Protein 2RQR (pdb70)

Nearest PDB structures (foldseek):
  2rqr-assembly1_A  TM=7.430E-01  e=5.509E-17  Homo sapiens
  3a98-assembly2_C  TM=8.689E-01  e=1.004E-09  Homo sapiens
  3a98-assembly1_A  TM=8.886E-01  e=2.897E-09  Homo sapiens
  2m0y-assembly1_A  TM=8.094E-01  e=1.867E-05  Mus musculus
  1x6b-assembly1_A  TM=7.422E-01  e=4.485E-04  Homo sapiens

Foldseek 3Di:
DDDDPDDDDDCVPDDDADPDDDDFDDDFPQPDDPDDDPDDCDPDPDDDDDDDDPDDPPWWKKFFCDFADDDAPLDWGHDGGFIWTFDAAGVQKTFTAGPVPNVTGHIGGVSRIHGDDDD

Secondary structure (DSSP, 8-state):
----------SS------SS-----PPPSS----SSPP-TTTT---------S-S----EEEEB-S-B---STTB--B-TT-EEEEEEEETTEEEEEESS-TT-EEEEEGGGB------

Organism: Homo sapiens (NCBI:txid9606)

CATH classification: 2.30.30.40

GO terms:
  GO:0005515 protein binding (F, IPI)
  GO:0005085 guanyl-nucleotide exchange factor activity (F, TAS)
  GO:0035580 specific granule lumen (C, TAS)
  GO:0005576 extracellular region (C, TAS)
  GO:0005829 cytosol (C, TAS)
  GO:0051056 regulation of small GTPase mediated signal transduction (P, TAS)
  GO:0005085 guanyl-nucleotide exchange factor activity (F, IDA)
  GO:0042608 T cell receptor binding (F, IDA)
  GO:0030036 actin cytoskeleton organization (P, TAS)
  GO:0070062 extracellular exosome (C, HDA)
  GO:0016020 membrane (C, HDA)

Solvent-accessible surface area: 9849 Å² total; per-residue (Å²): 139,125,115,72,121,114,76,205,176,83,150,134,131,104,116,171,83,79,156,60,60,68,126,78,45,156,101,25,98,138,78,138,129,115,65,128,114,92,63,95,120,79,218,48,91,129,74,122,115,58,96,118,62,109,104,53,125,196,62,110,86,0,25,1,44,22,95,17,154,32,124,41,84,69,58,8,53,4,125,100,52,9,33,0,93,6,98,118,75,63,54,74,10,20,78,0,41,12,45,108,87,113,166,67,97,7,10,0,0,68,60,8,10,73,39,84,107,146,164

Sequence (119 aa):
GSSGSSGRLLDLENIQIPDAPPPIPKEPSNYDFSGPSSGIEGRGSSGSSGSSGSSGDKERHGVAIYNFQGSGAPQLSLQIGDVVRIQETCGDWYRGYLIKHKMLQGIFPKSFIHIKEVTGSSGSSGRLLDLENIQIPDAPPPIPKEPSNYDFSGPSSGIEGRGSSGSSGSSGSSGDKERHGVAIYNFQGSGAPQLSLQIGDVVRIQETCGDWYRGYLIKHKMLQGIFPKSFIHIKEVTGSSGSSGRLLDLENIQIPDAPPPIPKEPSNYDFSGPSSGIEGRGSSGSSGSSGSSGDKERHGVAIYNFQGSGAPQLSLQIGDVVRIQETCGDWYRGYLIKHKMLQGIFPKSFIHIKEVTGSSGSSGRLLDLENIQIPDAPPPIPKEPSNYDFSGPSSGIEGRGSSGSSGSSGSSGDKERHGVAIYNFQGSGAPQLSLQIGDVVRIQETCGDWYRGYLIKHKMLQGIFPKSFIHIKEVTGSSGSSGRLLDLENIQIPDAPPPIPKEPSNYDFSGPSSGIEGRGSSGSSGSSGSSGDKERHGVAIYNFQGSGAPQLSLQIGDVVRIQETCGDWYRGYLIKHKMLQGIFPKSFIHIKEVTGSSGSSGRLLDLENIQIPDAPPPIPKEPSNYDFSGPSSGIEGRGSSGSSGSSGSSGDKERHGVAIYNFQGSGAPQLSLQIGDVVRIQETCGDWYRGYLIKHKMLQGIFPKSFIHIKEVTGSSGSSGRLLDLENIQIPDAPPPIPKEPSNYDFSGPSSGIEGRGSSGSSGSSGSSGDKERHGVAIYNFQGSGAPQLSLQIGDVVRIQETCGDWYRGYLIKHKMLQGIFPKSFIHIKEVTGSSGSSGRLLDLENIQIPDAPPPIPKEPSNYDFSGPSSGIEGRGSSGSSGSSGSSGDKERHGVAIYNFQGSGAPQLSLQIGDVVRIQETCGDWYRGYLIKHKMLQGIFPKSFIHIKEVTGSSGSSGRLLDLENIQIPDAPPPIPKEPSNYDFSGPSSGIEGRGSSGSSGSSGSSGDKERHGVAIYNFQGSGAPQLSLQIGDVVRIQETCGDWYRGYLIKHKMLQGIFPKSFIHIKEVTGSSGSSGRLLDLENIQIPDAPPPIPKEPSNYDFSGPSSGIEGRGSSGSSGSSGSSGDKERHGVAIYNFQGSGAPQLSLQIGDVVRIQETCGDWYRGYLIKHKMLQGIFPKSFIHIKEVTGSSGSSGRLLDLENIQIPDAPPPIPKEPSNYDFSGPSSGIEGRGSSGSSGSSGSSGDKERHGVAIYNFQGSGAPQLSLQIGDVVRIQETCGDWYRGYLIKHKMLQGIFPKSFIHIKEVTGSSGSSGRLLDLENIQIPDAPPPIPKEPSNYDFSGPSSGIEGRGSSGSSGSSGSSGDKERHGVAIYNFQGSGAPQLSLQIGDVVRIQETCGDWYRGYLIKHKMLQGIFPKSFIHIKEVTGSSGSSGRLLDLENIQIPDAPPPIPKEPSNYDFSGPSSGIEGRGSSGSSGSSGSSGDKERHGVAIYNFQGSGAPQLSLQIGDVVRIQETCGDWYRGYLIKHKMLQGIFPKSFIHIKEVTGSSGSSGRLLDLENIQIPDAPPPIPKEPSNYDFSGPSSGIEGRGSSGSSGSSGSSGDKERHGVAIYNFQGSGAPQLSLQIGDVVRIQETCGDWYRGYLIKHKMLQGIFPKSFIHIKEVTGSSGSSGRLLDLENIQIPDAPPPIPKEPSNYDFSGPSSGIEGRGSSGSSGSSGSSGDKERHGVAIYNFQGSGAPQLSLQIGDVVRIQETCGDWYRGYLIKHKMLQGIFPKSFIHIKEVTGSSGSSGRLLDLENIQIPDAPPPIPKEPSNYDFSGPSSGIEGRGSSGSSGSSGSSGDKERHGVAIYNFQGSGAPQLSLQIGDVVRIQETCGDWYRGYLIKHKMLQGIFPKSFIHIKEVTGSSGSSGRLLDLENIQIPDAPPPIPKEPSNYDFSGPSSGIEGRGSSGSSGSSGSSGDKERHGVAIYNFQGSGAPQLSLQIGDVVRIQETCGDWYRGYLIKHKMLQGIFPKSFIHIKEVTGSSGSSGRLLDLENIQIPDAPPPIPKEPSNYDFSGPSSGIEGRGSSGSSGSSGSSGDKERHGVAIYNFQGSGAPQLSLQIGDVVRIQETCGDWYRGYLIKHKMLQGIFPKSFIHIKEVTGSSGSSGRLLDLENIQIPDAPPPIPKEPSNYDFSGPSSGIEGRGSSGSSGSSGSSGDKERHGVAIYNFQGSGAPQLSLQIGDVVRIQETCGDWYRGYLIKHKMLQGIFPKSFIHIKEVTGSSGSSGRLLDLENIQIPDAPPPIPKEPSNYDFSGPSSGIEGRGSSGSSGSSGSSGDKERHGVAIYNFQGSGAPQLSLQIGDVVRIQETCGDWYRGYLIKHKMLQGIFPKSFIHIKEVT

Structure (mmCIF, N/CA/C/O backbone):
data_2RQR
#
_entry.id   2RQR
#
loop_
_atom_site.group_PDB
_atom_site.id
_atom_site.type_symbol
_atom_site.label_atom_id
_atom_site.label_alt_id
_atom_site.label_comp_id
_atom_site.label_asym_id
_atom_site.label_entity_id
_atom_site.label_seq_id
_atom_site.pdbx_PDB_ins_code
_atom_site.Cartn_x
_atom_site.Cartn_y
_atom_site.Cartn_z
_atom_site.occupancy
_atom_site.B_iso_or_equiv
_atom_site.auth_seq_id
_atom_site.auth_comp_id
_atom_site.auth_asym_id
_atom_site.auth_atom_id
_atom_site.pdbx_PDB_model_num
ATOM 1 N N . GLY A 1 1 ? 27.508 2.310 -31.523 1.00 0.00 1 GLY A N 1
ATOM 2 C CA . GLY A 1 1 ? 26.451 2.749 -30.632 1.00 0.00 1 GLY A CA 1
ATOM 3 C C . GLY A 1 1 ? 26.683 4.151 -30.104 1.00 0.00 1 GLY A C 1
ATOM 4 O O . GLY A 1 1 ? 27.784 4.690 -30.217 1.00 0.00 1 GLY A O 1
ATOM 8 N N . SER A 1 2 ? 25.643 4.744 -29.527 1.00 0.00 2 SER A N 1
ATOM 9 C CA . SER A 1 2 ? 25.736 6.095 -28.985 1.00 0.00 2 SER A CA 1
ATOM 10 C C . SER A 1 2 ? 25.100 6.170 -27.601 1.00 0.00 2 SER A C 1
ATOM 11 O O . SER A 1 2 ? 24.007 5.648 -27.379 1.00 0.00 2 SER A O 1
ATOM 19 N N . SER A 1 3 ? 25.792 6.824 -26.673 1.00 0.00 3 SER A N 1
ATOM 20 C CA . SER A 1 3 ? 25.297 6.965 -25.309 1.00 0.00 3 SER A CA 1
ATOM 21 C C . SER A 1 3 ? 25.596 8.358 -24.764 1.00 0.00 3 SER A C 1
ATOM 22 O O . SER A 1 3 ? 26.654 8.927 -25.030 1.00 0.00 3 SER A O 1
ATOM 30 N N . GLY A 1 4 ? 24.654 8.903 -24.000 1.00 0.00 4 GLY A N 1
ATOM 31 C CA . GLY A 1 4 ? 24.834 10.225 -23.429 1.00 0.00 4 GLY A CA 1
ATOM 32 C C . GLY A 1 4 ? 25.508 10.184 -22.072 1.00 0.00 4 GLY A C 1
ATOM 33 O O . GLY A 1 4 ? 26.257 9.255 -21.771 1.00 0.00 4 GLY A O 1
ATOM 37 N N . SER A 1 5 ? 25.243 11.195 -21.251 1.00 0.00 5 SER A N 1
ATOM 38 C CA . SER A 1 5 ? 25.834 11.274 -19.920 1.00 0.00 5 SER A CA 1
ATOM 39 C C . SER A 1 5 ? 24.950 10.577 -18.891 1.00 0.00 5 SER A C 1
ATOM 40 O O . SER A 1 5 ? 23.815 10.202 -19.184 1.00 0.00 5 SER A O 1
ATOM 48 N N . SER A 1 6 ? 25.480 10.406 -17.684 1.00 0.00 6 SER A N 1
ATOM 49 C CA . SER A 1 6 ? 24.742 9.750 -16.611 1.00 0.00 6 SER A CA 1
ATOM 50 C C . SER A 1 6 ? 24.701 10.628 -15.364 1.00 0.00 6 SER A C 1
ATOM 51 O O . SER A 1 6 ? 25.364 11.663 -15.298 1.00 0.00 6 SER A O 1
ATOM 59 N N . GLY A 1 7 ? 23.917 10.207 -14.376 1.00 0.00 7 GLY A N 1
ATOM 60 C CA . GLY A 1 7 ? 23.804 10.965 -13.144 1.00 0.00 7 GLY A CA 1
ATOM 61 C C . GLY A 1 7 ? 23.088 10.195 -12.052 1.00 0.00 7 GLY A C 1
ATOM 62 O O . GLY A 1 7 ? 22.303 10.764 -11.294 1.00 0.00 7 GLY A O 1
ATOM 66 N N . ARG A 1 8 ? 23.358 8.896 -11.973 1.00 0.00 8 ARG A N 1
ATOM 67 C CA . ARG A 1 8 ? 22.732 8.045 -10.968 1.00 0.00 8 ARG A CA 1
ATOM 68 C C . ARG A 1 8 ? 23.775 7.194 -10.250 1.00 0.00 8 ARG A C 1
ATOM 69 O O . ARG A 1 8 ? 23.577 5.997 -10.038 1.00 0.00 8 ARG A O 1
ATOM 90 N N . LEU A 1 9 ? 24.886 7.820 -9.877 1.00 0.00 9 LEU A N 1
ATOM 91 C CA . LEU A 1 9 ? 25.962 7.120 -9.183 1.00 0.00 9 LEU A CA 1
ATOM 92 C C . LEU A 1 9 ? 26.167 7.690 -7.783 1.00 0.00 9 LEU A C 1
ATOM 93 O O . LEU A 1 9 ? 26.802 8.731 -7.612 1.00 0.00 9 LEU A O 1
ATOM 109 N N . LEU A 1 10 ? 25.627 7.000 -6.784 1.00 0.00 10 LEU A N 1
ATOM 110 C CA . LEU A 1 10 ? 25.753 7.436 -5.398 1.00 0.00 10 LEU A CA 1
ATOM 111 C C . LEU A 1 10 ? 26.283 6.308 -4.518 1.00 0.00 10 LEU A C 1
ATOM 112 O O . LEU A 1 10 ? 26.490 5.188 -4.985 1.00 0.00 10 LEU A O 1
ATOM 128 N N . ASP A 1 11 ? 26.500 6.611 -3.243 1.00 0.00 11 ASP A N 1
ATOM 129 C CA . ASP A 1 11 ? 27.004 5.622 -2.297 1.00 0.00 11 ASP A CA 1
ATOM 130 C C . ASP A 1 11 ? 25.919 5.220 -1.303 1.00 0.00 11 ASP A C 1
ATOM 131 O O . ASP A 1 11 ? 26.125 4.341 -0.465 1.00 0.00 11 ASP A O 1
ATOM 140 N N . LEU A 1 12 ? 24.764 5.870 -1.400 1.00 0.00 12 LEU A N 1
ATOM 141 C CA . LEU A 1 12 ? 23.647 5.581 -0.508 1.00 0.00 12 LEU A CA 1
ATOM 142 C C . LEU A 1 12 ? 22.350 5.421 -1.295 1.00 0.00 12 LEU A C 1
ATOM 143 O O . LEU A 1 12 ? 21.502 6.313 -1.301 1.00 0.00 12 LEU A O 1
ATOM 159 N N . GLU A 1 13 ? 22.202 4.277 -1.956 1.00 0.00 13 GLU A N 1
ATOM 160 C CA . GLU A 1 13 ? 21.008 4.000 -2.745 1.00 0.00 13 GLU A CA 1
ATOM 161 C C . GLU A 1 13 ? 19.752 4.100 -1.884 1.00 0.00 13 GLU A C 1
ATOM 162 O O . GLU A 1 13 ? 19.697 3.556 -0.782 1.00 0.00 13 GLU A O 1
ATOM 174 N N . ASN A 1 14 ? 18.745 4.801 -2.395 1.00 0.00 14 ASN A N 1
ATOM 175 C CA . ASN A 1 14 ? 17.490 4.975 -1.673 1.00 0.00 14 ASN A CA 1
ATOM 176 C C . ASN A 1 14 ? 16.398 5.500 -2.600 1.00 0.00 14 ASN A C 1
ATOM 177 O O . ASN A 1 14 ? 16.494 6.612 -3.121 1.00 0.00 14 ASN A O 1
ATOM 188 N N . ILE A 1 15 ? 15.360 4.694 -2.799 1.00 0.00 15 ILE A N 1
ATOM 189 C CA . ILE A 1 15 ? 14.250 5.078 -3.661 1.00 0.00 15 ILE A CA 1
ATOM 190 C C . ILE A 1 15 ? 13.784 6.499 -3.358 1.00 0.00 15 ILE A C 1
ATOM 191 O O . ILE A 1 15 ? 13.825 6.944 -2.211 1.00 0.00 15 ILE A O 1
ATOM 207 N N . GLN A 1 16 ? 13.341 7.204 -4.394 1.00 0.00 16 GLN A N 1
ATOM 208 C CA . GLN A 1 16 ? 12.867 8.574 -4.237 1.00 0.00 16 GLN A CA 1
ATOM 209 C C . GLN A 1 16 ? 11.494 8.603 -3.573 1.00 0.00 16 GLN A C 1
ATOM 210 O O . GLN A 1 16 ? 10.488 8.898 -4.219 1.00 0.00 16 GLN A O 1
ATOM 224 N N . ILE A 1 17 ? 11.461 8.293 -2.282 1.00 0.00 17 ILE A N 1
ATOM 225 C CA . ILE A 1 17 ? 10.211 8.284 -1.531 1.00 0.00 17 ILE A CA 1
ATOM 226 C C . ILE A 1 17 ? 10.051 9.563 -0.716 1.00 0.00 17 ILE A C 1
ATOM 227 O O . ILE A 1 17 ? 10.996 10.063 -0.107 1.00 0.00 17 ILE A O 1
ATOM 243 N N . PRO A 1 18 ? 8.824 10.105 -0.702 1.00 0.00 18 PRO A N 1
ATOM 244 C CA . PRO A 1 18 ? 8.509 11.332 0.037 1.00 0.00 18 PRO A CA 1
ATOM 245 C C . PRO A 1 18 ? 8.541 11.123 1.547 1.00 0.00 18 PRO A C 1
ATOM 246 O O . PRO A 1 18 ? 8.424 9.997 2.030 1.00 0.00 18 PRO A O 1
ATOM 257 N N . ASP A 1 19 ? 8.699 12.215 2.287 1.00 0.00 19 ASP A N 1
ATOM 258 C CA . ASP A 1 19 ? 8.745 12.152 3.743 1.00 0.00 19 ASP A CA 1
ATOM 259 C C . ASP A 1 19 ? 7.557 11.366 4.290 1.00 0.00 19 ASP A C 1
ATOM 260 O O . ASP A 1 19 ? 7.698 10.582 5.228 1.00 0.00 19 ASP A O 1
ATOM 269 N N . ALA A 1 20 ? 6.387 11.584 3.699 1.00 0.00 20 ALA A N 1
ATOM 270 C CA . ALA A 1 20 ? 5.175 10.895 4.127 1.00 0.00 20 ALA A CA 1
ATOM 271 C C . ALA A 1 20 ? 4.306 10.521 2.931 1.00 0.00 20 ALA A C 1
ATOM 272 O O . ALA A 1 20 ? 4.306 11.191 1.899 1.00 0.00 20 ALA A O 1
ATOM 279 N N . PRO A 1 21 ? 3.547 9.424 3.071 1.00 0.00 21 PRO A N 1
ATOM 280 C CA . PRO A 1 21 ? 2.659 8.935 2.012 1.00 0.00 21 PRO A CA 1
ATOM 281 C C . PRO A 1 21 ? 1.462 9.853 1.790 1.00 0.00 21 PRO A C 1
ATOM 282 O O . PRO A 1 21 ? 0.924 10.450 2.723 1.00 0.00 21 PRO A O 1
ATOM 293 N N . PRO A 1 22 ? 1.033 9.972 0.524 1.00 0.00 22 PRO A N 1
ATOM 294 C CA . PRO A 1 22 ? -0.105 10.816 0.150 1.00 0.00 22 PRO A CA 1
ATOM 295 C C . PRO A 1 22 ? -1.432 10.255 0.650 1.00 0.00 22 PRO A C 1
ATOM 296 O O . PRO A 1 22 ? -1.520 9.111 1.099 1.00 0.00 22 PRO A O 1
ATOM 307 N N . PRO A 1 23 ? -2.490 11.076 0.573 1.00 0.00 23 PRO A N 1
ATOM 308 C CA . PRO A 1 23 ? -3.831 10.682 1.013 1.00 0.00 23 PRO A CA 1
ATOM 309 C C . PRO A 1 23 ? -4.456 9.632 0.100 1.00 0.00 23 PRO A C 1
ATOM 310 O O . PRO A 1 23 ? -4.811 9.922 -1.043 1.00 0.00 23 PRO A O 1
ATOM 321 N N . ILE A 1 24 ? -4.587 8.413 0.611 1.00 0.00 24 ILE A N 1
ATOM 322 C CA . ILE A 1 24 ? -5.170 7.321 -0.158 1.00 0.00 24 ILE A CA 1
ATOM 323 C C . ILE A 1 24 ? -6.272 7.827 -1.082 1.00 0.00 24 ILE A C 1
ATOM 324 O O . ILE A 1 24 ? -7.089 8.670 -0.711 1.00 0.00 24 ILE A O 1
ATOM 340 N N . PRO A 1 25 ? -6.299 7.300 -2.316 1.00 0.00 25 PRO A N 1
ATOM 341 C CA . PRO A 1 25 ? -7.298 7.682 -3.318 1.00 0.00 25 PRO A CA 1
ATOM 342 C C . PRO A 1 25 ? -8.694 7.179 -2.967 1.00 0.00 25 PRO A C 1
ATOM 343 O O . PRO A 1 25 ? -8.882 6.487 -1.966 1.00 0.00 25 PRO A O 1
ATOM 354 N N . LYS A 1 26 ? -9.670 7.529 -3.797 1.00 0.00 26 LYS A N 1
ATOM 355 C CA . LYS A 1 26 ? -11.050 7.111 -3.576 1.00 0.00 26 LYS A CA 1
ATOM 356 C C . LYS A 1 26 ? -11.308 5.739 -4.190 1.00 0.00 26 LYS A C 1
ATOM 357 O O . LYS A 1 26 ? -10.800 5.425 -5.266 1.00 0.00 26 LYS A O 1
ATOM 376 N N . GLU A 1 27 ? -12.100 4.926 -3.499 1.00 0.00 27 GLU A N 1
ATOM 377 C CA . GLU A 1 27 ? -12.426 3.587 -3.978 1.00 0.00 27 GLU A CA 1
ATOM 378 C C . GLU A 1 27 ? -12.956 3.635 -5.408 1.00 0.00 27 GLU A C 1
ATOM 379 O O . GLU A 1 27 ? -13.612 4.591 -5.822 1.00 0.00 27 GLU A O 1
ATOM 391 N N . PRO A 1 28 ? -12.663 2.580 -6.182 1.00 0.00 28 PRO A N 1
ATOM 392 C CA . PRO A 1 28 ? -13.100 2.477 -7.578 1.00 0.00 28 PRO A CA 1
ATOM 393 C C . PRO A 1 28 ? -14.607 2.274 -7.700 1.00 0.00 28 PRO A C 1
ATOM 394 O O . PRO A 1 28 ? -15.258 1.808 -6.765 1.00 0.00 28 PRO A O 1
ATOM 405 N N . SER A 1 29 ? -15.155 2.627 -8.859 1.00 0.00 29 SER A N 1
ATOM 406 C CA . SER A 1 29 ? -16.586 2.486 -9.102 1.00 0.00 29 SER A CA 1
ATOM 407 C C . SER A 1 29 ? -17.031 1.040 -8.905 1.00 0.00 29 SER A C 1
ATOM 408 O O . SER A 1 29 ? -16.209 0.150 -8.693 1.00 0.00 29 SER A O 1
ATOM 416 N N . ASN A 1 30 ? -18.339 0.815 -8.977 1.00 0.00 30 ASN A N 1
ATOM 417 C CA . ASN A 1 30 ? -18.895 -0.522 -8.806 1.00 0.00 30 ASN A CA 1
ATOM 418 C C . ASN A 1 30 ? -18.054 -1.559 -9.545 1.00 0.00 30 ASN A C 1
ATOM 419 O O . ASN A 1 30 ? -18.097 -1.647 -10.772 1.00 0.00 30 ASN A O 1
ATOM 430 N N . TYR A 1 31 ? -17.292 -2.342 -8.790 1.00 0.00 31 TYR A N 1
ATOM 431 C CA . TYR A 1 31 ? -16.441 -3.372 -9.373 1.00 0.00 31 TYR A CA 1
ATOM 432 C C . TYR A 1 31 ? -17.181 -4.136 -10.467 1.00 0.00 31 TYR A C 1
ATOM 433 O O . TYR A 1 31 ? -18.404 -4.266 -10.429 1.00 0.00 31 TYR A O 1
ATOM 451 N N . ASP A 1 32 ? -16.429 -4.640 -11.439 1.00 0.00 32 ASP A N 1
ATOM 452 C CA . ASP A 1 32 ? -17.011 -5.393 -12.544 1.00 0.00 32 ASP A CA 1
ATOM 453 C C . ASP A 1 32 ? -16.597 -6.859 -12.480 1.00 0.00 32 ASP A C 1
ATOM 454 O O . ASP A 1 32 ? -16.192 -7.445 -13.484 1.00 0.00 32 ASP A O 1
ATOM 463 N N . PHE A 1 33 ? -16.701 -7.447 -11.293 1.00 0.00 33 PHE A N 1
ATOM 464 C CA . PHE A 1 33 ? -16.335 -8.845 -11.097 1.00 0.00 33 PHE A CA 1
ATOM 465 C C . PHE A 1 33 ? -17.300 -9.768 -11.835 1.00 0.00 33 PHE A C 1
ATOM 466 O O . PHE A 1 33 ? -18.291 -9.317 -12.409 1.00 0.00 33 PHE A O 1
ATOM 483 N N . SER A 1 34 ? -17.002 -11.063 -11.816 1.00 0.00 34 SER A N 1
ATOM 484 C CA . SER A 1 34 ? -17.840 -12.051 -12.487 1.00 0.00 34 SER A CA 1
ATOM 485 C C . SER A 1 34 ? -17.642 -13.435 -11.877 1.00 0.00 34 SER A C 1
ATOM 486 O O . SER A 1 34 ? -16.532 -13.964 -11.856 1.00 0.00 34 SER A O 1
ATOM 494 N N . GLY A 1 35 ? -18.730 -14.017 -11.380 1.00 0.00 35 GLY A N 1
ATOM 495 C CA . GLY A 1 35 ? -18.656 -15.334 -10.776 1.00 0.00 35 GLY A CA 1
ATOM 496 C C . GLY A 1 35 ? -19.911 -15.689 -10.003 1.00 0.00 35 GLY A C 1
ATOM 497 O O . GLY A 1 35 ? -20.971 -15.092 -10.192 1.00 0.00 35 GLY A O 1
ATOM 501 N N . PRO A 1 36 ? -19.800 -16.685 -9.112 1.00 0.00 36 PRO A N 1
ATOM 502 C CA . PRO A 1 36 ? -20.926 -17.142 -8.291 1.00 0.00 36 PRO A CA 1
ATOM 503 C C . PRO A 1 36 ? -21.332 -16.114 -7.240 1.00 0.00 36 PRO A C 1
ATOM 504 O O . PRO A 1 36 ? -20.486 -15.575 -6.527 1.00 0.00 36 PRO A O 1
ATOM 515 N N . SER A 1 37 ? -22.631 -15.849 -7.150 1.00 0.00 37 SER A N 1
ATOM 516 C CA . SER A 1 37 ? -23.149 -14.883 -6.188 1.00 0.00 37 SER A CA 1
ATOM 517 C C . SER A 1 37 ? -22.532 -15.104 -4.810 1.00 0.00 37 SER A C 1
ATOM 518 O O . SER A 1 37 ? -22.631 -16.192 -4.241 1.00 0.00 37 SER A O 1
ATOM 526 N N . SER A 1 38 ? -21.896 -14.065 -4.280 1.00 0.00 38 SER A N 1
ATOM 527 C CA . SER A 1 38 ? -21.259 -14.146 -2.971 1.00 0.00 38 SER A CA 1
ATOM 528 C C . SER A 1 38 ? -22.254 -13.818 -1.861 1.00 0.00 38 SER A C 1
ATOM 529 O O . SER A 1 38 ? -23.056 -12.894 -1.984 1.00 0.00 38 SER A O 1
ATOM 537 N N . GLY A 1 39 ? -22.195 -14.585 -0.777 1.00 0.00 39 GLY A N 1
ATOM 538 C CA . GLY A 1 39 ? -23.095 -14.362 0.339 1.00 0.00 39 GLY A CA 1
ATOM 539 C C . GLY A 1 39 ? -23.021 -15.467 1.374 1.00 0.00 39 GLY A C 1
ATOM 540 O O . GLY A 1 39 ? -23.222 -15.226 2.565 1.00 0.00 39 GLY A O 1
ATOM 544 N N . ILE A 1 40 ? -22.733 -16.683 0.920 1.00 0.00 40 ILE A N 1
ATOM 545 C CA . ILE A 1 40 ? -22.634 -17.828 1.815 1.00 0.00 40 ILE A CA 1
ATOM 546 C C . ILE A 1 40 ? -21.210 -18.000 2.333 1.00 0.00 40 ILE A C 1
ATOM 547 O O . ILE A 1 40 ? -20.803 -19.099 2.707 1.00 0.00 40 ILE A O 1
ATOM 563 N N . GLU A 1 41 ? -20.457 -16.904 2.353 1.00 0.00 41 GLU A N 1
ATOM 564 C CA . GLU A 1 41 ? -19.079 -16.933 2.827 1.00 0.00 41 GLU A CA 1
ATOM 565 C C . GLU A 1 41 ? -19.011 -17.405 4.277 1.00 0.00 41 GLU A C 1
ATOM 566 O O . GLU A 1 41 ? -18.152 -18.206 4.641 1.00 0.00 41 GLU A O 1
ATOM 578 N N . GLY A 1 42 ? -19.925 -16.900 5.100 1.00 0.00 42 GLY A N 1
ATOM 579 C CA . GLY A 1 42 ? -19.952 -17.280 6.501 1.00 0.00 42 GLY A CA 1
ATOM 580 C C . GLY A 1 42 ? -20.250 -18.753 6.696 1.00 0.00 42 GLY A C 1
ATOM 581 O O . GLY A 1 42 ? -19.607 -19.421 7.507 1.00 0.00 42 GLY A O 1
ATOM 585 N N . ARG A 1 43 ? -21.228 -19.261 5.953 1.00 0.00 43 ARG A N 1
ATOM 586 C CA . ARG A 1 43 ? -21.611 -20.664 6.051 1.00 0.00 43 ARG A CA 1
ATOM 587 C C . ARG A 1 43 ? -20.430 -21.574 5.729 1.00 0.00 43 ARG A C 1
ATOM 588 O O . ARG A 1 43 ? -20.149 -22.525 6.458 1.00 0.00 43 ARG A O 1
ATOM 609 N N . GLY A 1 44 ? -19.741 -21.276 4.631 1.00 0.00 44 GLY A N 1
ATOM 610 C CA . GLY A 1 44 ? -18.599 -22.077 4.232 1.00 0.00 44 GLY A CA 1
ATOM 611 C C . GLY A 1 44 ? -18.956 -23.113 3.184 1.00 0.00 44 GLY A C 1
ATOM 612 O O . GLY A 1 44 ? -19.903 -23.881 3.357 1.00 0.00 44 GLY A O 1
ATOM 616 N N . SER A 1 45 ? -18.197 -23.135 2.093 1.00 0.00 45 SER A N 1
ATOM 617 C CA . SER A 1 45 ? -18.442 -24.080 1.010 1.00 0.00 45 SER A CA 1
ATOM 618 C C . SER A 1 45 ? -17.177 -24.302 0.186 1.00 0.00 45 SER A C 1
ATOM 619 O O . SER A 1 45 ? -16.550 -23.349 -0.277 1.00 0.00 45 SER A O 1
ATOM 627 N N . SER A 1 46 ? -16.808 -25.566 0.009 1.00 0.00 46 SER A N 1
ATOM 628 C CA . SER A 1 46 ? -15.616 -25.915 -0.756 1.00 0.00 46 SER A CA 1
ATOM 629 C C . SER A 1 46 ? -15.839 -25.680 -2.247 1.00 0.00 46 SER A C 1
ATOM 630 O O . SER A 1 46 ? -16.974 -25.656 -2.720 1.00 0.00 46 SER A O 1
ATOM 638 N N . GLY A 1 47 ? -14.745 -25.508 -2.983 1.00 0.00 47 GLY A N 1
ATOM 639 C CA . GLY A 1 47 ? -14.841 -25.277 -4.412 1.00 0.00 47 GLY A CA 1
ATOM 640 C C . GLY A 1 47 ? -14.014 -24.091 -4.865 1.00 0.00 47 GLY A C 1
ATOM 641 O O . GLY A 1 47 ? -14.547 -23.005 -5.095 1.00 0.00 47 GLY A O 1
ATOM 645 N N . SER A 1 48 ? -12.707 -24.296 -4.992 1.00 0.00 48 SER A N 1
ATOM 646 C CA . SER A 1 48 ? -11.804 -23.232 -5.415 1.00 0.00 48 SER A CA 1
ATOM 647 C C . SER A 1 48 ? -11.134 -23.583 -6.740 1.00 0.00 48 SER A C 1
ATOM 648 O O . SER A 1 48 ? -9.938 -23.356 -6.924 1.00 0.00 48 SER A O 1
ATOM 656 N N . SER A 1 49 ? -11.915 -24.139 -7.661 1.00 0.00 49 SER A N 1
ATOM 657 C CA . SER A 1 49 ? -11.398 -24.526 -8.969 1.00 0.00 49 SER A CA 1
ATOM 658 C C . SER A 1 49 ? -11.622 -23.416 -9.991 1.00 0.00 49 SER A C 1
ATOM 659 O O . SER A 1 49 ? -12.647 -22.735 -9.971 1.00 0.00 49 SER A O 1
ATOM 667 N N . GLY A 1 50 ? -10.654 -23.239 -10.886 1.00 0.00 50 GLY A N 1
ATOM 668 C CA . GLY A 1 50 ? -10.763 -22.211 -11.904 1.00 0.00 50 GLY A CA 1
ATOM 669 C C . GLY A 1 50 ? -9.925 -22.517 -13.129 1.00 0.00 50 GLY A C 1
ATOM 670 O O . GLY A 1 50 ? -10.204 -23.468 -13.859 1.00 0.00 50 GLY A O 1
ATOM 674 N N . SER A 1 51 ? -8.895 -21.708 -13.356 1.00 0.00 51 SER A N 1
ATOM 675 C CA . SER A 1 51 ? -8.016 -21.894 -14.505 1.00 0.00 51 SER A CA 1
ATOM 676 C C . SER A 1 51 ? -7.489 -23.324 -14.560 1.00 0.00 51 SER A C 1
ATOM 677 O O . SER A 1 51 ? -6.752 -23.760 -13.675 1.00 0.00 51 SER A O 1
ATOM 685 N N . SER A 1 52 ? -7.871 -24.050 -15.606 1.00 0.00 52 SER A N 1
ATOM 686 C CA . SER A 1 52 ? -7.440 -25.433 -15.775 1.00 0.00 52 SER A CA 1
ATOM 687 C C . SER A 1 52 ? -6.111 -25.500 -16.521 1.00 0.00 52 SER A C 1
ATOM 688 O O . SER A 1 52 ? -5.139 -26.073 -16.030 1.00 0.00 52 SER A O 1
ATOM 696 N N . GLY A 1 53 ? -6.077 -24.910 -17.712 1.00 0.00 53 GLY A N 1
ATOM 697 C CA . GLY A 1 53 ? -4.863 -24.913 -18.507 1.00 0.00 53 GLY A CA 1
ATOM 698 C C . GLY A 1 53 ? -3.979 -23.716 -18.222 1.00 0.00 53 GLY A C 1
ATOM 699 O O . GLY A 1 53 ? -3.817 -23.316 -17.069 1.00 0.00 53 GLY A O 1
ATOM 703 N N . SER A 1 54 ? -3.404 -23.142 -19.274 1.00 0.00 54 SER A N 1
ATOM 704 C CA . SER A 1 54 ? -2.526 -21.987 -19.130 1.00 0.00 54 SER A CA 1
ATOM 705 C C . SER A 1 54 ? -3.176 -20.735 -19.714 1.00 0.00 54 SER A C 1
ATOM 706 O O . SER A 1 54 ? -2.920 -20.367 -20.860 1.00 0.00 54 SER A O 1
ATOM 714 N N . SER A 1 55 ? -4.018 -20.087 -18.916 1.00 0.00 55 SER A N 1
ATOM 715 C CA . SER A 1 55 ? -4.709 -18.879 -19.354 1.00 0.00 55 SER A CA 1
ATOM 716 C C . SER A 1 55 ? -3.754 -17.689 -19.386 1.00 0.00 55 SER A C 1
ATOM 717 O O . SER A 1 55 ? -3.701 -16.949 -20.367 1.00 0.00 55 SER A O 1
ATOM 725 N N . GLY A 1 56 ? -3.001 -17.513 -18.304 1.00 0.00 56 GLY A N 1
ATOM 726 C CA . GLY A 1 56 ? -2.058 -16.412 -18.228 1.00 0.00 56 GLY A CA 1
ATOM 727 C C . GLY A 1 56 ? -1.310 -16.380 -16.911 1.00 0.00 56 GLY A C 1
ATOM 728 O O . GLY A 1 56 ? -1.704 -15.673 -15.983 1.00 0.00 56 GLY A O 1
ATOM 732 N N . ASP A 1 57 ? -0.229 -17.148 -16.827 1.00 0.00 57 ASP A N 1
ATOM 733 C CA . ASP A 1 57 ? 0.576 -17.205 -15.612 1.00 0.00 57 ASP A CA 1
ATOM 734 C C . ASP A 1 57 ? 1.609 -16.083 -15.592 1.00 0.00 57 ASP A C 1
ATOM 735 O O . ASP A 1 57 ? 2.792 -16.318 -15.343 1.00 0.00 57 ASP A O 1
ATOM 744 N N . LYS A 1 58 ? 1.156 -14.863 -15.857 1.00 0.00 58 LYS A N 1
ATOM 745 C CA . LYS A 1 58 ? 2.040 -13.704 -15.870 1.00 0.00 58 LYS A CA 1
ATOM 746 C C . LYS A 1 58 ? 1.540 -12.628 -14.910 1.00 0.00 58 LYS A C 1
ATOM 747 O O . LYS A 1 58 ? 0.909 -11.658 -15.326 1.00 0.00 58 LYS A O 1
ATOM 766 N N . GLU A 1 59 ? 1.830 -12.808 -13.625 1.00 0.00 59 GLU A N 1
ATOM 767 C CA . GLU A 1 59 ? 1.410 -11.852 -12.607 1.00 0.00 59 GLU A CA 1
ATOM 768 C C . GLU A 1 59 ? 2.478 -10.784 -12.390 1.00 0.00 59 GLU A C 1
ATOM 769 O O . GLU A 1 59 ? 3.583 -10.878 -12.926 1.00 0.00 59 GLU A O 1
ATOM 781 N N . ARG A 1 60 ? 2.140 -9.769 -11.602 1.00 0.00 60 ARG A N 1
ATOM 782 C CA . ARG A 1 60 ? 3.069 -8.682 -11.315 1.00 0.00 60 ARG A CA 1
ATOM 783 C C . ARG A 1 60 ? 3.574 -8.764 -9.877 1.00 0.00 60 ARG A C 1
ATOM 784 O O . ARG A 1 60 ? 2.809 -9.045 -8.954 1.00 0.00 60 ARG A O 1
ATOM 805 N N . HIS A 1 61 ? 4.868 -8.517 -9.695 1.00 0.00 61 HIS A N 1
ATOM 806 C CA . HIS A 1 61 ? 5.475 -8.563 -8.370 1.00 0.00 61 HIS A CA 1
ATOM 807 C C . HIS A 1 61 ? 5.531 -7.170 -7.750 1.00 0.00 61 HIS A C 1
ATOM 808 O O . HIS A 1 61 ? 6.181 -6.270 -8.279 1.00 0.00 61 HIS A O 1
ATOM 823 N N . GLY A 1 62 ? 4.845 -7.001 -6.623 1.00 0.00 62 GLY A N 1
ATOM 824 C CA . GLY A 1 62 ? 4.829 -5.715 -5.950 1.00 0.00 62 GLY A CA 1
ATOM 825 C C . GLY A 1 62 ? 5.294 -5.809 -4.511 1.00 0.00 62 GLY A C 1
ATOM 826 O O . GLY A 1 62 ? 5.453 -6.904 -3.972 1.00 0.00 62 GLY A O 1
ATOM 830 N N . VAL A 1 63 ? 5.514 -4.657 -3.885 1.00 0.00 63 VAL A N 1
ATOM 831 C CA . VAL A 1 63 ? 5.964 -4.613 -2.499 1.00 0.00 63 VAL A CA 1
ATOM 832 C C . VAL A 1 63 ? 5.360 -3.423 -1.763 1.00 0.00 63 VAL A C 1
ATOM 833 O O . VAL A 1 63 ? 5.405 -2.292 -2.247 1.00 0.00 63 VAL A O 1
ATOM 846 N N . ALA A 1 64 ? 4.795 -3.685 -0.589 1.00 0.00 64 ALA A N 1
ATOM 847 C CA . ALA A 1 64 ? 4.184 -2.636 0.217 1.00 0.00 64 ALA A CA 1
ATOM 848 C C . ALA A 1 64 ? 5.239 -1.686 0.773 1.00 0.00 64 ALA A C 1
ATOM 849 O O . ALA A 1 64 ? 6.200 -2.116 1.411 1.00 0.00 64 ALA A O 1
ATOM 856 N N . ILE A 1 65 ? 5.054 -0.393 0.527 1.00 0.00 65 ILE A N 1
ATOM 857 C CA . ILE A 1 65 ? 5.990 0.617 1.004 1.00 0.00 65 ILE A CA 1
ATOM 858 C C . ILE A 1 65 ? 5.415 1.383 2.190 1.00 0.00 65 ILE A C 1
ATOM 859 O O . ILE A 1 65 ? 6.156 1.914 3.018 1.00 0.00 65 ILE A O 1
ATOM 875 N N . TYR A 1 66 ? 4.090 1.435 2.268 1.00 0.00 66 TYR A N 1
ATOM 876 C CA . TYR A 1 66 ? 3.415 2.136 3.353 1.00 0.00 66 TYR A CA 1
ATOM 877 C C . TYR A 1 66 ? 2.474 1.200 4.105 1.00 0.00 66 TYR A C 1
ATOM 878 O O . TYR A 1 66 ? 1.755 0.407 3.500 1.00 0.00 66 TYR A O 1
ATOM 896 N N . ASN A 1 67 ? 2.486 1.299 5.431 1.00 0.00 67 ASN A N 1
ATOM 897 C CA . ASN A 1 67 ? 1.635 0.462 6.268 1.00 0.00 67 ASN A CA 1
ATOM 898 C C . ASN A 1 67 ? 0.164 0.821 6.079 1.00 0.00 67 ASN A C 1
ATOM 899 O O . ASN A 1 67 ? -0.278 1.899 6.476 1.00 0.00 67 ASN A O 1
ATOM 910 N N . PHE A 1 68 ? -0.589 -0.090 5.472 1.00 0.00 68 PHE A N 1
ATOM 911 C CA . PHE A 1 68 ? -2.010 0.131 5.230 1.00 0.00 68 PHE A CA 1
ATOM 912 C C . PHE A 1 68 ? -2.857 -0.578 6.283 1.00 0.00 68 PHE A C 1
ATOM 913 O O . PHE A 1 68 ? -2.600 -1.732 6.626 1.00 0.00 68 PHE A O 1
ATOM 930 N N . GLN A 1 69 ? -3.867 0.121 6.791 1.00 0.00 69 GLN A N 1
ATOM 931 C CA . GLN A 1 69 ? -4.751 -0.440 7.805 1.00 0.00 69 GLN A CA 1
ATOM 932 C C . GLN A 1 69 ? -6.192 -0.481 7.308 1.00 0.00 69 GLN A C 1
ATOM 933 O O . GLN A 1 69 ? -6.829 0.557 7.136 1.00 0.00 69 GLN A O 1
ATOM 947 N N . GLY A 1 70 ? -6.700 -1.689 7.080 1.00 0.00 70 GLY A N 1
ATOM 948 C CA . GLY A 1 70 ? -8.063 -1.842 6.605 1.00 0.00 70 GLY A CA 1
ATOM 949 C C . GLY A 1 70 ? -9.004 -2.326 7.690 1.00 0.00 70 GLY A C 1
ATOM 950 O O . GLY A 1 70 ? -8.605 -2.482 8.844 1.00 0.00 70 GLY A O 1
ATOM 954 N N . SER A 1 71 ? -10.259 -2.563 7.321 1.00 0.00 71 SER A N 1
ATOM 955 C CA . SER A 1 71 ? -11.262 -3.026 8.273 1.00 0.00 71 SER A CA 1
ATOM 956 C C . SER A 1 71 ? -11.807 -4.392 7.865 1.00 0.00 71 SER A C 1
ATOM 957 O O . SER A 1 71 ? -12.006 -5.269 8.705 1.00 0.00 71 SER A O 1
ATOM 965 N N . GLY A 1 72 ? -12.048 -4.563 6.569 1.00 0.00 72 GLY A N 1
ATOM 966 C CA . GLY A 1 72 ? -12.568 -5.823 6.071 1.00 0.00 72 GLY A CA 1
ATOM 967 C C . GLY A 1 72 ? -12.797 -5.805 4.573 1.00 0.00 72 GLY A C 1
ATOM 968 O O . GLY A 1 72 ? -13.002 -4.745 3.983 1.00 0.00 72 GLY A O 1
ATOM 972 N N . ALA A 1 73 ? -12.760 -6.981 3.956 1.00 0.00 73 ALA A N 1
ATOM 973 C CA . ALA A 1 73 ? -12.965 -7.096 2.517 1.00 0.00 73 ALA A CA 1
ATOM 974 C C . ALA A 1 73 ? -14.076 -6.164 2.045 1.00 0.00 73 ALA A C 1
ATOM 975 O O . ALA A 1 73 ? -14.979 -5.803 2.800 1.00 0.00 73 ALA A O 1
ATOM 982 N N . PRO A 1 74 ? -14.009 -5.763 0.767 1.00 0.00 74 PRO A N 1
ATOM 983 C CA . PRO A 1 74 ? -12.938 -6.185 -0.140 1.00 0.00 74 PRO A CA 1
ATOM 984 C C . PRO A 1 74 ? -11.592 -5.570 0.226 1.00 0.00 74 PRO A C 1
ATOM 985 O O . PRO A 1 74 ? -10.575 -5.860 -0.405 1.00 0.00 74 PRO A O 1
ATOM 996 N N . GLN A 1 75 ? -11.593 -4.720 1.247 1.00 0.00 75 GLN A N 1
ATOM 997 C CA . GLN A 1 75 ? -10.371 -4.064 1.696 1.00 0.00 75 GLN A CA 1
ATOM 998 C C . GLN A 1 75 ? -9.437 -5.059 2.378 1.00 0.00 75 GLN A C 1
ATOM 999 O O . GLN A 1 75 ? -9.864 -5.849 3.220 1.00 0.00 75 GLN A O 1
ATOM 1013 N N . LEU A 1 76 ? -8.162 -5.015 2.007 1.00 0.00 76 LEU A N 1
ATOM 1014 C CA . LEU A 1 76 ? -7.167 -5.914 2.583 1.00 0.00 76 LEU A CA 1
ATOM 1015 C C . LEU A 1 76 ? -6.034 -5.127 3.233 1.00 0.00 76 LEU A C 1
ATOM 1016 O O . LEU A 1 76 ? -5.588 -4.109 2.703 1.00 0.00 76 LEU A O 1
ATOM 1032 N N . SER A 1 77 ? -5.571 -5.606 4.383 1.00 0.00 77 SER A N 1
ATOM 1033 C CA . SER A 1 77 ? -4.491 -4.947 5.107 1.00 0.00 77 SER A CA 1
ATOM 1034 C C . SER A 1 77 ? -3.139 -5.274 4.480 1.00 0.00 77 SER A C 1
ATOM 1035 O O . SER A 1 77 ? -2.982 -6.295 3.809 1.00 0.00 77 SER A O 1
ATOM 1043 N N . LEU A 1 78 ? -2.163 -4.400 4.704 1.00 0.00 78 LEU A N 1
ATOM 1044 C CA . LEU A 1 78 ? -0.823 -4.593 4.163 1.00 0.00 78 LEU A CA 1
ATOM 1045 C C . LEU A 1 78 ? 0.234 -4.042 5.114 1.00 0.00 78 LEU A C 1
ATOM 1046 O O . LEU A 1 78 ? -0.032 -3.119 5.883 1.00 0.00 78 LEU A O 1
ATOM 1062 N N . GLN A 1 79 ? 1.433 -4.612 5.053 1.00 0.00 79 GLN A N 1
ATOM 1063 C CA . GLN A 1 79 ? 2.530 -4.176 5.909 1.00 0.00 79 GLN A CA 1
ATOM 1064 C C . GLN A 1 79 ? 3.788 -3.910 5.088 1.00 0.00 79 GLN A C 1
ATOM 1065 O O . GLN A 1 79 ? 4.162 -4.711 4.231 1.00 0.00 79 GLN A O 1
ATOM 1079 N N . ILE A 1 80 ? 4.435 -2.780 5.356 1.00 0.00 80 ILE A N 1
ATOM 1080 C CA . ILE A 1 80 ? 5.651 -2.410 4.642 1.00 0.00 80 ILE A CA 1
ATOM 1081 C C . ILE A 1 80 ? 6.627 -3.579 4.576 1.00 0.00 80 ILE A C 1
ATOM 1082 O O . ILE A 1 80 ? 6.900 -4.232 5.583 1.00 0.00 80 ILE A O 1
ATOM 1098 N N . GLY A 1 81 ? 7.154 -3.837 3.383 1.00 0.00 81 GLY A N 1
ATOM 1099 C CA . GLY A 1 81 ? 8.096 -4.927 3.207 1.00 0.00 81 GLY A CA 1
ATOM 1100 C C . GLY A 1 81 ? 7.411 -6.238 2.878 1.00 0.00 81 GLY A C 1
ATOM 1101 O O . GLY A 1 81 ? 8.019 -7.305 2.973 1.00 0.00 81 GLY A O 1
ATOM 1105 N N . ASP A 1 82 ? 6.143 -6.160 2.490 1.00 0.00 82 ASP A N 1
ATOM 1106 C CA . ASP A 1 82 ? 5.374 -7.351 2.146 1.00 0.00 82 ASP A CA 1
ATOM 1107 C C . ASP A 1 82 ? 5.101 -7.406 0.646 1.00 0.00 82 ASP A C 1
ATOM 1108 O O . ASP A 1 82 ? 4.812 -6.387 0.019 1.00 0.00 82 ASP A O 1
ATOM 1117 N N . VAL A 1 83 ? 5.195 -8.604 0.077 1.00 0.00 83 VAL A N 1
ATOM 1118 C CA . VAL A 1 83 ? 4.957 -8.793 -1.349 1.00 0.00 83 VAL A CA 1
ATOM 1119 C C . VAL A 1 83 ? 3.607 -9.456 -1.599 1.00 0.00 83 VAL A C 1
ATOM 1120 O O . VAL A 1 83 ? 3.224 -10.392 -0.898 1.00 0.00 83 VAL A O 1
ATOM 1133 N N . VAL A 1 84 ? 2.890 -8.964 -2.604 1.00 0.00 84 VAL A N 1
ATOM 1134 C CA . VAL A 1 84 ? 1.582 -9.510 -2.948 1.00 0.00 84 VAL A CA 1
ATOM 1135 C C . VAL A 1 84 ? 1.531 -9.932 -4.412 1.00 0.00 84 VAL A C 1
ATOM 1136 O O . VAL A 1 84 ? 2.137 -9.296 -5.274 1.00 0.00 84 VAL A O 1
ATOM 1149 N N . ARG A 1 85 ? 0.803 -11.010 -4.686 1.00 0.00 85 ARG A N 1
ATOM 1150 C CA . ARG A 1 85 ? 0.673 -11.519 -6.046 1.00 0.00 85 ARG A CA 1
ATOM 1151 C C . ARG A 1 85 ? -0.417 -10.769 -6.805 1.00 0.00 85 ARG A C 1
ATOM 1152 O O . ARG A 1 85 ? -1.606 -11.041 -6.634 1.00 0.00 85 ARG A O 1
ATOM 1173 N N . ILE A 1 86 ? -0.004 -9.823 -7.643 1.00 0.00 86 ILE A N 1
ATOM 1174 C CA . ILE A 1 86 ? -0.946 -9.035 -8.428 1.00 0.00 86 ILE A CA 1
ATOM 1175 C C . ILE A 1 86 ? -1.541 -9.860 -9.563 1.00 0.00 86 ILE A C 1
ATOM 1176 O O . ILE A 1 86 ? -0.821 -10.338 -10.439 1.00 0.00 86 ILE A O 1
ATOM 1192 N N . GLN A 1 87 ? -2.860 -10.021 -9.541 1.00 0.00 87 GLN A N 1
ATOM 1193 C CA . GLN A 1 87 ? -3.553 -10.788 -10.570 1.00 0.00 87 GLN A CA 1
ATOM 1194 C C . GLN A 1 87 ? -4.276 -9.864 -11.544 1.00 0.00 87 GLN A C 1
ATOM 1195 O O . GLN A 1 87 ? -4.250 -10.081 -12.755 1.00 0.00 87 GLN A O 1
ATOM 1209 N N . GLU A 1 88 ? -4.921 -8.833 -11.006 1.00 0.00 88 GLU A N 1
ATOM 1210 C CA . GLU A 1 88 ? -5.651 -7.877 -11.829 1.00 0.00 88 GLU A CA 1
ATOM 1211 C C . GLU A 1 88 ? -5.369 -6.445 -11.381 1.00 0.00 88 GLU A C 1
ATOM 1212 O O . GLU A 1 88 ? -4.736 -6.219 -10.349 1.00 0.00 88 GLU A O 1
ATOM 1224 N N . THR A 1 89 ? -5.844 -5.482 -12.164 1.00 0.00 89 THR A N 1
ATOM 1225 C CA . THR A 1 89 ? -5.642 -4.073 -11.850 1.00 0.00 89 THR A CA 1
ATOM 1226 C C . THR A 1 89 ? -6.843 -3.237 -12.277 1.00 0.00 89 THR A C 1
ATOM 1227 O O . THR A 1 89 ? -7.125 -3.103 -13.469 1.00 0.00 89 THR A O 1
ATOM 1238 N N . CYS A 1 90 ? -7.546 -2.676 -11.300 1.00 0.00 90 CYS A N 1
ATOM 1239 C CA . CYS A 1 90 ? -8.718 -1.852 -11.576 1.00 0.00 90 CYS A CA 1
ATOM 1240 C C . CYS A 1 90 ? -8.517 -0.432 -11.058 1.00 0.00 90 CYS A C 1
ATOM 1241 O O . CYS A 1 90 ? -8.067 -0.228 -9.932 1.00 0.00 90 CYS A O 1
ATOM 1249 N N . GLY A 1 91 ? -8.853 0.549 -11.891 1.00 0.00 91 GLY A N 1
ATOM 1250 C CA . GLY A 1 91 ? -8.701 1.939 -11.501 1.00 0.00 91 GLY A CA 1
ATOM 1251 C C . GLY A 1 91 ? -7.393 2.199 -10.781 1.00 0.00 91 GLY A C 1
ATOM 1252 O O . GLY A 1 91 ? -6.327 1.806 -11.255 1.00 0.00 91 GLY A O 1
ATOM 1256 N N . ASP A 1 92 ? -7.474 2.863 -9.633 1.00 0.00 92 ASP A N 1
ATOM 1257 C CA . ASP A 1 92 ? -6.287 3.176 -8.846 1.00 0.00 92 ASP A CA 1
ATOM 1258 C C . ASP A 1 92 ? -6.131 2.199 -7.685 1.00 0.00 92 ASP A C 1
ATOM 1259 O O . ASP A 1 92 ? -5.696 2.577 -6.597 1.00 0.00 92 ASP A O 1
ATOM 1268 N N . TRP A 1 93 ? -6.492 0.943 -7.923 1.00 0.00 93 TRP A N 1
ATOM 1269 C CA . TRP A 1 93 ? -6.393 -0.088 -6.896 1.00 0.00 93 TRP A CA 1
ATOM 1270 C C . TRP A 1 93 ? -6.020 -1.433 -7.509 1.00 0.00 93 TRP A C 1
ATOM 1271 O O . TRP A 1 93 ? -6.487 -1.782 -8.593 1.00 0.00 93 TRP A O 1
ATOM 1292 N N . TYR A 1 94 ? -5.176 -2.183 -6.809 1.00 0.00 94 TYR A N 1
ATOM 1293 C CA . TYR A 1 94 ? -4.739 -3.489 -7.287 1.00 0.00 94 TYR A CA 1
ATOM 1294 C C . TYR A 1 94 ? -5.616 -4.600 -6.715 1.00 0.00 94 TYR A C 1
ATOM 1295 O O . TYR A 1 94 ? -6.309 -4.407 -5.717 1.00 0.00 94 TYR A O 1
ATOM 1313 N N . ARG A 1 95 ? -5.579 -5.763 -7.357 1.00 0.00 95 ARG A N 1
ATOM 1314 C CA . ARG A 1 95 ? -6.370 -6.905 -6.915 1.00 0.00 95 ARG A CA 1
ATOM 1315 C C . ARG A 1 95 ? -5.496 -8.147 -6.767 1.00 0.00 95 ARG A C 1
ATOM 1316 O O . ARG A 1 95 ? -4.893 -8.613 -7.733 1.00 0.00 95 ARG A O 1
ATOM 1337 N N . GLY A 1 96 ? -5.432 -8.678 -5.550 1.00 0.00 96 GLY A N 1
ATOM 1338 C CA . GLY A 1 96 ? -4.629 -9.860 -5.297 1.00 0.00 96 GLY A CA 1
ATOM 1339 C C . GLY A 1 96 ? -4.697 -10.310 -3.851 1.00 0.00 96 GLY A C 1
ATOM 1340 O O . GLY A 1 96 ? -5.737 -10.186 -3.204 1.00 0.00 96 GLY A O 1
ATOM 1344 N N . TYR A 1 97 ? -3.588 -10.835 -3.344 1.00 0.00 97 TYR A N 1
ATOM 1345 C CA . TYR A 1 97 ? -3.527 -11.308 -1.966 1.00 0.00 97 TYR A CA 1
ATOM 1346 C C . TYR A 1 97 ? -2.086 -11.349 -1.467 1.00 0.00 97 TYR A C 1
ATOM 1347 O O . TYR A 1 97 ? -1.142 -11.215 -2.247 1.00 0.00 97 TYR A O 1
ATOM 1365 N N . LEU A 1 98 ? -1.924 -11.537 -0.162 1.00 0.00 98 LEU A N 1
ATOM 1366 C CA . LEU A 1 98 ? -0.598 -11.597 0.443 1.00 0.00 98 LEU A CA 1
ATOM 1367 C C . LEU A 1 98 ? 0.056 -12.951 0.188 1.00 0.00 98 LEU A C 1
ATOM 1368 O O . LEU A 1 98 ? -0.397 -13.976 0.698 1.00 0.00 98 LEU A O 1
ATOM 1384 N N . ILE A 1 99 ? 1.125 -12.947 -0.602 1.00 0.00 99 ILE A N 1
ATOM 1385 C CA . ILE A 1 99 ? 1.843 -14.174 -0.921 1.00 0.00 99 ILE A CA 1
ATOM 1386 C C . ILE A 1 99 ? 2.284 -14.899 0.346 1.00 0.00 99 ILE A C 1
ATOM 1387 O O . ILE A 1 99 ? 2.168 -16.121 0.448 1.00 0.00 99 ILE A O 1
ATOM 1403 N N . LYS A 1 100 ? 2.788 -14.138 1.311 1.00 0.00 100 LYS A N 1
ATOM 1404 C CA . LYS A 1 100 ? 3.244 -14.706 2.574 1.00 0.00 100 LYS A CA 1
ATOM 1405 C C . LYS A 1 100 ? 2.068 -15.238 3.387 1.00 0.00 100 LYS A C 1
ATOM 1406 O O . LYS A 1 100 ? 2.189 -16.243 4.088 1.00 0.00 100 LYS A O 1
ATOM 1425 N N . HIS A 1 101 ? 0.930 -14.558 3.288 1.00 0.00 101 HIS A N 1
ATOM 1426 C CA . HIS A 1 101 ? -0.269 -14.964 4.013 1.00 0.00 101 HIS A CA 1
ATOM 1427 C C . HIS A 1 101 ? -1.495 -14.913 3.107 1.00 0.00 101 HIS A C 1
ATOM 1428 O O . HIS A 1 101 ? -2.219 -13.918 3.080 1.00 0.00 101 HIS A O 1
ATOM 1443 N N . LYS A 1 102 ? -1.721 -15.992 2.365 1.00 0.00 102 LYS A N 1
ATOM 1444 C CA . LYS A 1 102 ? -2.860 -16.072 1.458 1.00 0.00 102 LYS A CA 1
ATOM 1445 C C . LYS A 1 102 ? -4.175 -16.037 2.230 1.00 0.00 102 LYS A C 1
ATOM 1446 O O . LYS A 1 102 ? -5.218 -15.682 1.682 1.00 0.00 102 LYS A O 1
ATOM 1465 N N . MET A 1 103 ? -4.117 -16.407 3.505 1.00 0.00 103 MET A N 1
ATOM 1466 C CA . MET A 1 103 ? -5.303 -16.415 4.353 1.00 0.00 103 MET A CA 1
ATOM 1467 C C . MET A 1 103 ? -6.074 -15.105 4.223 1.00 0.00 103 MET A C 1
ATOM 1468 O O . MET A 1 103 ? -7.261 -15.036 4.544 1.00 0.00 103 MET A O 1
ATOM 1482 N N . LEU A 1 104 ? -5.392 -14.067 3.750 1.00 0.00 104 LEU A N 1
ATOM 1483 C CA . LEU A 1 104 ? -6.012 -12.758 3.578 1.00 0.00 104 LEU A CA 1
ATOM 1484 C C . LEU A 1 104 ? -5.951 -12.314 2.120 1.00 0.00 104 LEU A C 1
ATOM 1485 O O . LEU A 1 104 ? -4.878 -12.277 1.518 1.00 0.00 104 LEU A O 1
ATOM 1501 N N . GLN A 1 105 ? -7.108 -11.977 1.560 1.00 0.00 105 GLN A N 1
ATOM 1502 C CA . GLN A 1 105 ? -7.185 -11.534 0.174 1.00 0.00 105 GLN A CA 1
ATOM 1503 C C . GLN A 1 105 ? -8.077 -10.303 0.044 1.00 0.00 105 GLN A C 1
ATOM 1504 O O . GLN A 1 105 ? -8.988 -10.098 0.844 1.00 0.00 105 GLN A O 1
ATOM 1518 N N . GLY A 1 106 ? -7.807 -9.487 -0.971 1.00 0.00 106 GLY A N 1
ATOM 1519 C CA . GLY A 1 106 ? -8.594 -8.287 -1.186 1.00 0.00 106 GLY A CA 1
ATOM 1520 C C . GLY A 1 106 ? -7.938 -7.332 -2.164 1.00 0.00 106 GLY A C 1
ATOM 1521 O O . GLY A 1 106 ? -7.274 -7.760 -3.109 1.00 0.00 106 GLY A O 1
ATOM 1525 N N . ILE A 1 107 ? -8.125 -6.036 -1.939 1.00 0.00 107 ILE A N 1
ATOM 1526 C CA . ILE A 1 107 ? -7.547 -5.019 -2.808 1.00 0.00 107 ILE A CA 1
ATOM 1527 C C . ILE A 1 107 ? -6.757 -3.993 -2.003 1.00 0.00 107 ILE A C 1
ATOM 1528 O O . ILE A 1 107 ? -6.848 -3.946 -0.776 1.00 0.00 107 ILE A O 1
ATOM 1544 N N . PHE A 1 108 ? -5.982 -3.170 -2.702 1.00 0.00 108 PHE A N 1
ATOM 1545 C CA . PHE A 1 108 ? -5.175 -2.143 -2.053 1.00 0.00 108 PHE A CA 1
ATOM 1546 C C . PHE A 1 108 ? -4.793 -1.046 -3.042 1.00 0.00 108 PHE A C 1
ATOM 1547 O O . PHE A 1 108 ? -4.838 -1.229 -4.259 1.00 0.00 108 PHE A O 1
ATOM 1564 N N . PRO A 1 109 ? -4.409 0.123 -2.509 1.00 0.00 109 PRO A N 1
ATOM 1565 C CA . PRO A 1 109 ? -4.012 1.274 -3.326 1.00 0.00 109 PRO A CA 1
ATOM 1566 C C . PRO A 1 109 ? -2.681 1.048 -4.036 1.00 0.00 109 PRO A C 1
ATOM 1567 O O . PRO A 1 109 ? -1.711 0.593 -3.430 1.00 0.00 109 PRO A O 1
ATOM 1578 N N . LYS A 1 110 ? -2.642 1.370 -5.325 1.00 0.00 110 LYS A N 1
ATOM 1579 C CA . LYS A 1 110 ? -1.430 1.205 -6.118 1.00 0.00 110 LYS A CA 1
ATOM 1580 C C . LYS A 1 110 ? -0.318 2.118 -5.610 1.00 0.00 110 LYS A C 1
ATOM 1581 O O . LYS A 1 110 ? 0.865 1.819 -5.771 1.00 0.00 110 LYS A O 1
ATOM 1600 N N . SER A 1 111 ? -0.707 3.230 -4.995 1.00 0.00 111 SER A N 1
ATOM 1601 C CA . SER A 1 111 ? 0.258 4.187 -4.465 1.00 0.00 111 SER A CA 1
ATOM 1602 C C . SER A 1 111 ? 1.040 3.583 -3.304 1.00 0.00 111 SER A C 1
ATOM 1603 O O . SER A 1 111 ? 2.056 4.130 -2.873 1.00 0.00 111 SER A O 1
ATOM 1611 N N . PHE A 1 112 ? 0.560 2.451 -2.800 1.00 0.00 112 PHE A N 1
ATOM 1612 C CA . PHE A 1 112 ? 1.213 1.772 -1.687 1.00 0.00 112 PHE A CA 1
ATOM 1613 C C . PHE A 1 112 ? 1.990 0.552 -2.175 1.00 0.00 112 PHE A C 1
ATOM 1614 O O . PHE A 1 112 ? 2.818 0.000 -1.450 1.00 0.00 112 PHE A O 1
ATOM 1631 N N . ILE A 1 113 ? 1.715 0.137 -3.407 1.00 0.00 113 ILE A N 1
ATOM 1632 C CA . ILE A 1 113 ? 2.388 -1.016 -3.991 1.00 0.00 113 ILE A CA 1
ATOM 1633 C C . ILE A 1 113 ? 3.532 -0.582 -4.902 1.00 0.00 113 ILE A C 1
ATOM 1634 O O . ILE A 1 113 ? 3.336 0.201 -5.832 1.00 0.00 113 ILE A O 1
ATOM 1650 N N . HIS A 1 114 ? 4.727 -1.097 -4.629 1.00 0.00 114 HIS A N 1
ATOM 1651 C CA . HIS A 1 114 ? 5.903 -0.765 -5.425 1.00 0.00 114 HIS A CA 1
ATOM 1652 C C . HIS A 1 114 ? 6.188 -1.855 -6.454 1.00 0.00 114 HIS A C 1
ATOM 1653 O O . HIS A 1 114 ? 6.790 -2.880 -6.135 1.00 0.00 114 HIS A O 1
ATOM 1668 N N . ILE A 1 115 ? 5.751 -1.626 -7.688 1.00 0.00 115 ILE A N 1
ATOM 1669 C CA . ILE A 1 115 ? 5.960 -2.588 -8.763 1.00 0.00 115 ILE A CA 1
ATOM 1670 C C . ILE A 1 115 ? 7.438 -2.704 -9.117 1.00 0.00 115 ILE A C 1
ATOM 1671 O O . ILE A 1 115 ? 8.033 -1.773 -9.661 1.00 0.00 115 ILE A O 1
ATOM 1687 N N . LYS A 1 116 ? 8.027 -3.855 -8.807 1.00 0.00 116 LYS A N 1
ATOM 1688 C CA . LYS A 1 116 ? 9.435 -4.096 -9.095 1.00 0.00 116 LYS A CA 1
ATOM 1689 C C . LYS A 1 116 ? 9.621 -4.595 -10.524 1.00 0.00 116 LYS A C 1
ATOM 1690 O O . LYS A 1 116 ? 8.968 -5.547 -10.948 1.00 0.00 116 LYS A O 1
ATOM 1709 N N . GLU A 1 117 ? 10.517 -3.945 -11.261 1.00 0.00 117 GLU A N 1
ATOM 1710 C CA . GLU A 1 117 ? 10.788 -4.325 -12.642 1.00 0.00 117 GLU A CA 1
ATOM 1711 C C . GLU A 1 117 ? 12.289 -4.447 -12.889 1.00 0.00 117 GLU A C 1
ATOM 1712 O O . GLU A 1 117 ? 12.810 -3.938 -13.881 1.00 0.00 117 GLU A O 1
ATOM 1724 N N . VAL A 1 118 ? 12.979 -5.125 -11.977 1.00 0.00 118 VAL A N 1
ATOM 1725 C CA . VAL A 1 118 ? 14.420 -5.315 -12.095 1.00 0.00 118 VAL A CA 1
ATOM 1726 C C . VAL A 1 118 ? 14.769 -6.120 -13.341 1.00 0.00 118 VAL A C 1
ATOM 1727 O O . VAL A 1 118 ? 15.936 -6.225 -13.721 1.00 0.00 118 VAL A O 1
ATOM 1740 N N . THR A 1 119 ? 13.748 -6.689 -13.976 1.00 0.00 119 THR A N 1
ATOM 1741 C CA . THR A 1 119 ? 13.946 -7.486 -15.180 1.00 0.00 119 THR A CA 1
ATOM 1742 C C . THR A 1 119 ? 13.794 -6.634 -16.435 1.00 0.00 119 THR A C 1
ATOM 1743 O O . THR A 1 119 ? 12.680 -6.375 -16.891 1.00 0.00 119 THR A O 1
ATOM 1754 N N . GLY A 1 1 ? 2.305 -7.639 -35.237 1.00 0.00 1 GLY A N 2
ATOM 1755 C CA . GLY A 1 1 ? 1.721 -7.329 -33.945 1.00 0.00 1 GLY A CA 2
ATOM 1756 C C . GLY A 1 1 ? 2.696 -6.626 -33.022 1.00 0.00 1 GLY A C 2
ATOM 1757 O O . GLY A 1 1 ? 3.480 -7.272 -32.327 1.00 0.00 1 GLY A O 2
ATOM 1761 N N . SER A 1 2 ? 2.650 -5.297 -33.015 1.00 0.00 2 SER A N 2
ATOM 1762 C CA . SER A 1 2 ? 3.540 -4.506 -32.175 1.00 0.00 2 SER A CA 2
ATOM 1763 C C . SER A 1 2 ? 3.766 -5.188 -30.829 1.00 0.00 2 SER A C 2
ATOM 1764 O O . SER A 1 2 ? 2.896 -5.171 -29.958 1.00 0.00 2 SER A O 2
ATOM 1772 N N . SER A 1 3 ? 4.941 -5.789 -30.667 1.00 0.00 3 SER A N 2
ATOM 1773 C CA . SER A 1 3 ? 5.281 -6.481 -29.429 1.00 0.00 3 SER A CA 2
ATOM 1774 C C . SER A 1 3 ? 6.736 -6.227 -29.047 1.00 0.00 3 SER A C 2
ATOM 1775 O O . SER A 1 3 ? 7.560 -5.880 -29.893 1.00 0.00 3 SER A O 2
ATOM 1783 N N . GLY A 1 4 ? 7.045 -6.404 -27.766 1.00 0.00 4 GLY A N 2
ATOM 1784 C CA . GLY A 1 4 ? 8.400 -6.190 -27.293 1.00 0.00 4 GLY A CA 2
ATOM 1785 C C . GLY A 1 4 ? 8.468 -6.006 -25.790 1.00 0.00 4 GLY A C 2
ATOM 1786 O O . GLY A 1 4 ? 7.444 -6.037 -25.108 1.00 0.00 4 GLY A O 2
ATOM 1790 N N . SER A 1 5 ? 9.677 -5.816 -25.273 1.00 0.00 5 SER A N 2
ATOM 1791 C CA . SER A 1 5 ? 9.875 -5.632 -23.840 1.00 0.00 5 SER A CA 2
ATOM 1792 C C . SER A 1 5 ? 10.068 -4.157 -23.503 1.00 0.00 5 SER A C 2
ATOM 1793 O O . SER A 1 5 ? 11.195 -3.682 -23.364 1.00 0.00 5 SER A O 2
ATOM 1801 N N . SER A 1 6 ? 8.959 -3.436 -23.374 1.00 0.00 6 SER A N 2
ATOM 1802 C CA . SER A 1 6 ? 9.004 -2.013 -23.057 1.00 0.00 6 SER A CA 2
ATOM 1803 C C . SER A 1 6 ? 9.599 -1.784 -21.671 1.00 0.00 6 SER A C 2
ATOM 1804 O O . SER A 1 6 ? 9.308 -2.519 -20.729 1.00 0.00 6 SER A O 2
ATOM 1812 N N . GLY A 1 7 ? 10.436 -0.756 -21.556 1.00 0.00 7 GLY A N 2
ATOM 1813 C CA . GLY A 1 7 ? 11.059 -0.447 -20.282 1.00 0.00 7 GLY A CA 2
ATOM 1814 C C . GLY A 1 7 ? 12.183 0.561 -20.417 1.00 0.00 7 GLY A C 2
ATOM 1815 O O . GLY A 1 7 ? 12.209 1.350 -21.361 1.00 0.00 7 GLY A O 2
ATOM 1819 N N . ARG A 1 8 ? 13.115 0.536 -19.469 1.00 0.00 8 ARG A N 2
ATOM 1820 C CA . ARG A 1 8 ? 14.245 1.456 -19.485 1.00 0.00 8 ARG A CA 2
ATOM 1821 C C . ARG A 1 8 ? 15.239 1.117 -18.378 1.00 0.00 8 ARG A C 2
ATOM 1822 O O . ARG A 1 8 ? 14.850 0.690 -17.290 1.00 0.00 8 ARG A O 2
ATOM 1843 N N . LEU A 1 9 ? 16.522 1.309 -18.662 1.00 0.00 9 LEU A N 2
ATOM 1844 C CA . LEU A 1 9 ? 17.572 1.022 -17.690 1.00 0.00 9 LEU A CA 2
ATOM 1845 C C . LEU A 1 9 ? 18.587 2.159 -17.634 1.00 0.00 9 LEU A C 2
ATOM 1846 O O . LEU A 1 9 ? 19.304 2.414 -18.603 1.00 0.00 9 LEU A O 2
ATOM 1862 N N . LEU A 1 10 ? 18.644 2.839 -16.494 1.00 0.00 10 LEU A N 2
ATOM 1863 C CA . LEU A 1 10 ? 19.573 3.948 -16.311 1.00 0.00 10 LEU A CA 2
ATOM 1864 C C . LEU A 1 10 ? 20.441 3.732 -15.075 1.00 0.00 10 LEU A C 2
ATOM 1865 O O . LEU A 1 10 ? 19.939 3.394 -14.003 1.00 0.00 10 LEU A O 2
ATOM 1881 N N . ASP A 1 11 ? 21.745 3.932 -15.232 1.00 0.00 11 ASP A N 2
ATOM 1882 C CA . ASP A 1 11 ? 22.683 3.763 -14.128 1.00 0.00 11 ASP A CA 2
ATOM 1883 C C . ASP A 1 11 ? 22.400 4.767 -13.016 1.00 0.00 11 ASP A C 2
ATOM 1884 O O . ASP A 1 11 ? 22.987 4.694 -11.935 1.00 0.00 11 ASP A O 2
ATOM 1893 N N . LEU A 1 12 ? 21.499 5.705 -13.287 1.00 0.00 12 LEU A N 2
ATOM 1894 C CA . LEU A 1 12 ? 21.139 6.726 -12.309 1.00 0.00 12 LEU A CA 2
ATOM 1895 C C . LEU A 1 12 ? 20.012 6.238 -11.404 1.00 0.00 12 LEU A C 2
ATOM 1896 O O . LEU A 1 12 ? 19.121 7.005 -11.038 1.00 0.00 12 LEU A O 2
ATOM 1912 N N . GLU A 1 13 ? 20.060 4.959 -11.044 1.00 0.00 13 GLU A N 2
ATOM 1913 C CA . GLU A 1 13 ? 19.044 4.371 -10.179 1.00 0.00 13 GLU A CA 2
ATOM 1914 C C . GLU A 1 13 ? 19.174 4.895 -8.752 1.00 0.00 13 GLU A C 2
ATOM 1915 O O . GLU A 1 13 ? 20.150 4.609 -8.061 1.00 0.00 13 GLU A O 2
ATOM 1927 N N . ASN A 1 14 ? 18.181 5.666 -8.318 1.00 0.00 14 ASN A N 2
ATOM 1928 C CA . ASN A 1 14 ? 18.184 6.232 -6.974 1.00 0.00 14 ASN A CA 2
ATOM 1929 C C . ASN A 1 14 ? 16.800 6.755 -6.602 1.00 0.00 14 ASN A C 2
ATOM 1930 O O . ASN A 1 14 ? 16.374 7.806 -7.081 1.00 0.00 14 ASN A O 2
ATOM 1941 N N . ILE A 1 15 ? 16.105 6.016 -5.744 1.00 0.00 15 ILE A N 2
ATOM 1942 C CA . ILE A 1 15 ? 14.771 6.406 -5.306 1.00 0.00 15 ILE A CA 2
ATOM 1943 C C . ILE A 1 15 ? 14.828 7.178 -3.992 1.00 0.00 15 ILE A C 2
ATOM 1944 O O . ILE A 1 15 ? 15.562 6.807 -3.075 1.00 0.00 15 ILE A O 2
ATOM 1960 N N . GLN A 1 16 ? 14.048 8.250 -3.907 1.00 0.00 16 GLN A N 2
ATOM 1961 C CA . GLN A 1 16 ? 14.009 9.073 -2.704 1.00 0.00 16 GLN A CA 2
ATOM 1962 C C . GLN A 1 16 ? 12.615 9.066 -2.084 1.00 0.00 16 GLN A C 2
ATOM 1963 O O . GLN A 1 16 ? 11.765 9.885 -2.436 1.00 0.00 16 GLN A O 2
ATOM 1977 N N . ILE A 1 17 ? 12.387 8.137 -1.162 1.00 0.00 17 ILE A N 2
ATOM 1978 C CA . ILE A 1 17 ? 11.097 8.025 -0.494 1.00 0.00 17 ILE A CA 2
ATOM 1979 C C . ILE A 1 17 ? 10.879 9.179 0.479 1.00 0.00 17 ILE A C 2
ATOM 1980 O O . ILE A 1 17 ? 11.784 9.591 1.204 1.00 0.00 17 ILE A O 2
ATOM 1996 N N . PRO A 1 18 ? 9.649 9.713 0.496 1.00 0.00 18 PRO A N 2
ATOM 1997 C CA . PRO A 1 18 ? 9.282 10.826 1.377 1.00 0.00 18 PRO A CA 2
ATOM 1998 C C . PRO A 1 18 ? 9.229 10.412 2.844 1.00 0.00 18 PRO A C 2
ATOM 1999 O O . PRO A 1 18 ? 9.387 9.236 3.172 1.00 0.00 18 PRO A O 2
ATOM 2010 N N . ASP A 1 19 ? 9.007 11.384 3.721 1.00 0.00 19 ASP A N 2
ATOM 2011 C CA . ASP A 1 19 ? 8.932 11.120 5.153 1.00 0.00 19 ASP A CA 2
ATOM 2012 C C . ASP A 1 19 ? 7.581 10.518 5.525 1.00 0.00 19 ASP A C 2
ATOM 2013 O O . ASP A 1 19 ? 7.505 9.582 6.320 1.00 0.00 19 ASP A O 2
ATOM 2022 N N . ALA A 1 20 ? 6.516 11.062 4.944 1.00 0.00 20 ALA A N 2
ATOM 2023 C CA . ALA A 1 20 ? 5.168 10.578 5.213 1.00 0.00 20 ALA A CA 2
ATOM 2024 C C . ALA A 1 20 ? 4.469 10.154 3.925 1.00 0.00 20 ALA A C 2
ATOM 2025 O O . ALA A 1 20 ? 4.700 10.712 2.853 1.00 0.00 20 ALA A O 2
ATOM 2032 N N . PRO A 1 21 ? 3.595 9.142 4.031 1.00 0.00 21 PRO A N 2
ATOM 2033 C CA . PRO A 1 21 ? 2.845 8.621 2.884 1.00 0.00 21 PRO A CA 2
ATOM 2034 C C . PRO A 1 21 ? 1.795 9.606 2.382 1.00 0.00 21 PRO A C 2
ATOM 2035 O O . PRO A 1 21 ? 1.151 10.313 3.158 1.00 0.00 21 PRO A O 2
ATOM 2046 N N . PRO A 1 22 ? 1.616 9.656 1.054 1.00 0.00 22 PRO A N 2
ATOM 2047 C CA . PRO A 1 22 ? 0.644 10.550 0.419 1.00 0.00 22 PRO A CA 2
ATOM 2048 C C . PRO A 1 22 ? -0.796 10.131 0.696 1.00 0.00 22 PRO A C 2
ATOM 2049 O O . PRO A 1 22 ? -1.065 9.040 1.198 1.00 0.00 22 PRO A O 2
ATOM 2060 N N . PRO A 1 23 ? -1.746 11.017 0.361 1.00 0.00 23 PRO A N 2
ATOM 2061 C CA . PRO A 1 23 ? -3.175 10.761 0.563 1.00 0.00 23 PRO A CA 2
ATOM 2062 C C . PRO A 1 23 ? -3.709 9.685 -0.376 1.00 0.00 23 PRO A C 2
ATOM 2063 O O . PRO A 1 23 ? -3.496 9.743 -1.587 1.00 0.00 23 PRO A O 2
ATOM 2074 N N . ILE A 1 24 ? -4.405 8.704 0.190 1.00 0.00 24 ILE A N 2
ATOM 2075 C CA . ILE A 1 24 ? -4.971 7.616 -0.598 1.00 0.00 24 ILE A CA 2
ATOM 2076 C C . ILE A 1 24 ? -6.185 8.087 -1.392 1.00 0.00 24 ILE A C 2
ATOM 2077 O O . ILE A 1 24 ? -7.048 8.805 -0.886 1.00 0.00 24 ILE A O 2
ATOM 2093 N N . PRO A 1 25 ? -6.257 7.671 -2.665 1.00 0.00 25 PRO A N 2
ATOM 2094 C CA . PRO A 1 25 ? -7.363 8.036 -3.556 1.00 0.00 25 PRO A CA 2
ATOM 2095 C C . PRO A 1 25 ? -8.672 7.362 -3.159 1.00 0.00 25 PRO A C 2
ATOM 2096 O O . PRO A 1 25 ? -8.756 6.707 -2.120 1.00 0.00 25 PRO A O 2
ATOM 2107 N N . LYS A 1 26 ? -9.693 7.527 -3.994 1.00 0.00 26 LYS A N 2
ATOM 2108 C CA . LYS A 1 26 ? -10.999 6.934 -3.732 1.00 0.00 26 LYS A CA 2
ATOM 2109 C C . LYS A 1 26 ? -10.995 5.444 -4.059 1.00 0.00 26 LYS A C 2
ATOM 2110 O O . LYS A 1 26 ? -10.418 5.021 -5.060 1.00 0.00 26 LYS A O 2
ATOM 2129 N N . GLU A 1 27 ? -11.644 4.654 -3.210 1.00 0.00 27 GLU A N 2
ATOM 2130 C CA . GLU A 1 27 ? -11.715 3.212 -3.410 1.00 0.00 27 GLU A CA 2
ATOM 2131 C C . GLU A 1 27 ? -12.754 2.860 -4.471 1.00 0.00 27 GLU A C 2
ATOM 2132 O O . GLU A 1 27 ? -13.833 3.450 -4.539 1.00 0.00 27 GLU A O 2
ATOM 2144 N N . PRO A 1 28 ? -12.422 1.877 -5.321 1.00 0.00 28 PRO A N 2
ATOM 2145 C CA . PRO A 1 28 ? -13.312 1.424 -6.394 1.00 0.00 28 PRO A CA 2
ATOM 2146 C C . PRO A 1 28 ? -14.534 0.685 -5.861 1.00 0.00 28 PRO A C 2
ATOM 2147 O O . PRO A 1 28 ? -14.515 0.155 -4.750 1.00 0.00 28 PRO A O 2
ATOM 2158 N N . SER A 1 29 ? -15.596 0.652 -6.660 1.00 0.00 29 SER A N 2
ATOM 2159 C CA . SER A 1 29 ? -16.829 -0.021 -6.267 1.00 0.00 29 SER A CA 2
ATOM 2160 C C . SER A 1 29 ? -16.783 -1.499 -6.639 1.00 0.00 29 SER A C 2
ATOM 2161 O O . SER A 1 29 ? -16.158 -1.883 -7.627 1.00 0.00 29 SER A O 2
ATOM 2169 N N . ASN A 1 30 ? -17.452 -2.325 -5.841 1.00 0.00 30 ASN A N 2
ATOM 2170 C CA . ASN A 1 30 ? -17.489 -3.762 -6.086 1.00 0.00 30 ASN A CA 2
ATOM 2171 C C . ASN A 1 30 ? -17.498 -4.059 -7.582 1.00 0.00 30 ASN A C 2
ATOM 2172 O O . ASN A 1 30 ? -18.490 -3.812 -8.269 1.00 0.00 30 ASN A O 2
ATOM 2183 N N . TYR A 1 31 ? -16.388 -4.592 -8.080 1.00 0.00 31 TYR A N 2
ATOM 2184 C CA . TYR A 1 31 ? -16.267 -4.922 -9.496 1.00 0.00 31 TYR A CA 2
ATOM 2185 C C . TYR A 1 31 ? -16.928 -6.262 -9.801 1.00 0.00 31 TYR A C 2
ATOM 2186 O O . TYR A 1 31 ? -17.313 -6.999 -8.893 1.00 0.00 31 TYR A O 2
ATOM 2204 N N . ASP A 1 32 ? -17.056 -6.572 -11.087 1.00 0.00 32 ASP A N 2
ATOM 2205 C CA . ASP A 1 32 ? -17.669 -7.824 -11.515 1.00 0.00 32 ASP A CA 2
ATOM 2206 C C . ASP A 1 32 ? -16.984 -9.017 -10.856 1.00 0.00 32 ASP A C 2
ATOM 2207 O O . ASP A 1 32 ? -15.940 -9.479 -11.316 1.00 0.00 32 ASP A O 2
ATOM 2216 N N . PHE A 1 33 ? -17.578 -9.511 -9.774 1.00 0.00 33 PHE A N 2
ATOM 2217 C CA . PHE A 1 33 ? -17.024 -10.649 -9.050 1.00 0.00 33 PHE A CA 2
ATOM 2218 C C . PHE A 1 33 ? -17.969 -11.846 -9.114 1.00 0.00 33 PHE A C 2
ATOM 2219 O O . PHE A 1 33 ? -19.145 -11.705 -9.447 1.00 0.00 33 PHE A O 2
ATOM 2236 N N . SER A 1 34 ? -17.444 -13.024 -8.793 1.00 0.00 34 SER A N 2
ATOM 2237 C CA . SER A 1 34 ? -18.237 -14.247 -8.817 1.00 0.00 34 SER A CA 2
ATOM 2238 C C . SER A 1 34 ? -17.743 -15.237 -7.767 1.00 0.00 34 SER A C 2
ATOM 2239 O O . SER A 1 34 ? -16.566 -15.595 -7.741 1.00 0.00 34 SER A O 2
ATOM 2247 N N . GLY A 1 35 ? -18.652 -15.676 -6.902 1.00 0.00 35 GLY A N 2
ATOM 2248 C CA . GLY A 1 35 ? -18.291 -16.620 -5.861 1.00 0.00 35 GLY A CA 2
ATOM 2249 C C . GLY A 1 35 ? -18.112 -15.954 -4.511 1.00 0.00 35 GLY A C 2
ATOM 2250 O O . GLY A 1 35 ? -18.139 -14.729 -4.390 1.00 0.00 35 GLY A O 2
ATOM 2254 N N . PRO A 1 36 ? -17.927 -16.772 -3.463 1.00 0.00 36 PRO A N 2
ATOM 2255 C CA . PRO A 1 36 ? -17.742 -16.277 -2.096 1.00 0.00 36 PRO A CA 2
ATOM 2256 C C . PRO A 1 36 ? -16.400 -15.575 -1.911 1.00 0.00 36 PRO A C 2
ATOM 2257 O O . PRO A 1 36 ? -15.345 -16.206 -1.971 1.00 0.00 36 PRO A O 2
ATOM 2268 N N . SER A 1 37 ? -16.449 -14.266 -1.684 1.00 0.00 37 SER A N 2
ATOM 2269 C CA . SER A 1 37 ? -15.237 -13.479 -1.493 1.00 0.00 37 SER A CA 2
ATOM 2270 C C . SER A 1 37 ? -14.967 -13.247 -0.009 1.00 0.00 37 SER A C 2
ATOM 2271 O O . SER A 1 37 ? -15.302 -12.196 0.538 1.00 0.00 37 SER A O 2
ATOM 2279 N N . SER A 1 38 ? -14.360 -14.238 0.637 1.00 0.00 38 SER A N 2
ATOM 2280 C CA . SER A 1 38 ? -14.049 -14.145 2.059 1.00 0.00 38 SER A CA 2
ATOM 2281 C C . SER A 1 38 ? -15.268 -13.689 2.854 1.00 0.00 38 SER A C 2
ATOM 2282 O O . SER A 1 38 ? -15.164 -12.841 3.740 1.00 0.00 38 SER A O 2
ATOM 2290 N N . GLY A 1 39 ? -16.425 -14.257 2.529 1.00 0.00 39 GLY A N 2
ATOM 2291 C CA . GLY A 1 39 ? -17.649 -13.897 3.221 1.00 0.00 39 GLY A CA 2
ATOM 2292 C C . GLY A 1 39 ? -18.600 -13.107 2.344 1.00 0.00 39 GLY A C 2
ATOM 2293 O O . GLY A 1 39 ? -18.247 -12.713 1.232 1.00 0.00 39 GLY A O 2
ATOM 2297 N N . ILE A 1 40 ? -19.810 -12.876 2.843 1.00 0.00 40 ILE A N 2
ATOM 2298 C CA . ILE A 1 40 ? -20.814 -12.129 2.097 1.00 0.00 40 ILE A CA 2
ATOM 2299 C C . ILE A 1 40 ? -21.577 -11.172 3.007 1.00 0.00 40 ILE A C 2
ATOM 2300 O O . ILE A 1 40 ? -21.583 -11.334 4.227 1.00 0.00 40 ILE A O 2
ATOM 2316 N N . GLU A 1 41 ? -22.220 -10.177 2.404 1.00 0.00 41 GLU A N 2
ATOM 2317 C CA . GLU A 1 41 ? -22.987 -9.195 3.162 1.00 0.00 41 GLU A CA 2
ATOM 2318 C C . GLU A 1 41 ? -24.459 -9.227 2.760 1.00 0.00 41 GLU A C 2
ATOM 2319 O O . GLU A 1 41 ? -24.884 -8.507 1.858 1.00 0.00 41 GLU A O 2
ATOM 2331 N N . GLY A 1 42 ? -25.233 -10.071 3.437 1.00 0.00 42 GLY A N 2
ATOM 2332 C CA . GLY A 1 42 ? -26.648 -10.182 3.137 1.00 0.00 42 GLY A CA 2
ATOM 2333 C C . GLY A 1 42 ? -27.211 -11.544 3.495 1.00 0.00 42 GLY A C 2
ATOM 2334 O O . GLY A 1 42 ? -26.690 -12.226 4.377 1.00 0.00 42 GLY A O 2
ATOM 2338 N N . ARG A 1 43 ? -28.278 -11.940 2.809 1.00 0.00 43 ARG A N 2
ATOM 2339 C CA . ARG A 1 43 ? -28.914 -13.227 3.061 1.00 0.00 43 ARG A CA 2
ATOM 2340 C C . ARG A 1 43 ? -29.191 -13.962 1.753 1.00 0.00 43 ARG A C 2
ATOM 2341 O O . ARG A 1 43 ? -30.165 -13.670 1.059 1.00 0.00 43 ARG A O 2
ATOM 2362 N N . GLY A 1 44 ? -28.328 -14.918 1.422 1.00 0.00 44 GLY A N 2
ATOM 2363 C CA . GLY A 1 44 ? -28.496 -15.679 0.198 1.00 0.00 44 GLY A CA 2
ATOM 2364 C C . GLY A 1 44 ? -27.226 -16.392 -0.221 1.00 0.00 44 GLY A C 2
ATOM 2365 O O . GLY A 1 44 ? -26.567 -15.989 -1.180 1.00 0.00 44 GLY A O 2
ATOM 2369 N N . SER A 1 45 ? -26.880 -17.454 0.500 1.00 0.00 45 SER A N 2
ATOM 2370 C CA . SER A 1 45 ? -25.677 -18.221 0.201 1.00 0.00 45 SER A CA 2
ATOM 2371 C C . SER A 1 45 ? -26.013 -19.692 -0.024 1.00 0.00 45 SER A C 2
ATOM 2372 O O . SER A 1 45 ? -26.702 -20.314 0.785 1.00 0.00 45 SER A O 2
ATOM 2380 N N . SER A 1 46 ? -25.521 -20.243 -1.129 1.00 0.00 46 SER A N 2
ATOM 2381 C CA . SER A 1 46 ? -25.771 -21.640 -1.464 1.00 0.00 46 SER A CA 2
ATOM 2382 C C . SER A 1 46 ? -24.852 -22.102 -2.590 1.00 0.00 46 SER A C 2
ATOM 2383 O O . SER A 1 46 ? -24.157 -21.297 -3.210 1.00 0.00 46 SER A O 2
ATOM 2391 N N . GLY A 1 47 ? -24.853 -23.406 -2.850 1.00 0.00 47 GLY A N 2
ATOM 2392 C CA . GLY A 1 47 ? -24.016 -23.954 -3.901 1.00 0.00 47 GLY A CA 2
ATOM 2393 C C . GLY A 1 47 ? -22.604 -23.403 -3.864 1.00 0.00 47 GLY A C 2
ATOM 2394 O O . GLY A 1 47 ? -21.838 -23.700 -2.947 1.00 0.00 47 GLY A O 2
ATOM 2398 N N . SER A 1 48 ? -22.258 -22.600 -4.865 1.00 0.00 48 SER A N 2
ATOM 2399 C CA . SER A 1 48 ? -20.927 -22.011 -4.947 1.00 0.00 48 SER A CA 2
ATOM 2400 C C . SER A 1 48 ? -19.867 -22.992 -4.454 1.00 0.00 48 SER A C 2
ATOM 2401 O O . SER A 1 48 ? -18.950 -22.617 -3.724 1.00 0.00 48 SER A O 2
ATOM 2409 N N . SER A 1 49 ? -20.001 -24.250 -4.859 1.00 0.00 49 SER A N 2
ATOM 2410 C CA . SER A 1 49 ? -19.058 -25.288 -4.457 1.00 0.00 49 SER A CA 2
ATOM 2411 C C . SER A 1 49 ? -17.980 -25.483 -5.518 1.00 0.00 49 SER A C 2
ATOM 2412 O O . SER A 1 49 ? -18.118 -26.317 -6.412 1.00 0.00 49 SER A O 2
ATOM 2420 N N . GLY A 1 50 ? -16.906 -24.707 -5.412 1.00 0.00 50 GLY A N 2
ATOM 2421 C CA . GLY A 1 50 ? -15.820 -24.809 -6.369 1.00 0.00 50 GLY A CA 2
ATOM 2422 C C . GLY A 1 50 ? -14.827 -23.671 -6.242 1.00 0.00 50 GLY A C 2
ATOM 2423 O O . GLY A 1 50 ? -14.885 -22.700 -6.997 1.00 0.00 50 GLY A O 2
ATOM 2427 N N . SER A 1 51 ? -13.913 -23.788 -5.284 1.00 0.00 51 SER A N 2
ATOM 2428 C CA . SER A 1 51 ? -12.906 -22.758 -5.057 1.00 0.00 51 SER A CA 2
ATOM 2429 C C . SER A 1 51 ? -11.759 -22.891 -6.054 1.00 0.00 51 SER A C 2
ATOM 2430 O O . SER A 1 51 ? -11.365 -21.919 -6.698 1.00 0.00 51 SER A O 2
ATOM 2438 N N . SER A 1 52 ? -11.226 -24.103 -6.174 1.00 0.00 52 SER A N 2
ATOM 2439 C CA . SER A 1 52 ? -10.120 -24.365 -7.088 1.00 0.00 52 SER A CA 2
ATOM 2440 C C . SER A 1 52 ? -10.429 -23.825 -8.482 1.00 0.00 52 SER A C 2
ATOM 2441 O O . SER A 1 52 ? -11.499 -24.076 -9.034 1.00 0.00 52 SER A O 2
ATOM 2449 N N . GLY A 1 53 ? -9.481 -23.082 -9.045 1.00 0.00 53 GLY A N 2
ATOM 2450 C CA . GLY A 1 53 ? -9.669 -22.518 -10.369 1.00 0.00 53 GLY A CA 2
ATOM 2451 C C . GLY A 1 53 ? -8.924 -21.211 -10.554 1.00 0.00 53 GLY A C 2
ATOM 2452 O O . GLY A 1 53 ? -9.532 -20.142 -10.594 1.00 0.00 53 GLY A O 2
ATOM 2456 N N . SER A 1 54 ? -7.602 -21.297 -10.665 1.00 0.00 54 SER A N 2
ATOM 2457 C CA . SER A 1 54 ? -6.771 -20.111 -10.842 1.00 0.00 54 SER A CA 2
ATOM 2458 C C . SER A 1 54 ? -5.976 -20.193 -12.141 1.00 0.00 54 SER A C 2
ATOM 2459 O O . SER A 1 54 ? -5.650 -21.282 -12.615 1.00 0.00 54 SER A O 2
ATOM 2467 N N . SER A 1 55 ? -5.669 -19.034 -12.714 1.00 0.00 55 SER A N 2
ATOM 2468 C CA . SER A 1 55 ? -4.916 -18.973 -13.961 1.00 0.00 55 SER A CA 2
ATOM 2469 C C . SER A 1 55 ? -3.808 -17.927 -13.876 1.00 0.00 55 SER A C 2
ATOM 2470 O O . SER A 1 55 ? -3.792 -17.095 -12.969 1.00 0.00 55 SER A O 2
ATOM 2478 N N . GLY A 1 56 ? -2.882 -17.976 -14.829 1.00 0.00 56 GLY A N 2
ATOM 2479 C CA . GLY A 1 56 ? -1.783 -17.028 -14.845 1.00 0.00 56 GLY A CA 2
ATOM 2480 C C . GLY A 1 56 ? -1.936 -15.981 -15.930 1.00 0.00 56 GLY A C 2
ATOM 2481 O O . GLY A 1 56 ? -1.775 -16.276 -17.114 1.00 0.00 56 GLY A O 2
ATOM 2485 N N . ASP A 1 57 ? -2.250 -14.755 -15.526 1.00 0.00 57 ASP A N 2
ATOM 2486 C CA . ASP A 1 57 ? -2.426 -13.659 -16.472 1.00 0.00 57 ASP A CA 2
ATOM 2487 C C . ASP A 1 57 ? -1.248 -12.692 -16.409 1.00 0.00 57 ASP A C 2
ATOM 2488 O O . ASP A 1 57 ? -1.428 -11.474 -16.437 1.00 0.00 57 ASP A O 2
ATOM 2497 N N . LYS A 1 58 ? -0.041 -13.242 -16.322 1.00 0.00 58 LYS A N 2
ATOM 2498 C CA . LYS A 1 58 ? 1.167 -12.429 -16.255 1.00 0.00 58 LYS A CA 2
ATOM 2499 C C . LYS A 1 58 ? 1.201 -11.610 -14.968 1.00 0.00 58 LYS A C 2
ATOM 2500 O O . LYS A 1 58 ? 1.462 -10.407 -14.995 1.00 0.00 58 LYS A O 2
ATOM 2519 N N . GLU A 1 59 ? 0.937 -12.269 -13.845 1.00 0.00 59 GLU A N 2
ATOM 2520 C CA . GLU A 1 59 ? 0.938 -11.600 -12.549 1.00 0.00 59 GLU A CA 2
ATOM 2521 C C . GLU A 1 59 ? 2.193 -10.749 -12.377 1.00 0.00 59 GLU A C 2
ATOM 2522 O O . GLU A 1 59 ? 3.250 -11.066 -12.922 1.00 0.00 59 GLU A O 2
ATOM 2534 N N . ARG A 1 60 ? 2.067 -9.667 -11.616 1.00 0.00 60 ARG A N 2
ATOM 2535 C CA . ARG A 1 60 ? 3.189 -8.769 -11.373 1.00 0.00 60 ARG A CA 2
ATOM 2536 C C . ARG A 1 60 ? 3.638 -8.841 -9.917 1.00 0.00 60 ARG A C 2
ATOM 2537 O O . ARG A 1 60 ? 2.844 -9.142 -9.025 1.00 0.00 60 ARG A O 2
ATOM 2558 N N . HIS A 1 61 ? 4.916 -8.562 -9.683 1.00 0.00 61 HIS A N 2
ATOM 2559 C CA . HIS A 1 61 ? 5.471 -8.595 -8.334 1.00 0.00 61 HIS A CA 2
ATOM 2560 C C . HIS A 1 61 ? 5.556 -7.189 -7.747 1.00 0.00 61 HIS A C 2
ATOM 2561 O O . HIS A 1 61 ? 6.245 -6.322 -8.282 1.00 0.00 61 HIS A O 2
ATOM 2576 N N . GLY A 1 62 ? 4.848 -6.972 -6.642 1.00 0.00 62 GLY A N 2
ATOM 2577 C CA . GLY A 1 62 ? 4.856 -5.670 -6.001 1.00 0.00 62 GLY A CA 2
ATOM 2578 C C . GLY A 1 62 ? 5.280 -5.742 -4.547 1.00 0.00 62 GLY A C 2
ATOM 2579 O O . GLY A 1 62 ? 5.373 -6.827 -3.973 1.00 0.00 62 GLY A O 2
ATOM 2583 N N . VAL A 1 63 ? 5.540 -4.583 -3.950 1.00 0.00 63 VAL A N 2
ATOM 2584 C CA . VAL A 1 63 ? 5.958 -4.519 -2.555 1.00 0.00 63 VAL A CA 2
ATOM 2585 C C . VAL A 1 63 ? 5.365 -3.298 -1.860 1.00 0.00 63 VAL A C 2
ATOM 2586 O O . VAL A 1 63 ? 5.430 -2.184 -2.377 1.00 0.00 63 VAL A O 2
ATOM 2599 N N . ALA A 1 64 ? 4.788 -3.516 -0.683 1.00 0.00 64 ALA A N 2
ATOM 2600 C CA . ALA A 1 64 ? 4.185 -2.434 0.085 1.00 0.00 64 ALA A CA 2
ATOM 2601 C C . ALA A 1 64 ? 5.254 -1.522 0.679 1.00 0.00 64 ALA A C 2
ATOM 2602 O O . ALA A 1 64 ? 6.210 -1.990 1.296 1.00 0.00 64 ALA A O 2
ATOM 2609 N N . ILE A 1 65 ? 5.085 -0.218 0.486 1.00 0.00 65 ILE A N 2
ATOM 2610 C CA . ILE A 1 65 ? 6.035 0.760 1.003 1.00 0.00 65 ILE A CA 2
ATOM 2611 C C . ILE A 1 65 ? 5.447 1.528 2.182 1.00 0.00 65 ILE A C 2
ATOM 2612 O O . ILE A 1 65 ? 6.173 2.164 2.946 1.00 0.00 65 ILE A O 2
ATOM 2628 N N . TYR A 1 66 ? 4.128 1.463 2.324 1.00 0.00 66 TYR A N 2
ATOM 2629 C CA . TYR A 1 66 ? 3.441 2.153 3.410 1.00 0.00 66 TYR A CA 2
ATOM 2630 C C . TYR A 1 66 ? 2.385 1.254 4.045 1.00 0.00 66 TYR A C 2
ATOM 2631 O O . TYR A 1 66 ? 1.686 0.515 3.354 1.00 0.00 66 TYR A O 2
ATOM 2649 N N . ASN A 1 67 ? 2.276 1.324 5.368 1.00 0.00 67 ASN A N 2
ATOM 2650 C CA . ASN A 1 67 ? 1.306 0.516 6.099 1.00 0.00 67 ASN A CA 2
ATOM 2651 C C . ASN A 1 67 ? -0.120 0.938 5.757 1.00 0.00 67 ASN A C 2
ATOM 2652 O O . ASN A 1 67 ? -0.601 1.972 6.221 1.00 0.00 67 ASN A O 2
ATOM 2663 N N . PHE A 1 68 ? -0.791 0.130 4.943 1.00 0.00 68 PHE A N 2
ATOM 2664 C CA . PHE A 1 68 ? -2.162 0.419 4.538 1.00 0.00 68 PHE A CA 2
ATOM 2665 C C . PHE A 1 68 ? -3.159 -0.212 5.505 1.00 0.00 68 PHE A C 2
ATOM 2666 O O . PHE A 1 68 ? -3.034 -1.382 5.865 1.00 0.00 68 PHE A O 2
ATOM 2683 N N . GLN A 1 69 ? -4.148 0.573 5.922 1.00 0.00 69 GLN A N 2
ATOM 2684 C CA . GLN A 1 69 ? -5.166 0.091 6.848 1.00 0.00 69 GLN A CA 2
ATOM 2685 C C . GLN A 1 69 ? -6.566 0.368 6.310 1.00 0.00 69 GLN A C 2
ATOM 2686 O O . GLN A 1 69 ? -7.020 1.511 6.291 1.00 0.00 69 GLN A O 2
ATOM 2700 N N . GLY A 1 70 ? -7.246 -0.688 5.873 1.00 0.00 70 GLY A N 2
ATOM 2701 C CA . GLY A 1 70 ? -8.587 -0.538 5.340 1.00 0.00 70 GLY A CA 2
ATOM 2702 C C . GLY A 1 70 ? -9.657 -0.883 6.357 1.00 0.00 70 GLY A C 2
ATOM 2703 O O . GLY A 1 70 ? -9.439 -0.763 7.563 1.00 0.00 70 GLY A O 2
ATOM 2707 N N . SER A 1 71 ? -10.817 -1.312 5.871 1.00 0.00 71 SER A N 2
ATOM 2708 C CA . SER A 1 71 ? -11.927 -1.671 6.746 1.00 0.00 71 SER A CA 2
ATOM 2709 C C . SER A 1 71 ? -12.353 -3.118 6.518 1.00 0.00 71 SER A C 2
ATOM 2710 O O . SER A 1 71 ? -12.614 -3.857 7.466 1.00 0.00 71 SER A O 2
ATOM 2718 N N . GLY A 1 72 ? -12.422 -3.515 5.251 1.00 0.00 72 GLY A N 2
ATOM 2719 C CA . GLY A 1 72 ? -12.817 -4.872 4.919 1.00 0.00 72 GLY A CA 2
ATOM 2720 C C . GLY A 1 72 ? -12.994 -5.076 3.428 1.00 0.00 72 GLY A C 2
ATOM 2721 O O . GLY A 1 72 ? -13.129 -4.112 2.674 1.00 0.00 72 GLY A O 2
ATOM 2725 N N . ALA A 1 73 ? -12.992 -6.334 3.000 1.00 0.00 73 ALA A N 2
ATOM 2726 C CA . ALA A 1 73 ? -13.154 -6.662 1.589 1.00 0.00 73 ALA A CA 2
ATOM 2727 C C . ALA A 1 73 ? -14.175 -5.743 0.926 1.00 0.00 73 ALA A C 2
ATOM 2728 O O . ALA A 1 73 ? -15.102 -5.244 1.563 1.00 0.00 73 ALA A O 2
ATOM 2735 N N . PRO A 1 74 ? -14.002 -5.514 -0.385 1.00 0.00 74 PRO A N 2
ATOM 2736 C CA . PRO A 1 74 ? -12.902 -6.103 -1.153 1.00 0.00 74 PRO A CA 2
ATOM 2737 C C . PRO A 1 74 ? -11.548 -5.514 -0.772 1.00 0.00 74 PRO A C 2
ATOM 2738 O O . PRO A 1 74 ? -10.510 -5.946 -1.272 1.00 0.00 74 PRO A O 2
ATOM 2749 N N . GLN A 1 75 ? -11.567 -4.525 0.116 1.00 0.00 75 GLN A N 2
ATOM 2750 C CA . GLN A 1 75 ? -10.340 -3.877 0.563 1.00 0.00 75 GLN A CA 2
ATOM 2751 C C . GLN A 1 75 ? -9.512 -4.819 1.432 1.00 0.00 75 GLN A C 2
ATOM 2752 O O . GLN A 1 75 ? -10.055 -5.564 2.249 1.00 0.00 75 GLN A O 2
ATOM 2766 N N . LEU A 1 76 ? -8.197 -4.780 1.251 1.00 0.00 76 LEU A N 2
ATOM 2767 C CA . LEU A 1 76 ? -7.294 -5.631 2.018 1.00 0.00 76 LEU A CA 2
ATOM 2768 C C . LEU A 1 76 ? -6.165 -4.810 2.635 1.00 0.00 76 LEU A C 2
ATOM 2769 O O . LEU A 1 76 ? -5.647 -3.883 2.013 1.00 0.00 76 LEU A O 2
ATOM 2785 N N . SER A 1 77 ? -5.789 -5.159 3.861 1.00 0.00 77 SER A N 2
ATOM 2786 C CA . SER A 1 77 ? -4.722 -4.454 4.563 1.00 0.00 77 SER A CA 2
ATOM 2787 C C . SER A 1 77 ? -3.353 -4.890 4.050 1.00 0.00 77 SER A C 2
ATOM 2788 O O . SER A 1 77 ? -3.220 -5.937 3.414 1.00 0.00 77 SER A O 2
ATOM 2796 N N . LEU A 1 78 ? -2.338 -4.080 4.330 1.00 0.00 78 LEU A N 2
ATOM 2797 C CA . LEU A 1 78 ? -0.978 -4.380 3.897 1.00 0.00 78 LEU A CA 2
ATOM 2798 C C . LEU A 1 78 ? 0.041 -3.862 4.907 1.00 0.00 78 LEU A C 2
ATOM 2799 O O . LEU A 1 78 ? -0.240 -2.934 5.665 1.00 0.00 78 LEU A O 2
ATOM 2815 N N . GLN A 1 79 ? 1.225 -4.465 4.908 1.00 0.00 79 GLN A N 2
ATOM 2816 C CA . GLN A 1 79 ? 2.287 -4.063 5.823 1.00 0.00 79 GLN A CA 2
ATOM 2817 C C . GLN A 1 79 ? 3.586 -3.802 5.069 1.00 0.00 79 GLN A C 2
ATOM 2818 O O . GLN A 1 79 ? 3.965 -4.568 4.182 1.00 0.00 79 GLN A O 2
ATOM 2832 N N . ILE A 1 80 ? 4.264 -2.716 5.426 1.00 0.00 80 ILE A N 2
ATOM 2833 C CA . ILE A 1 80 ? 5.521 -2.355 4.783 1.00 0.00 80 ILE A CA 2
ATOM 2834 C C . ILE A 1 80 ? 6.468 -3.549 4.716 1.00 0.00 80 ILE A C 2
ATOM 2835 O O . ILE A 1 80 ? 6.778 -4.166 5.734 1.00 0.00 80 ILE A O 2
ATOM 2851 N N . GLY A 1 81 ? 6.924 -3.869 3.509 1.00 0.00 81 GLY A N 2
ATOM 2852 C CA . GLY A 1 81 ? 7.832 -4.987 3.332 1.00 0.00 81 GLY A CA 2
ATOM 2853 C C . GLY A 1 81 ? 7.106 -6.276 3.001 1.00 0.00 81 GLY A C 2
ATOM 2854 O O . GLY A 1 81 ? 7.656 -7.366 3.166 1.00 0.00 81 GLY A O 2
ATOM 2858 N N . ASP A 1 82 ? 5.869 -6.154 2.534 1.00 0.00 82 ASP A N 2
ATOM 2859 C CA . ASP A 1 82 ? 5.066 -7.319 2.180 1.00 0.00 82 ASP A CA 2
ATOM 2860 C C . ASP A 1 82 ? 4.842 -7.386 0.673 1.00 0.00 82 ASP A C 2
ATOM 2861 O O . ASP A 1 82 ? 4.492 -6.389 0.041 1.00 0.00 82 ASP A O 2
ATOM 2870 N N . VAL A 1 83 ? 5.049 -8.569 0.101 1.00 0.00 83 VAL A N 2
ATOM 2871 C CA . VAL A 1 83 ? 4.870 -8.767 -1.332 1.00 0.00 83 VAL A CA 2
ATOM 2872 C C . VAL A 1 83 ? 3.537 -9.443 -1.631 1.00 0.00 83 VAL A C 2
ATOM 2873 O O . VAL A 1 83 ? 3.214 -10.485 -1.059 1.00 0.00 83 VAL A O 2
ATOM 2886 N N . VAL A 1 84 ? 2.765 -8.844 -2.532 1.00 0.00 84 VAL A N 2
ATOM 2887 C CA . VAL A 1 84 ? 1.466 -9.389 -2.909 1.00 0.00 84 VAL A CA 2
ATOM 2888 C C . VAL A 1 84 ? 1.419 -9.717 -4.398 1.00 0.00 84 VAL A C 2
ATOM 2889 O O . VAL A 1 84 ? 1.969 -8.987 -5.222 1.00 0.00 84 VAL A O 2
ATOM 2902 N N . ARG A 1 85 ? 0.758 -10.820 -4.734 1.00 0.00 85 ARG A N 2
ATOM 2903 C CA . ARG A 1 85 ? 0.639 -11.245 -6.124 1.00 0.00 85 ARG A CA 2
ATOM 2904 C C . ARG A 1 85 ? -0.510 -10.519 -6.818 1.00 0.00 85 ARG A C 2
ATOM 2905 O O . ARG A 1 85 ? -1.680 -10.758 -6.517 1.00 0.00 85 ARG A O 2
ATOM 2926 N N . ILE A 1 86 ? -0.168 -9.633 -7.747 1.00 0.00 86 ILE A N 2
ATOM 2927 C CA . ILE A 1 86 ? -1.171 -8.874 -8.484 1.00 0.00 86 ILE A CA 2
ATOM 2928 C C . ILE A 1 86 ? -1.767 -9.704 -9.616 1.00 0.00 86 ILE A C 2
ATOM 2929 O O . ILE A 1 86 ? -1.040 -10.270 -10.432 1.00 0.00 86 ILE A O 2
ATOM 2945 N N . GLN A 1 87 ? -3.093 -9.770 -9.660 1.00 0.00 87 GLN A N 2
ATOM 2946 C CA . GLN A 1 87 ? -3.787 -10.530 -10.693 1.00 0.00 87 GLN A CA 2
ATOM 2947 C C . GLN A 1 87 ? -4.568 -9.603 -11.618 1.00 0.00 87 GLN A C 2
ATOM 2948 O O . GLN A 1 87 ? -4.610 -9.812 -12.830 1.00 0.00 87 GLN A O 2
ATOM 2962 N N . GLU A 1 88 ? -5.187 -8.579 -11.038 1.00 0.00 88 GLU A N 2
ATOM 2963 C CA . GLU A 1 88 ? -5.968 -7.622 -11.811 1.00 0.00 88 GLU A CA 2
ATOM 2964 C C . GLU A 1 88 ? -5.686 -6.193 -11.354 1.00 0.00 88 GLU A C 2
ATOM 2965 O O . GLU A 1 88 ? -5.386 -5.951 -10.184 1.00 0.00 88 GLU A O 2
ATOM 2977 N N . THR A 1 89 ? -5.782 -5.250 -12.286 1.00 0.00 89 THR A N 2
ATOM 2978 C CA . THR A 1 89 ? -5.536 -3.846 -11.981 1.00 0.00 89 THR A CA 2
ATOM 2979 C C . THR A 1 89 ? -6.771 -2.998 -12.260 1.00 0.00 89 THR A C 2
ATOM 2980 O O . THR A 1 89 ? -7.199 -2.867 -13.407 1.00 0.00 89 THR A O 2
ATOM 2991 N N . CYS A 1 90 ? -7.339 -2.423 -11.206 1.00 0.00 90 CYS A N 2
ATOM 2992 C CA . CYS A 1 90 ? -8.526 -1.587 -11.338 1.00 0.00 90 CYS A CA 2
ATOM 2993 C C . CYS A 1 90 ? -8.227 -0.149 -10.927 1.00 0.00 90 CYS A C 2
ATOM 2994 O O . CYS A 1 90 ? -7.891 0.121 -9.775 1.00 0.00 90 CYS A O 2
ATOM 3002 N N . GLY A 1 91 ? -8.349 0.771 -11.879 1.00 0.00 91 GLY A N 2
ATOM 3003 C CA . GLY A 1 91 ? -8.086 2.170 -11.597 1.00 0.00 91 GLY A CA 2
ATOM 3004 C C . GLY A 1 91 ? -6.853 2.367 -10.738 1.00 0.00 91 GLY A C 2
ATOM 3005 O O . GLY A 1 91 ? -5.802 1.784 -11.007 1.00 0.00 91 GLY A O 2
ATOM 3009 N N . ASP A 1 92 ? -6.979 3.190 -9.704 1.00 0.00 92 ASP A N 2
ATOM 3010 C CA . ASP A 1 92 ? -5.865 3.463 -8.803 1.00 0.00 92 ASP A CA 2
ATOM 3011 C C . ASP A 1 92 ? -5.832 2.454 -7.659 1.00 0.00 92 ASP A C 2
ATOM 3012 O O . ASP A 1 92 ? -5.625 2.819 -6.502 1.00 0.00 92 ASP A O 2
ATOM 3021 N N . TRP A 1 93 ? -6.038 1.184 -7.991 1.00 0.00 93 TRP A N 2
ATOM 3022 C CA . TRP A 1 93 ? -6.033 0.123 -6.991 1.00 0.00 93 TRP A CA 2
ATOM 3023 C C . TRP A 1 93 ? -5.708 -1.224 -7.629 1.00 0.00 93 TRP A C 2
ATOM 3024 O O . TRP A 1 93 ? -6.220 -1.554 -8.698 1.00 0.00 93 TRP A O 2
ATOM 3045 N N . TYR A 1 94 ? -4.856 -1.997 -6.966 1.00 0.00 94 TYR A N 2
ATOM 3046 C CA . TYR A 1 94 ? -4.461 -3.307 -7.470 1.00 0.00 94 TYR A CA 2
ATOM 3047 C C . TYR A 1 94 ? -5.341 -4.405 -6.879 1.00 0.00 94 TYR A C 2
ATOM 3048 O O . TYR A 1 94 ? -5.943 -4.231 -5.819 1.00 0.00 94 TYR A O 2
ATOM 3066 N N . ARG A 1 95 ? -5.408 -5.537 -7.572 1.00 0.00 95 ARG A N 2
ATOM 3067 C CA . ARG A 1 95 ? -6.213 -6.665 -7.117 1.00 0.00 95 ARG A CA 2
ATOM 3068 C C . ARG A 1 95 ? -5.356 -7.917 -6.961 1.00 0.00 95 ARG A C 2
ATOM 3069 O O . ARG A 1 95 ? -4.795 -8.423 -7.932 1.00 0.00 95 ARG A O 2
ATOM 3090 N N . GLY A 1 96 ? -5.259 -8.412 -5.731 1.00 0.00 96 GLY A N 2
ATOM 3091 C CA . GLY A 1 96 ? -4.468 -9.600 -5.469 1.00 0.00 96 GLY A CA 2
ATOM 3092 C C . GLY A 1 96 ? -4.644 -10.114 -4.054 1.00 0.00 96 GLY A C 2
ATOM 3093 O O . GLY A 1 96 ? -5.728 -10.012 -3.479 1.00 0.00 96 GLY A O 2
ATOM 3097 N N . TYR A 1 97 ? -3.576 -10.669 -3.491 1.00 0.00 97 TYR A N 2
ATOM 3098 C CA . TYR A 1 97 ? -3.619 -11.205 -2.136 1.00 0.00 97 TYR A CA 2
ATOM 3099 C C . TYR A 1 97 ? -2.219 -11.272 -1.533 1.00 0.00 97 TYR A C 2
ATOM 3100 O O . TYR A 1 97 ? -1.218 -11.192 -2.246 1.00 0.00 97 TYR A O 2
ATOM 3118 N N . LEU A 1 98 ? -2.157 -11.420 -0.214 1.00 0.00 98 LEU A N 2
ATOM 3119 C CA . LEU A 1 98 ? -0.881 -11.499 0.488 1.00 0.00 98 LEU A CA 2
ATOM 3120 C C . LEU A 1 98 ? -0.199 -12.839 0.229 1.00 0.00 98 LEU A C 2
ATOM 3121 O O . LEU A 1 98 ? -0.688 -13.887 0.651 1.00 0.00 98 LEU A O 2
ATOM 3137 N N . ILE A 1 99 ? 0.933 -12.797 -0.465 1.00 0.00 99 ILE A N 2
ATOM 3138 C CA . ILE A 1 99 ? 1.684 -14.007 -0.776 1.00 0.00 99 ILE A CA 2
ATOM 3139 C C . ILE A 1 99 ? 2.123 -14.724 0.496 1.00 0.00 99 ILE A C 2
ATOM 3140 O O . ILE A 1 99 ? 2.008 -15.945 0.606 1.00 0.00 99 ILE A O 2
ATOM 3156 N N . LYS A 1 100 ? 2.627 -13.957 1.457 1.00 0.00 100 LYS A N 2
ATOM 3157 C CA . LYS A 1 100 ? 3.081 -14.517 2.724 1.00 0.00 100 LYS A CA 2
ATOM 3158 C C . LYS A 1 100 ? 1.919 -15.137 3.493 1.00 0.00 100 LYS A C 2
ATOM 3159 O O . LYS A 1 100 ? 2.121 -15.825 4.495 1.00 0.00 100 LYS A O 2
ATOM 3178 N N . HIS A 1 101 ? 0.703 -14.891 3.018 1.00 0.00 101 HIS A N 2
ATOM 3179 C CA . HIS A 1 101 ? -0.492 -15.428 3.660 1.00 0.00 101 HIS A CA 2
ATOM 3180 C C . HIS A 1 101 ? -1.690 -15.366 2.717 1.00 0.00 101 HIS A C 2
ATOM 3181 O O . HIS A 1 101 ? -2.227 -14.292 2.448 1.00 0.00 101 HIS A O 2
ATOM 3196 N N . LYS A 1 102 ? -2.103 -16.526 2.217 1.00 0.00 102 LYS A N 2
ATOM 3197 C CA . LYS A 1 102 ? -3.238 -16.605 1.305 1.00 0.00 102 LYS A CA 2
ATOM 3198 C C . LYS A 1 102 ? -4.553 -16.660 2.075 1.00 0.00 102 LYS A C 2
ATOM 3199 O O . LYS A 1 102 ? -5.537 -17.227 1.602 1.00 0.00 102 LYS A O 2
ATOM 3218 N N . MET A 1 103 ? -4.562 -16.065 3.264 1.00 0.00 103 MET A N 2
ATOM 3219 C CA . MET A 1 103 ? -5.758 -16.044 4.098 1.00 0.00 103 MET A CA 2
ATOM 3220 C C . MET A 1 103 ? -6.432 -14.676 4.048 1.00 0.00 103 MET A C 2
ATOM 3221 O O . MET A 1 103 ? -7.488 -14.470 4.648 1.00 0.00 103 MET A O 2
ATOM 3235 N N . LEU A 1 104 ? -5.816 -13.744 3.329 1.00 0.00 104 LEU A N 2
ATOM 3236 C CA . LEU A 1 104 ? -6.356 -12.395 3.201 1.00 0.00 104 LEU A CA 2
ATOM 3237 C C . LEU A 1 104 ? -6.298 -11.920 1.752 1.00 0.00 104 LEU A C 2
ATOM 3238 O O . LEU A 1 104 ? -5.218 -11.783 1.179 1.00 0.00 104 LEU A O 2
ATOM 3254 N N . GLN A 1 105 ? -7.465 -11.669 1.169 1.00 0.00 105 GLN A N 2
ATOM 3255 C CA . GLN A 1 105 ? -7.545 -11.208 -0.211 1.00 0.00 105 GLN A CA 2
ATOM 3256 C C . GLN A 1 105 ? -8.360 -9.922 -0.309 1.00 0.00 105 GLN A C 2
ATOM 3257 O O . GLN A 1 105 ? -9.263 -9.685 0.492 1.00 0.00 105 GLN A O 2
ATOM 3271 N N . GLY A 1 106 ? -8.034 -9.095 -1.298 1.00 0.00 106 GLY A N 2
ATOM 3272 C CA . GLY A 1 106 ? -8.745 -7.843 -1.482 1.00 0.00 106 GLY A CA 2
ATOM 3273 C C . GLY A 1 106 ? -8.048 -6.919 -2.461 1.00 0.00 106 GLY A C 2
ATOM 3274 O O . GLY A 1 106 ? -7.415 -7.377 -3.413 1.00 0.00 106 GLY A O 2
ATOM 3278 N N . ILE A 1 107 ? -8.166 -5.616 -2.229 1.00 0.00 107 ILE A N 2
ATOM 3279 C CA . ILE A 1 107 ? -7.542 -4.626 -3.099 1.00 0.00 107 ILE A CA 2
ATOM 3280 C C . ILE A 1 107 ? -6.781 -3.584 -2.288 1.00 0.00 107 ILE A C 2
ATOM 3281 O O . ILE A 1 107 ? -6.919 -3.509 -1.067 1.00 0.00 107 ILE A O 2
ATOM 3297 N N . PHE A 1 108 ? -5.977 -2.779 -2.975 1.00 0.00 108 PHE A N 2
ATOM 3298 C CA . PHE A 1 108 ? -5.193 -1.739 -2.319 1.00 0.00 108 PHE A CA 2
ATOM 3299 C C . PHE A 1 108 ? -4.754 -0.676 -3.320 1.00 0.00 108 PHE A C 2
ATOM 3300 O O . PHE A 1 108 ? -4.750 -0.892 -4.533 1.00 0.00 108 PHE A O 2
ATOM 3317 N N . PRO A 1 109 ? -4.374 0.503 -2.804 1.00 0.00 109 PRO A N 2
ATOM 3318 C CA . PRO A 1 109 ? -3.926 1.624 -3.634 1.00 0.00 109 PRO A CA 2
ATOM 3319 C C . PRO A 1 109 ? -2.571 1.361 -4.282 1.00 0.00 109 PRO A C 2
ATOM 3320 O O . PRO A 1 109 ? -1.643 0.878 -3.631 1.00 0.00 109 PRO A O 2
ATOM 3331 N N . LYS A 1 110 ? -2.462 1.681 -5.567 1.00 0.00 110 LYS A N 2
ATOM 3332 C CA . LYS A 1 110 ? -1.220 1.481 -6.303 1.00 0.00 110 LYS A CA 2
ATOM 3333 C C . LYS A 1 110 ? -0.104 2.352 -5.734 1.00 0.00 110 LYS A C 2
ATOM 3334 O O . LYS A 1 110 ? 1.067 1.974 -5.764 1.00 0.00 110 LYS A O 2
ATOM 3353 N N . SER A 1 111 ? -0.476 3.518 -5.216 1.00 0.00 111 SER A N 2
ATOM 3354 C CA . SER A 1 111 ? 0.494 4.443 -4.642 1.00 0.00 111 SER A CA 2
ATOM 3355 C C . SER A 1 111 ? 1.225 3.804 -3.466 1.00 0.00 111 SER A C 2
ATOM 3356 O O . SER A 1 111 ? 2.236 4.323 -2.991 1.00 0.00 111 SER A O 2
ATOM 3364 N N . PHE A 1 112 ? 0.707 2.672 -2.999 1.00 0.00 112 PHE A N 2
ATOM 3365 C CA . PHE A 1 112 ? 1.309 1.961 -1.878 1.00 0.00 112 PHE A CA 2
ATOM 3366 C C . PHE A 1 112 ? 2.066 0.727 -2.359 1.00 0.00 112 PHE A C 2
ATOM 3367 O O . PHE A 1 112 ? 2.928 0.201 -1.655 1.00 0.00 112 PHE A O 2
ATOM 3384 N N . ILE A 1 113 ? 1.737 0.271 -3.563 1.00 0.00 113 ILE A N 2
ATOM 3385 C CA . ILE A 1 113 ? 2.385 -0.901 -4.139 1.00 0.00 113 ILE A CA 2
ATOM 3386 C C . ILE A 1 113 ? 3.535 -0.497 -5.056 1.00 0.00 113 ILE A C 2
ATOM 3387 O O . ILE A 1 113 ? 3.341 0.231 -6.030 1.00 0.00 113 ILE A O 2
ATOM 3403 N N . HIS A 1 114 ? 4.734 -0.976 -4.739 1.00 0.00 114 HIS A N 2
ATOM 3404 C CA . HIS A 1 114 ? 5.916 -0.668 -5.535 1.00 0.00 114 HIS A CA 2
ATOM 3405 C C . HIS A 1 114 ? 6.190 -1.772 -6.551 1.00 0.00 114 HIS A C 2
ATOM 3406 O O . HIS A 1 114 ? 6.819 -2.781 -6.231 1.00 0.00 114 HIS A O 2
ATOM 3421 N N . ILE A 1 115 ? 5.714 -1.575 -7.776 1.00 0.00 115 ILE A N 2
ATOM 3422 C CA . ILE A 1 115 ? 5.908 -2.554 -8.838 1.00 0.00 115 ILE A CA 2
ATOM 3423 C C . ILE A 1 115 ? 7.385 -2.695 -9.192 1.00 0.00 115 ILE A C 2
ATOM 3424 O O . ILE A 1 115 ? 8.009 -1.755 -9.684 1.00 0.00 115 ILE A O 2
ATOM 3440 N N . LYS A 1 116 ? 7.938 -3.877 -8.941 1.00 0.00 116 LYS A N 2
ATOM 3441 C CA . LYS A 1 116 ? 9.340 -4.144 -9.236 1.00 0.00 116 LYS A CA 2
ATOM 3442 C C . LYS A 1 116 ? 9.491 -4.830 -10.590 1.00 0.00 116 LYS A C 2
ATOM 3443 O O . LYS A 1 116 ? 8.589 -5.535 -11.041 1.00 0.00 116 LYS A O 2
ATOM 3462 N N . GLU A 1 117 ? 10.636 -4.620 -11.231 1.00 0.00 117 GLU A N 2
ATOM 3463 C CA . GLU A 1 117 ? 10.903 -5.220 -12.533 1.00 0.00 117 GLU A CA 2
ATOM 3464 C C . GLU A 1 117 ? 12.241 -5.953 -12.530 1.00 0.00 117 GLU A C 2
ATOM 3465 O O . GLU A 1 117 ? 13.262 -5.406 -12.948 1.00 0.00 117 GLU A O 2
ATOM 3477 N N . VAL A 1 118 ? 12.229 -7.194 -12.056 1.00 0.00 118 VAL A N 2
ATOM 3478 C CA . VAL A 1 118 ? 13.440 -8.003 -11.998 1.00 0.00 118 VAL A CA 2
ATOM 3479 C C . VAL A 1 118 ? 13.803 -8.547 -13.375 1.00 0.00 118 VAL A C 2
ATOM 3480 O O . VAL A 1 118 ? 14.896 -8.298 -13.886 1.00 0.00 118 VAL A O 2
ATOM 3493 N N . THR A 1 119 ? 12.879 -9.292 -13.974 1.00 0.00 119 THR A N 2
ATOM 3494 C CA . THR A 1 119 ? 13.102 -9.872 -15.292 1.00 0.00 119 THR A CA 2
ATOM 3495 C C . THR A 1 119 ? 12.319 -9.121 -16.363 1.00 0.00 119 THR A C 2
ATOM 3496 O O . THR A 1 119 ? 11.338 -8.438 -16.066 1.00 0.00 119 THR A O 2
ATOM 3507 N N . GLY A 1 1 ? -0.662 23.143 28.566 1.00 0.00 1 GLY A N 3
ATOM 3508 C CA . GLY A 1 1 ? 0.703 22.679 28.400 1.00 0.00 1 GLY A CA 3
ATOM 3509 C C . GLY A 1 1 ? 0.785 21.392 27.604 1.00 0.00 1 GLY A C 3
ATOM 3510 O O . GLY A 1 1 ? 0.324 20.344 28.057 1.00 0.00 1 GLY A O 3
ATOM 3514 N N . SER A 1 2 ? 1.372 21.470 26.414 1.00 0.00 2 SER A N 3
ATOM 3515 C CA . SER A 1 2 ? 1.508 20.302 25.551 1.00 0.00 2 SER A CA 3
ATOM 3516 C C . SER A 1 2 ? 2.956 20.121 25.106 1.00 0.00 2 SER A C 3
ATOM 3517 O O . SER A 1 2 ? 3.698 21.093 24.960 1.00 0.00 2 SER A O 3
ATOM 3525 N N . SER A 1 3 ? 3.352 18.870 24.893 1.00 0.00 3 SER A N 3
ATOM 3526 C CA . SER A 1 3 ? 4.712 18.560 24.469 1.00 0.00 3 SER A CA 3
ATOM 3527 C C . SER A 1 3 ? 4.779 17.177 23.828 1.00 0.00 3 SER A C 3
ATOM 3528 O O . SER A 1 3 ? 3.850 16.380 23.948 1.00 0.00 3 SER A O 3
ATOM 3536 N N . GLY A 1 4 ? 5.887 16.900 23.147 1.00 0.00 4 GLY A N 3
ATOM 3537 C CA . GLY A 1 4 ? 6.056 15.613 22.498 1.00 0.00 4 GLY A CA 3
ATOM 3538 C C . GLY A 1 4 ? 7.321 15.546 21.665 1.00 0.00 4 GLY A C 3
ATOM 3539 O O . GLY A 1 4 ? 7.332 15.964 20.507 1.00 0.00 4 GLY A O 3
ATOM 3543 N N . SER A 1 5 ? 8.389 15.021 22.255 1.00 0.00 5 SER A N 3
ATOM 3544 C CA . SER A 1 5 ? 9.667 14.906 21.562 1.00 0.00 5 SER A CA 3
ATOM 3545 C C . SER A 1 5 ? 9.549 13.977 20.357 1.00 0.00 5 SER A C 3
ATOM 3546 O O . SER A 1 5 ? 8.596 13.207 20.244 1.00 0.00 5 SER A O 3
ATOM 3554 N N . SER A 1 6 ? 10.526 14.056 19.459 1.00 0.00 6 SER A N 3
ATOM 3555 C CA . SER A 1 6 ? 10.532 13.225 18.261 1.00 0.00 6 SER A CA 3
ATOM 3556 C C . SER A 1 6 ? 11.956 12.996 17.765 1.00 0.00 6 SER A C 3
ATOM 3557 O O . SER A 1 6 ? 12.888 13.686 18.177 1.00 0.00 6 SER A O 3
ATOM 3565 N N . GLY A 1 7 ? 12.117 12.019 16.877 1.00 0.00 7 GLY A N 3
ATOM 3566 C CA . GLY A 1 7 ? 13.431 11.715 16.340 1.00 0.00 7 GLY A CA 3
ATOM 3567 C C . GLY A 1 7 ? 13.389 11.382 14.861 1.00 0.00 7 GLY A C 3
ATOM 3568 O O . GLY A 1 7 ? 12.767 10.400 14.456 1.00 0.00 7 GLY A O 3
ATOM 3572 N N . ARG A 1 8 ? 14.051 12.203 14.053 1.00 0.00 8 ARG A N 3
ATOM 3573 C CA . ARG A 1 8 ? 14.085 11.993 12.611 1.00 0.00 8 ARG A CA 3
ATOM 3574 C C . ARG A 1 8 ? 15.419 11.391 12.180 1.00 0.00 8 ARG A C 3
ATOM 3575 O O . ARG A 1 8 ? 16.263 11.063 13.015 1.00 0.00 8 ARG A O 3
ATOM 3596 N N . LEU A 1 9 ? 15.603 11.248 10.872 1.00 0.00 9 LEU A N 3
ATOM 3597 C CA . LEU A 1 9 ? 16.835 10.685 10.330 1.00 0.00 9 LEU A CA 3
ATOM 3598 C C . LEU A 1 9 ? 16.945 10.957 8.833 1.00 0.00 9 LEU A C 3
ATOM 3599 O O . LEU A 1 9 ? 15.985 10.769 8.084 1.00 0.00 9 LEU A O 3
ATOM 3615 N N . LEU A 1 10 ? 18.122 11.399 8.403 1.00 0.00 10 LEU A N 3
ATOM 3616 C CA . LEU A 1 10 ? 18.359 11.695 6.994 1.00 0.00 10 LEU A CA 3
ATOM 3617 C C . LEU A 1 10 ? 19.075 10.537 6.307 1.00 0.00 10 LEU A C 3
ATOM 3618 O O . LEU A 1 10 ? 19.436 9.549 6.948 1.00 0.00 10 LEU A O 3
ATOM 3634 N N . ASP A 1 11 ? 19.278 10.665 5.001 1.00 0.00 11 ASP A N 3
ATOM 3635 C CA . ASP A 1 11 ? 19.954 9.630 4.227 1.00 0.00 11 ASP A CA 3
ATOM 3636 C C . ASP A 1 11 ? 20.347 10.152 2.848 1.00 0.00 11 ASP A C 3
ATOM 3637 O O . ASP A 1 11 ? 19.492 10.373 1.989 1.00 0.00 11 ASP A O 3
ATOM 3646 N N . LEU A 1 12 ? 21.645 10.347 2.643 1.00 0.00 12 LEU A N 3
ATOM 3647 C CA . LEU A 1 12 ? 22.151 10.844 1.369 1.00 0.00 12 LEU A CA 3
ATOM 3648 C C . LEU A 1 12 ? 21.335 10.291 0.205 1.00 0.00 12 LEU A C 3
ATOM 3649 O O . LEU A 1 12 ? 20.909 11.037 -0.676 1.00 0.00 12 LEU A O 3
ATOM 3665 N N . GLU A 1 13 ? 21.119 8.980 0.210 1.00 0.00 13 GLU A N 3
ATOM 3666 C CA . GLU A 1 13 ? 20.352 8.328 -0.845 1.00 0.00 13 GLU A CA 3
ATOM 3667 C C . GLU A 1 13 ? 19.206 9.219 -1.314 1.00 0.00 13 GLU A C 3
ATOM 3668 O O . GLU A 1 13 ? 18.632 9.973 -0.530 1.00 0.00 13 GLU A O 3
ATOM 3680 N N . ASN A 1 14 ? 18.879 9.125 -2.599 1.00 0.00 14 ASN A N 3
ATOM 3681 C CA . ASN A 1 14 ? 17.803 9.924 -3.174 1.00 0.00 14 ASN A CA 3
ATOM 3682 C C . ASN A 1 14 ? 16.877 9.058 -4.023 1.00 0.00 14 ASN A C 3
ATOM 3683 O O . ASN A 1 14 ? 17.188 8.742 -5.172 1.00 0.00 14 ASN A O 3
ATOM 3694 N N . ILE A 1 15 ? 15.740 8.678 -3.450 1.00 0.00 15 ILE A N 3
ATOM 3695 C CA . ILE A 1 15 ? 14.769 7.850 -4.154 1.00 0.00 15 ILE A CA 3
ATOM 3696 C C . ILE A 1 15 ? 13.545 8.664 -4.561 1.00 0.00 15 ILE A C 3
ATOM 3697 O O . ILE A 1 15 ? 13.413 9.830 -4.191 1.00 0.00 15 ILE A O 3
ATOM 3713 N N . GLN A 1 16 ? 12.653 8.040 -5.322 1.00 0.00 16 GLN A N 3
ATOM 3714 C CA . GLN A 1 16 ? 11.439 8.706 -5.778 1.00 0.00 16 GLN A CA 3
ATOM 3715 C C . GLN A 1 16 ? 10.298 8.498 -4.787 1.00 0.00 16 GLN A C 3
ATOM 3716 O O . GLN A 1 16 ? 9.143 8.338 -5.180 1.00 0.00 16 GLN A O 3
ATOM 3730 N N . ILE A 1 17 ? 10.632 8.500 -3.501 1.00 0.00 17 ILE A N 3
ATOM 3731 C CA . ILE A 1 17 ? 9.635 8.311 -2.454 1.00 0.00 17 ILE A CA 3
ATOM 3732 C C . ILE A 1 17 ? 9.426 9.594 -1.657 1.00 0.00 17 ILE A C 3
ATOM 3733 O O . ILE A 1 17 ? 10.374 10.285 -1.283 1.00 0.00 17 ILE A O 3
ATOM 3749 N N . PRO A 1 18 ? 8.153 9.922 -1.387 1.00 0.00 18 PRO A N 3
ATOM 3750 C CA . PRO A 1 18 ? 7.789 11.123 -0.629 1.00 0.00 18 PRO A CA 3
ATOM 3751 C C . PRO A 1 18 ? 8.177 11.020 0.842 1.00 0.00 18 PRO A C 3
ATOM 3752 O O . PRO A 1 18 ? 8.196 9.930 1.414 1.00 0.00 18 PRO A O 3
ATOM 3763 N N . ASP A 1 19 ? 8.485 12.161 1.449 1.00 0.00 19 ASP A N 3
ATOM 3764 C CA . ASP A 1 19 ? 8.872 12.199 2.854 1.00 0.00 19 ASP A CA 3
ATOM 3765 C C . ASP A 1 19 ? 7.839 11.486 3.721 1.00 0.00 19 ASP A C 3
ATOM 3766 O O . ASP A 1 19 ? 8.189 10.769 4.658 1.00 0.00 19 ASP A O 3
ATOM 3775 N N . ALA A 1 20 ? 6.565 11.689 3.402 1.00 0.00 20 ALA A N 3
ATOM 3776 C CA . ALA A 1 20 ? 5.481 11.064 4.151 1.00 0.00 20 ALA A CA 3
ATOM 3777 C C . ALA A 1 20 ? 4.464 10.423 3.213 1.00 0.00 20 ALA A C 3
ATOM 3778 O O . ALA A 1 20 ? 4.378 10.755 2.031 1.00 0.00 20 ALA A O 3
ATOM 3785 N N . PRO A 1 21 ? 3.674 9.481 3.750 1.00 0.00 21 PRO A N 3
ATOM 3786 C CA . PRO A 1 21 ? 2.648 8.774 2.978 1.00 0.00 21 PRO A CA 3
ATOM 3787 C C . PRO A 1 21 ? 1.480 9.678 2.601 1.00 0.00 21 PRO A C 3
ATOM 3788 O O . PRO A 1 21 ? 0.861 10.320 3.451 1.00 0.00 21 PRO A O 3
ATOM 3799 N N . PRO A 1 22 ? 1.168 9.732 1.298 1.00 0.00 22 PRO A N 3
ATOM 3800 C CA . PRO A 1 22 ? 0.071 10.554 0.779 1.00 0.00 22 PRO A CA 3
ATOM 3801 C C . PRO A 1 22 ? -1.298 10.016 1.185 1.00 0.00 22 PRO A C 3
ATOM 3802 O O . PRO A 1 22 ? -1.441 8.868 1.605 1.00 0.00 22 PRO A O 3
ATOM 3813 N N . PRO A 1 23 ? -2.329 10.864 1.056 1.00 0.00 23 PRO A N 3
ATOM 3814 C CA . PRO A 1 23 ? -3.705 10.495 1.402 1.00 0.00 23 PRO A CA 3
ATOM 3815 C C . PRO A 1 23 ? -4.294 9.477 0.433 1.00 0.00 23 PRO A C 3
ATOM 3816 O O . PRO A 1 23 ? -4.483 9.768 -0.749 1.00 0.00 23 PRO A O 3
ATOM 3827 N N . ILE A 1 24 ? -4.581 8.283 0.939 1.00 0.00 24 ILE A N 3
ATOM 3828 C CA . ILE A 1 24 ? -5.151 7.222 0.117 1.00 0.00 24 ILE A CA 3
ATOM 3829 C C . ILE A 1 24 ? -6.201 7.773 -0.842 1.00 0.00 24 ILE A C 3
ATOM 3830 O O . ILE A 1 24 ? -7.020 8.620 -0.484 1.00 0.00 24 ILE A O 3
ATOM 3846 N N . PRO A 1 25 ? -6.180 7.280 -2.089 1.00 0.00 25 PRO A N 3
ATOM 3847 C CA . PRO A 1 25 ? -7.126 7.707 -3.124 1.00 0.00 25 PRO A CA 3
ATOM 3848 C C . PRO A 1 25 ? -8.545 7.219 -2.850 1.00 0.00 25 PRO A C 3
ATOM 3849 O O . PRO A 1 25 ? -8.820 6.635 -1.802 1.00 0.00 25 PRO A O 3
ATOM 3860 N N . LYS A 1 26 ? -9.442 7.462 -3.799 1.00 0.00 26 LYS A N 3
ATOM 3861 C CA . LYS A 1 26 ? -10.833 7.047 -3.662 1.00 0.00 26 LYS A CA 3
ATOM 3862 C C . LYS A 1 26 ? -10.999 5.573 -4.019 1.00 0.00 26 LYS A C 3
ATOM 3863 O O . LYS A 1 26 ? -10.489 5.112 -5.040 1.00 0.00 26 LYS A O 3
ATOM 3882 N N . GLU A 1 27 ? -11.716 4.841 -3.173 1.00 0.00 27 GLU A N 3
ATOM 3883 C CA . GLU A 1 27 ? -11.948 3.419 -3.401 1.00 0.00 27 GLU A CA 3
ATOM 3884 C C . GLU A 1 27 ? -12.580 3.185 -4.771 1.00 0.00 27 GLU A C 3
ATOM 3885 O O . GLU A 1 27 ? -13.401 3.970 -5.246 1.00 0.00 27 GLU A O 3
ATOM 3897 N N . PRO A 1 28 ? -12.190 2.078 -5.420 1.00 0.00 28 PRO A N 3
ATOM 3898 C CA . PRO A 1 28 ? -12.705 1.714 -6.743 1.00 0.00 28 PRO A CA 3
ATOM 3899 C C . PRO A 1 28 ? -14.169 1.289 -6.699 1.00 0.00 28 PRO A C 3
ATOM 3900 O O . PRO A 1 28 ? -14.627 0.711 -5.714 1.00 0.00 28 PRO A O 3
ATOM 3911 N N . SER A 1 29 ? -14.897 1.579 -7.772 1.00 0.00 29 SER A N 3
ATOM 3912 C CA . SER A 1 29 ? -16.311 1.230 -7.853 1.00 0.00 29 SER A CA 3
ATOM 3913 C C . SER A 1 29 ? -16.618 0.513 -9.164 1.00 0.00 29 SER A C 3
ATOM 3914 O O . SER A 1 29 ? -15.789 0.473 -10.072 1.00 0.00 29 SER A O 3
ATOM 3922 N N . ASN A 1 30 ? -17.817 -0.054 -9.255 1.00 0.00 30 ASN A N 3
ATOM 3923 C CA . ASN A 1 30 ? -18.236 -0.771 -10.454 1.00 0.00 30 ASN A CA 3
ATOM 3924 C C . ASN A 1 30 ? -17.209 -1.831 -10.840 1.00 0.00 30 ASN A C 3
ATOM 3925 O O . ASN A 1 30 ? -16.845 -1.961 -12.009 1.00 0.00 30 ASN A O 3
ATOM 3936 N N . TYR A 1 31 ? -16.745 -2.586 -9.850 1.00 0.00 31 TYR A N 3
ATOM 3937 C CA . TYR A 1 31 ? -15.759 -3.633 -10.086 1.00 0.00 31 TYR A CA 3
ATOM 3938 C C . TYR A 1 31 ? -16.125 -4.461 -11.314 1.00 0.00 31 TYR A C 3
ATOM 3939 O O . TYR A 1 31 ? -17.301 -4.610 -11.648 1.00 0.00 31 TYR A O 3
ATOM 3957 N N . ASP A 1 32 ? -15.110 -4.997 -11.982 1.00 0.00 32 ASP A N 3
ATOM 3958 C CA . ASP A 1 32 ? -15.324 -5.812 -13.173 1.00 0.00 32 ASP A CA 3
ATOM 3959 C C . ASP A 1 32 ? -15.501 -7.281 -12.802 1.00 0.00 32 ASP A C 3
ATOM 3960 O O . ASP A 1 32 ? -16.292 -7.996 -13.418 1.00 0.00 32 ASP A O 3
ATOM 3969 N N . PHE A 1 33 ? -14.761 -7.724 -11.792 1.00 0.00 33 PHE A N 3
ATOM 3970 C CA . PHE A 1 33 ? -14.835 -9.109 -11.339 1.00 0.00 33 PHE A CA 3
ATOM 3971 C C . PHE A 1 33 ? -15.980 -9.297 -10.349 1.00 0.00 33 PHE A C 3
ATOM 3972 O O . PHE A 1 33 ? -15.875 -10.076 -9.402 1.00 0.00 33 PHE A O 3
ATOM 3989 N N . SER A 1 34 ? -17.075 -8.578 -10.576 1.00 0.00 34 SER A N 3
ATOM 3990 C CA . SER A 1 34 ? -18.239 -8.662 -9.703 1.00 0.00 34 SER A CA 3
ATOM 3991 C C . SER A 1 34 ? -19.498 -8.979 -10.504 1.00 0.00 34 SER A C 3
ATOM 3992 O O . SER A 1 34 ? -20.073 -8.104 -11.151 1.00 0.00 34 SER A O 3
ATOM 4000 N N . GLY A 1 35 ? -19.922 -10.238 -10.455 1.00 0.00 35 GLY A N 3
ATOM 4001 C CA . GLY A 1 35 ? -21.109 -10.651 -11.180 1.00 0.00 35 GLY A CA 3
ATOM 4002 C C . GLY A 1 35 ? -22.389 -10.241 -10.478 1.00 0.00 35 GLY A C 3
ATOM 4003 O O . GLY A 1 35 ? -22.368 -9.559 -9.454 1.00 0.00 35 GLY A O 3
ATOM 4007 N N . PRO A 1 36 ? -23.534 -10.659 -11.036 1.00 0.00 36 PRO A N 3
ATOM 4008 C CA . PRO A 1 36 ? -24.851 -10.342 -10.474 1.00 0.00 36 PRO A CA 3
ATOM 4009 C C . PRO A 1 36 ? -25.110 -11.070 -9.159 1.00 0.00 36 PRO A C 3
ATOM 4010 O O . PRO A 1 36 ? -26.171 -10.918 -8.554 1.00 0.00 36 PRO A O 3
ATOM 4021 N N . SER A 1 37 ? -24.134 -11.859 -8.722 1.00 0.00 37 SER A N 3
ATOM 4022 C CA . SER A 1 37 ? -24.259 -12.613 -7.481 1.00 0.00 37 SER A CA 3
ATOM 4023 C C . SER A 1 37 ? -25.390 -13.632 -7.575 1.00 0.00 37 SER A C 3
ATOM 4024 O O . SER A 1 37 ? -26.151 -13.821 -6.626 1.00 0.00 37 SER A O 3
ATOM 4032 N N . SER A 1 38 ? -25.495 -14.286 -8.727 1.00 0.00 38 SER A N 3
ATOM 4033 C CA . SER A 1 38 ? -26.535 -15.283 -8.949 1.00 0.00 38 SER A CA 3
ATOM 4034 C C . SER A 1 38 ? -26.176 -16.192 -10.121 1.00 0.00 38 SER A C 3
ATOM 4035 O O . SER A 1 38 ? -25.348 -15.843 -10.961 1.00 0.00 38 SER A O 3
ATOM 4043 N N . GLY A 1 39 ? -26.806 -17.362 -10.169 1.00 0.00 39 GLY A N 3
ATOM 4044 C CA . GLY A 1 39 ? -26.541 -18.304 -11.241 1.00 0.00 39 GLY A CA 3
ATOM 4045 C C . GLY A 1 39 ? -27.300 -19.605 -11.071 1.00 0.00 39 GLY A C 3
ATOM 4046 O O . GLY A 1 39 ? -28.139 -19.729 -10.178 1.00 0.00 39 GLY A O 3
ATOM 4050 N N . ILE A 1 40 ? -27.006 -20.576 -11.929 1.00 0.00 40 ILE A N 3
ATOM 4051 C CA . ILE A 1 40 ? -27.668 -21.873 -11.870 1.00 0.00 40 ILE A CA 3
ATOM 4052 C C . ILE A 1 40 ? -27.358 -22.588 -10.559 1.00 0.00 40 ILE A C 3
ATOM 4053 O O . ILE A 1 40 ? -27.947 -23.624 -10.252 1.00 0.00 40 ILE A O 3
ATOM 4069 N N . GLU A 1 41 ? -26.431 -22.027 -9.790 1.00 0.00 41 GLU A N 3
ATOM 4070 C CA . GLU A 1 41 ? -26.044 -22.611 -8.511 1.00 0.00 41 GLU A CA 3
ATOM 4071 C C . GLU A 1 41 ? -26.655 -21.833 -7.350 1.00 0.00 41 GLU A C 3
ATOM 4072 O O . GLU A 1 41 ? -26.158 -20.774 -6.969 1.00 0.00 41 GLU A O 3
ATOM 4084 N N . GLY A 1 42 ? -27.737 -22.366 -6.791 1.00 0.00 42 GLY A N 3
ATOM 4085 C CA . GLY A 1 42 ? -28.399 -21.708 -5.680 1.00 0.00 42 GLY A CA 3
ATOM 4086 C C . GLY A 1 42 ? -29.182 -22.677 -4.816 1.00 0.00 42 GLY A C 3
ATOM 4087 O O . GLY A 1 42 ? -28.614 -23.608 -4.246 1.00 0.00 42 GLY A O 3
ATOM 4091 N N . ARG A 1 43 ? -30.489 -22.456 -4.717 1.00 0.00 43 ARG A N 3
ATOM 4092 C CA . ARG A 1 43 ? -31.350 -23.315 -3.913 1.00 0.00 43 ARG A CA 3
ATOM 4093 C C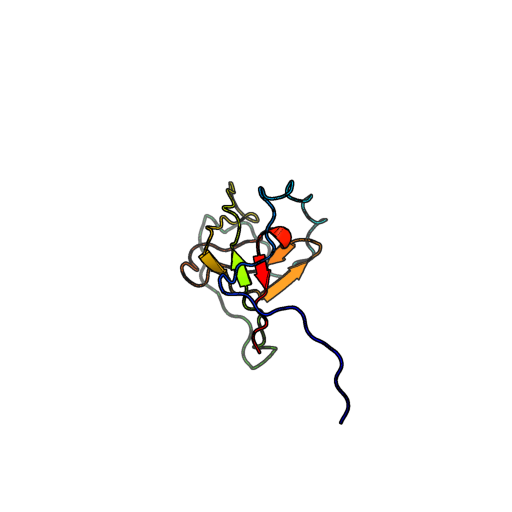 . ARG A 1 43 ? -31.819 -24.523 -4.720 1.00 0.00 43 ARG A C 3
ATOM 4094 O O . ARG A 1 43 ? -32.886 -24.497 -5.332 1.00 0.00 43 ARG A O 3
ATOM 4115 N N . GLY A 1 44 ? -31.012 -25.580 -4.717 1.00 0.00 44 GLY A N 3
ATOM 4116 C CA . GLY A 1 44 ? -31.361 -26.781 -5.453 1.00 0.00 44 GLY A CA 3
ATO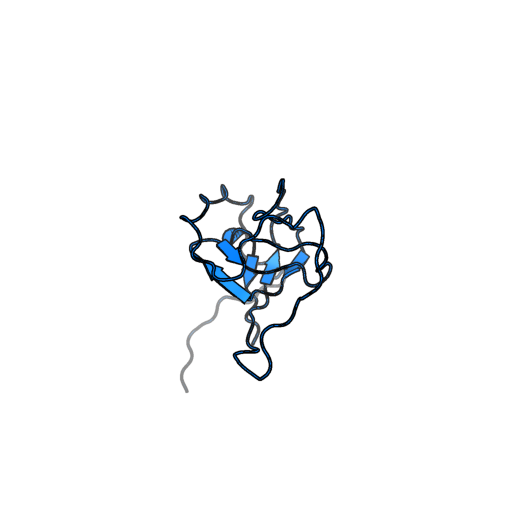M 4117 C C . GLY A 1 44 ? -30.223 -27.781 -5.504 1.00 0.00 44 GLY A C 3
ATOM 4118 O O . GLY A 1 44 ? -29.088 -27.424 -5.817 1.00 0.00 44 GLY A O 3
ATOM 4122 N N . SER A 1 45 ? -30.527 -29.037 -5.193 1.00 0.00 45 SER A N 3
ATOM 4123 C CA . SER A 1 45 ? -29.519 -30.091 -5.200 1.00 0.00 45 SER A CA 3
ATOM 4124 C C . SER A 1 45 ? -28.546 -29.906 -6.361 1.00 0.00 45 SER A C 3
ATOM 4125 O O . SER A 1 45 ? -27.335 -30.056 -6.201 1.00 0.00 45 SER A O 3
ATOM 4133 N N . SER A 1 46 ? -29.087 -29.578 -7.530 1.00 0.00 46 SER A N 3
ATOM 4134 C CA . SER A 1 46 ? -28.268 -29.375 -8.720 1.00 0.00 46 SER A CA 3
ATOM 4135 C C . SER A 1 46 ? -27.293 -28.220 -8.519 1.00 0.00 46 SER A C 3
ATOM 4136 O O . SER A 1 46 ? -27.666 -27.157 -8.024 1.00 0.00 46 SER A O 3
ATOM 4144 N N . GLY A 1 47 ? -26.040 -28.436 -8.906 1.00 0.00 47 GLY A N 3
ATOM 4145 C CA . GLY A 1 47 ? -25.029 -27.405 -8.760 1.00 0.00 47 GLY A CA 3
ATOM 4146 C C . GLY A 1 47 ? -24.278 -27.142 -10.051 1.00 0.00 47 GLY A C 3
ATOM 4147 O O . GLY A 1 47 ? -24.652 -27.649 -11.108 1.00 0.00 47 GLY A O 3
ATOM 4151 N N . SER A 1 48 ? -23.217 -26.346 -9.965 1.00 0.00 48 SER A N 3
ATOM 4152 C CA . SER A 1 48 ? -22.415 -26.012 -11.136 1.00 0.00 48 SER A CA 3
ATOM 4153 C C . SER A 1 48 ? -20.956 -26.404 -10.924 1.00 0.00 48 SER A C 3
ATOM 4154 O O . SER A 1 48 ? -20.484 -26.496 -9.791 1.00 0.00 48 SER A O 3
ATOM 4162 N N . SER A 1 49 ? -20.246 -26.634 -12.024 1.00 0.00 49 SER A N 3
ATOM 4163 C CA . SER A 1 49 ? -18.841 -27.020 -11.961 1.00 0.00 49 SER A CA 3
ATOM 4164 C C . SER A 1 49 ? -18.230 -27.076 -13.358 1.00 0.00 49 SER A C 3
ATOM 4165 O O . SER A 1 49 ? -18.938 -27.231 -14.352 1.00 0.00 49 SER A O 3
ATOM 4173 N N . GLY A 1 50 ? -16.908 -26.950 -13.424 1.00 0.00 50 GLY A N 3
ATOM 4174 C CA . GLY A 1 50 ? -16.222 -26.989 -14.702 1.00 0.00 50 GLY A CA 3
ATOM 4175 C C . GLY A 1 50 ? -14.860 -27.647 -14.609 1.00 0.00 50 GLY A C 3
ATOM 4176 O O . GLY A 1 50 ? -14.564 -28.344 -13.639 1.00 0.00 50 GLY A O 3
ATOM 4180 N N . SER A 1 51 ? -14.027 -27.426 -15.622 1.00 0.00 51 SER A N 3
ATOM 4181 C CA . SER A 1 51 ? -12.690 -28.007 -15.653 1.00 0.00 51 SER A CA 3
ATOM 4182 C C . SER A 1 51 ? -11.642 -26.983 -15.228 1.00 0.00 51 SER A C 3
ATOM 4183 O O . SER A 1 51 ? -10.816 -27.250 -14.355 1.00 0.00 51 SER A O 3
ATOM 4191 N N . SER A 1 52 ? -11.684 -25.810 -15.852 1.00 0.00 52 SER A N 3
ATOM 4192 C CA . SER A 1 52 ? -10.736 -24.746 -15.542 1.00 0.00 52 SER A CA 3
ATOM 4193 C C . SER A 1 52 ? -11.466 -23.476 -15.114 1.00 0.00 52 SER A C 3
ATOM 4194 O O . SER A 1 52 ? -12.479 -23.101 -15.702 1.00 0.00 52 SER A O 3
ATOM 4202 N N . GLY A 1 53 ? -10.942 -22.819 -14.084 1.00 0.00 53 GLY A N 3
ATOM 4203 C CA . GLY A 1 53 ? -11.555 -21.598 -13.593 1.00 0.00 53 GLY A CA 3
ATOM 4204 C C . GLY A 1 53 ? -10.745 -20.364 -13.935 1.00 0.00 53 GLY A C 3
ATOM 4205 O O . GLY A 1 53 ? -10.941 -19.757 -14.988 1.00 0.00 53 GLY A O 3
ATOM 4209 N N . SER A 1 54 ? -9.833 -19.991 -13.044 1.00 0.00 54 SER A N 3
ATOM 4210 C CA . SER A 1 54 ? -8.993 -18.817 -13.254 1.00 0.00 54 SER A CA 3
ATOM 4211 C C . SER A 1 54 ? -7.580 -19.225 -13.660 1.00 0.00 54 SER A C 3
ATOM 4212 O O . SER A 1 54 ? -6.887 -19.922 -12.920 1.00 0.00 54 SER A O 3
ATOM 4220 N N . SER A 1 55 ? -7.161 -18.786 -14.843 1.00 0.00 55 SER A N 3
ATOM 4221 C CA . SER A 1 55 ? -5.833 -19.108 -15.351 1.00 0.00 55 SER A CA 3
ATOM 4222 C C . SER A 1 55 ? -4.933 -17.877 -15.337 1.00 0.00 55 SER A C 3
ATOM 4223 O O . SER A 1 55 ? -4.929 -17.086 -16.279 1.00 0.00 55 SER A O 3
ATOM 4231 N N . GLY A 1 56 ? -4.169 -17.721 -14.259 1.00 0.00 56 GLY A N 3
ATOM 4232 C CA . GLY A 1 56 ? -3.275 -16.584 -14.141 1.00 0.00 56 GLY A CA 3
ATOM 4233 C C . GLY A 1 56 ? -1.820 -16.998 -14.054 1.00 0.00 56 GLY A C 3
ATOM 4234 O O . GLY A 1 56 ? -1.462 -17.869 -13.261 1.00 0.00 56 GLY A O 3
ATOM 4238 N N . ASP A 1 57 ? -0.979 -16.374 -14.871 1.00 0.00 57 ASP A N 3
ATOM 4239 C CA . ASP A 1 57 ? 0.446 -16.683 -14.883 1.00 0.00 57 ASP A CA 3
ATOM 4240 C C . ASP A 1 57 ? 1.273 -15.424 -15.128 1.00 0.00 57 ASP A C 3
ATOM 4241 O O . ASP A 1 57 ? 0.735 -14.372 -15.473 1.00 0.00 57 ASP A O 3
ATOM 4250 N N . LYS A 1 58 ? 2.584 -15.540 -14.948 1.00 0.00 58 LYS A N 3
ATOM 4251 C CA . LYS A 1 58 ? 3.487 -14.412 -15.149 1.00 0.00 58 LYS A CA 3
ATOM 4252 C C . LYS A 1 58 ? 2.881 -13.125 -14.597 1.00 0.00 58 LYS A C 3
ATOM 4253 O O . LYS A 1 58 ? 2.989 -12.065 -15.213 1.00 0.00 58 LYS A O 3
ATOM 4272 N N . GLU A 1 59 ? 2.247 -13.226 -13.433 1.00 0.00 59 GLU A N 3
ATOM 4273 C CA . GLU A 1 59 ? 1.625 -12.069 -12.800 1.00 0.00 59 GLU A CA 3
ATOM 4274 C C . GLU A 1 59 ? 2.672 -11.021 -12.436 1.00 0.00 59 GLU A C 3
ATOM 4275 O O . GLU A 1 59 ? 3.869 -11.227 -12.638 1.00 0.00 59 GLU A O 3
ATOM 4287 N N . ARG A 1 60 ? 2.213 -9.896 -11.898 1.00 0.00 60 ARG A N 3
ATOM 4288 C CA . ARG A 1 60 ? 3.108 -8.814 -11.507 1.00 0.00 60 ARG A CA 3
ATOM 4289 C C . ARG A 1 60 ? 3.587 -8.997 -10.070 1.00 0.00 60 ARG A C 3
ATOM 4290 O O . ARG A 1 60 ? 2.913 -9.629 -9.256 1.00 0.00 60 ARG A O 3
ATOM 4311 N N . HIS A 1 61 ? 4.754 -8.440 -9.765 1.00 0.00 61 HIS A N 3
ATOM 4312 C CA . HIS A 1 61 ? 5.323 -8.542 -8.426 1.00 0.00 61 HIS A CA 3
ATOM 4313 C C . HIS A 1 61 ? 5.347 -7.179 -7.740 1.00 0.00 61 HIS A C 3
ATOM 4314 O O . HIS A 1 61 ? 5.997 -6.247 -8.212 1.00 0.00 61 HIS A O 3
ATOM 4329 N N . GLY A 1 62 ? 4.633 -7.070 -6.624 1.00 0.00 62 GLY A N 3
ATOM 4330 C CA . GLY A 1 62 ? 4.586 -5.818 -5.893 1.00 0.00 62 GLY A CA 3
ATOM 4331 C C . GLY A 1 62 ? 5.037 -5.969 -4.454 1.00 0.00 62 GLY A C 3
ATOM 4332 O O . GLY A 1 62 ? 5.071 -7.077 -3.919 1.00 0.00 62 GLY A O 3
ATOM 4336 N N . VAL A 1 63 ? 5.385 -4.851 -3.824 1.00 0.00 63 VAL A N 3
ATOM 4337 C CA . VAL A 1 63 ? 5.837 -4.864 -2.438 1.00 0.00 63 VAL A CA 3
ATOM 4338 C C . VAL A 1 63 ? 5.322 -3.645 -1.680 1.00 0.00 63 VAL A C 3
ATOM 4339 O O . VAL A 1 63 ? 5.503 -2.509 -2.117 1.00 0.00 63 VAL A O 3
ATOM 4352 N N . ALA A 1 64 ? 4.681 -3.890 -0.542 1.00 0.00 64 ALA A N 3
ATOM 4353 C CA . ALA A 1 64 ? 4.142 -2.812 0.278 1.00 0.00 64 ALA A CA 3
ATOM 4354 C C . ALA A 1 64 ? 5.258 -1.932 0.831 1.00 0.00 64 ALA A C 3
ATOM 4355 O O . ALA A 1 64 ? 6.172 -2.419 1.498 1.00 0.00 64 ALA A O 3
ATOM 4362 N N . ILE A 1 65 ? 5.179 -0.636 0.549 1.00 0.00 65 ILE A N 3
ATOM 4363 C CA . ILE A 1 65 ? 6.183 0.310 1.019 1.00 0.00 65 ILE A CA 3
ATOM 4364 C C . ILE A 1 65 ? 5.650 1.146 2.179 1.00 0.00 65 ILE A C 3
ATOM 4365 O O . ILE A 1 65 ? 6.420 1.728 2.943 1.00 0.00 65 ILE A O 3
ATOM 4381 N N . TYR A 1 66 ? 4.329 1.198 2.305 1.00 0.00 66 TYR A N 3
ATOM 4382 C CA . TYR A 1 66 ? 3.692 1.962 3.371 1.00 0.00 66 TYR A CA 3
ATOM 4383 C C . TYR A 1 66 ? 2.724 1.090 4.164 1.00 0.00 66 TYR A C 3
ATOM 4384 O O . TYR A 1 66 ? 2.005 0.268 3.597 1.00 0.00 66 TYR A O 3
ATOM 4402 N N . ASN A 1 67 ? 2.711 1.276 5.479 1.00 0.00 67 ASN A N 3
ATOM 4403 C CA . ASN A 1 67 ? 1.832 0.506 6.352 1.00 0.00 67 ASN A CA 3
ATOM 4404 C C . ASN A 1 67 ? 0.373 0.899 6.137 1.00 0.00 67 ASN A C 3
ATOM 4405 O O . ASN A 1 67 ? -0.050 1.991 6.517 1.00 0.00 67 ASN A O 3
ATOM 4416 N N . PHE A 1 68 ? -0.392 0.001 5.525 1.00 0.00 68 PHE A N 3
ATOM 4417 C CA . PHE A 1 68 ? -1.803 0.253 5.259 1.00 0.00 68 PHE A CA 3
ATOM 4418 C C . PHE A 1 68 ? -2.687 -0.500 6.250 1.00 0.00 68 PHE A C 3
ATOM 4419 O O . PHE A 1 68 ? -2.449 -1.671 6.542 1.00 0.00 68 PHE A O 3
ATOM 4436 N N . GLN A 1 69 ? -3.705 0.183 6.763 1.00 0.00 69 GLN A N 3
ATOM 4437 C CA . GLN A 1 69 ? -4.623 -0.420 7.722 1.00 0.00 69 GLN A CA 3
ATOM 4438 C C . GLN A 1 69 ? -6.070 -0.097 7.367 1.00 0.00 69 GLN A C 3
ATOM 4439 O O . GLN A 1 69 ? -6.476 1.064 7.366 1.00 0.00 69 GLN A O 3
ATOM 4453 N N . GLY A 1 70 ? -6.846 -1.134 7.065 1.00 0.00 70 GLY A N 3
ATOM 4454 C CA . GLY A 1 70 ? -8.240 -0.940 6.711 1.00 0.00 70 GLY A CA 3
ATOM 4455 C C . GLY A 1 70 ? -9.186 -1.447 7.782 1.00 0.00 70 GLY A C 3
ATOM 4456 O O . GLY A 1 70 ? -8.834 -1.489 8.961 1.00 0.00 70 GLY A O 3
ATOM 4460 N N . SER A 1 71 ? -10.390 -1.831 7.372 1.00 0.00 71 SER A N 3
ATOM 4461 C CA . SER A 1 71 ? -11.392 -2.332 8.306 1.00 0.00 71 SER A CA 3
ATOM 4462 C C . SER A 1 71 ? -11.808 -3.755 7.945 1.00 0.00 71 SER A C 3
ATOM 4463 O O . SER A 1 71 ? -11.872 -4.632 8.805 1.00 0.00 71 SER A O 3
ATOM 4471 N N . GLY A 1 72 ? -12.089 -3.975 6.664 1.00 0.00 72 GLY A N 3
ATOM 4472 C CA . GLY A 1 72 ? -12.495 -5.292 6.210 1.00 0.00 72 GLY A CA 3
ATOM 4473 C C . GLY A 1 72 ? -12.815 -5.322 4.728 1.00 0.00 72 GLY A C 3
ATOM 4474 O O . GLY A 1 72 ? -13.111 -4.288 4.130 1.00 0.00 72 GLY A O 3
ATOM 4478 N N . ALA A 1 73 ? -12.753 -6.509 4.135 1.00 0.00 73 ALA A N 3
ATOM 4479 C CA . ALA A 1 73 ? -13.039 -6.669 2.715 1.00 0.00 73 ALA A CA 3
ATOM 4480 C C . ALA A 1 73 ? -14.148 -5.724 2.268 1.00 0.00 73 ALA A C 3
ATOM 4481 O O . ALA A 1 73 ? -15.009 -5.323 3.052 1.00 0.00 73 ALA A O 3
ATOM 4488 N N . PRO A 1 74 ? -14.130 -5.357 0.978 1.00 0.00 74 PRO A N 3
ATOM 4489 C CA . PRO A 1 74 ? -13.111 -5.827 0.035 1.00 0.00 74 PRO A CA 3
ATOM 4490 C C . PRO A 1 74 ? -11.736 -5.234 0.324 1.00 0.00 74 PRO A C 3
ATOM 4491 O O . PRO A 1 74 ? -10.755 -5.567 -0.340 1.00 0.00 74 PRO A O 3
ATOM 4502 N N . GLN A 1 75 ? -11.674 -4.355 1.319 1.00 0.00 75 GLN A N 3
ATOM 4503 C CA . GLN A 1 75 ? -10.418 -3.716 1.695 1.00 0.00 75 GLN A CA 3
ATOM 4504 C C . GLN A 1 75 ? -9.480 -4.713 2.368 1.00 0.00 75 GLN A C 3
ATOM 4505 O O . GLN A 1 75 ? -9.864 -5.400 3.315 1.00 0.00 75 GLN A O 3
ATOM 4519 N N . LEU A 1 76 ? -8.250 -4.786 1.873 1.00 0.00 76 LEU A N 3
ATOM 4520 C CA . LEU A 1 76 ? -7.256 -5.700 2.426 1.00 0.00 76 LEU A CA 3
ATOM 4521 C C . LEU A 1 76 ? -6.105 -4.930 3.066 1.00 0.00 76 LEU A C 3
ATOM 4522 O O . LEU A 1 76 ? -5.639 -3.928 2.525 1.00 0.00 76 LEU A O 3
ATOM 4538 N N . SER A 1 77 ? -5.651 -5.407 4.221 1.00 0.00 77 SER A N 3
ATOM 4539 C CA . SER A 1 77 ? -4.556 -4.763 4.936 1.00 0.00 77 SER A CA 3
ATOM 4540 C C . SER A 1 77 ? -3.215 -5.093 4.289 1.00 0.00 77 SER A C 3
ATOM 4541 O O . SER A 1 77 ? -3.094 -6.070 3.548 1.00 0.00 77 SER A O 3
ATOM 4549 N N . LEU A 1 78 ? -2.209 -4.273 4.573 1.00 0.00 78 LEU A N 3
ATOM 4550 C CA . LEU A 1 78 ? -0.875 -4.477 4.019 1.00 0.00 78 LEU A CA 3
ATOM 4551 C C . LEU A 1 78 ? 0.195 -3.944 4.966 1.00 0.00 78 LEU A C 3
ATOM 4552 O O . LEU A 1 78 ? -0.030 -2.973 5.688 1.00 0.00 78 LEU A O 3
ATOM 4568 N N . GLN A 1 79 ? 1.359 -4.584 4.955 1.00 0.00 79 GLN A N 3
ATOM 4569 C CA . GLN A 1 79 ? 2.465 -4.173 5.813 1.00 0.00 79 GLN A CA 3
ATOM 4570 C C . GLN A 1 79 ? 3.753 -4.031 5.009 1.00 0.00 79 GLN A C 3
ATOM 4571 O O . GLN A 1 79 ? 4.047 -4.852 4.139 1.00 0.00 79 GLN A O 3
ATOM 4585 N N . ILE A 1 80 ? 4.518 -2.986 5.305 1.00 0.00 80 ILE A N 3
ATOM 4586 C CA . ILE A 1 80 ? 5.775 -2.738 4.611 1.00 0.00 80 ILE A CA 3
ATOM 4587 C C . ILE A 1 80 ? 6.627 -4.001 4.547 1.00 0.00 80 ILE A C 3
ATOM 4588 O O . ILE A 1 80 ? 6.745 -4.733 5.530 1.00 0.00 80 ILE A O 3
ATOM 4604 N N . GLY A 1 81 ? 7.220 -4.251 3.384 1.00 0.00 81 GLY A N 3
ATOM 4605 C CA . GLY A 1 81 ? 8.055 -5.426 3.214 1.00 0.00 81 GLY A CA 3
ATOM 4606 C C . GLY A 1 81 ? 7.249 -6.668 2.892 1.00 0.00 81 GLY A C 3
ATOM 4607 O O . GLY A 1 81 ? 7.749 -7.788 3.004 1.00 0.00 81 GLY A O 3
ATOM 4611 N N . ASP A 1 82 ? 5.998 -6.472 2.492 1.00 0.00 82 ASP A N 3
ATOM 4612 C CA . ASP A 1 82 ? 5.120 -7.586 2.152 1.00 0.00 82 ASP A CA 3
ATOM 4613 C C . ASP A 1 82 ? 4.861 -7.636 0.650 1.00 0.00 82 ASP A C 3
ATOM 4614 O O . ASP A 1 82 ? 4.578 -6.615 0.024 1.00 0.00 82 ASP A O 3
ATOM 4623 N N . VAL A 1 83 ? 4.962 -8.832 0.077 1.00 0.00 83 VAL A N 3
ATOM 4624 C CA . VAL A 1 83 ? 4.739 -9.015 -1.352 1.00 0.00 83 VAL A CA 3
ATOM 4625 C C . VAL A 1 83 ? 3.385 -9.664 -1.619 1.00 0.00 83 VAL A C 3
ATOM 4626 O O . VAL A 1 83 ? 2.975 -10.584 -0.911 1.00 0.00 83 VAL A O 3
ATOM 4639 N N . VAL A 1 84 ? 2.694 -9.179 -2.645 1.00 0.00 84 VAL A N 3
ATOM 4640 C CA . VAL A 1 84 ? 1.386 -9.712 -3.007 1.00 0.00 84 VAL A CA 3
ATOM 4641 C C . VAL A 1 84 ? 1.320 -10.045 -4.493 1.00 0.00 84 VAL A C 3
ATOM 4642 O O . VAL A 1 84 ? 1.916 -9.356 -5.321 1.00 0.00 84 VAL A O 3
ATOM 4655 N N . ARG A 1 85 ? 0.591 -11.106 -4.824 1.00 0.00 85 ARG A N 3
ATOM 4656 C CA . ARG A 1 85 ? 0.448 -11.532 -6.211 1.00 0.00 85 ARG A CA 3
ATOM 4657 C C . ARG A 1 85 ? -0.662 -10.750 -6.908 1.00 0.00 85 ARG A C 3
ATOM 4658 O O . ARG A 1 85 ? -1.844 -11.055 -6.746 1.00 0.00 85 ARG A O 3
ATOM 4679 N N . ILE A 1 86 ? -0.274 -9.742 -7.681 1.00 0.00 86 ILE A N 3
ATOM 4680 C CA . ILE A 1 86 ? -1.236 -8.918 -8.402 1.00 0.00 86 ILE A CA 3
ATOM 4681 C C . ILE A 1 86 ? -1.902 -9.706 -9.525 1.00 0.00 86 ILE A C 3
ATOM 4682 O O . ILE A 1 86 ? -1.240 -10.144 -10.466 1.00 0.00 86 ILE A O 3
ATOM 4698 N N . GLN A 1 87 ? -3.215 -9.880 -9.420 1.00 0.00 87 GLN A N 3
ATOM 4699 C CA . GLN A 1 87 ? -3.971 -10.614 -10.428 1.00 0.00 87 GLN A CA 3
ATOM 4700 C C . GLN A 1 87 ? -4.840 -9.669 -11.252 1.00 0.00 87 GLN A C 3
ATOM 4701 O O . GLN A 1 87 ? -4.985 -9.841 -12.462 1.00 0.00 87 GLN A O 3
ATOM 4715 N N . GLU A 1 88 ? -5.416 -8.673 -10.588 1.00 0.00 88 GLU A N 3
ATOM 4716 C CA . GLU A 1 88 ? -6.272 -7.702 -11.259 1.00 0.00 88 GLU A CA 3
ATOM 4717 C C . GLU A 1 88 ? -5.821 -6.276 -10.955 1.00 0.00 88 GLU A C 3
ATOM 4718 O O . GLU A 1 88 ? -5.047 -6.042 -10.026 1.00 0.00 88 GLU A O 3
ATOM 4730 N N . THR A 1 89 ? -6.310 -5.325 -11.745 1.00 0.00 89 THR A N 3
ATOM 4731 C CA . THR A 1 89 ? -5.957 -3.923 -11.563 1.00 0.00 89 THR A CA 3
ATOM 4732 C C . THR A 1 89 ? -7.131 -3.012 -11.903 1.00 0.00 89 THR A C 3
ATOM 4733 O O . THR A 1 89 ? -7.571 -2.954 -13.052 1.00 0.00 89 THR A O 3
ATOM 4744 N N . CYS A 1 90 ? -7.633 -2.302 -10.899 1.00 0.00 90 CYS A N 3
ATOM 4745 C CA . CYS A 1 90 ? -8.756 -1.392 -11.093 1.00 0.00 90 CYS A CA 3
ATOM 4746 C C . CYS A 1 90 ? -8.386 0.026 -10.672 1.00 0.00 90 CYS A C 3
ATOM 4747 O O . CYS A 1 90 ? -7.860 0.244 -9.582 1.00 0.00 90 CYS A O 3
ATOM 4755 N N . GLY A 1 91 ? -8.664 0.989 -11.546 1.00 0.00 91 GLY A N 3
ATOM 4756 C CA . GLY A 1 91 ? -8.353 2.375 -11.248 1.00 0.00 91 GLY A CA 3
ATOM 4757 C C . GLY A 1 91 ? -7.063 2.523 -10.465 1.00 0.00 91 GLY A C 3
ATOM 4758 O O . GLY A 1 91 ? -6.036 1.952 -10.833 1.00 0.00 91 GLY A O 3
ATOM 4762 N N . ASP A 1 92 ? -7.114 3.293 -9.384 1.00 0.00 92 ASP A N 3
ATOM 4763 C CA . ASP A 1 92 ? -5.940 3.516 -8.547 1.00 0.00 92 ASP A CA 3
ATOM 4764 C C . ASP A 1 92 ? -5.893 2.512 -7.400 1.00 0.00 92 ASP A C 3
ATOM 4765 O O . ASP A 1 92 ? -5.572 2.867 -6.265 1.00 0.00 92 ASP A O 3
ATOM 4774 N N . TRP A 1 93 ? -6.216 1.260 -7.702 1.00 0.00 93 TRP A N 3
ATOM 4775 C CA . TRP A 1 93 ? -6.211 0.205 -6.695 1.00 0.00 93 TRP A CA 3
ATOM 4776 C C . TRP A 1 93 ? -5.941 -1.154 -7.331 1.00 0.00 93 TRP A C 3
ATOM 4777 O O . TRP A 1 93 ? -6.393 -1.430 -8.443 1.00 0.00 93 TRP A O 3
ATOM 4798 N N . TYR A 1 94 ? -5.204 -1.999 -6.620 1.00 0.00 94 TYR A N 3
ATOM 4799 C CA . TYR A 1 94 ? -4.872 -3.329 -7.117 1.00 0.00 94 TYR A CA 3
ATOM 4800 C C . TYR A 1 94 ? -5.874 -4.364 -6.614 1.00 0.00 94 TYR A C 3
ATOM 4801 O O . TYR A 1 94 ? -6.729 -4.063 -5.781 1.00 0.00 94 TYR A O 3
ATOM 4819 N N . ARG A 1 95 ? -5.760 -5.586 -7.125 1.00 0.00 95 ARG A N 3
ATOM 4820 C CA . ARG A 1 95 ? -6.655 -6.666 -6.729 1.00 0.00 95 ARG A CA 3
ATOM 4821 C C . ARG A 1 95 ? -5.917 -8.001 -6.700 1.00 0.00 95 ARG A C 3
ATOM 4822 O O . ARG A 1 95 ? -5.560 -8.547 -7.743 1.00 0.00 95 ARG A O 3
ATOM 4843 N N . GLY A 1 96 ? -5.691 -8.521 -5.497 1.00 0.00 96 GLY A N 3
ATOM 4844 C CA . GLY A 1 96 ? -4.996 -9.787 -5.355 1.00 0.00 96 GLY A CA 3
ATOM 4845 C C . GLY A 1 96 ? -5.039 -10.315 -3.935 1.00 0.00 96 GLY A C 3
ATOM 4846 O O . GLY A 1 96 ? -6.065 -10.219 -3.260 1.00 0.00 96 GLY A O 3
ATOM 4850 N N . TYR A 1 97 ? -3.924 -10.877 -3.480 1.00 0.00 97 TYR A N 3
ATOM 4851 C CA . TYR A 1 97 ? -3.840 -11.427 -2.133 1.00 0.00 97 TYR A CA 3
ATOM 4852 C C . TYR A 1 97 ? -2.391 -11.502 -1.664 1.00 0.00 97 TYR A C 3
ATOM 4853 O O . TYR A 1 97 ? -1.461 -11.328 -2.453 1.00 0.00 97 TYR A O 3
ATOM 4871 N N . LEU A 1 98 ? -2.205 -11.762 -0.375 1.00 0.00 98 LEU A N 3
ATOM 4872 C CA . LEU A 1 98 ? -0.869 -11.861 0.202 1.00 0.00 98 LEU A CA 3
ATOM 4873 C C . LEU A 1 98 ? -0.242 -13.217 -0.107 1.00 0.00 98 LEU A C 3
ATOM 4874 O O . LEU A 1 98 ? -0.743 -14.256 0.323 1.00 0.00 98 LEU A O 3
ATOM 4890 N N . ILE A 1 99 ? 0.858 -13.198 -0.853 1.00 0.00 99 ILE A N 3
ATOM 4891 C CA . ILE A 1 99 ? 1.555 -14.426 -1.216 1.00 0.00 99 ILE A CA 3
ATOM 4892 C C . ILE A 1 99 ? 1.962 -15.214 0.024 1.00 0.00 99 ILE A C 3
ATOM 4893 O O . ILE A 1 99 ? 1.652 -16.399 0.150 1.00 0.00 99 ILE A O 3
ATOM 4909 N N . LYS A 1 100 ? 2.657 -14.548 0.939 1.00 0.00 100 LYS A N 3
ATOM 4910 C CA . LYS A 1 100 ? 3.105 -15.184 2.173 1.00 0.00 100 LYS A CA 3
ATOM 4911 C C . LYS A 1 100 ? 1.926 -15.772 2.941 1.00 0.00 100 LYS A C 3
ATOM 4912 O O . LYS A 1 100 ? 2.085 -16.719 3.712 1.00 0.00 100 LYS A O 3
ATOM 4931 N N . HIS A 1 101 ? 0.743 -15.206 2.725 1.00 0.00 101 HIS A N 3
ATOM 4932 C CA . HIS A 1 101 ? -0.464 -15.677 3.396 1.00 0.00 101 HIS A CA 3
ATOM 4933 C C . HIS A 1 101 ? -1.671 -15.591 2.466 1.00 0.00 101 HIS A C 3
ATOM 4934 O O . HIS A 1 101 ? -2.196 -14.507 2.212 1.00 0.00 101 HIS A O 3
ATOM 4949 N N . LYS A 1 102 ? -2.106 -16.740 1.961 1.00 0.00 102 LYS A N 3
ATOM 4950 C CA . LYS A 1 102 ? -3.251 -16.796 1.060 1.00 0.00 102 LYS A CA 3
ATOM 4951 C C . LYS A 1 102 ? -4.559 -16.820 1.844 1.00 0.00 102 LYS A C 3
ATOM 4952 O O . LYS A 1 102 ? -5.599 -17.221 1.322 1.00 0.00 102 LYS A O 3
ATOM 4971 N N . MET A 1 103 ? -4.500 -16.387 3.099 1.00 0.00 103 MET A N 3
ATOM 4972 C CA . MET A 1 103 ? -5.681 -16.356 3.953 1.00 0.00 103 MET A CA 3
ATOM 4973 C C . MET A 1 103 ? -6.344 -14.983 3.915 1.00 0.00 103 MET A C 3
ATOM 4974 O O . MET A 1 103 ? -7.466 -14.810 4.393 1.00 0.00 103 MET A O 3
ATOM 4988 N N . LEU A 1 104 ? -5.644 -14.008 3.345 1.00 0.00 104 LEU A N 3
ATOM 4989 C CA . LEU A 1 104 ? -6.165 -12.649 3.245 1.00 0.00 104 LEU A CA 3
ATOM 4990 C C . LEU A 1 104 ? -6.216 -12.191 1.791 1.00 0.00 104 LEU A C 3
ATOM 4991 O O . LEU A 1 104 ? -5.190 -12.129 1.114 1.00 0.00 104 LEU A O 3
ATOM 5007 N N . GLN A 1 105 ? -7.416 -11.871 1.319 1.00 0.00 105 GLN A N 3
ATOM 5008 C CA . GLN A 1 105 ? -7.600 -11.417 -0.054 1.00 0.00 105 GLN A CA 3
ATOM 5009 C C . GLN A 1 105 ? -8.469 -10.164 -0.102 1.00 0.00 105 GLN A C 3
ATOM 5010 O O . GLN A 1 105 ? -9.360 -9.982 0.726 1.00 0.00 105 GLN A O 3
ATOM 5024 N N . GLY A 1 106 ? -8.201 -9.301 -1.077 1.00 0.00 106 GLY A N 3
ATOM 5025 C CA . GLY A 1 106 ? -8.966 -8.076 -1.214 1.00 0.00 106 GLY A CA 3
ATOM 5026 C C . GLY A 1 106 ? -8.319 -7.092 -2.169 1.00 0.00 106 GLY A C 3
ATOM 5027 O O . GLY A 1 106 ? -7.730 -7.489 -3.175 1.00 0.00 106 GLY A O 3
ATOM 5031 N N . ILE A 1 107 ? -8.431 -5.806 -1.856 1.00 0.00 107 ILE A N 3
ATOM 5032 C CA . ILE A 1 107 ? -7.852 -4.763 -2.695 1.00 0.00 107 ILE A CA 3
ATOM 5033 C C . ILE A 1 107 ? -7.037 -3.778 -1.864 1.00 0.00 107 ILE A C 3
ATOM 5034 O O . ILE A 1 107 ? -7.224 -3.669 -0.652 1.00 0.00 107 ILE A O 3
ATOM 5050 N N . PHE A 1 108 ? -6.134 -3.061 -2.524 1.00 0.00 108 PHE A N 3
ATOM 5051 C CA . PHE A 1 108 ? -5.290 -2.084 -1.846 1.00 0.00 108 PHE A CA 3
ATOM 5052 C C . PHE A 1 108 ? -4.843 -0.989 -2.811 1.00 0.00 108 PHE A C 3
ATOM 5053 O O . PHE A 1 108 ? -4.868 -1.154 -4.031 1.00 0.00 108 PHE A O 3
ATOM 5070 N N . PRO A 1 109 ? -4.426 0.157 -2.253 1.00 0.00 109 PRO A N 3
ATOM 5071 C CA . PRO A 1 109 ? -3.965 1.301 -3.044 1.00 0.00 109 PRO A CA 3
ATOM 5072 C C . PRO A 1 109 ? -2.629 1.033 -3.729 1.00 0.00 109 PRO A C 3
ATOM 5073 O O . PRO A 1 109 ? -1.676 0.579 -3.096 1.00 0.00 109 PRO A O 3
ATOM 5084 N N . LYS A 1 110 ? -2.567 1.318 -5.025 1.00 0.00 110 LYS A N 3
ATOM 5085 C CA . LYS A 1 110 ? -1.347 1.109 -5.796 1.00 0.00 110 LYS A CA 3
ATOM 5086 C C . LYS A 1 110 ? -0.198 1.938 -5.232 1.00 0.00 110 LYS A C 3
ATOM 5087 O O . LYS A 1 110 ? 0.947 1.486 -5.194 1.00 0.00 110 LYS A O 3
ATOM 5106 N N . SER A 1 111 ? -0.510 3.153 -4.793 1.00 0.00 111 SER A N 3
ATOM 5107 C CA . SER A 1 111 ? 0.497 4.046 -4.232 1.00 0.00 111 SER A CA 3
ATOM 5108 C C . SER A 1 111 ? 1.228 3.379 -3.071 1.00 0.00 111 SER A C 3
ATOM 5109 O O . SER A 1 111 ? 2.294 3.832 -2.652 1.00 0.00 111 SER A O 3
ATOM 5117 N N . PHE A 1 112 ? 0.648 2.301 -2.556 1.00 0.00 112 PHE A N 3
ATOM 5118 C CA . PHE A 1 112 ? 1.243 1.570 -1.443 1.00 0.00 112 PHE A CA 3
ATOM 5119 C C . PHE A 1 112 ? 2.048 0.375 -1.944 1.00 0.00 112 PHE A C 3
ATOM 5120 O O . PHE A 1 112 ? 2.977 -0.085 -1.279 1.00 0.00 112 PHE A O 3
ATOM 5137 N N . ILE A 1 113 ? 1.685 -0.123 -3.121 1.00 0.00 113 ILE A N 3
ATOM 5138 C CA . ILE A 1 113 ? 2.373 -1.264 -3.713 1.00 0.00 113 ILE A CA 3
ATOM 5139 C C . ILE A 1 113 ? 3.504 -0.809 -4.629 1.00 0.00 113 ILE A C 3
ATOM 5140 O O . ILE A 1 113 ? 3.305 0.026 -5.511 1.00 0.00 113 ILE A O 3
ATOM 5156 N N . HIS A 1 114 ? 4.692 -1.365 -4.414 1.00 0.00 114 HIS A N 3
ATOM 5157 C CA . HIS A 1 114 ? 5.856 -1.019 -5.223 1.00 0.00 114 HIS A CA 3
ATOM 5158 C C . HIS A 1 114 ? 6.098 -2.068 -6.304 1.00 0.00 114 HIS A C 3
ATOM 5159 O O . HIS A 1 114 ? 6.654 -3.133 -6.035 1.00 0.00 114 HIS A O 3
ATOM 5174 N N . ILE A 1 115 ? 5.677 -1.760 -7.526 1.00 0.00 115 ILE A N 3
ATOM 5175 C CA . ILE A 1 115 ? 5.849 -2.676 -8.646 1.00 0.00 115 ILE A CA 3
ATOM 5176 C C . ILE A 1 115 ? 7.323 -2.844 -8.998 1.00 0.00 115 ILE A C 3
ATOM 5177 O O . ILE A 1 115 ? 7.941 -1.949 -9.577 1.00 0.00 115 ILE A O 3
ATOM 5193 N N . LYS A 1 116 ? 7.882 -3.996 -8.646 1.00 0.00 116 LYS A N 3
ATOM 5194 C CA . LYS A 1 116 ? 9.284 -4.285 -8.927 1.00 0.00 116 LYS A CA 3
ATOM 5195 C C . LYS A 1 116 ? 9.502 -4.524 -10.418 1.00 0.00 116 LYS A C 3
ATOM 5196 O O . LYS A 1 116 ? 8.911 -5.432 -11.002 1.00 0.00 116 LYS A O 3
ATOM 5215 N N . GLU A 1 117 ? 10.355 -3.705 -11.025 1.00 0.00 117 GLU A N 3
ATOM 5216 C CA . GLU A 1 117 ? 10.650 -3.830 -12.448 1.00 0.00 117 GLU A CA 3
ATOM 5217 C C . GLU A 1 117 ? 12.106 -4.233 -12.668 1.00 0.00 117 GLU A C 3
ATOM 5218 O O . GLU A 1 117 ? 12.960 -3.390 -12.943 1.00 0.00 117 GLU A O 3
ATOM 5230 N N . VAL A 1 118 ? 12.381 -5.527 -12.544 1.00 0.00 118 VAL A N 3
ATOM 5231 C CA . VAL A 1 118 ? 13.732 -6.043 -12.729 1.00 0.00 118 VAL A CA 3
ATOM 5232 C C . VAL A 1 118 ? 13.779 -7.068 -13.857 1.00 0.00 118 VAL A C 3
ATOM 5233 O O . VAL A 1 118 ? 14.514 -6.904 -14.831 1.00 0.00 118 VAL A O 3
ATOM 5246 N N . THR A 1 119 ? 12.988 -8.128 -13.719 1.00 0.00 119 THR A N 3
ATOM 5247 C CA . THR A 1 119 ? 12.939 -9.181 -14.725 1.00 0.00 119 THR A CA 3
ATOM 5248 C C . THR A 1 119 ? 12.841 -8.596 -16.129 1.00 0.00 119 THR A C 3
ATOM 5249 O O . THR A 1 119 ? 13.626 -8.940 -17.013 1.00 0.00 119 THR A O 3
ATOM 5260 N N . GLY A 1 1 ? 11.706 -9.329 20.487 1.00 0.00 1 GLY A N 4
ATOM 5261 C CA . GLY A 1 1 ? 11.213 -10.271 19.500 1.00 0.00 1 GLY A CA 4
ATOM 5262 C C . GLY A 1 1 ? 9.973 -11.006 19.968 1.00 0.00 1 GLY A C 4
ATOM 5263 O O . GLY A 1 1 ? 10.053 -12.150 20.416 1.00 0.00 1 GLY A O 4
ATOM 5267 N N . SER A 1 2 ? 8.823 -10.348 19.867 1.00 0.00 2 SER A N 4
ATOM 5268 C CA . SER A 1 2 ? 7.561 -10.944 20.290 1.00 0.00 2 SER A CA 4
ATOM 5269 C C . SER A 1 2 ? 6.879 -11.655 19.125 1.00 0.00 2 SER A C 4
ATOM 5270 O O . SER A 1 2 ? 6.487 -12.816 19.235 1.00 0.00 2 SER A O 4
ATOM 5278 N N . SER A 1 3 ? 6.740 -10.948 18.008 1.00 0.00 3 SER A N 4
ATOM 5279 C CA . SER A 1 3 ? 6.102 -11.508 16.822 1.00 0.00 3 SER A CA 4
ATOM 5280 C C . SER A 1 3 ? 6.615 -10.828 15.557 1.00 0.00 3 SER A C 4
ATOM 5281 O O . SER A 1 3 ? 6.886 -9.628 15.549 1.00 0.00 3 SER A O 4
ATOM 5289 N N . GLY A 1 4 ? 6.747 -11.606 14.486 1.00 0.00 4 GLY A N 4
ATOM 5290 C CA . GLY A 1 4 ? 7.227 -11.063 13.229 1.00 0.00 4 GLY A CA 4
ATOM 5291 C C . GLY A 1 4 ? 8.736 -11.135 13.105 1.00 0.00 4 GLY A C 4
ATOM 5292 O O . GLY A 1 4 ? 9.420 -11.583 14.025 1.00 0.00 4 GLY A O 4
ATOM 5296 N N . SER A 1 5 ? 9.256 -10.693 11.965 1.00 0.00 5 SER A N 4
ATOM 5297 C CA . SER A 1 5 ? 10.694 -10.714 11.721 1.00 0.00 5 SER A CA 4
ATOM 5298 C C . SER A 1 5 ? 11.305 -9.337 11.958 1.00 0.00 5 SER A C 4
ATOM 5299 O O . SER A 1 5 ? 10.724 -8.316 11.591 1.00 0.00 5 SER A O 4
ATOM 5307 N N . SER A 1 6 ? 12.483 -9.317 12.574 1.00 0.00 6 SER A N 4
ATOM 5308 C CA . SER A 1 6 ? 13.173 -8.065 12.863 1.00 0.00 6 SER A CA 4
ATOM 5309 C C . SER A 1 6 ? 14.151 -7.713 11.746 1.00 0.00 6 SER A C 4
ATOM 5310 O O . SER A 1 6 ? 14.646 -8.589 11.040 1.00 0.00 6 SER A O 4
ATOM 5318 N N . GLY A 1 7 ? 14.424 -6.420 11.594 1.00 0.00 7 GLY A N 4
ATOM 5319 C CA . GLY A 1 7 ? 15.341 -5.973 10.561 1.00 0.00 7 GLY A CA 4
ATOM 5320 C C . GLY A 1 7 ? 16.680 -5.539 11.123 1.00 0.00 7 GLY A C 4
ATOM 5321 O O . GLY A 1 7 ? 16.738 -4.782 12.093 1.00 0.00 7 GLY A O 4
ATOM 5325 N N . ARG A 1 8 ? 17.759 -6.020 10.515 1.00 0.00 8 ARG A N 4
ATOM 5326 C CA . ARG A 1 8 ? 19.104 -5.679 10.963 1.00 0.00 8 ARG A CA 4
ATOM 5327 C C . ARG A 1 8 ? 19.565 -4.362 10.346 1.00 0.00 8 ARG A C 4
ATOM 5328 O O . ARG A 1 8 ? 19.017 -3.909 9.341 1.00 0.00 8 ARG A O 4
ATOM 5349 N N . LEU A 1 9 ? 20.576 -3.752 10.955 1.00 0.00 9 LEU A N 4
ATOM 5350 C CA . LEU A 1 9 ? 21.111 -2.486 10.466 1.00 0.00 9 LEU A CA 4
ATOM 5351 C C . LEU A 1 9 ? 21.204 -2.485 8.944 1.00 0.00 9 LEU A C 4
ATOM 5352 O O . LEU A 1 9 ? 20.906 -1.483 8.293 1.00 0.00 9 LEU A O 4
ATOM 5368 N N . LEU A 1 10 ? 21.617 -3.616 8.381 1.00 0.00 10 LEU A N 4
ATOM 5369 C CA . LEU A 1 10 ? 21.747 -3.747 6.934 1.00 0.00 10 LEU A 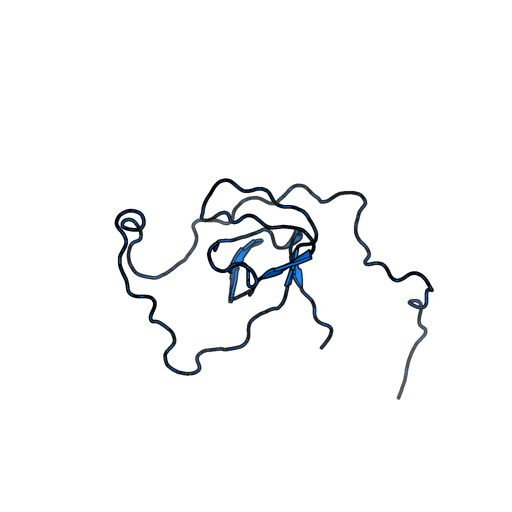CA 4
ATOM 5370 C C . LEU A 1 10 ? 20.471 -3.297 6.230 1.00 0.00 10 LEU A C 4
ATOM 5371 O O . LEU A 1 10 ? 19.414 -3.185 6.850 1.00 0.00 10 LEU A O 4
ATOM 5387 N N . ASP A 1 11 ? 20.578 -3.042 4.930 1.00 0.00 11 ASP A N 4
ATOM 5388 C CA . ASP A 1 11 ? 19.432 -2.607 4.140 1.00 0.00 11 ASP A CA 4
ATOM 5389 C C . ASP A 1 11 ? 19.799 -2.502 2.663 1.00 0.00 11 ASP A C 4
ATOM 5390 O O . ASP A 1 11 ? 20.594 -1.646 2.269 1.00 0.00 11 ASP A O 4
ATOM 5399 N N . LEU A 1 12 ? 19.217 -3.376 1.850 1.00 0.00 12 LEU A N 4
ATOM 5400 C CA . LEU A 1 12 ? 19.484 -3.383 0.416 1.00 0.00 12 LEU A CA 4
ATOM 5401 C C . LEU A 1 12 ? 18.595 -2.376 -0.308 1.00 0.00 12 LEU A C 4
ATOM 5402 O O . LEU A 1 12 ? 19.056 -1.643 -1.181 1.00 0.00 12 LEU A O 4
ATOM 5418 N N . GLU A 1 13 ? 17.319 -2.347 0.064 1.00 0.00 13 GLU A N 4
ATOM 5419 C CA . GLU A 1 13 ? 16.366 -1.429 -0.549 1.00 0.00 13 GLU A CA 4
ATOM 5420 C C . GLU A 1 13 ? 16.631 0.007 -0.106 1.00 0.00 13 GLU A C 4
ATOM 5421 O O . GLU A 1 13 ? 16.327 0.385 1.024 1.00 0.00 13 GLU A O 4
ATOM 5433 N N . ASN A 1 14 ? 17.202 0.801 -1.006 1.00 0.00 14 ASN A N 4
ATOM 5434 C CA . ASN A 1 14 ? 17.510 2.196 -0.708 1.00 0.00 14 ASN A CA 4
ATOM 5435 C C . ASN A 1 14 ? 16.495 3.128 -1.362 1.00 0.00 14 ASN A C 4
ATOM 5436 O O . ASN A 1 14 ? 16.852 4.190 -1.873 1.00 0.00 14 ASN A O 4
ATOM 5447 N N . ILE A 1 15 ? 15.229 2.725 -1.341 1.00 0.00 15 ILE A N 4
ATOM 5448 C CA . ILE A 1 15 ? 14.163 3.525 -1.929 1.00 0.00 15 ILE A CA 4
ATOM 5449 C C . ILE A 1 15 ? 14.192 4.955 -1.400 1.00 0.00 15 ILE A C 4
ATOM 5450 O O . ILE A 1 15 ? 14.472 5.185 -0.224 1.00 0.00 15 ILE A O 4
ATOM 5466 N N . GLN A 1 16 ? 13.900 5.911 -2.276 1.00 0.00 16 GLN A N 4
ATOM 5467 C CA . GLN A 1 16 ? 13.892 7.318 -1.896 1.00 0.00 16 GLN A CA 4
ATOM 5468 C C . GLN A 1 16 ? 12.517 7.737 -1.387 1.00 0.00 16 GLN A C 4
ATOM 5469 O O . GLN A 1 16 ? 12.002 8.792 -1.758 1.00 0.00 16 GLN A O 4
ATOM 5483 N N . ILE A 1 17 ? 11.928 6.903 -0.536 1.00 0.00 17 ILE A N 4
ATOM 5484 C CA . ILE A 1 17 ? 10.613 7.188 0.024 1.00 0.00 17 ILE A CA 4
ATOM 5485 C C . ILE A 1 17 ? 10.558 8.594 0.611 1.00 0.00 17 ILE A C 4
ATOM 5486 O O . ILE A 1 17 ? 11.489 9.055 1.271 1.00 0.00 17 ILE A O 4
ATOM 5502 N N . PRO A 1 18 ? 9.439 9.293 0.369 1.00 0.00 18 PRO A N 4
ATOM 5503 C CA . PRO A 1 18 ? 9.234 10.657 0.866 1.00 0.00 18 PRO A CA 4
ATOM 5504 C C . PRO A 1 18 ? 9.050 10.700 2.379 1.00 0.00 18 PRO A C 4
ATOM 5505 O O . PRO A 1 18 ? 9.212 9.689 3.063 1.00 0.00 18 PRO A O 4
ATOM 5516 N N . ASP A 1 19 ? 8.709 11.876 2.896 1.00 0.00 19 ASP A N 4
ATOM 5517 C CA . ASP A 1 19 ? 8.501 12.050 4.329 1.00 0.00 19 ASP A CA 4
ATOM 5518 C C . ASP A 1 19 ? 7.188 11.410 4.769 1.00 0.00 19 ASP A C 4
ATOM 5519 O O . ASP A 1 19 ? 7.122 10.759 5.810 1.00 0.00 19 ASP A O 4
ATOM 5528 N N . ALA A 1 20 ? 6.145 11.603 3.968 1.00 0.00 20 ALA A N 4
ATOM 5529 C CA . ALA A 1 20 ? 4.833 11.045 4.275 1.00 0.00 20 ALA A CA 4
ATOM 5530 C C . ALA A 1 20 ? 4.183 10.455 3.028 1.00 0.00 20 ALA A C 4
ATOM 5531 O O . ALA A 1 20 ? 4.429 10.893 1.904 1.00 0.00 20 ALA A O 4
ATOM 5538 N N . PRO A 1 21 ? 3.332 9.438 3.228 1.00 0.00 21 PRO A N 4
ATOM 5539 C CA . PRO A 1 21 ? 2.629 8.766 2.131 1.00 0.00 21 PRO A CA 4
ATOM 5540 C C . PRO A 1 21 ? 1.568 9.656 1.492 1.00 0.00 21 PRO A C 4
ATOM 5541 O O . PRO A 1 21 ? 1.000 10.542 2.130 1.00 0.00 21 PRO A O 4
ATOM 5552 N N . PRO A 1 22 ? 1.293 9.416 0.201 1.00 0.00 22 PRO A N 4
ATOM 5553 C CA . PRO A 1 22 ? 0.297 10.185 -0.552 1.00 0.00 22 PRO A CA 4
ATOM 5554 C C . PRO A 1 22 ? -1.128 9.895 -0.092 1.00 0.00 22 PRO A C 4
ATOM 5555 O O . PRO A 1 22 ? -1.403 8.886 0.557 1.00 0.00 22 PRO A O 4
ATOM 5566 N N . PRO A 1 23 ? -2.056 10.800 -0.435 1.00 0.00 23 PRO A N 4
ATOM 5567 C CA . PRO A 1 23 ? -3.469 10.663 -0.069 1.00 0.00 23 PRO A CA 4
ATOM 5568 C C . PRO A 1 23 ? -4.156 9.528 -0.821 1.00 0.00 23 PRO A C 4
ATOM 5569 O O . PRO A 1 23 ? -4.204 9.528 -2.052 1.00 0.00 23 PRO A O 4
ATOM 5580 N N . ILE A 1 24 ? -4.685 8.565 -0.075 1.00 0.00 24 ILE A N 4
ATOM 5581 C CA . ILE A 1 24 ? -5.370 7.425 -0.674 1.00 0.00 24 ILE A CA 4
ATOM 5582 C C . ILE A 1 24 ? -6.510 7.882 -1.577 1.00 0.00 24 ILE A C 4
ATOM 5583 O O . ILE A 1 24 ? -7.328 8.725 -1.208 1.00 0.00 24 ILE A O 4
ATOM 5599 N N . PRO A 1 25 ? -6.568 7.313 -2.790 1.00 0.00 25 PRO A N 4
ATOM 5600 C CA . PRO A 1 25 ? -7.605 7.644 -3.772 1.00 0.00 25 PRO A CA 4
ATOM 5601 C C . PRO A 1 25 ? -8.980 7.131 -3.357 1.00 0.00 25 PRO A C 4
ATOM 5602 O O . PRO A 1 25 ? -9.125 6.478 -2.324 1.00 0.00 25 PRO A O 4
ATOM 5613 N N . LYS A 1 26 ? -9.988 7.431 -4.170 1.00 0.00 26 LYS A N 4
ATOM 5614 C CA . LYS A 1 26 ? -11.352 6.999 -3.890 1.00 0.00 26 LYS A CA 4
ATOM 5615 C C . LYS A 1 26 ? -11.540 5.527 -4.244 1.00 0.00 26 LYS A C 4
ATOM 5616 O O . LYS A 1 26 ? -11.303 5.118 -5.380 1.00 0.00 26 LYS A O 4
ATOM 5635 N N . GLU A 1 27 ? -11.970 4.738 -3.265 1.00 0.00 27 GLU A N 4
ATOM 5636 C CA . GLU A 1 27 ? -12.191 3.312 -3.476 1.00 0.00 27 GLU A CA 4
ATOM 5637 C C . GLU A 1 27 ? -13.036 3.070 -4.723 1.00 0.00 27 GLU A C 4
ATOM 5638 O O . GLU A 1 27 ? -13.944 3.837 -5.047 1.00 0.00 27 GLU A O 4
ATOM 5650 N N . PRO A 1 28 ? -12.731 1.980 -5.442 1.00 0.00 28 PRO A N 4
ATOM 5651 C CA . PRO A 1 28 ? -13.450 1.612 -6.666 1.00 0.00 28 PRO A CA 4
ATOM 5652 C C . PRO A 1 28 ? -14.874 1.147 -6.383 1.00 0.00 28 PRO A C 4
ATOM 5653 O O . PRO A 1 28 ? -15.093 0.019 -5.942 1.00 0.00 28 PRO A O 4
ATOM 5664 N N . SER A 1 29 ? -15.840 2.024 -6.641 1.00 0.00 29 SER A N 4
ATOM 5665 C CA . SER A 1 29 ? -17.244 1.704 -6.410 1.00 0.00 29 SER A CA 4
ATOM 5666 C C . SER A 1 29 ? -17.823 0.924 -7.587 1.00 0.00 29 SER A C 4
ATOM 5667 O O . SER A 1 29 ? -18.896 1.249 -8.093 1.00 0.00 29 SER A O 4
ATOM 5675 N N . ASN A 1 30 ? -17.104 -0.108 -8.016 1.00 0.00 30 ASN A N 4
ATOM 5676 C CA . ASN A 1 30 ? -17.545 -0.936 -9.133 1.00 0.00 30 ASN A CA 4
ATOM 5677 C C . ASN A 1 30 ? -16.603 -2.118 -9.339 1.00 0.00 30 ASN A C 4
ATOM 5678 O O . ASN A 1 30 ? -15.468 -1.951 -9.788 1.00 0.00 30 ASN A O 4
ATOM 5689 N N . TYR A 1 31 ? -17.081 -3.313 -9.009 1.00 0.00 31 TYR A N 4
ATOM 5690 C CA . TYR A 1 31 ? -16.281 -4.523 -9.156 1.00 0.00 31 TYR A CA 4
ATOM 5691 C C . TYR A 1 31 ? -16.575 -5.211 -10.486 1.00 0.00 31 TYR A C 4
ATOM 5692 O O . TYR A 1 31 ? -17.726 -5.294 -10.914 1.00 0.00 31 TYR A O 4
ATOM 5710 N N . ASP A 1 32 ? -15.525 -5.704 -11.134 1.00 0.00 32 ASP A N 4
ATOM 5711 C CA . ASP A 1 32 ? -15.668 -6.387 -12.414 1.00 0.00 32 ASP A CA 4
ATOM 5712 C C . ASP A 1 32 ? -15.567 -7.899 -12.237 1.00 0.00 32 ASP A C 4
ATOM 5713 O O . ASP A 1 32 ? -16.096 -8.666 -13.043 1.00 0.00 32 ASP A O 4
ATOM 5722 N N . PHE A 1 33 ? -14.883 -8.322 -11.179 1.00 0.00 33 PHE A N 4
ATOM 5723 C CA . PHE A 1 33 ? -14.711 -9.742 -10.897 1.00 0.00 33 PHE A CA 4
ATOM 5724 C C . PHE A 1 33 ? -15.785 -10.240 -9.934 1.00 0.00 33 PHE A C 4
ATOM 5725 O O . PHE A 1 33 ? -16.216 -11.391 -10.009 1.00 0.00 33 PHE A O 4
ATOM 5742 N N . SER A 1 34 ? -16.212 -9.365 -9.030 1.00 0.00 34 SER A N 4
ATOM 5743 C CA . SER A 1 34 ? -17.232 -9.715 -8.048 1.00 0.00 34 SER A CA 4
ATOM 5744 C C . SER A 1 34 ? -17.090 -11.171 -7.614 1.00 0.00 34 SER A C 4
ATOM 5745 O O . SER A 1 34 ? -18.046 -11.943 -7.670 1.00 0.00 34 SER A O 4
ATOM 5753 N N . GLY A 1 35 ? -15.888 -11.538 -7.180 1.00 0.00 35 GLY A N 4
ATOM 5754 C CA . GLY A 1 35 ? -15.641 -12.900 -6.743 1.00 0.00 35 GLY A CA 4
ATOM 5755 C C . GLY A 1 35 ? -15.576 -13.878 -7.899 1.00 0.00 35 GLY A C 4
ATOM 5756 O O . GLY A 1 35 ? -16.229 -13.700 -8.928 1.00 0.00 35 GLY A O 4
ATOM 5760 N N . PRO A 1 36 ? -14.770 -14.938 -7.738 1.00 0.00 36 PRO A N 4
ATOM 5761 C CA . PRO A 1 36 ? -14.601 -15.968 -8.767 1.00 0.00 36 PRO A CA 4
ATOM 5762 C C . PRO A 1 36 ? -15.852 -16.822 -8.943 1.00 0.00 36 PRO A C 4
ATOM 5763 O O . PRO A 1 36 ? -16.856 -16.617 -8.260 1.00 0.00 36 PRO A O 4
ATOM 5774 N N . SER A 1 37 ? -15.785 -17.780 -9.861 1.00 0.00 37 SER A N 4
ATOM 5775 C CA . SER A 1 37 ? -16.914 -18.664 -10.128 1.00 0.00 37 SER A CA 4
ATOM 5776 C C . SER A 1 37 ? -17.034 -19.734 -9.048 1.00 0.00 37 SER A C 4
ATOM 5777 O O . SER A 1 37 ? -16.351 -20.757 -9.093 1.00 0.00 37 SER A O 4
ATOM 5785 N N . SER A 1 38 ? -17.907 -19.489 -8.076 1.00 0.00 38 SER A N 4
ATOM 5786 C CA . SER A 1 38 ? -18.115 -20.429 -6.981 1.00 0.00 38 SER A CA 4
ATOM 5787 C C . SER A 1 38 ? -18.736 -21.727 -7.489 1.00 0.00 38 SER A C 4
ATOM 5788 O O . SER A 1 38 ? -19.226 -21.794 -8.616 1.00 0.00 38 SER A O 4
ATOM 5796 N N . GLY A 1 39 ? -18.713 -22.757 -6.648 1.00 0.00 39 GLY A N 4
ATOM 5797 C CA . GLY A 1 39 ? -19.276 -24.039 -7.029 1.00 0.00 39 GLY A CA 4
ATOM 5798 C C . GLY A 1 39 ? -20.612 -24.305 -6.364 1.00 0.00 39 GLY A C 4
ATOM 5799 O O . GLY A 1 39 ? -21.613 -24.542 -7.041 1.00 0.00 39 GLY A O 4
ATOM 5803 N N . ILE A 1 40 ? -20.628 -24.269 -5.036 1.00 0.00 40 ILE A N 4
ATOM 5804 C CA . ILE A 1 40 ? -21.851 -24.509 -4.281 1.00 0.00 40 ILE A CA 4
ATOM 5805 C C . ILE A 1 40 ? -21.898 -23.650 -3.022 1.00 0.00 40 ILE A C 4
ATOM 5806 O O . ILE A 1 40 ? -20.860 -23.265 -2.483 1.00 0.00 40 ILE A O 4
ATOM 5822 N N . GLU A 1 41 ? -23.108 -23.356 -2.557 1.00 0.00 41 GLU A N 4
ATOM 5823 C CA . GLU A 1 41 ? -23.288 -22.543 -1.360 1.00 0.00 41 GLU A CA 4
ATOM 5824 C C . GLU A 1 41 ? -23.620 -23.417 -0.154 1.00 0.00 41 GLU A C 4
ATOM 5825 O O . GLU A 1 41 ? -24.162 -24.512 -0.297 1.00 0.00 41 GLU A O 4
ATOM 5837 N N . GLY A 1 42 ? -23.290 -22.924 1.036 1.00 0.00 42 GLY A N 4
ATOM 5838 C CA . GLY A 1 42 ? -23.560 -23.672 2.250 1.00 0.00 42 GLY A CA 4
ATOM 5839 C C . GLY A 1 42 ? -23.020 -22.983 3.488 1.00 0.00 42 GLY A C 4
ATOM 5840 O O . GLY A 1 42 ? -22.222 -22.050 3.389 1.00 0.00 42 GLY A O 4
ATOM 5844 N N . ARG A 1 43 ? -23.457 -23.441 4.656 1.00 0.00 43 ARG A N 4
ATOM 5845 C CA . ARG A 1 43 ? -23.015 -22.860 5.918 1.00 0.00 43 ARG A CA 4
ATOM 5846 C C . ARG A 1 43 ? -21.492 -22.797 5.984 1.00 0.00 43 ARG A C 4
ATOM 5847 O O . ARG A 1 43 ? -20.817 -23.825 5.984 1.00 0.00 43 ARG A O 4
ATOM 5868 N N . GLY A 1 44 ? -20.958 -21.580 6.039 1.00 0.00 44 GLY A N 4
ATOM 5869 C CA . GLY A 1 44 ? -19.518 -21.405 6.103 1.00 0.00 44 GLY A CA 4
ATOM 5870 C C . GLY A 1 44 ? -18.831 -21.774 4.803 1.00 0.00 44 GLY A C 4
ATOM 5871 O O . GLY A 1 44 ? -18.230 -22.842 4.692 1.00 0.00 44 GLY A O 4
ATOM 5875 N N . SER A 1 45 ? -18.921 -20.888 3.816 1.00 0.00 45 SER A N 4
ATOM 5876 C CA . SER A 1 45 ? -18.307 -21.129 2.515 1.00 0.00 45 SER A CA 4
ATOM 5877 C C . SER A 1 45 ? -17.038 -20.299 2.351 1.00 0.00 45 SER A C 4
ATOM 5878 O O . SER A 1 45 ? -17.092 -19.132 1.961 1.00 0.00 45 SER A O 4
ATOM 5886 N N . SER A 1 46 ? -15.896 -20.909 2.653 1.00 0.00 46 SER A N 4
ATOM 5887 C CA . SER A 1 46 ? -14.612 -20.226 2.543 1.00 0.00 46 SER A CA 4
ATOM 5888 C C . SER A 1 46 ? -13.508 -21.205 2.157 1.00 0.00 46 SER A C 4
ATOM 5889 O O . SER A 1 46 ? -13.271 -22.196 2.846 1.00 0.00 46 SER A O 4
ATOM 5897 N N . GLY A 1 47 ? -12.834 -20.919 1.047 1.00 0.00 47 GLY A N 4
ATOM 5898 C CA . GLY A 1 47 ? -11.762 -21.783 0.586 1.00 0.00 47 GLY A CA 4
ATOM 5899 C C . GLY A 1 47 ? -11.663 -21.827 -0.926 1.00 0.00 47 GLY A C 4
ATOM 5900 O O . GLY A 1 47 ? -12.678 -21.846 -1.621 1.00 0.00 47 GLY A O 4
ATOM 5904 N N . SER A 1 48 ? -10.435 -21.842 -1.436 1.00 0.00 48 SER A N 4
ATOM 5905 C CA . SER A 1 48 ? -10.207 -21.878 -2.876 1.00 0.00 48 SER A CA 4
ATOM 5906 C C . SER A 1 48 ? -10.485 -23.270 -3.435 1.00 0.00 48 SER A C 4
ATOM 5907 O O . SER A 1 48 ? -9.644 -24.165 -3.350 1.00 0.00 48 SER A O 4
ATOM 5915 N N . SER A 1 49 ? -11.672 -23.445 -4.006 1.00 0.00 49 SER A N 4
ATOM 5916 C CA . SER A 1 49 ? -12.065 -24.728 -4.576 1.00 0.00 49 SER A CA 4
ATOM 5917 C C . SER A 1 49 ? -11.810 -24.755 -6.080 1.00 0.00 49 SER A C 4
ATOM 5918 O O . SER A 1 49 ? -12.429 -24.011 -6.840 1.00 0.00 49 SER A O 4
ATOM 5926 N N . GLY A 1 50 ? -10.893 -25.620 -6.504 1.00 0.00 50 GLY A N 4
ATOM 5927 C CA . GLY A 1 50 ? -10.571 -25.729 -7.915 1.00 0.00 50 GLY A CA 4
ATOM 5928 C C . GLY A 1 50 ? -10.392 -24.376 -8.575 1.00 0.00 50 GLY A C 4
ATOM 5929 O O . GLY A 1 50 ? -11.317 -23.855 -9.197 1.00 0.00 50 GLY A O 4
ATOM 5933 N N . SER A 1 51 ? -9.200 -23.806 -8.438 1.00 0.00 51 SER A N 4
ATOM 5934 C CA . SER A 1 51 ? -8.904 -22.503 -9.021 1.00 0.00 51 SER A CA 4
ATOM 5935 C C . SER A 1 51 ? -8.590 -22.632 -10.509 1.00 0.00 51 SER A C 4
ATOM 5936 O O . SER A 1 51 ? -8.139 -23.680 -10.970 1.00 0.00 51 SER A O 4
ATOM 5944 N N . SER A 1 52 ? -8.832 -21.558 -11.254 1.00 0.00 52 SER A N 4
ATOM 5945 C CA . SER A 1 52 ? -8.579 -21.551 -12.690 1.00 0.00 52 SER A CA 4
ATOM 5946 C C . SER A 1 52 ? -7.085 -21.668 -12.979 1.00 0.00 52 SER A C 4
ATOM 5947 O O . SER A 1 52 ? -6.262 -21.655 -12.065 1.00 0.00 52 SER A O 4
ATOM 5955 N N . GLY A 1 53 ? -6.743 -21.783 -14.258 1.00 0.00 53 GLY A N 4
ATOM 5956 C CA . GLY A 1 53 ? -5.350 -21.901 -14.646 1.00 0.00 53 GLY A CA 4
ATOM 5957 C C . GLY A 1 53 ? -5.083 -21.335 -16.027 1.00 0.00 53 GLY A C 4
ATOM 5958 O O . GLY A 1 53 ? -4.131 -20.580 -16.222 1.00 0.00 53 GLY A O 4
ATOM 5962 N N . SER A 1 54 ? -5.924 -21.702 -16.988 1.00 0.00 54 SER A N 4
ATOM 5963 C CA . SER A 1 54 ? -5.771 -21.230 -18.360 1.00 0.00 54 SER A CA 4
ATOM 5964 C C . SER A 1 54 ? -5.330 -19.770 -18.386 1.00 0.00 54 SER A C 4
ATOM 5965 O O . SER A 1 54 ? -4.381 -19.409 -19.081 1.00 0.00 54 SER A O 4
ATOM 5973 N N . SER A 1 55 ? -6.028 -18.934 -17.622 1.00 0.00 55 SER A N 4
ATOM 5974 C CA . SER A 1 55 ? -5.712 -17.512 -17.560 1.00 0.00 55 SER A CA 4
ATOM 5975 C C . SER A 1 55 ? -5.292 -17.110 -16.149 1.00 0.00 55 SER A C 4
ATOM 5976 O O . SER A 1 55 ? -5.608 -17.795 -15.177 1.00 0.00 55 SER A O 4
ATOM 5984 N N . GLY A 1 56 ? -4.578 -15.993 -16.046 1.00 0.00 56 GLY A N 4
ATOM 5985 C CA . GLY A 1 56 ? -4.126 -15.519 -14.752 1.00 0.00 56 GLY A CA 4
ATOM 5986 C C . GLY A 1 56 ? -2.820 -16.158 -14.323 1.00 0.00 56 GLY A C 4
ATOM 5987 O O . GLY A 1 56 ? -2.708 -16.670 -13.209 1.00 0.00 56 GLY A O 4
ATOM 5991 N N . ASP A 1 57 ? -1.831 -16.130 -15.209 1.00 0.00 57 ASP A N 4
ATOM 5992 C CA . ASP A 1 57 ? -0.526 -16.711 -14.917 1.00 0.00 57 ASP A CA 4
ATOM 5993 C C . ASP A 1 57 ? 0.531 -15.623 -14.756 1.00 0.00 57 ASP A C 4
ATOM 5994 O O . ASP A 1 57 ? 1.311 -15.635 -13.803 1.00 0.00 57 ASP A O 4
ATOM 6003 N N . LYS A 1 58 ? 0.552 -14.682 -15.694 1.00 0.00 58 LYS A N 4
ATOM 6004 C CA . LYS A 1 58 ? 1.512 -13.585 -15.658 1.00 0.00 58 LYS A CA 4
ATOM 6005 C C . LYS A 1 58 ? 1.089 -12.526 -14.645 1.00 0.00 58 LYS A C 4
ATOM 6006 O O . LYS A 1 58 ? 0.511 -11.502 -15.010 1.00 0.00 58 LYS A O 4
ATOM 6025 N N . GLU A 1 59 ? 1.382 -12.778 -13.373 1.00 0.00 59 GLU A N 4
ATOM 6026 C CA . GLU A 1 59 ? 1.032 -11.845 -12.309 1.00 0.00 59 GLU A CA 4
ATOM 6027 C C . GLU A 1 59 ? 2.131 -10.803 -12.116 1.00 0.00 59 GLU A C 4
ATOM 6028 O O . GLU A 1 59 ? 3.310 -11.084 -12.329 1.00 0.00 59 GLU A O 4
ATOM 6040 N N . ARG A 1 60 ? 1.734 -9.601 -11.711 1.00 0.00 60 ARG A N 4
ATOM 6041 C CA . ARG A 1 60 ? 2.684 -8.517 -11.491 1.00 0.00 60 ARG A CA 4
ATOM 6042 C C . ARG A 1 60 ? 3.235 -8.558 -10.069 1.00 0.00 60 ARG A C 4
ATOM 6043 O O . ARG A 1 60 ? 2.499 -8.809 -9.113 1.00 0.00 60 ARG A O 4
ATOM 6064 N N . HIS A 1 61 ? 4.534 -8.312 -9.936 1.00 0.00 61 HIS A N 4
ATOM 6065 C CA . HIS A 1 61 ? 5.185 -8.320 -8.630 1.00 0.00 61 HIS A CA 4
ATOM 6066 C C . HIS A 1 61 ? 5.246 -6.913 -8.045 1.00 0.00 61 HIS A C 4
ATOM 6067 O O . HIS A 1 61 ? 5.784 -5.995 -8.663 1.00 0.00 61 HIS A O 4
ATOM 6082 N N . GLY A 1 62 ? 4.690 -6.751 -6.848 1.00 0.00 62 GLY A N 4
ATOM 6083 C CA . GLY A 1 62 ? 4.692 -5.452 -6.199 1.00 0.00 62 GLY A CA 4
ATOM 6084 C C . GLY A 1 62 ? 5.141 -5.527 -4.753 1.00 0.00 62 GLY A C 4
ATOM 6085 O O . GLY A 1 62 ? 5.213 -6.610 -4.173 1.00 0.00 62 GLY A O 4
ATOM 6089 N N . VAL A 1 63 ? 5.448 -4.372 -4.170 1.00 0.00 63 VAL A N 4
ATOM 6090 C CA . VAL A 1 63 ? 5.894 -4.311 -2.784 1.00 0.00 63 VAL A CA 4
ATOM 6091 C C . VAL A 1 63 ? 5.285 -3.113 -2.063 1.00 0.00 63 VAL A C 4
ATOM 6092 O O . VAL A 1 63 ? 5.376 -1.980 -2.534 1.00 0.00 63 VAL A O 4
ATOM 6105 N N . ALA A 1 64 ? 4.665 -3.373 -0.917 1.00 0.00 64 ALA A N 4
ATOM 6106 C CA . ALA A 1 64 ? 4.042 -2.316 -0.129 1.00 0.00 64 ALA A CA 4
ATOM 6107 C C . ALA A 1 64 ? 5.090 -1.359 0.430 1.00 0.00 64 ALA A C 4
ATOM 6108 O O . ALA A 1 64 ? 5.979 -1.765 1.178 1.00 0.00 64 ALA A O 4
ATOM 6115 N N . ILE A 1 65 ? 4.978 -0.087 0.062 1.00 0.00 65 ILE A N 4
ATOM 6116 C CA . ILE A 1 65 ? 5.916 0.927 0.527 1.00 0.00 65 ILE A CA 4
ATOM 6117 C C . ILE A 1 65 ? 5.357 1.683 1.728 1.00 0.00 65 ILE A C 4
ATOM 6118 O O . ILE A 1 65 ? 6.105 2.118 2.604 1.00 0.00 65 ILE A O 4
ATOM 6134 N N . TYR A 1 66 ? 4.038 1.834 1.763 1.00 0.00 66 TYR A N 4
ATOM 6135 C CA . TYR A 1 66 ? 3.378 2.538 2.856 1.00 0.00 66 TYR A CA 4
ATOM 6136 C C . TYR A 1 66 ? 2.490 1.590 3.657 1.00 0.00 66 TYR A C 4
ATOM 6137 O O . TYR A 1 66 ? 1.807 0.737 3.093 1.00 0.00 66 TYR A O 4
ATOM 6155 N N . ASN A 1 67 ? 2.506 1.748 4.977 1.00 0.00 67 ASN A N 4
ATOM 6156 C CA . ASN A 1 67 ? 1.703 0.907 5.857 1.00 0.00 67 ASN A CA 4
ATOM 6157 C C . ASN A 1 67 ? 0.216 1.204 5.685 1.00 0.00 67 ASN A C 4
ATOM 6158 O O . ASN A 1 67 ? -0.265 2.266 6.078 1.00 0.00 67 ASN A O 4
ATOM 6169 N N . PHE A 1 68 ? -0.506 0.257 5.095 1.00 0.00 68 PHE A N 4
ATOM 6170 C CA . PHE A 1 68 ? -1.938 0.416 4.870 1.00 0.00 68 PHE A CA 4
ATOM 6171 C C . PHE A 1 68 ? -2.741 -0.285 5.961 1.00 0.00 68 PHE A C 4
ATOM 6172 O O . PHE A 1 68 ? -2.316 -1.307 6.499 1.00 0.00 68 PHE A O 4
ATOM 6189 N N . GLN A 1 69 ? -3.904 0.272 6.283 1.00 0.00 69 GLN A N 4
ATOM 6190 C CA . GLN A 1 69 ? -4.767 -0.299 7.311 1.00 0.00 69 GLN A CA 4
ATOM 6191 C C . GLN A 1 69 ? -6.224 -0.295 6.863 1.00 0.00 69 GLN A C 4
ATOM 6192 O O . GLN A 1 69 ? -6.760 0.740 6.470 1.00 0.00 69 GLN A O 4
ATOM 6206 N N . GLY A 1 70 ? -6.861 -1.461 6.923 1.00 0.00 70 GLY A N 4
ATOM 6207 C CA . GLY A 1 70 ? -8.251 -1.569 6.520 1.00 0.00 70 GLY A CA 4
ATOM 6208 C C . GLY A 1 70 ? -9.122 -2.180 7.600 1.00 0.00 70 GLY A C 4
ATOM 6209 O O . GLY A 1 70 ? -8.643 -2.493 8.690 1.00 0.00 70 GLY A O 4
ATOM 6213 N N . SER A 1 71 ? -10.405 -2.349 7.298 1.00 0.00 71 SER A N 4
ATOM 6214 C CA . SER A 1 71 ? -11.346 -2.921 8.253 1.00 0.00 71 SER A CA 4
ATOM 6215 C C . SER A 1 71 ? -11.770 -4.323 7.825 1.00 0.00 71 SER A C 4
ATOM 6216 O O . SER A 1 71 ? -11.944 -5.212 8.657 1.00 0.00 71 SER A O 4
ATOM 6224 N N . GLY A 1 72 ? -11.936 -4.511 6.519 1.00 0.00 72 GLY A N 4
ATOM 6225 C CA . GLY A 1 72 ? -12.339 -5.806 6.002 1.00 0.00 72 GLY A CA 4
ATOM 6226 C C . GLY A 1 72 ? -12.629 -5.771 4.515 1.00 0.00 72 GLY A C 4
ATOM 6227 O O . GLY A 1 72 ? -12.866 -4.705 3.947 1.00 0.00 72 GLY A O 4
ATOM 6231 N N . ALA A 1 73 ? -12.610 -6.939 3.882 1.00 0.00 73 ALA A N 4
ATOM 6232 C CA . ALA A 1 73 ? -12.874 -7.038 2.452 1.00 0.00 73 ALA A CA 4
ATOM 6233 C C . ALA A 1 73 ? -14.007 -6.106 2.037 1.00 0.00 73 ALA A C 4
ATOM 6234 O O . ALA A 1 73 ? -14.898 -5.785 2.823 1.00 0.00 73 ALA A O 4
ATOM 6241 N N . PRO A 1 74 ? -13.975 -5.660 0.772 1.00 0.00 74 PRO A N 4
ATOM 6242 C CA . PRO A 1 74 ? -12.919 -6.035 -0.173 1.00 0.00 74 PRO A CA 4
ATOM 6243 C C . PRO A 1 74 ? -11.573 -5.414 0.185 1.00 0.00 74 PRO A C 4
ATOM 6244 O O . PRO A 1 74 ? -10.564 -5.681 -0.467 1.00 0.00 74 PRO A O 4
ATOM 6255 N N . GLN A 1 75 ? -11.567 -4.584 1.223 1.00 0.00 75 GLN A N 4
ATOM 6256 C CA . GLN A 1 75 ? -10.344 -3.925 1.666 1.00 0.00 75 GLN A CA 4
ATOM 6257 C C . GLN A 1 75 ? -9.399 -4.920 2.331 1.00 0.00 75 GLN A C 4
ATOM 6258 O O . GLN A 1 75 ? -9.814 -5.722 3.168 1.00 0.00 75 GLN A O 4
ATOM 6272 N N . LEU A 1 76 ? -8.127 -4.863 1.952 1.00 0.00 76 LEU A N 4
ATOM 6273 C CA . LEU A 1 76 ? -7.121 -5.760 2.511 1.00 0.00 76 LEU A CA 4
ATOM 6274 C C . LEU A 1 76 ? -5.989 -4.972 3.160 1.00 0.00 76 LEU A C 4
ATOM 6275 O O . LEU A 1 76 ? -5.535 -3.962 2.623 1.00 0.00 76 LEU A O 4
ATOM 6291 N N . SER A 1 77 ? -5.536 -5.441 4.319 1.00 0.00 77 SER A N 4
ATOM 6292 C CA . SER A 1 77 ? -4.457 -4.779 5.042 1.00 0.00 77 SER A CA 4
ATOM 6293 C C . SER A 1 77 ? -3.104 -5.101 4.414 1.00 0.00 77 SER A C 4
ATOM 6294 O O . SER A 1 77 ? -2.937 -6.135 3.767 1.00 0.00 77 SER A O 4
ATOM 6302 N N . LEU A 1 78 ? -2.141 -4.208 4.611 1.00 0.00 78 LEU A N 4
ATOM 6303 C CA . LEU A 1 78 ? -0.801 -4.395 4.065 1.00 0.00 78 LEU A CA 4
ATOM 6304 C C . LEU A 1 78 ? 0.249 -3.751 4.965 1.00 0.00 78 LEU A C 4
ATOM 6305 O O . LEU A 1 78 ? -0.040 -2.797 5.687 1.00 0.00 78 LEU A O 4
ATOM 6321 N N . GLN A 1 79 ? 1.468 -4.279 4.915 1.00 0.00 79 GLN A N 4
ATOM 6322 C CA . GLN A 1 79 ? 2.561 -3.755 5.725 1.00 0.00 79 GLN A CA 4
ATOM 6323 C C . GLN A 1 79 ? 3.797 -3.497 4.870 1.00 0.00 79 GLN A C 4
ATOM 6324 O O . GLN A 1 79 ? 4.153 -4.309 4.015 1.00 0.00 79 GLN A O 4
ATOM 6338 N N . ILE A 1 80 ? 4.448 -2.363 5.106 1.00 0.00 80 ILE A N 4
ATOM 6339 C CA . ILE A 1 80 ? 5.645 -1.999 4.357 1.00 0.00 80 ILE A CA 4
ATOM 6340 C C . ILE A 1 80 ? 6.632 -3.160 4.301 1.00 0.00 80 ILE A C 4
ATOM 6341 O O . ILE A 1 80 ? 6.890 -3.818 5.308 1.00 0.00 80 ILE A O 4
ATOM 6357 N N . GLY A 1 81 ? 7.182 -3.405 3.116 1.00 0.00 81 GLY A N 4
ATOM 6358 C CA . GLY A 1 81 ? 8.136 -4.486 2.951 1.00 0.00 81 GLY A CA 4
ATOM 6359 C C . GLY A 1 81 ? 7.465 -5.811 2.650 1.00 0.00 81 GLY A C 4
ATOM 6360 O O . GLY A 1 81 ? 8.084 -6.869 2.764 1.00 0.00 81 GLY A O 4
ATOM 6364 N N . ASP A 1 82 ? 6.194 -5.755 2.266 1.00 0.00 82 ASP A N 4
ATOM 6365 C CA . ASP A 1 82 ? 5.438 -6.961 1.949 1.00 0.00 82 ASP A CA 4
ATOM 6366 C C . ASP A 1 82 ? 5.147 -7.043 0.454 1.00 0.00 82 ASP A C 4
ATOM 6367 O O . ASP A 1 82 ? 4.935 -6.024 -0.205 1.00 0.00 82 ASP A O 4
ATOM 6376 N N . VAL A 1 83 ? 5.141 -8.261 -0.077 1.00 0.00 83 VAL A N 4
ATOM 6377 C CA . VAL A 1 83 ? 4.877 -8.476 -1.495 1.00 0.00 83 VAL A CA 4
ATOM 6378 C C . VAL A 1 83 ? 3.524 -9.146 -1.707 1.00 0.00 83 VAL A C 4
ATOM 6379 O O . VAL A 1 83 ? 3.106 -9.990 -0.914 1.00 0.00 83 VAL A O 4
ATOM 6392 N N . VAL A 1 84 ? 2.842 -8.763 -2.782 1.00 0.00 84 VAL A N 4
ATOM 6393 C CA . VAL A 1 84 ? 1.536 -9.327 -3.100 1.00 0.00 84 VAL A CA 4
ATOM 6394 C C . VAL A 1 84 ? 1.457 -9.740 -4.565 1.00 0.00 84 VAL A C 4
ATOM 6395 O O . VAL A 1 84 ? 2.031 -9.086 -5.436 1.00 0.00 84 VAL A O 4
ATOM 6408 N N . ARG A 1 85 ? 0.742 -10.828 -4.830 1.00 0.00 85 ARG A N 4
ATOM 6409 C CA . ARG A 1 85 ? 0.588 -11.328 -6.191 1.00 0.00 85 ARG A CA 4
ATOM 6410 C C . ARG A 1 85 ? -0.541 -10.600 -6.914 1.00 0.00 85 ARG A C 4
ATOM 6411 O O . ARG A 1 85 ? -1.715 -10.930 -6.742 1.00 0.00 85 ARG A O 4
ATOM 6432 N N . ILE A 1 86 ? -0.178 -9.609 -7.721 1.00 0.00 86 ILE A N 4
ATOM 6433 C CA . ILE A 1 86 ? -1.161 -8.836 -8.470 1.00 0.00 86 ILE A CA 4
ATOM 6434 C C . ILE A 1 86 ? -1.776 -9.666 -9.591 1.00 0.00 86 ILE A C 4
ATOM 6435 O O . ILE A 1 86 ? -1.080 -10.096 -10.511 1.00 0.00 86 ILE A O 4
ATOM 6451 N N . GLN A 1 87 ? -3.084 -9.886 -9.508 1.00 0.00 87 GLN A N 4
ATOM 6452 C CA . GLN A 1 87 ? -3.793 -10.664 -10.517 1.00 0.00 87 GLN A CA 4
ATOM 6453 C C . GLN A 1 87 ? -4.580 -9.753 -11.454 1.00 0.00 87 GLN A C 4
ATOM 6454 O O . GLN A 1 87 ? -4.590 -9.955 -12.667 1.00 0.00 87 GLN A O 4
ATOM 6468 N N . GLU A 1 88 ? -5.238 -8.750 -10.881 1.00 0.00 88 GLU A N 4
ATOM 6469 C CA . GLU A 1 88 ? -6.029 -7.809 -11.665 1.00 0.00 88 GLU A CA 4
ATOM 6470 C C . GLU A 1 88 ? -5.769 -6.374 -11.217 1.00 0.00 88 GLU A C 4
ATOM 6471 O O . GLU A 1 88 ? -5.305 -6.133 -10.102 1.00 0.00 88 GLU A O 4
ATOM 6483 N N . THR A 1 89 ? -6.071 -5.422 -12.095 1.00 0.00 89 THR A N 4
ATOM 6484 C CA . THR A 1 89 ? -5.868 -4.011 -11.792 1.00 0.00 89 THR A CA 4
ATOM 6485 C C . THR A 1 89 ? -7.052 -3.173 -12.261 1.00 0.00 89 THR A C 4
ATOM 6486 O O . THR A 1 89 ? -7.465 -3.257 -13.418 1.00 0.00 89 THR A O 4
ATOM 6497 N N . CYS A 1 90 ? -7.594 -2.365 -11.356 1.00 0.00 90 CYS A N 4
ATOM 6498 C CA . CYS A 1 90 ? -8.732 -1.510 -11.678 1.00 0.00 90 CYS A CA 4
ATOM 6499 C C . CYS A 1 90 ? -8.452 -0.063 -11.288 1.00 0.00 90 CYS A C 4
ATOM 6500 O O . CYS A 1 90 ? -7.855 0.206 -10.247 1.00 0.00 90 CYS A O 4
ATOM 6508 N N . GLY A 1 91 ? -8.887 0.867 -12.133 1.00 0.00 91 GLY A N 4
ATOM 6509 C CA . GLY A 1 91 ? -8.673 2.276 -11.860 1.00 0.00 91 GLY A CA 4
ATOM 6510 C C . GLY A 1 91 ? -7.349 2.538 -11.169 1.00 0.00 91 GLY A C 4
ATOM 6511 O O . GLY A 1 91 ? -6.286 2.385 -11.771 1.00 0.00 91 GLY A O 4
ATOM 6515 N N . ASP A 1 92 ? -7.413 2.935 -9.903 1.00 0.00 92 ASP A N 4
ATOM 6516 C CA . ASP A 1 92 ? -6.210 3.219 -9.129 1.00 0.00 92 ASP A CA 4
ATOM 6517 C C . ASP A 1 92 ? -6.107 2.290 -7.924 1.00 0.00 92 ASP A C 4
ATOM 6518 O O . ASP A 1 92 ? -5.801 2.727 -6.815 1.00 0.00 92 ASP A O 4
ATOM 6527 N N . TRP A 1 93 ? -6.364 1.007 -8.150 1.00 0.00 93 TRP A N 4
ATOM 6528 C CA . TRP A 1 93 ? -6.301 0.015 -7.083 1.00 0.00 93 TRP A CA 4
ATOM 6529 C C . TRP A 1 93 ? -5.927 -1.356 -7.635 1.00 0.00 93 TRP A C 4
ATOM 6530 O O . TRP A 1 93 ? -6.353 -1.733 -8.727 1.00 0.00 93 TRP A O 4
ATOM 6551 N N . TYR A 1 94 ? -5.131 -2.099 -6.874 1.00 0.00 94 TYR A N 4
ATOM 6552 C CA . TYR A 1 94 ? -4.699 -3.428 -7.289 1.00 0.00 94 TYR A CA 4
ATOM 6553 C C . TYR A 1 94 ? -5.617 -4.503 -6.717 1.00 0.00 94 TYR A C 4
ATOM 6554 O O . TYR A 1 94 ? -6.254 -4.305 -5.681 1.00 0.00 94 TYR A O 4
ATOM 6572 N N . ARG A 1 95 ? -5.681 -5.642 -7.398 1.00 0.00 95 ARG A N 4
ATOM 6573 C CA . ARG A 1 95 ? -6.521 -6.750 -6.959 1.00 0.00 95 ARG A CA 4
ATOM 6574 C C . ARG A 1 95 ? -5.706 -8.033 -6.830 1.00 0.00 95 ARG A C 4
ATOM 6575 O O . ARG A 1 95 ? -5.282 -8.614 -7.828 1.00 0.00 95 ARG A O 4
ATOM 6596 N N . GLY A 1 96 ? -5.490 -8.469 -5.593 1.00 0.00 96 GLY A N 4
ATOM 6597 C CA . GLY A 1 96 ? -4.726 -9.680 -5.356 1.00 0.00 96 GLY A CA 4
ATOM 6598 C C . GLY A 1 96 ? -4.791 -10.133 -3.910 1.00 0.00 96 GLY A C 4
ATOM 6599 O O . GLY A 1 96 ? -5.819 -9.980 -3.250 1.00 0.00 96 GLY A O 4
ATOM 6603 N N . TYR A 1 97 ? -3.691 -10.692 -3.418 1.00 0.00 97 TYR A N 4
ATOM 6604 C CA . TYR A 1 97 ? -3.628 -11.172 -2.043 1.00 0.00 97 TYR A CA 4
ATOM 6605 C C . TYR A 1 97 ? -2.183 -11.258 -1.561 1.00 0.00 97 TYR A C 4
ATOM 6606 O O . TYR A 1 97 ? -1.249 -11.284 -2.364 1.00 0.00 97 TYR A O 4
ATOM 6624 N N . LEU A 1 98 ? -2.007 -11.302 -0.245 1.00 0.00 98 LEU A N 4
ATOM 6625 C CA . LEU A 1 98 ? -0.676 -11.386 0.346 1.00 0.00 98 LEU A CA 4
ATOM 6626 C C . LEU A 1 98 ? -0.056 -12.758 0.102 1.00 0.00 98 LEU A C 4
ATOM 6627 O O . LEU A 1 98 ? -0.550 -13.770 0.599 1.00 0.00 98 LEU A O 4
ATOM 6643 N N . ILE A 1 99 ? 1.028 -12.784 -0.666 1.00 0.00 99 ILE A N 4
ATOM 6644 C CA . ILE A 1 99 ? 1.716 -14.031 -0.973 1.00 0.00 99 ILE A CA 4
ATOM 6645 C C . ILE A 1 99 ? 2.151 -14.747 0.301 1.00 0.00 99 ILE A C 4
ATOM 6646 O O . ILE A 1 99 ? 1.814 -15.911 0.519 1.00 0.00 99 ILE A O 4
ATOM 6662 N N . LYS A 1 100 ? 2.901 -14.043 1.142 1.00 0.00 100 LYS A N 4
ATOM 6663 C CA . LYS A 1 100 ? 3.381 -14.609 2.398 1.00 0.00 100 LYS A CA 4
ATOM 6664 C C . LYS A 1 100 ? 2.218 -15.121 3.243 1.00 0.00 100 LYS A C 4
ATOM 6665 O O . LYS A 1 100 ? 2.368 -16.071 4.012 1.00 0.00 100 LYS A O 4
ATOM 6684 N N . HIS A 1 101 ? 1.060 -14.485 3.095 1.00 0.00 101 HIS A N 4
ATOM 6685 C CA . HIS A 1 101 ? -0.128 -14.878 3.844 1.00 0.00 101 HIS A CA 4
ATOM 6686 C C . HIS A 1 101 ? -1.352 -14.928 2.934 1.00 0.00 101 HIS A C 4
ATOM 6687 O O . HIS A 1 101 ? -2.058 -13.933 2.770 1.00 0.00 101 HIS A O 4
ATOM 6702 N N . LYS A 1 102 ? -1.597 -16.093 2.343 1.00 0.00 102 LYS A N 4
ATOM 6703 C CA . LYS A 1 102 ? -2.734 -16.274 1.449 1.00 0.00 102 LYS A CA 4
ATOM 6704 C C . LYS A 1 102 ? -4.046 -16.245 2.227 1.00 0.00 102 LYS A C 4
ATOM 6705 O O . LYS A 1 102 ? -5.125 -16.369 1.647 1.00 0.00 102 LYS A O 4
ATOM 6724 N N . MET A 1 103 ? -3.947 -16.080 3.542 1.00 0.00 103 MET A N 4
ATOM 6725 C CA . MET A 1 103 ? -5.127 -16.032 4.397 1.00 0.00 103 MET A CA 4
ATOM 6726 C C . MET A 1 103 ? -5.765 -14.647 4.366 1.00 0.00 103 MET A C 4
ATOM 6727 O O . MET A 1 103 ? -6.728 -14.380 5.086 1.00 0.00 103 MET A O 4
ATOM 6741 N N . LEU A 1 104 ? -5.222 -13.769 3.529 1.00 0.00 104 LEU A N 4
ATOM 6742 C CA . LEU A 1 104 ? -5.739 -12.411 3.405 1.00 0.00 104 LEU A CA 4
ATOM 6743 C C . LEU A 1 104 ? -5.824 -11.993 1.940 1.00 0.00 104 LEU A C 4
ATOM 6744 O O . LEU A 1 104 ? -4.807 -11.893 1.254 1.00 0.00 104 LEU A O 4
ATOM 6760 N N . GLN A 1 105 ? -7.042 -11.748 1.469 1.00 0.00 105 GLN A N 4
ATOM 6761 C CA . GLN A 1 105 ? -7.259 -11.339 0.087 1.00 0.00 105 GLN A CA 4
ATOM 6762 C C . GLN A 1 105 ? -8.154 -10.106 0.017 1.00 0.00 105 GLN A C 4
ATOM 6763 O O . GLN A 1 105 ? -9.009 -9.898 0.877 1.00 0.00 105 GLN A O 4
ATOM 6777 N N . GLY A 1 106 ? -7.949 -9.289 -1.012 1.00 0.00 106 GLY A N 4
ATOM 6778 C CA . GLY A 1 106 ? -8.745 -8.086 -1.174 1.00 0.00 106 GLY A CA 4
ATOM 6779 C C . GLY A 1 106 ? -8.148 -7.128 -2.185 1.00 0.00 106 GLY A C 4
ATOM 6780 O O . GLY A 1 106 ? -7.606 -7.552 -3.207 1.00 0.00 106 GLY A O 4
ATOM 6784 N N . ILE A 1 107 ? -8.249 -5.834 -1.903 1.00 0.00 107 ILE A N 4
ATOM 6785 C CA . ILE A 1 107 ? -7.715 -4.813 -2.797 1.00 0.00 107 ILE A CA 4
ATOM 6786 C C . ILE A 1 107 ? -6.936 -3.756 -2.021 1.00 0.00 107 ILE A C 4
ATOM 6787 O O . ILE A 1 107 ? -7.046 -3.661 -0.798 1.00 0.00 107 ILE A O 4
ATOM 6803 N N . PHE A 1 108 ? -6.150 -2.962 -2.740 1.00 0.00 108 PHE A N 4
ATOM 6804 C CA . PHE A 1 108 ? -5.353 -1.910 -2.120 1.00 0.00 108 PHE A CA 4
ATOM 6805 C C . PHE A 1 108 ? -4.964 -0.847 -3.143 1.00 0.00 108 PHE A C 4
ATOM 6806 O O . PHE A 1 108 ? -4.995 -1.074 -4.353 1.00 0.00 108 PHE A O 4
ATOM 6823 N N . PRO A 1 109 ? -4.589 0.341 -2.648 1.00 0.00 109 PRO A N 4
ATOM 6824 C CA . PRO A 1 109 ? -4.187 1.463 -3.502 1.00 0.00 109 PRO A CA 4
ATOM 6825 C C . PRO A 1 109 ? -2.848 1.217 -4.189 1.00 0.00 109 PRO A C 4
ATOM 6826 O O . PRO A 1 109 ? -1.841 0.949 -3.533 1.00 0.00 109 PRO A O 4
ATOM 6837 N N . LYS A 1 110 ? -2.843 1.311 -5.514 1.00 0.00 110 LYS A N 4
ATOM 6838 C CA . LYS A 1 110 ? -1.627 1.101 -6.292 1.00 0.00 110 LYS A CA 4
ATOM 6839 C C . LYS A 1 110 ? -0.509 2.022 -5.814 1.00 0.00 110 LYS A C 4
ATOM 6840 O O . LYS A 1 110 ? 0.662 1.642 -5.809 1.00 0.00 110 LYS A O 4
ATOM 6859 N N . SER A 1 111 ? -0.879 3.234 -5.411 1.00 0.00 111 SER A N 4
ATOM 6860 C CA . SER A 1 111 ? 0.094 4.210 -4.933 1.00 0.00 111 SER A CA 4
ATOM 6861 C C . SER A 1 111 ? 0.855 3.671 -3.725 1.00 0.00 111 SER A C 4
ATOM 6862 O O . SER A 1 111 ? 1.862 4.243 -3.307 1.00 0.00 111 SER A O 4
ATOM 6870 N N . PHE A 1 112 ? 0.366 2.568 -3.169 1.00 0.00 112 PHE A N 4
ATOM 6871 C CA . PHE A 1 112 ? 0.998 1.952 -2.009 1.00 0.00 112 PHE A CA 4
ATOM 6872 C C . PHE A 1 112 ? 1.837 0.746 -2.423 1.00 0.00 112 PHE A C 4
ATOM 6873 O O . PHE A 1 112 ? 2.707 0.296 -1.677 1.00 0.00 112 PHE A O 4
ATOM 6890 N N . ILE A 1 113 ? 1.568 0.227 -3.616 1.00 0.00 113 ILE A N 4
ATOM 6891 C CA . ILE A 1 113 ? 2.297 -0.926 -4.129 1.00 0.00 113 ILE A CA 4
ATOM 6892 C C . ILE A 1 113 ? 3.373 -0.498 -5.122 1.00 0.00 113 ILE A C 4
ATOM 6893 O O . ILE A 1 113 ? 3.110 0.275 -6.044 1.00 0.00 113 ILE A O 4
ATOM 6909 N N . HIS A 1 114 ? 4.585 -1.008 -4.928 1.00 0.00 114 HIS A N 4
ATOM 6910 C CA . HIS A 1 114 ? 5.702 -0.680 -5.808 1.00 0.00 114 HIS A CA 4
ATOM 6911 C C . HIS A 1 114 ? 5.946 -1.800 -6.815 1.00 0.00 114 HIS A C 4
ATOM 6912 O O . HIS A 1 114 ? 6.451 -2.866 -6.461 1.00 0.00 114 HIS A O 4
ATOM 6927 N N . ILE A 1 115 ? 5.584 -1.551 -8.069 1.00 0.00 115 ILE A N 4
ATOM 6928 C CA . ILE A 1 115 ? 5.764 -2.539 -9.126 1.00 0.00 115 ILE A CA 4
ATOM 6929 C C . ILE A 1 115 ? 7.244 -2.805 -9.383 1.00 0.00 115 ILE A C 4
ATOM 6930 O O . ILE A 1 115 ? 7.984 -1.911 -9.794 1.00 0.00 115 ILE A O 4
ATOM 6946 N N . LYS A 1 116 ? 7.668 -4.040 -9.139 1.00 0.00 116 LYS A N 4
ATOM 6947 C CA . LYS A 1 116 ? 9.059 -4.427 -9.347 1.00 0.00 116 LYS A CA 4
ATOM 6948 C C . LYS A 1 116 ? 9.325 -4.729 -10.818 1.00 0.00 116 LYS A C 4
ATOM 6949 O O . LYS A 1 116 ? 8.920 -5.772 -11.330 1.00 0.00 116 LYS A O 4
ATOM 6968 N N . GLU A 1 117 ? 10.011 -3.810 -11.491 1.00 0.00 117 GLU A N 4
ATOM 6969 C CA . GLU A 1 117 ? 10.332 -3.980 -12.903 1.00 0.00 117 GLU A CA 4
ATOM 6970 C C . GLU A 1 117 ? 11.769 -4.464 -13.080 1.00 0.00 117 GLU A C 4
ATOM 6971 O O . GLU A 1 117 ? 12.525 -3.918 -13.883 1.00 0.00 117 GLU A O 4
ATOM 6983 N N . VAL A 1 118 ? 12.137 -5.494 -12.324 1.00 0.00 118 VAL A N 4
ATOM 6984 C CA . VAL A 1 118 ? 13.482 -6.053 -12.397 1.00 0.00 118 VAL A CA 4
ATOM 6985 C C . VAL A 1 118 ? 13.607 -7.036 -13.556 1.00 0.00 118 VAL A C 4
ATOM 6986 O O . VAL A 1 118 ? 14.533 -6.948 -14.363 1.00 0.00 118 VAL A O 4
ATOM 6999 N N . THR A 1 119 ? 12.667 -7.973 -13.633 1.00 0.00 119 THR A N 4
ATOM 7000 C CA . THR A 1 119 ? 12.671 -8.974 -14.693 1.00 0.00 119 THR A CA 4
ATOM 7001 C C . THR A 1 119 ? 11.279 -9.152 -15.286 1.00 0.00 119 THR A C 4
ATOM 7002 O O . THR A 1 119 ? 10.275 -8.839 -14.646 1.00 0.00 119 THR A O 4
ATOM 7013 N N . GLY A 1 1 ? 20.874 26.031 8.257 1.00 0.00 1 GLY A N 5
ATOM 7014 C CA . GLY A 1 1 ? 20.194 24.795 7.919 1.00 0.00 1 GLY A CA 5
ATOM 7015 C C . GLY A 1 1 ? 18.755 25.021 7.497 1.00 0.00 1 GLY A C 5
ATOM 7016 O O . GLY A 1 1 ? 17.922 25.431 8.305 1.00 0.00 1 GLY A O 5
ATOM 7020 N N . SER A 1 2 ? 18.463 24.754 6.228 1.00 0.00 2 SER A N 5
ATOM 7021 C CA . SER A 1 2 ? 17.117 24.937 5.699 1.00 0.00 2 SER A CA 5
ATOM 7022 C C . SER A 1 2 ? 16.592 23.639 5.092 1.00 0.00 2 SER A C 5
ATOM 7023 O O . SER A 1 2 ? 15.587 23.091 5.545 1.00 0.00 2 SER A O 5
ATOM 7031 N N . SER A 1 3 ? 17.279 23.154 4.063 1.00 0.00 3 SER A N 5
ATOM 7032 C CA . SER A 1 3 ? 16.881 21.923 3.390 1.00 0.00 3 SER A CA 5
ATOM 7033 C C . SER A 1 3 ? 18.103 21.161 2.885 1.00 0.00 3 SER A C 5
ATOM 7034 O O . SER A 1 3 ? 18.902 21.688 2.113 1.00 0.00 3 SER A O 5
ATOM 7042 N N . GLY A 1 4 ? 18.239 19.914 3.328 1.00 0.00 4 GLY A N 5
ATOM 7043 C CA . GLY A 1 4 ? 19.365 19.098 2.911 1.00 0.00 4 GLY A CA 5
ATOM 7044 C C . GLY A 1 4 ? 19.150 18.466 1.550 1.00 0.00 4 GLY A C 5
ATOM 7045 O O . GLY A 1 4 ? 20.024 18.528 0.685 1.00 0.00 4 GLY A O 5
ATOM 7049 N N . SER A 1 5 ? 17.986 17.855 1.360 1.00 0.00 5 SER A N 5
ATOM 7050 C CA . SER A 1 5 ? 17.661 17.204 0.097 1.00 0.00 5 SER A CA 5
ATOM 7051 C C . SER A 1 5 ? 18.256 17.973 -1.079 1.00 0.00 5 SER A C 5
ATOM 7052 O O . SER A 1 5 ? 18.827 17.382 -1.997 1.00 0.00 5 SER A O 5
ATOM 7060 N N . SER A 1 6 ? 18.119 19.294 -1.044 1.00 0.00 6 SER A N 5
ATOM 7061 C CA . SER A 1 6 ? 18.639 20.145 -2.108 1.00 0.00 6 SER A CA 5
ATOM 7062 C C . SER A 1 6 ? 19.978 19.621 -2.617 1.00 0.00 6 SER A C 5
ATOM 7063 O O . SER A 1 6 ? 20.945 19.521 -1.864 1.00 0.00 6 SER A O 5
ATOM 7071 N N . GLY A 1 7 ? 20.025 19.288 -3.904 1.00 0.00 7 GLY A N 5
ATOM 7072 C CA . GLY A 1 7 ? 21.250 18.778 -4.493 1.00 0.00 7 GLY A CA 5
ATOM 7073 C C . GLY A 1 7 ? 21.354 17.268 -4.398 1.00 0.00 7 GLY A C 5
ATOM 7074 O O . GLY A 1 7 ? 21.529 16.719 -3.310 1.00 0.00 7 GLY A O 5
ATOM 7078 N N . ARG A 1 8 ? 21.244 16.596 -5.539 1.00 0.00 8 ARG A N 5
ATOM 7079 C CA . ARG A 1 8 ? 21.324 15.141 -5.580 1.00 0.00 8 ARG A CA 5
ATOM 7080 C C . ARG A 1 8 ? 22.778 14.677 -5.593 1.00 0.00 8 ARG A C 5
ATOM 7081 O O . ARG A 1 8 ? 23.139 13.754 -6.325 1.00 0.00 8 ARG A O 5
ATOM 7102 N N . LEU A 1 9 ? 23.607 15.322 -4.780 1.00 0.00 9 LEU A N 5
ATOM 7103 C CA . LEU A 1 9 ? 25.022 14.976 -4.698 1.00 0.00 9 LEU A CA 5
ATOM 7104 C C . LEU A 1 9 ? 25.204 13.531 -4.245 1.00 0.00 9 LEU A C 5
ATOM 7105 O O . LEU A 1 9 ? 25.776 12.711 -4.964 1.00 0.00 9 LEU A O 5
ATOM 7121 N N . LEU A 1 10 ? 24.712 13.225 -3.050 1.00 0.00 10 LEU A N 5
ATOM 7122 C CA . LEU A 1 10 ? 24.818 11.878 -2.500 1.00 0.00 10 LEU A CA 5
ATOM 7123 C C . LEU A 1 10 ? 23.447 11.345 -2.096 1.00 0.00 10 LEU A C 5
ATOM 7124 O O . LEU A 1 10 ? 22.740 11.963 -1.300 1.00 0.00 10 LEU A O 5
ATOM 7140 N N . ASP A 1 11 ? 23.078 10.195 -2.649 1.00 0.00 11 ASP A N 5
ATOM 7141 C CA . ASP A 1 11 ? 21.793 9.577 -2.343 1.00 0.00 11 ASP A CA 5
ATOM 7142 C C . ASP A 1 11 ? 21.672 8.213 -3.017 1.00 0.00 11 ASP A C 5
ATOM 7143 O O . ASP A 1 11 ? 21.602 8.119 -4.243 1.00 0.00 11 ASP A O 5
ATOM 7152 N N . LEU A 1 12 ? 21.649 7.160 -2.208 1.00 0.00 12 LEU A N 5
ATOM 7153 C CA . LEU A 1 12 ? 21.538 5.800 -2.725 1.00 0.00 12 LEU A CA 5
ATOM 7154 C C . LEU A 1 12 ? 20.076 5.405 -2.907 1.00 0.00 12 LEU A C 5
ATOM 7155 O O . LEU A 1 12 ? 19.678 4.290 -2.571 1.00 0.00 12 LEU A O 5
ATOM 7171 N N . GLU A 1 13 ? 19.281 6.326 -3.443 1.00 0.00 13 GLU A N 5
ATOM 7172 C CA . GLU A 1 13 ? 17.864 6.072 -3.671 1.00 0.00 13 GLU A CA 5
ATOM 7173 C C . GLU A 1 13 ? 17.465 6.450 -5.095 1.00 0.00 13 GLU A C 5
ATOM 7174 O O . GLU A 1 13 ? 17.215 7.617 -5.392 1.00 0.00 13 GLU A O 5
ATOM 7186 N N . ASN A 1 14 ? 17.409 5.452 -5.972 1.00 0.00 14 ASN A N 5
ATOM 7187 C CA . ASN A 1 14 ? 17.042 5.679 -7.365 1.00 0.00 14 ASN A CA 5
ATOM 7188 C C . ASN A 1 14 ? 15.588 6.124 -7.479 1.00 0.00 14 ASN A C 5
ATOM 7189 O O . ASN A 1 14 ? 15.238 6.918 -8.353 1.00 0.00 14 ASN A O 5
ATOM 7200 N N . ILE A 1 15 ? 14.745 5.608 -6.591 1.00 0.00 15 ILE A N 5
ATOM 7201 C CA . ILE A 1 15 ? 13.329 5.954 -6.591 1.00 0.00 15 ILE A CA 5
ATOM 7202 C C . ILE A 1 15 ? 13.054 7.142 -5.675 1.00 0.00 15 ILE A C 5
ATOM 7203 O O . ILE A 1 15 ? 13.578 7.216 -4.565 1.00 0.00 15 ILE A O 5
ATOM 7219 N N . GLN A 1 16 ? 12.226 8.067 -6.149 1.00 0.00 16 GLN A N 5
ATOM 7220 C CA . GLN A 1 16 ? 11.880 9.252 -5.373 1.00 0.00 16 GLN A CA 5
ATOM 7221 C C . GLN A 1 16 ? 10.598 9.026 -4.578 1.00 0.00 16 GLN A C 5
ATOM 7222 O O . GLN A 1 16 ? 9.496 9.113 -5.120 1.00 0.00 16 GLN A O 5
ATOM 7236 N N . ILE A 1 17 ? 10.750 8.735 -3.290 1.00 0.00 17 ILE A N 5
ATOM 7237 C CA . ILE A 1 17 ? 9.604 8.497 -2.421 1.00 0.00 17 ILE A CA 5
ATOM 7238 C C . ILE A 1 17 ? 9.393 9.660 -1.458 1.00 0.00 17 ILE A C 5
ATOM 7239 O O . ILE A 1 17 ? 10.340 10.215 -0.899 1.00 0.00 17 ILE A O 5
ATOM 7255 N N . PRO A 1 18 ? 8.123 10.040 -1.258 1.00 0.00 18 PRO A N 5
ATOM 7256 C CA . PRO A 1 18 ? 7.757 11.140 -0.361 1.00 0.00 18 PRO A CA 5
ATOM 7257 C C . PRO A 1 18 ? 7.987 10.793 1.106 1.00 0.00 18 PRO A C 5
ATOM 7258 O O . PRO A 1 18 ? 7.674 9.687 1.549 1.00 0.00 18 PRO A O 5
ATOM 7269 N N . ASP A 1 19 ? 8.537 11.742 1.855 1.00 0.00 19 ASP A N 5
ATOM 7270 C CA . ASP A 1 19 ? 8.807 11.537 3.273 1.00 0.00 19 ASP A CA 5
ATOM 7271 C C . ASP A 1 19 ? 7.603 10.913 3.972 1.00 0.00 19 ASP A C 5
ATOM 7272 O O . ASP A 1 19 ? 7.750 10.016 4.801 1.00 0.00 19 ASP A O 5
ATOM 7281 N N . ALA A 1 20 ? 6.412 11.396 3.631 1.00 0.00 20 ALA A N 5
ATOM 7282 C CA . ALA A 1 20 ? 5.183 10.885 4.224 1.00 0.00 20 ALA A CA 5
ATOM 7283 C C . ALA A 1 20 ? 4.284 10.252 3.167 1.00 0.00 20 ALA A C 5
ATOM 7284 O O . ALA A 1 20 ? 4.374 10.558 1.978 1.00 0.00 20 ALA A O 5
ATOM 7291 N N . PRO A 1 21 ? 3.397 9.348 3.607 1.00 0.00 21 PRO A N 5
ATOM 7292 C CA . PRO A 1 21 ? 2.465 8.653 2.714 1.00 0.00 21 PRO A CA 5
ATOM 7293 C C . PRO A 1 21 ? 1.391 9.583 2.161 1.00 0.00 21 PRO A C 5
ATOM 7294 O O . PRO A 1 21 ? 0.828 10.414 2.873 1.00 0.00 21 PRO A O 5
ATOM 7305 N N . PRO A 1 22 ? 1.097 9.441 0.860 1.00 0.00 22 PRO A N 5
ATOM 7306 C CA . PRO A 1 22 ? 0.087 10.259 0.182 1.00 0.00 22 PRO A CA 5
ATOM 7307 C C . PRO A 1 22 ? -1.330 9.927 0.639 1.00 0.00 22 PRO A C 5
ATOM 7308 O O . PRO A 1 22 ? -1.596 8.858 1.190 1.00 0.00 22 PRO A O 5
ATOM 7319 N N . PRO A 1 23 ? -2.262 10.862 0.407 1.00 0.00 23 PRO A N 5
ATOM 7320 C CA . PRO A 1 23 ? -3.668 10.691 0.786 1.00 0.00 23 PRO A CA 5
ATOM 7321 C C . PRO A 1 23 ? -4.373 9.638 -0.063 1.00 0.00 23 PRO A C 5
ATOM 7322 O O . PRO A 1 23 ? -4.692 9.877 -1.227 1.00 0.00 23 PRO A O 5
ATOM 7333 N N . ILE A 1 24 ? -4.613 8.472 0.529 1.00 0.00 24 ILE A N 5
ATOM 7334 C CA . ILE A 1 24 ? -5.281 7.384 -0.173 1.00 0.00 24 ILE A CA 5
ATOM 7335 C C . ILE A 1 24 ? -6.416 7.908 -1.046 1.00 0.00 24 ILE A C 5
ATOM 7336 O O . ILE A 1 24 ? -7.178 8.791 -0.653 1.00 0.00 24 ILE A O 5
ATOM 7352 N N . PRO A 1 25 ? -6.535 7.349 -2.260 1.00 0.00 25 PRO A N 5
ATOM 7353 C CA . PRO A 1 25 ? -7.576 7.743 -3.214 1.00 0.00 25 PRO A CA 5
ATOM 7354 C C . PRO A 1 25 ? -8.966 7.304 -2.769 1.00 0.00 25 PRO A C 5
ATOM 7355 O O . PRO A 1 25 ? -9.125 6.678 -1.720 1.00 0.00 25 PRO A O 5
ATOM 7366 N N . LYS A 1 26 ? -9.972 7.635 -3.572 1.00 0.00 26 LYS A N 5
ATOM 7367 C CA . LYS A 1 26 ? -11.350 7.273 -3.262 1.00 0.00 26 LYS A CA 5
ATOM 7368 C C . LYS A 1 26 ? -11.648 5.842 -3.697 1.00 0.00 26 LYS A C 5
ATOM 7369 O O . LYS A 1 26 ? -11.674 5.540 -4.889 1.00 0.00 26 LYS A O 5
ATOM 7388 N N . GLU A 1 27 ? -11.873 4.967 -2.722 1.00 0.00 27 GLU A N 5
ATOM 7389 C CA . GLU A 1 27 ? -12.170 3.568 -3.006 1.00 0.00 27 GLU A CA 5
ATOM 7390 C C . GLU A 1 27 ? -13.033 3.438 -4.258 1.00 0.00 27 GLU A C 5
ATOM 7391 O O . GLU A 1 27 ? -13.958 4.217 -4.488 1.00 0.00 27 GLU A O 5
ATOM 7403 N N . PRO A 1 28 ? -12.724 2.430 -5.087 1.00 0.00 28 PRO A N 5
ATOM 7404 C CA . PRO A 1 28 ? -13.459 2.174 -6.330 1.00 0.00 28 PRO A CA 5
ATOM 7405 C C . PRO A 1 28 ? -14.871 1.659 -6.073 1.00 0.00 28 PRO A C 5
ATOM 7406 O O . PRO A 1 28 ? -15.149 1.080 -5.023 1.00 0.00 28 PRO A O 5
ATOM 7417 N N . SER A 1 29 ? -15.760 1.875 -7.038 1.00 0.00 29 SER A N 5
ATOM 7418 C CA . SER A 1 29 ? -17.144 1.435 -6.914 1.00 0.00 29 SER A CA 5
ATOM 7419 C C . SER A 1 29 ? -17.598 0.705 -8.175 1.00 0.00 29 SER A C 5
ATOM 7420 O O . SER A 1 29 ? -16.868 0.638 -9.162 1.00 0.00 29 SER A O 5
ATOM 7428 N N . ASN A 1 30 ? -18.809 0.160 -8.132 1.00 0.00 30 ASN A N 5
ATOM 7429 C CA . ASN A 1 30 ? -19.361 -0.566 -9.270 1.00 0.00 30 ASN A CA 5
ATOM 7430 C C . ASN A 1 30 ? -18.322 -1.509 -9.869 1.00 0.00 30 ASN A C 5
ATOM 7431 O O . ASN A 1 30 ? -18.220 -1.642 -11.089 1.00 0.00 30 ASN A O 5
ATOM 7442 N N . TYR A 1 31 ? -17.553 -2.161 -9.004 1.00 0.00 31 TYR A N 5
ATOM 7443 C CA . TYR A 1 31 ? -16.521 -3.090 -9.447 1.00 0.00 31 TYR A CA 5
ATOM 7444 C C . TYR A 1 31 ? -16.976 -3.861 -10.683 1.00 0.00 31 TYR A C 5
ATOM 7445 O O . TYR A 1 31 ? -18.123 -4.299 -10.768 1.00 0.00 31 TYR A O 5
ATOM 7463 N N . ASP A 1 32 ? -16.067 -4.023 -11.639 1.00 0.00 32 ASP A N 5
ATOM 7464 C CA . ASP A 1 32 ? -16.372 -4.742 -12.870 1.00 0.00 32 ASP A CA 5
ATOM 7465 C C . ASP A 1 32 ? -16.688 -6.206 -12.580 1.00 0.00 32 ASP A C 5
ATOM 7466 O O . ASP A 1 32 ? -17.750 -6.708 -12.949 1.00 0.00 32 ASP A O 5
ATOM 7475 N N . PHE A 1 33 ? -15.758 -6.887 -11.918 1.00 0.00 33 PHE A N 5
ATOM 7476 C CA . PHE A 1 33 ? -15.936 -8.294 -11.581 1.00 0.00 33 PHE A CA 5
ATOM 7477 C C . PHE A 1 33 ? -17.035 -8.468 -10.537 1.00 0.00 33 PHE A C 5
ATOM 7478 O O . PHE A 1 33 ? -17.395 -7.523 -9.835 1.00 0.00 33 PHE A O 5
ATOM 7495 N N . SER A 1 34 ? -17.565 -9.684 -10.441 1.00 0.00 34 SER A N 5
ATOM 7496 C CA . SER A 1 34 ? -18.626 -9.982 -9.487 1.00 0.00 34 SER A CA 5
ATOM 7497 C C . SER A 1 34 ? -18.136 -10.950 -8.414 1.00 0.00 34 SER A C 5
ATOM 7498 O O . SER A 1 34 ? -18.372 -12.154 -8.493 1.00 0.00 34 SER A O 5
ATOM 7506 N N . GLY A 1 35 ? -17.450 -10.412 -7.409 1.00 0.00 35 GLY A N 5
ATOM 7507 C CA . GLY A 1 35 ? -16.936 -11.240 -6.334 1.00 0.00 35 GLY A CA 5
ATOM 7508 C C . GLY A 1 35 ? -18.040 -11.921 -5.549 1.00 0.00 35 GLY A C 5
ATOM 7509 O O . GLY A 1 35 ? -19.226 -11.750 -5.829 1.00 0.00 35 GLY A O 5
ATOM 7513 N N . PRO A 1 36 ? -17.650 -12.714 -4.540 1.00 0.00 36 PRO A N 5
ATOM 7514 C CA . PRO A 1 36 ? -18.600 -13.440 -3.692 1.00 0.00 36 PRO A CA 5
ATOM 7515 C C . PRO A 1 36 ? -19.394 -12.508 -2.782 1.00 0.00 36 PRO A C 5
ATOM 7516 O O . PRO A 1 36 ? -20.620 -12.597 -2.705 1.00 0.00 36 PRO A O 5
ATOM 7527 N N . SER A 1 37 ? -18.688 -11.616 -2.096 1.00 0.00 37 SER A N 5
ATOM 7528 C CA . SER A 1 37 ? -19.328 -10.670 -1.189 1.00 0.00 37 SER A CA 5
ATOM 7529 C C . SER A 1 37 ? -18.940 -9.236 -1.538 1.00 0.00 37 SER A C 5
ATOM 7530 O O . SER A 1 37 ? -17.877 -8.755 -1.144 1.00 0.00 37 SER A O 5
ATOM 7538 N N . SER A 1 38 ? -19.810 -8.558 -2.279 1.00 0.00 38 SER A N 5
ATOM 7539 C CA . SER A 1 38 ? -19.559 -7.180 -2.686 1.00 0.00 38 SER A CA 5
ATOM 7540 C C . SER A 1 38 ? -19.240 -6.307 -1.476 1.00 0.00 38 SER A C 5
ATOM 7541 O O . SER A 1 38 ? -18.324 -5.487 -1.512 1.00 0.00 38 SER A O 5
ATOM 7549 N N . GLY A 1 39 ? -20.005 -6.490 -0.404 1.00 0.00 39 GLY A N 5
ATOM 7550 C CA . GLY A 1 39 ? -19.790 -5.712 0.802 1.00 0.00 39 GLY A CA 5
ATOM 7551 C C . GLY A 1 39 ? -20.657 -6.178 1.955 1.00 0.00 39 GLY A C 5
ATOM 7552 O O . GLY A 1 39 ? -20.877 -7.377 2.130 1.00 0.00 39 GLY A O 5
ATOM 7556 N N . ILE A 1 40 ? -21.150 -5.229 2.744 1.00 0.00 40 ILE A N 5
ATOM 7557 C CA . ILE A 1 40 ? -21.997 -5.550 3.886 1.00 0.00 40 ILE A CA 5
ATOM 7558 C C . ILE A 1 40 ? -22.882 -6.756 3.592 1.00 0.00 40 ILE A C 5
ATOM 7559 O O . ILE A 1 40 ? -23.546 -6.813 2.558 1.00 0.00 40 ILE A O 5
ATOM 7575 N N . GLU A 1 41 ? -22.887 -7.717 4.511 1.00 0.00 41 GLU A N 5
ATOM 7576 C CA . GLU A 1 41 ? -23.692 -8.922 4.350 1.00 0.00 41 GLU A CA 5
ATOM 7577 C C . GLU A 1 41 ? -24.268 -9.374 5.689 1.00 0.00 41 GLU A C 5
ATOM 7578 O O . GLU A 1 41 ? -23.553 -9.464 6.687 1.00 0.00 41 GLU A O 5
ATOM 7590 N N . GLY A 1 42 ? -25.567 -9.658 5.703 1.00 0.00 42 GLY A N 5
ATOM 7591 C CA . GLY A 1 42 ? -26.218 -10.096 6.924 1.00 0.00 42 GLY A CA 5
ATOM 7592 C C . GLY A 1 42 ? -27.572 -10.725 6.665 1.00 0.00 42 GLY A C 5
ATOM 7593 O O . GLY A 1 42 ? -27.741 -11.935 6.816 1.00 0.00 42 GLY A O 5
ATOM 7597 N N . ARG A 1 43 ? -28.541 -9.902 6.275 1.00 0.00 43 ARG A N 5
ATOM 7598 C CA . ARG A 1 43 ? -29.888 -10.385 5.998 1.00 0.00 43 ARG A CA 5
ATOM 7599 C C . ARG A 1 43 ? -30.153 -10.425 4.496 1.00 0.00 43 ARG A C 5
ATOM 7600 O O . ARG A 1 43 ? -30.694 -9.480 3.925 1.00 0.00 43 ARG A O 5
ATOM 7621 N N . GLY A 1 44 ? -29.766 -11.528 3.861 1.00 0.00 44 GLY A N 5
ATOM 7622 C CA . GLY A 1 44 ? -29.969 -11.670 2.431 1.00 0.00 44 GLY A CA 5
ATOM 7623 C C . GLY A 1 44 ? -30.934 -12.789 2.091 1.00 0.00 44 GLY A C 5
ATOM 7624 O O . GLY A 1 44 ? -31.458 -13.457 2.982 1.00 0.00 44 GLY A O 5
ATOM 7628 N N . SER A 1 45 ? -31.170 -12.992 0.799 1.00 0.00 45 SER A N 5
ATOM 7629 C CA . SER A 1 45 ? -32.083 -14.034 0.344 1.00 0.00 45 SER A CA 5
ATOM 7630 C C . SER A 1 45 ? -31.433 -15.410 0.450 1.00 0.00 45 SER A C 5
ATOM 7631 O O . SER A 1 45 ? -31.942 -16.298 1.135 1.00 0.00 45 SER A O 5
ATOM 7639 N N . SER A 1 46 ? -30.306 -15.579 -0.234 1.00 0.00 46 SER A N 5
ATOM 7640 C CA . SER A 1 46 ? -29.587 -16.848 -0.221 1.00 0.00 46 SER A CA 5
ATOM 7641 C C . SER A 1 46 ? -28.142 -16.649 0.227 1.00 0.00 46 SER A C 5
ATOM 7642 O O . SER A 1 46 ? -27.717 -17.189 1.247 1.00 0.00 46 SER A O 5
ATOM 7650 N N . GLY A 1 47 ? -27.392 -15.870 -0.546 1.00 0.00 47 GLY A N 5
ATOM 7651 C CA . GLY A 1 47 ? -26.003 -15.613 -0.214 1.00 0.00 47 GLY A CA 5
ATOM 7652 C C . GLY A 1 47 ? -25.122 -16.829 -0.422 1.00 0.00 47 GLY A C 5
ATOM 7653 O O . GLY A 1 47 ? -25.115 -17.746 0.398 1.00 0.00 47 GLY A O 5
ATOM 7657 N N . SER A 1 48 ? -24.379 -16.837 -1.524 1.00 0.00 48 SER A N 5
ATOM 7658 C CA . SER A 1 48 ? -23.495 -17.952 -1.841 1.00 0.00 48 SER A CA 5
ATOM 7659 C C . SER A 1 48 ? -22.101 -17.453 -2.211 1.00 0.00 48 SER A C 5
ATOM 7660 O O . SER A 1 48 ? -21.945 -16.354 -2.744 1.00 0.00 48 SER A O 5
ATOM 7668 N N . SER A 1 49 ? -21.092 -18.269 -1.925 1.00 0.00 49 SER A N 5
ATOM 7669 C CA . SER A 1 49 ? -19.710 -17.910 -2.224 1.00 0.00 49 SER A CA 5
ATOM 7670 C C . SER A 1 49 ? -19.048 -18.974 -3.093 1.00 0.00 49 SER A C 5
ATOM 7671 O O . SER A 1 49 ? -19.507 -20.114 -3.156 1.00 0.00 49 SER A O 5
ATOM 7679 N N . GLY A 1 50 ? -17.964 -18.593 -3.762 1.00 0.00 50 GLY A N 5
ATOM 7680 C CA . GLY A 1 50 ? -17.255 -19.525 -4.619 1.00 0.00 50 GLY A CA 5
ATOM 7681 C C . GLY A 1 50 ? -15.752 -19.341 -4.557 1.00 0.00 50 GLY A C 5
ATOM 7682 O O . GLY A 1 50 ? -15.177 -18.599 -5.353 1.00 0.00 50 GLY A O 5
ATOM 7686 N N . SER A 1 51 ? -15.113 -20.017 -3.608 1.00 0.00 51 SER A N 5
ATOM 7687 C CA . SER A 1 51 ? -13.667 -19.920 -3.441 1.00 0.00 51 SER A CA 5
ATOM 7688 C C . SER A 1 51 ? -12.949 -20.930 -4.331 1.00 0.00 51 SER A C 5
ATOM 7689 O O . SER A 1 51 ? -11.992 -21.577 -3.907 1.00 0.00 51 SER A O 5
ATOM 7697 N N . SER A 1 52 ? -13.419 -21.060 -5.568 1.00 0.00 52 SER A N 5
ATOM 7698 C CA . SER A 1 52 ? -12.826 -21.994 -6.517 1.00 0.00 52 SER A CA 5
ATOM 7699 C C . SER A 1 52 ? -12.655 -21.341 -7.886 1.00 0.00 52 SER A C 5
ATOM 7700 O O . SER A 1 52 ? -13.478 -20.529 -8.306 1.00 0.00 52 SER A O 5
ATOM 7708 N N . GLY A 1 53 ? -11.578 -21.703 -8.577 1.00 0.00 53 GLY A N 5
ATOM 7709 C CA . GLY A 1 53 ? -11.317 -21.144 -9.890 1.00 0.00 53 GLY A CA 5
ATOM 7710 C C . GLY A 1 53 ? -10.206 -20.113 -9.871 1.00 0.00 53 GLY A C 5
ATOM 7711 O O . GLY A 1 53 ? -10.465 -18.913 -9.772 1.00 0.00 53 GLY A O 5
ATOM 7715 N N . SER A 1 54 ? -8.965 -20.580 -9.965 1.00 0.00 54 SER A N 5
ATOM 7716 C CA . SER A 1 54 ? -7.811 -19.689 -9.953 1.00 0.00 54 SER A CA 5
ATOM 7717 C C . SER A 1 54 ? -7.049 -19.769 -11.272 1.00 0.00 54 SER A C 5
ATOM 7718 O O . SER A 1 54 ? -7.056 -20.800 -11.945 1.00 0.00 54 SER A O 5
ATOM 7726 N N . SER A 1 55 ? -6.391 -18.673 -11.636 1.00 0.00 55 SER A N 5
ATOM 7727 C CA . SER A 1 55 ? -5.626 -18.616 -12.876 1.00 0.00 55 SER A CA 5
ATOM 7728 C C . SER A 1 55 ? -4.733 -17.380 -12.907 1.00 0.00 55 SER A C 5
ATOM 7729 O O . SER A 1 55 ? -4.860 -16.486 -12.071 1.00 0.00 55 SER A O 5
ATOM 7737 N N . GLY A 1 56 ? -3.827 -17.336 -13.880 1.00 0.00 56 GLY A N 5
ATOM 7738 C CA . GLY A 1 56 ? -2.924 -16.207 -14.003 1.00 0.00 56 GLY A CA 5
ATOM 7739 C C . GLY A 1 56 ? -1.881 -16.413 -15.083 1.00 0.00 56 GLY A C 5
ATOM 7740 O O . GLY A 1 56 ? -1.806 -17.483 -15.687 1.00 0.00 56 GLY A O 5
ATOM 7744 N N . ASP A 1 57 ? -1.074 -15.386 -15.328 1.00 0.00 57 ASP A N 5
ATOM 7745 C CA . ASP A 1 57 ? -0.030 -15.460 -16.344 1.00 0.00 57 ASP A CA 5
ATOM 7746 C C . ASP A 1 57 ? 0.857 -14.220 -16.301 1.00 0.00 57 ASP A C 5
ATOM 7747 O O . ASP A 1 57 ? 0.395 -13.103 -16.534 1.00 0.00 57 ASP A O 5
ATOM 7756 N N . LYS A 1 58 ? 2.136 -14.424 -16.000 1.00 0.00 58 LYS A N 5
ATOM 7757 C CA . LYS A 1 58 ? 3.090 -13.324 -15.926 1.00 0.00 58 LYS A CA 5
ATOM 7758 C C . LYS A 1 58 ? 2.679 -12.318 -14.856 1.00 0.00 58 LYS A C 5
ATOM 7759 O O . LYS A 1 58 ? 2.786 -11.108 -15.055 1.00 0.00 58 LYS A O 5
ATOM 7778 N N . GLU A 1 59 ? 2.210 -12.827 -13.721 1.00 0.00 59 GLU A N 5
ATOM 7779 C CA . GLU A 1 59 ? 1.784 -11.971 -12.619 1.00 0.00 59 GLU A CA 5
ATOM 7780 C C . GLU A 1 59 ? 2.876 -10.971 -12.253 1.00 0.00 59 GLU A C 5
ATOM 7781 O O . GLU A 1 59 ? 4.057 -11.204 -12.513 1.00 0.00 59 GLU A O 5
ATOM 7793 N N . ARG A 1 60 ? 2.473 -9.858 -11.649 1.00 0.00 60 ARG A N 5
ATOM 7794 C CA . ARG A 1 60 ? 3.417 -8.822 -11.248 1.00 0.00 60 ARG A CA 5
ATOM 7795 C C . ARG A 1 60 ? 3.861 -9.020 -9.802 1.00 0.00 60 ARG A C 5
ATOM 7796 O O . ARG A 1 60 ? 3.191 -9.701 -9.024 1.00 0.00 60 ARG A O 5
ATOM 7817 N N . HIS A 1 61 ? 4.993 -8.421 -9.448 1.00 0.00 61 HIS A N 5
ATOM 7818 C CA . HIS A 1 61 ? 5.526 -8.531 -8.095 1.00 0.00 61 HIS A CA 5
ATOM 7819 C C . HIS A 1 61 ? 5.664 -7.155 -7.451 1.00 0.00 61 HIS A C 5
ATOM 7820 O O . HIS A 1 61 ? 6.413 -6.306 -7.932 1.00 0.00 61 HIS A O 5
ATOM 7835 N N . GLY A 1 62 ? 4.935 -6.941 -6.360 1.00 0.00 62 GLY A N 5
ATOM 7836 C CA . GLY A 1 62 ? 4.989 -5.666 -5.669 1.00 0.00 62 GLY A CA 5
ATOM 7837 C C . GLY A 1 62 ? 5.403 -5.810 -4.218 1.00 0.00 62 GLY A C 5
ATOM 7838 O O . GLY A 1 62 ? 5.487 -6.922 -3.696 1.00 0.00 62 GLY A O 5
ATOM 7842 N N . VAL A 1 63 ? 5.665 -4.683 -3.564 1.00 0.00 63 VAL A N 5
ATOM 7843 C CA . VAL A 1 63 ? 6.073 -4.688 -2.165 1.00 0.00 63 VAL A CA 5
ATOM 7844 C C . VAL A 1 63 ? 5.487 -3.496 -1.417 1.00 0.00 63 VAL A C 5
ATOM 7845 O O . VAL A 1 63 ? 5.564 -2.359 -1.882 1.00 0.00 63 VAL A O 5
ATOM 7858 N N . ALA A 1 64 ? 4.901 -3.764 -0.255 1.00 0.00 64 ALA A N 5
ATOM 7859 C CA . ALA A 1 64 ? 4.303 -2.713 0.560 1.00 0.00 64 ALA A CA 5
ATOM 7860 C C . ALA A 1 64 ? 5.365 -1.752 1.082 1.00 0.00 64 ALA A C 5
ATOM 7861 O O . ALA A 1 64 ? 6.326 -2.167 1.731 1.00 0.00 64 ALA A O 5
ATOM 7868 N N . ILE A 1 65 ? 5.187 -0.467 0.794 1.00 0.00 65 ILE A N 5
ATOM 7869 C CA . ILE A 1 65 ? 6.130 0.552 1.235 1.00 0.00 65 ILE A CA 5
ATOM 7870 C C . ILE A 1 65 ? 5.552 1.379 2.378 1.00 0.00 65 ILE A C 5
ATOM 7871 O O . ILE A 1 65 ? 6.282 2.067 3.092 1.00 0.00 65 ILE A O 5
ATOM 7887 N N . TYR A 1 66 ? 4.237 1.304 2.548 1.00 0.00 66 TYR A N 5
ATOM 7888 C CA . TYR A 1 66 ? 3.559 2.046 3.605 1.00 0.00 66 TYR A CA 5
ATOM 7889 C C . TYR A 1 66 ? 2.536 1.167 4.318 1.00 0.00 66 TYR A C 5
ATOM 7890 O O . TYR A 1 66 ? 1.763 0.454 3.680 1.00 0.00 66 TYR A O 5
ATOM 7908 N N . ASN A 1 67 ? 2.539 1.225 5.646 1.00 0.00 67 ASN A N 5
ATOM 7909 C CA . ASN A 1 67 ? 1.612 0.434 6.447 1.00 0.00 67 ASN A CA 5
ATOM 7910 C C . ASN A 1 67 ? 0.166 0.794 6.119 1.00 0.00 67 ASN A C 5
ATOM 7911 O O . ASN A 1 67 ? -0.327 1.852 6.512 1.00 0.00 67 ASN A O 5
ATOM 7922 N N . PHE A 1 68 ? -0.510 -0.093 5.396 1.00 0.00 68 PHE A N 5
ATOM 7923 C CA . PHE A 1 68 ? -1.899 0.131 5.014 1.00 0.00 68 PHE A CA 5
ATOM 7924 C C . PHE A 1 68 ? -2.850 -0.510 6.021 1.00 0.00 68 PHE A C 5
ATOM 7925 O O . PHE A 1 68 ? -2.596 -1.607 6.518 1.00 0.00 68 PHE A O 5
ATOM 7942 N N . GLN A 1 69 ? -3.945 0.183 6.316 1.00 0.00 69 GLN A N 5
ATOM 7943 C CA . GLN A 1 69 ? -4.933 -0.317 7.265 1.00 0.00 69 GLN A CA 5
ATOM 7944 C C . GLN A 1 69 ? -6.349 -0.018 6.784 1.00 0.00 69 GLN A C 5
ATOM 7945 O O . GLN A 1 69 ? -6.805 1.123 6.838 1.00 0.00 69 GLN A O 5
ATOM 7959 N N . GLY A 1 70 ? -7.040 -1.052 6.313 1.00 0.00 70 GLY A N 5
ATOM 7960 C CA . GLY A 1 70 ? -8.397 -0.878 5.830 1.00 0.00 70 GLY A CA 5
ATOM 7961 C C . GLY A 1 70 ? -9.435 -1.236 6.874 1.00 0.00 70 GLY A C 5
ATOM 7962 O O . GLY A 1 70 ? -9.205 -1.066 8.072 1.00 0.00 70 GLY A O 5
ATOM 7966 N N . SER A 1 71 ? -10.582 -1.732 6.421 1.00 0.00 71 SER A N 5
ATOM 7967 C CA . SER A 1 71 ? -11.662 -2.109 7.325 1.00 0.00 71 SER A CA 5
ATOM 7968 C C . SER A 1 71 ? -12.102 -3.549 7.075 1.00 0.00 71 SER A C 5
ATOM 7969 O O . SER A 1 71 ? -12.266 -4.331 8.010 1.00 0.00 71 SER A O 5
ATOM 7977 N N . GLY A 1 72 ? -12.291 -3.891 5.804 1.00 0.00 72 GLY A N 5
ATOM 7978 C CA . GLY A 1 72 ? -12.709 -5.235 5.452 1.00 0.00 72 GLY A CA 5
ATOM 7979 C C . GLY A 1 72 ? -12.899 -5.411 3.959 1.00 0.00 72 GLY A C 5
ATOM 7980 O O . GLY A 1 72 ? -13.107 -4.439 3.234 1.00 0.00 72 GLY A O 5
ATOM 7984 N N . ALA A 1 73 ? -12.825 -6.655 3.497 1.00 0.00 73 ALA A N 5
ATOM 7985 C CA . ALA A 1 73 ? -12.991 -6.955 2.080 1.00 0.00 73 ALA A CA 5
ATOM 7986 C C . ALA A 1 73 ? -14.064 -6.071 1.454 1.00 0.00 73 ALA A C 5
ATOM 7987 O O . ALA A 1 73 ? -14.982 -5.598 2.124 1.00 0.00 73 ALA A O 5
ATOM 7994 N N . PRO A 1 74 ? -13.947 -5.841 0.137 1.00 0.00 74 PRO A N 5
ATOM 7995 C CA . PRO A 1 74 ? -12.858 -6.398 -0.670 1.00 0.00 74 PRO A CA 5
ATOM 7996 C C . PRO A 1 74 ? -11.510 -5.766 -0.341 1.00 0.00 74 PRO A C 5
ATOM 7997 O O . PRO A 1 74 ? -10.481 -6.158 -0.889 1.00 0.00 74 PRO A O 5
ATOM 8008 N N . GLN A 1 75 ? -11.525 -4.787 0.558 1.00 0.00 75 GLN A N 5
ATOM 8009 C CA . GLN A 1 75 ? -10.302 -4.101 0.959 1.00 0.00 75 GLN A CA 5
ATOM 8010 C C . GLN A 1 75 ? -9.425 -5.008 1.816 1.00 0.00 75 GLN A C 5
ATOM 8011 O O . GLN A 1 75 ? -9.890 -5.592 2.796 1.00 0.00 75 GLN A O 5
ATOM 8025 N N . LEU A 1 76 ? -8.156 -5.122 1.441 1.00 0.00 76 LEU A N 5
ATOM 8026 C CA . LEU A 1 76 ? -7.214 -5.959 2.176 1.00 0.00 76 LEU A CA 5
ATOM 8027 C C . LEU A 1 76 ? -6.089 -5.118 2.771 1.00 0.00 76 LEU A C 5
ATOM 8028 O O . LEU A 1 76 ? -5.579 -4.201 2.128 1.00 0.00 76 LEU A O 5
ATOM 8044 N N . SER A 1 77 ? -5.705 -5.440 4.002 1.00 0.00 77 SER A N 5
ATOM 8045 C CA . SER A 1 77 ? -4.641 -4.713 4.685 1.00 0.00 77 SER A CA 5
ATOM 8046 C C . SER A 1 77 ? -3.270 -5.155 4.180 1.00 0.00 77 SER A C 5
ATOM 8047 O O . SER A 1 77 ? -3.136 -6.207 3.553 1.00 0.00 77 SER A O 5
ATOM 8055 N N . LEU A 1 78 ? -2.255 -4.344 4.457 1.00 0.00 78 LEU A N 5
ATOM 8056 C CA . LEU A 1 78 ? -0.894 -4.649 4.031 1.00 0.00 78 LEU A CA 5
ATOM 8057 C C . LEU A 1 78 ? 0.121 -4.149 5.054 1.00 0.00 78 LEU A C 5
ATOM 8058 O O . LEU A 1 78 ? -0.163 -3.235 5.828 1.00 0.00 78 LEU A O 5
ATOM 8074 N N . GLN A 1 79 ? 1.305 -4.753 5.049 1.00 0.00 79 GLN A N 5
ATOM 8075 C CA . GLN A 1 79 ? 2.363 -4.367 5.975 1.00 0.00 79 GLN A CA 5
ATOM 8076 C C . GLN A 1 79 ? 3.666 -4.093 5.231 1.00 0.00 79 GLN A C 5
ATOM 8077 O O . GLN A 1 79 ? 4.046 -4.842 4.330 1.00 0.00 79 GLN A O 5
ATOM 8091 N N . ILE A 1 80 ? 4.345 -3.017 5.612 1.00 0.00 80 ILE A N 5
ATOM 8092 C CA . ILE A 1 80 ? 5.605 -2.646 4.981 1.00 0.00 80 ILE A CA 5
ATOM 8093 C C . ILE A 1 80 ? 6.573 -3.823 4.952 1.00 0.00 80 ILE A C 5
ATOM 8094 O O . ILE A 1 80 ? 6.775 -4.499 5.960 1.00 0.00 80 ILE A O 5
ATOM 8110 N N . GLY A 1 81 ? 7.172 -4.062 3.790 1.00 0.00 81 GLY A N 5
ATOM 8111 C CA . GLY A 1 81 ? 8.114 -5.157 3.651 1.00 0.00 81 GLY A CA 5
ATOM 8112 C C . GLY A 1 81 ? 7.435 -6.465 3.296 1.00 0.00 81 GLY A C 5
ATOM 8113 O O . GLY A 1 81 ? 8.052 -7.528 3.353 1.00 0.00 81 GLY A O 5
ATOM 8117 N N . ASP A 1 82 ? 6.160 -6.387 2.930 1.00 0.00 82 ASP A N 5
ATOM 8118 C CA . ASP A 1 82 ? 5.396 -7.574 2.564 1.00 0.00 82 ASP A CA 5
ATOM 8119 C C . ASP A 1 82 ? 5.103 -7.592 1.067 1.00 0.00 82 ASP A C 5
ATOM 8120 O O . ASP A 1 82 ? 4.684 -6.586 0.494 1.00 0.00 82 ASP A O 5
ATOM 8129 N N . VAL A 1 83 ? 5.328 -8.741 0.439 1.00 0.00 83 VAL A N 5
ATOM 8130 C CA . VAL A 1 83 ? 5.088 -8.891 -0.991 1.00 0.00 83 VAL A CA 5
ATOM 8131 C C . VAL A 1 83 ? 3.742 -9.556 -1.256 1.00 0.00 83 VAL A C 5
ATOM 8132 O O . VAL A 1 83 ? 3.299 -10.412 -0.491 1.00 0.00 83 VAL A O 5
ATOM 8145 N N . VAL A 1 84 ? 3.095 -9.156 -2.346 1.00 0.00 84 VAL A N 5
ATOM 8146 C CA . VAL A 1 84 ? 1.800 -9.714 -2.715 1.00 0.00 84 VAL A CA 5
ATOM 8147 C C . VAL A 1 84 ? 1.752 -10.060 -4.198 1.00 0.00 84 VAL A C 5
ATOM 8148 O O . VAL A 1 84 ? 2.315 -9.349 -5.031 1.00 0.00 84 VAL A O 5
ATOM 8161 N N . ARG A 1 85 ? 1.076 -11.158 -4.523 1.00 0.00 85 ARG A N 5
ATOM 8162 C CA . ARG A 1 85 ? 0.955 -11.599 -5.907 1.00 0.00 85 ARG A CA 5
ATOM 8163 C C . ARG A 1 85 ? -0.175 -10.859 -6.617 1.00 0.00 85 ARG A C 5
ATOM 8164 O O . ARG A 1 85 ? -1.351 -11.164 -6.419 1.00 0.00 85 ARG A O 5
ATOM 8185 N N . ILE A 1 86 ? 0.191 -9.885 -7.444 1.00 0.00 86 ILE A N 5
ATOM 8186 C CA . ILE A 1 86 ? -0.791 -9.103 -8.184 1.00 0.00 86 ILE A CA 5
ATOM 8187 C C . ILE A 1 86 ? -1.445 -9.936 -9.280 1.00 0.00 86 ILE A C 5
ATOM 8188 O O . ILE A 1 86 ? -0.763 -10.611 -10.050 1.00 0.00 86 ILE A O 5
ATOM 8204 N N . GLN A 1 87 ? -2.771 -9.882 -9.346 1.00 0.00 87 GLN A N 5
ATOM 8205 C CA . GLN A 1 87 ? -3.518 -10.631 -10.349 1.00 0.00 87 GLN A CA 5
ATOM 8206 C C . GLN A 1 87 ? -4.271 -9.689 -11.283 1.00 0.00 87 GLN A C 5
ATOM 8207 O O . GLN A 1 87 ? -4.432 -9.975 -12.469 1.00 0.00 87 GLN A O 5
ATOM 8221 N N . GLU A 1 88 ? -4.729 -8.566 -10.740 1.00 0.00 88 GLU A N 5
ATOM 8222 C CA . GLU A 1 88 ? -5.467 -7.584 -11.526 1.00 0.00 88 GLU A CA 5
ATOM 8223 C C . GLU A 1 88 ? -5.226 -6.173 -10.996 1.00 0.00 88 GLU A C 5
ATOM 8224 O O . GLU A 1 88 ? -4.757 -5.990 -9.872 1.00 0.00 88 GLU A O 5
ATOM 8236 N N . THR A 1 89 ? -5.551 -5.177 -11.815 1.00 0.00 89 THR A N 5
ATOM 8237 C CA . THR A 1 89 ? -5.369 -3.782 -11.431 1.00 0.00 89 THR A CA 5
ATOM 8238 C C . THR A 1 89 ? -6.533 -2.923 -11.914 1.00 0.00 89 THR A C 5
ATOM 8239 O O . THR A 1 89 ? -6.826 -2.874 -13.109 1.00 0.00 89 THR A O 5
ATOM 8250 N N . CYS A 1 90 ? -7.192 -2.249 -10.978 1.00 0.00 90 CYS A N 5
ATOM 8251 C CA . CYS A 1 90 ? -8.324 -1.391 -11.309 1.00 0.00 90 CYS A CA 5
ATOM 8252 C C . CYS A 1 90 ? -8.011 0.068 -10.994 1.00 0.00 90 CYS A C 5
ATOM 8253 O O . CYS A 1 90 ? -7.544 0.392 -9.903 1.00 0.00 90 CYS A O 5
ATOM 8261 N N . GLY A 1 91 ? -8.270 0.946 -11.959 1.00 0.00 91 GLY A N 5
ATOM 8262 C CA . GLY A 1 91 ? -8.008 2.360 -11.766 1.00 0.00 91 GLY A CA 5
ATOM 8263 C C . GLY A 1 91 ? -6.777 2.611 -10.918 1.00 0.00 91 GLY A C 5
ATOM 8264 O O . GLY A 1 91 ? -5.652 2.561 -11.415 1.00 0.00 91 GLY A O 5
ATOM 8268 N N . ASP A 1 92 ? -6.990 2.883 -9.635 1.00 0.00 92 ASP A N 5
ATOM 8269 C CA . ASP A 1 92 ? -5.889 3.144 -8.716 1.00 0.00 92 ASP A CA 5
ATOM 8270 C C . ASP A 1 92 ? -5.927 2.179 -7.535 1.00 0.00 92 ASP A C 5
ATOM 8271 O O . ASP A 1 92 ? -5.880 2.596 -6.378 1.00 0.00 92 ASP A O 5
ATOM 8280 N N . TRP A 1 93 ? -6.012 0.888 -7.835 1.00 0.00 93 TRP A N 5
ATOM 8281 C CA . TRP A 1 93 ? -6.058 -0.137 -6.798 1.00 0.00 93 TRP A CA 5
ATOM 8282 C C . TRP A 1 93 ? -5.587 -1.482 -7.340 1.00 0.00 93 TRP A C 5
ATOM 8283 O O . TRP A 1 93 ? -6.010 -1.911 -8.414 1.00 0.00 93 TRP A O 5
ATOM 8304 N N . TYR A 1 94 ? -4.709 -2.142 -6.593 1.00 0.00 94 TYR A N 5
ATOM 8305 C CA . TYR A 1 94 ? -4.180 -3.437 -7.000 1.00 0.00 94 TYR A CA 5
ATOM 8306 C C . TYR A 1 94 ? -4.988 -4.575 -6.384 1.00 0.00 94 TYR A C 5
ATOM 8307 O O . TYR A 1 94 ? -5.418 -4.493 -5.233 1.00 0.00 94 TYR A O 5
ATOM 8325 N N . ARG A 1 95 ? -5.191 -5.636 -7.159 1.00 0.00 95 ARG A N 5
ATOM 8326 C CA . ARG A 1 95 ? -5.948 -6.790 -6.691 1.00 0.00 95 ARG A CA 5
ATOM 8327 C C . ARG A 1 95 ? -5.044 -8.012 -6.551 1.00 0.00 95 ARG A C 5
ATOM 8328 O O . ARG A 1 95 ? -4.195 -8.270 -7.403 1.00 0.00 95 ARG A O 5
ATOM 8349 N N . GLY A 1 96 ? -5.233 -8.761 -5.468 1.00 0.00 96 GLY A N 5
ATOM 8350 C CA . GLY A 1 96 ? -4.428 -9.946 -5.236 1.00 0.00 96 GLY A CA 5
ATOM 8351 C C . GLY A 1 96 ? -4.557 -10.465 -3.818 1.00 0.00 96 GLY A C 5
ATOM 8352 O O . GLY A 1 96 ? -5.613 -10.340 -3.197 1.00 0.00 96 GLY A O 5
ATOM 8356 N N . TYR A 1 97 ? -3.481 -11.051 -3.304 1.00 0.00 97 TYR A N 5
ATOM 8357 C CA . TYR A 1 97 ? -3.480 -11.596 -1.951 1.00 0.00 97 TYR A CA 5
ATOM 8358 C C . TYR A 1 97 ? -2.060 -11.683 -1.401 1.00 0.00 97 TYR A C 5
ATOM 8359 O O . TYR A 1 97 ? -1.085 -11.627 -2.152 1.00 0.00 97 TYR A O 5
ATOM 8377 N N . LEU A 1 98 ? -1.951 -11.821 -0.084 1.00 0.00 98 LEU A N 5
ATOM 8378 C CA . LEU A 1 98 ? -0.650 -11.917 0.570 1.00 0.00 98 LEU A CA 5
ATOM 8379 C C . LEU A 1 98 ? -0.014 -13.280 0.319 1.00 0.00 98 LEU A C 5
ATOM 8380 O O . LEU A 1 98 ? -0.512 -14.304 0.787 1.00 0.00 98 LEU A O 5
ATOM 8396 N N . ILE A 1 99 ? 1.090 -13.285 -0.421 1.00 0.00 99 ILE A N 5
ATOM 8397 C CA . ILE A 1 99 ? 1.796 -14.521 -0.731 1.00 0.00 99 ILE A CA 5
ATOM 8398 C C . ILE A 1 99 ? 2.126 -15.299 0.538 1.00 0.00 99 ILE A C 5
ATOM 8399 O O . ILE A 1 99 ? 1.769 -16.470 0.673 1.00 0.00 99 ILE A O 5
ATOM 8415 N N . LYS A 1 100 ? 2.809 -14.640 1.468 1.00 0.00 100 LYS A N 5
ATOM 8416 C CA . LYS A 1 100 ? 3.185 -15.268 2.730 1.00 0.00 100 LYS A CA 5
ATOM 8417 C C . LYS A 1 100 ? 1.971 -15.889 3.412 1.00 0.00 100 LYS A C 5
ATOM 8418 O O . LYS A 1 100 ? 2.093 -16.869 4.148 1.00 0.00 100 LYS A O 5
ATOM 8437 N N . HIS A 1 101 ? 0.799 -15.313 3.163 1.00 0.00 101 HIS A N 5
ATOM 8438 C CA . HIS A 1 101 ? -0.439 -15.812 3.753 1.00 0.00 101 HIS A CA 5
ATOM 8439 C C . HIS A 1 101 ? -1.608 -15.640 2.788 1.00 0.00 101 HIS A C 5
ATOM 8440 O O . HIS A 1 101 ? -2.108 -14.531 2.593 1.00 0.00 101 HIS A O 5
ATOM 8455 N N . LYS A 1 102 ? -2.040 -16.743 2.186 1.00 0.00 102 LYS A N 5
ATOM 8456 C CA . LYS A 1 102 ? -3.151 -16.715 1.242 1.00 0.00 102 LYS A CA 5
ATOM 8457 C C . LYS A 1 102 ? -4.488 -16.790 1.972 1.00 0.00 102 LYS A C 5
ATOM 8458 O O . LYS A 1 102 ? -5.481 -17.264 1.421 1.00 0.00 102 LYS A O 5
ATOM 8477 N N . MET A 1 103 ? -4.505 -16.318 3.215 1.00 0.00 103 MET A N 5
ATOM 8478 C CA . MET A 1 103 ? -5.722 -16.330 4.019 1.00 0.00 103 MET A CA 5
ATOM 8479 C C . MET A 1 103 ? -6.388 -14.958 4.017 1.00 0.00 103 MET A C 5
ATOM 8480 O O . MET A 1 103 ? -7.498 -14.795 4.526 1.00 0.00 103 MET A O 5
ATOM 8494 N N . LEU A 1 104 ? -5.705 -13.974 3.441 1.00 0.00 104 LEU A N 5
ATOM 8495 C CA . LEU A 1 104 ? -6.232 -12.616 3.373 1.00 0.00 104 LEU A CA 5
ATOM 8496 C C . LEU A 1 104 ? -6.217 -12.098 1.938 1.00 0.00 104 LEU A C 5
ATOM 8497 O O . LEU A 1 104 ? -5.162 -11.762 1.401 1.00 0.00 104 LEU A O 5
ATOM 8513 N N . GLN A 1 105 ? -7.395 -12.035 1.325 1.00 0.00 105 GLN A N 5
ATOM 8514 C CA . GLN A 1 105 ? -7.517 -11.556 -0.046 1.00 0.00 105 GLN A CA 5
ATOM 8515 C C . GLN A 1 105 ? -8.337 -10.271 -0.104 1.00 0.00 105 GLN A C 5
ATOM 8516 O O . GLN A 1 105 ? -9.213 -10.044 0.730 1.00 0.00 105 GLN A O 5
ATOM 8530 N N . GLY A 1 106 ? -8.046 -9.433 -1.094 1.00 0.00 106 GLY A N 5
ATOM 8531 C CA . GLY A 1 106 ? -8.765 -8.181 -1.241 1.00 0.00 106 GLY A CA 5
ATOM 8532 C C . GLY A 1 106 ? -8.075 -7.224 -2.193 1.00 0.00 106 GLY A C 5
ATOM 8533 O O . GLY A 1 106 ? -7.456 -7.649 -3.169 1.00 0.00 106 GLY A O 5
ATOM 8537 N N . ILE A 1 107 ? -8.182 -5.930 -1.910 1.00 0.00 107 ILE A N 5
ATOM 8538 C CA . ILE A 1 107 ? -7.563 -4.912 -2.749 1.00 0.00 107 ILE A CA 5
ATOM 8539 C C . ILE A 1 107 ? -6.765 -3.919 -1.911 1.00 0.00 107 ILE A C 5
ATOM 8540 O O . ILE A 1 107 ? -6.887 -3.885 -0.686 1.00 0.00 107 ILE A O 5
ATOM 8556 N N . PHE A 1 108 ? -5.949 -3.110 -2.579 1.00 0.00 108 PHE A N 5
ATOM 8557 C CA . PHE A 1 108 ? -5.131 -2.115 -1.895 1.00 0.00 108 PHE A CA 5
ATOM 8558 C C . PHE A 1 108 ? -4.712 -1.004 -2.854 1.00 0.00 108 PHE A C 5
ATOM 8559 O O . PHE A 1 108 ? -4.733 -1.163 -4.075 1.00 0.00 108 PHE A O 5
ATOM 8576 N N . PRO A 1 109 ? -4.323 0.148 -2.289 1.00 0.00 109 PRO A N 5
ATOM 8577 C CA . PRO A 1 109 ? -3.892 1.309 -3.074 1.00 0.00 109 PRO A CA 5
ATOM 8578 C C . PRO A 1 109 ? -2.549 1.078 -3.760 1.00 0.00 109 PRO A C 5
ATOM 8579 O O . PRO A 1 109 ? -1.575 0.677 -3.123 1.00 0.00 109 PRO A O 5
ATOM 8590 N N . LYS A 1 110 ? -2.504 1.333 -5.063 1.00 0.00 110 LYS A N 5
ATOM 8591 C CA . LYS A 1 110 ? -1.281 1.155 -5.837 1.00 0.00 110 LYS A CA 5
ATOM 8592 C C . LYS A 1 110 ? -0.159 2.031 -5.289 1.00 0.00 110 LYS A C 5
ATOM 8593 O O . LYS A 1 110 ? 1.016 1.668 -5.360 1.00 0.00 110 LYS A O 5
ATOM 8612 N N . SER A 1 111 ? -0.528 3.184 -4.741 1.00 0.00 111 SER A N 5
ATOM 8613 C CA . SER A 1 111 ? 0.449 4.113 -4.183 1.00 0.00 111 SER A CA 5
ATOM 8614 C C . SER A 1 111 ? 1.165 3.493 -2.987 1.00 0.00 111 SER A C 5
ATOM 8615 O O . SER A 1 111 ? 2.136 4.050 -2.473 1.00 0.00 111 SER A O 5
ATOM 8623 N N . PHE A 1 112 ? 0.680 2.336 -2.548 1.00 0.00 112 PHE A N 5
ATOM 8624 C CA . PHE A 1 112 ? 1.272 1.640 -1.412 1.00 0.00 112 PHE A CA 5
ATOM 8625 C C . PHE A 1 112 ? 2.079 0.430 -1.876 1.00 0.00 112 PHE A C 5
ATOM 8626 O O . PHE A 1 112 ? 2.917 -0.090 -1.139 1.00 0.00 112 PHE A O 5
ATOM 8643 N N . ILE A 1 113 ? 1.818 -0.012 -3.102 1.00 0.00 113 ILE A N 5
ATOM 8644 C CA . ILE A 1 113 ? 2.519 -1.159 -3.664 1.00 0.00 113 ILE A CA 5
ATOM 8645 C C . ILE A 1 113 ? 3.687 -0.716 -4.539 1.00 0.00 113 ILE A C 5
ATOM 8646 O O . ILE A 1 113 ? 3.559 0.212 -5.339 1.00 0.00 113 ILE A O 5
ATOM 8662 N N . HIS A 1 114 ? 4.824 -1.385 -4.384 1.00 0.00 114 HIS A N 5
ATOM 8663 C CA . HIS A 1 114 ? 6.015 -1.062 -5.162 1.00 0.00 114 HIS A CA 5
ATOM 8664 C C . HIS A 1 114 ? 6.264 -2.115 -6.237 1.00 0.00 114 HIS A C 5
ATOM 8665 O O . HIS A 1 114 ? 6.846 -3.165 -5.967 1.00 0.00 114 HIS A O 5
ATOM 8680 N N . ILE A 1 115 ? 5.818 -1.826 -7.455 1.00 0.00 115 ILE A N 5
ATOM 8681 C CA . ILE A 1 115 ? 5.993 -2.748 -8.571 1.00 0.00 115 ILE A CA 5
ATOM 8682 C C . ILE A 1 115 ? 7.460 -2.851 -8.974 1.00 0.00 115 ILE A C 5
ATOM 8683 O O . ILE A 1 115 ? 8.005 -1.950 -9.612 1.00 0.00 115 ILE A O 5
ATOM 8699 N N . LYS A 1 116 ? 8.095 -3.957 -8.599 1.00 0.00 116 LYS A N 5
ATOM 8700 C CA . LYS A 1 116 ? 9.498 -4.181 -8.923 1.00 0.00 116 LYS A CA 5
ATOM 8701 C C . LYS A 1 116 ? 9.647 -4.763 -10.325 1.00 0.00 116 LYS A C 5
ATOM 8702 O O . LYS A 1 116 ? 9.569 -5.977 -10.514 1.00 0.00 116 LYS A O 5
ATOM 8721 N N . GLU A 1 117 ? 9.862 -3.890 -11.304 1.00 0.00 117 GLU A N 5
ATOM 8722 C CA . GLU A 1 117 ? 10.021 -4.319 -12.689 1.00 0.00 117 GLU A CA 5
ATOM 8723 C C . GLU A 1 117 ? 11.470 -4.705 -12.975 1.00 0.00 117 GLU A C 5
ATOM 8724 O O . GLU A 1 117 ? 12.191 -3.984 -13.663 1.00 0.00 117 GLU A O 5
ATOM 8736 N N . VAL A 1 118 ? 11.888 -5.848 -12.441 1.00 0.00 118 VAL A N 5
ATOM 8737 C CA . VAL A 1 118 ? 13.249 -6.331 -12.639 1.00 0.00 118 VAL A CA 5
ATOM 8738 C C . VAL A 1 118 ? 13.436 -6.887 -14.046 1.00 0.00 118 VAL A C 5
ATOM 8739 O O . VAL A 1 118 ? 14.545 -6.891 -14.582 1.00 0.00 118 VAL A O 5
ATOM 8752 N N . THR A 1 119 ? 12.344 -7.355 -14.642 1.00 0.00 119 THR A N 5
ATOM 8753 C CA . THR A 1 119 ? 12.387 -7.914 -15.987 1.00 0.00 119 THR A CA 5
ATOM 8754 C C . THR A 1 119 ? 11.669 -7.008 -16.982 1.00 0.00 119 THR A C 5
ATOM 8755 O O . THR A 1 119 ? 12.301 -6.375 -17.828 1.00 0.00 119 THR A O 5
ATOM 8766 N N . GLY A 1 1 ? 5.972 14.071 -14.152 1.00 0.00 1 GLY A N 6
ATOM 8767 C CA . GLY A 1 1 ? 7.380 13.772 -13.970 1.00 0.00 1 GLY A CA 6
ATOM 8768 C C . GLY A 1 1 ? 7.967 13.008 -15.140 1.00 0.00 1 GLY A C 6
ATOM 8769 O O . GLY A 1 1 ? 7.490 11.928 -15.488 1.00 0.00 1 GLY A O 6
ATOM 8773 N N . SER A 1 2 ? 9.006 13.570 -15.750 1.00 0.00 2 SER A N 6
ATOM 8774 C CA . SER A 1 2 ? 9.655 12.937 -16.892 1.00 0.00 2 SER A CA 6
ATOM 8775 C C . SER A 1 2 ? 11.155 12.791 -16.652 1.00 0.00 2 SER A C 6
ATOM 8776 O O . SER A 1 2 ? 11.766 13.603 -15.957 1.00 0.00 2 SER A O 6
ATOM 8784 N N . SER A 1 3 ? 11.742 11.748 -17.231 1.00 0.00 3 SER A N 6
ATOM 8785 C CA . SER A 1 3 ? 13.169 11.491 -17.077 1.00 0.00 3 SER A CA 6
ATOM 8786 C C . SER A 1 3 ? 13.598 11.665 -15.623 1.00 0.00 3 SER A C 6
ATOM 8787 O O . SER A 1 3 ? 14.720 12.083 -15.341 1.00 0.00 3 SER A O 6
ATOM 8795 N N . GLY A 1 4 ? 12.696 11.339 -14.703 1.00 0.00 4 GLY A N 6
ATOM 8796 C CA . GLY A 1 4 ? 12.998 11.465 -13.289 1.00 0.00 4 GLY A CA 6
ATOM 8797 C C . GLY A 1 4 ? 13.011 10.127 -12.577 1.00 0.00 4 GLY A C 6
ATOM 8798 O O . GLY A 1 4 ? 13.189 10.065 -11.361 1.00 0.00 4 GLY A O 6
ATOM 8802 N N . SER A 1 5 ? 12.820 9.053 -13.337 1.00 0.00 5 SER A N 6
ATOM 8803 C CA . SER A 1 5 ? 12.805 7.709 -12.770 1.00 0.00 5 SER A CA 6
ATOM 8804 C C . SER A 1 5 ? 13.998 6.898 -13.264 1.00 0.00 5 SER A C 6
ATOM 8805 O O . SER A 1 5 ? 13.972 5.667 -13.258 1.00 0.00 5 SER A O 6
ATOM 8813 N N . SER A 1 6 ? 15.045 7.597 -13.691 1.00 0.00 6 SER A N 6
ATOM 8814 C CA . SER A 1 6 ? 16.248 6.942 -14.192 1.00 0.00 6 SER A CA 6
ATOM 8815 C C . SER A 1 6 ? 17.212 6.631 -13.051 1.00 0.00 6 SER A C 6
ATOM 8816 O O . SER A 1 6 ? 17.606 5.482 -12.853 1.00 0.00 6 SER A O 6
ATOM 8824 N N . GLY A 1 7 ? 17.588 7.664 -12.303 1.00 0.00 7 GLY A N 6
ATOM 8825 C CA . GLY A 1 7 ? 18.503 7.481 -11.192 1.00 0.00 7 GLY A CA 6
ATOM 8826 C C . GLY A 1 7 ? 19.761 6.736 -11.593 1.00 0.00 7 GLY A C 6
ATOM 8827 O O . GLY A 1 7 ? 20.729 7.342 -12.053 1.00 0.00 7 GLY A O 6
ATOM 8831 N N . ARG A 1 8 ? 19.749 5.419 -11.416 1.00 0.00 8 ARG A N 6
ATOM 8832 C CA . ARG A 1 8 ? 20.898 4.591 -11.760 1.00 0.00 8 ARG A CA 6
ATOM 8833 C C . ARG A 1 8 ? 22.203 5.346 -11.522 1.00 0.00 8 ARG A C 6
ATOM 8834 O O . ARG A 1 8 ? 23.068 5.404 -12.397 1.00 0.00 8 ARG A O 6
ATOM 8855 N N . LEU A 1 9 ? 22.337 5.924 -10.334 1.00 0.00 9 LEU A N 6
ATOM 8856 C CA . LEU A 1 9 ? 23.536 6.677 -9.980 1.00 0.00 9 LEU A CA 6
ATOM 8857 C C . LEU A 1 9 ? 24.457 5.847 -9.091 1.00 0.00 9 LEU A C 6
ATOM 8858 O O . LEU A 1 9 ? 25.642 5.686 -9.386 1.00 0.00 9 LEU A O 6
ATOM 8874 N N . LEU A 1 10 ? 23.905 5.322 -8.003 1.00 0.00 10 LEU A N 6
ATOM 8875 C CA . LEU A 1 10 ? 24.676 4.506 -7.072 1.00 0.00 10 LEU A CA 6
ATOM 8876 C C . LEU A 1 10 ? 23.759 3.798 -6.079 1.00 0.00 10 LEU A C 6
ATOM 8877 O O . LEU A 1 10 ? 22.632 4.233 -5.842 1.00 0.00 10 LEU A O 6
ATOM 8893 N N . ASP A 1 11 ? 24.251 2.708 -5.502 1.00 0.00 11 ASP A N 6
ATOM 8894 C CA . ASP A 1 11 ? 23.477 1.941 -4.532 1.00 0.00 11 ASP A CA 6
ATOM 8895 C C . ASP A 1 11 ? 23.310 2.721 -3.232 1.00 0.00 11 ASP A C 6
ATOM 8896 O O . ASP A 1 11 ? 22.702 2.234 -2.277 1.00 0.00 11 ASP A O 6
ATOM 8905 N N . LEU A 1 12 ? 23.853 3.933 -3.200 1.00 0.00 12 LEU A N 6
ATOM 8906 C CA . LEU A 1 12 ? 23.766 4.780 -2.016 1.00 0.00 12 LEU A CA 6
ATOM 8907 C C . LEU A 1 12 ? 22.477 5.597 -2.026 1.00 0.00 12 LEU A C 6
ATOM 8908 O O . LEU A 1 12 ? 21.749 5.636 -1.034 1.00 0.00 12 LEU A O 6
ATOM 8924 N N . GLU A 1 13 ? 22.202 6.246 -3.152 1.00 0.00 13 GLU A N 6
ATOM 8925 C CA . GLU A 1 13 ? 21.001 7.061 -3.290 1.00 0.00 13 GLU A CA 6
ATOM 8926 C C . GLU A 1 13 ? 20.090 6.507 -4.382 1.00 0.00 13 GLU A C 6
ATOM 8927 O O . GLU A 1 13 ? 20.130 6.958 -5.526 1.00 0.00 13 GLU A O 6
ATOM 8939 N N . ASN A 1 14 ? 19.271 5.526 -4.020 1.00 0.00 14 ASN A N 6
ATOM 8940 C CA . ASN A 1 14 ? 18.351 4.909 -4.969 1.00 0.00 14 ASN A CA 6
ATOM 8941 C C . ASN A 1 14 ? 16.901 5.166 -4.567 1.00 0.00 14 ASN A C 6
ATOM 8942 O O . ASN A 1 14 ? 16.085 5.588 -5.386 1.00 0.00 14 ASN A O 6
ATOM 8953 N N . ILE A 1 15 ? 16.590 4.909 -3.301 1.00 0.00 15 ILE A N 6
ATOM 8954 C CA . ILE A 1 15 ? 15.240 5.114 -2.790 1.00 0.00 15 ILE A CA 6
ATOM 8955 C C . ILE A 1 15 ? 14.776 6.548 -3.023 1.00 0.00 15 ILE A C 6
ATOM 8956 O O . ILE A 1 15 ? 15.546 7.494 -2.856 1.00 0.00 15 ILE A O 6
ATOM 8972 N N . GLN A 1 16 ? 13.513 6.701 -3.408 1.00 0.00 16 GLN A N 6
ATOM 8973 C CA . GLN A 1 16 ? 12.947 8.020 -3.663 1.00 0.00 16 GLN A CA 6
ATOM 8974 C C . GLN A 1 16 ? 11.609 8.185 -2.950 1.00 0.00 16 GLN A C 6
ATOM 8975 O O . GLN A 1 16 ? 10.604 8.536 -3.568 1.00 0.00 16 GLN A O 6
ATOM 8989 N N . ILE A 1 17 ? 11.604 7.930 -1.646 1.00 0.00 17 ILE A N 6
ATOM 8990 C CA . ILE A 1 17 ? 10.390 8.051 -0.848 1.00 0.00 17 ILE A CA 6
ATOM 8991 C C . ILE A 1 17 ? 10.397 9.337 -0.029 1.00 0.00 17 ILE A C 6
ATOM 8992 O O . ILE A 1 17 ? 11.410 9.726 0.553 1.00 0.00 17 ILE A O 6
ATOM 9008 N N . PRO A 1 18 ? 9.240 10.013 0.022 1.00 0.00 18 PRO A N 6
ATOM 9009 C CA . PRO A 1 18 ? 9.085 11.264 0.770 1.00 0.00 18 PRO A CA 6
ATOM 9010 C C . PRO A 1 18 ? 9.138 11.048 2.278 1.00 0.00 18 PRO A C 6
ATOM 9011 O O . PRO A 1 18 ? 9.560 9.991 2.749 1.00 0.00 18 PRO A O 6
ATOM 9022 N N . ASP A 1 19 ? 8.706 12.054 3.031 1.00 0.00 19 ASP A N 6
ATOM 9023 C CA . ASP A 1 19 ? 8.702 11.973 4.487 1.00 0.00 19 ASP A CA 6
ATOM 9024 C C . ASP A 1 19 ? 7.376 11.418 4.997 1.00 0.00 19 ASP A C 6
ATOM 9025 O O . ASP A 1 19 ? 7.310 10.834 6.078 1.00 0.00 19 ASP A O 6
ATOM 9034 N N . ALA A 1 20 ? 6.320 11.605 4.211 1.00 0.00 20 ALA A N 6
ATOM 9035 C CA . ALA A 1 20 ? 4.996 11.123 4.582 1.00 0.00 20 ALA A CA 6
ATOM 9036 C C . ALA A 1 20 ? 4.336 10.384 3.423 1.00 0.00 20 ALA A C 6
ATOM 9037 O O . ALA A 1 20 ? 4.629 10.628 2.253 1.00 0.00 20 ALA A O 6
ATOM 9044 N N . PRO A 1 21 ? 3.423 9.458 3.754 1.00 0.00 21 PRO A N 6
ATOM 9045 C CA . PRO A 1 21 ? 2.703 8.665 2.754 1.00 0.00 21 PRO A CA 6
ATOM 9046 C C . PRO A 1 21 ? 1.708 9.502 1.956 1.00 0.00 21 PRO A C 6
ATOM 9047 O O . PRO A 1 21 ? 1.094 10.437 2.471 1.00 0.00 21 PRO A O 6
ATOM 9058 N N . PRO A 1 22 ? 1.544 9.160 0.670 1.00 0.00 22 PRO A N 6
ATOM 9059 C CA . PRO A 1 22 ? 0.623 9.868 -0.226 1.00 0.00 22 PRO A CA 6
ATOM 9060 C C . PRO A 1 22 ? -0.838 9.617 0.129 1.00 0.00 22 PRO A C 6
ATOM 9061 O O . PRO A 1 22 ? -1.192 8.597 0.721 1.00 0.00 22 PRO A O 6
ATOM 9072 N N . PRO A 1 23 ? -1.709 10.568 -0.239 1.00 0.00 23 PRO A N 6
ATOM 9073 C CA . PRO A 1 23 ? -3.147 10.472 0.030 1.00 0.00 23 PRO A CA 6
ATOM 9074 C C . PRO A 1 23 ? -3.822 9.392 -0.808 1.00 0.00 23 PRO A C 6
ATOM 9075 O O . PRO A 1 23 ? -3.917 9.510 -2.030 1.00 0.00 23 PRO A O 6
ATOM 9086 N N . ILE A 1 24 ? -4.290 8.341 -0.143 1.00 0.00 24 ILE A N 6
ATOM 9087 C CA . ILE A 1 24 ? -4.958 7.241 -0.828 1.00 0.00 24 ILE A CA 6
ATOM 9088 C C . ILE A 1 24 ? -6.132 7.744 -1.661 1.00 0.00 24 ILE A C 6
ATOM 9089 O O . ILE A 1 24 ? -6.903 8.605 -1.237 1.00 0.00 24 ILE A O 6
ATOM 9105 N N . PRO A 1 25 ? -6.274 7.194 -2.876 1.00 0.00 25 PRO A N 6
ATOM 9106 C CA . PRO A 1 25 ? -7.353 7.570 -3.794 1.00 0.00 25 PRO A CA 6
ATOM 9107 C C . PRO A 1 25 ? -8.718 7.092 -3.311 1.00 0.00 25 PRO A C 6
ATOM 9108 O O . PRO A 1 25 ? -8.835 6.496 -2.240 1.00 0.00 25 PRO A O 6
ATOM 9119 N N . LYS A 1 26 ? -9.748 7.356 -4.108 1.00 0.00 26 LYS A N 6
ATOM 9120 C CA . LYS A 1 26 ? -11.106 6.951 -3.763 1.00 0.00 26 LYS A CA 6
ATOM 9121 C C . LYS A 1 26 ? -11.335 5.480 -4.092 1.00 0.00 26 LYS A C 6
ATOM 9122 O O . LYS A 1 26 ? -10.835 4.975 -5.096 1.00 0.00 26 LYS A O 6
ATOM 9141 N N . GLU A 1 27 ? -12.095 4.799 -3.240 1.00 0.00 27 GLU A N 6
ATOM 9142 C CA . GLU A 1 27 ? -12.391 3.385 -3.443 1.00 0.00 27 GLU A CA 6
ATOM 9143 C C . GLU A 1 27 ? -13.267 3.184 -4.675 1.00 0.00 27 GLU A C 6
ATOM 9144 O O . GLU A 1 27 ? -14.179 3.963 -4.954 1.00 0.00 27 GLU A O 6
ATOM 9156 N N . PRO A 1 28 ? -12.986 2.113 -5.432 1.00 0.00 28 PRO A N 6
ATOM 9157 C CA . PRO A 1 28 ? -13.737 1.783 -6.648 1.00 0.00 28 PRO A CA 6
ATOM 9158 C C . PRO A 1 28 ? -15.156 1.317 -6.343 1.00 0.00 28 PRO A C 6
ATOM 9159 O O . PRO A 1 28 ? -15.437 0.822 -5.252 1.00 0.00 28 PRO A O 6
ATOM 9170 N N . SER A 1 29 ? -16.048 1.478 -7.316 1.00 0.00 29 SER A N 6
ATOM 9171 C CA . SER A 1 29 ? -17.440 1.077 -7.150 1.00 0.00 29 SER A CA 6
ATOM 9172 C C . SER A 1 29 ? -17.562 -0.442 -7.076 1.00 0.00 29 SER A C 6
ATOM 9173 O O . SER A 1 29 ? -16.579 -1.163 -7.240 1.00 0.00 29 SER A O 6
ATOM 9181 N N . ASN A 1 30 ? -18.777 -0.921 -6.828 1.00 0.00 30 ASN A N 6
ATOM 9182 C CA . ASN A 1 30 ? -19.030 -2.354 -6.732 1.00 0.00 30 ASN A CA 6
ATOM 9183 C C . ASN A 1 30 ? -18.926 -3.018 -8.102 1.00 0.00 30 ASN A C 6
ATOM 9184 O O . ASN A 1 30 ? -19.925 -3.176 -8.804 1.00 0.00 30 ASN A O 6
ATOM 9195 N N . TYR A 1 31 ? -17.711 -3.405 -8.475 1.00 0.00 31 TYR A N 6
ATOM 9196 C CA . TYR A 1 31 ? -17.476 -4.050 -9.761 1.00 0.00 31 TYR A CA 6
ATOM 9197 C C . TYR A 1 31 ? -18.438 -5.217 -9.969 1.00 0.00 31 TYR A C 6
ATOM 9198 O O . TYR A 1 31 ? -19.166 -5.606 -9.056 1.00 0.00 31 TYR A O 6
ATOM 9216 N N . ASP A 1 32 ? -18.433 -5.770 -11.177 1.00 0.00 32 ASP A N 6
ATOM 9217 C CA . ASP A 1 32 ? -19.303 -6.893 -11.506 1.00 0.00 32 ASP A CA 6
ATOM 9218 C C . ASP A 1 32 ? -19.013 -8.088 -10.603 1.00 0.00 32 ASP A C 6
ATOM 9219 O O . ASP A 1 32 ? -19.886 -8.921 -10.359 1.00 0.00 32 ASP A O 6
ATOM 9228 N N . PHE A 1 33 ? -17.781 -8.166 -10.111 1.00 0.00 33 PHE A N 6
ATOM 9229 C CA . PHE A 1 33 ? -17.375 -9.260 -9.237 1.00 0.00 33 PHE A CA 6
ATOM 9230 C C . PHE A 1 33 ? -17.459 -8.845 -7.771 1.00 0.00 33 PHE A C 6
ATOM 9231 O O . PHE A 1 33 ? -16.617 -9.226 -6.958 1.00 0.00 33 PHE A O 6
ATOM 9248 N N . SER A 1 34 ? -18.481 -8.062 -7.442 1.00 0.00 34 SER A N 6
ATOM 9249 C CA . SER A 1 34 ? -18.674 -7.590 -6.075 1.00 0.00 34 SER A CA 6
ATOM 9250 C C . SER A 1 34 ? -19.546 -8.560 -5.284 1.00 0.00 34 SER A C 6
ATOM 9251 O O . SER A 1 34 ? -20.757 -8.377 -5.177 1.00 0.00 34 SER A O 6
ATOM 9259 N N . GLY A 1 35 ? -18.918 -9.594 -4.731 1.00 0.00 35 GLY A N 6
ATOM 9260 C CA . GLY A 1 35 ? -19.651 -10.579 -3.957 1.00 0.00 35 GLY A CA 6
ATOM 9261 C C . GLY A 1 35 ? -19.464 -11.988 -4.485 1.00 0.00 35 GLY A C 6
ATOM 9262 O O . GLY A 1 35 ? -19.115 -12.197 -5.647 1.00 0.00 35 GLY A O 6
ATOM 9266 N N . PRO A 1 36 ? -19.698 -12.984 -3.618 1.00 0.00 36 PRO A N 6
ATOM 9267 C CA . PRO A 1 36 ? -19.559 -14.398 -3.981 1.00 0.00 36 PRO A CA 6
ATOM 9268 C C . PRO A 1 36 ? -20.642 -14.856 -4.952 1.00 0.00 36 PRO A C 6
ATOM 9269 O O . PRO A 1 36 ? -20.604 -15.980 -5.453 1.00 0.00 36 PRO A O 6
ATOM 9280 N N . SER A 1 37 ? -21.606 -13.980 -5.214 1.00 0.00 37 SER A N 6
ATOM 9281 C CA . SER A 1 37 ? -22.701 -14.296 -6.123 1.00 0.00 37 SER A CA 6
ATOM 9282 C C . SER A 1 37 ? -23.038 -13.099 -7.005 1.00 0.00 37 SER A C 6
ATOM 9283 O O . SER A 1 37 ? -23.508 -12.069 -6.521 1.00 0.00 37 SER A O 6
ATOM 9291 N N . SER A 1 38 ? -22.794 -13.242 -8.304 1.00 0.00 38 SER A N 6
ATOM 9292 C CA . SER A 1 38 ? -23.068 -12.171 -9.256 1.00 0.00 38 SER A CA 6
ATOM 9293 C C . SER A 1 38 ? -24.552 -12.120 -9.605 1.00 0.00 38 SER A C 6
ATOM 9294 O O . SER A 1 38 ? -25.166 -13.143 -9.905 1.00 0.00 38 SER A O 6
ATOM 9302 N N . GLY A 1 39 ? -25.123 -10.920 -9.563 1.00 0.00 39 GLY A N 6
ATOM 9303 C CA . GLY A 1 39 ? -26.531 -10.757 -9.876 1.00 0.00 39 GLY A CA 6
ATOM 9304 C C . GLY A 1 39 ? -27.395 -10.668 -8.634 1.00 0.00 39 GLY A C 6
ATOM 9305 O O . GLY A 1 39 ? -28.133 -9.699 -8.452 1.00 0.00 39 GLY A O 6
ATOM 9309 N N . ILE A 1 40 ? -27.305 -11.680 -7.778 1.00 0.00 40 ILE A N 6
ATOM 9310 C CA . ILE A 1 40 ? -28.085 -11.711 -6.548 1.00 0.00 40 ILE A CA 6
ATOM 9311 C C . ILE A 1 40 ? -27.206 -12.045 -5.348 1.00 0.00 40 ILE A C 6
ATOM 9312 O O . ILE A 1 40 ? -26.012 -12.306 -5.494 1.00 0.00 40 ILE A O 6
ATOM 9328 N N . GLU A 1 41 ? -27.805 -12.037 -4.161 1.00 0.00 41 GLU A N 6
ATOM 9329 C CA . GLU A 1 41 ? -27.076 -12.341 -2.935 1.00 0.00 41 GLU A CA 6
ATOM 9330 C C . GLU A 1 41 ? -27.042 -13.845 -2.681 1.00 0.00 41 GLU A C 6
ATOM 9331 O O . GLU A 1 41 ? -27.999 -14.558 -2.980 1.00 0.00 41 GLU A O 6
ATOM 9343 N N . GLY A 1 42 ? -25.931 -14.321 -2.126 1.00 0.00 42 GLY A N 6
ATOM 9344 C CA . GLY A 1 42 ? -25.792 -15.737 -1.841 1.00 0.00 42 GLY A CA 6
ATOM 9345 C C . GLY A 1 42 ? -26.540 -16.153 -0.590 1.00 0.00 42 GLY A C 6
ATOM 9346 O O . GLY A 1 42 ? -27.535 -16.874 -0.664 1.00 0.00 42 GLY A O 6
ATOM 9350 N N . ARG A 1 43 ? -26.060 -15.699 0.563 1.00 0.00 43 ARG A N 6
ATOM 9351 C CA . ARG A 1 43 ? -26.688 -16.031 1.836 1.00 0.00 43 ARG A CA 6
ATOM 9352 C C . ARG A 1 43 ? -27.273 -17.440 1.803 1.00 0.00 43 ARG A C 6
ATOM 9353 O O . ARG A 1 43 ? -28.371 -17.679 2.305 1.00 0.00 43 ARG A O 6
ATOM 9374 N N . GLY A 1 44 ? -26.532 -18.369 1.207 1.00 0.00 44 GLY A N 6
ATOM 9375 C CA . GLY A 1 44 ? -26.994 -19.742 1.119 1.00 0.00 44 GLY A CA 6
ATOM 9376 C C . GLY A 1 44 ? -25.916 -20.686 0.625 1.00 0.00 44 GLY A C 6
ATOM 9377 O O . GLY A 1 44 ? -24.885 -20.856 1.276 1.00 0.00 44 GLY A O 6
ATOM 9381 N N . SER A 1 45 ? -26.153 -21.303 -0.528 1.00 0.00 45 SER A N 6
ATOM 9382 C CA . SER A 1 45 ? -25.196 -22.239 -1.105 1.00 0.00 45 SER A CA 6
ATOM 9383 C C . SER A 1 45 ? -23.956 -21.507 -1.608 1.00 0.00 45 SER A C 6
ATOM 9384 O O . SER A 1 45 ? -24.051 -20.419 -2.175 1.00 0.00 45 SER A O 6
ATOM 9392 N N . SER A 1 46 ? -22.792 -22.113 -1.395 1.00 0.00 46 SER A N 6
ATOM 9393 C CA . SER A 1 46 ? -21.531 -21.518 -1.823 1.00 0.00 46 SER A CA 6
ATOM 9394 C C . SER A 1 46 ? -21.422 -21.510 -3.344 1.00 0.00 46 SER A C 6
ATOM 9395 O O . SER A 1 46 ? -21.174 -20.471 -3.955 1.00 0.00 46 SER A O 6
ATOM 9403 N N . GLY A 1 47 ? -21.611 -22.678 -3.951 1.00 0.00 47 GLY A N 6
ATOM 9404 C CA . GLY A 1 47 ? -21.530 -22.785 -5.396 1.00 0.00 47 GLY A CA 6
ATOM 9405 C C . GLY A 1 47 ? -20.146 -22.464 -5.925 1.00 0.00 47 GLY A C 6
ATOM 9406 O O . GLY A 1 47 ? -20.005 -21.809 -6.958 1.00 0.00 47 GLY A O 6
ATOM 9410 N N . SER A 1 48 ? -19.121 -22.924 -5.215 1.00 0.00 48 SER A N 6
ATOM 9411 C CA . SER A 1 48 ? -17.741 -22.677 -5.615 1.00 0.00 48 SER A CA 6
ATOM 9412 C C . SER A 1 48 ? -17.486 -23.190 -7.029 1.00 0.00 48 SER A C 6
ATOM 9413 O O . SER A 1 48 ? -16.969 -22.466 -7.880 1.00 0.00 48 SER A O 6
ATOM 9421 N N . SER A 1 49 ? -17.854 -24.444 -7.273 1.00 0.00 49 SER A N 6
ATOM 9422 C CA . SER A 1 49 ? -17.662 -25.056 -8.582 1.00 0.00 49 SER A CA 6
ATOM 9423 C C . SER A 1 49 ? -16.309 -24.668 -9.171 1.00 0.00 49 SER A C 6
ATOM 9424 O O . SER A 1 49 ? -16.198 -24.375 -10.361 1.00 0.00 49 SER A O 6
ATOM 9432 N N . GLY A 1 50 ? -15.281 -24.667 -8.327 1.00 0.00 50 GLY A N 6
ATOM 9433 C CA . GLY A 1 50 ? -13.949 -24.313 -8.780 1.00 0.00 50 GLY A CA 6
ATOM 9434 C C . GLY A 1 50 ? -13.932 -23.026 -9.581 1.00 0.00 50 GLY A C 6
ATOM 9435 O O . GLY A 1 50 ? -14.966 -22.379 -9.751 1.00 0.00 50 GLY A O 6
ATOM 9439 N N . SER A 1 51 ? -12.756 -22.652 -10.074 1.00 0.00 51 SER A N 6
ATOM 9440 C CA . SER A 1 51 ? -12.607 -21.431 -10.856 1.00 0.00 51 SER A CA 6
ATOM 9441 C C . SER A 1 51 ? -11.680 -21.658 -12.046 1.00 0.00 51 SER A C 6
ATOM 9442 O O . SER A 1 51 ? -10.722 -22.426 -11.963 1.00 0.00 51 SER A O 6
ATOM 9450 N N . SER A 1 52 ? -11.972 -20.982 -13.153 1.00 0.00 52 SER A N 6
ATOM 9451 C CA . SER A 1 52 ? -11.167 -21.112 -14.362 1.00 0.00 52 SER A CA 6
ATOM 9452 C C . SER A 1 52 ? -11.094 -19.785 -15.111 1.00 0.00 52 SER A C 6
ATOM 9453 O O . SER A 1 52 ? -11.946 -18.914 -14.939 1.00 0.00 52 SER A O 6
ATOM 9461 N N . GLY A 1 53 ? -10.068 -19.638 -15.944 1.00 0.00 53 GLY A N 6
ATOM 9462 C CA . GLY A 1 53 ? -9.901 -18.415 -16.707 1.00 0.00 53 GLY A CA 6
ATOM 9463 C C . GLY A 1 53 ? -8.585 -17.723 -16.412 1.00 0.00 53 GLY A C 6
ATOM 9464 O O . GLY A 1 53 ? -8.536 -16.773 -15.630 1.00 0.00 53 GLY A O 6
ATOM 9468 N N . SER A 1 54 ? -7.513 -18.200 -17.037 1.00 0.00 54 SER A N 6
ATOM 9469 C CA . SER A 1 54 ? -6.189 -17.624 -16.834 1.00 0.00 54 SER A CA 6
ATOM 9470 C C . SER A 1 54 ? -5.938 -16.480 -17.811 1.00 0.00 54 SER A C 6
ATOM 9471 O O . SER A 1 54 ? -5.745 -15.334 -17.405 1.00 0.00 54 SER A O 6
ATOM 9479 N N . SER A 1 55 ? -5.942 -16.800 -19.101 1.00 0.00 55 SER A N 6
ATOM 9480 C CA . SER A 1 55 ? -5.711 -15.801 -20.137 1.00 0.00 55 SER A CA 6
ATOM 9481 C C . SER A 1 55 ? -4.475 -14.964 -19.819 1.00 0.00 55 SER A C 6
ATOM 9482 O O . SER A 1 55 ? -4.476 -13.746 -19.991 1.00 0.00 55 SER A O 6
ATOM 9490 N N . GLY A 1 56 ? -3.422 -15.629 -19.354 1.00 0.00 56 GLY A N 6
ATOM 9491 C CA . GLY A 1 56 ? -2.194 -14.932 -19.019 1.00 0.00 56 GLY A CA 6
ATOM 9492 C C . GLY A 1 56 ? -1.866 -15.014 -17.541 1.00 0.00 56 GLY A C 6
ATOM 9493 O O . GLY A 1 56 ? -2.239 -14.133 -16.766 1.00 0.00 56 GLY A O 6
ATOM 9497 N N . ASP A 1 57 ? -1.167 -16.073 -17.150 1.00 0.00 57 ASP A N 6
ATOM 9498 C CA . ASP A 1 57 ? -0.789 -16.268 -15.755 1.00 0.00 57 ASP A CA 6
ATOM 9499 C C . ASP A 1 57 ? 0.489 -15.503 -15.427 1.00 0.00 57 ASP A C 6
ATOM 9500 O O . ASP A 1 57 ? 1.351 -15.995 -14.698 1.00 0.00 57 ASP A O 6
ATOM 9509 N N . LYS A 1 58 ? 0.607 -14.296 -15.971 1.00 0.00 58 LYS A N 6
ATOM 9510 C CA . LYS A 1 58 ? 1.779 -13.462 -15.737 1.00 0.00 58 LYS A CA 6
ATOM 9511 C C . LYS A 1 58 ? 1.501 -12.422 -14.657 1.00 0.00 58 LYS A C 6
ATOM 9512 O O . LYS A 1 58 ? 1.244 -11.256 -14.956 1.00 0.00 58 LYS A O 6
ATOM 9531 N N . GLU A 1 59 ? 1.554 -12.852 -13.400 1.00 0.00 59 GLU A N 6
ATOM 9532 C CA . GLU A 1 59 ? 1.307 -11.957 -12.276 1.00 0.00 59 GLU A CA 6
ATOM 9533 C C . GLU A 1 59 ? 2.503 -11.039 -12.039 1.00 0.00 59 GLU A C 6
ATOM 9534 O O . GLU A 1 59 ? 3.650 -11.425 -12.264 1.00 0.00 59 GLU A O 6
ATOM 9546 N N . ARG A 1 60 ? 2.226 -9.821 -11.583 1.00 0.00 60 ARG A N 6
ATOM 9547 C CA . ARG A 1 60 ? 3.277 -8.847 -11.318 1.00 0.00 60 ARG A CA 6
ATOM 9548 C C . ARG A 1 60 ? 3.747 -8.936 -9.868 1.00 0.00 60 ARG A C 6
ATOM 9549 O O . ARG A 1 60 ? 3.000 -9.364 -8.988 1.00 0.00 60 ARG A O 6
ATOM 9570 N N . HIS A 1 61 ? 4.989 -8.528 -9.628 1.00 0.00 61 HIS A N 6
ATOM 9571 C CA . HIS A 1 61 ? 5.558 -8.562 -8.286 1.00 0.00 61 HIS A CA 6
ATOM 9572 C C . HIS A 1 61 ? 5.600 -7.163 -7.679 1.00 0.00 61 HIS A C 6
ATOM 9573 O O . HIS A 1 61 ? 6.210 -6.251 -8.236 1.00 0.00 61 HIS A O 6
ATOM 9588 N N . GLY A 1 62 ? 4.946 -7.000 -6.532 1.00 0.00 62 GLY A N 6
ATOM 9589 C CA . GLY A 1 62 ? 4.920 -5.709 -5.870 1.00 0.00 62 GLY A CA 6
ATOM 9590 C C . GLY A 1 62 ? 5.356 -5.793 -4.420 1.00 0.00 62 GLY A C 6
ATOM 9591 O O . GLY A 1 62 ? 5.431 -6.881 -3.849 1.00 0.00 62 GLY A O 6
ATOM 9595 N N . VAL A 1 63 ? 5.647 -4.641 -3.824 1.00 0.00 63 VAL A N 6
ATOM 9596 C CA . VAL A 1 63 ? 6.079 -4.589 -2.432 1.00 0.00 63 VAL A CA 6
ATOM 9597 C C . VAL A 1 63 ? 5.477 -3.385 -1.715 1.00 0.00 63 VAL A C 6
ATOM 9598 O O . VAL A 1 63 ? 5.594 -2.251 -2.179 1.00 0.00 63 VAL A O 6
ATOM 9611 N N . ALA A 1 64 ? 4.834 -3.640 -0.580 1.00 0.00 64 ALA A N 6
ATOM 9612 C CA . ALA A 1 64 ? 4.216 -2.577 0.203 1.00 0.00 64 ALA A CA 6
ATOM 9613 C C . ALA A 1 64 ? 5.271 -1.653 0.803 1.00 0.00 64 ALA A C 6
ATOM 9614 O O . ALA A 1 64 ? 6.210 -2.110 1.456 1.00 0.00 64 ALA A O 6
ATOM 9621 N N . ILE A 1 65 ? 5.111 -0.354 0.577 1.00 0.00 65 ILE A N 6
ATOM 9622 C CA . ILE A 1 65 ? 6.049 0.633 1.097 1.00 0.00 65 ILE A CA 6
ATOM 9623 C C . ILE A 1 65 ? 5.406 1.482 2.188 1.00 0.00 65 ILE A C 6
ATOM 9624 O O . ILE A 1 65 ? 6.096 2.168 2.942 1.00 0.00 65 ILE A O 6
ATOM 9640 N N . TYR A 1 66 ? 4.081 1.430 2.266 1.00 0.00 66 TYR A N 6
ATOM 9641 C CA . TYR A 1 66 ? 3.344 2.195 3.265 1.00 0.00 66 TYR A CA 6
ATOM 9642 C C . TYR A 1 66 ? 2.376 1.300 4.031 1.00 0.00 66 TYR A C 6
ATOM 9643 O O . TYR A 1 66 ? 1.668 0.484 3.442 1.00 0.00 66 TYR A O 6
ATOM 9661 N N . ASN A 1 67 ? 2.350 1.460 5.351 1.00 0.00 67 ASN A N 6
ATOM 9662 C CA . ASN A 1 67 ? 1.469 0.667 6.200 1.00 0.00 67 ASN A CA 6
ATOM 9663 C C . ASN A 1 67 ? 0.007 1.018 5.945 1.00 0.00 67 ASN A C 6
ATOM 9664 O O . ASN A 1 67 ? -0.500 2.019 6.450 1.00 0.00 67 ASN A O 6
ATOM 9675 N N . PHE A 1 68 ? -0.667 0.186 5.157 1.00 0.00 68 PHE A N 6
ATOM 9676 C CA . PHE A 1 68 ? -2.071 0.408 4.834 1.00 0.00 68 PHE A CA 6
ATOM 9677 C C . PHE A 1 68 ? -2.979 -0.306 5.831 1.00 0.00 68 PHE A C 6
ATOM 9678 O O . PHE A 1 68 ? -2.658 -1.394 6.308 1.00 0.00 68 PHE A O 6
ATOM 9695 N N . GLN A 1 69 ? -4.112 0.315 6.141 1.00 0.00 69 GLN A N 6
ATOM 9696 C CA . GLN A 1 69 ? -5.065 -0.261 7.083 1.00 0.00 69 GLN A CA 6
ATOM 9697 C C . GLN A 1 69 ? -6.491 -0.144 6.554 1.00 0.00 69 GLN A C 6
ATOM 9698 O O . GLN A 1 69 ? -7.006 0.957 6.367 1.00 0.00 69 GLN A O 6
ATOM 9712 N N . GLY A 1 70 ? -7.124 -1.289 6.315 1.00 0.00 70 GLY A N 6
ATOM 9713 C CA . GLY A 1 70 ? -8.484 -1.292 5.809 1.00 0.00 70 GLY A CA 6
ATOM 9714 C C . GLY A 1 70 ? -9.491 -1.722 6.858 1.00 0.00 70 GLY A C 6
ATOM 9715 O O . GLY A 1 70 ? -9.177 -1.772 8.047 1.00 0.00 70 GLY A O 6
ATOM 9719 N N . SER A 1 71 ? -10.706 -2.033 6.417 1.00 0.00 71 SER A N 6
ATOM 9720 C CA . SER A 1 71 ? -11.764 -2.455 7.327 1.00 0.00 71 SER A CA 6
ATOM 9721 C C . SER A 1 71 ? -12.246 -3.862 6.984 1.00 0.00 71 SER A C 6
ATOM 9722 O O . SER A 1 71 ? -12.497 -4.677 7.870 1.00 0.00 71 SER A O 6
ATOM 9730 N N . GLY A 1 72 ? -12.372 -4.139 5.690 1.00 0.00 72 GLY A N 6
ATOM 9731 C CA . GLY A 1 72 ? -12.822 -5.447 5.251 1.00 0.00 72 GLY A CA 6
ATOM 9732 C C . GLY A 1 72 ? -13.011 -5.522 3.749 1.00 0.00 72 GLY A C 6
ATOM 9733 O O . GLY A 1 72 ? -13.259 -4.509 3.097 1.00 0.00 72 GLY A O 6
ATOM 9737 N N . ALA A 1 73 ? -12.891 -6.726 3.199 1.00 0.00 73 ALA A N 6
ATOM 9738 C CA . ALA A 1 73 ? -13.050 -6.929 1.764 1.00 0.00 73 ALA A CA 6
ATOM 9739 C C . ALA A 1 73 ? -14.125 -6.009 1.195 1.00 0.00 73 ALA A C 6
ATOM 9740 O O . ALA A 1 73 ? -15.071 -5.622 1.881 1.00 0.00 73 ALA A O 6
ATOM 9747 N N . PRO A 1 74 ? -13.976 -5.647 -0.088 1.00 0.00 74 PRO A N 6
ATOM 9748 C CA . PRO A 1 74 ? -12.853 -6.100 -0.913 1.00 0.00 74 PRO A CA 6
ATOM 9749 C C . PRO A 1 74 ? -11.529 -5.478 -0.483 1.00 0.00 74 PRO A C 6
ATOM 9750 O O . PRO A 1 74 ? -10.473 -5.813 -1.019 1.00 0.00 74 PRO A O 6
ATOM 9761 N N . GLN A 1 75 ? -11.595 -4.571 0.486 1.00 0.00 75 GLN A N 6
ATOM 9762 C CA . GLN A 1 75 ? -10.400 -3.901 0.987 1.00 0.00 75 GLN A CA 6
ATOM 9763 C C . GLN A 1 75 ? -9.510 -4.876 1.751 1.00 0.00 75 GLN A C 6
ATOM 9764 O O . GLN A 1 75 ? -9.998 -5.712 2.513 1.00 0.00 75 GLN A O 6
ATOM 9778 N N . LEU A 1 76 ? -8.203 -4.763 1.543 1.00 0.00 76 LEU A N 6
ATOM 9779 C CA . LEU A 1 76 ? -7.244 -5.635 2.213 1.00 0.00 76 LEU A CA 6
ATOM 9780 C C . LEU A 1 76 ? -6.140 -4.820 2.879 1.00 0.00 76 LEU A C 6
ATOM 9781 O O . LEU A 1 76 ? -5.753 -3.761 2.386 1.00 0.00 76 LEU A O 6
ATOM 9797 N N . SER A 1 77 ? -5.636 -5.323 4.001 1.00 0.00 77 SER A N 6
ATOM 9798 C CA . SER A 1 77 ? -4.577 -4.641 4.736 1.00 0.00 77 SER A CA 6
ATOM 9799 C C . SER A 1 77 ? -3.205 -5.011 4.181 1.00 0.00 77 SER A C 6
ATOM 9800 O O . SER A 1 77 ? -3.041 -6.049 3.539 1.00 0.00 77 SER A O 6
ATOM 9808 N N . LEU A 1 78 ? -2.221 -4.154 4.433 1.00 0.00 78 LEU A N 6
ATOM 9809 C CA . LEU A 1 78 ? -0.862 -4.389 3.959 1.00 0.00 78 LEU A CA 6
ATOM 9810 C C . LEU A 1 78 ? 0.162 -3.820 4.937 1.00 0.00 78 LEU A C 6
ATOM 9811 O O . LEU A 1 78 ? -0.117 -2.858 5.651 1.00 0.00 78 LEU A O 6
ATOM 9827 N N . GLN A 1 79 ? 1.347 -4.421 4.961 1.00 0.00 79 GLN A N 6
ATOM 9828 C CA . GLN A 1 79 ? 2.412 -3.972 5.849 1.00 0.00 79 GLN A CA 6
ATOM 9829 C C . GLN A 1 79 ? 3.708 -3.750 5.077 1.00 0.00 79 GLN A C 6
ATOM 9830 O O . GLN A 1 79 ? 4.095 -4.571 4.245 1.00 0.00 79 GLN A O 6
ATOM 9844 N N . ILE A 1 80 ? 4.374 -2.634 5.357 1.00 0.00 80 ILE A N 6
ATOM 9845 C CA . ILE A 1 80 ? 5.627 -2.305 4.689 1.00 0.00 80 ILE A CA 6
ATOM 9846 C C . ILE A 1 80 ? 6.575 -3.499 4.679 1.00 0.00 80 ILE A C 6
ATOM 9847 O O . ILE A 1 80 ? 6.842 -4.103 5.717 1.00 0.00 80 ILE A O 6
ATOM 9863 N N . GLY A 1 81 ? 7.084 -3.834 3.497 1.00 0.00 81 GLY A N 6
ATOM 9864 C CA . GLY A 1 81 ? 7.999 -4.954 3.373 1.00 0.00 81 GLY A CA 6
ATOM 9865 C C . GLY A 1 81 ? 7.288 -6.248 3.032 1.00 0.00 81 GLY A C 6
ATOM 9866 O O . GLY A 1 81 ? 7.839 -7.334 3.216 1.00 0.00 81 GLY A O 6
ATOM 9870 N N . ASP A 1 82 ? 6.061 -6.135 2.537 1.00 0.00 82 ASP A N 6
ATOM 9871 C CA . ASP A 1 82 ? 5.273 -7.306 2.170 1.00 0.00 82 ASP A CA 6
ATOM 9872 C C . ASP A 1 82 ? 5.076 -7.377 0.659 1.00 0.00 82 ASP A C 6
ATOM 9873 O O . ASP A 1 82 ? 4.929 -6.353 -0.008 1.00 0.00 82 ASP A O 6
ATOM 9882 N N . VAL A 1 83 ? 5.076 -8.594 0.124 1.00 0.00 83 VAL A N 6
ATOM 9883 C CA . VAL A 1 83 ? 4.898 -8.800 -1.308 1.00 0.00 83 VAL A CA 6
ATOM 9884 C C . VAL A 1 83 ? 3.557 -9.462 -1.606 1.00 0.00 83 VAL A C 6
ATOM 9885 O O . VAL A 1 83 ? 3.170 -10.427 -0.948 1.00 0.00 83 VAL A O 6
ATOM 9898 N N . VAL A 1 84 ? 2.852 -8.937 -2.603 1.00 0.00 84 VAL A N 6
ATOM 9899 C CA . VAL A 1 84 ? 1.555 -9.478 -2.990 1.00 0.00 84 VAL A CA 6
ATOM 9900 C C . VAL A 1 84 ? 1.537 -9.861 -4.465 1.00 0.00 84 VAL A C 6
ATOM 9901 O O . VAL A 1 84 ? 2.131 -9.179 -5.301 1.00 0.00 84 VAL A O 6
ATOM 9914 N N . ARG A 1 85 ? 0.851 -10.955 -4.779 1.00 0.00 85 ARG A N 6
ATOM 9915 C CA . ARG A 1 85 ? 0.756 -11.429 -6.154 1.00 0.00 85 ARG A CA 6
ATOM 9916 C C . ARG A 1 85 ? -0.313 -10.657 -6.923 1.00 0.00 85 ARG A C 6
ATOM 9917 O O . ARG A 1 85 ? -1.510 -10.868 -6.721 1.00 0.00 85 ARG A O 6
ATOM 9938 N N . ILE A 1 86 ? 0.127 -9.764 -7.802 1.00 0.00 86 ILE A N 6
ATOM 9939 C CA . ILE A 1 86 ? -0.791 -8.962 -8.600 1.00 0.00 86 ILE A CA 6
ATOM 9940 C C . ILE A 1 86 ? -1.392 -9.782 -9.737 1.00 0.00 86 ILE A C 6
ATOM 9941 O O . ILE A 1 86 ? -0.670 -10.403 -10.516 1.00 0.00 86 ILE A O 6
ATOM 9957 N N . GLN A 1 87 ? -2.719 -9.779 -9.824 1.00 0.00 87 GLN A N 6
ATOM 9958 C CA . GLN A 1 87 ? -3.417 -10.522 -10.866 1.00 0.00 87 GLN A CA 6
ATOM 9959 C C . GLN A 1 87 ? -4.144 -9.576 -11.816 1.00 0.00 87 GLN A C 6
ATOM 9960 O O . GLN A 1 87 ? -4.162 -9.791 -13.027 1.00 0.00 87 GLN A O 6
ATOM 9974 N N . GLU A 1 88 ? -4.743 -8.529 -11.257 1.00 0.00 88 GLU A N 6
ATOM 9975 C CA . GLU A 1 88 ? -5.472 -7.551 -12.055 1.00 0.00 88 GLU A CA 6
ATOM 9976 C C . GLU A 1 88 ? -5.236 -6.137 -11.532 1.00 0.00 88 GLU A C 6
ATOM 9977 O O . GLU A 1 88 ? -4.914 -5.941 -10.360 1.00 0.00 88 GLU A O 6
ATOM 9989 N N . THR A 1 89 ? -5.398 -5.152 -12.411 1.00 0.00 89 THR A N 6
ATOM 9990 C CA . THR A 1 89 ? -5.201 -3.757 -12.040 1.00 0.00 89 THR A CA 6
ATOM 9991 C C . THR A 1 89 ? -6.408 -2.910 -12.426 1.00 0.00 89 THR A C 6
ATOM 9992 O O . THR A 1 89 ? -6.614 -2.604 -13.601 1.00 0.00 89 THR A O 6
ATOM 10003 N N . CYS A 1 90 ? -7.203 -2.533 -11.430 1.00 0.00 90 CYS A N 6
ATOM 10004 C CA . CYS A 1 90 ? -8.391 -1.720 -11.666 1.00 0.00 90 CYS A CA 6
ATOM 10005 C C . CYS A 1 90 ? -8.181 -0.293 -11.171 1.00 0.00 90 CYS A C 6
ATOM 10006 O O . CYS A 1 90 ? -7.756 -0.075 -10.037 1.00 0.00 90 CYS A O 6
ATOM 10014 N N . GLY A 1 91 ? -8.479 0.677 -12.030 1.00 0.00 91 GLY A N 6
ATOM 10015 C CA . GLY A 1 91 ? -8.314 2.071 -11.662 1.00 0.00 91 GLY A CA 6
ATOM 10016 C C . GLY A 1 91 ? -7.112 2.296 -10.768 1.00 0.00 91 GLY A C 6
ATOM 10017 O O . GLY A 1 91 ? -6.072 1.661 -10.943 1.00 0.00 91 GLY A O 6
ATOM 10021 N N . ASP A 1 92 ? -7.252 3.203 -9.808 1.00 0.00 92 ASP A N 6
ATOM 10022 C CA . ASP A 1 92 ? -6.168 3.512 -8.882 1.00 0.00 92 ASP A CA 6
ATOM 10023 C C . ASP A 1 92 ? -6.101 2.480 -7.761 1.00 0.00 92 ASP A C 6
ATOM 10024 O O . ASP A 1 92 ? -5.907 2.827 -6.596 1.00 0.00 92 ASP A O 6
ATOM 10033 N N . TRP A 1 93 ? -6.264 1.212 -8.120 1.00 0.00 93 TRP A N 6
ATOM 10034 C CA . TRP A 1 93 ? -6.223 0.130 -7.143 1.00 0.00 93 TRP A CA 6
ATOM 10035 C C . TRP A 1 93 ? -5.744 -1.167 -7.787 1.00 0.00 93 TRP A C 6
ATOM 10036 O O . TRP A 1 93 ? -6.070 -1.456 -8.938 1.00 0.00 93 TRP A O 6
ATOM 10057 N N . TYR A 1 94 ? -4.970 -1.943 -7.037 1.00 0.00 94 TYR A N 6
ATOM 10058 C CA . TYR A 1 94 ? -4.444 -3.208 -7.537 1.00 0.00 94 TYR A CA 6
ATOM 10059 C C . TYR A 1 94 ? -5.321 -4.375 -7.094 1.00 0.00 94 TYR A C 6
ATOM 10060 O O . TYR A 1 94 ? -6.143 -4.240 -6.188 1.00 0.00 94 TYR A O 6
ATOM 10078 N N . ARG A 1 95 ? -5.139 -5.522 -7.740 1.00 0.00 95 ARG A N 6
ATOM 10079 C CA . ARG A 1 95 ? -5.913 -6.714 -7.415 1.00 0.00 95 ARG A CA 6
ATOM 10080 C C . ARG A 1 95 ? -4.995 -7.903 -7.149 1.00 0.00 95 ARG A C 6
ATOM 10081 O O . ARG A 1 95 ? -4.242 -8.327 -8.024 1.00 0.00 95 ARG A O 6
ATOM 10102 N N . GLY A 1 96 ? -5.062 -8.436 -5.932 1.00 0.00 96 GLY A N 6
ATOM 10103 C CA . GLY A 1 96 ? -4.232 -9.570 -5.572 1.00 0.00 96 GLY A CA 6
ATOM 10104 C C . GLY A 1 96 ? -4.410 -9.984 -4.125 1.00 0.00 96 GLY A C 6
ATOM 10105 O O . GLY A 1 96 ? -5.437 -9.692 -3.511 1.00 0.00 96 GLY A O 6
ATOM 10109 N N . TYR A 1 97 ? -3.410 -10.666 -3.578 1.00 0.00 97 TYR A N 6
ATOM 10110 C CA . TYR A 1 97 ? -3.463 -11.124 -2.195 1.00 0.00 97 TYR A CA 6
ATOM 10111 C C . TYR A 1 97 ? -2.060 -11.246 -1.608 1.00 0.00 97 TYR A C 6
ATOM 10112 O O . TYR A 1 97 ? -1.070 -11.291 -2.339 1.00 0.00 97 TYR A O 6
ATOM 10130 N N . LEU A 1 98 ? -1.984 -11.300 -0.283 1.00 0.00 98 LEU A N 6
ATOM 10131 C CA . LEU A 1 98 ? -0.703 -11.418 0.406 1.00 0.00 98 LEU A CA 6
ATOM 10132 C C . LEU A 1 98 ? -0.091 -12.798 0.184 1.00 0.00 98 LEU A C 6
ATOM 10133 O O . LEU A 1 98 ? -0.617 -13.804 0.659 1.00 0.00 98 LEU A O 6
ATOM 10149 N N . ILE A 1 99 ? 1.023 -12.835 -0.539 1.00 0.00 99 ILE A N 6
ATOM 10150 C CA . ILE A 1 99 ? 1.709 -14.091 -0.820 1.00 0.00 99 ILE A CA 6
ATOM 10151 C C . ILE A 1 99 ? 2.061 -14.825 0.468 1.00 0.00 99 ILE A C 6
ATOM 10152 O O . ILE A 1 99 ? 1.699 -15.988 0.653 1.00 0.00 99 ILE A O 6
ATOM 10168 N N . LYS A 1 100 ? 2.769 -14.139 1.359 1.00 0.00 100 LYS A N 6
ATOM 10169 C CA . LYS A 1 100 ? 3.169 -14.724 2.634 1.00 0.00 100 LYS A CA 6
ATOM 10170 C C . LYS A 1 100 ? 1.954 -15.225 3.408 1.00 0.00 100 LYS A C 6
ATOM 10171 O O . LYS A 1 100 ? 2.037 -16.208 4.145 1.00 0.00 100 LYS A O 6
ATOM 10190 N N . HIS A 1 101 ? 0.825 -14.544 3.235 1.00 0.00 101 HIS A N 6
ATOM 10191 C CA . HIS A 1 101 ? -0.408 -14.922 3.916 1.00 0.00 101 HIS A CA 6
ATOM 10192 C C . HIS A 1 101 ? -1.591 -14.895 2.952 1.00 0.00 101 HIS A C 6
ATOM 10193 O O . HIS A 1 101 ? -2.336 -13.916 2.894 1.00 0.00 101 HIS A O 6
ATOM 10208 N N . LYS A 1 102 ? -1.757 -15.975 2.197 1.00 0.00 102 LYS A N 6
ATOM 10209 C CA . LYS A 1 102 ? -2.849 -16.077 1.236 1.00 0.00 102 LYS A CA 6
ATOM 10210 C C . LYS A 1 102 ? -4.196 -16.144 1.949 1.00 0.00 102 LYS A C 6
ATOM 10211 O O . LYS A 1 102 ? -5.247 -16.161 1.308 1.00 0.00 102 LYS A O 6
ATOM 10230 N N . MET A 1 103 ? -4.157 -16.181 3.276 1.00 0.00 103 MET A N 6
ATOM 10231 C CA . MET A 1 103 ? -5.376 -16.244 4.075 1.00 0.00 103 MET A CA 6
ATOM 10232 C C . MET A 1 103 ? -6.187 -14.960 3.930 1.00 0.00 103 MET A C 6
ATOM 10233 O O . MET A 1 103 ? -7.372 -14.922 4.265 1.00 0.00 103 MET A O 6
ATOM 10247 N N . LEU A 1 104 ? -5.543 -13.912 3.429 1.00 0.00 104 LEU A N 6
ATOM 10248 C CA . LEU A 1 104 ? -6.206 -12.626 3.239 1.00 0.00 104 LEU A CA 6
ATOM 10249 C C . LEU A 1 104 ? -6.075 -12.154 1.795 1.00 0.00 104 LEU A C 6
ATOM 10250 O O . LEU A 1 104 ? -4.976 -12.118 1.241 1.00 0.00 104 LEU A O 6
ATOM 10266 N N . GLN A 1 105 ? -7.202 -11.790 1.192 1.00 0.00 105 GLN A N 6
ATOM 10267 C CA . GLN A 1 105 ? -7.212 -11.319 -0.188 1.00 0.00 105 GLN A CA 6
ATOM 10268 C C . GLN A 1 105 ? -8.089 -10.079 -0.332 1.00 0.00 105 GLN A C 6
ATOM 10269 O O . GLN A 1 105 ? -9.028 -9.877 0.436 1.00 0.00 105 GLN A O 6
ATOM 10283 N N . GLY A 1 106 ? -7.775 -9.251 -1.324 1.00 0.00 106 GLY A N 6
ATOM 10284 C CA . GLY A 1 106 ? -8.544 -8.041 -1.551 1.00 0.00 106 GLY A CA 6
ATOM 10285 C C . GLY A 1 106 ? -7.857 -7.089 -2.511 1.00 0.00 106 GLY A C 6
ATOM 10286 O O . GLY A 1 106 ? -7.217 -7.520 -3.470 1.00 0.00 106 GLY A O 6
ATOM 10290 N N . ILE A 1 107 ? -7.991 -5.793 -2.252 1.00 0.00 107 ILE A N 6
ATOM 10291 C CA . ILE A 1 107 ? -7.378 -4.778 -3.101 1.00 0.00 107 ILE A CA 6
ATOM 10292 C C . ILE A 1 107 ? -6.612 -3.755 -2.269 1.00 0.00 107 ILE A C 6
ATOM 10293 O O . ILE A 1 107 ? -6.739 -3.714 -1.045 1.00 0.00 107 ILE A O 6
ATOM 10309 N N . PHE A 1 108 ? -5.818 -2.928 -2.942 1.00 0.00 108 PHE A N 6
ATOM 10310 C CA . PHE A 1 108 ? -5.032 -1.904 -2.265 1.00 0.00 108 PHE A CA 6
ATOM 10311 C C . PHE A 1 108 ? -4.600 -0.815 -3.243 1.00 0.00 108 PHE A C 6
ATOM 10312 O O . PHE A 1 108 ? -4.605 -1.001 -4.460 1.00 0.00 108 PHE A O 6
ATOM 10329 N N . PRO A 1 109 ? -4.218 0.350 -2.700 1.00 0.00 109 PRO A N 6
ATOM 10330 C CA . PRO A 1 109 ? -3.776 1.492 -3.506 1.00 0.00 109 PRO A CA 6
ATOM 10331 C C . PRO A 1 109 ? -2.425 1.246 -4.168 1.00 0.00 109 PRO A C 6
ATOM 10332 O O . PRO A 1 109 ? -1.481 0.785 -3.526 1.00 0.00 109 PRO A O 6
ATOM 10343 N N . LYS A 1 110 ? -2.338 1.556 -5.457 1.00 0.00 110 LYS A N 6
ATOM 10344 C CA . LYS A 1 110 ? -1.102 1.370 -6.208 1.00 0.00 110 LYS A CA 6
ATOM 10345 C C . LYS A 1 110 ? 0.012 2.249 -5.649 1.00 0.00 110 LYS A C 6
ATOM 10346 O O . LYS A 1 110 ? 1.193 1.935 -5.789 1.00 0.00 110 LYS A O 6
ATOM 10365 N N . SER A 1 111 ? -0.373 3.352 -5.014 1.00 0.00 111 SER A N 6
ATOM 10366 C CA . SER A 1 111 ? 0.593 4.278 -4.435 1.00 0.00 111 SER A CA 6
ATOM 10367 C C . SER A 1 111 ? 1.305 3.646 -3.243 1.00 0.00 111 SER A C 6
ATOM 10368 O O . SER A 1 111 ? 2.294 4.180 -2.742 1.00 0.00 111 SER A O 6
ATOM 10376 N N . PHE A 1 112 ? 0.794 2.504 -2.795 1.00 0.00 112 PHE A N 6
ATOM 10377 C CA . PHE A 1 112 ? 1.380 1.798 -1.661 1.00 0.00 112 PHE A CA 6
ATOM 10378 C C . PHE A 1 112 ? 2.169 0.579 -2.128 1.00 0.00 112 PHE A C 6
ATOM 10379 O O . PHE A 1 112 ? 2.996 0.042 -1.391 1.00 0.00 112 PHE A O 6
ATOM 10396 N N . ILE A 1 113 ? 1.907 0.147 -3.357 1.00 0.00 113 ILE A N 6
ATOM 10397 C CA . ILE A 1 113 ? 2.593 -1.008 -3.923 1.00 0.00 113 ILE A CA 6
ATOM 10398 C C . ILE A 1 113 ? 3.724 -0.576 -4.850 1.00 0.00 113 ILE A C 6
ATOM 10399 O O . ILE A 1 113 ? 3.505 0.159 -5.814 1.00 0.00 113 ILE A O 6
ATOM 10415 N N . HIS A 1 114 ? 4.934 -1.039 -4.554 1.00 0.00 114 HIS A N 6
ATOM 10416 C CA . HIS A 1 114 ? 6.100 -0.702 -5.363 1.00 0.00 114 HIS A CA 6
ATOM 10417 C C . HIS A 1 114 ? 6.416 -1.820 -6.352 1.00 0.00 114 HIS A C 6
ATOM 10418 O O . HIS A 1 114 ? 7.007 -2.836 -5.987 1.00 0.00 114 HIS A O 6
ATOM 10433 N N . ILE A 1 115 ? 6.018 -1.624 -7.604 1.00 0.00 115 ILE A N 6
ATOM 10434 C CA . ILE A 1 115 ? 6.259 -2.615 -8.646 1.00 0.00 115 ILE A CA 6
ATOM 10435 C C . ILE A 1 115 ? 7.749 -2.760 -8.933 1.00 0.00 115 ILE A C 6
ATOM 10436 O O . ILE A 1 115 ? 8.380 -1.851 -9.473 1.00 0.00 115 ILE A O 6
ATOM 10452 N N . LYS A 1 116 ? 8.307 -3.910 -8.570 1.00 0.00 116 LYS A N 6
ATOM 10453 C CA . LYS A 1 116 ? 9.724 -4.177 -8.790 1.00 0.00 116 LYS A CA 6
ATOM 10454 C C . LYS A 1 116 ? 9.962 -4.724 -10.194 1.00 0.00 116 LYS A C 6
ATOM 10455 O O . LYS A 1 116 ? 9.763 -5.912 -10.448 1.00 0.00 116 LYS A O 6
ATOM 10474 N N . GLU A 1 117 ? 10.390 -3.851 -11.100 1.00 0.00 117 GLU A N 6
ATOM 10475 C CA . GLU A 1 117 ? 10.656 -4.249 -12.478 1.00 0.00 117 GLU A CA 6
ATOM 10476 C C . GLU A 1 117 ? 12.141 -4.531 -12.686 1.00 0.00 117 GLU A C 6
ATOM 10477 O O . GLU A 1 117 ? 12.750 -4.039 -13.636 1.00 0.00 117 GLU A O 6
ATOM 10489 N N . VAL A 1 118 ? 12.718 -5.325 -11.790 1.00 0.00 118 VAL A N 6
ATOM 10490 C CA . VAL A 1 118 ? 14.132 -5.673 -11.874 1.00 0.00 118 VAL A CA 6
ATOM 10491 C C . VAL A 1 118 ? 14.339 -6.933 -12.707 1.00 0.00 118 VAL A C 6
ATOM 10492 O O . VAL A 1 118 ? 15.471 -7.349 -12.954 1.00 0.00 118 VAL A O 6
ATOM 10505 N N . THR A 1 119 ? 13.236 -7.538 -13.139 1.00 0.00 119 THR A N 6
ATOM 10506 C CA . THR A 1 119 ? 13.296 -8.751 -13.944 1.00 0.00 119 THR A CA 6
ATOM 10507 C C . THR A 1 119 ? 13.568 -8.427 -15.408 1.00 0.00 119 THR A C 6
ATOM 10508 O O . THR A 1 119 ? 13.941 -9.302 -16.190 1.00 0.00 119 THR A O 6
ATOM 10519 N N . GLY A 1 1 ? 15.080 -5.603 -31.751 1.00 0.00 1 GLY A N 7
ATOM 10520 C CA . GLY A 1 1 ? 14.174 -6.348 -30.896 1.00 0.00 1 GLY A CA 7
ATOM 10521 C C . GLY A 1 1 ? 14.497 -6.182 -29.425 1.00 0.00 1 GLY A C 7
ATOM 10522 O O . GLY A 1 1 ? 15.652 -6.309 -29.017 1.00 0.00 1 GLY A O 7
ATOM 10526 N N . SER A 1 2 ? 13.475 -5.894 -28.625 1.00 0.00 2 SER A N 7
ATOM 10527 C CA . SER A 1 2 ? 13.657 -5.705 -27.190 1.00 0.00 2 SER A CA 7
ATOM 10528 C C . SER A 1 2 ? 13.389 -7.001 -26.433 1.00 0.00 2 SER A C 7
ATOM 10529 O O . SER A 1 2 ? 12.754 -6.997 -25.378 1.00 0.00 2 SER A O 7
ATOM 10537 N N . SER A 1 3 ? 13.878 -8.110 -26.978 1.00 0.00 3 SER A N 7
ATOM 10538 C CA . SER A 1 3 ? 13.689 -9.416 -26.357 1.00 0.00 3 SER A CA 7
ATOM 10539 C C . SER A 1 3 ? 15.014 -9.971 -25.845 1.00 0.00 3 SER A C 7
ATOM 10540 O O . SER A 1 3 ? 15.932 -10.234 -26.621 1.00 0.00 3 SER A O 7
ATOM 10548 N N . GLY A 1 4 ? 15.107 -10.147 -24.530 1.00 0.00 4 GLY A N 7
ATOM 10549 C CA . GLY A 1 4 ? 16.323 -10.669 -23.935 1.00 0.00 4 GLY A CA 7
ATOM 10550 C C . GLY A 1 4 ? 16.477 -10.266 -22.482 1.00 0.00 4 GLY A C 7
ATOM 10551 O O . GLY A 1 4 ? 16.757 -11.104 -21.625 1.00 0.00 4 GLY A O 7
ATOM 10555 N N . SER A 1 5 ? 16.296 -8.979 -22.204 1.00 0.00 5 SER A N 7
ATOM 10556 C CA . SER A 1 5 ? 16.422 -8.466 -20.845 1.00 0.00 5 SER A CA 7
ATOM 10557 C C . SER A 1 5 ? 15.893 -9.476 -19.831 1.00 0.00 5 SER A C 7
ATOM 10558 O O . SER A 1 5 ? 14.816 -10.045 -20.009 1.00 0.00 5 SER A O 7
ATOM 10566 N N . SER A 1 6 ? 16.659 -9.693 -18.767 1.00 0.00 6 SER A N 7
ATOM 10567 C CA . SER A 1 6 ? 16.270 -10.637 -17.725 1.00 0.00 6 SER A CA 7
ATOM 10568 C C . SER A 1 6 ? 16.873 -10.242 -16.381 1.00 0.00 6 SER A C 7
ATOM 10569 O O . SER A 1 6 ? 17.699 -9.333 -16.301 1.00 0.00 6 SER A O 7
ATOM 10577 N N . GLY A 1 7 ? 16.454 -10.932 -15.325 1.00 0.00 7 GLY A N 7
ATOM 10578 C CA . GLY A 1 7 ? 16.962 -10.639 -13.997 1.00 0.00 7 GLY A CA 7
ATOM 10579 C C . GLY A 1 7 ? 18.449 -10.905 -13.874 1.00 0.00 7 GLY A C 7
ATOM 10580 O O . GLY A 1 7 ? 19.220 -10.591 -14.782 1.00 0.00 7 GLY A O 7
ATOM 10584 N N . ARG A 1 8 ? 18.854 -11.483 -12.748 1.00 0.00 8 ARG A N 7
ATOM 10585 C CA . ARG A 1 8 ? 20.259 -11.788 -12.508 1.00 0.00 8 ARG A CA 7
ATOM 10586 C C . ARG A 1 8 ? 21.156 -10.679 -13.050 1.00 0.00 8 ARG A C 7
ATOM 10587 O O . ARG A 1 8 ? 22.172 -10.946 -13.693 1.00 0.00 8 ARG A O 7
ATOM 10608 N N . LEU A 1 9 ? 20.774 -9.434 -12.788 1.00 0.00 9 LEU A N 7
ATOM 10609 C CA . LEU A 1 9 ? 21.543 -8.284 -13.250 1.00 0.00 9 LEU A CA 7
ATOM 10610 C C . LEU A 1 9 ? 21.344 -7.089 -12.323 1.00 0.00 9 LEU A C 7
ATOM 10611 O O . LEU A 1 9 ? 20.220 -6.632 -12.113 1.00 0.00 9 LEU A O 7
ATOM 10627 N N . LEU A 1 10 ? 22.443 -6.586 -11.772 1.00 0.00 10 LEU A N 7
ATOM 10628 C CA . LEU A 1 10 ? 22.391 -5.441 -10.868 1.00 0.00 10 LEU A CA 7
ATOM 10629 C C . LEU A 1 10 ? 21.551 -4.316 -11.463 1.00 0.00 10 LEU A C 7
ATOM 10630 O O . LEU A 1 10 ? 21.680 -3.988 -12.643 1.00 0.00 10 LEU A O 7
ATOM 10646 N N . ASP A 1 11 ? 20.692 -3.727 -10.639 1.00 0.00 11 ASP A N 7
ATOM 10647 C CA . ASP A 1 11 ? 19.832 -2.635 -11.082 1.00 0.00 11 ASP A CA 7
ATOM 10648 C C . ASP A 1 11 ? 19.033 -2.065 -9.915 1.00 0.00 11 ASP A C 7
ATOM 10649 O O . ASP A 1 11 ? 18.159 -2.734 -9.361 1.00 0.00 11 ASP A O 7
ATOM 10658 N N . LEU A 1 12 ? 19.338 -0.826 -9.545 1.00 0.00 12 LEU A N 7
ATOM 10659 C CA . LEU A 1 12 ? 18.648 -0.165 -8.442 1.00 0.00 12 LEU A CA 7
ATOM 10660 C C . LEU A 1 12 ? 18.065 1.172 -8.888 1.00 0.00 12 LEU A C 7
ATOM 10661 O O . LEU A 1 12 ? 18.564 2.233 -8.513 1.00 0.00 12 LEU A O 7
ATOM 10677 N N . GLU A 1 13 ? 17.005 1.113 -9.688 1.00 0.00 13 GLU A N 7
ATOM 10678 C CA . GLU A 1 13 ? 16.354 2.320 -10.183 1.00 0.00 13 GLU A CA 7
ATOM 10679 C C . GLU A 1 13 ? 16.093 3.303 -9.045 1.00 0.00 13 GLU A C 7
ATOM 10680 O O . GLU A 1 13 ? 16.122 2.933 -7.872 1.00 0.00 13 GLU A O 7
ATOM 10692 N N . ASN A 1 14 ? 15.837 4.558 -9.402 1.00 0.00 14 ASN A N 7
ATOM 10693 C CA . ASN A 1 14 ? 15.572 5.595 -8.411 1.00 0.00 14 ASN A CA 7
ATOM 10694 C C . ASN A 1 14 ? 14.102 6.004 -8.432 1.00 0.00 14 ASN A C 7
ATOM 10695 O O . ASN A 1 14 ? 13.721 6.949 -9.123 1.00 0.00 14 ASN A O 7
ATOM 10706 N N . ILE A 1 15 ? 13.283 5.286 -7.672 1.00 0.00 15 ILE A N 7
ATOM 10707 C CA . ILE A 1 15 ? 11.856 5.575 -7.602 1.00 0.00 15 ILE A CA 7
ATOM 10708 C C . ILE A 1 15 ? 11.586 6.808 -6.746 1.00 0.00 15 ILE A C 7
ATOM 10709 O O . ILE A 1 15 ? 12.173 6.974 -5.677 1.00 0.00 15 ILE A O 7
ATOM 10725 N N . GLN A 1 16 ? 10.694 7.669 -7.224 1.00 0.00 16 GLN A N 7
ATOM 10726 C CA . GLN A 1 16 ? 10.346 8.887 -6.502 1.00 0.00 16 GLN A CA 7
ATOM 10727 C C . GLN A 1 16 ? 9.311 8.601 -5.419 1.00 0.00 16 GLN A C 7
ATOM 10728 O O . GLN A 1 16 ? 8.110 8.562 -5.689 1.00 0.00 16 GLN A O 7
ATOM 10742 N N . ILE A 1 17 ? 9.784 8.401 -4.194 1.00 0.00 17 ILE A N 7
ATOM 10743 C CA . ILE A 1 17 ? 8.899 8.119 -3.070 1.00 0.00 17 ILE A CA 7
ATOM 10744 C C . ILE A 1 17 ? 8.857 9.292 -2.096 1.00 0.00 17 ILE A C 7
ATOM 10745 O O . ILE A 1 17 ? 9.881 9.884 -1.754 1.00 0.00 17 ILE A O 7
ATOM 10761 N N . PRO A 1 18 ? 7.645 9.635 -1.636 1.00 0.00 18 PRO A N 7
ATOM 10762 C CA . PRO A 1 18 ? 7.439 10.738 -0.693 1.00 0.00 18 PRO A CA 7
ATOM 10763 C C . PRO A 1 18 ? 7.985 10.422 0.696 1.00 0.00 18 PRO A C 7
ATOM 10764 O O . PRO A 1 18 ? 7.934 9.278 1.147 1.00 0.00 18 PRO A O 7
ATOM 10775 N N . ASP A 1 19 ? 8.505 11.443 1.368 1.00 0.00 19 ASP A N 7
ATOM 10776 C CA . ASP A 1 19 ? 9.058 11.274 2.707 1.00 0.00 19 ASP A CA 7
ATOM 10777 C C . ASP A 1 19 ? 8.014 10.698 3.658 1.00 0.00 19 ASP A C 7
ATOM 10778 O O . ASP A 1 19 ? 8.335 9.904 4.541 1.00 0.00 19 ASP A O 7
ATOM 10787 N N . ALA A 1 20 ? 6.763 11.105 3.472 1.00 0.00 20 ALA A N 7
ATOM 10788 C CA . ALA A 1 20 ? 5.671 10.629 4.312 1.00 0.00 20 ALA A CA 7
ATOM 10789 C C . ALA A 1 20 ? 4.614 9.907 3.483 1.00 0.00 20 ALA A C 7
ATOM 10790 O O . ALA A 1 20 ? 4.414 10.195 2.303 1.00 0.00 20 ALA A O 7
ATOM 10797 N N . PRO A 1 21 ? 3.922 8.947 4.112 1.00 0.00 21 PRO A N 7
ATOM 10798 C CA . PRO A 1 21 ? 2.874 8.163 3.451 1.00 0.00 21 PRO A CA 7
ATOM 10799 C C . PRO A 1 21 ? 1.633 8.995 3.148 1.00 0.00 21 PRO A C 7
ATOM 10800 O O . PRO A 1 21 ? 0.914 9.432 4.047 1.00 0.00 21 PRO A O 7
ATOM 10811 N N . PRO A 1 22 ? 1.373 9.221 1.851 1.00 0.00 22 PRO A N 7
ATOM 10812 C CA . PRO A 1 22 ? 0.217 10.002 1.400 1.00 0.00 22 PRO A CA 7
ATOM 10813 C C . PRO A 1 22 ? -1.102 9.275 1.639 1.00 0.00 22 PRO A C 7
ATOM 10814 O O . PRO A 1 22 ? -1.137 8.075 1.913 1.00 0.00 22 PRO A O 7
ATOM 10825 N N . PRO A 1 23 ? -2.215 10.017 1.533 1.00 0.00 23 PRO A N 7
ATOM 10826 C CA . PRO A 1 23 ? -3.557 9.463 1.733 1.00 0.00 23 PRO A CA 7
ATOM 10827 C C . PRO A 1 23 ? -3.966 8.514 0.612 1.00 0.00 23 PRO A C 7
ATOM 10828 O O . PRO A 1 23 ? -3.194 8.265 -0.315 1.00 0.00 23 PRO A O 7
ATOM 10839 N N . ILE A 1 24 ? -5.182 7.987 0.702 1.00 0.00 24 ILE A N 7
ATOM 10840 C CA . ILE A 1 24 ? -5.693 7.067 -0.306 1.00 0.00 24 ILE A CA 7
ATOM 10841 C C . ILE A 1 24 ? -6.792 7.718 -1.139 1.00 0.00 24 ILE A C 7
ATOM 10842 O O . ILE A 1 24 ? -7.664 8.417 -0.623 1.00 0.00 24 ILE A O 7
ATOM 10858 N N . PRO A 1 25 ? -6.751 7.484 -2.459 1.00 0.00 25 PRO A N 7
ATOM 10859 C CA . PRO A 1 25 ? -7.738 8.036 -3.392 1.00 0.00 25 PRO A CA 7
ATOM 10860 C C . PRO A 1 25 ? -9.114 7.403 -3.223 1.00 0.00 25 PRO A C 7
ATOM 10861 O O . PRO A 1 25 ? -9.301 6.511 -2.395 1.00 0.00 25 PRO A O 7
ATOM 10872 N N . LYS A 1 26 ? -10.076 7.869 -4.012 1.00 0.00 26 LYS A N 7
ATOM 10873 C CA . LYS A 1 26 ? -11.436 7.348 -3.951 1.00 0.00 26 LYS A CA 7
ATOM 10874 C C . LYS A 1 26 ? -11.486 5.901 -4.432 1.00 0.00 26 LYS A C 7
ATOM 10875 O O . LYS A 1 26 ? -11.231 5.618 -5.602 1.00 0.00 26 LYS A O 7
ATOM 10894 N N . GLU A 1 27 ? -11.818 4.990 -3.522 1.00 0.00 27 GLU A N 7
ATOM 10895 C CA . GLU A 1 27 ? -11.902 3.573 -3.855 1.00 0.00 27 GLU A CA 7
ATOM 10896 C C . GLU A 1 27 ? -13.018 3.317 -4.864 1.00 0.00 27 GLU A C 7
ATOM 10897 O O . GLU A 1 27 ? -14.083 3.932 -4.820 1.00 0.00 27 GLU A O 7
ATOM 10909 N N . PRO A 1 28 ? -12.768 2.387 -5.798 1.00 0.00 28 PRO A N 7
ATOM 10910 C CA . PRO A 1 28 ? -13.738 2.027 -6.836 1.00 0.00 28 PRO A CA 7
ATOM 10911 C C . PRO A 1 28 ? -14.941 1.278 -6.271 1.00 0.00 28 PRO A C 7
ATOM 10912 O O . PRO A 1 28 ? -14.789 0.261 -5.596 1.00 0.00 28 PRO A O 7
ATOM 10923 N N . SER A 1 29 ? -16.135 1.788 -6.553 1.00 0.00 29 SER A N 7
ATOM 10924 C CA . SER A 1 29 ? -17.364 1.169 -6.070 1.00 0.00 29 SER A CA 7
ATOM 10925 C C . SER A 1 29 ? -18.203 0.646 -7.233 1.00 0.00 29 SER A C 7
ATOM 10926 O O . SER A 1 29 ? -19.405 0.894 -7.306 1.00 0.00 29 SER A O 7
ATOM 10934 N N . ASN A 1 30 ? -17.557 -0.079 -8.141 1.00 0.00 30 ASN A N 7
ATOM 10935 C CA . ASN A 1 30 ? -18.242 -0.636 -9.301 1.00 0.00 30 ASN A CA 7
ATOM 10936 C C . ASN A 1 30 ? -17.938 -2.124 -9.449 1.00 0.00 30 ASN A C 7
ATOM 10937 O O . ASN A 1 30 ? -18.500 -2.800 -10.312 1.00 0.00 30 ASN A O 7
ATOM 10948 N N . TYR A 1 31 ? -17.047 -2.627 -8.603 1.00 0.00 31 TYR A N 7
ATOM 10949 C CA . TYR A 1 31 ? -16.667 -4.034 -8.640 1.00 0.00 31 TYR A CA 7
ATOM 10950 C C . TYR A 1 31 ? -17.500 -4.850 -7.656 1.00 0.00 31 TYR A C 7
ATOM 10951 O O . TYR A 1 31 ? -17.907 -4.351 -6.607 1.00 0.00 31 TYR A O 7
ATOM 10969 N N . ASP A 1 32 ? -17.748 -6.108 -8.002 1.00 0.00 32 ASP A N 7
ATOM 10970 C CA . ASP A 1 32 ? -18.531 -6.995 -7.150 1.00 0.00 32 ASP A CA 7
ATOM 10971 C C . ASP A 1 32 ? -17.663 -8.120 -6.594 1.00 0.00 32 ASP A C 7
ATOM 10972 O O . ASP A 1 32 ? -17.647 -8.368 -5.389 1.00 0.00 32 ASP A O 7
ATOM 10981 N N . PHE A 1 33 ? -16.943 -8.799 -7.482 1.00 0.00 33 PHE A N 7
ATOM 10982 C CA . PHE A 1 33 ? -16.074 -9.899 -7.081 1.00 0.00 33 PHE A CA 7
ATOM 10983 C C . PHE A 1 33 ? -15.373 -9.585 -5.762 1.00 0.00 33 PHE A C 7
ATOM 10984 O O . PHE A 1 33 ? -15.184 -8.421 -5.409 1.00 0.00 33 PHE A O 7
ATOM 11001 N N . SER A 1 34 ? -14.990 -10.632 -5.039 1.00 0.00 34 SER A N 7
ATOM 11002 C CA . SER A 1 34 ? -14.314 -10.470 -3.757 1.00 0.00 34 SER A CA 7
ATOM 11003 C C . SER A 1 34 ? -15.242 -9.827 -2.731 1.00 0.00 34 SER A C 7
ATOM 11004 O O . SER A 1 34 ? -14.907 -8.811 -2.125 1.00 0.00 34 SER A O 7
ATOM 11012 N N . GLY A 1 35 ? -16.412 -10.430 -2.541 1.00 0.00 35 GLY A N 7
ATOM 11013 C CA . GLY A 1 35 ? -17.372 -9.903 -1.588 1.00 0.00 35 GLY A CA 7
ATOM 11014 C C . GLY A 1 35 ? -17.040 -10.287 -0.160 1.00 0.00 35 GLY A C 7
ATOM 11015 O O . GLY A 1 35 ? -16.268 -11.212 0.094 1.00 0.00 35 GLY A O 7
ATOM 11019 N N . PRO A 1 36 ? -17.630 -9.564 0.803 1.00 0.00 36 PRO A N 7
ATOM 11020 C CA . PRO A 1 36 ? -17.408 -9.814 2.230 1.00 0.00 36 PRO A CA 7
ATOM 11021 C C . PRO A 1 36 ? -18.034 -11.125 2.694 1.00 0.00 36 PRO A C 7
ATOM 11022 O O . PRO A 1 36 ? -19.218 -11.173 3.029 1.00 0.00 36 PRO A O 7
ATOM 11033 N N . SER A 1 37 ? -17.233 -12.185 2.711 1.00 0.00 37 SER A N 7
ATOM 11034 C CA . SER A 1 37 ? -17.711 -13.498 3.131 1.00 0.00 37 SER A CA 7
ATOM 11035 C C . SER A 1 37 ? -17.015 -13.945 4.412 1.00 0.00 37 SER A C 7
ATOM 11036 O O . SER A 1 37 ? -15.895 -13.524 4.703 1.00 0.00 37 SER A O 7
ATOM 11044 N N . SER A 1 38 ? -17.687 -14.801 5.175 1.00 0.00 38 SER A N 7
ATOM 11045 C CA . SER A 1 38 ? -17.136 -15.304 6.428 1.00 0.00 38 SER A CA 7
ATOM 11046 C C . SER A 1 38 ? -15.793 -15.990 6.195 1.00 0.00 38 SER A C 7
ATOM 11047 O O . SER A 1 38 ? -15.492 -16.429 5.086 1.00 0.00 38 SER A O 7
ATOM 11055 N N . GLY A 1 39 ? -14.989 -16.078 7.250 1.00 0.00 39 GLY A N 7
ATOM 11056 C CA . GLY A 1 39 ? -13.688 -16.712 7.141 1.00 0.00 39 GLY A CA 7
ATOM 11057 C C . GLY A 1 39 ? -13.774 -18.225 7.181 1.00 0.00 39 GLY A C 7
ATOM 11058 O O . GLY A 1 39 ? -14.845 -18.786 7.415 1.00 0.00 39 GLY A O 7
ATOM 11062 N N . ILE A 1 40 ? -12.645 -18.886 6.950 1.00 0.00 40 ILE A N 7
ATOM 11063 C CA . ILE A 1 40 ? -12.599 -20.343 6.960 1.00 0.00 40 ILE A CA 7
ATOM 11064 C C . ILE A 1 40 ? -11.849 -20.860 8.184 1.00 0.00 40 ILE A C 7
ATOM 11065 O O . ILE A 1 40 ? -11.407 -22.008 8.213 1.00 0.00 40 ILE A O 7
ATOM 11081 N N . GLU A 1 41 ? -11.712 -20.005 9.192 1.00 0.00 41 GLU A N 7
ATOM 11082 C CA . GLU A 1 41 ? -11.017 -20.377 10.419 1.00 0.00 41 GLU A CA 7
ATOM 11083 C C . GLU A 1 41 ? -11.931 -21.178 11.341 1.00 0.00 41 GLU A C 7
ATOM 11084 O O . GLU A 1 41 ? -11.955 -20.959 12.552 1.00 0.00 41 GLU A O 7
ATOM 11096 N N . GLY A 1 42 ? -12.684 -22.106 10.759 1.00 0.00 42 GLY A N 7
ATOM 11097 C CA . GLY A 1 42 ? -13.591 -22.925 11.542 1.00 0.00 42 GLY A CA 7
ATOM 11098 C C . GLY A 1 42 ? -14.830 -22.167 11.974 1.00 0.00 42 GLY A C 7
ATOM 11099 O O . GLY A 1 42 ? -15.231 -21.199 11.327 1.00 0.00 42 GLY A O 7
ATOM 11103 N N . ARG A 1 43 ? -15.439 -22.608 13.070 1.00 0.00 43 ARG A N 7
ATOM 11104 C CA . ARG A 1 43 ? -16.642 -21.965 13.586 1.00 0.00 43 ARG A CA 7
ATOM 11105 C C . ARG A 1 43 ? -17.722 -21.889 12.510 1.00 0.00 43 ARG A C 7
ATOM 11106 O O . ARG A 1 43 ? -18.413 -20.879 12.380 1.00 0.00 43 ARG A O 7
ATOM 11127 N N . GLY A 1 44 ? -17.860 -22.964 11.740 1.00 0.00 44 GLY A N 7
ATOM 11128 C CA . GLY A 1 44 ? -18.856 -22.997 10.685 1.00 0.00 44 GLY A CA 7
ATOM 11129 C C . GLY A 1 44 ? -18.686 -24.190 9.765 1.00 0.00 44 GLY A C 7
ATOM 11130 O O . GLY A 1 44 ? -19.385 -25.194 9.904 1.00 0.00 44 GLY A O 7
ATOM 11134 N N . SER A 1 45 ? -17.757 -24.080 8.821 1.00 0.00 45 SER A N 7
ATOM 11135 C CA . SER A 1 45 ? -17.502 -25.156 7.870 1.00 0.00 45 SER A CA 7
ATOM 11136 C C . SER A 1 45 ? -16.307 -24.824 6.982 1.00 0.00 45 SER A C 7
ATOM 11137 O O . SER A 1 45 ? -16.177 -23.703 6.491 1.00 0.00 45 SER A O 7
ATOM 11145 N N . SER A 1 46 ? -15.436 -25.808 6.781 1.00 0.00 46 SER A N 7
ATOM 11146 C CA . SER A 1 46 ? -14.249 -25.621 5.955 1.00 0.00 46 SER A CA 7
ATOM 11147 C C . SER A 1 46 ? -14.500 -26.095 4.527 1.00 0.00 46 SER A C 7
ATOM 11148 O O . SER A 1 46 ? -15.299 -27.001 4.293 1.00 0.00 46 SER A O 7
ATOM 11156 N N . GLY A 1 47 ? -13.811 -25.474 3.574 1.00 0.00 47 GLY A N 7
ATOM 11157 C CA . GLY A 1 47 ? -13.973 -25.844 2.180 1.00 0.00 47 GLY A CA 7
ATOM 11158 C C . GLY A 1 47 ? -13.099 -27.019 1.787 1.00 0.00 47 GLY A C 7
ATOM 11159 O O . GLY A 1 47 ? -13.183 -28.091 2.385 1.00 0.00 47 GLY A O 7
ATOM 11163 N N . SER A 1 48 ? -12.258 -26.817 0.778 1.00 0.00 48 SER A N 7
ATOM 11164 C CA . SER A 1 48 ? -11.369 -27.870 0.302 1.00 0.00 48 SER A CA 7
ATOM 11165 C C . SER A 1 48 ? -10.400 -27.331 -0.745 1.00 0.00 48 SER A C 7
ATOM 11166 O O . SER A 1 48 ? -10.813 -26.842 -1.797 1.00 0.00 48 SER A O 7
ATOM 11174 N N . SER A 1 49 ? -9.107 -27.423 -0.450 1.00 0.00 49 SER A N 7
ATOM 11175 C CA . SER A 1 49 ? -8.078 -26.942 -1.364 1.00 0.00 49 SER A CA 7
ATOM 11176 C C . SER A 1 49 ? -8.090 -27.738 -2.665 1.00 0.00 49 SER A C 7
ATOM 11177 O O . SER A 1 49 ? -8.338 -28.943 -2.666 1.00 0.00 49 SER A O 7
ATOM 11185 N N . GLY A 1 50 ? -7.821 -27.053 -3.773 1.00 0.00 50 GLY A N 7
ATOM 11186 C CA . GLY A 1 50 ? -7.807 -27.711 -5.066 1.00 0.00 50 GLY A CA 7
ATOM 11187 C C . GLY A 1 50 ? -6.401 -27.998 -5.555 1.00 0.00 50 GLY A C 7
ATOM 11188 O O . GLY A 1 50 ? -5.431 -27.447 -5.034 1.00 0.00 50 GLY A O 7
ATOM 11192 N N . SER A 1 51 ? -6.290 -28.863 -6.558 1.00 0.00 51 SER A N 7
ATOM 11193 C CA . SER A 1 51 ? -4.991 -29.226 -7.114 1.00 0.00 51 SER A CA 7
ATOM 11194 C C . SER A 1 51 ? -4.808 -28.624 -8.504 1.00 0.00 51 SER A C 7
ATOM 11195 O O . SER A 1 51 ? -5.031 -29.289 -9.515 1.00 0.00 51 SER A O 7
ATOM 11203 N N . SER A 1 52 ? -4.399 -27.360 -8.545 1.00 0.00 52 SER A N 7
ATOM 11204 C CA . SER A 1 52 ? -4.189 -26.665 -9.809 1.00 0.00 52 SER A CA 7
ATOM 11205 C C . SER A 1 52 ? -3.290 -27.481 -10.734 1.00 0.00 52 SER A C 7
ATOM 11206 O O . SER A 1 52 ? -2.535 -28.341 -10.284 1.00 0.00 52 SER A O 7
ATOM 11214 N N . GLY A 1 53 ? -3.378 -27.202 -12.031 1.00 0.00 53 GLY A N 7
ATOM 11215 C CA . GLY A 1 53 ? -2.568 -27.918 -13.000 1.00 0.00 53 GLY A CA 7
ATOM 11216 C C . GLY A 1 53 ? -1.494 -27.044 -13.616 1.00 0.00 53 GLY A C 7
ATOM 11217 O O . GLY A 1 53 ? -1.130 -26.009 -13.057 1.00 0.00 53 GLY A O 7
ATOM 11221 N N . SER A 1 54 ? -0.985 -27.460 -14.771 1.00 0.00 54 SER A N 7
ATOM 11222 C CA . SER A 1 54 ? 0.058 -26.711 -15.462 1.00 0.00 54 SER A CA 7
ATOM 11223 C C . SER A 1 54 ? -0.466 -25.357 -15.931 1.00 0.00 54 SER A C 7
ATOM 11224 O O . SER A 1 54 ? -1.088 -25.253 -16.989 1.00 0.00 54 SER A O 7
ATOM 11232 N N . SER A 1 55 ? -0.211 -24.322 -15.137 1.00 0.00 55 SER A N 7
ATOM 11233 C CA . SER A 1 55 ? -0.660 -22.975 -15.468 1.00 0.00 55 SER A CA 7
ATOM 11234 C C . SER A 1 55 ? 0.211 -21.928 -14.781 1.00 0.00 55 SER A C 7
ATOM 11235 O O . SER A 1 55 ? 0.593 -22.085 -13.622 1.00 0.00 55 SER A O 7
ATOM 11243 N N . GLY A 1 56 ? 0.521 -20.857 -15.506 1.00 0.00 56 GLY A N 7
ATOM 11244 C CA . GLY A 1 56 ? 1.345 -19.799 -14.951 1.00 0.00 56 GLY A CA 7
ATOM 11245 C C . GLY A 1 56 ? 1.103 -18.463 -15.624 1.00 0.00 56 GLY A C 7
ATOM 11246 O O . GLY A 1 56 ? 0.506 -18.400 -16.699 1.00 0.00 56 GLY A O 7
ATOM 11250 N N . ASP A 1 57 ? 1.565 -17.391 -14.991 1.00 0.00 57 ASP A N 7
ATOM 11251 C CA . ASP A 1 57 ? 1.395 -16.048 -15.534 1.00 0.00 57 ASP A CA 7
ATOM 11252 C C . ASP A 1 57 ? 2.580 -15.160 -15.169 1.00 0.00 57 ASP A C 7
ATOM 11253 O O . ASP A 1 57 ? 3.403 -15.519 -14.327 1.00 0.00 57 ASP A O 7
ATOM 11262 N N . LYS A 1 58 ? 2.662 -13.998 -15.809 1.00 0.00 58 LYS A N 7
ATOM 11263 C CA . LYS A 1 58 ? 3.745 -13.057 -15.552 1.00 0.00 58 LYS A CA 7
ATOM 11264 C C . LYS A 1 58 ? 3.326 -12.011 -14.524 1.00 0.00 58 LYS A C 7
ATOM 11265 O O . LYS A 1 58 ? 3.630 -10.828 -14.670 1.00 0.00 58 LYS A O 7
ATOM 11284 N N . GLU A 1 59 ? 2.628 -12.457 -13.484 1.00 0.00 59 GLU A N 7
ATOM 11285 C CA . GLU A 1 59 ? 2.168 -11.559 -12.432 1.00 0.00 59 GLU A CA 7
ATOM 11286 C C . GLU A 1 59 ? 3.271 -10.584 -12.029 1.00 0.00 59 GLU A C 7
ATOM 11287 O O . GLU A 1 59 ? 4.457 -10.887 -12.153 1.00 0.00 59 GLU A O 7
ATOM 11299 N N . ARG A 1 60 ? 2.869 -9.413 -11.546 1.00 0.00 60 ARG A N 7
ATOM 11300 C CA . ARG A 1 60 ? 3.822 -8.392 -11.126 1.00 0.00 60 ARG A CA 7
ATOM 11301 C C . ARG A 1 60 ? 4.185 -8.560 -9.654 1.00 0.00 60 ARG A C 7
ATOM 11302 O O . ARG A 1 60 ? 3.321 -8.817 -8.816 1.00 0.00 60 ARG A O 7
ATOM 11323 N N . HIS A 1 61 ? 5.470 -8.413 -9.346 1.00 0.00 61 HIS A N 7
ATOM 11324 C CA . HIS A 1 61 ? 5.948 -8.549 -7.975 1.00 0.00 61 HIS A CA 7
ATOM 11325 C C . HIS A 1 61 ? 6.029 -7.187 -7.291 1.00 0.00 61 HIS A C 7
ATOM 11326 O O . HIS A 1 61 ? 6.773 -6.308 -7.722 1.00 0.00 61 HIS A O 7
ATOM 11341 N N . GLY A 1 62 ? 5.256 -7.021 -6.221 1.00 0.00 62 GLY A N 7
ATOM 11342 C CA . GLY A 1 62 ? 5.255 -5.764 -5.495 1.00 0.00 62 GLY A CA 7
ATOM 11343 C C . GLY A 1 62 ? 5.558 -5.945 -4.021 1.00 0.00 62 GLY A C 7
ATOM 11344 O O . GLY A 1 62 ? 5.544 -7.065 -3.510 1.00 0.00 62 GLY A O 7
ATOM 11348 N N . VAL A 1 63 ? 5.835 -4.841 -3.336 1.00 0.00 63 VAL A N 7
ATOM 11349 C CA . VAL A 1 63 ? 6.144 -4.882 -1.911 1.00 0.00 63 VAL A CA 7
ATOM 11350 C C . VAL A 1 63 ? 5.555 -3.678 -1.186 1.00 0.00 63 VAL A C 7
ATOM 11351 O O . VAL A 1 63 ? 5.681 -2.542 -1.643 1.00 0.00 63 VAL A O 7
ATOM 11364 N N . ALA A 1 64 ? 4.913 -3.933 -0.051 1.00 0.00 64 ALA A N 7
ATOM 11365 C CA . ALA A 1 64 ? 4.306 -2.870 0.740 1.00 0.00 64 ALA A CA 7
ATOM 11366 C C . ALA A 1 64 ? 5.371 -1.959 1.343 1.00 0.00 64 ALA A C 7
ATOM 11367 O O . ALA A 1 64 ? 6.329 -2.430 1.956 1.00 0.00 64 ALA A O 7
ATOM 11374 N N . ILE A 1 65 ? 5.196 -0.654 1.163 1.00 0.00 65 ILE A N 7
ATOM 11375 C CA . ILE A 1 65 ? 6.142 0.322 1.690 1.00 0.00 65 ILE A CA 7
ATOM 11376 C C . ILE A 1 65 ? 5.534 1.108 2.847 1.00 0.00 65 ILE A C 7
ATOM 11377 O O . ILE A 1 65 ? 6.245 1.771 3.603 1.00 0.00 65 ILE A O 7
ATOM 11393 N N . TYR A 1 66 ? 4.215 1.029 2.979 1.00 0.00 66 TYR A N 7
ATOM 11394 C CA . TYR A 1 66 ? 3.510 1.733 4.044 1.00 0.00 66 TYR A CA 7
ATOM 11395 C C . TYR A 1 66 ? 2.421 0.854 4.652 1.00 0.00 66 TYR A C 7
ATOM 11396 O O . TYR A 1 66 ? 1.745 0.107 3.946 1.00 0.00 66 TYR A O 7
ATOM 11414 N N . ASN A 1 67 ? 2.259 0.950 5.967 1.00 0.00 67 ASN A N 7
ATOM 11415 C CA . ASN A 1 67 ? 1.253 0.163 6.672 1.00 0.00 67 ASN A CA 7
ATOM 11416 C C . ASN A 1 67 ? -0.155 0.603 6.279 1.00 0.00 67 ASN A C 7
ATOM 11417 O O . ASN A 1 67 ? -0.627 1.659 6.700 1.00 0.00 67 ASN A O 7
ATOM 11428 N N . PHE A 1 68 ? -0.820 -0.216 5.471 1.00 0.00 68 PHE A N 7
ATOM 11429 C CA . PHE A 1 68 ? -2.173 0.088 5.020 1.00 0.00 68 PHE A CA 7
ATOM 11430 C C . PHE A 1 68 ? -3.206 -0.648 5.868 1.00 0.00 68 PHE A C 7
ATOM 11431 O O . PHE A 1 68 ? -3.199 -1.876 5.945 1.00 0.00 68 PHE A O 7
ATOM 11448 N N . GLN A 1 69 ? -4.092 0.113 6.503 1.00 0.00 69 GLN A N 7
ATOM 11449 C CA . GLN A 1 69 ? -5.131 -0.467 7.347 1.00 0.00 69 GLN A CA 7
ATOM 11450 C C . GLN A 1 69 ? -6.515 -0.016 6.893 1.00 0.00 69 GLN A C 7
ATOM 11451 O O . GLN A 1 69 ? -6.884 1.146 7.054 1.00 0.00 69 GLN A O 7
ATOM 11465 N N . GLY A 1 70 ? -7.278 -0.945 6.324 1.00 0.00 70 GLY A N 7
ATOM 11466 C CA . GLY A 1 70 ? -8.613 -0.623 5.855 1.00 0.00 70 GLY A CA 7
ATOM 11467 C C . GLY A 1 70 ? -9.690 -1.068 6.823 1.00 0.00 70 GLY A C 7
ATOM 11468 O O . GLY A 1 70 ? -9.449 -1.172 8.026 1.00 0.00 70 GLY A O 7
ATOM 11472 N N . SER A 1 71 ? -10.883 -1.330 6.299 1.00 0.00 71 SER A N 7
ATOM 11473 C CA . SER A 1 71 ? -12.004 -1.761 7.127 1.00 0.00 71 SER A CA 7
ATOM 11474 C C . SER A 1 71 ? -12.477 -3.153 6.719 1.00 0.00 71 SER A C 7
ATOM 11475 O O . SER A 1 71 ? -12.801 -3.984 7.566 1.00 0.00 71 SER A O 7
ATOM 11483 N N . GLY A 1 72 ? -12.515 -3.399 5.412 1.00 0.00 72 GLY A N 7
ATOM 11484 C CA . GLY A 1 72 ? -12.950 -4.690 4.913 1.00 0.00 72 GLY A CA 7
ATOM 11485 C C . GLY A 1 72 ? -13.084 -4.713 3.403 1.00 0.00 72 GLY A C 7
ATOM 11486 O O . GLY A 1 72 ? -13.210 -3.666 2.769 1.00 0.00 72 GLY A O 7
ATOM 11490 N N . ALA A 1 73 ? -13.055 -5.910 2.826 1.00 0.00 73 ALA A N 7
ATOM 11491 C CA . ALA A 1 73 ? -13.175 -6.065 1.382 1.00 0.00 73 ALA A CA 7
ATOM 11492 C C . ALA A 1 73 ? -14.128 -5.029 0.796 1.00 0.00 73 ALA A C 7
ATOM 11493 O O . ALA A 1 73 ? -15.059 -4.564 1.454 1.00 0.00 73 ALA A O 7
ATOM 11500 N N . PRO A 1 74 ? -13.893 -4.656 -0.471 1.00 0.00 74 PRO A N 7
ATOM 11501 C CA . PRO A 1 74 ? -12.787 -5.202 -1.264 1.00 0.00 74 PRO A CA 7
ATOM 11502 C C . PRO A 1 74 ? -11.427 -4.725 -0.768 1.00 0.00 74 PRO A C 7
ATOM 11503 O O . PRO A 1 74 ? -10.388 -5.143 -1.280 1.00 0.00 74 PRO A O 7
ATOM 11514 N N . GLN A 1 75 ? -11.440 -3.850 0.232 1.00 0.00 75 GLN A N 7
ATOM 11515 C CA . GLN A 1 75 ? -10.206 -3.316 0.797 1.00 0.00 75 GLN A CA 7
ATOM 11516 C C . GLN A 1 75 ? -9.446 -4.396 1.559 1.00 0.00 75 GLN A C 7
ATOM 11517 O O . GLN A 1 75 ? -9.978 -5.007 2.487 1.00 0.00 75 GLN A O 7
ATOM 11531 N N . LEU A 1 76 ? -8.199 -4.626 1.163 1.00 0.00 76 LEU A N 7
ATOM 11532 C CA . LEU A 1 76 ? -7.364 -5.633 1.809 1.00 0.00 76 LEU A CA 7
ATOM 11533 C C . LEU A 1 76 ? -6.248 -4.978 2.617 1.00 0.00 76 LEU A C 7
ATOM 11534 O O . LEU A 1 76 ? -5.653 -3.991 2.186 1.00 0.00 76 LEU A O 7
ATOM 11550 N N . SER A 1 77 ? -5.969 -5.535 3.792 1.00 0.00 77 SER A N 7
ATOM 11551 C CA . SER A 1 77 ? -4.926 -5.004 4.661 1.00 0.00 77 SER A CA 7
ATOM 11552 C C . SER A 1 77 ? -3.542 -5.380 4.140 1.00 0.00 77 SER A C 7
ATOM 11553 O O . SER A 1 77 ? -3.381 -6.376 3.433 1.00 0.00 77 SER A O 7
ATOM 11561 N N . LEU A 1 78 ? -2.545 -4.576 4.495 1.00 0.00 78 LEU A N 7
ATOM 11562 C CA . LEU A 1 78 ? -1.174 -4.822 4.064 1.00 0.00 78 LEU A CA 7
ATOM 11563 C C . LEU A 1 78 ? -0.180 -4.388 5.137 1.00 0.00 78 LEU A C 7
ATOM 11564 O O . LEU A 1 78 ? -0.477 -3.518 5.955 1.00 0.00 78 LEU A O 7
ATOM 11580 N N . GLN A 1 79 ? 1.000 -4.999 5.125 1.00 0.00 79 GLN A N 7
ATOM 11581 C CA . GLN A 1 79 ? 2.038 -4.674 6.096 1.00 0.00 79 GLN A CA 7
ATOM 11582 C C . GLN A 1 79 ? 3.369 -4.406 5.402 1.00 0.00 79 GLN A C 7
ATOM 11583 O O . GLN A 1 79 ? 3.778 -5.153 4.512 1.00 0.00 79 GLN A O 7
ATOM 11597 N N . ILE A 1 80 ? 4.040 -3.335 5.813 1.00 0.00 80 ILE A N 7
ATOM 11598 C CA . ILE A 1 80 ? 5.325 -2.970 5.231 1.00 0.00 80 ILE A CA 7
ATOM 11599 C C . ILE A 1 80 ? 6.253 -4.177 5.142 1.00 0.00 80 ILE A C 7
ATOM 11600 O O . ILE A 1 80 ? 6.463 -4.885 6.126 1.00 0.00 80 ILE A O 7
ATOM 11616 N N . GLY A 1 81 ? 6.807 -4.405 3.955 1.00 0.00 81 GLY A N 7
ATOM 11617 C CA . GLY A 1 81 ? 7.707 -5.527 3.760 1.00 0.00 81 GLY A CA 7
ATOM 11618 C C . GLY A 1 81 ? 6.977 -6.790 3.348 1.00 0.00 81 GLY A C 7
ATOM 11619 O O . GLY A 1 81 ? 7.520 -7.890 3.453 1.00 0.00 81 GLY A O 7
ATOM 11623 N N . ASP A 1 82 ? 5.744 -6.634 2.881 1.00 0.00 82 ASP A N 7
ATOM 11624 C CA . ASP A 1 82 ? 4.938 -7.772 2.453 1.00 0.00 82 ASP A CA 7
ATOM 11625 C C . ASP A 1 82 ? 4.746 -7.763 0.940 1.00 0.00 82 ASP A C 7
ATOM 11626 O O . ASP A 1 82 ? 4.395 -6.739 0.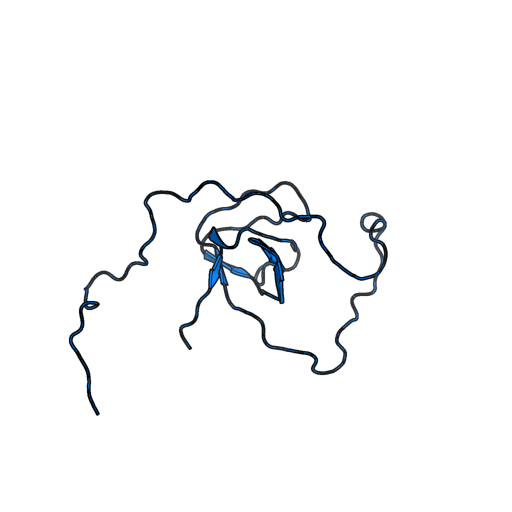354 1.00 0.00 82 ASP A O 7
ATOM 11635 N N . VAL A 1 83 ? 4.979 -8.912 0.312 1.00 0.00 83 VAL A N 7
ATOM 11636 C CA . VAL A 1 83 ? 4.832 -9.037 -1.133 1.00 0.00 83 VAL A CA 7
ATOM 11637 C C . VAL A 1 83 ? 3.468 -9.612 -1.498 1.00 0.00 83 VAL A C 7
ATOM 11638 O O . VAL A 1 83 ? 2.952 -10.497 -0.815 1.00 0.00 83 VAL A O 7
ATOM 11651 N N . VAL A 1 84 ? 2.888 -9.105 -2.582 1.00 0.00 84 VAL A N 7
ATOM 11652 C CA . VAL A 1 84 ? 1.585 -9.570 -3.040 1.00 0.00 84 VAL A CA 7
ATOM 11653 C C . VAL A 1 84 ? 1.598 -9.856 -4.537 1.00 0.00 84 VAL A C 7
ATOM 11654 O O . VAL A 1 84 ? 2.109 -9.061 -5.327 1.00 0.00 84 VAL A O 7
ATOM 11667 N N . ARG A 1 85 ? 1.034 -10.997 -4.921 1.00 0.00 85 ARG A N 7
ATOM 11668 C CA . ARG A 1 85 ? 0.982 -11.389 -6.324 1.00 0.00 85 ARG A CA 7
ATOM 11669 C C . ARG A 1 85 ? -0.093 -10.603 -7.069 1.00 0.00 85 ARG A C 7
ATOM 11670 O O . ARG A 1 85 ? -1.279 -10.925 -6.989 1.00 0.00 85 ARG A O 7
ATOM 11691 N N . ILE A 1 86 ? 0.330 -9.571 -7.791 1.00 0.00 86 ILE A N 7
ATOM 11692 C CA . ILE A 1 86 ? -0.597 -8.740 -8.550 1.00 0.00 86 ILE A CA 7
ATOM 11693 C C . ILE A 1 86 ? -1.155 -9.495 -9.752 1.00 0.00 86 ILE A C 7
ATOM 11694 O O . ILE A 1 86 ? -0.406 -9.925 -10.628 1.00 0.00 86 ILE A O 7
ATOM 11710 N N . GLN A 1 87 ? -2.474 -9.650 -9.785 1.00 0.00 87 GLN A N 7
ATOM 11711 C CA . GLN A 1 87 ? -3.133 -10.352 -10.881 1.00 0.00 87 GLN A CA 7
ATOM 11712 C C . GLN A 1 87 ? -3.822 -9.369 -11.821 1.00 0.00 87 GLN A C 7
ATOM 11713 O O . GLN A 1 87 ? -3.761 -9.516 -13.041 1.00 0.00 87 GLN A O 7
ATOM 11727 N N . GLU A 1 88 ? -4.478 -8.367 -11.244 1.00 0.00 88 GLU A N 7
ATOM 11728 C CA . GLU A 1 88 ? -5.180 -7.360 -12.032 1.00 0.00 88 GLU A CA 7
ATOM 11729 C C . GLU A 1 88 ? -4.949 -5.964 -11.462 1.00 0.00 88 GLU A C 7
ATOM 11730 O O . GLU A 1 88 ? -4.632 -5.807 -10.282 1.00 0.00 88 GLU A O 7
ATOM 11742 N N . THR A 1 89 ? -5.110 -4.951 -12.308 1.00 0.00 89 THR A N 7
ATOM 11743 C CA . THR A 1 89 ? -4.918 -3.568 -11.890 1.00 0.00 89 THR A CA 7
ATOM 11744 C C . THR A 1 89 ? -6.077 -2.689 -12.347 1.00 0.00 89 THR A C 7
ATOM 11745 O O . THR A 1 89 ? -6.234 -2.424 -13.539 1.00 0.00 89 THR A O 7
ATOM 11756 N N . CYS A 1 90 ? -6.885 -2.241 -11.393 1.00 0.00 90 CYS A N 7
ATOM 11757 C CA . CYS A 1 90 ? -8.031 -1.391 -11.698 1.00 0.00 90 CYS A CA 7
ATOM 11758 C C . CYS A 1 90 ? -7.715 0.072 -11.406 1.00 0.00 90 CYS A C 7
ATOM 11759 O O . CYS A 1 90 ? -7.381 0.433 -10.279 1.00 0.00 90 CYS A O 7
ATOM 11767 N N . GLY A 1 91 ? -7.823 0.912 -12.432 1.00 0.00 91 GLY A N 7
ATOM 11768 C CA . GLY A 1 91 ? -7.545 2.326 -12.265 1.00 0.00 91 GLY A CA 7
ATOM 11769 C C . GLY A 1 91 ? -6.326 2.579 -11.399 1.00 0.00 91 GLY A C 7
ATOM 11770 O O . GLY A 1 91 ? -5.228 2.119 -11.711 1.00 0.00 91 GLY A O 7
ATOM 11774 N N . ASP A 1 92 ? -6.519 3.313 -10.309 1.00 0.00 92 ASP A N 7
ATOM 11775 C CA . ASP A 1 92 ? -5.427 3.627 -9.395 1.00 0.00 92 ASP A CA 7
ATOM 11776 C C . ASP A 1 92 ? -5.397 2.648 -8.227 1.00 0.00 92 ASP A C 7
ATOM 11777 O O . ASP A 1 92 ? -5.120 3.030 -7.090 1.00 0.00 92 ASP A O 7
ATOM 11786 N N . TRP A 1 93 ? -5.686 1.383 -8.514 1.00 0.00 93 TRP A N 7
ATOM 11787 C CA . TRP A 1 93 ? -5.693 0.349 -7.486 1.00 0.00 93 TRP A CA 7
ATOM 11788 C C . TRP A 1 93 ? -5.246 -0.991 -8.059 1.00 0.00 93 TRP A C 7
ATOM 11789 O O . TRP A 1 93 ? -5.451 -1.272 -9.240 1.00 0.00 93 TRP A O 7
ATOM 11810 N N . TYR A 1 94 ? -4.633 -1.815 -7.216 1.00 0.00 94 TYR A N 7
ATOM 11811 C CA . TYR A 1 94 ? -4.154 -3.126 -7.641 1.00 0.00 94 TYR A CA 7
ATOM 11812 C C . TYR A 1 94 ? -5.121 -4.224 -7.211 1.00 0.00 94 TYR A C 7
ATOM 11813 O O . TYR A 1 94 ? -6.040 -3.986 -6.427 1.00 0.00 94 TYR A O 7
ATOM 11831 N N . ARG A 1 95 ? -4.907 -5.429 -7.729 1.00 0.00 95 ARG A N 7
ATOM 11832 C CA . ARG A 1 95 ? -5.758 -6.566 -7.401 1.00 0.00 95 ARG A CA 7
ATOM 11833 C C . ARG A 1 95 ? -4.928 -7.832 -7.215 1.00 0.00 95 ARG A C 7
ATOM 11834 O O . ARG A 1 95 ? -4.301 -8.319 -8.155 1.00 0.00 95 ARG A O 7
ATOM 11855 N N . GLY A 1 96 ? -4.927 -8.360 -5.994 1.00 0.00 96 GLY A N 7
ATOM 11856 C CA . GLY A 1 96 ? -4.169 -9.564 -5.707 1.00 0.00 96 GLY A CA 7
ATOM 11857 C C . GLY A 1 96 ? -4.440 -10.101 -4.316 1.00 0.00 96 GLY A C 7
ATOM 11858 O O . GLY A 1 96 ? -5.518 -9.890 -3.760 1.00 0.00 96 GLY A O 7
ATOM 11862 N N . TYR A 1 97 ? -3.460 -10.798 -3.752 1.00 0.00 97 TYR A N 7
ATOM 11863 C CA . TYR A 1 97 ? -3.599 -11.371 -2.418 1.00 0.00 97 TYR A CA 7
ATOM 11864 C C . TYR A 1 97 ? -2.238 -11.529 -1.749 1.00 0.00 97 TYR A C 7
ATOM 11865 O O . TYR A 1 97 ? -1.201 -11.527 -2.414 1.00 0.00 97 TYR A O 7
ATOM 11883 N N . LEU A 1 98 ? -2.248 -11.668 -0.428 1.00 0.00 98 LEU A N 7
ATOM 11884 C CA . LEU A 1 98 ? -1.015 -11.829 0.335 1.00 0.00 98 LEU A CA 7
ATOM 11885 C C . LEU A 1 98 ? -0.388 -13.195 0.075 1.00 0.00 98 LEU A C 7
ATOM 11886 O O . LEU A 1 98 ? -0.994 -14.230 0.354 1.00 0.00 98 LEU A O 7
ATOM 11902 N N . ILE A 1 99 ? 0.828 -13.190 -0.459 1.00 0.00 99 ILE A N 7
ATOM 11903 C CA . ILE A 1 99 ? 1.538 -14.429 -0.753 1.00 0.00 99 ILE A CA 7
ATOM 11904 C C . ILE A 1 99 ? 1.841 -15.205 0.524 1.00 0.00 99 ILE A C 7
ATOM 11905 O O . ILE A 1 99 ? 1.580 -16.406 0.611 1.00 0.00 99 ILE A O 7
ATOM 11921 N N . LYS A 1 100 ? 2.392 -14.512 1.514 1.00 0.00 100 LYS A N 7
ATOM 11922 C CA . LYS A 1 100 ? 2.729 -15.134 2.789 1.00 0.00 100 LYS A CA 7
ATOM 11923 C C . LYS A 1 100 ? 1.492 -15.747 3.439 1.00 0.00 100 LYS A C 7
ATOM 11924 O O . LYS A 1 100 ? 1.599 -16.538 4.376 1.00 0.00 100 LYS A O 7
ATOM 11943 N N . HIS A 1 101 ? 0.319 -15.378 2.934 1.00 0.00 101 HIS A N 7
ATOM 11944 C CA . HIS A 1 101 ? -0.938 -15.894 3.464 1.00 0.00 101 HIS A CA 7
ATOM 11945 C C . HIS A 1 101 ? -2.069 -15.705 2.458 1.00 0.00 101 HIS A C 7
ATOM 11946 O O . HIS A 1 101 ? -2.554 -14.592 2.254 1.00 0.00 101 HIS A O 7
ATOM 11961 N N . LYS A 1 102 ? -2.486 -16.800 1.831 1.00 0.00 102 LYS A N 7
ATOM 11962 C CA . LYS A 1 102 ? -3.561 -16.757 0.847 1.00 0.00 102 LYS A CA 7
ATOM 11963 C C . LYS A 1 102 ? -4.917 -16.601 1.528 1.00 0.00 102 LYS A C 7
ATOM 11964 O O . LYS A 1 102 ? -5.954 -16.576 0.868 1.00 0.00 102 LYS A O 7
ATOM 11983 N N . MET A 1 103 ? -4.900 -16.495 2.853 1.00 0.00 103 MET A N 7
ATOM 11984 C CA . MET A 1 103 ? -6.128 -16.338 3.623 1.00 0.00 103 MET A CA 7
ATOM 11985 C C . MET A 1 103 ? -6.652 -14.909 3.526 1.00 0.00 103 MET A C 7
ATOM 11986 O O . MET A 1 103 ? -7.663 -14.565 4.139 1.00 0.00 103 MET A O 7
ATOM 12000 N N . LEU A 1 104 ? -5.958 -14.081 2.753 1.00 0.00 104 LEU A N 7
ATOM 12001 C CA . LEU A 1 104 ? -6.354 -12.688 2.576 1.00 0.00 104 LEU A CA 7
ATOM 12002 C C . LEU A 1 104 ? -6.272 -12.281 1.108 1.00 0.00 104 LEU A C 7
ATOM 12003 O O . LEU A 1 104 ? -5.260 -12.513 0.446 1.00 0.00 104 LEU A O 7
ATOM 12019 N N . GLN A 1 105 ? -7.342 -11.671 0.607 1.00 0.00 105 GLN A N 7
ATOM 12020 C CA . GLN A 1 105 ? -7.389 -11.231 -0.782 1.00 0.00 105 GLN A CA 7
ATOM 12021 C C . GLN A 1 105 ? -8.235 -9.970 -0.924 1.00 0.00 105 GLN A C 7
ATOM 12022 O O . GLN A 1 105 ? -9.188 -9.762 -0.175 1.00 0.00 105 GLN A O 7
ATOM 12036 N N . GLY A 1 106 ? -7.878 -9.130 -1.892 1.00 0.00 106 GLY A N 7
ATOM 12037 C CA . GLY A 1 106 ? -8.614 -7.899 -2.114 1.00 0.00 106 GLY A CA 7
ATOM 12038 C C . GLY A 1 106 ? -7.869 -6.932 -3.011 1.00 0.00 106 GLY A C 7
ATOM 12039 O O . GLY A 1 106 ? -7.163 -7.346 -3.931 1.00 0.00 106 GLY A O 7
ATOM 12043 N N . ILE A 1 107 ? -8.026 -5.639 -2.745 1.00 0.00 107 ILE A N 7
ATOM 12044 C CA . ILE A 1 107 ? -7.362 -4.611 -3.536 1.00 0.00 107 ILE A CA 7
ATOM 12045 C C . ILE A 1 107 ? -6.665 -3.593 -2.640 1.00 0.00 107 ILE A C 7
ATOM 12046 O O . ILE A 1 107 ? -7.007 -3.445 -1.466 1.00 0.00 107 ILE A O 7
ATOM 12062 N N . PHE A 1 108 ? -5.686 -2.891 -3.201 1.00 0.00 108 PHE A N 7
ATOM 12063 C CA . PHE A 1 108 ? -4.940 -1.885 -2.453 1.00 0.00 108 PHE A CA 7
ATOM 12064 C C . PHE A 1 108 ? -4.420 -0.792 -3.381 1.00 0.00 108 PHE A C 7
ATOM 12065 O O . PHE A 1 108 ? -4.314 -0.971 -4.595 1.00 0.00 108 PHE A O 7
ATOM 12082 N N . PRO A 1 109 ? -4.088 0.370 -2.799 1.00 0.00 109 PRO A N 7
ATOM 12083 C CA . PRO A 1 109 ? -3.574 1.516 -3.554 1.00 0.00 109 PRO A CA 7
ATOM 12084 C C . PRO A 1 109 ? -2.168 1.272 -4.093 1.00 0.00 109 PRO A C 7
ATOM 12085 O O . PRO A 1 109 ? -1.288 0.804 -3.370 1.00 0.00 109 PRO A O 7
ATOM 12096 N N . LYS A 1 110 ? -1.964 1.591 -5.366 1.00 0.00 110 LYS A N 7
ATOM 12097 C CA . LYS A 1 110 ? -0.664 1.408 -6.002 1.00 0.00 110 LYS A CA 7
ATOM 12098 C C . LYS A 1 110 ? 0.394 2.285 -5.340 1.00 0.00 110 LYS A C 7
ATOM 12099 O O . LYS A 1 110 ? 1.589 2.003 -5.424 1.00 0.00 110 LYS A O 7
ATOM 12118 N N . SER A 1 111 ? -0.054 3.350 -4.682 1.00 0.00 111 SER A N 7
ATOM 12119 C CA . SER A 1 111 ? 0.855 4.269 -4.008 1.00 0.00 111 SER A CA 7
ATOM 12120 C C . SER A 1 111 ? 1.464 3.620 -2.768 1.00 0.00 111 SER A C 7
ATOM 12121 O O . SER A 1 111 ? 2.391 4.159 -2.164 1.00 0.00 111 SER A O 7
ATOM 12129 N N . PHE A 1 112 ? 0.935 2.460 -2.396 1.00 0.00 112 PHE A N 7
ATOM 12130 C CA . PHE A 1 112 ? 1.424 1.736 -1.228 1.00 0.00 112 PHE A CA 7
ATOM 12131 C C . PHE A 1 112 ? 2.240 0.517 -1.646 1.00 0.00 112 PHE A C 7
ATOM 12132 O O . PHE A 1 112 ? 2.943 -0.082 -0.832 1.00 0.00 112 PHE A O 7
ATOM 12149 N N . ILE A 1 113 ? 2.141 0.155 -2.921 1.00 0.00 113 ILE A N 7
ATOM 12150 C CA . ILE A 1 113 ? 2.869 -0.992 -3.448 1.00 0.00 113 ILE A CA 7
ATOM 12151 C C . ILE A 1 113 ? 4.126 -0.552 -4.191 1.00 0.00 113 ILE A C 7
ATOM 12152 O O . ILE A 1 113 ? 4.092 0.387 -4.987 1.00 0.00 113 ILE A O 7
ATOM 12168 N N . HIS A 1 114 ? 5.234 -1.236 -3.926 1.00 0.00 114 HIS A N 7
ATOM 12169 C CA . HIS A 1 114 ? 6.503 -0.917 -4.571 1.00 0.00 114 HIS A CA 7
ATOM 12170 C C . HIS A 1 114 ? 6.852 -1.960 -5.628 1.00 0.00 114 HIS A C 7
ATOM 12171 O O . HIS A 1 114 ? 7.408 -3.013 -5.315 1.00 0.00 114 HIS A O 7
ATOM 12186 N N . ILE A 1 115 ? 6.521 -1.661 -6.880 1.00 0.00 115 ILE A N 7
ATOM 12187 C CA . ILE A 1 115 ? 6.801 -2.573 -7.982 1.00 0.00 115 ILE A CA 7
ATOM 12188 C C . ILE A 1 115 ? 8.302 -2.733 -8.197 1.00 0.00 115 ILE A C 7
ATOM 12189 O O . ILE A 1 115 ? 8.987 -1.791 -8.598 1.00 0.00 115 ILE A O 7
ATOM 12205 N N . LYS A 1 116 ? 8.808 -3.931 -7.928 1.00 0.00 116 LYS A N 7
ATOM 12206 C CA . LYS A 1 116 ? 10.228 -4.217 -8.094 1.00 0.00 116 LYS A CA 7
ATOM 12207 C C . LYS A 1 116 ? 10.562 -4.485 -9.558 1.00 0.00 116 LYS A C 7
ATOM 12208 O O . LYS A 1 116 ? 10.656 -5.636 -9.982 1.00 0.00 116 LYS A O 7
ATOM 12227 N N . GLU A 1 117 ? 10.740 -3.413 -10.325 1.00 0.00 117 GLU A N 7
ATOM 12228 C CA . GLU A 1 117 ? 11.064 -3.534 -11.742 1.00 0.00 117 GLU A CA 7
ATOM 12229 C C . GLU A 1 117 ? 12.574 -3.606 -11.951 1.00 0.00 117 GLU A C 7
ATOM 12230 O O . GLU A 1 117 ? 13.224 -2.594 -12.213 1.00 0.00 117 GLU A O 7
ATOM 12242 N N . VAL A 1 118 ? 13.126 -4.809 -11.832 1.00 0.00 118 VAL A N 7
ATOM 12243 C CA . VAL A 1 118 ? 14.559 -5.014 -12.008 1.00 0.00 118 VAL A CA 7
ATOM 12244 C C . VAL A 1 118 ? 14.936 -5.014 -13.485 1.00 0.00 118 VAL A C 7
ATOM 12245 O O . VAL A 1 118 ? 16.097 -4.806 -13.841 1.00 0.00 118 VAL A O 7
ATOM 12258 N N . THR A 1 119 ? 13.948 -5.248 -14.343 1.00 0.00 119 THR A N 7
ATOM 12259 C CA . THR A 1 119 ? 14.176 -5.276 -15.782 1.00 0.00 119 THR A CA 7
ATOM 12260 C C . THR A 1 119 ? 14.025 -3.886 -16.390 1.00 0.00 119 THR A C 7
ATOM 12261 O O . THR A 1 119 ? 13.714 -3.745 -17.573 1.00 0.00 119 THR A O 7
ATOM 12272 N N . GLY A 1 1 ? 1.873 -0.999 33.816 1.00 0.00 1 GLY A N 8
ATOM 12273 C CA . GLY A 1 1 ? 1.502 -0.999 32.412 1.00 0.00 1 GLY A CA 8
ATOM 12274 C C . GLY A 1 1 ? 1.497 0.394 31.814 1.00 0.00 1 GLY A C 8
ATOM 12275 O O . GLY A 1 1 ? 0.666 1.228 32.173 1.00 0.00 1 GLY A O 8
ATOM 12279 N N . SER A 1 2 ? 2.429 0.647 30.901 1.00 0.00 2 SER A N 8
ATOM 12280 C CA . SER A 1 2 ? 2.533 1.951 30.256 1.00 0.00 2 SER A CA 8
ATOM 12281 C C . SER A 1 2 ? 2.569 1.804 28.738 1.00 0.00 2 SER A C 8
ATOM 12282 O O . SER A 1 2 ? 2.584 0.692 28.211 1.00 0.00 2 SER A O 8
ATOM 12290 N N . SER A 1 3 ? 2.583 2.936 28.040 1.00 0.00 3 SER A N 8
ATOM 12291 C CA . SER A 1 3 ? 2.614 2.935 26.582 1.00 0.00 3 SER A CA 8
ATOM 12292 C C . SER A 1 3 ? 3.877 3.617 26.065 1.00 0.00 3 SER A C 8
ATOM 12293 O O . SER A 1 3 ? 4.599 3.064 25.236 1.00 0.00 3 SER A O 8
ATOM 12301 N N . GLY A 1 4 ? 4.137 4.822 26.562 1.00 0.00 4 GLY A N 8
ATOM 12302 C CA . GLY A 1 4 ? 5.313 5.561 26.140 1.00 0.00 4 GLY A CA 8
ATOM 12303 C C . GLY A 1 4 ? 4.970 6.728 25.236 1.00 0.00 4 GLY A C 8
ATOM 12304 O O . GLY A 1 4 ? 5.471 7.836 25.425 1.00 0.00 4 GLY A O 8
ATOM 12308 N N . SER A 1 5 ? 4.114 6.480 24.249 1.00 0.00 5 SER A N 8
ATOM 12309 C CA . SER A 1 5 ? 3.709 7.518 23.309 1.00 0.00 5 SER A CA 8
ATOM 12310 C C . SER A 1 5 ? 4.925 8.135 22.624 1.00 0.00 5 SER A C 8
ATOM 12311 O O . SER A 1 5 ? 5.065 9.357 22.566 1.00 0.00 5 SER A O 8
ATOM 12319 N N . SER A 1 6 ? 5.802 7.281 22.107 1.00 0.00 6 SER A N 8
ATOM 12320 C CA . SER A 1 6 ? 7.008 7.740 21.429 1.00 0.00 6 SER A CA 8
ATOM 12321 C C . SER A 1 6 ? 6.671 8.343 20.069 1.00 0.00 6 SER A C 8
ATOM 12322 O O . SER A 1 6 ? 5.515 8.344 19.647 1.00 0.00 6 SER A O 8
ATOM 12330 N N . GLY A 1 7 ? 7.691 8.855 19.386 1.00 0.00 7 GLY A N 8
ATOM 12331 C CA . GLY A 1 7 ? 7.483 9.454 18.081 1.00 0.00 7 GLY A CA 8
ATOM 12332 C C . GLY A 1 7 ? 8.760 9.532 17.268 1.00 0.00 7 GLY A C 8
ATOM 12333 O O . GLY A 1 7 ? 9.484 10.526 17.330 1.00 0.00 7 GLY A O 8
ATOM 12337 N N . ARG A 1 8 ? 9.039 8.480 16.506 1.00 0.00 8 ARG A N 8
ATOM 12338 C CA . ARG A 1 8 ? 10.240 8.432 15.680 1.00 0.00 8 ARG A CA 8
ATOM 12339 C C . ARG A 1 8 ? 10.168 7.280 14.681 1.00 0.00 8 ARG A C 8
ATOM 12340 O O . ARG A 1 8 ? 9.490 6.280 14.919 1.00 0.00 8 ARG A O 8
ATOM 12361 N N . LEU A 1 9 ? 10.869 7.429 13.563 1.00 0.00 9 LEU A N 8
ATOM 12362 C CA . LEU A 1 9 ? 10.884 6.402 12.527 1.00 0.00 9 LEU A CA 8
ATOM 12363 C C . LEU A 1 9 ? 12.230 6.373 11.809 1.00 0.00 9 LEU A C 8
ATOM 12364 O O . LEU A 1 9 ? 12.606 7.333 11.135 1.00 0.00 9 LEU A O 8
ATOM 12380 N N . LEU A 1 10 ? 12.949 5.266 11.955 1.00 0.00 10 LEU A N 8
ATOM 12381 C CA . LEU A 1 10 ? 14.252 5.110 11.318 1.00 0.00 10 LEU A CA 8
ATOM 12382 C C . LEU A 1 10 ? 14.237 3.954 10.323 1.00 0.00 10 LEU A C 8
ATOM 12383 O O . LEU A 1 10 ? 13.723 2.875 10.618 1.00 0.00 10 LEU A O 8
ATOM 12399 N N . ASP A 1 11 ? 14.806 4.187 9.145 1.00 0.00 11 ASP A N 8
ATOM 12400 C CA . ASP A 1 11 ? 14.861 3.164 8.108 1.00 0.00 11 ASP A CA 8
ATOM 12401 C C . ASP A 1 11 ? 15.834 3.563 7.002 1.00 0.00 11 ASP A C 8
ATOM 12402 O O . ASP A 1 11 ? 15.563 4.478 6.223 1.00 0.00 11 ASP A O 8
ATOM 12411 N N . LEU A 1 12 ? 16.967 2.873 6.941 1.00 0.00 12 LEU A N 8
ATOM 12412 C CA . LEU A 1 12 ? 17.982 3.156 5.932 1.00 0.00 12 LEU A CA 8
ATOM 12413 C C . LEU A 1 12 ? 17.576 2.587 4.577 1.00 0.00 12 LEU A C 8
ATOM 12414 O O . LEU A 1 12 ? 18.331 1.841 3.955 1.00 0.00 12 LEU A O 8
ATOM 12430 N N . GLU A 1 13 ? 16.378 2.946 4.125 1.00 0.00 13 GLU A N 8
ATOM 12431 C CA . GLU A 1 13 ? 15.873 2.471 2.842 1.00 0.00 13 GLU A CA 8
ATOM 12432 C C . GLU A 1 13 ? 16.537 3.214 1.687 1.00 0.00 13 GLU A C 8
ATOM 12433 O O . GLU A 1 13 ? 17.049 4.319 1.858 1.00 0.00 13 GLU A O 8
ATOM 12445 N N . ASN A 1 14 ? 16.525 2.597 0.509 1.00 0.00 14 ASN A N 8
ATOM 12446 C CA . ASN A 1 14 ? 17.128 3.199 -0.675 1.00 0.00 14 ASN A CA 8
ATOM 12447 C C . ASN A 1 14 ? 16.094 3.370 -1.784 1.00 0.00 14 ASN A C 8
ATOM 12448 O O . ASN A 1 14 ? 16.411 3.847 -2.874 1.00 0.00 14 ASN A O 8
ATOM 12459 N N . ILE A 1 15 ? 14.857 2.979 -1.497 1.00 0.00 15 ILE A N 8
ATOM 12460 C CA . ILE A 1 15 ? 13.776 3.091 -2.469 1.00 0.00 15 ILE A CA 8
ATOM 12461 C C . ILE A 1 15 ? 13.330 4.540 -2.630 1.00 0.00 15 ILE A C 8
ATOM 12462 O O . ILE A 1 15 ? 13.346 5.315 -1.674 1.00 0.00 15 ILE A O 8
ATOM 12478 N N . GLN A 1 16 ? 12.932 4.899 -3.846 1.00 0.00 16 GLN A N 8
ATOM 12479 C CA . GLN A 1 16 ? 12.480 6.256 -4.133 1.00 0.00 16 GLN A CA 8
ATOM 12480 C C . GLN A 1 16 ? 11.167 6.555 -3.417 1.00 0.00 16 GLN A C 8
ATOM 12481 O O . GLN A 1 16 ? 10.087 6.348 -3.970 1.00 0.00 16 GLN A O 8
ATOM 12495 N N . ILE A 1 17 ? 11.268 7.042 -2.185 1.00 0.00 17 ILE A N 8
ATOM 12496 C CA . ILE A 1 17 ? 10.088 7.370 -1.395 1.00 0.00 17 ILE A CA 8
ATOM 12497 C C . ILE A 1 17 ? 9.920 8.879 -1.257 1.00 0.00 17 ILE A C 8
ATOM 12498 O O . ILE A 1 17 ? 10.882 9.619 -1.050 1.00 0.00 17 ILE A O 8
ATOM 12514 N N . PRO A 1 18 ? 8.670 9.349 -1.374 1.00 0.00 18 PRO A N 8
ATOM 12515 C CA . PRO A 1 18 ? 8.345 10.774 -1.264 1.00 0.00 18 PRO A CA 8
ATOM 12516 C C . PRO A 1 18 ? 8.514 11.299 0.158 1.00 0.00 18 PRO A C 8
ATOM 12517 O O . PRO A 1 18 ? 8.897 10.557 1.062 1.00 0.00 18 PRO A O 8
ATOM 12528 N N . ASP A 1 19 ? 8.225 12.581 0.348 1.00 0.00 19 ASP A N 8
ATOM 12529 C CA . ASP A 1 19 ? 8.344 13.205 1.661 1.00 0.00 19 ASP A CA 8
ATOM 12530 C C . ASP A 1 19 ? 7.333 12.611 2.638 1.00 0.00 19 ASP A C 8
ATOM 12531 O O . ASP A 1 19 ? 7.655 12.350 3.796 1.00 0.00 19 ASP A O 8
ATOM 12540 N N . ALA A 1 20 ? 6.110 12.403 2.162 1.00 0.00 20 ALA A N 8
ATOM 12541 C CA . ALA A 1 20 ? 5.053 11.839 2.992 1.00 0.00 20 ALA A CA 8
ATOM 12542 C C . ALA A 1 20 ? 3.968 11.195 2.137 1.00 0.00 20 ALA A C 8
ATOM 12543 O O . ALA A 1 20 ? 3.702 11.612 1.010 1.00 0.00 20 ALA A O 8
ATOM 12550 N N . PRO A 1 21 ? 3.324 10.152 2.683 1.00 0.00 21 PRO A N 8
ATOM 12551 C CA . PRO A 1 21 ? 2.257 9.428 1.987 1.00 0.00 21 PRO A CA 8
ATOM 12552 C C . PRO A 1 21 ? 0.988 10.261 1.844 1.00 0.00 21 PRO A C 8
ATOM 12553 O O . PRO A 1 21 ? 0.438 10.771 2.820 1.00 0.00 21 PRO A O 8
ATOM 12564 N N . PRO A 1 22 ? 0.510 10.404 0.598 1.00 0.00 22 PRO A N 8
ATOM 12565 C CA . PRO A 1 22 ? -0.700 11.175 0.299 1.00 0.00 22 PRO A CA 8
ATOM 12566 C C . PRO A 1 22 ? -1.964 10.492 0.810 1.00 0.00 22 PRO A C 8
ATOM 12567 O O . PRO A 1 22 ? -1.946 9.335 1.231 1.00 0.00 22 PRO A O 8
ATOM 12578 N N . PRO A 1 23 ? -3.088 11.222 0.774 1.00 0.00 23 PRO A N 8
ATOM 12579 C CA . PRO A 1 23 ? -4.382 10.706 1.230 1.00 0.00 23 PRO A CA 8
ATOM 12580 C C . PRO A 1 23 ? -4.936 9.629 0.303 1.00 0.00 23 PRO A C 8
ATOM 12581 O O . PRO A 1 23 ? -5.210 9.887 -0.869 1.00 0.00 23 PRO A O 8
ATOM 12592 N N . ILE A 1 24 ? -5.098 8.423 0.836 1.00 0.00 24 ILE A N 8
ATOM 12593 C CA . ILE A 1 24 ? -5.621 7.308 0.056 1.00 0.00 24 ILE A CA 8
ATOM 12594 C C . ILE A 1 24 ? -6.654 7.784 -0.960 1.00 0.00 24 ILE A C 8
ATOM 12595 O O . ILE A 1 24 ? -7.534 8.589 -0.657 1.00 0.00 24 ILE A O 8
ATOM 12611 N N . PRO A 1 25 ? -6.547 7.274 -2.196 1.00 0.00 25 PRO A N 8
ATOM 12612 C CA . PRO A 1 25 ? -7.465 7.631 -3.282 1.00 0.00 25 PRO A CA 8
ATOM 12613 C C . PRO A 1 25 ? -8.865 7.068 -3.065 1.00 0.00 25 PRO A C 8
ATOM 12614 O O . PRO A 1 25 ? -9.053 5.854 -2.987 1.00 0.00 25 PRO A O 8
ATOM 12625 N N . LYS A 1 26 ? -9.847 7.959 -2.969 1.00 0.00 26 LYS A N 8
ATOM 12626 C CA . LYS A 1 26 ? -11.232 7.552 -2.763 1.00 0.00 26 LYS A CA 8
ATOM 12627 C C . LYS A 1 26 ? -11.530 6.247 -3.495 1.00 0.00 26 LYS A C 8
ATOM 12628 O O . LYS A 1 26 ? -11.583 6.213 -4.723 1.00 0.00 26 LYS A O 8
ATOM 12647 N N . GLU A 1 27 ? -11.726 5.177 -2.730 1.00 0.00 27 GLU A N 8
ATOM 12648 C CA . GLU A 1 27 ? -12.020 3.871 -3.308 1.00 0.00 27 GLU A CA 8
ATOM 12649 C C . GLU A 1 27 ? -12.864 4.012 -4.571 1.00 0.00 27 GLU A C 8
ATOM 12650 O O . GLU A 1 27 ? -13.706 4.902 -4.690 1.00 0.00 27 GLU A O 8
ATOM 12662 N N . PRO A 1 28 ? -12.634 3.112 -5.539 1.00 0.00 28 PRO A N 8
ATOM 12663 C CA . PRO A 1 28 ? -13.362 3.114 -6.811 1.00 0.00 28 PRO A CA 8
ATOM 12664 C C . PRO A 1 28 ? -14.822 2.707 -6.644 1.00 0.00 28 PRO A C 8
ATOM 12665 O O . PRO A 1 28 ? -15.185 2.049 -5.670 1.00 0.00 28 PRO A O 8
ATOM 12676 N N . SER A 1 29 ? -15.655 3.102 -7.602 1.00 0.00 29 SER A N 8
ATOM 12677 C CA . SER A 1 29 ? -17.077 2.781 -7.558 1.00 0.00 29 SER A CA 8
ATOM 12678 C C . SER A 1 29 ? -17.293 1.271 -7.574 1.00 0.00 29 SER A C 8
ATOM 12679 O O . SER A 1 29 ? -16.339 0.496 -7.525 1.00 0.00 29 SER A O 8
ATOM 12687 N N . ASN A 1 30 ? -18.556 0.861 -7.643 1.00 0.00 30 ASN A N 8
ATOM 12688 C CA . ASN A 1 30 ? -18.899 -0.557 -7.664 1.00 0.00 30 ASN A CA 8
ATOM 12689 C C . ASN A 1 30 ? -17.872 -1.353 -8.464 1.00 0.00 30 ASN A C 8
ATOM 12690 O O . ASN A 1 30 ? -17.565 -1.017 -9.608 1.00 0.00 30 ASN A O 8
ATOM 12701 N N . TYR A 1 31 ? -17.346 -2.409 -7.855 1.00 0.00 31 TYR A N 8
ATOM 12702 C CA . TYR A 1 31 ? -16.352 -3.253 -8.509 1.00 0.00 31 TYR A CA 8
ATOM 12703 C C . TYR A 1 31 ? -16.983 -4.061 -9.638 1.00 0.00 31 TYR A C 8
ATOM 12704 O O . TYR A 1 31 ? -18.073 -4.613 -9.488 1.00 0.00 31 TYR A O 8
ATOM 12722 N N . ASP A 1 32 ? -16.289 -4.128 -10.768 1.00 0.00 32 ASP A N 8
ATOM 12723 C CA . ASP A 1 32 ? -16.778 -4.870 -11.924 1.00 0.00 32 ASP A CA 8
ATOM 12724 C C . ASP A 1 32 ? -17.505 -6.138 -11.487 1.00 0.00 32 ASP A C 8
ATOM 12725 O O . ASP A 1 32 ? -18.594 -6.441 -11.976 1.00 0.00 32 ASP A O 8
ATOM 12734 N N . PHE A 1 33 ? -16.896 -6.876 -10.565 1.00 0.00 33 PHE A N 8
ATOM 12735 C CA . PHE A 1 33 ? -17.484 -8.112 -10.064 1.00 0.00 33 PHE A CA 8
ATOM 12736 C C . PHE A 1 33 ? -18.367 -7.841 -8.849 1.00 0.00 33 PHE A C 8
ATOM 12737 O O . PHE A 1 33 ? -17.926 -7.238 -7.871 1.00 0.00 33 PHE A O 8
ATOM 12754 N N . SER A 1 34 ? -19.615 -8.291 -8.920 1.00 0.00 34 SER A N 8
ATOM 12755 C CA . SER A 1 34 ? -20.562 -8.094 -7.829 1.00 0.00 34 SER A CA 8
ATOM 12756 C C . SER A 1 34 ? -21.721 -9.081 -7.930 1.00 0.00 34 SER A C 8
ATOM 12757 O O . SER A 1 34 ? -22.537 -9.006 -8.847 1.00 0.00 34 SER A O 8
ATOM 12765 N N . GLY A 1 35 ? -21.785 -10.008 -6.979 1.00 0.00 35 GLY A N 8
ATOM 12766 C CA . GLY A 1 35 ? -22.847 -10.998 -6.978 1.00 0.00 35 GLY A CA 8
ATOM 12767 C C . GLY A 1 35 ? -23.944 -10.671 -5.984 1.00 0.00 35 GLY A C 8
ATOM 12768 O O . GLY A 1 35 ? -23.695 -10.117 -4.913 1.00 0.00 35 GLY A O 8
ATOM 12772 N N . PRO A 1 36 ? -25.191 -11.015 -6.338 1.00 0.00 36 PRO A N 8
ATOM 12773 C CA . PRO A 1 36 ? -26.355 -10.764 -5.484 1.00 0.00 36 PRO A CA 8
ATOM 12774 C C . PRO A 1 36 ? -26.360 -11.643 -4.238 1.00 0.00 36 PRO A C 8
ATOM 12775 O O . PRO A 1 36 ? -26.822 -11.228 -3.175 1.00 0.00 36 PRO A O 8
ATOM 12786 N N . SER A 1 37 ? -25.844 -12.860 -4.376 1.00 0.00 37 SER A N 8
ATOM 12787 C CA . SER A 1 37 ? -25.793 -13.800 -3.262 1.00 0.00 37 SER A CA 8
ATOM 12788 C C . SER A 1 37 ? -24.481 -13.663 -2.496 1.00 0.00 37 SER A C 8
ATOM 12789 O O . SER A 1 37 ? -24.464 -13.671 -1.265 1.00 0.00 37 SER A O 8
ATOM 12797 N N . SER A 1 38 ? -23.382 -13.537 -3.234 1.00 0.00 38 SER A N 8
ATOM 12798 C CA . SER A 1 38 ? -22.064 -13.402 -2.625 1.00 0.00 38 SER A CA 8
ATOM 12799 C C . SER A 1 38 ? -21.895 -12.023 -1.994 1.00 0.00 38 SER A C 8
ATOM 12800 O O . SER A 1 38 ? -21.585 -11.049 -2.678 1.00 0.00 38 SER A O 8
ATOM 12808 N N . GLY A 1 39 ? -22.103 -11.950 -0.683 1.00 0.00 39 GLY A N 8
ATOM 12809 C CA . GLY A 1 39 ? -21.970 -10.687 0.020 1.00 0.00 39 GLY A CA 8
ATOM 12810 C C . GLY A 1 39 ? -23.165 -10.386 0.903 1.00 0.00 39 GLY A C 8
ATOM 12811 O O . GLY A 1 39 ? -23.982 -9.524 0.578 1.00 0.00 39 GLY A O 8
ATOM 12815 N N . ILE A 1 40 ? -23.267 -11.098 2.019 1.00 0.00 40 ILE A N 8
ATOM 12816 C CA . ILE A 1 40 ? -24.372 -10.903 2.951 1.00 0.00 40 ILE A CA 8
ATOM 12817 C C . ILE A 1 40 ? -23.861 -10.523 4.337 1.00 0.00 40 ILE A C 8
ATOM 12818 O O . ILE A 1 40 ? -22.655 -10.448 4.565 1.00 0.00 40 ILE A O 8
ATOM 12834 N N . GLU A 1 41 ? -24.789 -10.286 5.258 1.00 0.00 41 GLU A N 8
ATOM 12835 C CA . GLU A 1 41 ? -24.433 -9.915 6.623 1.00 0.00 41 GLU A CA 8
ATOM 12836 C C . GLU A 1 41 ? -23.986 -11.137 7.420 1.00 0.00 41 GLU A C 8
ATOM 12837 O O . GLU A 1 41 ? -24.247 -12.275 7.031 1.00 0.00 41 GLU A O 8
ATOM 12849 N N . GLY A 1 42 ? -23.309 -10.892 8.538 1.00 0.00 42 GLY A N 8
ATOM 12850 C CA . GLY A 1 42 ? -22.835 -11.981 9.372 1.00 0.00 42 GLY A CA 8
ATOM 12851 C C . GLY A 1 42 ? -21.561 -12.607 8.841 1.00 0.00 42 GLY A C 8
ATOM 12852 O O . GLY A 1 42 ? -21.138 -12.315 7.722 1.00 0.00 42 GLY A O 8
ATOM 12856 N N . ARG A 1 43 ? -20.946 -13.467 9.645 1.00 0.00 43 ARG A N 8
ATOM 12857 C CA . ARG A 1 43 ? -19.710 -14.133 9.251 1.00 0.00 43 ARG A CA 8
ATOM 12858 C C . ARG A 1 43 ? -19.996 -15.524 8.692 1.00 0.00 43 ARG A C 8
ATOM 12859 O O . ARG A 1 43 ? -19.988 -16.512 9.425 1.00 0.00 43 ARG A O 8
ATOM 12880 N N . GLY A 1 44 ? -20.250 -15.592 7.389 1.00 0.00 44 GLY A N 8
ATOM 12881 C CA . GLY A 1 44 ? -20.536 -16.866 6.755 1.00 0.00 44 GLY A CA 8
ATOM 12882 C C . GLY A 1 44 ? -19.300 -17.733 6.613 1.00 0.00 44 GLY A C 8
ATOM 12883 O O . GLY A 1 44 ? -18.181 -17.225 6.549 1.00 0.00 44 GLY A O 8
ATOM 12887 N N . SER A 1 45 ? -19.503 -19.046 6.564 1.00 0.00 45 SER A N 8
ATOM 12888 C CA . SER A 1 45 ? -18.396 -19.986 6.434 1.00 0.00 45 SER A CA 8
ATOM 12889 C C . SER A 1 45 ? -18.820 -21.219 5.642 1.00 0.00 45 SER A C 8
ATOM 12890 O O . SER A 1 45 ? -19.985 -21.360 5.269 1.00 0.00 45 SER A O 8
ATOM 12898 N N . SER A 1 46 ? -17.866 -22.109 5.388 1.00 0.00 46 SER A N 8
ATOM 12899 C CA . SER A 1 46 ? -18.138 -23.328 4.637 1.00 0.00 46 SER A CA 8
ATOM 12900 C C . SER A 1 46 ? -18.648 -23.001 3.237 1.00 0.00 46 SER A C 8
ATOM 12901 O O . SER A 1 46 ? -19.599 -23.613 2.751 1.00 0.00 46 SER A O 8
ATOM 12909 N N . GLY A 1 47 ? -18.008 -22.030 2.592 1.00 0.00 47 GLY A N 8
ATOM 12910 C CA . GLY A 1 47 ? -18.410 -21.638 1.254 1.00 0.00 47 GLY A CA 8
ATOM 12911 C C . GLY A 1 47 ? -17.231 -21.244 0.387 1.00 0.00 47 GLY A C 8
ATOM 12912 O O . GLY A 1 47 ? -16.145 -20.964 0.893 1.00 0.00 47 GLY A O 8
ATOM 12916 N N . SER A 1 48 ? -17.444 -21.223 -0.925 1.00 0.00 48 SER A N 8
ATOM 12917 C CA . SER A 1 48 ? -16.389 -20.866 -1.866 1.00 0.00 48 SER A CA 8
ATOM 12918 C C . SER A 1 48 ? -16.323 -19.354 -2.060 1.00 0.00 48 SER A C 8
ATOM 12919 O O . SER A 1 48 ? -17.347 -18.694 -2.232 1.00 0.00 48 SER A O 8
ATOM 12927 N N . SER A 1 49 ? -15.109 -18.812 -2.030 1.00 0.00 49 SER A N 8
ATOM 12928 C CA . SER A 1 49 ? -14.908 -17.378 -2.198 1.00 0.00 49 SER A CA 8
ATOM 12929 C C . SER A 1 49 ? -14.129 -17.085 -3.477 1.00 0.00 49 SER A C 8
ATOM 12930 O O . SER A 1 49 ? -12.952 -17.425 -3.591 1.00 0.00 49 SER A O 8
ATOM 12938 N N . GLY A 1 50 ? -14.795 -16.452 -4.437 1.00 0.00 50 GLY A N 8
ATOM 12939 C CA . GLY A 1 50 ? -14.151 -16.123 -5.695 1.00 0.00 50 GLY A CA 8
ATOM 12940 C C . GLY A 1 50 ? -14.092 -17.305 -6.642 1.00 0.00 50 GLY A C 8
ATOM 12941 O O . GLY A 1 50 ? -13.595 -18.373 -6.284 1.00 0.00 50 GLY A O 8
ATOM 12945 N N . SER A 1 51 ? -14.603 -17.116 -7.855 1.00 0.00 51 SER A N 8
ATOM 12946 C CA . SER A 1 51 ? -14.612 -18.177 -8.855 1.00 0.00 51 SER A CA 8
ATOM 12947 C C . SER A 1 51 ? -13.723 -17.814 -10.040 1.00 0.00 51 SER A C 8
ATOM 12948 O O . SER A 1 51 ? -14.112 -17.027 -10.903 1.00 0.00 51 SER A O 8
ATOM 12956 N N . SER A 1 52 ? -12.527 -18.393 -10.075 1.00 0.00 52 SER A N 8
ATOM 12957 C CA . SER A 1 52 ? -11.580 -18.128 -11.151 1.00 0.00 52 SER A CA 8
ATOM 12958 C C . SER A 1 52 ? -11.087 -19.431 -11.773 1.00 0.00 52 SER A C 8
ATOM 12959 O O . SER A 1 52 ? -10.880 -20.425 -11.078 1.00 0.00 52 SER A O 8
ATOM 12967 N N . GLY A 1 53 ? -10.901 -19.418 -13.090 1.00 0.00 53 GLY A N 8
ATOM 12968 C CA . GLY A 1 53 ? -10.433 -20.603 -13.785 1.00 0.00 53 GLY A CA 8
ATOM 12969 C C . GLY A 1 53 ? -9.040 -20.428 -14.356 1.00 0.00 53 GLY A C 8
ATOM 12970 O O . GLY A 1 53 ? -8.881 -20.080 -15.526 1.00 0.00 53 GLY A O 8
ATOM 12974 N N . SER A 1 54 ? -8.028 -20.670 -13.529 1.00 0.00 54 SER A N 8
ATOM 12975 C CA . SER A 1 54 ? -6.641 -20.532 -13.957 1.00 0.00 54 SER A CA 8
ATOM 12976 C C . SER A 1 54 ? -6.407 -19.173 -14.610 1.00 0.00 54 SER A C 8
ATOM 12977 O O . SER A 1 54 ? -5.741 -19.074 -15.641 1.00 0.00 54 SER A O 8
ATOM 12985 N N . SER A 1 55 ? -6.959 -18.128 -14.002 1.00 0.00 55 SER A N 8
ATOM 12986 C CA . SER A 1 55 ? -6.814 -16.775 -14.525 1.00 0.00 55 SER A CA 8
ATOM 12987 C C . SER A 1 55 ? -5.579 -16.096 -13.941 1.00 0.00 55 SER A C 8
ATOM 12988 O O . SER A 1 55 ? -5.655 -15.419 -12.917 1.00 0.00 55 SER A O 8
ATOM 12996 N N . GLY A 1 56 ? -4.440 -16.283 -14.602 1.00 0.00 56 GLY A N 8
ATOM 12997 C CA . GLY A 1 56 ? -3.204 -15.683 -14.134 1.00 0.00 56 GLY A CA 8
ATOM 12998 C C . GLY A 1 56 ? -1.977 -16.342 -14.733 1.00 0.00 56 GLY A C 8
ATOM 12999 O O . GLY A 1 56 ? -1.439 -17.296 -14.169 1.00 0.00 56 GLY A O 8
ATOM 13003 N N . ASP A 1 57 ? -1.535 -15.835 -15.878 1.00 0.00 57 ASP A N 8
ATOM 13004 C CA . ASP A 1 57 ? -0.363 -16.381 -16.554 1.00 0.00 57 ASP A CA 8
ATOM 13005 C C . ASP A 1 57 ? 0.911 -15.692 -16.076 1.00 0.00 57 ASP A C 8
ATOM 13006 O O . ASP A 1 57 ? 1.856 -16.346 -15.636 1.00 0.00 57 ASP A O 8
ATOM 13015 N N . LYS A 1 58 ? 0.929 -14.366 -16.166 1.00 0.00 58 LYS A N 8
ATOM 13016 C CA . LYS A 1 58 ? 2.086 -13.586 -15.743 1.00 0.00 58 LYS A CA 8
ATOM 13017 C C . LYS A 1 58 ? 1.697 -12.573 -14.672 1.00 0.00 58 LYS A C 8
ATOM 13018 O O . LYS A 1 58 ? 1.125 -11.526 -14.974 1.00 0.00 58 LYS A O 8
ATOM 13037 N N . GLU A 1 59 ? 2.013 -12.891 -13.420 1.00 0.00 59 GLU A N 8
ATOM 13038 C CA . GLU A 1 59 ? 1.696 -12.007 -12.305 1.00 0.00 59 GLU A CA 8
ATOM 13039 C C . GLU A 1 59 ? 2.795 -10.967 -12.106 1.00 0.00 59 GLU A C 8
ATOM 13040 O O . GLU A 1 59 ? 3.932 -11.159 -12.537 1.00 0.00 59 GLU A O 8
ATOM 13052 N N . ARG A 1 60 ? 2.446 -9.864 -11.450 1.00 0.00 60 ARG A N 8
ATOM 13053 C CA . ARG A 1 60 ? 3.402 -8.793 -11.196 1.00 0.00 60 ARG A CA 8
ATOM 13054 C C . ARG A 1 60 ? 3.871 -8.817 -9.744 1.00 0.00 60 ARG A C 8
ATOM 13055 O O . ARG A 1 60 ? 3.092 -9.101 -8.833 1.00 0.00 60 ARG A O 8
ATOM 13076 N N . HIS A 1 61 ? 5.150 -8.518 -9.536 1.00 0.00 61 HIS A N 8
ATOM 13077 C CA . HIS A 1 61 ? 5.723 -8.505 -8.195 1.00 0.00 61 HIS A CA 8
ATOM 13078 C C . HIS A 1 61 ? 5.665 -7.104 -7.592 1.00 0.00 61 HIS A C 8
ATOM 13079 O O . HIS A 1 61 ? 6.244 -6.162 -8.131 1.00 0.00 61 HIS A O 8
ATOM 13094 N N . GLY A 1 62 ? 4.962 -6.976 -6.471 1.00 0.00 62 GLY A N 8
ATOM 13095 C CA . GLY A 1 62 ? 4.841 -5.687 -5.815 1.00 0.00 62 GLY A CA 8
ATOM 13096 C C . GLY A 1 62 ? 5.302 -5.726 -4.372 1.00 0.00 62 GLY A C 8
ATOM 13097 O O . GLY A 1 62 ? 5.463 -6.800 -3.792 1.00 0.00 62 GLY A O 8
ATOM 13101 N N . VAL A 1 63 ? 5.516 -4.550 -3.789 1.00 0.00 63 VAL A N 8
ATOM 13102 C CA . VAL A 1 63 ? 5.962 -4.454 -2.404 1.00 0.00 63 VAL A CA 8
ATOM 13103 C C . VAL A 1 63 ? 5.355 -3.237 -1.715 1.00 0.00 63 VAL A C 8
ATOM 13104 O O . VAL A 1 63 ? 5.407 -2.124 -2.237 1.00 0.00 63 VAL A O 8
ATOM 13117 N N . ALA A 1 64 ? 4.779 -3.457 -0.537 1.00 0.00 64 ALA A N 8
ATOM 13118 C CA . ALA A 1 64 ? 4.164 -2.378 0.225 1.00 0.00 64 ALA A CA 8
ATOM 13119 C C . ALA A 1 64 ? 5.216 -1.407 0.749 1.00 0.00 64 ALA A C 8
ATOM 13120 O O . ALA A 1 64 ? 6.263 -1.821 1.247 1.00 0.00 64 ALA A O 8
ATOM 13127 N N . ILE A 1 65 ? 4.931 -0.114 0.633 1.00 0.00 65 ILE A N 8
ATOM 13128 C CA . ILE A 1 65 ? 5.854 0.915 1.096 1.00 0.00 65 ILE A CA 8
ATOM 13129 C C . ILE A 1 65 ? 5.265 1.695 2.267 1.00 0.00 65 ILE A C 8
ATOM 13130 O O . ILE A 1 65 ? 5.982 2.394 2.983 1.00 0.00 65 ILE A O 8
ATOM 13146 N N . TYR A 1 66 ? 3.956 1.569 2.456 1.00 0.00 66 TYR A N 8
ATOM 13147 C CA . TYR A 1 66 ? 3.271 2.262 3.540 1.00 0.00 66 TYR A CA 8
ATOM 13148 C C . TYR A 1 66 ? 2.295 1.329 4.252 1.00 0.00 66 TYR A C 8
ATOM 13149 O O . TYR A 1 66 ? 1.562 0.575 3.614 1.00 0.00 66 TYR A O 8
ATOM 13167 N N . ASN A 1 67 ? 2.292 1.388 5.580 1.00 0.00 67 ASN A N 8
ATOM 13168 C CA . ASN A 1 67 ? 1.408 0.550 6.380 1.00 0.00 67 ASN A CA 8
ATOM 13169 C C . ASN A 1 67 ? -0.054 0.907 6.130 1.00 0.00 67 ASN A C 8
ATOM 13170 O O . ASN A 1 67 ? -0.541 1.939 6.593 1.00 0.00 67 ASN A O 8
ATOM 13181 N N . PHE A 1 68 ? -0.751 0.047 5.394 1.00 0.00 68 PHE A N 8
ATOM 13182 C CA . PHE A 1 68 ? -2.157 0.272 5.081 1.00 0.00 68 PHE A CA 8
ATOM 13183 C C . PHE A 1 68 ? -3.058 -0.473 6.062 1.00 0.00 68 PHE A C 8
ATOM 13184 O O . PHE A 1 68 ? -2.757 -1.596 6.467 1.00 0.00 68 PHE A O 8
ATOM 13201 N N . GLN A 1 69 ? -4.164 0.160 6.439 1.00 0.00 69 GLN A N 8
ATOM 13202 C CA . GLN A 1 69 ? -5.108 -0.442 7.373 1.00 0.00 69 GLN A CA 8
ATOM 13203 C C . GLN A 1 69 ? -6.546 -0.194 6.929 1.00 0.00 69 GLN A C 8
ATOM 13204 O O . GLN A 1 69 ? -7.016 0.943 6.921 1.00 0.00 69 GLN A O 8
ATOM 13218 N N . GLY A 1 70 ? -7.240 -1.266 6.560 1.00 0.00 70 GLY A N 8
ATOM 13219 C CA . GLY A 1 70 ? -8.617 -1.143 6.119 1.00 0.00 70 GLY A CA 8
ATOM 13220 C C . GLY A 1 70 ? -9.603 -1.666 7.145 1.00 0.00 70 GLY A C 8
ATOM 13221 O O . GLY A 1 70 ? -9.335 -1.634 8.346 1.00 0.00 70 GLY A O 8
ATOM 13225 N N . SER A 1 71 ? -10.747 -2.148 6.671 1.00 0.00 71 SER A N 8
ATOM 13226 C CA . SER A 1 71 ? -11.779 -2.675 7.557 1.00 0.00 71 SER A CA 8
ATOM 13227 C C . SER A 1 71 ? -12.081 -4.135 7.230 1.00 0.00 71 SER A C 8
ATOM 13228 O O . SER A 1 71 ? -12.217 -4.968 8.126 1.00 0.00 71 SER A O 8
ATOM 13236 N N . GLY A 1 72 ? -12.185 -4.437 5.940 1.00 0.00 72 GLY A N 8
ATOM 13237 C CA . GLY A 1 72 ? -12.471 -5.796 5.517 1.00 0.00 72 GLY A CA 8
ATOM 13238 C C . GLY A 1 72 ? -12.736 -5.896 4.027 1.00 0.00 72 GLY A C 8
ATOM 13239 O O . GLY A 1 72 ? -13.010 -4.892 3.370 1.00 0.00 72 GLY A O 8
ATOM 13243 N N . ALA A 1 73 ? -12.652 -7.110 3.493 1.00 0.00 73 ALA A N 8
ATOM 13244 C CA . ALA A 1 73 ? -12.886 -7.337 2.073 1.00 0.00 73 ALA A CA 8
ATOM 13245 C C . ALA A 1 73 ? -14.011 -6.449 1.552 1.00 0.00 73 ALA A C 8
ATOM 13246 O O . ALA A 1 73 ? -14.929 -6.076 2.283 1.00 0.00 73 ALA A O 8
ATOM 13253 N N . PRO A 1 74 ? -13.941 -6.100 0.259 1.00 0.00 74 PRO A N 8
ATOM 13254 C CA . PRO A 1 74 ? -12.853 -6.537 -0.621 1.00 0.00 74 PRO A CA 8
ATOM 13255 C C . PRO A 1 74 ? -11.523 -5.878 -0.270 1.00 0.00 74 PRO A C 8
ATOM 13256 O O . PRO A 1 74 ? -10.493 -6.181 -0.871 1.00 0.00 74 PRO A O 8
ATOM 13267 N N . GLN A 1 75 ? -11.554 -4.977 0.707 1.00 0.00 75 GLN A N 8
ATOM 13268 C CA . GLN A 1 75 ? -10.351 -4.276 1.137 1.00 0.00 75 GLN A CA 8
ATOM 13269 C C . GLN A 1 75 ? -9.413 -5.214 1.889 1.00 0.00 75 GLN A C 8
ATOM 13270 O O . GLN A 1 75 ? -9.833 -5.931 2.798 1.00 0.00 75 GLN A O 8
ATOM 13284 N N . LEU A 1 76 ? -8.142 -5.206 1.503 1.00 0.00 76 LEU A N 8
ATOM 13285 C CA . LEU A 1 76 ? -7.143 -6.058 2.140 1.00 0.00 76 LEU A CA 8
ATOM 13286 C C . LEU A 1 76 ? -6.066 -5.219 2.821 1.00 0.00 76 LEU A C 8
ATOM 13287 O O . LEU A 1 76 ? -5.605 -4.218 2.272 1.00 0.00 76 LEU A O 8
ATOM 13303 N N . SER A 1 77 ? -5.669 -5.634 4.020 1.00 0.00 77 SER A N 8
ATOM 13304 C CA . SER A 1 77 ? -4.648 -4.920 4.777 1.00 0.00 77 SER A CA 8
ATOM 13305 C C . SER A 1 77 ? -3.255 -5.233 4.238 1.00 0.00 77 SER A C 8
ATOM 13306 O O . SER A 1 77 ? -3.013 -6.314 3.701 1.00 0.00 77 SER A O 8
ATOM 13314 N N . LEU A 1 78 ? -2.343 -4.279 4.387 1.00 0.00 78 LEU A N 8
ATOM 13315 C CA . LEU A 1 78 ? -0.972 -4.451 3.916 1.00 0.00 78 LEU A CA 8
ATOM 13316 C C . LEU A 1 78 ? 0.023 -3.864 4.912 1.00 0.00 78 LEU A C 8
ATOM 13317 O O . LEU A 1 78 ? -0.316 -2.975 5.692 1.00 0.00 78 LEU A O 8
ATOM 13333 N N . GLN A 1 79 ? 1.253 -4.368 4.878 1.00 0.00 79 GLN A N 8
ATOM 13334 C CA . GLN A 1 79 ? 2.297 -3.892 5.778 1.00 0.00 79 GLN A CA 8
ATOM 13335 C C . GLN A 1 79 ? 3.565 -3.546 5.004 1.00 0.00 79 GLN A C 8
ATOM 13336 O O . GLN A 1 79 ? 3.879 -4.176 3.994 1.00 0.00 79 GLN A O 8
ATOM 13350 N N . ILE A 1 80 ? 4.289 -2.540 5.484 1.00 0.00 80 ILE A N 8
ATOM 13351 C CA . ILE A 1 80 ? 5.523 -2.111 4.837 1.00 0.00 80 ILE A CA 8
ATOM 13352 C C . ILE A 1 80 ? 6.496 -3.275 4.682 1.00 0.00 80 ILE A C 8
ATOM 13353 O O . ILE A 1 80 ? 6.784 -3.989 5.642 1.00 0.00 80 ILE A O 8
ATOM 13369 N N . GLY A 1 81 ? 7.001 -3.458 3.466 1.00 0.00 81 GLY A N 8
ATOM 13370 C CA . GLY A 1 81 ? 7.939 -4.536 3.208 1.00 0.00 81 GLY A CA 8
ATOM 13371 C C . GLY A 1 81 ? 7.244 -5.857 2.941 1.00 0.00 81 GLY A C 8
ATOM 13372 O O . GLY A 1 81 ? 7.810 -6.923 3.184 1.00 0.00 81 GLY A O 8
ATOM 13376 N N . ASP A 1 82 ? 6.015 -5.787 2.442 1.00 0.00 82 ASP A N 8
ATOM 13377 C CA . ASP A 1 82 ? 5.242 -6.987 2.143 1.00 0.00 82 ASP A CA 8
ATOM 13378 C C . ASP A 1 82 ? 5.048 -7.147 0.638 1.00 0.00 82 ASP A C 8
ATOM 13379 O O . ASP A 1 82 ? 4.683 -6.198 -0.056 1.00 0.00 82 ASP A O 8
ATOM 13388 N N . VAL A 1 83 ? 5.295 -8.354 0.139 1.00 0.00 83 VAL A N 8
ATOM 13389 C CA . VAL A 1 83 ? 5.147 -8.639 -1.283 1.00 0.00 83 VAL A CA 8
ATOM 13390 C C . VAL A 1 83 ? 3.856 -9.400 -1.560 1.00 0.00 83 VAL A C 8
ATOM 13391 O O . VAL A 1 83 ? 3.520 -10.352 -0.854 1.00 0.00 83 VAL A O 8
ATOM 13404 N N . VAL A 1 84 ? 3.135 -8.976 -2.592 1.00 0.00 84 VAL A N 8
ATOM 13405 C CA . VAL A 1 84 ? 1.880 -9.619 -2.964 1.00 0.00 84 VAL A CA 8
ATOM 13406 C C . VAL A 1 84 ? 1.839 -9.921 -4.458 1.00 0.00 84 VAL A C 8
ATOM 13407 O O . VAL A 1 84 ? 2.328 -9.139 -5.273 1.00 0.00 84 VAL A O 8
ATOM 13420 N N . ARG A 1 85 ? 1.251 -11.060 -4.810 1.00 0.00 85 ARG A N 8
ATOM 13421 C CA . ARG A 1 85 ? 1.147 -11.466 -6.206 1.00 0.00 85 ARG A CA 8
ATOM 13422 C C . ARG A 1 85 ? -0.025 -10.767 -6.889 1.00 0.00 85 ARG A C 8
ATOM 13423 O O . ARG A 1 85 ? -1.179 -11.160 -6.720 1.00 0.00 85 ARG A O 8
ATOM 13444 N N . ILE A 1 86 ? 0.280 -9.728 -7.660 1.00 0.00 86 ILE A N 8
ATOM 13445 C CA . ILE A 1 86 ? -0.747 -8.975 -8.369 1.00 0.00 86 ILE A CA 8
ATOM 13446 C C . ILE A 1 86 ? -1.368 -9.809 -9.485 1.00 0.00 86 ILE A C 8
ATOM 13447 O O . ILE A 1 86 ? -0.693 -10.178 -10.445 1.00 0.00 86 ILE A O 8
ATOM 13463 N N . GLN A 1 87 ? -2.658 -10.099 -9.351 1.00 0.00 87 GLN A N 8
ATOM 13464 C CA . GLN A 1 87 ? -3.370 -10.888 -10.350 1.00 0.00 87 GLN A CA 8
ATOM 13465 C C . GLN A 1 87 ? -4.186 -9.989 -11.273 1.00 0.00 87 GLN A C 8
ATOM 13466 O O . GLN A 1 87 ? -4.201 -10.182 -12.488 1.00 0.00 87 GLN A O 8
ATOM 13480 N N . GLU A 1 88 ? -4.864 -9.007 -10.687 1.00 0.00 88 GLU A N 8
ATOM 13481 C CA . GLU A 1 88 ? -5.683 -8.079 -11.458 1.00 0.00 88 GLU A CA 8
ATOM 13482 C C . GLU A 1 88 ? -5.408 -6.636 -11.045 1.00 0.00 88 GLU A C 8
ATOM 13483 O O . GLU A 1 88 ? -4.829 -6.381 -9.988 1.00 0.00 88 GLU A O 8
ATOM 13495 N N . THR A 1 89 ? -5.826 -5.696 -11.885 1.00 0.00 89 THR A N 8
ATOM 13496 C CA . THR A 1 89 ? -5.624 -4.279 -11.609 1.00 0.00 89 THR A CA 8
ATOM 13497 C C . THR A 1 89 ? -6.798 -3.447 -12.112 1.00 0.00 89 THR A C 8
ATOM 13498 O O . THR A 1 89 ? -7.160 -3.514 -13.287 1.00 0.00 89 THR A O 8
ATOM 13509 N N . CYS A 1 90 ? -7.389 -2.665 -11.216 1.00 0.00 90 CYS A N 8
ATOM 13510 C CA . CYS A 1 90 ? -8.524 -1.819 -11.570 1.00 0.00 90 CYS A CA 8
ATOM 13511 C C . CYS A 1 90 ? -8.237 -0.358 -11.240 1.00 0.00 90 CYS A C 8
ATOM 13512 O O . CYS A 1 90 ? -7.914 -0.019 -10.102 1.00 0.00 90 CYS A O 8
ATOM 13520 N N . GLY A 1 91 ? -8.356 0.505 -12.245 1.00 0.00 91 GLY A N 8
ATOM 13521 C CA . GLY A 1 91 ? -8.104 1.919 -12.042 1.00 0.00 91 GLY A CA 8
ATOM 13522 C C . GLY A 1 91 ? -6.877 2.173 -11.189 1.00 0.00 91 GLY A C 8
ATOM 13523 O O . GLY A 1 91 ? -5.765 1.803 -11.564 1.00 0.00 91 GLY A O 8
ATOM 13527 N N . ASP A 1 92 ? -7.079 2.808 -10.040 1.00 0.00 92 ASP A N 8
ATOM 13528 C CA . ASP A 1 92 ? -5.979 3.112 -9.131 1.00 0.00 92 ASP A CA 8
ATOM 13529 C C . ASP A 1 92 ? -5.977 2.157 -7.942 1.00 0.00 92 ASP A C 8
ATOM 13530 O O . ASP A 1 92 ? -5.779 2.573 -6.800 1.00 0.00 92 ASP A O 8
ATOM 13539 N N . TRP A 1 93 ? -6.200 0.877 -8.217 1.00 0.00 93 TRP A N 8
ATOM 13540 C CA . TRP A 1 93 ? -6.225 -0.137 -7.169 1.00 0.00 93 TRP A CA 8
ATOM 13541 C C . TRP A 1 93 ? -5.812 -1.498 -7.719 1.00 0.00 93 TRP A C 8
ATOM 13542 O O . TRP A 1 93 ? -6.212 -1.881 -8.818 1.00 0.00 93 TRP A O 8
ATOM 13563 N N . TYR A 1 94 ? -5.010 -2.223 -6.948 1.00 0.00 94 TYR A N 8
ATOM 13564 C CA . TYR A 1 94 ? -4.541 -3.541 -7.359 1.00 0.00 94 TYR A CA 8
ATOM 13565 C C . TYR A 1 94 ? -5.447 -4.638 -6.809 1.00 0.00 94 TYR A C 8
ATOM 13566 O O . TYR A 1 94 ? -6.294 -4.387 -5.951 1.00 0.00 94 TYR A O 8
ATOM 13584 N N . ARG A 1 95 ? -5.262 -5.856 -7.308 1.00 0.00 95 ARG A N 8
ATOM 13585 C CA . ARG A 1 95 ? -6.062 -6.992 -6.868 1.00 0.00 95 ARG A CA 8
ATOM 13586 C C . ARG A 1 95 ? -5.213 -8.258 -6.790 1.00 0.00 95 ARG A C 8
ATOM 13587 O O . ARG A 1 95 ? -4.704 -8.739 -7.801 1.00 0.00 95 ARG A O 8
ATOM 13608 N N . GLY A 1 96 ? -5.065 -8.791 -5.581 1.00 0.00 96 GLY A N 8
ATOM 13609 C CA . GLY A 1 96 ? -4.276 -9.995 -5.394 1.00 0.00 96 GLY A CA 8
ATOM 13610 C C . GLY A 1 96 ? -4.362 -10.529 -3.978 1.00 0.00 96 GLY A C 8
ATOM 13611 O O . GLY A 1 96 ? -5.414 -10.458 -3.343 1.00 0.00 96 GLY A O 8
ATOM 13615 N N . TYR A 1 97 ? -3.253 -11.067 -3.482 1.00 0.00 97 TYR A N 8
ATOM 13616 C CA . TYR A 1 97 ? -3.208 -11.619 -2.133 1.00 0.00 97 TYR A CA 8
ATOM 13617 C C . TYR A 1 97 ? -1.776 -11.666 -1.611 1.00 0.00 97 TYR A C 8
ATOM 13618 O O . TYR A 1 97 ? -0.818 -11.546 -2.377 1.00 0.00 97 TYR A O 8
ATOM 13636 N N . LEU A 1 98 ? -1.636 -11.842 -0.302 1.00 0.00 98 LEU A N 8
ATOM 13637 C CA . LEU A 1 98 ? -0.320 -11.906 0.326 1.00 0.00 98 LEU A CA 8
ATOM 13638 C C . LEU A 1 98 ? 0.354 -13.244 0.041 1.00 0.00 98 LEU A C 8
ATOM 13639 O O . LEU A 1 98 ? -0.098 -14.290 0.508 1.00 0.00 98 LEU A O 8
ATOM 13655 N N . ILE A 1 99 ? 1.439 -13.203 -0.726 1.00 0.00 99 ILE A N 8
ATOM 13656 C CA . ILE A 1 99 ? 2.177 -14.412 -1.069 1.00 0.00 99 ILE A CA 8
ATOM 13657 C C . ILE A 1 99 ? 2.526 -15.216 0.178 1.00 0.00 99 ILE A C 8
ATOM 13658 O O . ILE A 1 99 ? 2.198 -16.399 0.280 1.00 0.00 99 ILE A O 8
ATOM 13674 N N . LYS A 1 100 ? 3.191 -14.567 1.127 1.00 0.00 100 LYS A N 8
ATOM 13675 C CA . LYS A 1 100 ? 3.583 -15.219 2.371 1.00 0.00 100 LYS A CA 8
ATOM 13676 C C . LYS A 1 100 ? 2.371 -15.823 3.074 1.00 0.00 100 LYS A C 8
ATOM 13677 O O . LYS A 1 100 ? 2.479 -16.844 3.753 1.00 0.00 100 LYS A O 8
ATOM 13696 N N . HIS A 1 101 ? 1.216 -15.186 2.905 1.00 0.00 101 HIS A N 8
ATOM 13697 C CA . HIS A 1 101 ? -0.017 -15.662 3.522 1.00 0.00 101 HIS A CA 8
ATOM 13698 C C . HIS A 1 101 ? -1.170 -15.632 2.523 1.00 0.00 101 HIS A C 8
ATOM 13699 O O . HIS A 1 101 ? -1.736 -14.575 2.243 1.00 0.00 101 HIS A O 8
ATOM 13714 N N . LYS A 1 102 ? -1.514 -16.799 1.989 1.00 0.00 102 LYS A N 8
ATOM 13715 C CA . LYS A 1 102 ? -2.599 -16.908 1.021 1.00 0.00 102 LYS A CA 8
ATOM 13716 C C . LYS A 1 102 ? -3.947 -17.019 1.727 1.00 0.00 102 LYS A C 8
ATOM 13717 O O . LYS A 1 102 ? -4.881 -17.629 1.208 1.00 0.00 102 LYS A O 8
ATOM 13736 N N . MET A 1 103 ? -4.041 -16.423 2.911 1.00 0.00 103 MET A N 8
ATOM 13737 C CA . MET A 1 103 ? -5.276 -16.453 3.686 1.00 0.00 103 MET A CA 8
ATOM 13738 C C . MET A 1 103 ? -5.963 -15.092 3.666 1.00 0.00 103 MET A C 8
ATOM 13739 O O . MET A 1 103 ? -7.079 -14.941 4.166 1.00 0.00 103 MET A O 8
ATOM 13753 N N . LEU A 1 104 ? -5.291 -14.103 3.087 1.00 0.00 104 LEU A N 8
ATOM 13754 C CA . LEU A 1 104 ? -5.837 -12.753 3.003 1.00 0.00 104 LEU A CA 8
ATOM 13755 C C . LEU A 1 104 ? -5.818 -12.247 1.564 1.00 0.00 104 LEU A C 8
ATOM 13756 O O . LEU A 1 104 ? -4.756 -11.968 1.009 1.00 0.00 104 LEU A O 8
ATOM 13772 N N . GLN A 1 105 ? -7.000 -12.129 0.968 1.00 0.00 105 GLN A N 8
ATOM 13773 C CA . GLN A 1 105 ? -7.118 -11.655 -0.406 1.00 0.00 105 GLN A CA 8
ATOM 13774 C C . GLN A 1 105 ? -8.039 -10.441 -0.486 1.00 0.00 105 GLN A C 8
ATOM 13775 O O . GLN A 1 105 ? -9.009 -10.336 0.263 1.00 0.00 105 GLN A O 8
ATOM 13789 N N . GLY A 1 106 ? -7.726 -9.526 -1.398 1.00 0.00 106 GLY A N 8
ATOM 13790 C CA . GLY A 1 106 ? -8.535 -8.332 -1.559 1.00 0.00 106 GLY A CA 8
ATOM 13791 C C . GLY A 1 106 ? -7.911 -7.334 -2.514 1.00 0.00 106 GLY A C 8
ATOM 13792 O O . GLY A 1 106 ? -7.286 -7.718 -3.502 1.00 0.00 106 GLY A O 8
ATOM 13796 N N . ILE A 1 107 ? -8.083 -6.049 -2.219 1.00 0.00 107 ILE A N 8
ATOM 13797 C CA . ILE A 1 107 ? -7.533 -4.993 -3.060 1.00 0.00 107 ILE A CA 8
ATOM 13798 C C . ILE A 1 107 ? -6.787 -3.958 -2.225 1.00 0.00 107 ILE A C 8
ATOM 13799 O O . ILE A 1 107 ? -6.972 -3.874 -1.010 1.00 0.00 107 ILE A O 8
ATOM 13815 N N . PHE A 1 108 ? -5.944 -3.170 -2.884 1.00 0.00 108 PHE A N 8
ATOM 13816 C CA . PHE A 1 108 ? -5.170 -2.139 -2.203 1.00 0.00 108 PHE A CA 8
ATOM 13817 C C . PHE A 1 108 ? -4.765 -1.033 -3.173 1.00 0.00 108 PHE A C 8
ATOM 13818 O O . PHE A 1 108 ? -4.735 -1.220 -4.389 1.00 0.00 108 PHE A O 8
ATOM 13835 N N . PRO A 1 109 ? -4.447 0.149 -2.623 1.00 0.00 109 PRO A N 8
ATOM 13836 C CA . PRO A 1 109 ? -4.038 1.309 -3.420 1.00 0.00 109 PRO A CA 8
ATOM 13837 C C . PRO A 1 109 ? -2.663 1.121 -4.053 1.00 0.00 109 PRO A C 8
ATOM 13838 O O . PRO A 1 109 ? -1.712 0.712 -3.387 1.00 0.00 109 PRO A O 8
ATOM 13849 N N . LYS A 1 110 ? -2.564 1.425 -5.343 1.00 0.00 110 LYS A N 8
ATOM 13850 C CA . LYS A 1 110 ? -1.305 1.292 -6.066 1.00 0.00 110 LYS A CA 8
ATOM 13851 C C . LYS A 1 110 ? -0.249 2.236 -5.499 1.00 0.00 110 LYS A C 8
ATOM 13852 O O . LYS A 1 110 ? 0.950 1.992 -5.630 1.00 0.00 110 LYS A O 8
ATOM 13871 N N . SER A 1 111 ? -0.704 3.313 -4.867 1.00 0.00 111 SER A N 8
ATOM 13872 C CA . SER A 1 111 ? 0.202 4.295 -4.281 1.00 0.00 111 SER A CA 8
ATOM 13873 C C . SER A 1 111 ? 0.943 3.705 -3.086 1.00 0.00 111 SER A C 8
ATOM 13874 O O . SER A 1 111 ? 1.894 4.298 -2.576 1.00 0.00 111 SER A O 8
ATOM 13882 N N . PHE A 1 112 ? 0.502 2.532 -2.644 1.00 0.00 112 PHE A N 8
ATOM 13883 C CA . PHE A 1 112 ? 1.122 1.860 -1.507 1.00 0.00 112 PHE A CA 8
ATOM 13884 C C . PHE A 1 112 ? 1.949 0.664 -1.968 1.00 0.00 112 PHE A C 8
ATOM 13885 O O . PHE A 1 112 ? 2.779 0.145 -1.221 1.00 0.00 112 PHE A O 8
ATOM 13902 N N . ILE A 1 113 ? 1.716 0.231 -3.203 1.00 0.00 113 ILE A N 8
ATOM 13903 C CA . ILE A 1 113 ? 2.439 -0.903 -3.763 1.00 0.00 113 ILE A CA 8
ATOM 13904 C C . ILE A 1 113 ? 3.563 -0.439 -4.683 1.00 0.00 113 ILE A C 8
ATOM 13905 O O . ILE A 1 113 ? 3.384 0.477 -5.487 1.00 0.00 113 ILE A O 8
ATOM 13921 N N . HIS A 1 114 ? 4.723 -1.077 -4.561 1.00 0.00 114 HIS A N 8
ATOM 13922 C CA . HIS A 1 114 ? 5.876 -0.731 -5.383 1.00 0.00 114 HIS A CA 8
ATOM 13923 C C . HIS A 1 114 ? 6.233 -1.874 -6.328 1.00 0.00 114 HIS A C 8
ATOM 13924 O O . HIS A 1 114 ? 6.744 -2.909 -5.900 1.00 0.00 114 HIS A O 8
ATOM 13939 N N . ILE A 1 115 ? 5.959 -1.679 -7.614 1.00 0.00 115 ILE A N 8
ATOM 13940 C CA . ILE A 1 115 ? 6.251 -2.694 -8.618 1.00 0.00 115 ILE A CA 8
ATOM 13941 C C . ILE A 1 115 ? 7.754 -2.890 -8.781 1.00 0.00 115 ILE A C 8
ATOM 13942 O O . ILE A 1 115 ? 8.459 -2.002 -9.262 1.00 0.00 115 ILE A O 8
ATOM 13958 N N . LYS A 1 116 ? 8.240 -4.060 -8.379 1.00 0.00 116 LYS A N 8
ATOM 13959 C CA . LYS A 1 116 ? 9.659 -4.375 -8.482 1.00 0.00 116 LYS A CA 8
ATOM 13960 C C . LYS A 1 116 ? 10.106 -4.403 -9.940 1.00 0.00 116 LYS A C 8
ATOM 13961 O O . LYS A 1 116 ? 9.343 -4.790 -10.825 1.00 0.00 116 LYS A O 8
ATOM 13980 N N . GLU A 1 117 ? 11.347 -3.992 -10.183 1.00 0.00 117 GLU A N 8
ATOM 13981 C CA . GLU A 1 117 ? 11.893 -3.972 -11.535 1.00 0.00 117 GLU A CA 8
ATOM 13982 C C . GLU A 1 117 ? 13.419 -3.977 -11.504 1.00 0.00 117 GLU A C 8
ATOM 13983 O O . GLU A 1 117 ? 14.049 -2.969 -11.184 1.00 0.00 117 GLU A O 8
ATOM 13995 N N . VAL A 1 118 ? 14.007 -5.121 -11.840 1.00 0.00 118 VAL A N 8
ATOM 13996 C CA . VAL A 1 118 ? 15.459 -5.260 -11.852 1.00 0.00 118 VAL A CA 8
ATOM 13997 C C . VAL A 1 118 ? 16.024 -4.998 -13.244 1.00 0.00 118 VAL A C 8
ATOM 13998 O O . VAL A 1 118 ? 17.213 -4.719 -13.401 1.00 0.00 118 VAL A O 8
ATOM 14011 N N . THR A 1 119 ? 15.163 -5.089 -14.253 1.00 0.00 119 THR A N 8
ATOM 14012 C CA . THR A 1 119 ? 15.576 -4.862 -15.632 1.00 0.00 119 THR A CA 8
ATOM 14013 C C . THR A 1 119 ? 16.065 -3.432 -15.832 1.00 0.00 119 THR A C 8
ATOM 14014 O O . THR A 1 119 ? 16.979 -3.182 -16.619 1.00 0.00 119 THR A O 8
ATOM 14025 N N . GLY A 1 1 ? 18.204 32.343 4.765 1.00 0.00 1 GLY A N 9
ATOM 14026 C CA . GLY A 1 1 ? 18.341 32.116 6.192 1.00 0.00 1 GLY A CA 9
ATOM 14027 C C . GLY A 1 1 ? 19.150 30.873 6.506 1.00 0.00 1 GLY A C 9
ATOM 14028 O O . GLY A 1 1 ? 20.132 30.575 5.826 1.00 0.00 1 GLY A O 9
ATOM 14032 N N . SER A 1 2 ? 18.737 30.147 7.540 1.00 0.00 2 SER A N 9
ATOM 14033 C CA . SER A 1 2 ? 19.434 28.932 7.946 1.00 0.00 2 SER A CA 9
ATOM 14034 C C . SER A 1 2 ? 18.446 27.793 8.185 1.00 0.00 2 SER A C 9
ATOM 14035 O O . SER A 1 2 ? 18.564 27.049 9.159 1.00 0.00 2 SER A O 9
ATOM 14043 N N . SER A 1 3 ? 17.473 27.665 7.290 1.00 0.00 3 SER A N 9
ATOM 14044 C CA . SER A 1 3 ? 16.461 26.621 7.404 1.00 0.00 3 SER A CA 9
ATOM 14045 C C . SER A 1 3 ? 16.280 25.892 6.076 1.00 0.00 3 SER A C 9
ATOM 14046 O O . SER A 1 3 ? 15.744 26.448 5.118 1.00 0.00 3 SER A O 9
ATOM 14054 N N . GLY A 1 4 ? 16.733 24.643 6.027 1.00 0.00 4 GLY A N 9
ATOM 14055 C CA . GLY A 1 4 ? 16.613 23.858 4.813 1.00 0.00 4 GLY A CA 9
ATOM 14056 C C . GLY A 1 4 ? 17.850 23.028 4.533 1.00 0.00 4 GLY A C 9
ATOM 14057 O O . GLY A 1 4 ? 18.944 23.569 4.369 1.00 0.00 4 GLY A O 9
ATOM 14061 N N . SER A 1 5 ? 17.679 21.711 4.481 1.00 0.00 5 SER A N 9
ATOM 14062 C CA . SER A 1 5 ? 18.792 20.805 4.226 1.00 0.00 5 SER A CA 9
ATOM 14063 C C . SER A 1 5 ? 19.390 21.055 2.844 1.00 0.00 5 SER A C 9
ATOM 14064 O O . SER A 1 5 ? 18.803 20.688 1.826 1.00 0.00 5 SER A O 9
ATOM 14072 N N . SER A 1 6 ? 20.562 21.681 2.818 1.00 0.00 6 SER A N 9
ATOM 14073 C CA . SER A 1 6 ? 21.239 21.984 1.563 1.00 0.00 6 SER A CA 9
ATOM 14074 C C . SER A 1 6 ? 22.726 22.237 1.794 1.00 0.00 6 SER A C 9
ATOM 14075 O O . SER A 1 6 ? 23.116 22.850 2.787 1.00 0.00 6 SER A O 9
ATOM 14083 N N . GLY A 1 7 ? 23.552 21.758 0.869 1.00 0.00 7 GLY A N 9
ATOM 14084 C CA . GLY A 1 7 ? 24.986 21.941 0.989 1.00 0.00 7 GLY A CA 9
ATOM 14085 C C . GLY A 1 7 ? 25.718 20.637 1.238 1.00 0.00 7 GLY A C 9
ATOM 14086 O O . GLY A 1 7 ? 26.623 20.574 2.071 1.00 0.00 7 GLY A O 9
ATOM 14090 N N . ARG A 1 8 ? 25.325 19.593 0.516 1.00 0.00 8 ARG A N 9
ATOM 14091 C CA . ARG A 1 8 ? 25.948 18.283 0.665 1.00 0.00 8 ARG A CA 9
ATOM 14092 C C . ARG A 1 8 ? 26.274 17.678 -0.698 1.00 0.00 8 ARG A C 9
ATOM 14093 O O . ARG A 1 8 ? 25.406 17.573 -1.566 1.00 0.00 8 ARG A O 9
ATOM 14114 N N . LEU A 1 9 ? 27.529 17.282 -0.879 1.00 0.00 9 LEU A N 9
ATOM 14115 C CA . LEU A 1 9 ? 27.970 16.688 -2.136 1.00 0.00 9 LEU A CA 9
ATOM 14116 C C . LEU A 1 9 ? 27.114 15.477 -2.496 1.00 0.00 9 LEU A C 9
ATOM 14117 O O . LEU A 1 9 ? 26.465 15.452 -3.542 1.00 0.00 9 LEU A O 9
ATOM 14133 N N . LEU A 1 10 ? 27.116 14.477 -1.621 1.00 0.00 10 LEU A N 9
ATOM 14134 C CA . LEU A 1 10 ? 26.338 13.263 -1.845 1.00 0.00 10 LEU A CA 9
ATOM 14135 C C . LEU A 1 10 ? 24.868 13.595 -2.078 1.00 0.00 10 LEU A C 9
ATOM 14136 O O . LEU A 1 10 ? 24.381 14.641 -1.647 1.00 0.00 10 LEU A O 9
ATOM 14152 N N . ASP A 1 11 ? 24.165 12.697 -2.759 1.00 0.00 11 ASP A N 9
ATOM 14153 C CA . ASP A 1 11 ? 22.748 12.892 -3.046 1.00 0.00 11 ASP A CA 9
ATOM 14154 C C . ASP A 1 11 ? 22.159 11.665 -3.735 1.00 0.00 11 ASP A C 9
ATOM 14155 O O . ASP A 1 11 ? 22.506 11.354 -4.875 1.00 0.00 11 ASP A O 9
ATOM 14164 N N . LEU A 1 12 ? 21.268 10.971 -3.036 1.00 0.00 12 LEU A N 9
ATOM 14165 C CA . LEU A 1 12 ? 20.630 9.777 -3.580 1.00 0.00 12 LEU A CA 9
ATOM 14166 C C . LEU A 1 12 ? 19.111 9.908 -3.547 1.00 0.00 12 LEU A C 9
ATOM 14167 O O . LEU A 1 12 ? 18.444 9.291 -2.717 1.00 0.00 12 LEU A O 9
ATOM 14183 N N . GLU A 1 13 ? 18.571 10.713 -4.457 1.00 0.00 13 GLU A N 9
ATOM 14184 C CA . GLU A 1 13 ? 17.130 10.922 -4.532 1.00 0.00 13 GLU A CA 9
ATOM 14185 C C . GLU A 1 13 ? 16.560 10.328 -5.817 1.00 0.00 13 GLU A C 9
ATOM 14186 O O . GLU A 1 13 ? 15.709 10.931 -6.468 1.00 0.00 13 GLU A O 9
ATOM 14198 N N . ASN A 1 14 ? 17.038 9.140 -6.175 1.00 0.00 14 ASN A N 9
ATOM 14199 C CA . ASN A 1 14 ? 16.577 8.464 -7.382 1.00 0.00 14 ASN A CA 9
ATOM 14200 C C . ASN A 1 14 ? 15.119 8.038 -7.245 1.00 0.00 14 ASN A C 9
ATOM 14201 O O . ASN A 1 14 ? 14.261 8.463 -8.019 1.00 0.00 14 ASN A O 9
ATOM 14212 N N . ILE A 1 15 ? 14.845 7.196 -6.253 1.00 0.00 15 ILE A N 9
ATOM 14213 C CA . ILE A 1 15 ? 13.491 6.714 -6.013 1.00 0.00 15 ILE A CA 9
ATOM 14214 C C . ILE A 1 15 ? 12.470 7.834 -6.182 1.00 0.00 15 ILE A C 9
ATOM 14215 O O . ILE A 1 15 ? 12.707 8.969 -5.769 1.00 0.00 15 ILE A O 9
ATOM 14231 N N . GLN A 1 16 ? 11.335 7.506 -6.790 1.00 0.00 16 GLN A N 9
ATOM 14232 C CA . GLN A 1 16 ? 10.278 8.486 -7.012 1.00 0.00 16 GLN A CA 9
ATOM 14233 C C . GLN A 1 16 ? 9.198 8.374 -5.941 1.00 0.00 16 GLN A C 9
ATOM 14234 O O . GLN A 1 16 ? 8.005 8.433 -6.240 1.00 0.00 16 GLN A O 9
ATOM 14248 N N . ILE A 1 17 ? 9.625 8.212 -4.693 1.00 0.00 17 ILE A N 9
ATOM 14249 C CA . ILE A 1 17 ? 8.694 8.092 -3.577 1.00 0.00 17 ILE A CA 9
ATOM 14250 C C . ILE A 1 17 ? 8.823 9.276 -2.625 1.00 0.00 17 ILE A C 9
ATOM 14251 O O . ILE A 1 17 ? 9.921 9.733 -2.308 1.00 0.00 17 ILE A O 9
ATOM 14267 N N . PRO A 1 18 ? 7.674 9.785 -2.155 1.00 0.00 18 PRO A N 9
ATOM 14268 C CA . PRO A 1 18 ? 7.631 10.921 -1.230 1.00 0.00 18 PRO A CA 9
ATOM 14269 C C . PRO A 1 18 ? 8.152 10.560 0.157 1.00 0.00 18 PRO A C 9
ATOM 14270 O O . PRO A 1 18 ? 8.327 9.384 0.477 1.00 0.00 18 PRO A O 9
ATOM 14281 N N . ASP A 1 19 ? 8.398 11.577 0.975 1.00 0.00 19 ASP A N 9
ATOM 14282 C CA . ASP A 1 19 ? 8.897 11.365 2.329 1.00 0.00 19 ASP A CA 9
ATOM 14283 C C . ASP A 1 19 ? 7.774 10.919 3.259 1.00 0.00 19 ASP A C 9
ATOM 14284 O O . ASP A 1 19 ? 7.982 10.093 4.148 1.00 0.00 19 ASP A O 9
ATOM 14293 N N . ALA A 1 20 ? 6.583 11.470 3.048 1.00 0.00 20 ALA A N 9
ATOM 14294 C CA . ALA A 1 20 ? 5.427 11.128 3.867 1.00 0.00 20 ALA A CA 9
ATOM 14295 C C . ALA A 1 20 ? 4.319 10.509 3.021 1.00 0.00 20 ALA A C 9
ATOM 14296 O O . ALA A 1 20 ? 4.141 10.842 1.849 1.00 0.00 20 ALA A O 9
ATOM 14303 N N . PRO A 1 21 ? 3.556 9.587 3.626 1.00 0.00 21 PRO A N 9
ATOM 14304 C CA . PRO A 1 21 ? 2.452 8.903 2.946 1.00 0.00 21 PRO A CA 9
ATOM 14305 C C . PRO A 1 21 ? 1.277 9.833 2.667 1.00 0.00 21 PRO A C 9
ATOM 14306 O O . PRO A 1 21 ? 0.677 10.405 3.577 1.00 0.00 21 PRO A O 9
ATOM 14317 N N . PRO A 1 22 ? 0.938 9.990 1.378 1.00 0.00 22 PRO A N 9
ATOM 14318 C CA . PRO A 1 22 ? -0.169 10.850 0.950 1.00 0.00 22 PRO A CA 9
ATOM 14319 C C . PRO A 1 22 ? -1.529 10.282 1.341 1.00 0.00 22 PRO A C 9
ATOM 14320 O O . PRO A 1 22 ? -1.652 9.128 1.752 1.00 0.00 22 PRO A O 9
ATOM 14331 N N . PRO A 1 23 ? -2.577 11.109 1.210 1.00 0.00 23 PRO A N 9
ATOM 14332 C CA . PRO A 1 23 ? -3.947 10.710 1.543 1.00 0.00 23 PRO A CA 9
ATOM 14333 C C . PRO A 1 23 ? -4.508 9.687 0.562 1.00 0.00 23 PRO A C 9
ATOM 14334 O O . PRO A 1 23 ? -4.702 9.985 -0.617 1.00 0.00 23 PRO A O 9
ATOM 14345 N N . ILE A 1 24 ? -4.766 8.480 1.055 1.00 0.00 24 ILE A N 9
ATOM 14346 C CA . ILE A 1 24 ? -5.306 7.414 0.221 1.00 0.00 24 ILE A CA 9
ATOM 14347 C C . ILE A 1 24 ? -6.414 7.935 -0.688 1.00 0.00 24 ILE A C 9
ATOM 14348 O O . ILE A 1 24 ? -7.262 8.729 -0.282 1.00 0.00 24 ILE A O 9
ATOM 14364 N N . PRO A 1 25 ? -6.410 7.476 -1.949 1.00 0.00 25 PRO A N 9
ATOM 14365 C CA . PRO A 1 25 ? -7.410 7.881 -2.942 1.00 0.00 25 PRO A CA 9
ATOM 14366 C C . PRO A 1 25 ? -8.792 7.314 -2.636 1.00 0.00 25 PRO A C 9
ATOM 14367 O O . PRO A 1 25 ? -8.976 6.591 -1.656 1.00 0.00 25 PRO A O 9
ATOM 14378 N N . LYS A 1 26 ? -9.762 7.645 -3.482 1.00 0.00 26 LYS A N 9
ATOM 14379 C CA . LYS A 1 26 ? -11.128 7.168 -3.304 1.00 0.00 26 LYS A CA 9
ATOM 14380 C C . LYS A 1 26 ? -11.326 5.818 -3.986 1.00 0.00 26 LYS A C 9
ATOM 14381 O O . LYS A 1 26 ? -11.370 5.734 -5.213 1.00 0.00 26 LYS A O 9
ATOM 14400 N N . GLU A 1 27 ? -11.446 4.766 -3.182 1.00 0.00 27 GLU A N 9
ATOM 14401 C CA . GLU A 1 27 ? -11.640 3.421 -3.710 1.00 0.00 27 GLU A CA 9
ATOM 14402 C C . GLU A 1 27 ? -12.639 3.428 -4.864 1.00 0.00 27 GLU A C 9
ATOM 14403 O O . GLU A 1 27 ? -13.535 4.268 -4.938 1.00 0.00 27 GLU A O 9
ATOM 14415 N N . PRO A 1 28 ? -12.480 2.469 -5.789 1.00 0.00 28 PRO A N 9
ATOM 14416 C CA . PRO A 1 28 ? -13.358 2.342 -6.956 1.00 0.00 28 PRO A CA 9
ATOM 14417 C C . PRO A 1 28 ? -14.762 1.884 -6.579 1.00 0.00 28 PRO A C 9
ATOM 14418 O O . PRO A 1 28 ? -14.969 0.729 -6.206 1.00 0.00 28 PRO A O 9
ATOM 14429 N N . SER A 1 29 ? -15.725 2.795 -6.680 1.00 0.00 29 SER A N 9
ATOM 14430 C CA . SER A 1 29 ? -17.110 2.485 -6.346 1.00 0.00 29 SER A CA 9
ATOM 14431 C C . SER A 1 29 ? -17.784 1.720 -7.482 1.00 0.00 29 SER A C 9
ATOM 14432 O O . SER A 1 29 ? -18.890 2.058 -7.901 1.00 0.00 29 SER A O 9
ATOM 14440 N N . ASN A 1 30 ? -17.108 0.688 -7.975 1.00 0.00 30 ASN A N 9
ATOM 14441 C CA . ASN A 1 30 ? -17.640 -0.125 -9.062 1.00 0.00 30 ASN A CA 9
ATOM 14442 C C . ASN A 1 30 ? -16.742 -1.329 -9.331 1.00 0.00 30 ASN A C 9
ATOM 14443 O O . ASN A 1 30 ? -15.663 -1.195 -9.908 1.00 0.00 30 ASN A O 9
ATOM 14454 N N . TYR A 1 31 ? -17.196 -2.504 -8.909 1.00 0.00 31 TYR A N 9
ATOM 14455 C CA . TYR A 1 31 ? -16.434 -3.732 -9.103 1.00 0.00 31 TYR A CA 9
ATOM 14456 C C . TYR A 1 31 ? -16.868 -4.448 -10.378 1.00 0.00 31 TYR A C 9
ATOM 14457 O O . TYR A 1 31 ? -18.024 -4.851 -10.514 1.00 0.00 31 TYR A O 9
ATOM 14475 N N . ASP A 1 32 ? -15.934 -4.603 -11.309 1.00 0.00 32 ASP A N 9
ATOM 14476 C CA . ASP A 1 32 ? -16.218 -5.272 -12.573 1.00 0.00 32 ASP A CA 9
ATOM 14477 C C . ASP A 1 32 ? -15.146 -6.309 -12.893 1.00 0.00 32 ASP A C 9
ATOM 14478 O O . ASP A 1 32 ? -14.734 -6.457 -14.043 1.00 0.00 32 ASP A O 9
ATOM 14487 N N . PHE A 1 33 ? -14.696 -7.023 -11.866 1.00 0.00 33 PHE A N 9
ATOM 14488 C CA . PHE A 1 33 ? -13.670 -8.045 -12.037 1.00 0.00 33 PHE A CA 9
ATOM 14489 C C . PHE A 1 33 ? -14.093 -9.356 -11.380 1.00 0.00 33 PHE A C 9
ATOM 14490 O O . PHE A 1 33 ? -13.259 -10.111 -10.881 1.00 0.00 33 PHE A O 9
ATOM 14507 N N . SER A 1 34 ? -15.396 -9.619 -11.384 1.00 0.00 34 SER A N 9
ATOM 14508 C CA . SER A 1 34 ? -15.932 -10.836 -10.786 1.00 0.00 34 SER A CA 9
ATOM 14509 C C . SER A 1 34 ? -17.286 -11.190 -11.394 1.00 0.00 34 SER A C 9
ATOM 14510 O O . SER A 1 34 ? -18.086 -10.311 -11.709 1.00 0.00 34 SER A O 9
ATOM 14518 N N . GLY A 1 35 ? -17.534 -12.486 -11.556 1.00 0.00 35 GLY A N 9
ATOM 14519 C CA . GLY A 1 35 ? -18.791 -12.935 -12.126 1.00 0.00 35 GLY A CA 9
ATOM 14520 C C . GLY A 1 35 ? -19.993 -12.415 -11.362 1.00 0.00 35 GLY A C 9
ATOM 14521 O O . GLY A 1 35 ? -19.957 -12.252 -10.142 1.00 0.00 35 GLY A O 9
ATOM 14525 N N . PRO A 1 36 ? -21.087 -12.142 -12.087 1.00 0.00 36 PRO A N 9
ATOM 14526 C CA . PRO A 1 36 ? -22.325 -11.632 -11.491 1.00 0.00 36 PRO A CA 9
ATOM 14527 C C . PRO A 1 36 ? -23.032 -12.679 -10.637 1.00 0.00 36 PRO A C 9
ATOM 14528 O O . PRO A 1 36 ? -23.053 -13.861 -10.979 1.00 0.00 36 PRO A O 9
ATOM 14539 N N . SER A 1 37 ? -23.611 -12.237 -9.526 1.00 0.00 37 SER A N 9
ATOM 14540 C CA . SER A 1 37 ? -24.317 -13.137 -8.621 1.00 0.00 37 SER A CA 9
ATOM 14541 C C . SER A 1 37 ? -25.796 -12.775 -8.538 1.00 0.00 37 SER A C 9
ATOM 14542 O O . SER A 1 37 ? -26.172 -11.614 -8.702 1.00 0.00 37 SER A O 9
ATOM 14550 N N . SER A 1 38 ? -26.631 -13.777 -8.284 1.00 0.00 38 SER A N 9
ATOM 14551 C CA . SER A 1 38 ? -28.071 -13.566 -8.183 1.00 0.00 38 SER A CA 9
ATOM 14552 C C . SER A 1 38 ? -28.727 -14.678 -7.370 1.00 0.00 38 SER A C 9
ATOM 14553 O O . SER A 1 38 ? -28.124 -15.721 -7.124 1.00 0.00 38 SER A O 9
ATOM 14561 N N . GLY A 1 39 ? -29.969 -14.445 -6.955 1.00 0.00 39 GLY A N 9
ATOM 14562 C CA . GLY A 1 39 ? -30.688 -15.435 -6.174 1.00 0.00 39 GLY A CA 9
ATOM 14563 C C . GLY A 1 39 ? -30.389 -15.332 -4.692 1.00 0.00 39 GLY A C 9
ATOM 14564 O O . GLY A 1 39 ? -30.642 -16.269 -3.934 1.00 0.00 39 GLY A O 9
ATOM 14568 N N . ILE A 1 40 ? -29.847 -14.192 -4.276 1.00 0.00 40 ILE A N 9
ATOM 14569 C CA . ILE A 1 40 ? -29.513 -13.971 -2.875 1.00 0.00 40 ILE A CA 9
ATOM 14570 C C . ILE A 1 40 ? -30.131 -12.675 -2.360 1.00 0.00 40 ILE A C 9
ATOM 14571 O O . ILE A 1 40 ? -30.738 -11.921 -3.120 1.00 0.00 40 ILE A O 9
ATOM 14587 N N . GLU A 1 41 ? -29.971 -12.424 -1.064 1.00 0.00 41 GLU A N 9
ATOM 14588 C CA . GLU A 1 41 ? -30.513 -11.218 -0.448 1.00 0.00 41 GLU A CA 9
ATOM 14589 C C . GLU A 1 41 ? -29.521 -10.622 0.546 1.00 0.00 41 GLU A C 9
ATOM 14590 O O . GLU A 1 41 ? -29.082 -11.293 1.479 1.00 0.00 41 GLU A O 9
ATOM 14602 N N . GLY A 1 42 ? -29.171 -9.357 0.338 1.00 0.00 42 GLY A N 9
ATOM 14603 C CA . GLY A 1 42 ? -28.233 -8.691 1.223 1.00 0.00 42 GLY A CA 9
ATOM 14604 C C . GLY A 1 42 ? -26.905 -9.416 1.311 1.00 0.00 42 GLY A C 9
ATOM 14605 O O . GLY A 1 42 ? -26.731 -10.481 0.718 1.00 0.00 42 GLY A O 9
ATOM 14609 N N . ARG A 1 43 ? -25.965 -8.837 2.051 1.00 0.00 43 ARG A N 9
ATOM 14610 C CA . ARG A 1 43 ? -24.644 -9.434 2.212 1.00 0.00 43 ARG A CA 9
ATOM 14611 C C . ARG A 1 43 ? -24.733 -10.756 2.968 1.00 0.00 43 ARG A C 9
ATOM 14612 O O . ARG A 1 43 ? -25.615 -10.946 3.805 1.00 0.00 43 ARG A O 9
ATOM 14633 N N . GLY A 1 44 ? -23.813 -11.668 2.667 1.00 0.00 44 GLY A N 9
ATOM 14634 C CA . GLY A 1 44 ? -23.806 -12.960 3.327 1.00 0.00 44 GLY A CA 9
ATOM 14635 C C . GLY A 1 44 ? -23.080 -14.019 2.521 1.00 0.00 44 GLY A C 9
ATOM 14636 O O . GLY A 1 44 ? -23.705 -14.919 1.960 1.00 0.00 44 GLY A O 9
ATOM 14640 N N . SER A 1 45 ? -21.757 -13.911 2.461 1.00 0.00 45 SER A N 9
ATOM 14641 C CA . SER A 1 45 ? -20.945 -14.863 1.712 1.00 0.00 45 SER A CA 9
ATOM 14642 C C . SER A 1 45 ? -19.522 -14.913 2.261 1.00 0.00 45 SER A C 9
ATOM 14643 O O . SER A 1 45 ? -19.143 -14.106 3.109 1.00 0.00 45 SER A O 9
ATOM 14651 N N . SER A 1 46 ? -18.739 -15.869 1.770 1.00 0.00 46 SER A N 9
ATOM 14652 C CA . SER A 1 46 ? -17.359 -16.028 2.213 1.00 0.00 46 SER A CA 9
ATOM 14653 C C . SER A 1 46 ? -16.544 -16.804 1.182 1.00 0.00 46 SER A C 9
ATOM 14654 O O . SER A 1 46 ? -17.006 -17.803 0.633 1.00 0.00 46 SER A O 9
ATOM 14662 N N . GLY A 1 47 ? -15.326 -16.335 0.925 1.00 0.00 47 GLY A N 9
ATOM 14663 C CA . GLY A 1 47 ? -14.465 -16.995 -0.039 1.00 0.00 47 GLY A CA 9
ATOM 14664 C C . GLY A 1 47 ? -15.030 -16.953 -1.445 1.00 0.00 47 GLY A C 9
ATOM 14665 O O . GLY A 1 47 ? -15.398 -15.889 -1.941 1.00 0.00 47 GLY A O 9
ATOM 14669 N N . SER A 1 48 ? -15.097 -18.114 -2.089 1.00 0.00 48 SER A N 9
ATOM 14670 C CA . SER A 1 48 ? -15.615 -18.205 -3.449 1.00 0.00 48 SER A CA 9
ATOM 14671 C C . SER A 1 48 ? -14.828 -17.300 -4.392 1.00 0.00 48 SER A C 9
ATOM 14672 O O . SER A 1 48 ? -15.402 -16.630 -5.251 1.00 0.00 48 SER A O 9
ATOM 14680 N N . SER A 1 49 ? -13.509 -17.286 -4.225 1.00 0.00 49 SER A N 9
ATOM 14681 C CA . SER A 1 49 ? -12.642 -16.461 -5.058 1.00 0.00 49 SER A CA 9
ATOM 14682 C C . SER A 1 49 ? -11.173 -16.733 -4.749 1.00 0.00 49 SER A C 9
ATOM 14683 O O . SER A 1 49 ? -10.826 -17.154 -3.646 1.00 0.00 49 SER A O 9
ATOM 14691 N N . GLY A 1 50 ? -10.313 -16.490 -5.733 1.00 0.00 50 GLY A N 9
ATOM 14692 C CA . GLY A 1 50 ? -8.891 -16.715 -5.549 1.00 0.00 50 GLY A CA 9
ATOM 14693 C C . GLY A 1 50 ? -8.216 -17.222 -6.808 1.00 0.00 50 GLY A C 9
ATOM 14694 O O . GLY A 1 50 ? -8.637 -16.900 -7.919 1.00 0.00 50 GLY A O 9
ATOM 14698 N N . SER A 1 51 ? -7.163 -18.015 -6.634 1.00 0.00 51 SER A N 9
ATOM 14699 C CA . SER A 1 51 ? -6.425 -18.562 -7.766 1.00 0.00 51 SER A CA 9
ATOM 14700 C C . SER A 1 51 ? -7.078 -19.845 -8.272 1.00 0.00 51 SER A C 9
ATOM 14701 O O . SER A 1 51 ? -6.407 -20.856 -8.480 1.00 0.00 51 SER A O 9
ATOM 14709 N N . SER A 1 52 ? -8.392 -19.795 -8.467 1.00 0.00 52 SER A N 9
ATOM 14710 C CA . SER A 1 52 ? -9.138 -20.953 -8.945 1.00 0.00 52 SER A CA 9
ATOM 14711 C C . SER A 1 52 ? -8.353 -21.701 -10.019 1.00 0.00 52 SER A C 9
ATOM 14712 O O . SER A 1 52 ? -8.281 -22.929 -10.010 1.00 0.00 52 SER A O 9
ATOM 14720 N N . GLY A 1 53 ? -7.764 -20.949 -10.944 1.00 0.00 53 GLY A N 9
ATOM 14721 C CA . GLY A 1 53 ? -6.991 -21.556 -12.012 1.00 0.00 53 GLY A CA 9
ATOM 14722 C C . GLY A 1 53 ? -6.933 -20.685 -13.252 1.00 0.00 53 GLY A C 9
ATOM 14723 O O . GLY A 1 53 ? -7.918 -20.043 -13.614 1.00 0.00 53 GLY A O 9
ATOM 14727 N N . SER A 1 54 ? -5.774 -20.663 -13.903 1.00 0.00 54 SER A N 9
ATOM 14728 C CA . SER A 1 54 ? -5.589 -19.861 -15.106 1.00 0.00 54 SER A CA 9
ATOM 14729 C C . SER A 1 54 ? -4.322 -20.277 -15.847 1.00 0.00 54 SER A C 9
ATOM 14730 O O . SER A 1 54 ? -3.340 -20.694 -15.234 1.00 0.00 54 SER A O 9
ATOM 14738 N N . SER A 1 55 ? -4.353 -20.159 -17.171 1.00 0.00 55 SER A N 9
ATOM 14739 C CA . SER A 1 55 ? -3.209 -20.526 -17.997 1.00 0.00 55 SER A CA 9
ATOM 14740 C C . SER A 1 55 ? -2.362 -19.301 -18.328 1.00 0.00 55 SER A C 9
ATOM 14741 O O . SER A 1 55 ? -2.839 -18.352 -18.948 1.00 0.00 55 SER A O 9
ATOM 14749 N N . GLY A 1 56 ? -1.100 -19.331 -17.908 1.00 0.00 56 GLY A N 9
ATOM 14750 C CA . GLY A 1 56 ? -0.206 -18.218 -18.168 1.00 0.00 56 GLY A CA 9
ATOM 14751 C C . GLY A 1 56 ? 0.125 -17.434 -16.912 1.00 0.00 56 GLY A C 9
ATOM 14752 O O . GLY A 1 56 ? -0.470 -16.389 -16.651 1.00 0.00 56 GLY A O 9
ATOM 14756 N N . ASP A 1 57 ? 1.074 -17.942 -16.134 1.00 0.00 57 ASP A N 9
ATOM 14757 C CA . ASP A 1 57 ? 1.482 -17.283 -14.899 1.00 0.00 57 ASP A CA 9
ATOM 14758 C C . ASP A 1 57 ? 2.311 -16.037 -15.195 1.00 0.00 57 ASP A C 9
ATOM 14759 O O . ASP A 1 57 ? 3.540 -16.067 -15.137 1.00 0.00 57 ASP A O 9
ATOM 14768 N N . LYS A 1 58 ? 1.629 -14.942 -15.515 1.00 0.00 58 LYS A N 9
ATOM 14769 C CA . LYS A 1 58 ? 2.301 -13.684 -15.822 1.00 0.00 58 LYS A CA 9
ATOM 14770 C C . LYS A 1 58 ? 1.940 -12.612 -14.799 1.00 0.00 58 LYS A C 9
ATOM 14771 O O . LYS A 1 58 ? 1.705 -11.458 -15.154 1.00 0.00 58 LYS A O 9
ATOM 14790 N N . GLU A 1 59 ? 1.901 -13.002 -13.528 1.00 0.00 59 GLU A N 9
ATOM 14791 C CA . GLU A 1 59 ? 1.570 -12.072 -12.455 1.00 0.00 59 GLU A CA 9
ATOM 14792 C C . GLU A 1 59 ? 2.721 -11.103 -12.200 1.00 0.00 59 GLU A C 9
ATOM 14793 O O . GLU A 1 59 ? 3.843 -11.322 -12.655 1.00 0.00 59 GLU A O 9
ATOM 14805 N N . ARG A 1 60 ? 2.432 -10.030 -11.471 1.00 0.00 60 ARG A N 9
ATOM 14806 C CA . ARG A 1 60 ? 3.442 -9.026 -11.157 1.00 0.00 60 ARG A CA 9
ATOM 14807 C C . ARG A 1 60 ? 3.875 -9.129 -9.697 1.00 0.00 60 ARG A C 9
ATOM 14808 O O . ARG A 1 60 ? 3.089 -9.513 -8.831 1.00 0.00 60 ARG A O 9
ATOM 14829 N N . HIS A 1 61 ? 5.131 -8.783 -9.432 1.00 0.00 61 HIS A N 9
ATOM 14830 C CA . HIS A 1 61 ? 5.670 -8.836 -8.078 1.00 0.00 61 HIS A CA 9
ATOM 14831 C C . HIS A 1 61 ? 5.757 -7.439 -7.472 1.00 0.00 61 HIS A C 9
ATOM 14832 O O . HIS A 1 61 ? 6.472 -6.575 -7.979 1.00 0.00 61 HIS A O 9
ATOM 14847 N N . GLY A 1 62 ? 5.023 -7.223 -6.385 1.00 0.00 62 GLY A N 9
ATOM 14848 C CA . GLY A 1 62 ? 5.031 -5.928 -5.730 1.00 0.00 62 GLY A CA 9
ATOM 14849 C C . GLY A 1 62 ? 5.425 -6.020 -4.269 1.00 0.00 62 GLY A C 9
ATOM 14850 O O . GLY A 1 62 ? 5.476 -7.110 -3.700 1.00 0.00 62 GLY A O 9
ATOM 14854 N N . VAL A 1 63 ? 5.706 -4.872 -3.660 1.00 0.00 63 VAL A N 9
ATOM 14855 C CA . VAL A 1 63 ? 6.099 -4.828 -2.256 1.00 0.00 63 VAL A CA 9
ATOM 14856 C C . VAL A 1 63 ? 5.521 -3.600 -1.563 1.00 0.00 63 VAL A C 9
ATOM 14857 O O . VAL A 1 63 ? 5.694 -2.473 -2.027 1.00 0.00 63 VAL A O 9
ATOM 14870 N N . ALA A 1 64 ? 4.833 -3.825 -0.448 1.00 0.00 64 ALA A N 9
ATOM 14871 C CA . ALA A 1 64 ? 4.232 -2.736 0.312 1.00 0.00 64 ALA A CA 9
ATOM 14872 C C . ALA A 1 64 ? 5.301 -1.824 0.904 1.00 0.00 64 ALA A C 9
ATOM 14873 O O . ALA A 1 64 ? 6.233 -2.289 1.560 1.00 0.00 64 ALA A O 9
ATOM 14880 N N . ILE A 1 65 ? 5.159 -0.524 0.668 1.00 0.00 65 ILE A N 9
ATOM 14881 C CA . ILE A 1 65 ? 6.113 0.453 1.178 1.00 0.00 65 ILE A CA 9
ATOM 14882 C C . ILE A 1 65 ? 5.527 1.231 2.352 1.00 0.00 65 ILE A C 9
ATOM 14883 O O . ILE A 1 65 ? 6.257 1.694 3.229 1.00 0.00 65 ILE A O 9
ATOM 14899 N N . TYR A 1 66 ? 4.206 1.370 2.363 1.00 0.00 66 TYR A N 9
ATOM 14900 C CA . TYR A 1 66 ? 3.522 2.092 3.429 1.00 0.00 66 TYR A CA 9
ATOM 14901 C C . TYR A 1 66 ? 2.511 1.194 4.133 1.00 0.00 66 TYR A C 9
ATOM 14902 O O . TYR A 1 66 ? 1.793 0.427 3.493 1.00 0.00 66 TYR A O 9
ATOM 14920 N N . ASN A 1 67 ? 2.460 1.296 5.458 1.00 0.00 67 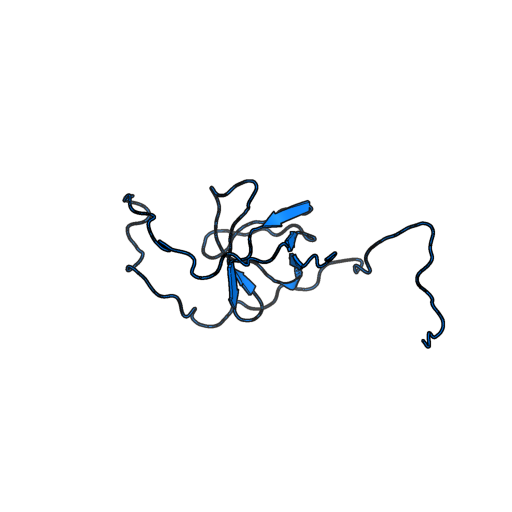ASN A N 9
ATOM 14921 C CA . ASN A 1 67 ? 1.536 0.493 6.251 1.00 0.00 67 ASN A CA 9
ATOM 14922 C C . ASN A 1 67 ? 0.089 0.838 5.915 1.00 0.00 67 ASN A C 9
ATOM 14923 O O . ASN A 1 67 ? -0.362 1.961 6.142 1.00 0.00 67 ASN A O 9
ATOM 14934 N N . PHE A 1 68 ? -0.635 -0.135 5.373 1.00 0.00 68 PHE A N 9
ATOM 14935 C CA . PHE A 1 68 ? -2.032 0.065 5.005 1.00 0.00 68 PHE A CA 9
ATOM 14936 C C . PHE A 1 68 ? -2.961 -0.617 6.006 1.00 0.00 68 PHE A C 9
ATOM 14937 O O . PHE A 1 68 ? -2.669 -1.707 6.495 1.00 0.00 68 PHE A O 9
ATOM 14954 N N . GLN A 1 69 ? -4.080 0.035 6.304 1.00 0.00 69 GLN A N 9
ATOM 14955 C CA . GLN A 1 69 ? -5.051 -0.507 7.247 1.00 0.00 69 GLN A CA 9
ATOM 14956 C C . GLN A 1 69 ? -6.453 -0.502 6.648 1.00 0.00 69 GLN A C 9
ATOM 14957 O O . GLN A 1 69 ? -6.977 0.547 6.275 1.00 0.00 69 GLN A O 9
ATOM 14971 N N . GLY A 1 70 ? -7.057 -1.683 6.557 1.00 0.00 70 GLY A N 9
ATOM 14972 C CA . GLY A 1 70 ? -8.393 -1.793 6.001 1.00 0.00 70 GLY A CA 9
ATOM 14973 C C . GLY A 1 70 ? -9.409 -2.263 7.022 1.00 0.00 70 GLY A C 9
ATOM 14974 O O . GLY A 1 70 ? -9.091 -2.408 8.203 1.00 0.00 70 GLY A O 9
ATOM 14978 N N . SER A 1 71 ? -10.636 -2.501 6.569 1.00 0.00 71 SER A N 9
ATOM 14979 C CA . SER A 1 71 ? -11.704 -2.953 7.453 1.00 0.00 71 SER A CA 9
ATOM 14980 C C . SER A 1 71 ? -12.192 -4.341 7.050 1.00 0.00 71 SER A C 9
ATOM 14981 O O . SER A 1 71 ? -12.472 -5.184 7.901 1.00 0.00 71 SER A O 9
ATOM 14989 N N . GLY A 1 72 ? -12.292 -4.570 5.744 1.00 0.00 72 GLY A N 9
ATOM 14990 C CA . GLY A 1 72 ? -12.747 -5.856 5.249 1.00 0.00 72 GLY A CA 9
ATOM 14991 C C . GLY A 1 72 ? -12.972 -5.855 3.750 1.00 0.00 72 GLY A C 9
ATOM 14992 O O . GLY A 1 72 ? -13.187 -4.803 3.149 1.00 0.00 72 GLY A O 9
ATOM 14996 N N . ALA A 1 73 ? -12.920 -7.037 3.145 1.00 0.00 73 ALA A N 9
ATOM 14997 C CA . ALA A 1 73 ? -13.119 -7.168 1.707 1.00 0.00 73 ALA A CA 9
ATOM 14998 C C . ALA A 1 73 ? -14.178 -6.190 1.208 1.00 0.00 73 ALA A C 9
ATOM 14999 O O . ALA A 1 73 ? -15.088 -5.798 1.939 1.00 0.00 73 ALA A O 9
ATOM 15006 N N . PRO A 1 74 ? -14.059 -5.786 -0.065 1.00 0.00 74 PRO A N 9
ATOM 15007 C CA . PRO A 1 74 ? -12.980 -6.246 -0.944 1.00 0.00 74 PRO A CA 9
ATOM 15008 C C . PRO A 1 74 ? -11.622 -5.685 -0.536 1.00 0.00 74 PRO A C 9
ATOM 15009 O O . PRO A 1 74 ? -10.594 -6.048 -1.108 1.00 0.00 74 PRO A O 9
ATOM 15020 N N . GLN A 1 75 ? -11.625 -4.801 0.456 1.00 0.00 75 GLN A N 9
ATOM 15021 C CA . GLN A 1 75 ? -10.392 -4.191 0.939 1.00 0.00 75 GLN A CA 9
ATOM 15022 C C . GLN A 1 75 ? -9.542 -5.206 1.695 1.00 0.00 75 GLN A C 9
ATOM 15023 O O . GLN A 1 75 ? -10.069 -6.108 2.349 1.00 0.00 75 GLN A O 9
ATOM 15037 N N . LEU A 1 76 ? -8.226 -5.055 1.602 1.00 0.00 76 LEU A N 9
ATOM 15038 C CA . LEU A 1 76 ? -7.302 -5.960 2.277 1.00 0.00 76 LEU A CA 9
ATOM 15039 C C . LEU A 1 76 ? -6.193 -5.182 2.978 1.00 0.00 76 LEU A C 9
ATOM 15040 O O . LEU A 1 76 ? -5.737 -4.150 2.485 1.00 0.00 76 LEU A O 9
ATOM 15056 N N . SER A 1 77 ? -5.763 -5.684 4.131 1.00 0.00 77 SER A N 9
ATOM 15057 C CA . SER A 1 77 ? -4.708 -5.035 4.901 1.00 0.00 77 SER A CA 9
ATOM 15058 C C . SER A 1 77 ? -3.332 -5.396 4.349 1.00 0.00 77 SER A C 9
ATOM 15059 O O . SER A 1 77 ? -3.178 -6.384 3.631 1.00 0.00 77 SER A O 9
ATOM 15067 N N . LEU A 1 78 ? -2.335 -4.587 4.690 1.00 0.00 78 LEU A N 9
ATOM 15068 C CA . LEU A 1 78 ? -0.970 -4.820 4.230 1.00 0.00 78 LEU A CA 9
ATOM 15069 C C . LEU A 1 78 ? 0.043 -4.276 5.232 1.00 0.00 78 LEU A C 9
ATOM 15070 O O . LEU A 1 78 ? -0.256 -3.356 5.993 1.00 0.00 78 LEU A O 9
ATOM 15086 N N . GLN A 1 79 ? 1.242 -4.850 5.225 1.00 0.00 79 GLN A N 9
ATOM 15087 C CA . GLN A 1 79 ? 2.299 -4.422 6.133 1.00 0.00 79 GLN A CA 9
ATOM 15088 C C . GLN A 1 79 ? 3.577 -4.097 5.367 1.00 0.00 79 GLN A C 9
ATOM 15089 O O . GLN A 1 79 ? 4.009 -4.866 4.507 1.00 0.00 79 GLN A O 9
ATOM 15103 N N . ILE A 1 80 ? 4.176 -2.954 5.682 1.00 0.00 80 ILE A N 9
ATOM 15104 C CA . ILE A 1 80 ? 5.404 -2.528 5.023 1.00 0.00 80 ILE A CA 9
ATOM 15105 C C . ILE A 1 80 ? 6.394 -3.682 4.908 1.00 0.00 80 ILE A C 9
ATOM 15106 O O . ILE A 1 80 ? 6.748 -4.313 5.904 1.00 0.00 80 ILE A O 9
ATOM 15122 N N . GLY A 1 81 ? 6.840 -3.953 3.685 1.00 0.00 81 GLY A N 9
ATOM 15123 C CA . GLY A 1 81 ? 7.787 -5.030 3.462 1.00 0.00 81 GLY A CA 9
ATOM 15124 C C . GLY A 1 81 ? 7.105 -6.345 3.140 1.00 0.00 81 GLY A C 9
ATOM 15125 O O . GLY A 1 81 ? 7.667 -7.416 3.367 1.00 0.00 81 GLY A O 9
ATOM 15129 N N . ASP A 1 82 ? 5.888 -6.264 2.611 1.00 0.00 82 ASP A N 9
ATOM 15130 C CA . ASP A 1 82 ? 5.128 -7.457 2.258 1.00 0.00 82 ASP A CA 9
ATOM 15131 C C . ASP A 1 82 ? 5.017 -7.602 0.744 1.00 0.00 82 ASP A C 9
ATOM 15132 O O . ASP A 1 82 ? 4.837 -6.618 0.027 1.00 0.00 82 ASP A O 9
ATOM 15141 N N . VAL A 1 83 ? 5.125 -8.837 0.263 1.00 0.00 83 VAL A N 9
ATOM 15142 C CA . VAL A 1 83 ? 5.037 -9.111 -1.166 1.00 0.00 83 VAL A CA 9
ATOM 15143 C C . VAL A 1 83 ? 3.698 -9.748 -1.522 1.00 0.00 83 VAL A C 9
ATOM 15144 O O . VAL A 1 83 ? 3.404 -10.871 -1.112 1.00 0.00 83 VAL A O 9
ATOM 15157 N N . VAL A 1 84 ? 2.889 -9.023 -2.288 1.00 0.00 84 VAL A N 9
ATOM 15158 C CA . VAL A 1 84 ? 1.581 -9.517 -2.701 1.00 0.00 84 VAL A CA 9
ATOM 15159 C C . VAL A 1 84 ? 1.530 -9.744 -4.207 1.00 0.00 84 VAL A C 9
ATOM 15160 O O . VAL A 1 84 ? 1.914 -8.874 -4.989 1.00 0.00 84 VAL A O 9
ATOM 15173 N N . ARG A 1 85 ? 1.052 -10.917 -4.608 1.00 0.00 85 ARG A N 9
ATOM 15174 C CA . ARG A 1 85 ? 0.951 -11.259 -6.022 1.00 0.00 85 ARG A CA 9
ATOM 15175 C C . ARG A 1 85 ? -0.173 -10.474 -6.692 1.00 0.00 85 ARG A C 9
ATOM 15176 O O . ARG A 1 85 ? -1.352 -10.709 -6.424 1.00 0.00 85 ARG A O 9
ATOM 15197 N N . ILE A 1 86 ? 0.200 -9.541 -7.562 1.00 0.00 86 ILE A N 9
ATOM 15198 C CA . ILE A 1 86 ? -0.777 -8.723 -8.269 1.00 0.00 86 ILE A CA 9
ATOM 15199 C C . ILE A 1 86 ? -1.446 -9.512 -9.389 1.00 0.00 86 ILE A C 9
ATOM 15200 O O . ILE A 1 86 ? -0.776 -10.040 -10.275 1.00 0.00 86 ILE A O 9
ATOM 15216 N N . GLN A 1 87 ? -2.773 -9.584 -9.343 1.00 0.00 87 GLN A N 9
ATOM 15217 C CA . GLN A 1 87 ? -3.533 -10.308 -10.356 1.00 0.00 87 GLN A CA 9
ATOM 15218 C C . GLN A 1 87 ? -4.322 -9.344 -11.236 1.00 0.00 87 GLN A C 9
ATOM 15219 O O . GLN A 1 87 ? -4.396 -9.519 -12.452 1.00 0.00 87 GLN A O 9
ATOM 15233 N N . GLU A 1 88 ? -4.909 -8.327 -10.614 1.00 0.00 88 GLU A N 9
ATOM 15234 C CA . GLU A 1 88 ? -5.693 -7.336 -11.342 1.00 0.00 88 GLU A CA 9
ATOM 15235 C C . GLU A 1 88 ? -5.402 -5.928 -10.830 1.00 0.00 88 GLU A C 9
ATOM 15236 O O . GLU A 1 88 ? -4.896 -5.750 -9.721 1.00 0.00 88 GLU A O 9
ATOM 15248 N N . THR A 1 89 ? -5.726 -4.929 -11.645 1.00 0.00 89 THR A N 9
ATOM 15249 C CA . THR A 1 89 ? -5.498 -3.538 -11.277 1.00 0.00 89 THR A CA 9
ATOM 15250 C C . THR A 1 89 ? -6.673 -2.660 -11.693 1.00 0.00 89 THR A C 9
ATOM 15251 O O . THR A 1 89 ? -6.982 -2.541 -12.879 1.00 0.00 89 THR A O 9
ATOM 15262 N N . CYS A 1 90 ? -7.324 -2.046 -10.711 1.00 0.00 90 CYS A N 9
ATOM 15263 C CA . CYS A 1 90 ? -8.466 -1.178 -10.976 1.00 0.00 90 CYS A CA 9
ATOM 15264 C C . CYS A 1 90 ? -8.126 0.276 -10.668 1.00 0.00 90 CYS A C 9
ATOM 15265 O O . CYS A 1 90 ? -7.715 0.606 -9.557 1.00 0.00 90 CYS A O 9
ATOM 15273 N N . GLY A 1 91 ? -8.300 1.142 -11.662 1.00 0.00 91 GLY A N 9
ATOM 15274 C CA . GLY A 1 91 ? -8.005 2.551 -11.478 1.00 0.00 91 GLY A CA 9
ATOM 15275 C C . GLY A 1 91 ? -6.738 2.779 -10.678 1.00 0.00 91 GLY A C 9
ATOM 15276 O O . GLY A 1 91 ? -5.637 2.511 -11.157 1.00 0.00 91 GLY A O 9
ATOM 15280 N N . ASP A 1 92 ? -6.894 3.277 -9.456 1.00 0.00 92 ASP A N 9
ATOM 15281 C CA . ASP A 1 92 ? -5.752 3.541 -8.587 1.00 0.00 92 ASP A CA 9
ATOM 15282 C C . ASP A 1 92 ? -5.712 2.552 -7.427 1.00 0.00 92 ASP A C 9
ATOM 15283 O O . ASP A 1 92 ? -5.439 2.928 -6.287 1.00 0.00 92 ASP A O 9
ATOM 15292 N N . TRP A 1 93 ? -5.986 1.287 -7.725 1.00 0.00 93 TRP A N 9
ATOM 15293 C CA . TRP A 1 93 ? -5.983 0.244 -6.705 1.00 0.00 93 TRP A CA 9
ATOM 15294 C C . TRP A 1 93 ? -5.556 -1.095 -7.298 1.00 0.00 93 TRP A C 9
ATOM 15295 O O . TRP A 1 93 ? -6.003 -1.476 -8.380 1.00 0.00 93 TRP A O 9
ATOM 15316 N N . TYR A 1 94 ? -4.689 -1.803 -6.584 1.00 0.00 94 TYR A N 9
ATOM 15317 C CA . TYR A 1 94 ? -4.200 -3.099 -7.041 1.00 0.00 94 TYR A CA 9
ATOM 15318 C C . TYR A 1 94 ? -5.038 -4.233 -6.459 1.00 0.00 94 TYR A C 9
ATOM 15319 O O . TYR A 1 94 ? -5.654 -4.087 -5.404 1.00 0.00 94 TYR A O 9
ATOM 15337 N N . ARG A 1 95 ? -5.054 -5.365 -7.156 1.00 0.00 95 ARG A N 9
ATOM 15338 C CA . ARG A 1 95 ? -5.816 -6.525 -6.710 1.00 0.00 95 ARG A CA 9
ATOM 15339 C C . ARG A 1 95 ? -4.904 -7.735 -6.523 1.00 0.00 95 ARG A C 9
ATOM 15340 O O . ARG A 1 95 ? -4.073 -8.036 -7.378 1.00 0.00 95 ARG A O 9
ATOM 15361 N N . GLY A 1 96 ? -5.067 -8.424 -5.397 1.00 0.00 96 GLY A N 9
ATOM 15362 C CA . GLY A 1 96 ? -4.252 -9.592 -5.118 1.00 0.00 96 GLY A CA 9
ATOM 15363 C C . GLY A 1 96 ? -4.492 -10.147 -3.728 1.00 0.00 96 GLY A C 9
ATOM 15364 O O . GLY A 1 96 ? -5.576 -9.989 -3.167 1.00 0.00 96 GLY A O 9
ATOM 15368 N N . TYR A 1 97 ? -3.478 -10.801 -3.171 1.00 0.00 97 TYR A N 9
ATOM 15369 C CA . TYR A 1 97 ? -3.585 -11.385 -1.840 1.00 0.00 97 TYR A CA 9
ATOM 15370 C C . TYR A 1 97 ? -2.205 -11.589 -1.222 1.00 0.00 97 TYR A C 9
ATOM 15371 O O . TYR A 1 97 ? -1.197 -11.643 -1.928 1.00 0.00 97 TYR A O 9
ATOM 15389 N N . LEU A 1 98 ? -2.168 -11.703 0.101 1.00 0.00 98 LEU A N 9
ATOM 15390 C CA . LEU A 1 98 ? -0.912 -11.902 0.817 1.00 0.00 98 LEU A CA 9
ATOM 15391 C C . LEU A 1 98 ? -0.310 -13.265 0.491 1.00 0.00 98 LEU A C 9
ATOM 15392 O O . LEU A 1 98 ? -0.888 -14.303 0.814 1.00 0.00 98 LEU A O 9
ATOM 15408 N N . ILE A 1 99 ? 0.855 -13.254 -0.147 1.00 0.00 99 ILE A N 9
ATOM 15409 C CA . ILE A 1 99 ? 1.537 -14.489 -0.513 1.00 0.00 99 ILE A CA 9
ATOM 15410 C C . ILE A 1 99 ? 1.924 -15.291 0.725 1.00 0.00 99 ILE A C 9
ATOM 15411 O O . ILE A 1 99 ? 1.563 -16.460 0.859 1.00 0.00 99 ILE A O 9
ATOM 15427 N N . LYS A 1 100 ? 2.660 -14.654 1.630 1.00 0.00 100 LYS A N 9
ATOM 15428 C CA . LYS A 1 100 ? 3.094 -15.305 2.860 1.00 0.00 100 LYS A CA 9
ATOM 15429 C C . LYS A 1 100 ? 1.923 -15.995 3.553 1.00 0.00 100 LYS A C 9
ATOM 15430 O O . LYS A 1 100 ? 2.117 -16.864 4.403 1.00 0.00 100 LYS A O 9
ATOM 15449 N N . HIS A 1 101 ? 0.708 -15.603 3.183 1.00 0.00 101 HIS A N 9
ATOM 15450 C CA . HIS A 1 101 ? -0.494 -16.186 3.768 1.00 0.00 101 HIS A CA 9
ATOM 15451 C C . HIS A 1 101 ? -1.715 -15.901 2.898 1.00 0.00 101 HIS A C 9
ATOM 15452 O O . HIS A 1 101 ? -2.214 -14.776 2.860 1.00 0.00 101 HIS A O 9
ATOM 15467 N N . LYS A 1 102 ? -2.191 -16.926 2.201 1.00 0.00 102 LYS A N 9
ATOM 15468 C CA . LYS A 1 102 ? -3.353 -16.787 1.331 1.00 0.00 102 LYS A CA 9
ATOM 15469 C C . LYS A 1 102 ? -4.647 -16.907 2.130 1.00 0.00 102 LYS A C 9
ATOM 15470 O O . LYS A 1 102 ? -5.660 -17.385 1.619 1.00 0.00 102 LYS A O 9
ATOM 15489 N N . MET A 1 103 ? -4.606 -16.470 3.384 1.00 0.00 103 MET A N 9
ATOM 15490 C CA . MET A 1 103 ? -5.777 -16.526 4.251 1.00 0.00 103 MET A CA 9
ATOM 15491 C C . MET A 1 103 ? -6.583 -15.234 4.161 1.00 0.00 103 MET A C 9
ATOM 15492 O O . MET A 1 103 ? -7.705 -15.155 4.662 1.00 0.00 103 MET A O 9
ATOM 15506 N N . LEU A 1 104 ? -6.005 -14.225 3.519 1.00 0.00 104 LEU A N 9
ATOM 15507 C CA . LEU A 1 104 ? -6.670 -12.936 3.363 1.00 0.00 104 LEU A CA 9
ATOM 15508 C C . LEU A 1 104 ? -6.466 -12.385 1.955 1.00 0.00 104 LEU A C 9
ATOM 15509 O O . LEU A 1 104 ? -5.350 -12.378 1.438 1.00 0.00 104 LEU A O 9
ATOM 15525 N N . GLN A 1 105 ? -7.552 -11.923 1.343 1.00 0.00 105 GLN A N 9
ATOM 15526 C CA . GLN A 1 105 ? -7.491 -11.369 -0.004 1.00 0.00 105 GLN A CA 9
ATOM 15527 C C . GLN A 1 105 ? -8.316 -10.090 -0.104 1.00 0.00 105 GLN A C 9
ATOM 15528 O O . GLN A 1 105 ? -9.187 -9.835 0.726 1.00 0.00 105 GLN A O 9
ATOM 15542 N N . GLY A 1 106 ? -8.034 -9.288 -1.126 1.00 0.00 106 GLY A N 9
ATOM 15543 C CA . GLY A 1 106 ? -8.758 -8.045 -1.316 1.00 0.00 106 GLY A CA 9
ATOM 15544 C C . GLY A 1 106 ? -8.030 -7.083 -2.233 1.00 0.00 106 GLY A C 9
ATOM 15545 O O . GLY A 1 106 ? -7.329 -7.504 -3.154 1.00 0.00 106 GLY A O 9
ATOM 15549 N N . ILE A 1 107 ? -8.195 -5.789 -1.982 1.00 0.00 107 ILE A N 9
ATOM 15550 C CA . ILE A 1 107 ? -7.548 -4.765 -2.793 1.00 0.00 107 ILE A CA 9
ATOM 15551 C C . ILE A 1 107 ? -6.744 -3.803 -1.926 1.00 0.00 107 ILE A C 9
ATOM 15552 O O . ILE A 1 107 ? -6.859 -3.811 -0.700 1.00 0.00 107 ILE A O 9
ATOM 15568 N N . PHE A 1 108 ? -5.930 -2.973 -2.570 1.00 0.00 108 PHE A N 9
ATOM 15569 C CA . PHE A 1 108 ? -5.107 -2.003 -1.857 1.00 0.00 108 PHE A CA 9
ATOM 15570 C C . PHE A 1 108 ? -4.652 -0.885 -2.791 1.00 0.00 108 PHE A C 9
ATOM 15571 O O . PHE A 1 108 ? -4.674 -1.017 -4.015 1.00 0.00 108 PHE A O 9
ATOM 15588 N N . PRO A 1 109 ? -4.229 0.243 -2.201 1.00 0.00 109 PRO A N 9
ATOM 15589 C CA . PRO A 1 109 ? -3.760 1.406 -2.960 1.00 0.00 109 PRO A CA 9
ATOM 15590 C C . PRO A 1 109 ? -2.424 1.148 -3.648 1.00 0.00 109 PRO A C 9
ATOM 15591 O O . PRO A 1 109 ? -1.500 0.598 -3.048 1.00 0.00 109 PRO A O 9
ATOM 15602 N N . LYS A 1 110 ? -2.327 1.550 -4.911 1.00 0.00 110 LYS A N 9
ATOM 15603 C CA . LYS A 1 110 ? -1.103 1.365 -5.681 1.00 0.00 110 LYS A CA 9
ATOM 15604 C C . LYS A 1 110 ? 0.048 2.160 -5.073 1.00 0.00 110 LYS A C 9
ATOM 15605 O O . LYS A 1 110 ? 1.193 1.709 -5.069 1.00 0.00 110 LYS A O 9
ATOM 15624 N N . SER A 1 111 ? -0.264 3.345 -4.558 1.00 0.00 111 SER A N 9
ATOM 15625 C CA . SER A 1 111 ? 0.745 4.204 -3.949 1.00 0.00 111 SER A CA 9
ATOM 15626 C C . SER A 1 111 ? 1.423 3.499 -2.778 1.00 0.00 111 SER A C 9
ATOM 15627 O O . SER A 1 111 ? 2.434 3.970 -2.256 1.00 0.00 111 SER A O 9
ATOM 15635 N N . PHE A 1 112 ? 0.860 2.366 -2.372 1.00 0.00 112 PHE A N 9
ATOM 15636 C CA . PHE A 1 112 ? 1.409 1.595 -1.262 1.00 0.00 112 PHE A CA 9
ATOM 15637 C C . PHE A 1 112 ? 2.197 0.392 -1.773 1.00 0.00 112 PHE A C 9
ATOM 15638 O O . PHE A 1 112 ? 3.057 -0.143 -1.072 1.00 0.00 112 PHE A O 9
ATOM 15655 N N . ILE A 1 113 ? 1.897 -0.028 -2.997 1.00 0.00 113 ILE A N 9
ATOM 15656 C CA . ILE A 1 113 ? 2.577 -1.166 -3.602 1.00 0.00 113 ILE A CA 9
ATOM 15657 C C . ILE A 1 113 ? 3.744 -0.711 -4.471 1.00 0.00 113 ILE A C 9
ATOM 15658 O O . ILE A 1 113 ? 3.603 0.194 -5.294 1.00 0.00 113 ILE A O 9
ATOM 15674 N N . HIS A 1 114 ? 4.897 -1.346 -4.284 1.00 0.00 114 HIS A N 9
ATOM 15675 C CA . HIS A 1 114 ? 6.089 -1.008 -5.054 1.00 0.00 114 HIS A CA 9
ATOM 15676 C C . HIS A 1 114 ? 6.357 -2.056 -6.129 1.00 0.00 114 HIS A C 9
ATOM 15677 O O . HIS A 1 114 ? 6.876 -3.136 -5.842 1.00 0.00 114 HIS A O 9
ATOM 15692 N N . ILE A 1 115 ? 6.000 -1.732 -7.367 1.00 0.00 115 ILE A N 9
ATOM 15693 C CA . ILE A 1 115 ? 6.202 -2.645 -8.485 1.00 0.00 115 ILE A CA 9
ATOM 15694 C C . ILE A 1 115 ? 7.686 -2.812 -8.796 1.00 0.00 115 ILE A C 9
ATOM 15695 O O . ILE A 1 115 ? 8.321 -1.913 -9.348 1.00 0.00 115 ILE A O 9
ATOM 15711 N N . LYS A 1 116 ? 8.233 -3.970 -8.442 1.00 0.00 116 LYS A N 9
ATOM 15712 C CA . LYS A 1 116 ? 9.641 -4.259 -8.686 1.00 0.00 116 LYS A CA 9
ATOM 15713 C C . LYS A 1 116 ? 9.829 -4.947 -10.034 1.00 0.00 116 LYS A C 9
ATOM 15714 O O . LYS A 1 116 ? 9.751 -6.171 -10.132 1.00 0.00 116 LYS A O 9
ATOM 15733 N N . GLU A 1 117 ? 10.080 -4.152 -11.069 1.00 0.00 117 GLU A N 9
ATOM 15734 C CA . GLU A 1 117 ? 10.281 -4.687 -12.411 1.00 0.00 117 GLU A CA 9
ATOM 15735 C C . GLU A 1 117 ? 11.749 -5.030 -12.646 1.00 0.00 117 GLU A C 9
ATOM 15736 O O . GLU A 1 117 ? 12.514 -4.215 -13.163 1.00 0.00 117 GLU A O 9
ATOM 15748 N N . VAL A 1 118 ? 12.136 -6.242 -12.262 1.00 0.00 118 VAL A N 9
ATOM 15749 C CA . VAL A 1 118 ? 13.512 -6.694 -12.431 1.00 0.00 118 VAL A CA 9
ATOM 15750 C C . VAL A 1 118 ? 13.703 -7.382 -13.779 1.00 0.00 118 VAL A C 9
ATOM 15751 O O . VAL A 1 118 ? 14.810 -7.796 -14.126 1.00 0.00 118 VAL A O 9
ATOM 15764 N N . THR A 1 119 ? 12.617 -7.500 -14.536 1.00 0.00 119 THR A N 9
ATOM 15765 C CA . THR A 1 119 ? 12.664 -8.138 -15.846 1.00 0.00 119 THR A CA 9
ATOM 15766 C C . THR A 1 119 ? 12.810 -7.103 -16.956 1.00 0.00 119 THR A C 9
ATOM 15767 O O . THR A 1 119 ? 13.822 -7.068 -17.657 1.00 0.00 119 THR A O 9
ATOM 15778 N N . GLY A 1 1 ? 17.933 -31.348 -8.475 1.00 0.00 1 GLY A N 10
ATOM 15779 C CA . GLY A 1 1 ? 18.783 -32.341 -7.843 1.00 0.00 1 GLY A CA 10
ATOM 15780 C C . GLY A 1 1 ? 19.978 -31.721 -7.145 1.00 0.00 1 GLY A C 10
ATOM 15781 O O . GLY A 1 1 ? 19.870 -31.254 -6.012 1.00 0.00 1 GLY A O 10
ATOM 15785 N N . SER A 1 2 ? 21.121 -31.718 -7.823 1.00 0.00 2 SER A N 10
ATOM 15786 C CA . SER A 1 2 ? 22.343 -31.157 -7.259 1.00 0.00 2 SER A CA 10
ATOM 15787 C C . SER A 1 2 ? 22.558 -29.726 -7.745 1.00 0.00 2 SER A C 10
ATOM 15788 O O . SER A 1 2 ? 22.671 -29.477 -8.945 1.00 0.00 2 SER A O 10
ATOM 15796 N N . SER A 1 3 ? 22.613 -28.790 -6.803 1.00 0.00 3 SER A N 10
ATOM 15797 C CA . SER A 1 3 ? 22.811 -27.384 -7.133 1.00 0.00 3 SER A CA 10
ATOM 15798 C C . SER A 1 3 ? 23.781 -26.727 -6.156 1.00 0.00 3 SER A C 10
ATOM 15799 O O . SER A 1 3 ? 24.215 -27.346 -5.185 1.00 0.00 3 SER A O 10
ATOM 15807 N N . GLY A 1 4 ? 24.118 -25.469 -6.422 1.00 0.00 4 GLY A N 10
ATOM 15808 C CA . GLY A 1 4 ? 25.034 -24.748 -5.558 1.00 0.00 4 GLY A CA 10
ATOM 15809 C C . GLY A 1 4 ? 24.322 -23.773 -4.641 1.00 0.00 4 GLY A C 10
ATOM 15810 O O . GLY A 1 4 ? 23.873 -24.145 -3.557 1.00 0.00 4 GLY A O 10
ATOM 15814 N N . SER A 1 5 ? 24.220 -22.521 -5.076 1.00 0.00 5 SER A N 10
ATOM 15815 C CA . SER A 1 5 ? 23.562 -21.489 -4.284 1.00 0.00 5 SER A CA 10
ATOM 15816 C C . SER A 1 5 ? 22.462 -20.805 -5.089 1.00 0.00 5 SER A C 10
ATOM 15817 O O . SER A 1 5 ? 21.310 -20.745 -4.661 1.00 0.00 5 SER A O 10
ATOM 15825 N N . SER A 1 6 ? 22.827 -20.290 -6.259 1.00 0.00 6 SER A N 10
ATOM 15826 C CA . SER A 1 6 ? 21.872 -19.606 -7.124 1.00 0.00 6 SER A CA 10
ATOM 15827 C C . SER A 1 6 ? 21.123 -18.521 -6.357 1.00 0.00 6 SER A C 10
ATOM 15828 O O . SER A 1 6 ? 19.917 -18.346 -6.525 1.00 0.00 6 SER A O 10
ATOM 15836 N N . GLY A 1 7 ? 21.849 -17.795 -5.511 1.00 0.00 7 GLY A N 10
ATOM 15837 C CA . GLY A 1 7 ? 21.237 -16.736 -4.730 1.00 0.00 7 GLY A CA 10
ATOM 15838 C C . GLY A 1 7 ? 21.641 -15.356 -5.207 1.00 0.00 7 GLY A C 10
ATOM 15839 O O . GLY A 1 7 ? 22.829 -15.058 -5.335 1.00 0.00 7 GLY A O 10
ATOM 15843 N N . ARG A 1 8 ? 20.651 -14.510 -5.474 1.00 0.00 8 ARG A N 10
ATOM 15844 C CA . ARG A 1 8 ? 20.909 -13.154 -5.943 1.00 0.00 8 ARG A CA 10
ATOM 15845 C C . ARG A 1 8 ? 20.768 -12.149 -4.805 1.00 0.00 8 ARG A C 10
ATOM 15846 O O . ARG A 1 8 ? 19.694 -12.003 -4.220 1.00 0.00 8 ARG A O 10
ATOM 15867 N N . LEU A 1 9 ? 21.860 -11.458 -4.494 1.00 0.00 9 LEU A N 10
ATOM 15868 C CA . LEU A 1 9 ? 21.858 -10.466 -3.425 1.00 0.00 9 LEU A CA 10
ATOM 15869 C C . LEU A 1 9 ? 21.542 -9.077 -3.971 1.00 0.00 9 LEU A C 10
ATOM 15870 O O . LEU A 1 9 ? 22.437 -8.345 -4.395 1.00 0.00 9 LEU A O 10
ATOM 15886 N N . LEU A 1 10 ? 20.262 -8.719 -3.956 1.00 0.00 10 LEU A N 10
ATOM 15887 C CA . LEU A 1 10 ? 19.827 -7.416 -4.447 1.00 0.00 10 LEU A CA 10
ATOM 15888 C C . LEU A 1 10 ? 19.486 -6.483 -3.290 1.00 0.00 10 LEU A C 10
ATOM 15889 O O . LEU A 1 10 ? 19.379 -6.916 -2.142 1.00 0.00 10 LEU A O 10
ATOM 15905 N N . ASP A 1 11 ? 19.316 -5.203 -3.599 1.00 0.00 11 ASP A N 10
ATOM 15906 C CA . ASP A 1 11 ? 18.984 -4.209 -2.585 1.00 0.00 11 ASP A CA 10
ATOM 15907 C C . ASP A 1 11 ? 18.732 -2.846 -3.222 1.00 0.00 11 ASP A C 10
ATOM 15908 O O . ASP A 1 11 ? 19.648 -2.220 -3.758 1.00 0.00 11 ASP A O 10
ATOM 15917 N N . LEU A 1 12 ? 17.485 -2.392 -3.161 1.00 0.00 12 LEU A N 10
ATOM 15918 C CA . LEU A 1 12 ? 17.111 -1.103 -3.733 1.00 0.00 12 LEU A CA 10
ATOM 15919 C C . LEU A 1 12 ? 17.138 -0.008 -2.671 1.00 0.00 12 LEU A C 10
ATOM 15920 O O . LEU A 1 12 ? 16.278 0.872 -2.652 1.00 0.00 12 LEU A O 10
ATOM 15936 N N . GLU A 1 13 ? 18.133 -0.068 -1.792 1.00 0.00 13 GLU A N 10
ATOM 15937 C CA . GLU A 1 13 ? 18.273 0.920 -0.728 1.00 0.00 13 GLU A CA 10
ATOM 15938 C C . GLU A 1 13 ? 18.077 2.333 -1.270 1.00 0.00 13 GLU A C 10
ATOM 15939 O O . GLU A 1 13 ? 18.160 2.565 -2.475 1.00 0.00 13 GLU A O 10
ATOM 15951 N N . ASN A 1 14 ? 17.815 3.275 -0.369 1.00 0.00 14 ASN A N 10
ATOM 15952 C CA . ASN A 1 14 ? 17.606 4.666 -0.755 1.00 0.00 14 ASN A CA 10
ATOM 15953 C C . ASN A 1 14 ? 16.433 4.791 -1.723 1.00 0.00 14 ASN A C 10
ATOM 15954 O O . ASN A 1 14 ? 16.474 5.583 -2.665 1.00 0.00 14 ASN A O 10
ATOM 15965 N N . ILE A 1 15 ? 15.389 4.004 -1.484 1.00 0.00 15 ILE A N 10
ATOM 15966 C CA . ILE A 1 15 ? 14.205 4.028 -2.333 1.00 0.00 15 ILE A CA 10
ATOM 15967 C C . ILE A 1 15 ? 13.753 5.459 -2.605 1.00 0.00 15 ILE A C 10
ATOM 15968 O O . ILE A 1 15 ? 13.888 6.335 -1.752 1.00 0.00 15 ILE A O 10
ATOM 15984 N N . GLN A 1 16 ? 13.214 5.686 -3.799 1.00 0.00 16 GLN A N 10
ATOM 15985 C CA . GLN A 1 16 ? 12.741 7.011 -4.183 1.00 0.00 16 GLN A CA 10
ATOM 15986 C C . GLN A 1 16 ? 11.403 7.324 -3.520 1.00 0.00 16 GLN A C 10
ATOM 15987 O O . GLN A 1 16 ? 10.416 7.609 -4.198 1.00 0.00 16 GLN A O 10
ATOM 16001 N N . ILE A 1 17 ? 11.379 7.269 -2.193 1.00 0.00 17 ILE A N 10
ATOM 16002 C CA . ILE A 1 17 ? 10.163 7.548 -1.439 1.00 0.00 17 ILE A CA 10
ATOM 16003 C C . ILE A 1 17 ? 9.962 9.048 -1.256 1.00 0.00 17 ILE A C 10
ATOM 16004 O O . ILE A 1 17 ? 10.900 9.797 -0.982 1.00 0.00 17 ILE A O 10
ATOM 16020 N N . PRO A 1 18 ? 8.708 9.500 -1.408 1.00 0.00 18 PRO A N 10
ATOM 16021 C CA . PRO A 1 18 ? 8.353 10.915 -1.261 1.00 0.00 18 PRO A CA 10
ATOM 16022 C C . PRO A 1 18 ? 8.454 11.391 0.184 1.00 0.00 18 PRO A C 10
ATOM 16023 O O . PRO A 1 18 ? 8.603 10.586 1.104 1.00 0.00 18 PRO A O 10
ATOM 16034 N N . ASP A 1 19 ? 8.371 12.703 0.377 1.00 0.00 19 ASP A N 10
ATOM 16035 C CA . ASP A 1 19 ? 8.451 13.286 1.712 1.00 0.00 19 ASP A CA 10
ATOM 16036 C C . ASP A 1 19 ? 7.352 12.732 2.613 1.00 0.00 19 ASP A C 10
ATOM 16037 O O . ASP A 1 19 ? 7.598 12.389 3.769 1.00 0.00 19 ASP A O 10
ATOM 16046 N N . ALA A 1 20 ? 6.139 12.651 2.077 1.00 0.00 20 ALA A N 10
ATOM 16047 C CA . ALA A 1 20 ? 5.003 12.139 2.832 1.00 0.00 20 ALA A CA 10
ATOM 16048 C C . ALA A 1 20 ? 4.040 11.377 1.927 1.00 0.00 20 ALA A C 10
ATOM 16049 O O . ALA A 1 20 ? 3.979 11.600 0.718 1.00 0.00 20 ALA A O 10
ATOM 16056 N N . PRO A 1 21 ? 3.270 10.455 2.524 1.00 0.00 21 PRO A N 10
ATOM 16057 C CA . PRO A 1 21 ? 2.297 9.641 1.790 1.00 0.00 21 PRO A CA 10
ATOM 16058 C C . PRO A 1 21 ? 1.107 10.461 1.302 1.00 0.00 21 PRO A C 10
ATOM 16059 O O . PRO A 1 21 ? 0.491 11.214 2.055 1.00 0.00 21 PRO A O 10
ATOM 16070 N N . PRO A 1 22 ? 0.775 10.311 0.011 1.00 0.00 22 PRO A N 10
ATOM 16071 C CA . PRO A 1 22 ? -0.344 11.029 -0.607 1.00 0.00 22 PRO A CA 10
ATOM 16072 C C . PRO A 1 22 ? -1.697 10.540 -0.101 1.00 0.00 22 PRO A C 10
ATOM 16073 O O . PRO A 1 22 ? -1.798 9.526 0.591 1.00 0.00 22 PRO A O 10
ATOM 16084 N N . PRO A 1 23 ? -2.762 11.274 -0.453 1.00 0.00 23 PRO A N 10
ATOM 16085 C CA . PRO A 1 23 ? -4.129 10.933 -0.045 1.00 0.00 23 PRO A CA 10
ATOM 16086 C C . PRO A 1 23 ? -4.643 9.676 -0.738 1.00 0.00 23 PRO A C 10
ATOM 16087 O O . PRO A 1 23 ? -4.724 9.622 -1.966 1.00 0.00 23 PRO A O 10
ATOM 16098 N N . ILE A 1 24 ? -4.991 8.669 0.055 1.00 0.00 24 ILE A N 10
ATOM 16099 C CA . ILE A 1 24 ? -5.500 7.414 -0.483 1.00 0.00 24 ILE A CA 10
ATOM 16100 C C . ILE A 1 24 ? -6.394 7.657 -1.695 1.00 0.00 24 ILE A C 10
ATOM 16101 O O . ILE A 1 24 ? -7.276 8.516 -1.684 1.00 0.00 24 ILE A O 10
ATOM 16117 N N . PRO A 1 25 ? -6.163 6.882 -2.765 1.00 0.00 25 PRO A N 10
ATOM 16118 C CA . PRO A 1 25 ? -6.939 6.993 -4.004 1.00 0.00 25 PRO A CA 10
ATOM 16119 C C . PRO A 1 25 ? -8.373 6.503 -3.836 1.00 0.00 25 PRO A C 10
ATOM 16120 O O . PRO A 1 25 ? -8.609 5.339 -3.514 1.00 0.00 25 PRO A O 10
ATOM 16131 N N . LYS A 1 26 ? -9.329 7.400 -4.056 1.00 0.00 26 LYS A N 10
ATOM 16132 C CA . LYS A 1 26 ? -10.741 7.059 -3.930 1.00 0.00 26 LYS A CA 10
ATOM 16133 C C . LYS A 1 26 ? -10.989 5.608 -4.331 1.00 0.00 26 LYS A C 10
ATOM 16134 O O . LYS A 1 26 ? -10.473 5.139 -5.345 1.00 0.00 26 LYS A O 10
ATOM 16153 N N . GLU A 1 27 ? -11.783 4.905 -3.530 1.00 0.00 27 GLU A N 10
ATOM 16154 C CA . GLU A 1 27 ? -12.099 3.508 -3.804 1.00 0.00 27 GLU A CA 10
ATOM 16155 C C . GLU A 1 27 ? -13.405 3.387 -4.582 1.00 0.00 27 GLU A C 10
ATOM 16156 O O . GLU A 1 27 ? -14.369 4.115 -4.343 1.00 0.00 27 GLU A O 10
ATOM 16168 N N . PRO A 1 28 ? -13.439 2.447 -5.538 1.00 0.00 28 PRO A N 10
ATOM 16169 C CA . PRO A 1 28 ? -14.621 2.209 -6.372 1.00 0.00 28 PRO A CA 10
ATOM 16170 C C . PRO A 1 28 ? -15.771 1.589 -5.585 1.00 0.00 28 PRO A C 10
ATOM 16171 O O . PRO A 1 28 ? -15.607 0.554 -4.939 1.00 0.00 28 PRO A O 10
ATOM 16182 N N . SER A 1 29 ? -16.935 2.229 -5.644 1.00 0.00 29 SER A N 10
ATOM 16183 C CA . SER A 1 29 ? -18.111 1.742 -4.933 1.00 0.00 29 SER A CA 10
ATOM 16184 C C . SER A 1 29 ? -18.888 0.745 -5.787 1.00 0.00 29 SER A C 10
ATOM 16185 O O . SER A 1 29 ? -18.645 0.617 -6.986 1.00 0.00 29 SER A O 10
ATOM 16193 N N . ASN A 1 30 ? -19.825 0.042 -5.160 1.00 0.00 30 ASN A N 10
ATOM 16194 C CA . ASN A 1 30 ? -20.638 -0.945 -5.862 1.00 0.00 30 ASN A CA 10
ATOM 16195 C C . ASN A 1 30 ? -19.774 -1.817 -6.768 1.00 0.00 30 ASN A C 10
ATOM 16196 O O . ASN A 1 30 ? -20.111 -2.048 -7.929 1.00 0.00 30 ASN A O 10
ATOM 16207 N N . TYR A 1 31 ? -18.660 -2.298 -6.229 1.00 0.00 31 TYR A N 10
ATOM 16208 C CA . TYR A 1 31 ? -17.746 -3.143 -6.989 1.00 0.00 31 TYR A CA 10
ATOM 16209 C C . TYR A 1 31 ? -18.513 -4.056 -7.941 1.00 0.00 31 TYR A C 10
ATOM 16210 O O . TYR A 1 31 ? -19.413 -4.787 -7.527 1.00 0.00 31 TYR A O 10
ATOM 16228 N N . ASP A 1 32 ? -18.149 -4.008 -9.217 1.00 0.00 32 ASP A N 10
ATOM 16229 C CA . ASP A 1 32 ? -18.800 -4.831 -10.230 1.00 0.00 32 ASP A CA 10
ATOM 16230 C C . ASP A 1 32 ? -17.802 -5.786 -10.878 1.00 0.00 32 ASP A C 10
ATOM 16231 O O . ASP A 1 32 ? -18.042 -6.991 -10.958 1.00 0.00 32 ASP A O 10
ATOM 16240 N N . PHE A 1 33 ? -16.683 -5.238 -11.341 1.00 0.00 33 PHE A N 10
ATOM 16241 C CA . PHE A 1 33 ? -15.649 -6.040 -11.985 1.00 0.00 33 PHE A CA 10
ATOM 16242 C C . PHE A 1 33 ? -15.466 -7.372 -11.263 1.00 0.00 33 PHE A C 10
ATOM 16243 O O . PHE A 1 33 ? -15.273 -8.411 -11.895 1.00 0.00 33 PHE A O 10
ATOM 16260 N N . SER A 1 34 ? -15.526 -7.333 -9.936 1.00 0.00 34 SER A N 10
ATOM 16261 C CA . SER A 1 34 ? -15.363 -8.535 -9.127 1.00 0.00 34 SER A CA 10
ATOM 16262 C C . SER A 1 34 ? -16.447 -8.621 -8.057 1.00 0.00 34 SER A C 10
ATOM 16263 O O . SER A 1 34 ? -16.417 -7.890 -7.067 1.00 0.00 34 SER A O 10
ATOM 16271 N N . GLY A 1 35 ? -17.404 -9.521 -8.263 1.00 0.00 35 GLY A N 10
ATOM 16272 C CA . GLY A 1 35 ? -18.484 -9.687 -7.309 1.00 0.00 35 GLY A CA 10
ATOM 16273 C C . GLY A 1 35 ? -19.758 -10.191 -7.957 1.00 0.00 35 GLY A C 10
ATOM 16274 O O . GLY A 1 35 ? -19.844 -10.336 -9.177 1.00 0.00 35 GLY A O 10
ATOM 16278 N N . PRO A 1 36 ? -20.777 -10.469 -7.131 1.00 0.00 36 PRO A N 10
ATOM 16279 C CA . PRO A 1 36 ? -22.071 -10.965 -7.609 1.00 0.00 36 PRO A CA 10
ATOM 16280 C C . PRO A 1 36 ? -22.853 -9.903 -8.374 1.00 0.00 36 PRO A C 10
ATOM 16281 O O . PRO A 1 36 ? -23.953 -10.159 -8.861 1.00 0.00 36 PRO A O 10
ATOM 16292 N N . SER A 1 37 ? -22.277 -8.709 -8.475 1.00 0.00 37 SER A N 10
ATOM 16293 C CA . SER A 1 37 ? -22.921 -7.607 -9.179 1.00 0.00 37 SER A CA 10
ATOM 16294 C C . SER A 1 37 ? -23.723 -8.118 -10.372 1.00 0.00 37 SER A C 10
ATOM 16295 O O . SER A 1 37 ? -23.177 -8.751 -11.276 1.00 0.00 37 SER A O 10
ATOM 16303 N N . SER A 1 38 ? -25.023 -7.839 -10.366 1.00 0.00 38 SER A N 10
ATOM 16304 C CA . SER A 1 38 ? -25.902 -8.274 -11.445 1.00 0.00 38 SER A CA 10
ATOM 16305 C C . SER A 1 38 ? -26.112 -7.153 -12.460 1.00 0.00 38 SER A C 10
ATOM 16306 O O . SER A 1 38 ? -26.079 -5.973 -12.113 1.00 0.00 38 SER A O 10
ATOM 16314 N N . GLY A 1 39 ? -26.329 -7.533 -13.715 1.00 0.00 39 GLY A N 10
ATOM 16315 C CA . GLY A 1 39 ? -26.542 -6.550 -14.761 1.00 0.00 39 GLY A CA 10
ATOM 16316 C C . GLY A 1 39 ? -27.858 -5.814 -14.607 1.00 0.00 39 GLY A C 10
ATOM 16317 O O . GLY A 1 39 ? -27.880 -4.590 -14.474 1.00 0.00 39 GLY A O 10
ATOM 16321 N N . ILE A 1 40 ? -28.957 -6.561 -14.626 1.00 0.00 40 ILE A N 10
ATOM 16322 C CA . ILE A 1 40 ? -30.283 -5.971 -14.488 1.00 0.00 40 ILE A CA 10
ATOM 16323 C C . ILE A 1 40 ? -31.222 -6.902 -13.729 1.00 0.00 40 ILE A C 10
ATOM 16324 O O . ILE A 1 40 ? -30.851 -8.022 -13.378 1.00 0.00 40 ILE A O 10
ATOM 16340 N N . GLU A 1 41 ? -32.441 -6.432 -13.482 1.00 0.00 41 GLU A N 10
ATOM 16341 C CA . GLU A 1 41 ? -33.434 -7.224 -12.765 1.00 0.00 41 GLU A CA 10
ATOM 16342 C C . GLU A 1 41 ? -34.532 -7.703 -13.711 1.00 0.00 41 GLU A C 10
ATOM 16343 O O . GLU A 1 41 ? -35.316 -6.907 -14.223 1.00 0.00 41 GLU A O 10
ATOM 16355 N N . GLY A 1 42 ? -34.580 -9.013 -13.937 1.00 0.00 42 GLY A N 10
ATOM 16356 C CA . GLY A 1 42 ? -35.584 -9.577 -14.820 1.00 0.00 42 GLY A CA 10
ATOM 16357 C C . GLY A 1 42 ? -35.093 -10.818 -15.539 1.00 0.00 42 GLY A C 10
ATOM 16358 O O . GLY A 1 42 ? -35.392 -11.940 -15.130 1.00 0.00 42 GLY A O 10
ATOM 16362 N N . ARG A 1 43 ? -34.337 -10.617 -16.614 1.00 0.00 43 ARG A N 10
ATOM 16363 C CA . ARG A 1 43 ? -33.806 -11.729 -17.393 1.00 0.00 43 ARG A CA 10
ATOM 16364 C C . ARG A 1 43 ? -32.366 -12.035 -16.992 1.00 0.00 43 ARG A C 10
ATOM 16365 O O . ARG A 1 43 ? -32.040 -13.161 -16.620 1.00 0.00 43 ARG A O 10
ATOM 16386 N N . GLY A 1 44 ? -31.507 -11.023 -17.071 1.00 0.00 44 GLY A N 10
ATOM 16387 C CA . GLY A 1 44 ? -30.112 -11.204 -16.715 1.00 0.00 44 GLY A CA 10
ATOM 16388 C C . GLY A 1 44 ? -29.595 -12.582 -17.077 1.00 0.00 44 GLY A C 10
ATOM 16389 O O . GLY A 1 44 ? -28.957 -13.247 -16.261 1.00 0.00 44 GLY A O 10
ATOM 16393 N N . SER A 1 45 ? -29.873 -13.013 -18.303 1.00 0.00 45 SER A N 10
ATOM 16394 C CA . SER A 1 45 ? -29.436 -14.324 -18.770 1.00 0.00 45 SER A CA 10
ATOM 16395 C C . SER A 1 45 ? -28.028 -14.252 -19.352 1.00 0.00 45 SER A C 10
ATOM 16396 O O . SER A 1 45 ? -27.739 -14.855 -20.385 1.00 0.00 45 SER A O 10
ATOM 16404 N N . SER A 1 46 ? -27.154 -13.508 -18.680 1.00 0.00 46 SER A N 10
ATOM 16405 C CA . SER A 1 46 ? -25.776 -13.353 -19.132 1.00 0.00 46 SER A CA 10
ATOM 16406 C C . SER A 1 46 ? -24.812 -14.068 -18.190 1.00 0.00 46 SER A C 10
ATOM 16407 O O . SER A 1 46 ? -24.820 -13.835 -16.982 1.00 0.00 46 SER A O 10
ATOM 16415 N N . GLY A 1 47 ? -23.982 -14.940 -18.753 1.00 0.00 47 GLY A N 10
ATOM 16416 C CA . GLY A 1 47 ? -23.023 -15.676 -17.951 1.00 0.00 47 GLY A CA 10
ATOM 16417 C C . GLY A 1 47 ? -22.125 -16.565 -18.789 1.00 0.00 47 GLY A C 10
ATOM 16418 O O . GLY A 1 47 ? -21.092 -16.119 -19.290 1.00 0.00 47 GLY A O 10
ATOM 16422 N N . SER A 1 48 ? -22.519 -17.825 -18.943 1.00 0.00 48 SER A N 10
ATOM 16423 C CA . SER A 1 48 ? -21.739 -18.780 -19.722 1.00 0.00 48 SER A CA 10
ATOM 16424 C C . SER A 1 48 ? -20.244 -18.515 -19.567 1.00 0.00 48 SER A C 10
ATOM 16425 O O . SER A 1 48 ? -19.490 -18.563 -20.539 1.00 0.00 48 SER A O 10
ATOM 16433 N N . SER A 1 49 ? -19.823 -18.236 -18.338 1.00 0.00 49 SER A N 10
ATOM 16434 C CA . SER A 1 49 ? -18.420 -17.961 -18.055 1.00 0.00 49 SER A CA 10
ATOM 16435 C C . SER A 1 49 ? -17.586 -19.234 -18.151 1.00 0.00 49 SER A C 10
ATOM 16436 O O . SER A 1 49 ? -18.036 -20.315 -17.771 1.00 0.00 49 SER A O 10
ATOM 16444 N N . GLY A 1 50 ? -16.366 -19.098 -18.662 1.00 0.00 50 GLY A N 10
ATOM 16445 C CA . GLY A 1 50 ? -15.487 -20.245 -18.799 1.00 0.00 50 GLY A CA 10
ATOM 16446 C C . GLY A 1 50 ? -14.021 -19.862 -18.749 1.00 0.00 50 GLY A C 10
ATOM 16447 O O . GLY A 1 50 ? -13.239 -20.468 -18.018 1.00 0.00 50 GLY A O 10
ATOM 16451 N N . SER A 1 51 ? -13.648 -18.853 -19.531 1.00 0.00 51 SER A N 10
ATOM 16452 C CA . SER A 1 51 ? -12.265 -18.394 -19.577 1.00 0.00 51 SER A CA 10
ATOM 16453 C C . SER A 1 51 ? -12.199 -16.869 -19.588 1.00 0.00 51 SER A C 10
ATOM 16454 O O . SER A 1 51 ? -13.217 -16.194 -19.744 1.00 0.00 51 SER A O 10
ATOM 16462 N N . SER A 1 52 ? -10.994 -16.334 -19.423 1.00 0.00 52 SER A N 10
ATOM 16463 C CA . SER A 1 52 ? -10.795 -14.889 -19.411 1.00 0.00 52 SER A CA 10
ATOM 16464 C C . SER A 1 52 ? -9.826 -14.465 -20.510 1.00 0.00 52 SER A C 10
ATOM 16465 O O . SER A 1 52 ? -8.620 -14.369 -20.287 1.00 0.00 52 SER A O 10
ATOM 16473 N N . GLY A 1 53 ? -10.364 -14.213 -21.700 1.00 0.00 53 GLY A N 10
ATOM 16474 C CA . GLY A 1 53 ? -9.534 -13.803 -22.817 1.00 0.00 53 GLY A CA 10
ATOM 16475 C C . GLY A 1 53 ? -8.236 -14.581 -22.892 1.00 0.00 53 GLY A C 10
ATOM 16476 O O . GLY A 1 53 ? -8.244 -15.805 -23.028 1.00 0.00 53 GLY A O 10
ATOM 16480 N N . SER A 1 54 ? -7.116 -13.871 -22.806 1.00 0.00 54 SER A N 10
ATOM 16481 C CA . SER A 1 54 ? -5.803 -14.502 -22.870 1.00 0.00 54 SER A CA 10
ATOM 16482 C C . SER A 1 54 ? -5.064 -14.356 -21.543 1.00 0.00 54 SER A C 10
ATOM 16483 O O . SER A 1 54 ? -5.023 -13.273 -20.959 1.00 0.00 54 SER A O 10
ATOM 16491 N N . SER A 1 55 ? -4.481 -15.454 -21.073 1.00 0.00 55 SER A N 10
ATOM 16492 C CA . SER A 1 55 ? -3.746 -15.450 -19.814 1.00 0.00 55 SER A CA 10
ATOM 16493 C C . SER A 1 55 ? -2.367 -16.078 -19.988 1.00 0.00 55 SER A C 10
ATOM 16494 O O . SER A 1 55 ? -2.012 -16.534 -21.074 1.00 0.00 55 SER A O 10
ATOM 16502 N N . GLY A 1 56 ? -1.591 -16.097 -18.908 1.00 0.00 56 GLY A N 10
ATOM 16503 C CA . GLY A 1 56 ? -0.259 -16.670 -18.960 1.00 0.00 56 GLY A CA 10
ATOM 16504 C C . GLY A 1 56 ? 0.529 -16.422 -17.690 1.00 0.00 56 GLY A C 10
ATOM 16505 O O . GLY A 1 56 ? -0.010 -16.519 -16.588 1.00 0.00 56 GLY A O 10
ATOM 16509 N N . ASP A 1 57 ? 1.810 -16.104 -17.843 1.00 0.00 57 ASP A N 10
ATOM 16510 C CA . ASP A 1 57 ? 2.675 -15.843 -16.699 1.00 0.00 57 ASP A CA 10
ATOM 16511 C C . ASP A 1 57 ? 3.184 -14.404 -16.719 1.00 0.00 57 ASP A C 10
ATOM 16512 O O . ASP A 1 57 ? 4.381 -14.156 -16.578 1.00 0.00 57 ASP A O 10
ATOM 16521 N N . LYS A 1 58 ? 2.266 -13.460 -16.897 1.00 0.00 58 LYS A N 10
ATOM 16522 C CA . LYS A 1 58 ? 2.620 -12.046 -16.937 1.00 0.00 58 LYS A CA 10
ATOM 16523 C C . LYS A 1 58 ? 2.279 -11.363 -15.616 1.00 0.00 58 LYS A C 10
ATOM 16524 O O . LYS A 1 58 ? 1.836 -10.216 -15.597 1.00 0.00 58 LYS A O 10
ATOM 16543 N N . GLU A 1 59 ? 2.491 -12.077 -14.514 1.00 0.00 59 GLU A N 10
ATOM 16544 C CA . GLU A 1 59 ? 2.206 -11.537 -13.190 1.00 0.00 59 GLU A CA 10
ATOM 16545 C C . GLU A 1 59 ? 3.162 -10.397 -12.850 1.00 0.00 59 GLU A C 10
ATOM 16546 O O . GLU A 1 59 ? 4.112 -10.130 -13.585 1.00 0.00 59 GLU A O 10
ATOM 16558 N N . ARG A 1 60 ? 2.902 -9.729 -11.731 1.00 0.00 60 ARG A N 10
ATOM 16559 C CA . ARG A 1 60 ? 3.737 -8.616 -11.294 1.00 0.00 60 ARG A CA 10
ATOM 16560 C C . ARG A 1 60 ? 4.095 -8.753 -9.817 1.00 0.00 60 ARG A C 10
ATOM 16561 O O . ARG A 1 60 ? 3.250 -9.103 -8.992 1.00 0.00 60 ARG A O 10
ATOM 16582 N N . HIS A 1 61 ? 5.353 -8.475 -9.491 1.00 0.00 61 HIS A N 10
ATOM 16583 C CA . HIS A 1 61 ? 5.824 -8.567 -8.113 1.00 0.00 61 HIS A CA 10
ATOM 16584 C C . HIS A 1 61 ? 5.900 -7.185 -7.472 1.00 0.00 61 HIS A C 10
ATOM 16585 O O . HIS A 1 61 ? 6.651 -6.321 -7.921 1.00 0.00 61 HIS A O 10
ATOM 16600 N N . GLY A 1 62 ? 5.114 -6.983 -6.418 1.00 0.00 62 GLY A N 10
ATOM 16601 C CA . GLY A 1 62 ? 5.107 -5.704 -5.732 1.00 0.00 62 GLY A CA 10
ATOM 16602 C C . GLY A 1 62 ? 5.536 -5.820 -4.283 1.00 0.00 62 GLY A C 10
ATOM 16603 O O . GLY A 1 62 ? 5.661 -6.923 -3.752 1.00 0.00 62 GLY A O 10
ATOM 16607 N N . VAL A 1 63 ? 5.764 -4.678 -3.642 1.00 0.00 63 VAL A N 10
ATOM 16608 C CA . VAL A 1 63 ? 6.183 -4.656 -2.245 1.00 0.00 63 VAL A CA 10
ATOM 16609 C C . VAL A 1 63 ? 5.570 -3.471 -1.506 1.00 0.00 63 VAL A C 10
ATOM 16610 O O . VAL A 1 63 ? 5.642 -2.334 -1.970 1.00 0.00 63 VAL A O 10
ATOM 16623 N N . ALA A 1 64 ? 4.968 -3.747 -0.354 1.00 0.00 64 ALA A N 10
ATOM 16624 C CA . ALA A 1 64 ? 4.345 -2.703 0.450 1.00 0.00 64 ALA A CA 10
ATOM 16625 C C . ALA A 1 64 ? 5.392 -1.765 1.040 1.00 0.00 64 ALA A C 10
ATOM 16626 O O . ALA A 1 64 ? 6.426 -2.210 1.541 1.00 0.00 64 ALA A O 10
ATOM 16633 N N . ILE A 1 65 ? 5.120 -0.466 0.976 1.00 0.00 65 ILE A N 10
ATOM 16634 C CA . ILE A 1 65 ? 6.040 0.534 1.504 1.00 0.00 65 ILE A CA 10
ATOM 16635 C C . ILE A 1 65 ? 5.394 1.334 2.630 1.00 0.00 65 ILE A C 10
ATOM 16636 O O . ILE A 1 65 ? 6.077 1.812 3.536 1.00 0.00 65 ILE A O 10
ATOM 16652 N N . TYR A 1 66 ? 4.075 1.475 2.567 1.00 0.00 66 TYR A N 10
ATOM 16653 C CA . TYR A 1 66 ? 3.336 2.218 3.581 1.00 0.00 66 TYR A CA 10
ATOM 16654 C C . TYR A 1 66 ? 2.350 1.312 4.311 1.00 0.00 66 TYR A C 10
ATOM 16655 O O . TYR A 1 66 ? 1.638 0.524 3.690 1.00 0.00 66 TYR A O 10
ATOM 16673 N N . ASN A 1 67 ? 2.315 1.430 5.634 1.00 0.00 67 ASN A N 10
ATOM 16674 C CA . ASN A 1 67 ? 1.417 0.622 6.451 1.00 0.00 67 ASN A CA 10
ATOM 16675 C C . ASN A 1 67 ? -0.040 0.968 6.162 1.00 0.00 67 ASN A C 10
ATOM 16676 O O . ASN A 1 67 ? -0.563 1.966 6.658 1.00 0.00 67 ASN A O 10
ATOM 16687 N N . PHE A 1 68 ? -0.691 0.136 5.356 1.00 0.00 68 PHE A N 10
ATOM 16688 C CA . PHE A 1 68 ? -2.089 0.353 5.000 1.00 0.00 68 PHE A CA 10
ATOM 16689 C C . PHE A 1 68 ? -3.017 -0.361 5.978 1.00 0.00 68 PHE A C 10
ATOM 16690 O O . PHE A 1 68 ? -2.616 -1.315 6.645 1.00 0.00 68 PHE A O 10
ATOM 16707 N N . GLN A 1 69 ? -4.258 0.108 6.058 1.00 0.00 69 GLN A N 10
ATOM 16708 C CA . GLN A 1 69 ? -5.242 -0.485 6.955 1.00 0.00 69 GLN A CA 10
ATOM 16709 C C . GLN A 1 69 ? -6.536 -0.801 6.212 1.00 0.00 69 GLN A C 10
ATOM 16710 O O . GLN A 1 69 ? -6.971 -0.038 5.350 1.00 0.00 69 GLN A O 10
ATOM 16724 N N . GLY A 1 70 ? -7.147 -1.932 6.551 1.00 0.00 70 GLY A N 10
ATOM 16725 C CA . GLY A 1 70 ? -8.384 -2.329 5.906 1.00 0.00 70 GLY A CA 10
ATOM 16726 C C . GLY A 1 70 ? -9.456 -2.725 6.902 1.00 0.00 70 GLY A C 10
ATOM 16727 O O . GLY A 1 70 ? -9.167 -2.961 8.075 1.00 0.00 70 GLY A O 10
ATOM 16731 N N . SER A 1 71 ? -10.699 -2.797 6.435 1.00 0.00 71 SER A N 10
ATOM 16732 C CA . SER A 1 71 ? -11.819 -3.161 7.294 1.00 0.00 71 SER A CA 10
ATOM 16733 C C . SER A 1 71 ? -12.423 -4.494 6.863 1.00 0.00 71 SER A C 10
ATOM 16734 O O . SER A 1 71 ? -12.929 -5.255 7.687 1.00 0.00 71 SER A O 10
ATOM 16742 N N . GLY A 1 72 ? -12.366 -4.770 5.563 1.00 0.00 72 GLY A N 10
ATOM 16743 C CA . GLY A 1 72 ? -12.911 -6.010 5.044 1.00 0.00 72 GLY A CA 10
ATOM 16744 C C . GLY A 1 72 ? -13.037 -6.000 3.533 1.00 0.00 72 GLY A C 10
ATOM 16745 O O . GLY A 1 72 ? -13.263 -4.951 2.930 1.00 0.00 72 GLY A O 10
ATOM 16749 N N . ALA A 1 73 ? -12.890 -7.170 2.921 1.00 0.00 73 ALA A N 10
ATOM 16750 C CA . ALA A 1 73 ? -12.989 -7.292 1.471 1.00 0.00 73 ALA A CA 10
ATOM 16751 C C . ALA A 1 73 ? -14.101 -6.404 0.921 1.00 0.00 73 ALA A C 10
ATOM 16752 O O . ALA A 1 73 ? -15.082 -6.104 1.601 1.00 0.00 73 ALA A O 10
ATOM 16759 N N . PRO A 1 74 ? -13.946 -5.974 -0.340 1.00 0.00 74 PRO A N 10
ATOM 16760 C CA . PRO A 1 74 ? -12.782 -6.325 -1.159 1.00 0.00 74 PRO A CA 10
ATOM 16761 C C . PRO A 1 74 ? -11.504 -5.653 -0.668 1.00 0.00 74 PRO A C 10
ATOM 16762 O O . PRO A 1 74 ? -10.422 -5.892 -1.204 1.00 0.00 74 PRO A O 10
ATOM 16773 N N . GLN A 1 75 ? -11.637 -4.812 0.353 1.00 0.00 75 GLN A N 10
ATOM 16774 C CA . GLN A 1 75 ? -10.492 -4.106 0.915 1.00 0.00 75 GLN A CA 10
ATOM 16775 C C . GLN A 1 75 ? -9.605 -5.055 1.713 1.00 0.00 75 GLN A C 10
ATOM 16776 O O . GLN A 1 75 ? -10.081 -5.776 2.591 1.00 0.00 75 GLN A O 10
ATOM 16790 N N . LEU A 1 76 ? -8.313 -5.051 1.403 1.00 0.00 76 LEU A N 10
ATOM 16791 C CA . LEU A 1 76 ? -7.358 -5.913 2.091 1.00 0.00 76 LEU A CA 10
ATOM 16792 C C . LEU A 1 76 ? -6.264 -5.087 2.760 1.00 0.00 76 LEU A C 10
ATOM 16793 O O . LEU A 1 76 ? -5.802 -4.088 2.209 1.00 0.00 76 LEU A O 10
ATOM 16809 N N . SER A 1 77 ? -5.851 -5.514 3.949 1.00 0.00 77 SER A N 10
ATOM 16810 C CA . SER A 1 77 ? -4.811 -4.813 4.694 1.00 0.00 77 SER A CA 10
ATOM 16811 C C . SER A 1 77 ? -3.428 -5.158 4.151 1.00 0.00 77 SER A C 10
ATOM 16812 O O . SER A 1 77 ? -3.260 -6.138 3.423 1.00 0.00 77 SER A O 10
ATOM 16820 N N . LEU A 1 78 ? -2.439 -4.347 4.511 1.00 0.00 78 LEU A N 10
ATOM 16821 C CA . LEU A 1 78 ? -1.069 -4.565 4.060 1.00 0.00 78 LEU A CA 10
ATOM 16822 C C . LEU A 1 78 ? -0.069 -4.091 5.110 1.00 0.00 78 LEU A C 10
ATOM 16823 O O . LEU A 1 78 ? -0.378 -3.226 5.929 1.00 0.00 78 LEU A O 10
ATOM 16839 N N . GLN A 1 79 ? 1.131 -4.663 5.078 1.00 0.00 79 GLN A N 10
ATOM 16840 C CA . GLN A 1 79 ? 2.176 -4.297 6.026 1.00 0.00 79 GLN A CA 10
ATOM 16841 C C . GLN A 1 79 ? 3.477 -3.967 5.302 1.00 0.00 79 GLN A C 10
ATOM 16842 O O . GLN A 1 79 ? 3.913 -4.708 4.420 1.00 0.00 79 GLN A O 10
ATOM 16856 N N . ILE A 1 80 ? 4.092 -2.851 5.678 1.00 0.00 80 ILE A N 10
ATOM 16857 C CA . ILE A 1 80 ? 5.343 -2.424 5.065 1.00 0.00 80 ILE A CA 10
ATOM 16858 C C . ILE A 1 80 ? 6.327 -3.585 4.958 1.00 0.00 80 ILE A C 10
ATOM 16859 O O . ILE A 1 80 ? 6.624 -4.253 5.947 1.00 0.00 80 ILE A O 10
ATOM 16875 N N . GLY A 1 81 ? 6.831 -3.817 3.749 1.00 0.00 81 GLY A N 10
ATOM 16876 C CA . GLY A 1 81 ? 7.778 -4.895 3.535 1.00 0.00 81 GLY A CA 10
ATOM 16877 C C . GLY A 1 81 ? 7.095 -6.213 3.227 1.00 0.00 81 GLY A C 10
ATOM 16878 O O . GLY A 1 81 ? 7.640 -7.282 3.505 1.00 0.00 81 GLY A O 10
ATOM 16882 N N . ASP A 1 82 ? 5.899 -6.138 2.654 1.00 0.00 82 ASP A N 10
ATOM 16883 C CA . ASP A 1 82 ? 5.140 -7.335 2.309 1.00 0.00 82 ASP A CA 10
ATOM 16884 C C . ASP A 1 82 ? 5.076 -7.520 0.796 1.00 0.00 82 ASP A C 10
ATOM 16885 O O . ASP A 1 82 ? 4.943 -6.552 0.046 1.00 0.00 82 ASP A O 10
ATOM 16894 N N . VAL A 1 83 ? 5.174 -8.769 0.353 1.00 0.00 83 VAL A N 10
ATOM 16895 C CA . VAL A 1 83 ? 5.127 -9.082 -1.071 1.00 0.00 83 VAL A CA 10
ATOM 16896 C C . VAL A 1 83 ? 3.805 -9.742 -1.445 1.00 0.00 83 VAL A C 10
ATOM 16897 O O . VAL A 1 83 ? 3.543 -10.886 -1.074 1.00 0.00 83 VAL A O 10
ATOM 16910 N N . VAL A 1 84 ? 2.975 -9.014 -2.184 1.00 0.00 84 VAL A N 10
ATOM 16911 C CA . VAL A 1 84 ? 1.679 -9.529 -2.611 1.00 0.00 84 VAL A CA 10
ATOM 16912 C C . VAL A 1 84 ? 1.688 -9.876 -4.096 1.00 0.00 84 VAL A C 10
ATOM 16913 O O . VAL A 1 84 ? 2.317 -9.188 -4.901 1.00 0.00 84 VAL A O 10
ATOM 16926 N N . ARG A 1 85 ? 0.987 -10.947 -4.452 1.00 0.00 85 ARG A N 10
ATOM 16927 C CA . ARG A 1 85 ? 0.914 -11.387 -5.840 1.00 0.00 85 ARG A CA 10
ATOM 16928 C C . ARG A 1 85 ? -0.161 -10.614 -6.599 1.00 0.00 85 ARG A C 10
ATOM 16929 O O . ARG A 1 85 ? -1.349 -10.719 -6.291 1.00 0.00 85 ARG A O 10
ATOM 16950 N N . ILE A 1 86 ? 0.264 -9.839 -7.591 1.00 0.00 86 ILE A N 10
ATOM 16951 C CA . ILE A 1 86 ? -0.663 -9.050 -8.394 1.00 0.00 86 ILE A CA 10
ATOM 16952 C C . ILE A 1 86 ? -1.238 -9.876 -9.539 1.00 0.00 86 ILE A C 10
ATOM 16953 O O . ILE A 1 86 ? -0.509 -10.318 -10.426 1.00 0.00 86 ILE A O 10
ATOM 16969 N N . GLN A 1 87 ? -2.552 -10.079 -9.514 1.00 0.00 87 GLN A N 10
ATOM 16970 C CA . GLN A 1 87 ? -3.226 -10.851 -10.551 1.00 0.00 87 GLN A CA 10
ATOM 16971 C C . GLN A 1 87 ? -3.974 -9.933 -11.513 1.00 0.00 87 GLN A C 10
ATOM 16972 O O . GLN A 1 87 ? -4.049 -10.204 -12.711 1.00 0.00 87 GLN A O 10
ATOM 16986 N N . GLU A 1 88 ? -4.525 -8.848 -10.979 1.00 0.00 88 GLU A N 10
ATOM 16987 C CA . GLU A 1 88 ? -5.269 -7.892 -11.791 1.00 0.00 88 GLU A CA 10
ATOM 16988 C C . GLU A 1 88 ? -5.024 -6.464 -11.311 1.00 0.00 88 GLU A C 10
ATOM 16989 O O . GLU A 1 88 ? -4.422 -6.244 -10.260 1.00 0.00 88 GLU A O 10
ATOM 17001 N N . THR A 1 89 ? -5.496 -5.495 -12.089 1.00 0.00 89 THR A N 10
ATOM 17002 C CA . THR A 1 89 ? -5.328 -4.089 -11.746 1.00 0.00 89 THR A CA 10
ATOM 17003 C C . THR A 1 89 ? -6.528 -3.265 -12.200 1.00 0.00 89 THR A C 10
ATOM 17004 O O . THR A 1 89 ? -6.893 -3.279 -13.376 1.00 0.00 89 THR A O 10
ATOM 17015 N N . CYS A 1 90 ? -7.136 -2.547 -11.262 1.00 0.00 90 CYS A N 10
ATOM 17016 C CA . CYS A 1 90 ? -8.296 -1.716 -11.567 1.00 0.00 90 CYS A CA 10
ATOM 17017 C C . CYS A 1 90 ? -8.019 -0.254 -11.235 1.00 0.00 90 CYS A C 10
ATOM 17018 O O . CYS A 1 90 ? -7.547 0.068 -10.145 1.00 0.00 90 CYS A O 10
ATOM 17026 N N . GLY A 1 91 ? -8.313 0.629 -12.184 1.00 0.00 91 GLY A N 10
ATOM 17027 C CA . GLY A 1 91 ? -8.088 2.047 -11.974 1.00 0.00 91 GLY A CA 10
ATOM 17028 C C . GLY A 1 91 ? -6.856 2.320 -11.133 1.00 0.00 91 GLY A C 10
ATOM 17029 O O . GLY A 1 91 ? -5.750 1.918 -11.492 1.00 0.00 91 GLY A O 10
ATOM 17033 N N . ASP A 1 92 ? -7.048 3.006 -10.011 1.00 0.00 92 ASP A N 10
ATOM 17034 C CA . ASP A 1 92 ? -5.944 3.333 -9.117 1.00 0.00 92 ASP A CA 10
ATOM 17035 C C . ASP A 1 92 ? -5.863 2.334 -7.967 1.00 0.00 92 ASP A C 10
ATOM 17036 O O . ASP A 1 92 ? -5.652 2.715 -6.815 1.00 0.00 92 ASP A O 10
ATOM 17045 N N . TRP A 1 93 ? -6.032 1.057 -8.286 1.00 0.00 93 TRP A N 10
ATOM 17046 C CA . TRP A 1 93 ? -5.979 0.003 -7.279 1.00 0.00 93 TRP A CA 10
ATOM 17047 C C . TRP A 1 93 ? -5.504 -1.311 -7.890 1.00 0.00 93 TRP A C 10
ATOM 17048 O O . TRP A 1 93 ? -5.819 -1.622 -9.038 1.00 0.00 93 TRP A O 10
ATOM 17069 N N . TYR A 1 94 ? -4.744 -2.077 -7.116 1.00 0.00 94 TYR A N 10
ATOM 17070 C CA . TYR A 1 94 ? -4.224 -3.357 -7.582 1.00 0.00 94 TYR A CA 10
ATOM 17071 C C . TYR A 1 94 ? -5.120 -4.506 -7.132 1.00 0.00 94 TYR A C 10
ATOM 17072 O O . TYR A 1 94 ? -6.074 -4.306 -6.381 1.00 0.00 94 TYR A O 10
ATOM 17090 N N . ARG A 1 95 ? -4.806 -5.711 -7.598 1.00 0.00 95 ARG A N 10
ATOM 17091 C CA . ARG A 1 95 ? -5.582 -6.893 -7.246 1.00 0.00 95 ARG A CA 10
ATOM 17092 C C . ARG A 1 95 ? -4.665 -8.064 -6.905 1.00 0.00 95 ARG A C 10
ATOM 17093 O O . ARG A 1 95 ? -3.846 -8.482 -7.722 1.00 0.00 95 ARG A O 10
ATOM 17114 N N . GLY A 1 96 ? -4.810 -8.589 -5.692 1.00 0.00 96 GLY A N 10
ATOM 17115 C CA . GLY A 1 96 ? -3.988 -9.706 -5.264 1.00 0.00 96 GLY A CA 10
ATOM 17116 C C . GLY A 1 96 ? -4.213 -10.068 -3.809 1.00 0.00 96 GLY A C 10
ATOM 17117 O O . GLY A 1 96 ? -5.263 -9.765 -3.243 1.00 0.00 96 GLY A O 10
ATOM 17121 N N . TYR A 1 97 ? -3.226 -10.719 -3.204 1.00 0.00 97 TYR A N 10
ATOM 17122 C CA . TYR A 1 97 ? -3.323 -11.126 -1.807 1.00 0.00 97 TYR A CA 10
ATOM 17123 C C . TYR A 1 97 ? -1.938 -11.280 -1.187 1.00 0.00 97 TYR A C 10
ATOM 17124 O O . TYR A 1 97 ? -0.920 -11.132 -1.866 1.00 0.00 97 TYR A O 10
ATOM 17142 N N . LEU A 1 98 ? -1.906 -11.579 0.106 1.00 0.00 98 LEU A N 10
ATOM 17143 C CA . LEU A 1 98 ? -0.646 -11.755 0.821 1.00 0.00 98 LEU A CA 10
ATOM 17144 C C . LEU A 1 98 ? -0.030 -13.116 0.512 1.00 0.00 98 LEU A C 10
ATOM 17145 O O . LEU A 1 98 ? -0.572 -14.154 0.894 1.00 0.00 98 LEU A O 10
ATOM 17161 N N . ILE A 1 99 ? 1.105 -13.103 -0.179 1.00 0.00 99 ILE A N 10
ATOM 17162 C CA . ILE A 1 99 ? 1.796 -14.336 -0.535 1.00 0.00 99 ILE A CA 10
ATOM 17163 C C . ILE A 1 99 ? 2.177 -15.132 0.708 1.00 0.00 99 ILE A C 10
ATOM 17164 O O . ILE A 1 99 ? 1.877 -16.321 0.814 1.00 0.00 99 ILE A O 10
ATOM 17180 N N . LYS A 1 100 ? 2.839 -14.467 1.649 1.00 0.00 100 LYS A N 10
ATOM 17181 C CA . LYS A 1 100 ? 3.259 -15.110 2.889 1.00 0.00 100 LYS A CA 10
ATOM 17182 C C . LYS A 1 100 ? 2.073 -15.761 3.594 1.00 0.00 100 LYS A C 10
ATOM 17183 O O . LYS A 1 100 ? 2.247 -16.629 4.450 1.00 0.00 100 LYS A O 10
ATOM 17202 N N . HIS A 1 101 ? 0.868 -15.337 3.228 1.00 0.00 101 HIS A N 10
ATOM 17203 C CA . HIS A 1 101 ? -0.348 -15.880 3.824 1.00 0.00 101 HIS A CA 10
ATOM 17204 C C . HIS A 1 101 ? -1.541 -15.690 2.893 1.00 0.00 101 HIS A C 10
ATOM 17205 O O . HIS A 1 101 ? -2.059 -14.583 2.748 1.00 0.00 101 HIS A O 10
ATOM 17220 N N . LYS A 1 102 ? -1.973 -16.777 2.263 1.00 0.00 102 LYS A N 10
ATOM 17221 C CA . LYS A 1 102 ? -3.106 -16.732 1.347 1.00 0.00 102 LYS A CA 10
ATOM 17222 C C . LYS A 1 102 ? -4.425 -16.849 2.105 1.00 0.00 102 LYS A C 10
ATOM 17223 O O . LYS A 1 102 ? -5.410 -17.365 1.579 1.00 0.00 102 LYS A O 10
ATOM 17242 N N . MET A 1 103 ? -4.435 -16.364 3.342 1.00 0.00 103 MET A N 10
ATOM 17243 C CA . MET A 1 103 ? -5.634 -16.412 4.171 1.00 0.00 103 MET A CA 10
ATOM 17244 C C . MET A 1 103 ? -6.446 -15.128 4.028 1.00 0.00 103 MET A C 10
ATOM 17245 O O . MET A 1 103 ? -7.585 -15.047 4.489 1.00 0.00 103 MET A O 10
ATOM 17259 N N . LEU A 1 104 ? -5.852 -14.127 3.387 1.00 0.00 104 LEU A N 10
ATOM 17260 C CA . LEU A 1 104 ? -6.521 -12.847 3.183 1.00 0.00 104 LEU A CA 10
ATOM 17261 C C . LEU A 1 104 ? -6.286 -12.329 1.767 1.00 0.00 104 LEU A C 10
ATOM 17262 O O . LEU A 1 104 ? -5.148 -12.256 1.305 1.00 0.00 104 LEU A O 10
ATOM 17278 N N . GLN A 1 105 ? -7.370 -11.971 1.086 1.00 0.00 105 GLN A N 10
ATOM 17279 C CA . GLN A 1 105 ? -7.281 -11.459 -0.276 1.00 0.00 105 GLN A CA 10
ATOM 17280 C C . GLN A 1 105 ? -8.158 -10.224 -0.452 1.00 0.00 105 GLN A C 10
ATOM 17281 O O . GLN A 1 105 ? -9.115 -10.018 0.294 1.00 0.00 105 GLN A O 10
ATOM 17295 N N . GLY A 1 106 ? -7.824 -9.403 -1.443 1.00 0.00 106 GLY A N 10
ATOM 17296 C CA . GLY A 1 106 ? -8.591 -8.198 -1.698 1.00 0.00 106 GLY A CA 10
ATOM 17297 C C . GLY A 1 106 ? -7.885 -7.251 -2.648 1.00 0.00 106 GLY A C 10
ATOM 17298 O O . GLY A 1 106 ? -7.243 -7.686 -3.605 1.00 0.00 106 GLY A O 10
ATOM 17302 N N . ILE A 1 107 ? -8.003 -5.954 -2.385 1.00 0.00 107 ILE A N 10
ATOM 17303 C CA . ILE A 1 107 ? -7.370 -4.944 -3.225 1.00 0.00 107 ILE A CA 10
ATOM 17304 C C . ILE A 1 107 ? -6.661 -3.892 -2.379 1.00 0.00 107 ILE A C 10
ATOM 17305 O O . ILE A 1 107 ? -6.942 -3.743 -1.190 1.00 0.00 107 ILE A O 10
ATOM 17321 N N . PHE A 1 108 ? -5.741 -3.162 -3.001 1.00 0.00 108 PHE A N 10
ATOM 17322 C CA . PHE A 1 108 ? -4.991 -2.122 -2.307 1.00 0.00 108 PHE A CA 10
ATOM 17323 C C . PHE A 1 108 ? -4.535 -1.039 -3.279 1.00 0.00 108 PHE A C 10
ATOM 17324 O O . PHE A 1 108 ? -4.486 -1.239 -4.493 1.00 0.00 108 PHE A O 10
ATOM 17341 N N . PRO A 1 109 ? -4.193 0.138 -2.735 1.00 0.00 109 PRO A N 10
ATOM 17342 C CA . PRO A 1 109 ? -3.735 1.278 -3.535 1.00 0.00 109 PRO A CA 10
ATOM 17343 C C . PRO A 1 109 ? -2.354 1.044 -4.138 1.00 0.00 109 PRO A C 10
ATOM 17344 O O . PRO A 1 109 ? -1.425 0.628 -3.446 1.00 0.00 109 PRO A O 10
ATOM 17355 N N . LYS A 1 110 ? -2.225 1.315 -5.433 1.00 0.00 110 LYS A N 10
ATOM 17356 C CA . LYS A 1 110 ? -0.957 1.136 -6.130 1.00 0.00 110 LYS A CA 10
ATOM 17357 C C . LYS A 1 110 ? 0.115 2.055 -5.553 1.00 0.00 110 LYS A C 10
ATOM 17358 O O . LYS A 1 110 ? 1.309 1.769 -5.650 1.00 0.00 110 LYS A O 10
ATOM 17377 N N . SER A 1 111 ? -0.318 3.159 -4.953 1.00 0.00 111 SER A N 10
ATOM 17378 C CA . SER A 1 111 ? 0.605 4.121 -4.362 1.00 0.00 111 SER A CA 10
ATOM 17379 C C . SER A 1 111 ? 1.304 3.526 -3.144 1.00 0.00 111 SER A C 10
ATOM 17380 O O . SER A 1 111 ? 2.266 4.094 -2.626 1.00 0.00 111 SER A O 10
ATOM 17388 N N . PHE A 1 112 ? 0.813 2.377 -2.690 1.00 0.00 112 PHE A N 10
ATOM 17389 C CA . PHE A 1 112 ? 1.389 1.704 -1.532 1.00 0.00 112 PHE A CA 10
ATOM 17390 C C . PHE A 1 112 ? 2.226 0.503 -1.961 1.00 0.00 112 PHE A C 10
ATOM 17391 O O . PHE A 1 112 ? 3.039 -0.008 -1.190 1.00 0.00 112 PHE A O 10
ATOM 17408 N N . ILE A 1 113 ? 2.021 0.058 -3.196 1.00 0.00 113 ILE A N 10
ATOM 17409 C CA . ILE A 1 113 ? 2.757 -1.082 -3.728 1.00 0.00 113 ILE A CA 10
ATOM 17410 C C . ILE A 1 113 ? 3.899 -0.627 -4.630 1.00 0.00 113 ILE A C 10
ATOM 17411 O O . ILE A 1 113 ? 3.700 0.166 -5.551 1.00 0.00 113 ILE A O 10
ATOM 17427 N N . HIS A 1 114 ? 5.098 -1.135 -4.360 1.00 0.00 114 HIS A N 10
ATOM 17428 C CA . HIS A 1 114 ? 6.273 -0.782 -5.148 1.00 0.00 114 HIS A CA 10
ATOM 17429 C C . HIS A 1 114 ? 6.611 -1.887 -6.144 1.00 0.00 114 HIS A C 10
ATOM 17430 O O . HIS A 1 114 ? 7.205 -2.903 -5.781 1.00 0.00 114 HIS A O 10
ATOM 17445 N N . ILE A 1 115 ? 6.228 -1.683 -7.400 1.00 0.00 115 ILE A N 10
ATOM 17446 C CA . ILE A 1 115 ? 6.491 -2.662 -8.447 1.00 0.00 115 ILE A CA 10
ATOM 17447 C C . ILE A 1 115 ? 7.987 -2.808 -8.700 1.00 0.00 115 ILE A C 10
ATOM 17448 O O . ILE A 1 115 ? 8.640 -1.881 -9.181 1.00 0.00 115 ILE A O 10
ATOM 17464 N N . LYS A 1 116 ? 8.526 -3.978 -8.376 1.00 0.00 116 LYS A N 10
ATOM 17465 C CA . LYS A 1 116 ? 9.945 -4.249 -8.570 1.00 0.00 116 LYS A CA 10
ATOM 17466 C C . LYS A 1 116 ? 10.226 -4.672 -10.009 1.00 0.00 116 LYS A C 10
ATOM 17467 O O . LYS A 1 116 ? 9.497 -5.482 -10.580 1.00 0.00 116 LYS A O 10
ATOM 17486 N N . GLU A 1 117 ? 11.288 -4.119 -10.587 1.00 0.00 117 GLU A N 10
ATOM 17487 C CA . GLU A 1 117 ? 11.665 -4.442 -11.958 1.00 0.00 117 GLU A CA 10
ATOM 17488 C C . GLU A 1 117 ? 13.090 -4.983 -12.018 1.00 0.00 117 GLU A C 10
ATOM 17489 O O . GLU A 1 117 ? 14.013 -4.288 -12.445 1.00 0.00 117 GLU A O 10
ATOM 17501 N N . VAL A 1 118 ? 13.263 -6.228 -11.587 1.00 0.00 118 VAL A N 10
ATOM 17502 C CA . VAL A 1 118 ? 14.575 -6.864 -11.592 1.00 0.00 118 VAL A CA 10
ATOM 17503 C C . VAL A 1 118 ? 15.046 -7.142 -13.015 1.00 0.00 118 VAL A C 10
ATOM 17504 O O . VAL A 1 118 ? 16.235 -7.346 -13.259 1.00 0.00 118 VAL A O 10
ATOM 17517 N N . THR A 1 119 ? 14.104 -7.149 -13.953 1.00 0.00 119 THR A N 10
ATOM 17518 C CA . THR A 1 119 ? 14.421 -7.403 -15.353 1.00 0.00 119 THR A CA 10
ATOM 17519 C C . THR A 1 119 ? 13.825 -6.329 -16.255 1.00 0.00 119 THR A C 10
ATOM 17520 O O . THR A 1 119 ? 14.315 -6.089 -17.359 1.00 0.00 119 THR A O 10
ATOM 17531 N N . GLY A 1 1 ? 25.548 -5.473 -18.092 1.00 0.00 1 GLY A N 11
ATOM 17532 C CA . GLY A 1 1 ? 26.168 -6.628 -17.470 1.00 0.00 1 GLY A CA 11
ATOM 17533 C C . GLY A 1 1 ? 27.029 -6.254 -16.280 1.00 0.00 1 GLY A C 11
ATOM 17534 O O . GLY A 1 1 ? 26.865 -5.181 -15.699 1.00 0.00 1 GLY A O 11
ATOM 17538 N N . SER A 1 2 ? 27.948 -7.141 -15.914 1.00 0.00 2 SER A N 11
ATOM 17539 C CA . SER A 1 2 ? 28.834 -6.901 -14.781 1.00 0.00 2 SER A CA 11
ATOM 17540 C C . SER A 1 2 ? 29.774 -5.734 -15.065 1.00 0.00 2 SER A C 11
ATOM 17541 O O . SER A 1 2 ? 30.028 -5.393 -16.220 1.00 0.00 2 SER A O 11
ATOM 17549 N N . SER A 1 3 ? 30.288 -5.123 -14.001 1.00 0.00 3 SER A N 11
ATOM 17550 C CA . SER A 1 3 ? 31.197 -3.991 -14.134 1.00 0.00 3 SER A CA 11
ATOM 17551 C C . SER A 1 3 ? 32.237 -3.995 -13.018 1.00 0.00 3 SER A C 11
ATOM 17552 O O . SER A 1 3 ? 32.157 -4.791 -12.083 1.00 0.00 3 SER A O 11
ATOM 17560 N N . GLY A 1 4 ? 33.213 -3.099 -13.123 1.00 0.00 4 GLY A N 11
ATOM 17561 C CA . GLY A 1 4 ? 34.255 -3.015 -12.117 1.00 0.00 4 GLY A CA 11
ATOM 17562 C C . GLY A 1 4 ? 33.883 -2.095 -10.972 1.00 0.00 4 GLY A C 11
ATOM 17563 O O . GLY A 1 4 ? 33.871 -0.874 -11.126 1.00 0.00 4 GLY A O 11
ATOM 17567 N N . SER A 1 5 ? 33.575 -2.682 -9.819 1.00 0.00 5 SER A N 11
ATOM 17568 C CA . SER A 1 5 ? 33.195 -1.907 -8.644 1.00 0.00 5 SER A CA 11
ATOM 17569 C C . SER A 1 5 ? 34.411 -1.610 -7.771 1.00 0.00 5 SER A C 11
ATOM 17570 O O . SER A 1 5 ? 34.962 -2.506 -7.131 1.00 0.00 5 SER A O 11
ATOM 17578 N N . SER A 1 6 ? 34.824 -0.347 -7.752 1.00 0.00 6 SER A N 11
ATOM 17579 C CA . SER A 1 6 ? 35.977 0.068 -6.961 1.00 0.00 6 SER A CA 11
ATOM 17580 C C . SER A 1 6 ? 35.615 1.232 -6.043 1.00 0.00 6 SER A C 11
ATOM 17581 O O . SER A 1 6 ? 36.378 2.187 -5.904 1.00 0.00 6 SER A O 11
ATOM 17589 N N . GLY A 1 7 ? 34.445 1.143 -5.418 1.00 0.00 7 GLY A N 11
ATOM 17590 C CA . GLY A 1 7 ? 34.001 2.195 -4.521 1.00 0.00 7 GLY A CA 11
ATOM 17591 C C . GLY A 1 7 ? 33.385 3.365 -5.261 1.00 0.00 7 GLY A C 11
ATOM 17592 O O . GLY A 1 7 ? 33.225 3.323 -6.481 1.00 0.00 7 GLY A O 11
ATOM 17596 N N . ARG A 1 8 ? 33.036 4.413 -4.521 1.00 0.00 8 ARG A N 11
ATOM 17597 C CA . ARG A 1 8 ? 32.431 5.599 -5.114 1.00 0.00 8 ARG A CA 11
ATOM 17598 C C . ARG A 1 8 ? 31.107 5.254 -5.790 1.00 0.00 8 ARG A C 11
ATOM 17599 O O . ARG A 1 8 ? 30.824 5.716 -6.896 1.00 0.00 8 ARG A O 11
ATOM 17620 N N . LEU A 1 9 ? 30.300 4.440 -5.118 1.00 0.00 9 LEU A N 11
ATOM 17621 C CA . LEU A 1 9 ? 29.006 4.032 -5.654 1.00 0.00 9 LEU A CA 11
ATOM 17622 C C . LEU A 1 9 ? 27.871 4.787 -4.970 1.00 0.00 9 LEU A C 11
ATOM 17623 O O . LEU A 1 9 ? 26.822 4.216 -4.672 1.00 0.00 9 LEU A O 11
ATOM 17639 N N . LEU A 1 10 ? 28.087 6.075 -4.726 1.00 0.00 10 LEU A N 11
ATOM 17640 C CA . LEU A 1 10 ? 27.082 6.910 -4.079 1.00 0.00 10 LEU A CA 11
ATOM 17641 C C . LEU A 1 10 ? 26.151 7.540 -5.111 1.00 0.00 10 LEU A C 11
ATOM 17642 O O . LEU A 1 10 ? 26.569 8.380 -5.907 1.00 0.00 10 LEU A O 11
ATOM 17658 N N . ASP A 1 11 ? 24.888 7.129 -5.089 1.00 0.00 11 ASP A N 11
ATOM 17659 C CA . ASP A 1 11 ? 23.897 7.655 -6.020 1.00 0.00 11 ASP A CA 11
ATOM 17660 C C . ASP A 1 11 ? 22.485 7.277 -5.582 1.00 0.00 11 ASP A C 11
ATOM 17661 O O . ASP A 1 11 ? 22.089 6.114 -5.664 1.00 0.00 11 ASP A O 11
ATOM 17670 N N . LEU A 1 12 ? 21.731 8.266 -5.116 1.00 0.00 12 LEU A N 11
ATOM 17671 C CA . LEU A 1 12 ? 20.363 8.038 -4.664 1.00 0.00 12 LEU A CA 11
ATOM 17672 C C . LEU A 1 12 ? 19.358 8.516 -5.706 1.00 0.00 12 LEU A C 11
ATOM 17673 O O . LEU A 1 12 ? 18.591 9.447 -5.461 1.00 0.00 12 LEU A O 11
ATOM 17689 N N . GLU A 1 13 ? 19.367 7.872 -6.869 1.00 0.00 13 GLU A N 11
ATOM 17690 C CA . GLU A 1 13 ? 18.454 8.232 -7.948 1.00 0.00 13 GLU A CA 11
ATOM 17691 C C . GLU A 1 13 ? 17.744 6.996 -8.495 1.00 0.00 13 GLU A C 11
ATOM 17692 O O . GLU A 1 13 ? 17.514 6.882 -9.698 1.00 0.00 13 GLU A O 11
ATOM 17704 N N . ASN A 1 14 ? 17.401 6.074 -7.601 1.00 0.00 14 ASN A N 11
ATOM 17705 C CA . ASN A 1 14 ? 16.719 4.846 -7.994 1.00 0.00 14 ASN A CA 11
ATOM 17706 C C . ASN A 1 14 ? 15.284 4.833 -7.477 1.00 0.00 14 ASN A C 11
ATOM 17707 O O . ASN A 1 14 ? 14.351 4.510 -8.214 1.00 0.00 14 ASN A O 11
ATOM 17718 N N . ILE A 1 15 ? 15.114 5.185 -6.207 1.00 0.00 15 ILE A N 11
ATOM 17719 C CA . ILE A 1 15 ? 13.793 5.215 -5.593 1.00 0.00 15 ILE A CA 11
ATOM 17720 C C . ILE A 1 15 ? 13.141 6.584 -5.759 1.00 0.00 15 ILE A C 11
ATOM 17721 O O . ILE A 1 15 ? 13.797 7.615 -5.619 1.00 0.00 15 ILE A O 11
ATOM 17737 N N . GLN A 1 16 ? 11.845 6.584 -6.055 1.00 0.00 16 GLN A N 11
ATOM 17738 C CA . GLN A 1 16 ? 11.104 7.826 -6.238 1.00 0.00 16 GLN A CA 11
ATOM 17739 C C . GLN A 1 16 ? 9.928 7.906 -5.269 1.00 0.00 16 GLN A C 11
ATOM 17740 O O . GLN A 1 16 ? 8.812 8.250 -5.660 1.00 0.00 16 GLN A O 11
ATOM 17754 N N . ILE A 1 17 ? 10.187 7.587 -4.006 1.00 0.00 17 ILE A N 11
ATOM 17755 C CA . ILE A 1 17 ? 9.150 7.624 -2.982 1.00 0.00 17 ILE A CA 11
ATOM 17756 C C . ILE A 1 17 ? 9.278 8.872 -2.114 1.00 0.00 17 ILE A C 11
ATOM 17757 O O . ILE A 1 17 ? 10.374 9.278 -1.726 1.00 0.00 17 ILE A O 11
ATOM 17773 N N . PRO A 1 18 ? 8.133 9.495 -1.800 1.00 0.00 18 PRO A N 11
ATOM 17774 C CA . PRO A 1 18 ? 8.090 10.704 -0.972 1.00 0.00 18 PRO A CA 11
ATOM 17775 C C . PRO A 1 18 ? 8.451 10.424 0.482 1.00 0.00 18 PRO A C 11
ATOM 17776 O O . PRO A 1 18 ? 8.353 9.288 0.948 1.00 0.00 18 PRO A O 11
ATOM 17787 N N . ASP A 1 19 ? 8.867 11.465 1.195 1.00 0.00 19 ASP A N 11
ATOM 17788 C CA . ASP A 1 19 ? 9.241 11.330 2.598 1.00 0.00 19 ASP A CA 11
ATOM 17789 C C . ASP A 1 19 ? 8.056 10.853 3.433 1.00 0.00 19 ASP A C 11
ATOM 17790 O O . ASP A 1 19 ? 8.223 10.097 4.389 1.00 0.00 19 ASP A O 11
ATOM 17799 N N . ALA A 1 20 ? 6.860 11.300 3.064 1.00 0.00 20 ALA A N 11
ATOM 17800 C CA . ALA A 1 20 ? 5.648 10.918 3.778 1.00 0.00 20 ALA A CA 11
ATOM 17801 C C . ALA A 1 20 ? 4.625 10.301 2.830 1.00 0.00 20 ALA A C 11
ATOM 17802 O O . ALA A 1 20 ? 4.564 10.629 1.645 1.00 0.00 20 ALA A O 11
ATOM 17809 N N . PRO A 1 21 ? 3.801 9.386 3.362 1.00 0.00 21 PRO A N 11
ATOM 17810 C CA . PRO A 1 21 ? 2.765 8.704 2.580 1.00 0.00 21 PRO A CA 11
ATOM 17811 C C . PRO A 1 21 ? 1.628 9.640 2.184 1.00 0.00 21 PRO A C 11
ATOM 17812 O O . PRO A 1 21 ? 1.061 10.352 3.013 1.00 0.00 21 PRO A O 11
ATOM 17823 N N . PRO A 1 22 ? 1.286 9.641 0.887 1.00 0.00 22 PRO A N 11
ATOM 17824 C CA . PRO A 1 22 ? 0.213 10.484 0.352 1.00 0.00 22 PRO A CA 11
ATOM 17825 C C . PRO A 1 22 ? -1.167 10.031 0.817 1.00 0.00 22 PRO A C 11
ATOM 17826 O O . PRO A 1 22 ? -1.344 8.925 1.328 1.00 0.00 22 PRO A O 11
ATOM 17837 N N . PRO A 1 23 ? -2.169 10.904 0.637 1.00 0.00 23 PRO A N 11
ATOM 17838 C CA . PRO A 1 23 ? -3.551 10.615 1.030 1.00 0.00 23 PRO A CA 11
ATOM 17839 C C . PRO A 1 23 ? -4.193 9.546 0.151 1.00 0.00 23 PRO A C 11
ATOM 17840 O O . PRO A 1 23 ? -4.407 9.759 -1.042 1.00 0.00 23 PRO A O 11
ATOM 17851 N N . ILE A 1 24 ? -4.498 8.400 0.749 1.00 0.00 24 ILE A N 11
ATOM 17852 C CA . ILE A 1 24 ? -5.117 7.300 0.020 1.00 0.00 24 ILE A CA 11
ATOM 17853 C C . ILE A 1 24 ? -6.220 7.804 -0.904 1.00 0.00 24 ILE A C 11
ATOM 17854 O O . ILE A 1 24 ? -7.107 8.556 -0.499 1.00 0.00 24 ILE A O 11
ATOM 17870 N N . PRO A 1 25 ? -6.166 7.381 -2.176 1.00 0.00 25 PRO A N 11
ATOM 17871 C CA . PRO A 1 25 ? -7.155 7.776 -3.183 1.00 0.00 25 PRO A CA 11
ATOM 17872 C C . PRO A 1 25 ? -8.522 7.150 -2.930 1.00 0.00 25 PRO A C 11
ATOM 17873 O O . PRO A 1 25 ? -8.664 5.928 -2.912 1.00 0.00 25 PRO A O 11
ATOM 17884 N N . LYS A 1 26 ? -9.528 7.997 -2.734 1.00 0.00 26 LYS A N 11
ATOM 17885 C CA . LYS A 1 26 ? -10.885 7.528 -2.483 1.00 0.00 26 LYS A CA 11
ATOM 17886 C C . LYS A 1 26 ? -11.158 6.225 -3.228 1.00 0.00 26 LYS A C 11
ATOM 17887 O O . LYS A 1 26 ? -11.430 6.232 -4.428 1.00 0.00 26 LYS A O 11
ATOM 17906 N N . GLU A 1 27 ? -11.084 5.110 -2.508 1.00 0.00 27 GLU A N 11
ATOM 17907 C CA . GLU A 1 27 ? -11.323 3.800 -3.102 1.00 0.00 27 GLU A CA 11
ATOM 17908 C C . GLU A 1 27 ? -12.552 3.830 -4.007 1.00 0.00 27 GLU A C 11
ATOM 17909 O O . GLU A 1 27 ? -13.544 4.502 -3.727 1.00 0.00 27 GLU A O 11
ATOM 17921 N N . PRO A 1 28 ? -12.485 3.083 -5.119 1.00 0.00 28 PRO A N 11
ATOM 17922 C CA . PRO A 1 28 ? -13.582 3.006 -6.088 1.00 0.00 28 PRO A CA 11
ATOM 17923 C C . PRO A 1 28 ? -14.789 2.254 -5.538 1.00 0.00 28 PRO A C 11
ATOM 17924 O O . PRO A 1 28 ? -14.659 1.427 -4.637 1.00 0.00 28 PRO A O 11
ATOM 17935 N N . SER A 1 29 ? -15.963 2.547 -6.088 1.00 0.00 29 SER A N 11
ATOM 17936 C CA . SER A 1 29 ? -17.195 1.900 -5.650 1.00 0.00 29 SER A CA 11
ATOM 17937 C C . SER A 1 29 ? -17.113 0.389 -5.843 1.00 0.00 29 SER A C 11
ATOM 17938 O O . SER A 1 29 ? -16.497 -0.094 -6.792 1.00 0.00 29 SER A O 11
ATOM 17946 N N . ASN A 1 30 ? -17.739 -0.352 -4.935 1.00 0.00 30 ASN A N 11
ATOM 17947 C CA . ASN A 1 30 ? -17.738 -1.809 -5.004 1.00 0.00 30 ASN A CA 11
ATOM 17948 C C . ASN A 1 30 ? -17.926 -2.286 -6.441 1.00 0.00 30 ASN A C 11
ATOM 17949 O O . ASN A 1 30 ? -19.047 -2.327 -6.950 1.00 0.00 30 ASN A O 11
ATOM 17960 N N . TYR A 1 31 ? -16.824 -2.645 -7.089 1.00 0.00 31 TYR A N 11
ATOM 17961 C CA . TYR A 1 31 ? -16.867 -3.117 -8.468 1.00 0.00 31 TYR A CA 11
ATOM 17962 C C . TYR A 1 31 ? -17.861 -4.265 -8.620 1.00 0.00 31 TYR A C 11
ATOM 17963 O O . TYR A 1 31 ? -18.354 -4.809 -7.631 1.00 0.00 31 TYR A O 11
ATOM 17981 N N . ASP A 1 32 ? -18.150 -4.627 -9.865 1.00 0.00 32 ASP A N 11
ATOM 17982 C CA . ASP A 1 32 ? -19.084 -5.711 -10.148 1.00 0.00 32 ASP A CA 11
ATOM 17983 C C . ASP A 1 32 ? -18.354 -7.047 -10.237 1.00 0.00 32 ASP A C 11
ATOM 17984 O O . ASP A 1 32 ? -18.046 -7.527 -11.328 1.00 0.00 32 ASP A O 11
ATOM 17993 N N . PHE A 1 33 ? -18.079 -7.644 -9.082 1.00 0.00 33 PHE A N 11
ATOM 17994 C CA . PHE A 1 33 ? -17.384 -8.924 -9.029 1.00 0.00 33 PHE A CA 11
ATOM 17995 C C . PHE A 1 33 ? -18.374 -10.075 -8.873 1.00 0.00 33 PHE A C 11
ATOM 17996 O O . PHE A 1 33 ? -18.519 -10.908 -9.768 1.00 0.00 33 PHE A O 11
ATOM 18013 N N . SER A 1 34 ? -19.052 -10.114 -7.731 1.00 0.00 34 SER A N 11
ATOM 18014 C CA . SER A 1 34 ? -20.025 -11.165 -7.455 1.00 0.00 34 SER A CA 11
ATOM 18015 C C . SER A 1 34 ? -21.329 -10.907 -8.204 1.00 0.00 34 SER A C 11
ATOM 18016 O O . SER A 1 34 ? -22.414 -10.983 -7.628 1.00 0.00 34 SER A O 11
ATOM 18024 N N . GLY A 1 35 ? -21.214 -10.600 -9.492 1.00 0.00 35 GLY A N 11
ATOM 18025 C CA . GLY A 1 35 ? -22.390 -10.336 -10.300 1.00 0.00 35 GLY A CA 11
ATOM 18026 C C . GLY A 1 35 ? -22.797 -8.875 -10.271 1.00 0.00 35 GLY A C 11
ATOM 18027 O O . GLY A 1 35 ? -22.094 -8.024 -9.725 1.00 0.00 35 GLY A O 11
ATOM 18031 N N . PRO A 1 36 ? -23.956 -8.568 -10.872 1.00 0.00 36 PRO A N 11
ATOM 18032 C CA . PRO A 1 36 ? -24.480 -7.200 -10.927 1.00 0.00 36 PRO A CA 11
ATOM 18033 C C . PRO A 1 36 ? -24.941 -6.700 -9.563 1.00 0.00 36 PRO A C 11
ATOM 18034 O O . PRO A 1 36 ? -25.089 -7.481 -8.622 1.00 0.00 36 PRO A O 11
ATOM 18045 N N . SER A 1 37 ? -25.169 -5.394 -9.461 1.00 0.00 37 SER A N 11
ATOM 18046 C CA . SER A 1 37 ? -25.611 -4.790 -8.210 1.00 0.00 37 SER A CA 11
ATOM 18047 C C . SER A 1 37 ? -26.933 -4.053 -8.400 1.00 0.00 37 SER A C 11
ATOM 18048 O O . SER A 1 37 ? -26.954 -2.873 -8.751 1.00 0.00 37 SER A O 11
ATOM 18056 N N . SER A 1 38 ? -28.036 -4.758 -8.166 1.00 0.00 38 SER A N 11
ATOM 18057 C CA . SER A 1 38 ? -29.363 -4.173 -8.314 1.00 0.00 38 SER A CA 11
ATOM 18058 C C . SER A 1 38 ? -30.407 -4.998 -7.568 1.00 0.00 38 SER A C 11
ATOM 18059 O O . SER A 1 38 ? -30.436 -6.223 -7.671 1.00 0.00 38 SER A O 11
ATOM 18067 N N . GLY A 1 39 ? -31.264 -4.315 -6.814 1.00 0.00 39 GLY A N 11
ATOM 18068 C CA . GLY A 1 39 ? -32.298 -4.999 -6.060 1.00 0.00 39 GLY A CA 11
ATOM 18069 C C . GLY A 1 39 ? -31.912 -5.214 -4.610 1.00 0.00 39 GLY A C 11
ATOM 18070 O O . GLY A 1 39 ? -31.133 -6.114 -4.295 1.00 0.00 39 GLY A O 11
ATOM 18074 N N . ILE A 1 40 ? -32.457 -4.385 -3.726 1.00 0.00 40 ILE A N 11
ATOM 18075 C CA . ILE A 1 40 ? -32.164 -4.489 -2.301 1.00 0.00 40 ILE A CA 11
ATOM 18076 C C . ILE A 1 40 ? -32.850 -5.705 -1.687 1.00 0.00 40 ILE A C 11
ATOM 18077 O O . ILE A 1 40 ? -34.072 -5.735 -1.546 1.00 0.00 40 ILE A O 11
ATOM 18093 N N . GLU A 1 41 ? -32.054 -6.705 -1.321 1.00 0.00 41 GLU A N 11
ATOM 18094 C CA . GLU A 1 41 ? -32.584 -7.922 -0.720 1.00 0.00 41 GLU A CA 11
ATOM 18095 C C . GLU A 1 41 ? -31.472 -8.734 -0.063 1.00 0.00 41 GLU A C 11
ATOM 18096 O O . GLU A 1 41 ? -30.324 -8.705 -0.504 1.00 0.00 41 GLU A O 11
ATOM 18108 N N . GLY A 1 42 ? -31.822 -9.459 0.996 1.00 0.00 42 GLY A N 11
ATOM 18109 C CA . GLY A 1 42 ? -30.843 -10.268 1.698 1.00 0.00 42 GLY A CA 11
ATOM 18110 C C . GLY A 1 42 ? -29.918 -9.437 2.565 1.00 0.00 42 GLY A C 11
ATOM 18111 O O . GLY A 1 42 ? -29.380 -8.424 2.117 1.00 0.00 42 GLY A O 11
ATOM 18115 N N . ARG A 1 43 ? -29.734 -9.864 3.810 1.00 0.00 43 ARG A N 11
ATOM 18116 C CA . ARG A 1 43 ? -28.870 -9.150 4.743 1.00 0.00 43 ARG A CA 11
ATOM 18117 C C . ARG A 1 43 ? -27.400 -9.364 4.394 1.00 0.00 43 ARG A C 11
ATOM 18118 O O . ARG A 1 43 ? -26.920 -10.496 4.350 1.00 0.00 43 ARG A O 11
ATOM 18139 N N . GLY A 1 44 ? -26.690 -8.267 4.148 1.00 0.00 44 GLY A N 11
ATOM 18140 C CA . GLY A 1 44 ? -25.283 -8.355 3.806 1.00 0.00 44 GLY A CA 11
ATOM 18141 C C . GLY A 1 44 ? -24.984 -9.514 2.875 1.00 0.00 44 GLY A C 11
ATOM 18142 O O . GLY A 1 44 ? -25.775 -9.823 1.984 1.00 0.00 44 GLY A O 11
ATOM 18146 N N . SER A 1 45 ? -23.838 -10.156 3.081 1.00 0.00 45 SER A N 11
ATOM 18147 C CA . SER A 1 45 ? -23.434 -11.284 2.250 1.00 0.00 45 SER A CA 11
ATOM 18148 C C . SER A 1 45 ? -23.530 -12.593 3.027 1.00 0.00 45 SER A C 11
ATOM 18149 O O . SER A 1 45 ? -23.126 -12.670 4.187 1.00 0.00 45 SER A O 11
ATOM 18157 N N . SER A 1 46 ? -24.068 -13.621 2.378 1.00 0.00 46 SER A N 11
ATOM 18158 C CA . SER A 1 46 ? -24.221 -14.927 3.008 1.00 0.00 46 SER A CA 11
ATOM 18159 C C . SER A 1 46 ? -22.866 -15.604 3.192 1.00 0.00 46 SER A C 11
ATOM 18160 O O . SER A 1 46 ? -22.526 -16.050 4.287 1.00 0.00 46 SER A O 11
ATOM 18168 N N . GLY A 1 47 ? -22.096 -15.676 2.111 1.00 0.00 47 GLY A N 11
ATOM 18169 C CA . GLY A 1 47 ? -20.787 -16.300 2.173 1.00 0.00 47 GLY A CA 11
ATOM 18170 C C . GLY A 1 47 ? -19.975 -16.070 0.914 1.00 0.00 47 GLY A C 11
ATOM 18171 O O . GLY A 1 47 ? -20.018 -14.988 0.329 1.00 0.00 47 GLY A O 11
ATOM 18175 N N . SER A 1 48 ? -19.230 -17.089 0.497 1.00 0.00 48 SER A N 11
ATOM 18176 C CA . SER A 1 48 ? -18.400 -16.991 -0.697 1.00 0.00 48 SER A CA 11
ATOM 18177 C C . SER A 1 48 ? -19.081 -17.658 -1.888 1.00 0.00 48 SER A C 11
ATOM 18178 O O . SER A 1 48 ? -20.141 -18.268 -1.750 1.00 0.00 48 SER A O 11
ATOM 18186 N N . SER A 1 49 ? -18.463 -17.537 -3.059 1.00 0.00 49 SER A N 11
ATOM 18187 C CA . SER A 1 49 ? -19.011 -18.125 -4.276 1.00 0.00 49 SER A CA 11
ATOM 18188 C C . SER A 1 49 ? -17.897 -18.476 -5.258 1.00 0.00 49 SER A C 11
ATOM 18189 O O . SER A 1 49 ? -16.981 -17.687 -5.485 1.00 0.00 49 SER A O 11
ATOM 18197 N N . GLY A 1 50 ? -17.983 -19.670 -5.839 1.00 0.00 50 GLY A N 11
ATOM 18198 C CA . GLY A 1 50 ? -16.977 -20.106 -6.789 1.00 0.00 50 GLY A CA 11
ATOM 18199 C C . GLY A 1 50 ? -16.992 -19.289 -8.066 1.00 0.00 50 GLY A C 11
ATOM 18200 O O . GLY A 1 50 ? -18.004 -18.676 -8.406 1.00 0.00 50 GLY A O 11
ATOM 18204 N N . SER A 1 51 ? -15.867 -19.279 -8.773 1.00 0.00 51 SER A N 11
ATOM 18205 C CA . SER A 1 51 ? -15.753 -18.526 -10.017 1.00 0.00 51 SER A CA 11
ATOM 18206 C C . SER A 1 51 ? -14.705 -19.149 -10.934 1.00 0.00 51 SER A C 11
ATOM 18207 O O . SER A 1 51 ? -13.584 -19.432 -10.512 1.00 0.00 51 SER A O 11
ATOM 18215 N N . SER A 1 52 ? -15.078 -19.358 -12.193 1.00 0.00 52 SER A N 11
ATOM 18216 C CA . SER A 1 52 ? -14.173 -19.950 -13.170 1.00 0.00 52 SER A CA 11
ATOM 18217 C C . SER A 1 52 ? -13.640 -18.890 -14.130 1.00 0.00 52 SER A C 11
ATOM 18218 O O . SER A 1 52 ? -14.377 -18.365 -14.963 1.00 0.00 52 SER A O 11
ATOM 18226 N N . GLY A 1 53 ? -12.353 -18.581 -14.005 1.00 0.00 53 GLY A N 11
ATOM 18227 C CA . GLY A 1 53 ? -11.743 -17.585 -14.867 1.00 0.00 53 GLY A CA 11
ATOM 18228 C C . GLY A 1 53 ? -10.416 -18.046 -15.437 1.00 0.00 53 GLY A C 11
ATOM 18229 O O . GLY A 1 53 ? -10.137 -19.244 -15.485 1.00 0.00 53 GLY A O 11
ATOM 18233 N N . SER A 1 54 ? -9.598 -17.093 -15.872 1.00 0.00 54 SER A N 11
ATOM 18234 C CA . SER A 1 54 ? -8.295 -17.409 -16.447 1.00 0.00 54 SER A CA 11
ATOM 18235 C C . SER A 1 54 ? -7.170 -16.995 -15.503 1.00 0.00 54 SER A C 11
ATOM 18236 O O . SER A 1 54 ? -6.952 -15.808 -15.261 1.00 0.00 54 SER A O 11
ATOM 18244 N N . SER A 1 55 ? -6.459 -17.984 -14.972 1.00 0.00 55 SER A N 11
ATOM 18245 C CA . SER A 1 55 ? -5.358 -17.725 -14.051 1.00 0.00 55 SER A CA 11
ATOM 18246 C C . SER A 1 55 ? -4.239 -16.956 -14.745 1.00 0.00 55 SER A C 11
ATOM 18247 O O . SER A 1 55 ? -3.744 -17.368 -15.794 1.00 0.00 55 SER A O 11
ATOM 18255 N N . GLY A 1 56 ? -3.844 -15.833 -14.152 1.00 0.00 56 GLY A N 11
ATOM 18256 C CA . GLY A 1 56 ? -2.786 -15.023 -14.726 1.00 0.00 56 GLY A CA 11
ATOM 18257 C C . GLY A 1 56 ? -1.558 -15.838 -15.080 1.00 0.00 56 GLY A C 11
ATOM 18258 O O . GLY A 1 56 ? -1.383 -16.953 -14.589 1.00 0.00 56 GLY A O 11
ATOM 18262 N N . ASP A 1 57 ? -0.707 -15.281 -15.934 1.00 0.00 57 ASP A N 11
ATOM 18263 C CA . ASP A 1 57 ? 0.512 -15.965 -16.354 1.00 0.00 57 ASP A CA 11
ATOM 18264 C C . ASP A 1 57 ? 1.749 -15.236 -15.838 1.00 0.00 57 ASP A C 11
ATOM 18265 O O . ASP A 1 57 ? 2.543 -15.797 -15.083 1.00 0.00 57 ASP A O 11
ATOM 18274 N N . LYS A 1 58 ? 1.906 -13.983 -16.250 1.00 0.00 58 LYS A N 11
ATOM 18275 C CA . LYS A 1 58 ? 3.045 -13.176 -15.830 1.00 0.00 58 LYS A CA 11
ATOM 18276 C C . LYS A 1 58 ? 2.616 -12.107 -14.830 1.00 0.00 58 LYS A C 11
ATOM 18277 O O . LYS A 1 58 ? 2.356 -10.964 -15.203 1.00 0.00 58 LYS A O 11
ATOM 18296 N N . GLU A 1 59 ? 2.547 -12.488 -13.558 1.00 0.00 59 GLU A N 11
ATOM 18297 C CA . GLU A 1 59 ? 2.150 -11.561 -12.505 1.00 0.00 59 GLU A CA 11
ATOM 18298 C C . GLU A 1 59 ? 3.297 -10.620 -12.147 1.00 0.00 59 GLU A C 11
ATOM 18299 O O . GLU A 1 59 ? 4.466 -10.936 -12.371 1.00 0.00 59 GLU A O 11
ATOM 18311 N N . ARG A 1 60 ? 2.954 -9.463 -11.591 1.00 0.00 60 ARG A N 11
ATOM 18312 C CA . ARG A 1 60 ? 3.954 -8.475 -11.204 1.00 0.00 60 ARG A CA 11
ATOM 18313 C C . ARG A 1 60 ? 4.308 -8.610 -9.726 1.00 0.00 60 ARG A C 11
ATOM 18314 O O . ARG A 1 60 ? 3.488 -9.045 -8.918 1.00 0.00 60 ARG A O 11
ATOM 18335 N N . HIS A 1 61 ? 5.536 -8.235 -9.381 1.00 0.00 61 HIS A N 11
ATOM 18336 C CA . HIS A 1 61 ? 5.999 -8.314 -8.000 1.00 0.00 61 HIS A CA 11
ATOM 18337 C C . HIS A 1 61 ? 6.006 -6.934 -7.349 1.00 0.00 61 HIS A C 11
ATOM 18338 O O . HIS A 1 61 ? 6.670 -6.015 -7.827 1.00 0.00 61 HIS A O 11
ATOM 18353 N N . GLY A 1 62 ? 5.262 -6.796 -6.256 1.00 0.00 62 GLY A N 11
ATOM 18354 C CA . GLY A 1 62 ? 5.196 -5.525 -5.559 1.00 0.00 62 GLY A CA 11
ATOM 18355 C C . GLY A 1 62 ? 5.491 -5.660 -4.078 1.00 0.00 62 GLY A C 11
ATOM 18356 O O . GLY A 1 62 ? 5.502 -6.766 -3.538 1.00 0.00 62 GLY A O 11
ATOM 18360 N N . VAL A 1 63 ? 5.732 -4.531 -3.419 1.00 0.00 63 VAL A N 11
ATOM 18361 C CA . VAL A 1 63 ? 6.029 -4.528 -1.991 1.00 0.00 63 VAL A CA 11
ATOM 18362 C C . VAL A 1 63 ? 5.391 -3.328 -1.300 1.00 0.00 63 VAL A C 11
ATOM 18363 O O . VAL A 1 63 ? 5.493 -2.198 -1.776 1.00 0.00 63 VAL A O 11
ATOM 18376 N N . ALA A 1 64 ? 4.733 -3.582 -0.174 1.00 0.00 64 ALA A N 11
ATOM 18377 C CA . ALA A 1 64 ? 4.080 -2.523 0.586 1.00 0.00 64 ALA A CA 11
ATOM 18378 C C . ALA A 1 64 ? 5.106 -1.594 1.225 1.00 0.00 64 ALA A C 11
ATOM 18379 O O . ALA A 1 64 ? 6.026 -2.046 1.908 1.00 0.00 64 ALA A O 11
ATOM 18386 N N . ILE A 1 65 ? 4.943 -0.295 0.999 1.00 0.00 65 ILE A N 11
ATOM 18387 C CA . ILE A 1 65 ? 5.856 0.697 1.554 1.00 0.00 65 ILE A CA 11
ATOM 18388 C C . ILE A 1 65 ? 5.202 1.467 2.697 1.00 0.00 65 ILE A C 11
ATOM 18389 O O . ILE A 1 65 ? 5.876 2.167 3.453 1.00 0.00 65 ILE A O 11
ATOM 18405 N N . TYR A 1 66 ? 3.886 1.330 2.819 1.00 0.00 66 TYR A N 11
ATOM 18406 C CA . TYR A 1 66 ? 3.141 2.012 3.870 1.00 0.00 66 TYR A CA 11
ATOM 18407 C C . TYR A 1 66 ? 2.124 1.075 4.513 1.00 0.00 66 TYR A C 11
ATOM 18408 O O . TYR A 1 66 ? 1.504 0.255 3.837 1.00 0.00 66 TYR A O 11
ATOM 18426 N N . ASN A 1 67 ? 1.958 1.203 5.825 1.00 0.00 67 ASN A N 11
ATOM 18427 C CA . ASN A 1 67 ? 1.016 0.368 6.562 1.00 0.00 67 ASN A CA 11
ATOM 18428 C C . ASN A 1 67 ? -0.424 0.741 6.222 1.00 0.00 67 ASN A C 11
ATOM 18429 O O . ASN A 1 67 ? -0.956 1.730 6.726 1.00 0.00 67 ASN A O 11
ATOM 18440 N N . PHE A 1 68 ? -1.049 -0.058 5.364 1.00 0.00 68 PHE A N 11
ATOM 18441 C CA . PHE A 1 68 ? -2.427 0.189 4.955 1.00 0.00 68 PHE A CA 11
ATOM 18442 C C . PHE A 1 68 ? -3.406 -0.509 5.896 1.00 0.00 68 PHE A C 11
ATOM 18443 O O . PHE A 1 68 ? -3.069 -1.510 6.527 1.00 0.00 68 PHE A O 11
ATOM 18460 N N . GLN A 1 69 ? -4.618 0.028 5.983 1.00 0.00 69 GLN A N 11
ATOM 18461 C CA . GLN A 1 69 ? -5.646 -0.542 6.847 1.00 0.00 69 GLN A CA 11
ATOM 18462 C C . GLN A 1 69 ? -6.984 -0.623 6.120 1.00 0.00 69 GLN A C 11
ATOM 18463 O O . GLN A 1 69 ? -7.475 0.372 5.589 1.00 0.00 69 GLN A O 11
ATOM 18477 N N . GLY A 1 70 ? -7.569 -1.817 6.100 1.00 0.00 70 GLY A N 11
ATOM 18478 C CA . GLY A 1 70 ? -8.845 -2.007 5.436 1.00 0.00 70 GLY A CA 11
ATOM 18479 C C . GLY A 1 70 ? -9.912 -2.544 6.370 1.00 0.00 70 GLY A C 11
ATOM 18480 O O . GLY A 1 70 ? -9.624 -2.897 7.513 1.00 0.00 70 GLY A O 11
ATOM 18484 N N . SER A 1 71 ? -11.147 -2.604 5.883 1.00 0.00 71 SER A N 11
ATOM 18485 C CA . SER A 1 71 ? -12.261 -3.096 6.685 1.00 0.00 71 SER A CA 11
ATOM 18486 C C . SER A 1 71 ? -12.671 -4.498 6.242 1.00 0.00 71 SER A C 11
ATOM 18487 O O . SER A 1 71 ? -13.030 -5.340 7.063 1.00 0.00 71 SER A O 11
ATOM 18495 N N . GLY A 1 72 ? -12.616 -4.739 4.935 1.00 0.00 72 GLY A N 11
ATOM 18496 C CA . GLY A 1 72 ? -12.984 -6.038 4.404 1.00 0.00 72 GLY A CA 11
ATOM 18497 C C . GLY A 1 72 ? -13.130 -6.028 2.896 1.00 0.00 72 GLY A C 11
ATOM 18498 O O . GLY A 1 72 ? -13.352 -4.977 2.294 1.00 0.00 72 GLY A O 11
ATOM 18502 N N . ALA A 1 73 ? -13.004 -7.200 2.282 1.00 0.00 73 ALA A N 11
ATOM 18503 C CA . ALA A 1 73 ? -13.124 -7.322 0.835 1.00 0.00 73 ALA A CA 11
ATOM 18504 C C . ALA A 1 73 ? -14.192 -6.379 0.291 1.00 0.00 73 ALA A C 11
ATOM 18505 O O . ALA A 1 73 ? -15.169 -6.053 0.967 1.00 0.00 73 ALA A O 11
ATOM 18512 N N . PRO A 1 74 ? -14.005 -5.928 -0.958 1.00 0.00 74 PRO A N 11
ATOM 18513 C CA . PRO A 1 74 ? -12.846 -6.309 -1.771 1.00 0.00 74 PRO A CA 11
ATOM 18514 C C . PRO A 1 74 ? -11.548 -5.700 -1.252 1.00 0.00 74 PRO A C 11
ATOM 18515 O O . PRO A 1 74 ? -10.469 -5.982 -1.772 1.00 0.00 74 PRO A O 11
ATOM 18526 N N . GLN A 1 75 ? -11.662 -4.864 -0.225 1.00 0.00 75 GLN A N 11
ATOM 18527 C CA . GLN A 1 75 ? -10.496 -4.215 0.364 1.00 0.00 75 GLN A CA 11
ATOM 18528 C C . GLN A 1 75 ? -9.618 -5.228 1.091 1.00 0.00 75 GLN A C 11
ATOM 18529 O O . GLN A 1 75 ? -10.119 -6.166 1.714 1.00 0.00 75 GLN A O 11
ATOM 18543 N N . LEU A 1 76 ? -8.307 -5.035 1.007 1.00 0.00 76 LEU A N 11
ATOM 18544 C CA . LEU A 1 76 ? -7.358 -5.932 1.657 1.00 0.00 76 LEU A CA 11
ATOM 18545 C C . LEU A 1 76 ? -6.302 -5.144 2.426 1.00 0.00 76 LEU A C 11
ATOM 18546 O O . LEU A 1 76 ? -5.820 -4.112 1.958 1.00 0.00 76 LEU A O 11
ATOM 18562 N N . SER A 1 77 ? -5.945 -5.639 3.607 1.00 0.00 77 SER A N 11
ATOM 18563 C CA . SER A 1 77 ? -4.947 -4.980 4.442 1.00 0.00 77 SER A CA 11
ATOM 18564 C C . SER A 1 77 ? -3.538 -5.272 3.935 1.00 0.00 77 SER A C 11
ATOM 18565 O O . SER A 1 77 ? -3.327 -6.192 3.144 1.00 0.00 77 SER A O 11
ATOM 18573 N N . LEU A 1 78 ? -2.575 -4.482 4.398 1.00 0.00 78 LEU A N 11
ATOM 18574 C CA . LEU A 1 78 ? -1.184 -4.654 3.993 1.00 0.00 78 LEU A CA 11
ATOM 18575 C C . LEU A 1 78 ? -0.235 -4.130 5.067 1.00 0.00 78 LEU A C 11
ATOM 18576 O O . LEU A 1 78 ? -0.588 -3.237 5.837 1.00 0.00 78 LEU A O 11
ATOM 18592 N N . GLN A 1 79 ? 0.969 -4.689 5.109 1.00 0.00 79 GLN A N 11
ATOM 18593 C CA . GLN A 1 79 ? 1.969 -4.277 6.087 1.00 0.00 79 GLN A CA 11
ATOM 18594 C C . GLN A 1 79 ? 3.303 -3.980 5.411 1.00 0.00 79 GLN A C 11
ATOM 18595 O O . GLN A 1 79 ? 3.763 -4.745 4.562 1.00 0.00 79 GLN A O 11
ATOM 18609 N N . ILE A 1 80 ? 3.919 -2.867 5.792 1.00 0.00 80 ILE A N 11
ATOM 18610 C CA . ILE A 1 80 ? 5.201 -2.470 5.222 1.00 0.00 80 ILE A CA 11
ATOM 18611 C C . ILE A 1 80 ? 6.159 -3.654 5.147 1.00 0.00 80 ILE A C 11
ATOM 18612 O O . ILE A 1 80 ? 6.300 -4.414 6.105 1.00 0.00 80 ILE A O 11
ATOM 18628 N N . GLY A 1 81 ? 6.818 -3.805 4.002 1.00 0.00 81 GLY A N 11
ATOM 18629 C CA . GLY A 1 81 ? 7.756 -4.897 3.823 1.00 0.00 81 GLY A CA 11
ATOM 18630 C C . GLY A 1 81 ? 7.069 -6.196 3.448 1.00 0.00 81 GLY A C 11
ATOM 18631 O O . GLY A 1 81 ? 7.636 -7.276 3.614 1.00 0.00 81 GLY A O 11
ATOM 18635 N N . ASP A 1 82 ? 5.846 -6.091 2.942 1.00 0.00 82 ASP A N 11
ATOM 18636 C CA . ASP A 1 82 ? 5.080 -7.266 2.542 1.00 0.00 82 ASP A CA 11
ATOM 18637 C C . ASP A 1 82 ? 4.916 -7.318 1.027 1.00 0.00 82 ASP A C 11
ATOM 18638 O O . ASP A 1 82 ? 4.745 -6.288 0.374 1.00 0.00 82 ASP A O 11
ATOM 18647 N N . VAL A 1 83 ? 4.971 -8.525 0.472 1.00 0.00 83 VAL A N 11
ATOM 18648 C CA . VAL A 1 83 ? 4.828 -8.712 -0.967 1.00 0.00 83 VAL A CA 11
ATOM 18649 C C . VAL A 1 83 ? 3.475 -9.324 -1.311 1.00 0.00 83 VAL A C 11
ATOM 18650 O O . VAL A 1 83 ? 2.985 -10.208 -0.607 1.00 0.00 83 VAL A O 11
ATOM 18663 N N . VAL A 1 84 ? 2.874 -8.849 -2.397 1.00 0.00 84 VAL A N 11
ATOM 18664 C CA . VAL A 1 84 ? 1.578 -9.350 -2.835 1.00 0.00 84 VAL A CA 11
ATOM 18665 C C . VAL A 1 84 ? 1.598 -9.706 -4.318 1.00 0.00 84 VAL A C 11
ATOM 18666 O O . VAL A 1 84 ? 2.052 -8.920 -5.149 1.00 0.00 84 VAL A O 11
ATOM 18679 N N . ARG A 1 85 ? 1.105 -10.897 -4.642 1.00 0.00 85 ARG A N 11
ATOM 18680 C CA . ARG A 1 85 ? 1.067 -11.358 -6.024 1.00 0.00 85 ARG A CA 11
ATOM 18681 C C . ARG A 1 85 ? 0.014 -10.595 -6.823 1.00 0.00 85 ARG A C 11
ATOM 18682 O O . ARG A 1 85 ? -1.180 -10.878 -6.723 1.00 0.00 85 ARG A O 11
ATOM 18703 N N . ILE A 1 86 ? 0.465 -9.629 -7.616 1.00 0.00 86 ILE A N 11
ATOM 18704 C CA . ILE A 1 86 ? -0.438 -8.827 -8.432 1.00 0.00 86 ILE A CA 11
ATOM 18705 C C . ILE A 1 86 ? -0.986 -9.636 -9.602 1.00 0.00 86 ILE A C 11
ATOM 18706 O O . ILE A 1 86 ? -0.244 -10.018 -10.506 1.00 0.00 86 ILE A O 11
ATOM 18722 N N . GLN A 1 87 ? -2.290 -9.891 -9.579 1.00 0.00 87 GLN A N 11
ATOM 18723 C CA . GLN A 1 87 ? -2.938 -10.654 -10.639 1.00 0.00 87 GLN A CA 11
ATOM 18724 C C . GLN A 1 87 ? -3.603 -9.725 -11.649 1.00 0.00 87 GLN A C 11
ATOM 18725 O O . GLN A 1 87 ? -3.515 -9.942 -12.857 1.00 0.00 87 GLN A O 11
ATOM 18739 N N . GLU A 1 88 ? -4.268 -8.690 -11.146 1.00 0.00 88 GLU A N 11
ATOM 18740 C CA . GLU A 1 88 ? -4.949 -7.729 -12.006 1.00 0.00 88 GLU A CA 11
ATOM 18741 C C . GLU A 1 88 ? -4.708 -6.301 -11.524 1.00 0.00 88 GLU A C 11
ATOM 18742 O O . GLU A 1 88 ? -4.116 -6.081 -10.467 1.00 0.00 88 GLU A O 11
ATOM 18754 N N . THR A 1 89 ? -5.170 -5.332 -12.308 1.00 0.00 89 THR A N 11
ATOM 18755 C CA . THR A 1 89 ? -5.004 -3.926 -11.964 1.00 0.00 89 THR A CA 11
ATOM 18756 C C . THR A 1 89 ? -6.196 -3.100 -12.434 1.00 0.00 89 THR A C 11
ATOM 18757 O O . THR A 1 89 ? -6.448 -2.983 -13.634 1.00 0.00 89 THR A O 11
ATOM 18768 N N . CYS A 1 90 ? -6.926 -2.528 -11.482 1.00 0.00 90 CYS A N 11
ATOM 18769 C CA . CYS A 1 90 ? -8.093 -1.712 -11.800 1.00 0.00 90 CYS A CA 11
ATOM 18770 C C . CYS A 1 90 ? -7.863 -0.258 -11.403 1.00 0.00 90 CYS A C 11
ATOM 18771 O O . CYS A 1 90 ? -7.463 0.033 -10.276 1.00 0.00 90 CYS A O 11
ATOM 18779 N N . GLY A 1 91 ? -8.119 0.653 -12.337 1.00 0.00 91 GLY A N 11
ATOM 18780 C CA . GLY A 1 91 ? -7.933 2.066 -12.066 1.00 0.00 91 GLY A CA 11
ATOM 18781 C C . GLY A 1 91 ? -6.651 2.347 -11.308 1.00 0.00 91 GLY A C 11
ATOM 18782 O O . GLY A 1 91 ? -5.573 1.914 -11.716 1.00 0.00 91 GLY A O 11
ATOM 18786 N N . ASP A 1 92 ? -6.766 3.076 -10.203 1.00 0.00 92 ASP A N 11
ATOM 18787 C CA . ASP A 1 92 ? -5.606 3.416 -9.387 1.00 0.00 92 ASP A CA 11
ATOM 18788 C C . ASP A 1 92 ? -5.443 2.427 -8.237 1.00 0.00 92 ASP A C 11
ATOM 18789 O O . ASP A 1 92 ? -4.953 2.782 -7.165 1.00 0.00 92 ASP A O 11
ATOM 18798 N N . TRP A 1 93 ? -5.858 1.187 -8.467 1.00 0.00 93 TRP A N 11
ATOM 18799 C CA . TRP A 1 93 ? -5.759 0.147 -7.449 1.00 0.00 93 TRP A CA 11
ATOM 18800 C C . TRP A 1 93 ? -5.324 -1.178 -8.065 1.00 0.00 93 TRP A C 11
ATOM 18801 O O . TRP A 1 93 ? -5.678 -1.491 -9.202 1.00 0.00 93 TRP A O 11
ATOM 18822 N N . TYR A 1 94 ? -4.554 -1.953 -7.308 1.00 0.00 94 TYR A N 11
ATOM 18823 C CA . TYR A 1 94 ? -4.069 -3.244 -7.782 1.00 0.00 94 TYR A CA 11
ATOM 18824 C C . TYR A 1 94 ? -5.000 -4.370 -7.342 1.00 0.00 94 TYR A C 11
ATOM 18825 O O . TYR A 1 94 ? -5.976 -4.141 -6.629 1.00 0.00 94 TYR A O 11
ATOM 18843 N N . ARG A 1 95 ? -4.688 -5.588 -7.773 1.00 0.00 95 ARG A N 11
ATOM 18844 C CA . ARG A 1 95 ? -5.496 -6.751 -7.426 1.00 0.00 95 ARG A CA 11
ATOM 18845 C C . ARG A 1 95 ? -4.610 -7.949 -7.096 1.00 0.00 95 ARG A C 11
ATOM 18846 O O . ARG A 1 95 ? -3.804 -8.383 -7.918 1.00 0.00 95 ARG A O 11
ATOM 18867 N N . GLY A 1 96 ? -4.766 -8.479 -5.887 1.00 0.00 96 GLY A N 11
ATOM 18868 C CA . GLY A 1 96 ? -3.973 -9.621 -5.469 1.00 0.00 96 GLY A CA 11
ATOM 18869 C C . GLY A 1 96 ? -4.239 -10.016 -4.030 1.00 0.00 96 GLY A C 11
ATOM 18870 O O . GLY A 1 96 ? -5.290 -9.696 -3.475 1.00 0.00 96 GLY A O 11
ATOM 18874 N N . TYR A 1 97 ? -3.285 -10.716 -3.425 1.00 0.00 97 TYR A N 11
ATOM 18875 C CA . TYR A 1 97 ? -3.423 -11.159 -2.043 1.00 0.00 97 TYR A CA 11
ATOM 18876 C C . TYR A 1 97 ? -2.058 -11.280 -1.371 1.00 0.00 97 TYR A C 11
ATOM 18877 O O . TYR A 1 97 ? -1.024 -11.305 -2.039 1.00 0.00 97 TYR A O 11
ATOM 18895 N N . LEU A 1 98 ? -2.064 -11.355 -0.045 1.00 0.00 98 LEU A N 11
ATOM 18896 C CA . LEU A 1 98 ? -0.828 -11.474 0.720 1.00 0.00 98 LEU A CA 11
ATOM 18897 C C . LEU A 1 98 ? -0.188 -12.843 0.511 1.00 0.00 98 LEU A C 11
ATOM 18898 O O . LEU A 1 98 ? -0.749 -13.867 0.903 1.00 0.00 98 LEU A O 11
ATOM 18914 N N . ILE A 1 99 ? 0.988 -12.852 -0.106 1.00 0.00 99 ILE A N 11
ATOM 18915 C CA . ILE A 1 99 ? 1.706 -14.095 -0.364 1.00 0.00 99 ILE A CA 11
ATOM 18916 C C . ILE A 1 99 ? 2.028 -14.823 0.937 1.00 0.00 99 ILE A C 11
ATOM 18917 O O . ILE A 1 99 ? 1.683 -15.992 1.109 1.00 0.00 99 ILE A O 11
ATOM 18933 N N . LYS A 1 100 ? 2.690 -14.124 1.852 1.00 0.00 100 LYS A N 11
ATOM 18934 C CA . LYS A 1 100 ? 3.057 -14.701 3.139 1.00 0.00 100 LYS A CA 11
ATOM 18935 C C . LYS A 1 100 ? 1.844 -15.323 3.823 1.00 0.00 100 LYS A C 11
ATOM 18936 O O . LYS A 1 100 ? 1.982 -16.119 4.752 1.00 0.00 100 LYS A O 11
ATOM 18955 N N . HIS A 1 101 ? 0.654 -14.956 3.355 1.00 0.00 101 HIS A N 11
ATOM 18956 C CA . HIS A 1 101 ? -0.584 -15.480 3.921 1.00 0.00 101 HIS A CA 11
ATOM 18957 C C . HIS A 1 101 ? -1.739 -15.324 2.936 1.00 0.00 101 HIS A C 11
ATOM 18958 O O . HIS A 1 101 ? -2.253 -14.224 2.734 1.00 0.00 101 HIS A O 11
ATOM 18973 N N . LYS A 1 102 ? -2.142 -16.433 2.325 1.00 0.00 102 LYS A N 11
ATOM 18974 C CA . LYS A 1 102 ? -3.237 -16.421 1.362 1.00 0.00 102 LYS A CA 11
ATOM 18975 C C . LYS A 1 102 ? -4.585 -16.516 2.069 1.00 0.00 102 LYS A C 11
ATOM 18976 O O . LYS A 1 102 ? -5.543 -17.066 1.527 1.00 0.00 102 LYS A O 11
ATOM 18995 N N . MET A 1 103 ? -4.652 -15.974 3.281 1.00 0.00 103 MET A N 11
ATOM 18996 C CA . MET A 1 103 ? -5.884 -15.996 4.060 1.00 0.00 103 MET A CA 11
ATOM 18997 C C . MET A 1 103 ? -6.672 -14.704 3.867 1.00 0.00 103 MET A C 11
ATOM 18998 O O . MET A 1 103 ? -7.828 -14.602 4.279 1.00 0.00 103 MET A O 11
ATOM 19012 N N . LEU A 1 104 ? -6.040 -13.719 3.239 1.00 0.00 104 LEU A N 11
ATOM 19013 C CA . LEU A 1 104 ? -6.682 -12.433 2.991 1.00 0.00 104 LEU A CA 11
ATOM 19014 C C . LEU A 1 104 ? -6.452 -11.976 1.554 1.00 0.00 104 LEU A C 11
ATOM 19015 O O . LEU A 1 104 ? -5.324 -11.684 1.159 1.00 0.00 104 LEU A O 11
ATOM 19031 N N . GLN A 1 105 ? -7.529 -11.917 0.778 1.00 0.00 105 GLN A N 11
ATOM 19032 C CA . GLN A 1 105 ? -7.444 -11.495 -0.615 1.00 0.00 105 GLN A CA 11
ATOM 19033 C C . GLN A 1 105 ? -8.337 -10.285 -0.873 1.00 0.00 105 GLN A C 11
ATOM 19034 O O . GLN A 1 105 ? -9.427 -10.176 -0.314 1.00 0.00 105 GLN A O 11
ATOM 19048 N N . GLY A 1 106 ? -7.866 -9.379 -1.724 1.00 0.00 106 GLY A N 11
ATOM 19049 C CA . GLY A 1 106 ? -8.634 -8.189 -2.041 1.00 0.00 106 GLY A CA 11
ATOM 19050 C C . GLY A 1 106 ? -7.883 -7.240 -2.953 1.00 0.00 106 GLY A C 11
ATOM 19051 O O . GLY A 1 106 ? -7.161 -7.673 -3.851 1.00 0.00 106 GLY A O 11
ATOM 19055 N N . ILE A 1 107 ? -8.056 -5.942 -2.725 1.00 0.00 107 ILE A N 11
ATOM 19056 C CA . ILE A 1 107 ? -7.389 -4.930 -3.535 1.00 0.00 107 ILE A CA 11
ATOM 19057 C C . ILE A 1 107 ? -6.714 -3.881 -2.657 1.00 0.00 107 ILE A C 11
ATOM 19058 O O . ILE A 1 107 ? -6.959 -3.813 -1.452 1.00 0.00 107 ILE A O 11
ATOM 19074 N N . PHE A 1 108 ? -5.865 -3.062 -3.269 1.00 0.00 108 PHE A N 11
ATOM 19075 C CA . PHE A 1 108 ? -5.156 -2.015 -2.544 1.00 0.00 108 PHE A CA 11
ATOM 19076 C C . PHE A 1 108 ? -4.665 -0.930 -3.498 1.00 0.00 108 PHE A C 11
ATOM 19077 O O . PHE A 1 108 ? -4.565 -1.131 -4.709 1.00 0.00 108 PHE A O 11
ATOM 19094 N N . PRO A 1 109 ? -4.351 0.249 -2.941 1.00 0.00 109 PRO A N 11
ATOM 19095 C CA . PRO A 1 109 ? -3.865 1.390 -3.723 1.00 0.00 109 PRO A CA 11
ATOM 19096 C C . PRO A 1 109 ? -2.460 1.162 -4.269 1.00 0.00 109 PRO A C 11
ATOM 19097 O O . PRO A 1 109 ? -1.572 0.699 -3.553 1.00 0.00 109 PRO A O 11
ATOM 19108 N N . LYS A 1 110 ? -2.264 1.492 -5.541 1.00 0.00 110 LYS A N 11
ATOM 19109 C CA . LYS A 1 110 ? -0.965 1.325 -6.184 1.00 0.00 110 LYS A CA 11
ATOM 19110 C C . LYS A 1 110 ? 0.069 2.266 -5.573 1.00 0.00 110 LYS A C 11
ATOM 19111 O O . LYS A 1 110 ? 1.269 1.998 -5.620 1.00 0.00 110 LYS A O 11
ATOM 19130 N N . SER A 1 111 ? -0.406 3.367 -4.999 1.00 0.00 111 SER A N 11
ATOM 19131 C CA . SER A 1 111 ? 0.478 4.348 -4.380 1.00 0.00 111 SER A CA 11
ATOM 19132 C C . SER A 1 111 ? 1.143 3.771 -3.134 1.00 0.00 111 SER A C 11
ATOM 19133 O O . SER A 1 111 ? 2.075 4.359 -2.585 1.00 0.00 111 SER A O 11
ATOM 19141 N N . PHE A 1 112 ? 0.656 2.616 -2.692 1.00 0.00 112 PHE A N 11
ATOM 19142 C CA . PHE A 1 112 ? 1.201 1.958 -1.510 1.00 0.00 112 PHE A CA 11
ATOM 19143 C C . PHE A 1 112 ? 2.073 0.769 -1.903 1.00 0.00 112 PHE A C 11
ATOM 19144 O O . PHE A 1 112 ? 2.920 0.325 -1.127 1.00 0.00 112 PHE A O 11
ATOM 19161 N N . ILE A 1 113 ? 1.859 0.260 -3.111 1.00 0.00 113 ILE A N 11
ATOM 19162 C CA . ILE A 1 113 ? 2.625 -0.877 -3.606 1.00 0.00 113 ILE A CA 11
ATOM 19163 C C . ILE A 1 113 ? 3.833 -0.415 -4.415 1.00 0.00 113 ILE A C 11
ATOM 19164 O O . ILE A 1 113 ? 3.721 0.458 -5.275 1.00 0.00 113 ILE A O 11
ATOM 19180 N N . HIS A 1 114 ? 4.989 -1.008 -4.133 1.00 0.00 114 HIS A N 11
ATOM 19181 C CA . HIS A 1 114 ? 6.219 -0.660 -4.835 1.00 0.00 114 HIS A CA 11
ATOM 19182 C C . HIS A 1 114 ? 6.592 -1.740 -5.846 1.00 0.00 114 HIS A C 11
ATOM 19183 O O . HIS A 1 114 ? 7.106 -2.796 -5.478 1.00 0.00 114 HIS A O 11
ATOM 19198 N N . ILE A 1 115 ? 6.328 -1.468 -7.120 1.00 0.00 115 ILE A N 11
ATOM 19199 C CA . ILE A 1 115 ? 6.637 -2.416 -8.183 1.00 0.00 115 ILE A CA 11
ATOM 19200 C C . ILE A 1 115 ? 8.143 -2.609 -8.327 1.00 0.00 115 ILE A C 11
ATOM 19201 O O . ILE A 1 115 ? 8.839 -1.757 -8.880 1.00 0.00 115 ILE A O 11
ATOM 19217 N N . LYS A 1 116 ? 8.640 -3.736 -7.828 1.00 0.00 116 LYS A N 11
ATOM 19218 C CA . LYS A 1 116 ? 10.063 -4.045 -7.904 1.00 0.00 116 LYS A CA 11
ATOM 19219 C C . LYS A 1 116 ? 10.380 -4.843 -9.164 1.00 0.00 116 LYS A C 11
ATOM 19220 O O . LYS A 1 116 ? 10.392 -6.073 -9.143 1.00 0.00 116 LYS A O 11
ATOM 19239 N N . GLU A 1 117 ? 10.639 -4.134 -10.259 1.00 0.00 117 GLU A N 11
ATOM 19240 C CA . GLU A 1 117 ? 10.957 -4.778 -11.528 1.00 0.00 117 GLU A CA 11
ATOM 19241 C C . GLU A 1 117 ? 12.466 -4.826 -11.750 1.00 0.00 117 GLU A C 11
ATOM 19242 O O . GLU A 1 117 ? 12.962 -4.427 -12.803 1.00 0.00 117 GLU A O 11
ATOM 19254 N N . VAL A 1 118 ? 13.190 -5.318 -10.750 1.00 0.00 118 VAL A N 11
ATOM 19255 C CA . VAL A 1 118 ? 14.642 -5.419 -10.835 1.00 0.00 118 VAL A CA 11
ATOM 19256 C C . VAL A 1 118 ? 15.061 -6.573 -11.738 1.00 0.00 118 VAL A C 11
ATOM 19257 O O . VAL A 1 118 ? 15.730 -6.372 -12.752 1.00 0.00 118 VAL A O 11
ATOM 19270 N N . THR A 1 119 ? 14.662 -7.785 -11.364 1.00 0.00 119 THR A N 11
ATOM 19271 C CA . THR A 1 119 ? 14.996 -8.973 -12.139 1.00 0.00 119 THR A CA 11
ATOM 19272 C C . THR A 1 119 ? 14.512 -8.843 -13.579 1.00 0.00 119 THR A C 11
ATOM 19273 O O . THR A 1 119 ? 14.814 -9.686 -14.424 1.00 0.00 119 THR A O 11
ATOM 19284 N N . GLY A 1 1 ? 2.411 30.479 10.363 1.00 0.00 1 GLY A N 12
ATOM 19285 C CA . GLY A 1 1 ? 1.638 29.795 11.384 1.00 0.00 1 GLY A CA 12
ATOM 19286 C C . GLY A 1 1 ? 2.357 28.582 11.940 1.00 0.00 1 GLY A C 12
ATOM 19287 O O . GLY A 1 1 ? 3.250 28.032 11.295 1.00 0.00 1 GLY A O 12
ATOM 19291 N N . SER A 1 2 ? 1.969 28.165 13.141 1.00 0.00 2 SER A N 12
ATOM 19292 C CA . SER A 1 2 ? 2.587 27.012 13.786 1.00 0.00 2 SER A CA 12
ATOM 19293 C C . SER A 1 2 ? 1.713 26.493 14.924 1.00 0.00 2 SER A C 12
ATOM 19294 O O . SER A 1 2 ? 0.929 27.240 15.509 1.00 0.00 2 SER A O 12
ATOM 19302 N N . SER A 1 3 ? 1.855 25.208 15.231 1.00 0.00 3 SER A N 12
ATOM 19303 C CA . SER A 1 3 ? 1.076 24.587 16.296 1.00 0.00 3 SER A CA 12
ATOM 19304 C C . SER A 1 3 ? 1.990 24.023 17.380 1.00 0.00 3 SER A C 12
ATOM 19305 O O . SER A 1 3 ? 1.696 24.123 18.570 1.00 0.00 3 SER A O 12
ATOM 19313 N N . GLY A 1 4 ? 3.103 23.430 16.957 1.00 0.00 4 GLY A N 12
ATOM 19314 C CA . GLY A 1 4 ? 4.044 22.858 17.903 1.00 0.00 4 GLY A CA 12
ATOM 19315 C C . GLY A 1 4 ? 5.003 21.884 17.249 1.00 0.00 4 GLY A C 12
ATOM 19316 O O . GLY A 1 4 ? 4.911 21.622 16.050 1.00 0.00 4 GLY A O 12
ATOM 19320 N N . SER A 1 5 ? 5.928 21.346 18.038 1.00 0.00 5 SER A N 12
ATOM 19321 C CA . SER A 1 5 ? 6.912 20.399 17.527 1.00 0.00 5 SER A CA 12
ATOM 19322 C C . SER A 1 5 ? 6.465 18.962 17.779 1.00 0.00 5 SER A C 12
ATOM 19323 O O . SER A 1 5 ? 6.880 18.332 18.752 1.00 0.00 5 SER A O 12
ATOM 19331 N N . SER A 1 6 ? 5.614 18.450 16.895 1.00 0.00 6 SER A N 12
ATOM 19332 C CA . SER A 1 6 ? 5.107 17.089 17.022 1.00 0.00 6 SER A CA 12
ATOM 19333 C C . SER A 1 6 ? 6.176 16.162 17.591 1.00 0.00 6 SER A C 12
ATOM 19334 O O . SER A 1 6 ? 5.932 15.428 18.548 1.00 0.00 6 SER A O 12
ATOM 19342 N N . GLY A 1 7 ? 7.363 16.201 16.994 1.00 0.00 7 GLY A N 12
ATOM 19343 C CA . GLY A 1 7 ? 8.453 15.359 17.454 1.00 0.00 7 GLY A CA 12
ATOM 19344 C C . GLY A 1 7 ? 9.631 15.365 16.501 1.00 0.00 7 GLY A C 12
ATOM 19345 O O . GLY A 1 7 ? 9.533 15.875 15.385 1.00 0.00 7 GLY A O 12
ATOM 19349 N N . ARG A 1 8 ? 10.749 14.796 16.941 1.00 0.00 8 ARG A N 12
ATOM 19350 C CA . ARG A 1 8 ? 11.952 14.740 16.120 1.00 0.00 8 ARG A CA 12
ATOM 19351 C C . ARG A 1 8 ? 11.606 14.419 14.669 1.00 0.00 8 ARG A C 12
ATOM 19352 O O . ARG A 1 8 ? 10.616 13.741 14.392 1.00 0.00 8 ARG A O 12
ATOM 19373 N N . LEU A 1 9 ? 12.427 14.910 13.748 1.00 0.00 9 LEU A N 12
ATOM 19374 C CA . LEU A 1 9 ? 12.208 14.676 12.325 1.00 0.00 9 LEU A CA 12
ATOM 19375 C C . LEU A 1 9 ? 13.534 14.509 11.590 1.00 0.00 9 LEU A C 12
ATOM 19376 O O . LEU A 1 9 ? 14.385 15.399 11.612 1.00 0.00 9 LEU A O 12
ATOM 19392 N N . LEU A 1 10 ? 13.702 13.364 10.938 1.00 0.00 10 LEU A N 12
ATOM 19393 C CA . LEU A 1 10 ? 14.924 13.079 10.193 1.00 0.00 10 LEU A CA 12
ATOM 19394 C C . LEU A 1 10 ? 14.653 13.049 8.693 1.00 0.00 10 LEU A C 12
ATOM 19395 O O . LEU A 1 10 ? 13.515 13.217 8.254 1.00 0.00 10 LEU A O 12
ATOM 19411 N N . ASP A 1 11 ? 15.705 12.830 7.911 1.00 0.00 11 ASP A N 12
ATOM 19412 C CA . ASP A 1 11 ? 15.580 12.774 6.459 1.00 0.00 11 ASP A CA 12
ATOM 19413 C C . ASP A 1 11 ? 16.842 12.196 5.827 1.00 0.00 11 ASP A C 12
ATOM 19414 O O . ASP A 1 11 ? 17.892 12.841 5.810 1.00 0.00 11 ASP A O 12
ATOM 19423 N N . LEU A 1 12 ? 16.734 10.978 5.310 1.00 0.00 12 LEU A N 12
ATOM 19424 C CA . LEU A 1 12 ? 17.868 10.312 4.677 1.00 0.00 12 LEU A CA 12
ATOM 19425 C C . LEU A 1 12 ? 18.105 10.857 3.273 1.00 0.00 12 LEU A C 12
ATOM 19426 O O . LEU A 1 12 ? 19.219 11.249 2.930 1.00 0.00 12 LEU A O 12
ATOM 19442 N N . GLU A 1 13 ? 17.049 10.880 2.466 1.00 0.00 13 GLU A N 12
ATOM 19443 C CA . GLU A 1 13 ? 17.143 11.378 1.099 1.00 0.00 13 GLU A CA 12
ATOM 19444 C C . GLU A 1 13 ? 18.011 10.460 0.243 1.00 0.00 13 GLU A C 12
ATOM 19445 O O . GLU A 1 13 ? 18.867 10.922 -0.509 1.00 0.00 13 GLU A O 12
ATOM 19457 N N . ASN A 1 14 ? 17.782 9.156 0.366 1.00 0.00 14 ASN A N 12
ATOM 19458 C CA . ASN A 1 14 ? 18.544 8.172 -0.395 1.00 0.00 14 ASN A CA 12
ATOM 19459 C C . ASN A 1 14 ? 17.713 7.613 -1.546 1.00 0.00 14 ASN A C 12
ATOM 19460 O O . ASN A 1 14 ? 18.246 7.278 -2.604 1.00 0.00 14 ASN A O 12
ATOM 19471 N N . ILE A 1 15 ? 16.405 7.516 -1.332 1.00 0.00 15 ILE A N 12
ATOM 19472 C CA . ILE A 1 15 ? 15.501 6.999 -2.351 1.00 0.00 15 ILE A CA 12
ATOM 19473 C C . ILE A 1 15 ? 14.520 8.072 -2.810 1.00 0.00 15 ILE A C 12
ATOM 19474 O O . ILE A 1 15 ? 14.371 9.108 -2.163 1.00 0.00 15 ILE A O 12
ATOM 19490 N N . GLN A 1 16 ? 13.851 7.814 -3.930 1.00 0.00 16 GLN A N 12
ATOM 19491 C CA . GLN A 1 16 ? 12.882 8.758 -4.475 1.00 0.00 16 GLN A CA 12
ATOM 19492 C C . GLN A 1 16 ? 11.535 8.621 -3.773 1.00 0.00 16 GLN A C 12
ATOM 19493 O O . GLN A 1 16 ? 10.485 8.629 -4.417 1.00 0.00 16 GLN A O 12
ATOM 19507 N N . ILE A 1 17 ? 11.572 8.496 -2.451 1.00 0.00 17 ILE A N 12
ATOM 19508 C CA . ILE A 1 17 ? 10.354 8.358 -1.663 1.00 0.00 17 ILE A CA 12
ATOM 19509 C C . ILE A 1 17 ? 10.062 9.630 -0.875 1.00 0.00 17 ILE A C 12
ATOM 19510 O O . ILE A 1 17 ? 10.955 10.254 -0.302 1.00 0.00 17 ILE A O 12
ATOM 19526 N N . PRO A 1 18 ? 8.780 10.025 -0.843 1.00 0.00 18 PRO A N 12
ATOM 19527 C CA . PRO A 1 18 ? 8.340 11.226 -0.126 1.00 0.00 18 PRO A CA 12
ATOM 19528 C C . PRO A 1 18 ? 8.430 11.063 1.387 1.00 0.00 18 PRO A C 12
ATOM 19529 O O . PRO A 1 18 ? 8.632 9.959 1.891 1.00 0.00 18 PRO A O 12
ATOM 19540 N N . ASP A 1 19 ? 8.278 12.170 2.106 1.00 0.00 19 ASP A N 12
ATOM 19541 C CA . ASP A 1 19 ? 8.341 12.149 3.563 1.00 0.00 19 ASP A CA 12
ATOM 19542 C C . ASP A 1 19 ? 7.118 11.451 4.150 1.00 0.00 19 ASP A C 12
ATOM 19543 O O . ASP A 1 19 ? 7.219 10.731 5.142 1.00 0.00 19 ASP A O 12
ATOM 19552 N N . ALA A 1 20 ? 5.963 11.671 3.530 1.00 0.00 20 ALA A N 12
ATOM 19553 C CA . ALA A 1 20 ? 4.721 11.062 3.990 1.00 0.00 20 ALA A CA 12
ATOM 19554 C C . ALA A 1 20 ? 3.866 10.603 2.814 1.00 0.00 20 ALA A C 12
ATOM 19555 O O . ALA A 1 20 ? 3.882 11.195 1.734 1.00 0.00 20 ALA A O 12
ATOM 19562 N N . PRO A 1 21 ? 3.101 9.521 3.024 1.00 0.00 21 PRO A N 12
ATOM 19563 C CA . PRO A 1 21 ? 2.226 8.958 1.992 1.00 0.00 21 PRO A CA 12
ATOM 19564 C C . PRO A 1 21 ? 1.036 9.861 1.686 1.00 0.00 21 PRO A C 12
ATOM 19565 O O . PRO A 1 21 ? 0.472 10.506 2.570 1.00 0.00 21 PRO A O 12
ATOM 19576 N N . PRO A 1 22 ? 0.643 9.909 0.404 1.00 0.00 22 PRO A N 12
ATOM 19577 C CA . PRO A 1 22 ? -0.485 10.729 -0.048 1.00 0.00 22 PRO A CA 12
ATOM 19578 C C . PRO A 1 22 ? -1.825 10.194 0.445 1.00 0.00 22 PRO A C 12
ATOM 19579 O O . PRO A 1 22 ? -1.920 9.091 0.985 1.00 0.00 22 PRO A O 12
ATOM 19590 N N . PRO A 1 23 ? -2.887 10.990 0.255 1.00 0.00 23 PRO A N 12
ATOM 19591 C CA . PRO A 1 23 ? -4.242 10.616 0.672 1.00 0.00 23 PRO A CA 12
ATOM 19592 C C . PRO A 1 23 ? -4.817 9.484 -0.172 1.00 0.00 23 PRO A C 12
ATOM 19593 O O . PRO A 1 23 ? -5.157 9.679 -1.339 1.00 0.00 23 PRO A O 12
ATOM 19604 N N . ILE A 1 24 ? -4.922 8.302 0.425 1.00 0.00 24 ILE A N 12
ATOM 19605 C CA . ILE A 1 24 ? -5.458 7.139 -0.272 1.00 0.00 24 ILE A CA 12
ATOM 19606 C C . ILE A 1 24 ? -6.561 7.542 -1.245 1.00 0.00 24 ILE A C 12
ATOM 19607 O O . ILE A 1 24 ? -7.409 8.383 -0.947 1.00 0.00 24 ILE A O 12
ATOM 19623 N N . PRO A 1 25 ? -6.551 6.927 -2.437 1.00 0.00 25 PRO A N 12
ATOM 19624 C CA . PRO A 1 25 ? -7.546 7.204 -3.478 1.00 0.00 25 PRO A CA 12
ATOM 19625 C C . PRO A 1 25 ? -8.931 6.682 -3.110 1.00 0.00 25 PRO A C 12
ATOM 19626 O O . PRO A 1 25 ? -9.121 5.482 -2.911 1.00 0.00 25 PRO A O 12
ATOM 19637 N N . LYS A 1 26 ? -9.896 7.591 -3.021 1.00 0.00 26 LYS A N 12
ATOM 19638 C CA . LYS A 1 26 ? -11.265 7.224 -2.679 1.00 0.00 26 LYS A CA 12
ATOM 19639 C C . LYS A 1 26 ? -11.627 5.865 -3.269 1.00 0.00 26 LYS A C 12
ATOM 19640 O O . LYS A 1 26 ? -11.278 5.561 -4.409 1.00 0.00 26 LYS A O 12
ATOM 19659 N N . GLU A 1 27 ? -12.330 5.053 -2.486 1.00 0.00 27 GLU A N 12
ATOM 19660 C CA . GLU A 1 27 ? -12.740 3.727 -2.933 1.00 0.00 27 GLU A CA 12
ATOM 19661 C C . GLU A 1 27 ? -13.292 3.778 -4.355 1.00 0.00 27 GLU A C 12
ATOM 19662 O O . GLU A 1 27 ? -13.976 4.724 -4.748 1.00 0.00 27 GLU A O 12
ATOM 19674 N N . PRO A 1 28 ? -12.989 2.738 -5.145 1.00 0.00 28 PRO A N 12
ATOM 19675 C CA . PRO A 1 28 ? -13.444 2.641 -6.535 1.00 0.00 28 PRO A CA 12
ATOM 19676 C C . PRO A 1 28 ? -14.947 2.406 -6.637 1.00 0.00 28 PRO A C 12
ATOM 19677 O O . PRO A 1 28 ? -15.552 1.797 -5.754 1.00 0.00 28 PRO A O 12
ATOM 19688 N N . SER A 1 29 ? -15.546 2.892 -7.720 1.00 0.00 29 SER A N 12
ATOM 19689 C CA . SER A 1 29 ? -16.979 2.737 -7.936 1.00 0.00 29 SER A CA 12
ATOM 19690 C C . SER A 1 29 ? -17.356 1.263 -8.050 1.00 0.00 29 SER A C 12
ATOM 19691 O O . SER A 1 29 ? -16.508 0.382 -7.913 1.00 0.00 29 SER A O 12
ATOM 19699 N N . ASN A 1 30 ? -18.635 1.003 -8.302 1.00 0.00 30 ASN A N 12
ATOM 19700 C CA . ASN A 1 30 ? -19.125 -0.364 -8.434 1.00 0.00 30 ASN A CA 12
ATOM 19701 C C . ASN A 1 30 ? -18.117 -1.234 -9.178 1.00 0.00 30 ASN A C 12
ATOM 19702 O O . ASN A 1 30 ? -18.051 -1.213 -10.407 1.00 0.00 30 ASN A O 12
ATOM 19713 N N . TYR A 1 31 ? -17.334 -1.999 -8.425 1.00 0.00 31 TYR A N 12
ATOM 19714 C CA . TYR A 1 31 ? -16.328 -2.876 -9.013 1.00 0.00 31 TYR A CA 12
ATOM 19715 C C . TYR A 1 31 ? -16.840 -3.503 -10.306 1.00 0.00 31 TYR A C 12
ATOM 19716 O O . TYR A 1 31 ? -18.001 -3.904 -10.397 1.00 0.00 31 TYR A O 12
ATOM 19734 N N . ASP A 1 32 ? -15.966 -3.585 -11.303 1.00 0.00 32 ASP A N 12
ATOM 19735 C CA . ASP A 1 32 ? -16.327 -4.164 -12.591 1.00 0.00 32 ASP A CA 12
ATOM 19736 C C . ASP A 1 32 ? -16.884 -5.574 -12.416 1.00 0.00 32 ASP A C 12
ATOM 19737 O O . ASP A 1 32 ? -17.932 -5.911 -12.966 1.00 0.00 32 ASP A O 12
ATOM 19746 N N . PHE A 1 33 ? -16.174 -6.393 -11.647 1.00 0.00 33 PHE A N 12
ATOM 19747 C CA . PHE A 1 33 ? -16.596 -7.767 -11.401 1.00 0.00 33 PHE A CA 12
ATOM 19748 C C . PHE A 1 33 ? -17.626 -7.827 -10.276 1.00 0.00 33 PHE A C 12
ATOM 19749 O O . PHE A 1 33 ? -17.277 -8.009 -9.110 1.00 0.00 33 PHE A O 12
ATOM 19766 N N . SER A 1 34 ? -18.896 -7.671 -10.636 1.00 0.00 34 SER A N 12
ATOM 19767 C CA . SER A 1 34 ? -19.977 -7.703 -9.658 1.00 0.00 34 SER A CA 12
ATOM 19768 C C . SER A 1 34 ? -20.517 -9.120 -9.491 1.00 0.00 34 SER A C 12
ATOM 19769 O O . SER A 1 34 ? -20.488 -9.682 -8.397 1.00 0.00 34 SER A O 12
ATOM 19777 N N . GLY A 1 35 ? -21.010 -9.692 -10.585 1.00 0.00 35 GLY A N 12
ATOM 19778 C CA . GLY A 1 35 ? -21.550 -11.038 -10.540 1.00 0.00 35 GLY A CA 12
ATOM 19779 C C . GLY A 1 35 ? -22.931 -11.130 -11.158 1.00 0.00 35 GLY A C 12
ATOM 19780 O O . GLY A 1 35 ? -23.664 -10.144 -11.241 1.00 0.00 35 GLY A O 12
ATOM 19784 N N . PRO A 1 36 ? -23.304 -12.337 -11.607 1.00 0.00 36 PRO A N 12
ATOM 19785 C CA . PRO A 1 36 ? -24.608 -12.583 -12.229 1.00 0.00 36 PRO A CA 12
ATOM 19786 C C . PRO A 1 36 ? -25.754 -12.493 -11.228 1.00 0.00 36 PRO A C 12
ATOM 19787 O O . PRO A 1 36 ? -26.777 -11.862 -11.496 1.00 0.00 36 PRO A O 12
ATOM 19798 N N . SER A 1 37 ? -25.577 -13.127 -10.074 1.00 0.00 37 SER A N 12
ATOM 19799 C CA . SER A 1 37 ? -26.599 -13.121 -9.033 1.00 0.00 37 SER A CA 12
ATOM 19800 C C . SER A 1 37 ? -26.079 -13.777 -7.758 1.00 0.00 37 SER A C 12
ATOM 19801 O O . SER A 1 37 ? -25.899 -14.993 -7.701 1.00 0.00 37 SER A O 12
ATOM 19809 N N . SER A 1 38 ? -25.840 -12.961 -6.735 1.00 0.00 38 SER A N 12
ATOM 19810 C CA . SER A 1 38 ? -25.337 -13.461 -5.461 1.00 0.00 38 SER A CA 12
ATOM 19811 C C . SER A 1 38 ? -26.174 -12.930 -4.301 1.00 0.00 38 SER A C 12
ATOM 19812 O O . SER A 1 38 ? -26.943 -11.982 -4.459 1.00 0.00 38 SER A O 12
ATOM 19820 N N . GLY A 1 39 ? -26.018 -13.548 -3.134 1.00 0.00 39 GLY A N 12
ATOM 19821 C CA . GLY A 1 39 ? -26.765 -13.125 -1.965 1.00 0.00 39 GLY A CA 12
ATOM 19822 C C . GLY A 1 39 ? -25.969 -13.273 -0.683 1.00 0.00 39 GLY A C 12
ATOM 19823 O O . GLY A 1 39 ? -25.847 -14.374 -0.144 1.00 0.00 39 GLY A O 12
ATOM 19827 N N . ILE A 1 40 ? -25.423 -12.164 -0.195 1.00 0.00 40 ILE A N 12
ATOM 19828 C CA . ILE A 1 40 ? -24.634 -12.177 1.030 1.00 0.00 40 ILE A CA 12
ATOM 19829 C C . ILE A 1 40 ? -25.532 -12.169 2.262 1.00 0.00 40 ILE A C 12
ATOM 19830 O O . ILE A 1 40 ? -25.061 -12.335 3.386 1.00 0.00 40 ILE A O 12
ATOM 19846 N N . GLU A 1 41 ? -26.829 -11.976 2.042 1.00 0.00 41 GLU A N 12
ATOM 19847 C CA . GLU A 1 41 ? -27.793 -11.948 3.135 1.00 0.00 41 GLU A CA 12
ATOM 19848 C C . GLU A 1 41 ? -27.412 -10.893 4.170 1.00 0.00 41 GLU A C 12
ATOM 19849 O O . GLU A 1 41 ? -27.464 -11.141 5.373 1.00 0.00 41 GLU A O 12
ATOM 19861 N N . GLY A 1 42 ? -27.028 -9.714 3.690 1.00 0.00 42 GLY A N 12
ATOM 19862 C CA . GLY A 1 42 ? -26.643 -8.639 4.585 1.00 0.00 42 GLY A CA 12
ATOM 19863 C C . GLY A 1 42 ? -25.415 -8.980 5.407 1.00 0.00 42 GLY A C 12
ATOM 19864 O O . GLY A 1 42 ? -24.386 -9.377 4.861 1.00 0.00 42 GLY A O 12
ATOM 19868 N N . ARG A 1 43 ? -25.523 -8.823 6.722 1.00 0.00 43 ARG A N 12
ATOM 19869 C CA . ARG A 1 43 ? -24.412 -9.115 7.620 1.00 0.00 43 ARG A CA 12
ATOM 19870 C C . ARG A 1 43 ? -24.441 -10.574 8.065 1.00 0.00 43 ARG A C 12
ATOM 19871 O O . ARG A 1 43 ? -25.509 -11.155 8.254 1.00 0.00 43 ARG A O 12
ATOM 19892 N N . GLY A 1 44 ? -23.260 -11.161 8.230 1.00 0.00 44 GLY A N 12
ATOM 19893 C CA . GLY A 1 44 ? -23.172 -12.547 8.651 1.00 0.00 44 GLY A CA 12
ATOM 19894 C C . GLY A 1 44 ? -21.753 -13.077 8.611 1.00 0.00 44 GLY A C 12
ATOM 19895 O O . GLY A 1 44 ? -20.923 -12.711 9.443 1.00 0.00 44 GLY A O 12
ATOM 19899 N N . SER A 1 45 ? -21.473 -13.943 7.642 1.00 0.00 45 SER A N 12
ATOM 19900 C CA . SER A 1 45 ? -20.145 -14.529 7.500 1.00 0.00 45 SER A CA 12
ATOM 19901 C C . SER A 1 45 ? -19.824 -14.800 6.034 1.00 0.00 45 SER A C 12
ATOM 19902 O O . SER A 1 45 ? -20.724 -14.933 5.204 1.00 0.00 45 SER A O 12
ATOM 19910 N N . SER A 1 46 ? -18.535 -14.880 5.721 1.00 0.00 46 SER A N 12
ATOM 19911 C CA . SER A 1 46 ? -18.094 -15.131 4.354 1.00 0.00 46 SER A CA 12
ATOM 19912 C C . SER A 1 46 ? -17.509 -16.534 4.221 1.00 0.00 46 SER A C 12
ATOM 19913 O O . SER A 1 46 ? -17.035 -17.116 5.195 1.00 0.00 46 SER A O 12
ATOM 19921 N N . GLY A 1 47 ? -17.548 -17.072 3.006 1.00 0.00 47 GLY A N 12
ATOM 19922 C CA . GLY A 1 47 ? -17.020 -18.402 2.766 1.00 0.00 47 GLY A CA 12
ATOM 19923 C C . GLY A 1 47 ? -17.689 -19.088 1.592 1.00 0.00 47 GLY A C 12
ATOM 19924 O O . GLY A 1 47 ? -17.699 -18.562 0.479 1.00 0.00 47 GLY A O 12
ATOM 19928 N N . SER A 1 48 ? -18.250 -20.268 1.839 1.00 0.00 48 SER A N 12
ATOM 19929 C CA . SER A 1 48 ? -18.920 -21.031 0.792 1.00 0.00 48 SER A CA 12
ATOM 19930 C C . SER A 1 48 ? -18.149 -20.944 -0.521 1.00 0.00 48 SER A C 12
ATOM 19931 O O . SER A 1 48 ? -18.731 -20.718 -1.582 1.00 0.00 48 SER A O 12
ATOM 19939 N N . SER A 1 49 ? -16.834 -21.124 -0.442 1.00 0.00 49 SER A N 12
ATOM 19940 C CA . SER A 1 49 ? -15.981 -21.062 -1.623 1.00 0.00 49 SER A CA 12
ATOM 19941 C C . SER A 1 49 ? -16.388 -22.122 -2.643 1.00 0.00 49 SER A C 12
ATOM 19942 O O . SER A 1 49 ? -16.919 -23.172 -2.285 1.00 0.00 49 SER A O 12
ATOM 19950 N N . GLY A 1 50 ? -16.133 -21.837 -3.916 1.00 0.00 50 GLY A N 12
ATOM 19951 C CA . GLY A 1 50 ? -16.478 -22.774 -4.969 1.00 0.00 50 GLY A CA 12
ATOM 19952 C C . GLY A 1 50 ? -15.834 -22.421 -6.295 1.00 0.00 50 GLY A C 12
ATOM 19953 O O . GLY A 1 50 ? -15.313 -23.291 -6.991 1.00 0.00 50 GLY A O 12
ATOM 19957 N N . SER A 1 51 ? -15.869 -21.139 -6.645 1.00 0.00 51 SER A N 12
ATOM 19958 C CA . SER A 1 51 ? -15.289 -20.673 -7.899 1.00 0.00 51 SER A CA 12
ATOM 19959 C C . SER A 1 51 ? -13.805 -21.020 -7.973 1.00 0.00 51 SER A C 12
ATOM 19960 O O . SER A 1 51 ? -13.009 -20.571 -7.148 1.00 0.00 51 SER A O 12
ATOM 19968 N N . SER A 1 52 ? -13.441 -21.824 -8.967 1.00 0.00 52 SER A N 12
ATOM 19969 C CA . SER A 1 52 ? -12.054 -22.236 -9.148 1.00 0.00 52 SER A CA 12
ATOM 19970 C C . SER A 1 52 ? -11.247 -21.140 -9.839 1.00 0.00 52 SER A C 12
ATOM 19971 O O . SER A 1 52 ? -11.796 -20.124 -10.263 1.00 0.00 52 SER A O 12
ATOM 19979 N N . GLY A 1 53 ? -9.940 -21.355 -9.947 1.00 0.00 53 GLY A N 12
ATOM 19980 C CA . GLY A 1 53 ? -9.077 -20.379 -10.586 1.00 0.00 53 GLY A CA 12
ATOM 19981 C C . GLY A 1 53 ? -8.848 -20.680 -12.054 1.00 0.00 53 GLY A C 12
ATOM 19982 O O . GLY A 1 53 ? -9.788 -20.674 -12.849 1.00 0.00 53 GLY A O 12
ATOM 19986 N N . SER A 1 54 ? -7.596 -20.942 -12.414 1.00 0.00 54 SER A N 12
ATOM 19987 C CA . SER A 1 54 ? -7.246 -21.241 -13.798 1.00 0.00 54 SER A CA 12
ATOM 19988 C C . SER A 1 54 ? -7.516 -20.040 -14.698 1.00 0.00 54 SER A C 12
ATOM 19989 O O . SER A 1 54 ? -8.019 -20.186 -15.812 1.00 0.00 54 SER A O 12
ATOM 19997 N N . SER A 1 55 ? -7.177 -18.852 -14.207 1.00 0.00 55 SER A N 12
ATOM 19998 C CA . SER A 1 55 ? -7.386 -17.624 -14.965 1.00 0.00 55 SER A CA 12
ATOM 19999 C C . SER A 1 55 ? -6.230 -17.378 -15.930 1.00 0.00 55 SER A C 12
ATOM 20000 O O . SER A 1 55 ? -6.435 -17.205 -17.131 1.00 0.00 55 SER A O 12
ATOM 20008 N N . GLY A 1 56 ? -5.013 -17.362 -15.394 1.00 0.00 56 GLY A N 12
ATOM 20009 C CA . GLY A 1 56 ? -3.842 -17.136 -16.221 1.00 0.00 56 GLY A CA 12
ATOM 20010 C C . GLY A 1 56 ? -2.574 -16.993 -15.402 1.00 0.00 56 GLY A C 12
ATOM 20011 O O . GLY A 1 56 ? -2.621 -16.602 -14.236 1.00 0.00 56 GLY A O 12
ATOM 20015 N N . ASP A 1 57 ? -1.438 -17.310 -16.014 1.00 0.00 57 ASP A N 12
ATOM 20016 C CA . ASP A 1 57 ? -0.151 -17.215 -15.334 1.00 0.00 57 ASP A CA 12
ATOM 20017 C C . ASP A 1 57 ? 0.494 -15.854 -15.579 1.00 0.00 57 ASP A C 12
ATOM 20018 O O . ASP A 1 57 ? 1.693 -15.762 -15.844 1.00 0.00 57 ASP A O 12
ATOM 20027 N N . LYS A 1 58 ? -0.310 -14.800 -15.491 1.00 0.00 58 LYS A N 12
ATOM 20028 C CA . LYS A 1 58 ? 0.181 -13.443 -15.703 1.00 0.00 58 LYS A CA 12
ATOM 20029 C C . LYS A 1 58 ? 0.079 -12.622 -14.422 1.00 0.00 58 LYS A C 12
ATOM 20030 O O . LYS A 1 58 ? -0.818 -11.792 -14.276 1.00 0.00 58 LYS A O 12
ATOM 20049 N N . GLU A 1 59 ? 1.006 -12.857 -13.498 1.00 0.00 59 GLU A N 12
ATOM 20050 C CA . GLU A 1 59 ? 1.019 -12.138 -12.230 1.00 0.00 59 GLU A CA 12
ATOM 20051 C C . GLU A 1 59 ? 2.208 -11.183 -12.159 1.00 0.00 59 GLU A C 12
ATOM 20052 O O . GLU A 1 59 ? 3.211 -11.371 -12.847 1.00 0.00 59 GLU A O 12
ATOM 20064 N N . ARG A 1 60 ? 2.085 -10.156 -11.323 1.00 0.00 60 ARG A N 12
ATOM 20065 C CA . ARG A 1 60 ? 3.148 -9.171 -11.164 1.00 0.00 60 ARG A CA 12
ATOM 20066 C C . ARG A 1 60 ? 3.660 -9.152 -9.726 1.00 0.00 60 ARG A C 12
ATOM 20067 O O . ARG A 1 60 ? 2.893 -9.333 -8.780 1.00 0.00 60 ARG A O 12
ATOM 20088 N N . HIS A 1 61 ? 4.962 -8.932 -9.571 1.00 0.00 61 HIS A N 12
ATOM 20089 C CA . HIS A 1 61 ? 5.577 -8.890 -8.249 1.00 0.00 61 HIS A CA 12
ATOM 20090 C C . HIS A 1 61 ? 5.608 -7.463 -7.710 1.00 0.00 61 HIS A C 12
ATOM 20091 O O . HIS A 1 61 ? 6.084 -6.546 -8.378 1.00 0.00 61 HIS A O 12
ATOM 20106 N N . GLY A 1 62 ? 5.095 -7.283 -6.496 1.00 0.00 62 GLY A N 12
ATOM 20107 C CA . GLY A 1 62 ? 5.073 -5.965 -5.888 1.00 0.00 62 GLY A CA 12
ATOM 20108 C C . GLY A 1 62 ? 5.517 -5.987 -4.439 1.00 0.00 62 GLY A C 12
ATOM 20109 O O . GLY A 1 62 ? 5.688 -7.055 -3.851 1.00 0.00 62 GLY A O 12
ATOM 20113 N N . VAL A 1 63 ? 5.707 -4.805 -3.862 1.00 0.00 63 VAL A N 12
ATOM 20114 C CA . VAL A 1 63 ? 6.135 -4.693 -2.473 1.00 0.00 63 VAL A CA 12
ATOM 20115 C C . VAL A 1 63 ? 5.488 -3.491 -1.794 1.00 0.00 63 VAL A C 12
ATOM 20116 O O . VAL A 1 63 ? 5.519 -2.378 -2.318 1.00 0.00 63 VAL A O 12
ATOM 20129 N N . ALA A 1 64 ? 4.901 -3.724 -0.624 1.00 0.00 64 ALA A N 12
ATOM 20130 C CA . ALA A 1 64 ? 4.249 -2.660 0.128 1.00 0.00 64 ALA A CA 12
ATOM 20131 C C . ALA A 1 64 ? 5.272 -1.686 0.703 1.00 0.00 64 ALA A C 12
ATOM 20132 O O . ALA A 1 64 ? 6.219 -2.092 1.377 1.00 0.00 64 ALA A O 12
ATOM 20139 N N . ILE A 1 65 ? 5.076 -0.400 0.431 1.00 0.00 65 ILE A N 12
ATOM 20140 C CA . ILE A 1 65 ? 5.983 0.631 0.921 1.00 0.00 65 ILE A CA 12
ATOM 20141 C C . ILE A 1 65 ? 5.339 1.440 2.042 1.00 0.00 65 ILE A C 12
ATOM 20142 O O . ILE A 1 65 ? 6.020 1.902 2.958 1.00 0.00 65 ILE A O 12
ATOM 20158 N N . TYR A 1 66 ? 4.024 1.608 1.963 1.00 0.00 66 TYR A N 12
ATOM 20159 C CA . TYR A 1 66 ? 3.288 2.362 2.971 1.00 0.00 66 TYR A CA 12
ATOM 20160 C C . TYR A 1 66 ? 2.321 1.459 3.730 1.00 0.00 66 TYR A C 12
ATOM 20161 O O . TYR A 1 66 ? 1.515 0.750 3.129 1.00 0.00 66 TYR A O 12
ATOM 20179 N N . ASN A 1 67 ? 2.408 1.491 5.055 1.00 0.00 67 ASN A N 12
ATOM 20180 C CA . ASN A 1 67 ? 1.541 0.676 5.898 1.00 0.00 67 ASN A CA 12
ATOM 20181 C C . ASN A 1 67 ? 0.072 0.995 5.638 1.00 0.00 67 ASN A C 12
ATOM 20182 O O . ASN A 1 67 ? -0.389 2.106 5.902 1.00 0.00 67 ASN A O 12
ATOM 20193 N N . PHE A 1 68 ? -0.658 0.013 5.120 1.00 0.00 68 PHE A N 12
ATOM 20194 C CA . PHE A 1 68 ? -2.075 0.189 4.824 1.00 0.00 68 PHE A CA 12
ATOM 20195 C C . PHE A 1 68 ? -2.939 -0.544 5.845 1.00 0.00 68 PHE A C 12
ATOM 20196 O O . PHE A 1 68 ? -2.666 -1.691 6.195 1.00 0.00 68 PHE A O 12
ATOM 20213 N N . GLN A 1 69 ? -3.983 0.129 6.320 1.00 0.00 69 GLN A N 12
ATOM 20214 C CA . GLN A 1 69 ? -4.887 -0.457 7.302 1.00 0.00 69 GLN A CA 12
ATOM 20215 C C . GLN A 1 69 ? -6.303 -0.560 6.746 1.00 0.00 69 GLN A C 12
ATOM 20216 O O . GLN A 1 69 ? -6.924 0.447 6.411 1.00 0.00 69 GLN A O 12
ATOM 20230 N N . GLY A 1 70 ? -6.808 -1.787 6.650 1.00 0.00 70 GLY A N 12
ATOM 20231 C CA . GLY A 1 70 ? -8.148 -1.999 6.133 1.00 0.00 70 GLY A CA 12
ATOM 20232 C C . GLY A 1 70 ? -9.116 -2.460 7.204 1.00 0.00 70 GLY A C 12
ATOM 20233 O O . GLY A 1 70 ? -8.718 -2.723 8.339 1.00 0.00 70 GLY A O 12
ATOM 20237 N N . SER A 1 71 ? -10.391 -2.559 6.844 1.00 0.00 71 SER A N 12
ATOM 20238 C CA . SER A 1 71 ? -11.421 -2.987 7.784 1.00 0.00 71 SER A CA 12
ATOM 20239 C C . SER A 1 71 ? -11.929 -4.382 7.435 1.00 0.00 71 SER A C 12
ATOM 20240 O O . SER A 1 71 ? -12.111 -5.226 8.312 1.00 0.00 71 SER A O 12
ATOM 20248 N N . GLY A 1 72 ? -12.157 -4.617 6.146 1.00 0.00 72 GLY A N 12
ATOM 20249 C CA . GLY A 1 72 ? -12.642 -5.911 5.703 1.00 0.00 72 GLY A CA 12
ATOM 20250 C C . GLY A 1 72 ? -12.884 -5.957 4.207 1.00 0.00 72 GLY A C 12
ATOM 20251 O O . GLY A 1 72 ? -13.168 -4.934 3.585 1.00 0.00 72 GLY A O 12
ATOM 20255 N N . ALA A 1 73 ? -12.771 -7.148 3.628 1.00 0.00 73 ALA A N 12
ATOM 20256 C CA . ALA A 1 73 ? -12.980 -7.324 2.196 1.00 0.00 73 ALA A CA 12
ATOM 20257 C C . ALA A 1 73 ? -14.088 -6.409 1.686 1.00 0.00 73 ALA A C 12
ATOM 20258 O O . ALA A 1 73 ? -15.007 -6.040 2.418 1.00 0.00 73 ALA A O 12
ATOM 20265 N N . PRO A 1 74 ? -14.002 -6.032 0.402 1.00 0.00 74 PRO A N 12
ATOM 20266 C CA . PRO A 1 74 ? -12.913 -6.464 -0.478 1.00 0.00 74 PRO A CA 12
ATOM 20267 C C . PRO A 1 74 ? -11.577 -5.832 -0.101 1.00 0.00 74 PRO A C 12
ATOM 20268 O O . PRO A 1 74 ? -10.539 -6.167 -0.671 1.00 0.00 74 PRO A O 12
ATOM 20279 N N . GLN A 1 75 ? -11.612 -4.917 0.862 1.00 0.00 75 GLN A N 12
ATOM 20280 C CA . GLN A 1 75 ? -10.404 -4.238 1.314 1.00 0.00 75 GLN A CA 12
ATOM 20281 C C . GLN A 1 75 ? -9.488 -5.199 2.064 1.00 0.00 75 GLN A C 12
ATOM 20282 O O . GLN A 1 75 ? -9.946 -6.003 2.877 1.00 0.00 75 GLN A O 12
ATOM 20296 N N . LEU A 1 76 ? -8.192 -5.112 1.786 1.00 0.00 76 LEU A N 12
ATOM 20297 C CA . LEU A 1 76 ? -7.210 -5.974 2.435 1.00 0.00 76 LEU A CA 12
ATOM 20298 C C . LEU A 1 76 ? -6.085 -5.151 3.053 1.00 0.00 76 LEU A C 12
ATOM 20299 O O . LEU A 1 76 ? -5.655 -4.146 2.487 1.00 0.00 76 LEU A O 12
ATOM 20315 N N . SER A 1 77 ? -5.612 -5.584 4.217 1.00 0.00 77 SER A N 12
ATOM 20316 C CA . SER A 1 77 ? -4.537 -4.886 4.913 1.00 0.00 77 SER A CA 12
ATOM 20317 C C . SER A 1 77 ? -3.179 -5.249 4.319 1.00 0.00 77 SER A C 12
ATOM 20318 O O . SER A 1 77 ? -3.038 -6.266 3.639 1.00 0.00 77 SER A O 12
ATOM 20326 N N . LEU A 1 78 ? -2.183 -4.411 4.583 1.00 0.00 78 LEU A N 12
ATOM 20327 C CA . LEU A 1 78 ? -0.835 -4.642 4.075 1.00 0.00 78 LEU A CA 12
ATOM 20328 C C . LEU A 1 78 ? 0.211 -4.089 5.038 1.00 0.00 78 LEU A C 12
ATOM 20329 O O . LEU A 1 78 ? -0.069 -3.179 5.817 1.00 0.00 78 LEU A O 12
ATOM 20345 N N . GLN A 1 79 ? 1.417 -4.645 4.976 1.00 0.00 79 GLN A N 12
ATOM 20346 C CA . GLN A 1 79 ? 2.505 -4.206 5.842 1.00 0.00 79 GLN A CA 12
ATOM 20347 C C . GLN A 1 79 ? 3.764 -3.916 5.030 1.00 0.00 79 GLN A C 12
ATOM 20348 O O . GLN A 1 79 ? 4.143 -4.696 4.155 1.00 0.00 79 GLN A O 12
ATOM 20362 N N . ILE A 1 80 ? 4.406 -2.791 5.325 1.00 0.00 80 ILE A N 12
ATOM 20363 C CA . ILE A 1 80 ? 5.622 -2.400 4.623 1.00 0.00 80 ILE A CA 12
ATOM 20364 C C . ILE A 1 80 ? 6.613 -3.556 4.553 1.00 0.00 80 ILE A C 12
ATOM 20365 O O . ILE A 1 80 ? 6.863 -4.235 5.549 1.00 0.00 80 ILE A O 12
ATOM 20381 N N . GLY A 1 81 ? 7.178 -3.775 3.369 1.00 0.00 81 GLY A N 12
ATOM 20382 C CA . GLY A 1 81 ? 8.137 -4.849 3.192 1.00 0.00 81 GLY A CA 12
ATOM 20383 C C . GLY A 1 81 ? 7.471 -6.178 2.895 1.00 0.00 81 GLY A C 12
ATOM 20384 O O . GLY A 1 81 ? 8.099 -7.232 3.003 1.00 0.00 81 GLY A O 12
ATOM 20388 N N . ASP A 1 82 ? 6.197 -6.129 2.523 1.00 0.00 82 ASP A N 12
ATOM 20389 C CA . ASP A 1 82 ? 5.445 -7.339 2.210 1.00 0.00 82 ASP A CA 12
ATOM 20390 C C . ASP A 1 82 ? 5.111 -7.402 0.723 1.00 0.00 82 ASP A C 12
ATOM 20391 O O . ASP A 1 82 ? 4.603 -6.439 0.149 1.00 0.00 82 ASP A O 12
ATOM 20400 N N . VAL A 1 83 ? 5.400 -8.542 0.104 1.00 0.00 83 VAL A N 12
ATOM 20401 C CA . VAL A 1 83 ? 5.131 -8.731 -1.316 1.00 0.00 83 VAL A CA 12
ATOM 20402 C C . VAL A 1 83 ? 3.788 -9.420 -1.533 1.00 0.00 83 VAL A C 12
ATOM 20403 O O . VAL A 1 83 ? 3.427 -10.344 -0.804 1.00 0.00 83 VAL A O 12
ATOM 20416 N N . VAL A 1 84 ? 3.052 -8.966 -2.542 1.00 0.00 84 VAL A N 12
ATOM 20417 C CA . VAL A 1 84 ? 1.749 -9.539 -2.857 1.00 0.00 84 VAL A CA 12
ATOM 20418 C C . VAL A 1 84 ? 1.667 -9.942 -4.326 1.00 0.00 84 VAL A C 12
ATOM 20419 O O . VAL A 1 84 ? 2.143 -9.224 -5.205 1.00 0.00 84 VAL A O 12
ATOM 20432 N N . ARG A 1 85 ? 1.059 -11.095 -4.584 1.00 0.00 85 ARG A N 12
ATOM 20433 C CA . ARG A 1 85 ? 0.915 -11.595 -5.946 1.00 0.00 85 ARG A CA 12
ATOM 20434 C C . ARG A 1 85 ? -0.203 -10.859 -6.679 1.00 0.00 85 ARG A C 12
ATOM 20435 O O . ARG A 1 85 ? -1.382 -11.036 -6.371 1.00 0.00 85 ARG A O 12
ATOM 20456 N N . ILE A 1 86 ? 0.176 -10.034 -7.649 1.00 0.00 86 ILE A N 12
ATOM 20457 C CA . ILE A 1 86 ? -0.794 -9.272 -8.426 1.00 0.00 86 ILE A CA 12
ATOM 20458 C C . ILE A 1 86 ? -1.422 -10.132 -9.517 1.00 0.00 86 ILE A C 12
ATOM 20459 O O . ILE A 1 86 ? -0.718 -10.768 -10.301 1.00 0.00 86 ILE A O 12
ATOM 20475 N N . GLN A 1 87 ? -2.750 -10.146 -9.561 1.00 0.00 87 GLN A N 12
ATOM 20476 C CA . GLN A 1 87 ? -3.473 -10.928 -10.557 1.00 0.00 87 GLN A CA 12
ATOM 20477 C C . GLN A 1 87 ? -4.269 -10.020 -11.489 1.00 0.00 87 GLN A C 12
ATOM 20478 O O . GLN A 1 87 ? -4.401 -10.300 -12.680 1.00 0.00 87 GLN A O 12
ATOM 20492 N N . GLU A 1 88 ? -4.797 -8.931 -10.938 1.00 0.00 88 GLU A N 12
ATOM 20493 C CA . GLU A 1 88 ? -5.581 -7.983 -11.721 1.00 0.00 88 GLU A CA 12
ATOM 20494 C C . GLU A 1 88 ? -5.375 -6.558 -11.215 1.00 0.00 88 GLU A C 12
ATOM 20495 O O . GLU A 1 88 ? -5.105 -6.339 -10.034 1.00 0.00 88 GLU A O 12
ATOM 20507 N N . THR A 1 89 ? -5.505 -5.591 -12.118 1.00 0.00 89 THR A N 12
ATOM 20508 C CA . THR A 1 89 ? -5.332 -4.188 -11.766 1.00 0.00 89 THR A CA 12
ATOM 20509 C C . THR A 1 89 ? -6.452 -3.333 -12.346 1.00 0.00 89 THR A C 12
ATOM 20510 O O . THR A 1 89 ? -6.667 -3.314 -13.559 1.00 0.00 89 THR A O 12
ATOM 20521 N N . CYS A 1 90 ? -7.163 -2.626 -11.474 1.00 0.00 90 CYS A N 12
ATOM 20522 C CA . CYS A 1 90 ? -8.262 -1.768 -11.901 1.00 0.00 90 CYS A CA 12
ATOM 20523 C C . CYS A 1 90 ? -8.074 -0.345 -11.384 1.00 0.00 90 CYS A C 12
ATOM 20524 O O . CYS A 1 90 ? -7.693 -0.137 -10.233 1.00 0.00 90 CYS A O 12
ATOM 20532 N N . GLY A 1 91 ? -8.342 0.632 -12.245 1.00 0.00 91 GLY A N 12
ATOM 20533 C CA . GLY A 1 91 ? -8.195 2.023 -11.858 1.00 0.00 91 GLY A CA 12
ATOM 20534 C C . GLY A 1 91 ? -6.935 2.270 -11.052 1.00 0.00 91 GLY A C 12
ATOM 20535 O O . GLY A 1 91 ? -5.825 2.054 -11.540 1.00 0.00 91 GLY A O 12
ATOM 20539 N N . ASP A 1 92 ? -7.105 2.724 -9.816 1.00 0.00 92 ASP A N 12
ATOM 20540 C CA . ASP A 1 92 ? -5.972 3.002 -8.940 1.00 0.00 92 ASP A CA 12
ATOM 20541 C C . ASP A 1 92 ? -5.916 2.000 -7.791 1.00 0.00 92 ASP A C 12
ATOM 20542 O O . ASP A 1 92 ? -5.623 2.364 -6.652 1.00 0.00 92 ASP A O 12
ATOM 20551 N N . TRP A 1 93 ? -6.198 0.739 -8.098 1.00 0.00 93 TRP A N 12
ATOM 20552 C CA . TRP A 1 93 ? -6.180 -0.315 -7.090 1.00 0.00 93 TRP A CA 12
ATOM 20553 C C . TRP A 1 93 ? -5.689 -1.629 -7.685 1.00 0.00 93 TRP A C 12
ATOM 20554 O O . TRP A 1 93 ? -6.071 -2.000 -8.796 1.00 0.00 93 TRP A O 12
ATOM 20575 N N . TYR A 1 94 ? -4.841 -2.331 -6.942 1.00 0.00 94 TYR A N 12
ATOM 20576 C CA . TYR A 1 94 ? -4.297 -3.604 -7.398 1.00 0.00 94 TYR A CA 12
ATOM 20577 C C . TYR A 1 94 ? -5.121 -4.772 -6.865 1.00 0.00 94 TYR A C 12
ATOM 20578 O O . TYR A 1 94 ? -5.815 -4.646 -5.855 1.00 0.00 94 TYR A O 12
ATOM 20596 N N . ARG A 1 95 ? -5.038 -5.908 -7.550 1.00 0.00 95 ARG A N 12
ATOM 20597 C CA . ARG A 1 95 ? -5.776 -7.099 -7.146 1.00 0.00 95 ARG A CA 12
ATOM 20598 C C . ARG A 1 95 ? -4.825 -8.258 -6.865 1.00 0.00 95 ARG A C 12
ATOM 20599 O O . ARG A 1 95 ? -3.904 -8.520 -7.638 1.00 0.00 95 ARG A O 12
ATOM 20620 N N . GLY A 1 96 ? -5.055 -8.950 -5.753 1.00 0.00 96 GLY A N 12
ATOM 20621 C CA . GLY A 1 96 ? -4.210 -10.072 -5.390 1.00 0.00 96 GLY A CA 12
ATOM 20622 C C . GLY A 1 96 ? -4.379 -10.480 -3.939 1.00 0.00 96 GLY A C 12
ATOM 20623 O O . GLY A 1 96 ? -5.463 -10.340 -3.371 1.00 0.00 96 GLY A O 12
ATOM 20627 N N . TYR A 1 97 ? -3.308 -10.985 -3.340 1.00 0.00 97 TYR A N 12
ATOM 20628 C CA . TYR A 1 97 ? -3.344 -11.418 -1.948 1.00 0.00 97 TYR A CA 12
ATOM 20629 C C . TYR A 1 97 ? -1.949 -11.385 -1.330 1.00 0.00 97 TYR A C 12
ATOM 20630 O O . TYR A 1 97 ? -0.967 -11.067 -2.003 1.00 0.00 97 TYR A O 12
ATOM 20648 N N . LEU A 1 98 ? -1.870 -11.715 -0.046 1.00 0.00 98 LEU A N 12
ATOM 20649 C CA . LEU A 1 98 ? -0.596 -11.724 0.664 1.00 0.00 98 LEU A CA 12
ATOM 20650 C C . LEU A 1 98 ? 0.132 -13.049 0.460 1.00 0.00 98 LEU A C 12
ATOM 20651 O O . LEU A 1 98 ? -0.318 -14.095 0.929 1.00 0.00 98 LEU A O 12
ATOM 20667 N N . ILE A 1 99 ? 1.260 -12.997 -0.241 1.00 0.00 99 ILE A N 12
ATOM 20668 C CA . ILE A 1 99 ? 2.052 -14.192 -0.504 1.00 0.00 99 ILE A CA 12
ATOM 20669 C C . ILE A 1 99 ? 2.419 -14.904 0.794 1.00 0.00 99 ILE A C 12
ATOM 20670 O O . ILE A 1 99 ? 2.333 -16.129 0.889 1.00 0.00 99 ILE A O 12
ATOM 20686 N N . LYS A 1 100 ? 2.829 -14.129 1.792 1.00 0.00 100 LYS A N 12
ATOM 20687 C CA . LYS A 1 100 ? 3.207 -14.683 3.086 1.00 0.00 100 LYS A CA 12
ATOM 20688 C C . LYS A 1 100 ? 1.990 -15.241 3.816 1.00 0.00 100 LYS A C 12
ATOM 20689 O O . LYS A 1 100 ? 2.085 -16.240 4.531 1.00 0.00 100 LYS A O 12
ATOM 20708 N N . HIS A 1 101 ? 0.845 -14.591 3.631 1.00 0.00 101 HIS A N 12
ATOM 20709 C CA . HIS A 1 101 ? -0.392 -15.023 4.271 1.00 0.00 101 HIS A CA 12
ATOM 20710 C C . HIS A 1 101 ? -1.551 -15.008 3.279 1.00 0.00 101 HIS A C 12
ATOM 20711 O O . HIS A 1 101 ? -2.418 -14.135 3.334 1.00 0.00 101 HIS A O 12
ATOM 20726 N N . LYS A 1 102 ? -1.560 -15.979 2.372 1.00 0.00 102 LYS A N 12
ATOM 20727 C CA . LYS A 1 102 ? -2.612 -16.079 1.367 1.00 0.00 102 LYS A CA 12
ATOM 20728 C C . LYS A 1 102 ? -3.988 -15.909 2.002 1.00 0.00 102 LYS A C 12
ATOM 20729 O O . LYS A 1 102 ? -4.896 -15.341 1.395 1.00 0.00 102 LYS A O 12
ATOM 20748 N N . MET A 1 103 ? -4.135 -16.402 3.227 1.00 0.00 103 MET A N 12
ATOM 20749 C CA . MET A 1 103 ? -5.401 -16.302 3.944 1.00 0.00 103 MET A CA 12
ATOM 20750 C C . MET A 1 103 ? -6.010 -14.913 3.780 1.00 0.00 103 MET A C 12
ATOM 20751 O O . MET A 1 103 ? -7.220 -14.734 3.927 1.00 0.00 103 MET A O 12
ATOM 20765 N N . LEU A 1 104 ? -5.166 -13.934 3.475 1.00 0.00 104 LEU A N 12
ATOM 20766 C CA . LEU A 1 104 ? -5.622 -12.560 3.291 1.00 0.00 104 LEU A CA 12
ATOM 20767 C C . LEU A 1 104 ? -5.679 -12.200 1.811 1.00 0.00 104 LEU A C 12
ATOM 20768 O O . LEU A 1 104 ? -4.655 -12.172 1.129 1.00 0.00 104 LEU A O 12
ATOM 20784 N N . GLN A 1 105 ? -6.883 -11.922 1.321 1.00 0.00 105 GLN A N 12
ATOM 20785 C CA . GLN A 1 105 ? -7.073 -11.561 -0.079 1.00 0.00 105 GLN A CA 12
ATOM 20786 C C . GLN A 1 105 ? -8.042 -10.390 -0.213 1.00 0.00 105 GLN A C 12
ATOM 20787 O O . GLN A 1 105 ? -9.089 -10.362 0.432 1.00 0.00 105 GLN A O 12
ATOM 20801 N N . GLY A 1 106 ? -7.684 -9.425 -1.054 1.00 0.00 106 GLY A N 12
ATOM 20802 C CA . GLY A 1 106 ? -8.532 -8.265 -1.257 1.00 0.00 106 GLY A CA 12
ATOM 20803 C C . GLY A 1 106 ? -7.942 -7.281 -2.247 1.00 0.00 106 GLY A C 12
ATOM 20804 O O . GLY A 1 106 ? -7.317 -7.679 -3.230 1.00 0.00 106 GLY A O 12
ATOM 20808 N N . ILE A 1 107 ? -8.141 -5.993 -1.989 1.00 0.00 107 ILE A N 12
ATOM 20809 C CA . ILE A 1 107 ? -7.624 -4.950 -2.865 1.00 0.00 107 ILE A CA 12
ATOM 20810 C C . ILE A 1 107 ? -6.836 -3.910 -2.077 1.00 0.00 107 ILE A C 12
ATOM 20811 O O . ILE A 1 107 ? -7.035 -3.745 -0.873 1.00 0.00 107 ILE A O 12
ATOM 20827 N N . PHE A 1 108 ? -5.941 -3.208 -2.764 1.00 0.00 108 PHE A N 12
ATOM 20828 C CA . PHE A 1 108 ? -5.122 -2.182 -2.128 1.00 0.00 108 PHE A CA 12
ATOM 20829 C C . PHE A 1 108 ? -4.716 -1.109 -3.134 1.00 0.00 108 PHE A C 12
ATOM 20830 O O . PHE A 1 108 ? -4.745 -1.317 -4.347 1.00 0.00 108 PHE A O 12
ATOM 20847 N N . PRO A 1 109 ? -4.329 0.068 -2.620 1.00 0.00 109 PRO A N 12
ATOM 20848 C CA . PRO A 1 109 ? -3.911 1.198 -3.455 1.00 0.00 109 PRO A CA 12
ATOM 20849 C C . PRO A 1 109 ? -2.572 0.946 -4.141 1.00 0.00 109 PRO A C 12
ATOM 20850 O O . PRO A 1 109 ? -1.601 0.542 -3.501 1.00 0.00 109 PRO A O 12
ATOM 20861 N N . LYS A 1 110 ? -2.528 1.188 -5.447 1.00 0.00 110 LYS A N 12
ATOM 20862 C CA . LYS A 1 110 ? -1.308 0.990 -6.221 1.00 0.00 110 LYS A CA 12
ATOM 20863 C C . LYS A 1 110 ? -0.179 1.870 -5.692 1.00 0.00 110 LYS A C 12
ATOM 20864 O O . LYS A 1 110 ? 0.983 1.464 -5.681 1.00 0.00 110 LYS A O 12
ATOM 20883 N N . SER A 1 111 ? -0.530 3.075 -5.255 1.00 0.00 111 SER A N 12
ATOM 20884 C CA . SER A 1 111 ? 0.454 4.013 -4.727 1.00 0.00 111 SER A CA 12
ATOM 20885 C C . SER A 1 111 ? 1.170 3.424 -3.515 1.00 0.00 111 SER A C 12
ATOM 20886 O O . SER A 1 111 ? 2.167 3.972 -3.042 1.00 0.00 111 SER A O 12
ATOM 20894 N N . PHE A 1 112 ? 0.655 2.305 -3.018 1.00 0.00 112 PHE A N 12
ATOM 20895 C CA . PHE A 1 112 ? 1.243 1.641 -1.860 1.00 0.00 112 PHE A CA 12
ATOM 20896 C C . PHE A 1 112 ? 2.065 0.428 -2.288 1.00 0.00 112 PHE A C 12
ATOM 20897 O O . PHE A 1 112 ? 2.980 0.005 -1.581 1.00 0.00 112 PHE A O 12
ATOM 20914 N N . ILE A 1 113 ? 1.730 -0.126 -3.448 1.00 0.00 113 ILE A N 12
ATOM 20915 C CA . ILE A 1 113 ? 2.436 -1.289 -3.971 1.00 0.00 113 ILE A CA 12
ATOM 20916 C C . ILE A 1 113 ? 3.547 -0.873 -4.929 1.00 0.00 113 ILE A C 12
ATOM 20917 O O . ILE A 1 113 ? 3.329 -0.074 -5.840 1.00 0.00 113 ILE A O 12
ATOM 20933 N N . HIS A 1 114 ? 4.739 -1.423 -4.718 1.00 0.00 114 HIS A N 12
ATOM 20934 C CA . HIS A 1 114 ? 5.885 -1.111 -5.565 1.00 0.00 114 HIS A CA 12
ATOM 20935 C C . HIS A 1 114 ? 6.193 -2.268 -6.511 1.00 0.00 114 HIS A C 12
ATOM 20936 O O . HIS A 1 114 ? 6.647 -3.329 -6.081 1.00 0.00 114 HIS A O 12
ATOM 20951 N N . ILE A 1 115 ? 5.941 -2.057 -7.798 1.00 0.00 115 ILE A N 12
ATOM 20952 C CA . ILE A 1 115 ? 6.192 -3.083 -8.803 1.00 0.00 115 ILE A CA 12
ATOM 20953 C C . ILE A 1 115 ? 7.682 -3.381 -8.925 1.00 0.00 115 ILE A C 12
ATOM 20954 O O . ILE A 1 115 ? 8.478 -2.501 -9.255 1.00 0.00 115 ILE A O 12
ATOM 20970 N N . LYS A 1 116 ? 8.054 -4.628 -8.657 1.00 0.00 116 LYS A N 12
ATOM 20971 C CA . LYS A 1 116 ? 9.449 -5.045 -8.739 1.00 0.00 116 LYS A CA 12
ATOM 20972 C C . LYS A 1 116 ? 9.857 -5.297 -10.186 1.00 0.00 116 LYS A C 12
ATOM 20973 O O . LYS A 1 116 ? 10.513 -6.293 -10.491 1.00 0.00 116 LYS A O 12
ATOM 20992 N N . GLU A 1 117 ? 9.466 -4.388 -11.074 1.00 0.00 117 GLU A N 12
ATOM 20993 C CA . GLU A 1 117 ? 9.793 -4.513 -12.489 1.00 0.00 117 GLU A CA 12
ATOM 20994 C C . GLU A 1 117 ? 11.246 -4.124 -12.749 1.00 0.00 117 GLU A C 12
ATOM 20995 O O . GLU A 1 117 ? 11.524 -3.179 -13.488 1.00 0.00 117 GLU A O 12
ATOM 21007 N N . VAL A 1 118 ? 12.168 -4.858 -12.135 1.00 0.00 118 VAL A N 12
ATOM 21008 C CA . VAL A 1 118 ? 13.592 -4.591 -12.299 1.00 0.00 118 VAL A CA 12
ATOM 21009 C C . VAL A 1 118 ? 14.155 -5.333 -13.506 1.00 0.00 118 VAL A C 12
ATOM 21010 O O . VAL A 1 118 ? 15.302 -5.121 -13.900 1.00 0.00 118 VAL A O 12
ATOM 21023 N N . THR A 1 119 ? 13.339 -6.205 -14.091 1.00 0.00 119 THR A N 12
ATOM 21024 C CA . THR A 1 119 ? 13.756 -6.980 -15.253 1.00 0.00 119 THR A CA 12
ATOM 21025 C C . THR A 1 119 ? 12.903 -6.644 -16.471 1.00 0.00 119 THR A C 12
ATOM 21026 O O . THR A 1 119 ? 11.903 -5.933 -16.366 1.00 0.00 119 THR A O 12
ATOM 21037 N N . GLY A 1 1 ? 18.648 12.199 21.648 1.00 0.00 1 GLY A N 13
ATOM 21038 C CA . GLY A 1 1 ? 18.710 12.566 20.245 1.00 0.00 1 GLY A CA 13
ATOM 21039 C C . GLY A 1 1 ? 20.082 13.064 19.837 1.00 0.00 1 GLY A C 13
ATOM 21040 O O . GLY A 1 1 ? 20.690 13.873 20.538 1.00 0.00 1 GLY A O 13
ATOM 21044 N N . SER A 1 2 ? 20.572 12.580 18.700 1.00 0.00 2 SER A N 13
ATOM 21045 C CA . SER A 1 2 ? 21.883 12.978 18.202 1.00 0.00 2 SER A CA 13
ATOM 21046 C C . SER A 1 2 ? 21.855 13.168 16.688 1.00 0.00 2 SER A C 13
ATOM 21047 O O . SER A 1 2 ? 21.083 12.517 15.984 1.00 0.00 2 SER A O 13
ATOM 21055 N N . SER A 1 3 ? 22.702 14.065 16.195 1.00 0.00 3 SER A N 13
ATOM 21056 C CA . SER A 1 3 ? 22.773 14.344 14.766 1.00 0.00 3 SER A CA 13
ATOM 21057 C C . SER A 1 3 ? 23.565 13.262 14.039 1.00 0.00 3 SER A C 13
ATOM 21058 O O . SER A 1 3 ? 24.123 12.360 14.663 1.00 0.00 3 SER A O 13
ATOM 21066 N N . GLY A 1 4 ? 23.609 13.359 12.713 1.00 0.00 4 GLY A N 13
ATOM 21067 C CA . GLY A 1 4 ? 24.335 12.383 11.922 1.00 0.00 4 GLY A CA 13
ATOM 21068 C C . GLY A 1 4 ? 24.137 12.581 10.432 1.00 0.00 4 GLY A C 13
ATOM 21069 O O . GLY A 1 4 ? 23.332 11.890 9.808 1.00 0.00 4 GLY A O 13
ATOM 21073 N N . SER A 1 5 ? 24.873 13.530 9.861 1.00 0.00 5 SER A N 13
ATOM 21074 C CA . SER A 1 5 ? 24.770 13.821 8.436 1.00 0.00 5 SER A CA 13
ATOM 21075 C C . SER A 1 5 ? 25.812 14.854 8.016 1.00 0.00 5 SER A C 13
ATOM 21076 O O . SER A 1 5 ? 26.261 15.664 8.828 1.00 0.00 5 SER A O 13
ATOM 21084 N N . SER A 1 6 ? 26.192 14.819 6.743 1.00 0.00 6 SER A N 13
ATOM 21085 C CA . SER A 1 6 ? 27.184 15.748 6.215 1.00 0.00 6 SER A CA 13
ATOM 21086 C C . SER A 1 6 ? 26.677 16.420 4.943 1.00 0.00 6 SER A C 13
ATOM 21087 O O . SER A 1 6 ? 26.895 15.926 3.837 1.00 0.00 6 SER A O 13
ATOM 21095 N N . GLY A 1 7 ? 25.997 17.550 5.108 1.00 0.00 7 GLY A N 13
ATOM 21096 C CA . GLY A 1 7 ? 25.468 18.272 3.965 1.00 0.00 7 GLY A CA 13
ATOM 21097 C C . GLY A 1 7 ? 24.309 17.548 3.308 1.00 0.00 7 GLY A C 13
ATOM 21098 O O . GLY A 1 7 ? 24.220 16.322 3.370 1.00 0.00 7 GLY A O 13
ATOM 21102 N N . ARG A 1 8 ? 23.419 18.308 2.679 1.00 0.00 8 ARG A N 13
ATOM 21103 C CA . ARG A 1 8 ? 22.259 17.732 2.010 1.00 0.00 8 ARG A CA 13
ATOM 21104 C C . ARG A 1 8 ? 22.425 17.781 0.494 1.00 0.00 8 ARG A C 13
ATOM 21105 O O . ARG A 1 8 ? 21.453 17.956 -0.242 1.00 0.00 8 ARG A O 13
ATOM 21126 N N . LEU A 1 9 ? 23.662 17.625 0.034 1.00 0.00 9 LEU A N 13
ATOM 21127 C CA . LEU A 1 9 ? 23.956 17.652 -1.394 1.00 0.00 9 LEU A CA 13
ATOM 21128 C C . LEU A 1 9 ? 24.409 16.281 -1.883 1.00 0.00 9 LEU A C 13
ATOM 21129 O O . LEU A 1 9 ? 25.385 16.165 -2.625 1.00 0.00 9 LEU A O 13
ATOM 21145 N N . LEU A 1 10 ? 23.694 15.243 -1.464 1.00 0.00 10 LEU A N 13
ATOM 21146 C CA . LEU A 1 10 ? 24.021 13.878 -1.860 1.00 0.00 10 LEU A CA 13
ATOM 21147 C C . LEU A 1 10 ? 23.392 13.536 -3.207 1.00 0.00 10 LEU A C 13
ATOM 21148 O O . LEU A 1 10 ? 22.601 14.310 -3.748 1.00 0.00 10 LEU A O 13
ATOM 21164 N N . ASP A 1 11 ? 23.746 12.373 -3.742 1.00 0.00 11 ASP A N 13
ATOM 21165 C CA . ASP A 1 11 ? 23.213 11.927 -5.024 1.00 0.00 11 ASP A CA 13
ATOM 21166 C C . ASP A 1 11 ? 21.843 11.280 -4.848 1.00 0.00 11 ASP A C 13
ATOM 21167 O O . ASP A 1 11 ? 20.815 11.882 -5.165 1.00 0.00 11 ASP A O 13
ATOM 21176 N N . LEU A 1 12 ? 21.834 10.052 -4.342 1.00 0.00 12 LEU A N 13
ATOM 21177 C CA . LEU A 1 12 ? 20.590 9.323 -4.125 1.00 0.00 12 LEU A CA 13
ATOM 21178 C C . LEU A 1 12 ? 19.583 9.623 -5.230 1.00 0.00 12 LEU A C 13
ATOM 21179 O O . LEU A 1 12 ? 18.441 9.994 -4.958 1.00 0.00 12 LEU A O 13
ATOM 21195 N N . GLU A 1 13 ? 20.013 9.457 -6.477 1.00 0.00 13 GLU A N 13
ATOM 21196 C CA . GLU A 1 13 ? 19.147 9.710 -7.623 1.00 0.00 13 GLU A CA 13
ATOM 21197 C C . GLU A 1 13 ? 18.589 8.404 -8.181 1.00 0.00 13 GLU A C 13
ATOM 21198 O O . GLU A 1 13 ? 18.541 8.205 -9.394 1.00 0.00 13 GLU A O 13
ATOM 21210 N N . ASN A 1 14 ? 18.167 7.516 -7.285 1.00 0.00 14 ASN A N 13
ATOM 21211 C CA . ASN A 1 14 ? 17.613 6.229 -7.687 1.00 0.00 14 ASN A CA 13
ATOM 21212 C C . ASN A 1 14 ? 16.177 6.077 -7.195 1.00 0.00 14 ASN A C 13
ATOM 21213 O O . ASN A 1 14 ? 15.248 5.941 -7.992 1.00 0.00 14 ASN A O 13
ATOM 21224 N N . ILE A 1 15 ? 16.003 6.103 -5.878 1.00 0.00 15 ILE A N 13
ATOM 21225 C CA . ILE A 1 15 ? 14.680 5.970 -5.280 1.00 0.00 15 ILE A CA 13
ATOM 21226 C C . ILE A 1 15 ? 13.876 7.256 -5.435 1.00 0.00 15 ILE A C 13
ATOM 21227 O O . ILE A 1 15 ? 14.431 8.354 -5.402 1.00 0.00 15 ILE A O 13
ATOM 21243 N N . GLN A 1 16 ? 12.565 7.111 -5.601 1.00 0.00 16 GLN A N 13
ATOM 21244 C CA . GLN A 1 16 ? 11.684 8.262 -5.759 1.00 0.00 16 GLN A CA 13
ATOM 21245 C C . GLN A 1 16 ? 10.542 8.216 -4.748 1.00 0.00 16 GLN A C 13
ATOM 21246 O O . GLN A 1 16 ? 9.371 8.303 -5.117 1.00 0.00 16 GLN A O 13
ATOM 21260 N N . ILE A 1 17 ? 10.892 8.080 -3.474 1.00 0.00 17 ILE A N 13
ATOM 21261 C CA . ILE A 1 17 ? 9.897 8.023 -2.411 1.00 0.00 17 ILE A CA 13
ATOM 21262 C C . ILE A 1 17 ? 9.872 9.322 -1.612 1.00 0.00 17 ILE A C 13
ATOM 21263 O O . ILE A 1 17 ? 10.909 9.906 -1.297 1.00 0.00 17 ILE A O 13
ATOM 21279 N N . PRO A 1 18 ? 8.660 9.786 -1.274 1.00 0.00 18 PRO A N 13
ATOM 21280 C CA . PRO A 1 18 ? 8.470 11.019 -0.505 1.00 0.00 18 PRO A CA 13
ATOM 21281 C C . PRO A 1 18 ? 8.927 10.876 0.943 1.00 0.00 18 PRO A C 13
ATOM 21282 O O . PRO A 1 18 ? 9.469 9.841 1.333 1.00 0.00 18 PRO A O 13
ATOM 21293 N N . ASP A 1 19 ? 8.704 11.919 1.735 1.00 0.00 19 ASP A N 13
ATOM 21294 C CA . ASP A 1 19 ? 9.092 11.908 3.141 1.00 0.00 19 ASP A CA 13
ATOM 21295 C C . ASP A 1 19 ? 8.094 11.109 3.973 1.00 0.00 19 ASP A C 13
ATOM 21296 O O . ASP A 1 19 ? 8.481 10.316 4.831 1.00 0.00 19 ASP A O 13
ATOM 21305 N N . ALA A 1 20 ? 6.809 11.325 3.715 1.00 0.00 20 ALA A N 13
ATOM 21306 C CA . ALA A 1 20 ? 5.756 10.625 4.440 1.00 0.00 20 ALA A CA 13
ATOM 21307 C C . ALA A 1 20 ? 4.732 10.027 3.480 1.00 0.00 20 ALA A C 13
ATOM 21308 O O . ALA A 1 20 ? 4.711 10.334 2.288 1.00 0.00 20 ALA A O 13
ATOM 21315 N N . PRO A 1 21 ? 3.864 9.153 4.009 1.00 0.00 21 PRO A N 13
ATOM 21316 C CA . PRO A 1 21 ? 2.822 8.494 3.216 1.00 0.00 21 PRO A CA 13
ATOM 21317 C C . PRO A 1 21 ? 1.729 9.462 2.776 1.00 0.00 21 PRO A C 13
ATOM 21318 O O . PRO A 1 21 ? 1.139 10.179 3.584 1.00 0.00 21 PRO A O 13
ATOM 21329 N N . PRO A 1 22 ? 1.452 9.485 1.463 1.00 0.00 22 PRO A N 13
ATOM 21330 C CA . PRO A 1 22 ? 0.428 10.361 0.886 1.00 0.00 22 PRO A CA 13
ATOM 21331 C C . PRO A 1 22 ? -0.984 9.938 1.277 1.00 0.00 22 PRO A C 13
ATOM 21332 O O . PRO A 1 22 ? -1.207 8.852 1.814 1.00 0.00 22 PRO A O 13
ATOM 21343 N N . PRO A 1 23 ? -1.962 10.813 1.002 1.00 0.00 23 PRO A N 13
ATOM 21344 C CA . PRO A 1 23 ? -3.370 10.551 1.316 1.00 0.00 23 PRO A CA 13
ATOM 21345 C C . PRO A 1 23 ? -3.967 9.459 0.436 1.00 0.00 23 PRO A C 13
ATOM 21346 O O . PRO A 1 23 ? -3.838 9.496 -0.788 1.00 0.00 23 PRO A O 13
ATOM 21357 N N . ILE A 1 24 ? -4.620 8.488 1.066 1.00 0.00 24 ILE A N 13
ATOM 21358 C CA . ILE A 1 24 ? -5.238 7.387 0.339 1.00 0.00 24 ILE A CA 13
ATOM 21359 C C . ILE A 1 24 ? -6.381 7.881 -0.541 1.00 0.00 24 ILE A C 13
ATOM 21360 O O . ILE A 1 24 ? -7.181 8.729 -0.144 1.00 0.00 24 ILE A O 13
ATOM 21376 N N . PRO A 1 25 ? -6.463 7.339 -1.765 1.00 0.00 25 PRO A N 13
ATOM 21377 C CA . PRO A 1 25 ? -7.507 7.708 -2.726 1.00 0.00 25 PRO A CA 13
ATOM 21378 C C . PRO A 1 25 ? -8.885 7.209 -2.306 1.00 0.00 25 PRO A C 13
ATOM 21379 O O . PRO A 1 25 ? -9.027 6.528 -1.290 1.00 0.00 25 PRO A O 13
ATOM 21390 N N . LYS A 1 26 ? -9.899 7.551 -3.094 1.00 0.00 26 LYS A N 13
ATOM 21391 C CA . LYS A 1 26 ? -11.266 7.136 -2.805 1.00 0.00 26 LYS A CA 13
ATOM 21392 C C . LYS A 1 26 ? -11.541 5.742 -3.359 1.00 0.00 26 LYS A C 13
ATOM 21393 O O . LYS A 1 26 ? -11.198 5.440 -4.502 1.00 0.00 26 LYS A O 13
ATOM 21412 N N . GLU A 1 27 ? -12.161 4.896 -2.542 1.00 0.00 27 GLU A N 13
ATOM 21413 C CA . GLU A 1 27 ? -12.481 3.534 -2.952 1.00 0.00 27 GLU A CA 13
ATOM 21414 C C . GLU A 1 27 ? -12.836 3.482 -4.435 1.00 0.00 27 GLU A C 13
ATOM 21415 O O . GLU A 1 27 ? -13.352 4.441 -5.010 1.00 0.00 27 GLU A O 13
ATOM 21427 N N . PRO A 1 28 ? -12.554 2.335 -5.071 1.00 0.00 28 PRO A N 13
ATOM 21428 C CA . PRO A 1 28 ? -12.835 2.129 -6.495 1.00 0.00 28 PRO A CA 13
ATOM 21429 C C . PRO A 1 28 ? -14.329 2.036 -6.783 1.00 0.00 28 PRO A C 13
ATOM 21430 O O . PRO A 1 28 ? -15.103 1.561 -5.952 1.00 0.00 28 PRO A O 13
ATOM 21441 N N . SER A 1 29 ? -14.728 2.490 -7.967 1.00 0.00 29 SER A N 13
ATOM 21442 C CA . SER A 1 29 ? -16.131 2.460 -8.364 1.00 0.00 29 SER A CA 13
ATOM 21443 C C . SER A 1 29 ? -16.693 1.045 -8.267 1.00 0.00 29 SER A C 13
ATOM 21444 O O . SER A 1 29 ? -16.012 0.125 -7.818 1.00 0.00 29 SER A O 13
ATOM 21452 N N . ASN A 1 30 ? -17.941 0.881 -8.693 1.00 0.00 30 ASN A N 13
ATOM 21453 C CA . ASN A 1 30 ? -18.597 -0.422 -8.654 1.00 0.00 30 ASN A CA 13
ATOM 21454 C C . ASN A 1 30 ? -17.640 -1.525 -9.095 1.00 0.00 30 ASN A C 13
ATOM 21455 O O . ASN A 1 30 ? -16.902 -1.370 -10.068 1.00 0.00 30 ASN A O 13
ATOM 21466 N N . TYR A 1 31 ? -17.658 -2.640 -8.372 1.00 0.00 31 TYR A N 13
ATOM 21467 C CA . TYR A 1 31 ? -16.792 -3.769 -8.687 1.00 0.00 31 TYR A CA 13
ATOM 21468 C C . TYR A 1 31 ? -17.388 -4.619 -9.805 1.00 0.00 31 TYR A C 13
ATOM 21469 O O . TYR A 1 31 ? -18.599 -4.837 -9.856 1.00 0.00 31 TYR A O 13
ATOM 21487 N N . ASP A 1 32 ? -16.529 -5.095 -10.699 1.00 0.00 32 ASP A N 13
ATOM 21488 C CA . ASP A 1 32 ? -16.969 -5.923 -11.817 1.00 0.00 32 ASP A CA 13
ATOM 21489 C C . ASP A 1 32 ? -17.342 -7.324 -11.342 1.00 0.00 32 ASP A C 13
ATOM 21490 O O . ASP A 1 32 ? -18.479 -7.765 -11.507 1.00 0.00 32 ASP A O 13
ATOM 21499 N N . PHE A 1 33 ? -16.375 -8.020 -10.753 1.00 0.00 33 PHE A N 13
ATOM 21500 C CA . PHE A 1 33 ? -16.600 -9.372 -10.256 1.00 0.00 33 PHE A CA 13
ATOM 21501 C C . PHE A 1 33 ? -17.802 -9.413 -9.316 1.00 0.00 33 PHE A C 13
ATOM 21502 O O . PHE A 1 33 ? -17.790 -8.801 -8.248 1.00 0.00 33 PHE A O 13
ATOM 21519 N N . SER A 1 34 ? -18.839 -10.139 -9.723 1.00 0.00 34 SER A N 13
ATOM 21520 C CA . SER A 1 34 ? -20.051 -10.257 -8.921 1.00 0.00 34 SER A CA 13
ATOM 21521 C C . SER A 1 34 ? -20.331 -11.715 -8.571 1.00 0.00 34 SER A C 13
ATOM 21522 O O . SER A 1 34 ? -20.483 -12.559 -9.453 1.00 0.00 34 SER A O 13
ATOM 21530 N N . GLY A 1 35 ? -20.396 -12.004 -7.275 1.00 0.00 35 GLY A N 13
ATOM 21531 C CA . GLY A 1 35 ? -20.658 -13.361 -6.829 1.00 0.00 35 GLY A CA 13
ATOM 21532 C C . GLY A 1 35 ? -19.538 -14.316 -7.193 1.00 0.00 35 GLY A C 13
ATOM 21533 O O . GLY A 1 35 ? -18.877 -14.169 -8.221 1.00 0.00 35 GLY A O 13
ATOM 21537 N N . PRO A 1 36 ? -19.311 -15.321 -6.334 1.00 0.00 36 PRO A N 13
ATOM 21538 C CA . PRO A 1 36 ? -18.262 -16.323 -6.549 1.00 0.00 36 PRO A CA 13
ATOM 21539 C C . PRO A 1 36 ? -18.582 -17.257 -7.711 1.00 0.00 36 PRO A C 13
ATOM 21540 O O . PRO A 1 36 ? -17.681 -17.789 -8.358 1.00 0.00 36 PRO A O 13
ATOM 21551 N N . SER A 1 37 ? -19.871 -17.453 -7.969 1.00 0.00 37 SER A N 13
ATOM 21552 C CA . SER A 1 37 ? -20.310 -18.326 -9.052 1.00 0.00 37 SER A CA 13
ATOM 21553 C C . SER A 1 37 ? -21.640 -17.850 -9.629 1.00 0.00 37 SER A C 13
ATOM 21554 O O . SER A 1 37 ? -22.443 -17.226 -8.934 1.00 0.00 37 SER A O 13
ATOM 21562 N N . SER A 1 38 ? -21.865 -18.149 -10.904 1.00 0.00 38 SER A N 13
ATOM 21563 C CA . SER A 1 38 ? -23.095 -17.749 -11.577 1.00 0.00 38 SER A CA 13
ATOM 21564 C C . SER A 1 38 ? -24.289 -17.851 -10.633 1.00 0.00 38 SER A C 13
ATOM 21565 O O . SER A 1 38 ? -25.138 -16.962 -10.588 1.00 0.00 38 SER A O 13
ATOM 21573 N N . GLY A 1 39 ? -24.347 -18.944 -9.878 1.00 0.00 39 GLY A N 13
ATOM 21574 C CA . GLY A 1 39 ? -25.440 -19.144 -8.944 1.00 0.00 39 GLY A CA 13
ATOM 21575 C C . GLY A 1 39 ? -25.085 -18.713 -7.535 1.00 0.00 39 GLY A C 13
ATOM 21576 O O . GLY A 1 39 ? -24.014 -19.048 -7.027 1.00 0.00 39 GLY A O 13
ATOM 21580 N N . ILE A 1 40 ? -25.984 -17.967 -6.902 1.00 0.00 40 ILE A N 13
ATOM 21581 C CA . ILE A 1 40 ? -25.759 -17.489 -5.544 1.00 0.00 40 ILE A CA 13
ATOM 21582 C C . ILE A 1 40 ? -27.005 -17.670 -4.684 1.00 0.00 40 ILE A C 13
ATOM 21583 O O . ILE A 1 40 ? -28.129 -17.574 -5.176 1.00 0.00 40 ILE A O 13
ATOM 21599 N N . GLU A 1 41 ? -26.797 -17.930 -3.397 1.00 0.00 41 GLU A N 13
ATOM 21600 C CA . GLU A 1 41 ? -27.905 -18.123 -2.469 1.00 0.00 41 GLU A CA 13
ATOM 21601 C C . GLU A 1 41 ? -28.102 -16.890 -1.593 1.00 0.00 41 GLU A C 13
ATOM 21602 O O . GLU A 1 41 ? -29.228 -16.446 -1.372 1.00 0.00 41 GLU A O 13
ATOM 21614 N N . GLY A 1 42 ? -26.998 -16.341 -1.096 1.00 0.00 42 GLY A N 13
ATOM 21615 C CA . GLY A 1 42 ? -27.070 -15.165 -0.249 1.00 0.00 42 GLY A CA 13
ATOM 21616 C C . GLY A 1 42 ? -25.716 -14.518 -0.038 1.00 0.00 42 GLY A C 13
ATOM 21617 O O . GLY A 1 42 ? -24.930 -14.387 -0.977 1.00 0.00 42 GLY A O 13
ATOM 21621 N N . ARG A 1 43 ? -25.442 -14.110 1.197 1.00 0.00 43 ARG A N 13
ATOM 21622 C CA . ARG A 1 43 ? -24.174 -13.470 1.526 1.00 0.00 43 ARG A CA 13
ATOM 21623 C C . ARG A 1 43 ? -23.007 -14.425 1.293 1.00 0.00 43 ARG A C 13
ATOM 21624 O O . ARG A 1 43 ? -22.073 -14.111 0.556 1.00 0.00 43 ARG A O 13
ATOM 21645 N N . GLY A 1 44 ? -23.067 -15.592 1.928 1.00 0.00 44 GLY A N 13
ATOM 21646 C CA . GLY A 1 44 ? -22.009 -16.573 1.777 1.00 0.00 44 GLY A CA 13
ATOM 21647 C C . GLY A 1 44 ? -21.818 -17.416 3.022 1.00 0.00 44 GLY A C 13
ATOM 21648 O O . GLY A 1 44 ? -21.743 -16.889 4.132 1.00 0.00 44 GLY A O 13
ATOM 21652 N N . SER A 1 45 ? -21.742 -18.731 2.839 1.00 0.00 45 SER A N 13
ATOM 21653 C CA . SER A 1 45 ? -21.564 -19.649 3.958 1.00 0.00 45 SER A CA 13
ATOM 21654 C C . SER A 1 45 ? -20.084 -19.922 4.208 1.00 0.00 45 SER A C 13
ATOM 21655 O O . SER A 1 45 ? -19.646 -21.072 4.214 1.00 0.00 45 SER A O 13
ATOM 21663 N N . SER A 1 46 ? -19.319 -18.855 4.413 1.00 0.00 46 SER A N 13
ATOM 21664 C CA . SER A 1 46 ? -17.887 -18.977 4.660 1.00 0.00 46 SER A CA 13
ATOM 21665 C C . SER A 1 46 ? -17.258 -19.996 3.715 1.00 0.00 46 SER A C 13
ATOM 21666 O O . SER A 1 46 ? -16.434 -20.813 4.124 1.00 0.00 46 SER A O 13
ATOM 21674 N N . GLY A 1 47 ? -17.654 -19.941 2.447 1.00 0.00 47 GLY A N 13
ATOM 21675 C CA . GLY A 1 47 ? -17.120 -20.863 1.462 1.00 0.00 47 GLY A CA 13
ATOM 21676 C C . GLY A 1 47 ? -15.625 -21.069 1.611 1.00 0.00 47 GLY A C 13
ATOM 21677 O O . GLY A 1 47 ? -14.853 -20.111 1.567 1.00 0.00 47 GLY A O 13
ATOM 21681 N N . SER A 1 48 ? -15.216 -22.321 1.788 1.00 0.00 48 SER A N 13
ATOM 21682 C CA . SER A 1 48 ? -13.804 -22.648 1.949 1.00 0.00 48 SER A CA 13
ATOM 21683 C C . SER A 1 48 ? -13.143 -22.882 0.594 1.00 0.00 48 SER A C 13
ATOM 21684 O O . SER A 1 48 ? -12.119 -22.275 0.277 1.00 0.00 48 SER A O 13
ATOM 21692 N N . SER A 1 49 ? -13.735 -23.766 -0.202 1.00 0.00 49 SER A N 13
ATOM 21693 C CA . SER A 1 49 ? -13.202 -24.084 -1.522 1.00 0.00 49 SER A CA 13
ATOM 21694 C C . SER A 1 49 ? -13.941 -23.307 -2.607 1.00 0.00 49 SER A C 13
ATOM 21695 O O . SER A 1 49 ? -15.034 -22.790 -2.382 1.00 0.00 49 SER A O 13
ATOM 21703 N N . GLY A 1 50 ? -13.333 -23.229 -3.788 1.00 0.00 50 GLY A N 13
ATOM 21704 C CA . GLY A 1 50 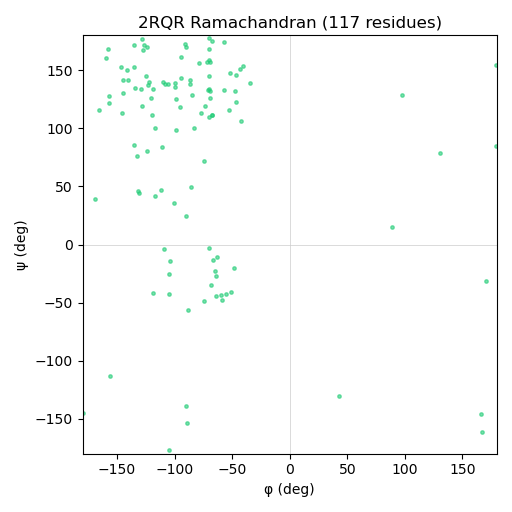? -13.946 -22.514 -4.891 1.00 0.00 50 GLY A CA 13
ATOM 21705 C C . GLY A 1 50 ? -12.954 -21.651 -5.646 1.00 0.00 50 GLY A C 13
ATOM 21706 O O . GLY A 1 50 ? -13.221 -20.482 -5.922 1.00 0.00 50 GLY A O 13
ATOM 21710 N N . SER A 1 51 ? -11.804 -22.229 -5.979 1.00 0.00 51 SER A N 13
ATOM 21711 C CA . SER A 1 51 ? -10.765 -21.503 -6.701 1.00 0.00 51 SER A CA 13
ATOM 21712 C C . SER A 1 51 ? -9.736 -22.466 -7.285 1.00 0.00 51 SER A C 13
ATOM 21713 O O . SER A 1 51 ? -9.010 -23.137 -6.550 1.00 0.00 51 SER A O 13
ATOM 21721 N N . SER A 1 52 ? -9.678 -22.529 -8.611 1.00 0.00 52 SER A N 13
ATOM 21722 C CA . SER A 1 52 ? -8.741 -23.412 -9.295 1.00 0.00 52 SER A CA 13
ATOM 21723 C C . SER A 1 52 ? -8.516 -22.957 -10.733 1.00 0.00 52 SER A C 13
ATOM 21724 O O . SER A 1 52 ? -9.446 -22.520 -11.410 1.00 0.00 52 SER A O 13
ATOM 21732 N N . GLY A 1 53 ? -7.273 -23.063 -11.194 1.00 0.00 53 GLY A N 13
ATOM 21733 C CA . GLY A 1 53 ? -6.947 -22.659 -12.549 1.00 0.00 53 GLY A CA 13
ATOM 21734 C C . GLY A 1 53 ? -5.675 -21.838 -12.618 1.00 0.00 53 GLY A C 13
ATOM 21735 O O . GLY A 1 53 ? -4.846 -22.039 -13.506 1.00 0.00 53 GLY A O 13
ATOM 21739 N N . SER A 1 54 ? -5.519 -20.909 -11.681 1.00 0.00 54 SER A N 13
ATOM 21740 C CA . SER A 1 54 ? -4.341 -20.051 -11.642 1.00 0.00 54 SER A CA 13
ATOM 21741 C C . SER A 1 54 ? -3.127 -20.817 -11.126 1.00 0.00 54 SER A C 13
ATOM 21742 O O . SER A 1 54 ? -3.049 -21.155 -9.945 1.00 0.00 54 SER A O 13
ATOM 21750 N N . SER A 1 55 ? -2.182 -21.089 -12.020 1.00 0.00 55 SER A N 13
ATOM 21751 C CA . SER A 1 55 ? -0.973 -21.819 -11.657 1.00 0.00 55 SER A CA 13
ATOM 21752 C C . SER A 1 55 ? 0.134 -21.579 -12.679 1.00 0.00 55 SER A C 13
ATOM 21753 O O . SER A 1 55 ? -0.031 -21.858 -13.866 1.00 0.00 55 SER A O 13
ATOM 21761 N N . GLY A 1 56 ? 1.263 -21.059 -12.208 1.00 0.00 56 GLY A N 13
ATOM 21762 C CA . GLY A 1 56 ? 2.381 -20.789 -13.093 1.00 0.00 56 GLY A CA 13
ATOM 21763 C C . GLY A 1 56 ? 2.043 -19.768 -14.161 1.00 0.00 56 GLY A C 13
ATOM 21764 O O . GLY A 1 56 ? 1.988 -20.095 -15.347 1.00 0.00 56 GLY A O 13
ATOM 21768 N N . ASP A 1 57 ? 1.813 -18.529 -13.741 1.00 0.00 57 ASP A N 13
ATOM 21769 C CA . ASP A 1 57 ? 1.477 -17.457 -14.671 1.00 0.00 57 ASP A CA 13
ATOM 21770 C C . ASP A 1 57 ? 2.320 -16.215 -14.395 1.00 0.00 57 ASP A C 13
ATOM 21771 O O . ASP A 1 57 ? 2.447 -15.779 -13.251 1.00 0.00 57 ASP A O 13
ATOM 21780 N N . LYS A 1 58 ? 2.894 -15.650 -15.451 1.00 0.00 58 LYS A N 13
ATOM 21781 C CA . LYS A 1 58 ? 3.725 -14.458 -15.325 1.00 0.00 58 LYS A CA 13
ATOM 21782 C C . LYS A 1 58 ? 2.911 -13.281 -14.796 1.00 0.00 58 LYS A C 13
ATOM 21783 O O . LYS A 1 58 ? 2.250 -12.580 -15.561 1.00 0.00 58 LYS A O 13
ATOM 21802 N N . GLU A 1 59 ? 2.967 -13.071 -13.485 1.00 0.00 59 GLU A N 13
ATOM 21803 C CA . GLU A 1 59 ? 2.235 -11.978 -12.856 1.00 0.00 59 GLU A CA 13
ATOM 21804 C C . GLU A 1 59 ? 3.177 -10.838 -12.478 1.00 0.00 59 GLU A C 13
ATOM 21805 O O . GLU A 1 59 ? 4.382 -10.911 -12.717 1.00 0.00 59 GLU A O 13
ATOM 21817 N N . ARG A 1 60 ? 2.617 -9.787 -11.889 1.00 0.00 60 ARG A N 13
ATOM 21818 C CA . ARG A 1 60 ? 3.406 -8.631 -11.480 1.00 0.00 60 ARG A CA 13
ATOM 21819 C C . ARG A 1 60 ? 3.837 -8.755 -10.022 1.00 0.00 60 ARG A C 13
ATOM 21820 O O . ARG A 1 60 ? 3.056 -9.173 -9.166 1.00 0.00 60 ARG A O 13
ATOM 21841 N N . HIS A 1 61 ? 5.085 -8.389 -9.745 1.00 0.00 61 HIS A N 13
ATOM 21842 C CA . HIS A 1 61 ? 5.620 -8.459 -8.390 1.00 0.00 61 HIS A CA 13
ATOM 21843 C C . HIS A 1 61 ? 5.628 -7.080 -7.737 1.00 0.00 61 HIS A C 13
ATOM 21844 O O . HIS A 1 61 ? 6.297 -6.163 -8.210 1.00 0.00 61 HIS A O 13
ATOM 21859 N N . GLY A 1 62 ? 4.880 -6.942 -6.647 1.00 0.00 62 GLY A N 13
ATOM 21860 C CA . GLY A 1 62 ? 4.815 -5.672 -5.948 1.00 0.00 62 GLY A CA 13
ATOM 21861 C C . GLY A 1 62 ? 5.218 -5.791 -4.492 1.00 0.00 62 GLY A C 13
ATOM 21862 O O . GLY A 1 62 ? 5.307 -6.894 -3.952 1.00 0.00 62 GLY A O 13
ATOM 21866 N N . VAL A 1 63 ? 5.466 -4.652 -3.853 1.00 0.00 63 VAL A N 13
ATOM 21867 C CA . VAL A 1 63 ? 5.864 -4.632 -2.450 1.00 0.00 63 VAL A CA 13
ATOM 21868 C C . VAL A 1 63 ? 5.271 -3.428 -1.728 1.00 0.00 63 VAL A C 13
ATOM 21869 O O . VAL A 1 63 ? 5.302 -2.308 -2.238 1.00 0.00 63 VAL A O 13
ATOM 21882 N N . ALA A 1 64 ? 4.732 -3.666 -0.537 1.00 0.00 64 ALA A N 13
ATOM 21883 C CA . ALA A 1 64 ? 4.134 -2.600 0.258 1.00 0.00 64 ALA A CA 13
ATOM 21884 C C . ALA A 1 64 ? 5.197 -1.635 0.770 1.00 0.00 64 ALA A C 13
ATOM 21885 O O . ALA A 1 64 ? 6.226 -2.054 1.300 1.00 0.00 64 ALA A O 13
ATOM 21892 N N . ILE A 1 65 ? 4.942 -0.341 0.608 1.00 0.00 65 ILE A N 13
ATOM 21893 C CA . ILE A 1 65 ? 5.878 0.684 1.054 1.00 0.00 65 ILE A CA 13
ATOM 21894 C C . ILE A 1 65 ? 5.315 1.465 2.237 1.00 0.00 65 ILE A C 13
ATOM 21895 O O . ILE A 1 65 ? 6.043 2.181 2.924 1.00 0.00 65 ILE A O 13
ATOM 21911 N N . TYR A 1 66 ? 4.015 1.320 2.469 1.00 0.00 66 TYR A N 13
ATOM 21912 C CA . TYR A 1 66 ? 3.353 2.013 3.568 1.00 0.00 66 TYR A CA 13
ATOM 21913 C C . TYR A 1 66 ? 2.331 1.106 4.247 1.00 0.00 66 TYR A C 13
ATOM 21914 O O . TYR A 1 66 ? 1.614 0.357 3.585 1.00 0.00 66 TYR A O 13
ATOM 21932 N N . ASN A 1 67 ? 2.270 1.181 5.572 1.00 0.00 67 ASN A N 13
ATOM 21933 C CA . ASN A 1 67 ? 1.335 0.368 6.342 1.00 0.00 67 ASN A CA 13
ATOM 21934 C C . ASN A 1 67 ? -0.106 0.779 6.057 1.00 0.00 67 ASN A C 13
ATOM 21935 O O . ASN A 1 67 ? -0.581 1.801 6.554 1.00 0.00 67 ASN A O 13
ATOM 21946 N N . PHE A 1 68 ? -0.798 -0.024 5.256 1.00 0.00 68 PHE A N 13
ATOM 21947 C CA . PHE A 1 68 ? -2.185 0.256 4.905 1.00 0.00 68 PHE A CA 13
ATOM 21948 C C . PHE A 1 68 ? -3.140 -0.396 5.900 1.00 0.00 68 PHE A C 13
ATOM 21949 O O . PHE A 1 68 ? -2.915 -1.521 6.345 1.00 0.00 68 PHE A O 13
ATOM 21966 N N . GLN A 1 69 ? -4.207 0.319 6.243 1.00 0.00 69 GLN A N 13
ATOM 21967 C CA . GLN A 1 69 ? -5.196 -0.190 7.186 1.00 0.00 69 GLN A CA 13
ATOM 21968 C C . GLN A 1 69 ? -6.606 -0.053 6.622 1.00 0.00 69 GLN A C 13
ATOM 21969 O O . GLN A 1 69 ? -7.130 1.052 6.496 1.00 0.00 69 GLN A O 13
ATOM 21983 N N . GLY A 1 70 ? -7.216 -1.186 6.285 1.00 0.00 70 GLY A N 13
ATOM 21984 C CA . GLY A 1 70 ? -8.560 -1.171 5.738 1.00 0.00 70 GLY A CA 13
ATOM 21985 C C . GLY A 1 70 ? -9.608 -1.551 6.765 1.00 0.00 70 GLY A C 13
ATOM 21986 O O . GLY A 1 70 ? -9.385 -1.418 7.969 1.00 0.00 70 GLY A O 13
ATOM 21990 N N . SER A 1 71 ? -10.756 -2.023 6.290 1.00 0.00 71 SER A N 13
ATOM 21991 C CA . SER A 1 71 ? -11.845 -2.418 7.176 1.00 0.00 71 SER A CA 13
ATOM 21992 C C . SER A 1 71 ? -12.319 -3.833 6.856 1.00 0.00 71 SER A C 13
ATOM 21993 O O . SER A 1 71 ? -12.507 -4.654 7.752 1.00 0.00 71 SER A O 13
ATOM 22001 N N . GLY A 1 72 ? -12.509 -4.110 5.569 1.00 0.00 72 GLY A N 13
ATOM 22002 C CA . GLY A 1 72 ? -12.960 -5.425 5.153 1.00 0.00 72 GLY A CA 13
ATOM 22003 C C . GLY A 1 72 ? -13.106 -5.538 3.648 1.00 0.00 72 GLY A C 13
ATOM 22004 O O . GLY A 1 72 ? -13.240 -4.531 2.953 1.00 0.00 72 GLY A O 13
ATOM 22008 N N . ALA A 1 73 ? -13.077 -6.767 3.143 1.00 0.00 73 ALA A N 13
ATOM 22009 C CA . ALA A 1 73 ? -13.207 -7.008 1.712 1.00 0.00 73 ALA A CA 13
ATOM 22010 C C . ALA A 1 73 ? -14.255 -6.088 1.093 1.00 0.00 73 ALA A C 13
ATOM 22011 O O . ALA A 1 73 ? -15.170 -5.611 1.764 1.00 0.00 73 ALA A O 13
ATOM 22018 N N . PRO A 1 74 ? -14.119 -5.831 -0.216 1.00 0.00 74 PRO A N 13
ATOM 22019 C CA . PRO A 1 74 ? -13.032 -6.393 -1.024 1.00 0.00 74 PRO A CA 13
ATOM 22020 C C . PRO A 1 74 ? -11.675 -5.797 -0.666 1.00 0.00 74 PRO A C 13
ATOM 22021 O O . PRO A 1 74 ? -10.649 -6.193 -1.218 1.00 0.00 74 PRO A O 13
ATOM 22032 N N . GLN A 1 75 ? -11.679 -4.844 0.260 1.00 0.00 75 GLN A N 13
ATOM 22033 C CA . GLN A 1 75 ? -10.447 -4.193 0.691 1.00 0.00 75 GLN A CA 13
ATOM 22034 C C . GLN A 1 75 ? -9.563 -5.162 1.470 1.00 0.00 75 GLN A C 13
ATOM 22035 O O . GLN A 1 75 ? -10.060 -6.023 2.198 1.00 0.00 75 GLN A O 13
ATOM 22049 N N . LEU A 1 76 ? -8.252 -5.017 1.312 1.00 0.00 76 LEU A N 13
ATOM 22050 C CA . LEU A 1 76 ? -7.299 -5.880 2.001 1.00 0.00 76 LEU A CA 13
ATOM 22051 C C . LEU A 1 76 ? -6.209 -5.055 2.679 1.00 0.00 76 LEU A C 13
ATOM 22052 O O . LEU A 1 76 ? -5.781 -4.026 2.157 1.00 0.00 76 LEU A O 13
ATOM 22068 N N . SER A 1 77 ? -5.765 -5.515 3.844 1.00 0.00 77 SER A N 13
ATOM 22069 C CA . SER A 1 77 ? -4.726 -4.819 4.594 1.00 0.00 77 SER A CA 13
ATOM 22070 C C . SER A 1 77 ? -3.341 -5.175 4.063 1.00 0.00 77 SER A C 13
ATOM 22071 O O . SER A 1 77 ? -3.159 -6.202 3.407 1.00 0.00 77 SER A O 13
ATOM 22079 N N . LEU A 1 78 ? -2.366 -4.320 4.350 1.00 0.00 78 LEU A N 13
ATOM 22080 C CA . LEU A 1 78 ? -0.996 -4.542 3.902 1.00 0.00 78 LEU A CA 13
ATOM 22081 C C . LEU A 1 78 ? 0.005 -4.040 4.938 1.00 0.00 78 LEU A C 13
ATOM 22082 O O . LEU A 1 78 ? -0.302 -3.148 5.729 1.00 0.00 78 LEU A O 13
ATOM 22098 N N . GLN A 1 79 ? 1.202 -4.617 4.926 1.00 0.00 79 GLN A N 13
ATOM 22099 C CA . GLN A 1 79 ? 2.247 -4.226 5.864 1.00 0.00 79 GLN A CA 13
ATOM 22100 C C . GLN A 1 79 ? 3.554 -3.936 5.133 1.00 0.00 79 GLN A C 13
ATOM 22101 O O . GLN A 1 79 ? 3.989 -4.717 4.286 1.00 0.00 79 GLN A O 13
ATOM 22115 N N . ILE A 1 80 ? 4.175 -2.810 5.466 1.00 0.00 80 ILE A N 13
ATOM 22116 C CA . ILE A 1 80 ? 5.432 -2.418 4.841 1.00 0.00 80 ILE A CA 13
ATOM 22117 C C . ILE A 1 80 ? 6.402 -3.593 4.773 1.00 0.00 80 ILE A C 13
ATOM 22118 O O . ILE A 1 80 ? 6.619 -4.290 5.763 1.00 0.00 80 ILE A O 13
ATOM 22134 N N . GLY A 1 81 ? 6.985 -3.805 3.597 1.00 0.00 81 GLY A N 13
ATOM 22135 C CA . GLY A 1 81 ? 7.926 -4.895 3.421 1.00 0.00 81 GLY A CA 13
ATOM 22136 C C . GLY A 1 81 ? 7.242 -6.202 3.073 1.00 0.00 81 GLY A C 13
ATOM 22137 O O . GLY A 1 81 ? 7.834 -7.274 3.201 1.00 0.00 81 GLY A O 13
ATOM 22141 N N . ASP A 1 82 ? 5.991 -6.114 2.634 1.00 0.00 82 ASP A N 13
ATOM 22142 C CA . ASP A 1 82 ? 5.225 -7.299 2.268 1.00 0.00 82 ASP A CA 13
ATOM 22143 C C . ASP A 1 82 ? 4.967 -7.336 0.764 1.00 0.00 82 ASP A C 13
ATOM 22144 O O . ASP A 1 82 ? 4.571 -6.335 0.167 1.00 0.00 82 ASP A O 13
ATOM 22153 N N . VAL A 1 83 ? 5.196 -8.497 0.158 1.00 0.00 83 VAL A N 13
ATOM 22154 C CA . VAL A 1 83 ? 4.989 -8.664 -1.275 1.00 0.00 83 VAL A CA 13
ATOM 22155 C C . VAL A 1 83 ? 3.649 -9.333 -1.562 1.00 0.00 83 VAL A C 13
ATOM 22156 O O . VAL A 1 83 ? 3.282 -10.316 -0.918 1.00 0.00 83 VAL A O 13
ATOM 22169 N N . VAL A 1 84 ? 2.921 -8.794 -2.535 1.00 0.00 84 VAL A N 13
ATOM 22170 C CA . VAL A 1 84 ? 1.621 -9.338 -2.909 1.00 0.00 84 VAL A CA 13
ATOM 22171 C C . VAL A 1 84 ? 1.582 -9.699 -4.390 1.00 0.00 84 VAL A C 13
ATOM 22172 O O . VAL A 1 84 ? 2.109 -8.969 -5.231 1.00 0.00 84 VAL A O 13
ATOM 22185 N N . ARG A 1 85 ? 0.955 -10.828 -4.703 1.00 0.00 85 ARG A N 13
ATOM 22186 C CA . ARG A 1 85 ? 0.848 -11.285 -6.083 1.00 0.00 85 ARG A CA 13
ATOM 22187 C C . ARG A 1 85 ? -0.278 -10.558 -6.811 1.00 0.00 85 ARG A C 13
ATOM 22188 O O . ARG A 1 85 ? -1.454 -10.876 -6.631 1.00 0.00 85 ARG A O 13
ATOM 22209 N N . ILE A 1 86 ? 0.090 -9.580 -7.633 1.00 0.00 86 ILE A N 13
ATOM 22210 C CA . ILE A 1 86 ? -0.889 -8.809 -8.388 1.00 0.00 86 ILE A CA 13
ATOM 22211 C C . ILE A 1 86 ? -1.552 -9.663 -9.463 1.00 0.00 86 ILE A C 13
ATOM 22212 O O . ILE A 1 86 ? -0.893 -10.125 -10.395 1.00 0.00 86 ILE A O 13
ATOM 22228 N N . GLN A 1 87 ? -2.858 -9.867 -9.328 1.00 0.00 87 GLN A N 13
ATOM 22229 C CA . GLN A 1 87 ? -3.610 -10.665 -10.289 1.00 0.00 87 GLN A CA 13
ATOM 22230 C C . GLN A 1 87 ? -4.381 -9.770 -11.255 1.00 0.00 87 GLN A C 13
ATOM 22231 O O . GLN A 1 87 ? -4.528 -10.095 -12.432 1.00 0.00 87 GLN A O 13
ATOM 22245 N N . GLU A 1 88 ? -4.871 -8.644 -10.747 1.00 0.00 88 GLU A N 13
ATOM 22246 C CA . GLU A 1 88 ? -5.628 -7.704 -11.565 1.00 0.00 88 GLU A CA 13
ATOM 22247 C C . GLU A 1 88 ? -5.420 -6.271 -11.082 1.00 0.00 88 GLU A C 13
ATOM 22248 O O . GLU A 1 88 ? -4.780 -6.036 -10.056 1.00 0.00 88 GLU A O 13
ATOM 22260 N N . THR A 1 89 ? -5.964 -5.316 -11.829 1.00 0.00 89 THR A N 13
ATOM 22261 C CA . THR A 1 89 ? -5.837 -3.907 -11.479 1.00 0.00 89 THR A CA 13
ATOM 22262 C C . THR A 1 89 ? -7.119 -3.144 -11.794 1.00 0.00 89 THR A C 13
ATOM 22263 O O . THR A 1 89 ? -7.525 -3.045 -12.952 1.00 0.00 89 THR A O 13
ATOM 22274 N N . CYS A 1 90 ? -7.752 -2.607 -10.757 1.00 0.00 90 CYS A N 13
ATOM 22275 C CA . CYS A 1 90 ? -8.989 -1.853 -10.923 1.00 0.00 90 CYS A CA 13
ATOM 22276 C C . CYS A 1 90 ? -8.757 -0.366 -10.674 1.00 0.00 90 CYS A C 13
ATOM 22277 O O . CYS A 1 90 ? -8.555 0.060 -9.538 1.00 0.00 90 CYS A O 13
ATOM 22285 N N . GLY A 1 91 ? -8.787 0.420 -11.747 1.00 0.00 91 GLY A N 13
ATOM 22286 C CA . GLY A 1 91 ? -8.577 1.850 -11.624 1.00 0.00 91 GLY A CA 13
ATOM 22287 C C . GLY A 1 91 ? -7.373 2.188 -10.767 1.00 0.00 91 GLY A C 13
ATOM 22288 O O . GLY A 1 91 ? -6.270 1.701 -11.015 1.00 0.00 91 GLY A O 13
ATOM 22292 N N . ASP A 1 92 ? -7.584 3.024 -9.756 1.00 0.00 92 ASP A N 13
ATOM 22293 C CA . ASP A 1 92 ? -6.507 3.427 -8.860 1.00 0.00 92 ASP A CA 13
ATOM 22294 C C . ASP A 1 92 ? -6.388 2.461 -7.685 1.00 0.00 92 ASP A C 13
ATOM 22295 O O . ASP A 1 92 ? -6.207 2.878 -6.541 1.00 0.00 92 ASP A O 13
ATOM 22304 N N . TRP A 1 93 ? -6.492 1.169 -7.976 1.00 0.00 93 TRP A N 13
ATOM 22305 C CA . TRP A 1 93 ? -6.397 0.144 -6.943 1.00 0.00 93 TRP A CA 13
ATOM 22306 C C . TRP A 1 93 ? -5.967 -1.192 -7.540 1.00 0.00 93 TRP A C 13
ATOM 22307 O O . TRP A 1 93 ? -6.463 -1.601 -8.590 1.00 0.00 93 TRP A O 13
ATOM 22328 N N . TYR A 1 94 ? -5.043 -1.866 -6.865 1.00 0.00 94 TYR A N 13
ATOM 22329 C CA . TYR A 1 94 ? -4.545 -3.155 -7.331 1.00 0.00 94 TYR A CA 13
ATOM 22330 C C . TYR A 1 94 ? -5.327 -4.302 -6.699 1.00 0.00 94 TYR A C 13
ATOM 22331 O O . TYR A 1 94 ? -6.023 -4.118 -5.701 1.00 0.00 94 TYR A O 13
ATOM 22349 N N . ARG A 1 95 ? -5.206 -5.487 -7.288 1.00 0.00 95 ARG A N 13
ATOM 22350 C CA . ARG A 1 95 ? -5.902 -6.666 -6.784 1.00 0.00 95 ARG A CA 13
ATOM 22351 C C . ARG A 1 95 ? -4.918 -7.796 -6.496 1.00 0.00 95 ARG A C 13
ATOM 22352 O O . ARG A 1 95 ? -3.792 -7.795 -6.993 1.00 0.00 95 ARG A O 13
ATOM 22373 N N . GLY A 1 96 ? -5.352 -8.760 -5.690 1.00 0.00 96 GLY A N 13
ATOM 22374 C CA . GLY A 1 96 ? -4.497 -9.883 -5.350 1.00 0.00 96 GLY A CA 13
ATOM 22375 C C . GLY A 1 96 ? -4.625 -10.289 -3.895 1.00 0.00 96 GLY A C 13
ATOM 22376 O O . GLY A 1 96 ? -5.681 -10.116 -3.286 1.00 0.00 96 GLY A O 13
ATOM 22380 N N . TYR A 1 97 ? -3.549 -10.831 -3.337 1.00 0.00 97 TYR A N 13
ATOM 22381 C CA . TYR A 1 97 ? -3.547 -11.267 -1.945 1.00 0.00 97 TYR A CA 13
ATOM 22382 C C . TYR A 1 97 ? -2.126 -11.314 -1.391 1.00 0.00 97 TYR A C 13
ATOM 22383 O O . TYR A 1 97 ? -1.155 -11.120 -2.124 1.00 0.00 97 TYR A O 13
ATOM 22401 N N . LEU A 1 98 ? -2.013 -11.574 -0.094 1.00 0.00 98 LEU A N 13
ATOM 22402 C CA . LEU A 1 98 ? -0.711 -11.648 0.561 1.00 0.00 98 LEU A CA 13
ATOM 22403 C C . LEU A 1 98 ? -0.032 -12.983 0.274 1.00 0.00 98 LEU A C 13
ATOM 22404 O O . LEU A 1 98 ? -0.518 -14.038 0.682 1.00 0.00 98 LEU A O 13
ATOM 22420 N N . ILE A 1 99 ? 1.094 -12.929 -0.429 1.00 0.00 99 ILE A N 13
ATOM 22421 C CA . ILE A 1 99 ? 1.841 -14.134 -0.768 1.00 0.00 99 ILE A CA 13
ATOM 22422 C C . ILE A 1 99 ? 2.259 -14.893 0.488 1.00 0.00 99 ILE A C 13
ATOM 22423 O O . ILE A 1 99 ? 2.141 -16.116 0.555 1.00 0.00 99 ILE A O 13
ATOM 22439 N N . LYS A 1 100 ? 2.746 -14.158 1.482 1.00 0.00 100 LYS A N 13
ATOM 22440 C CA . LYS A 1 100 ? 3.178 -14.759 2.738 1.00 0.00 100 LYS A CA 13
ATOM 22441 C C . LYS A 1 100 ? 1.992 -15.344 3.498 1.00 0.00 100 LYS A C 13
ATOM 22442 O O . LYS A 1 100 ? 2.166 -16.101 4.453 1.00 0.00 100 LYS A O 13
ATOM 22461 N N . HIS A 1 101 ? 0.786 -14.988 3.067 1.00 0.00 101 HIS A N 13
ATOM 22462 C CA . HIS A 1 101 ? -0.430 -15.480 3.707 1.00 0.00 101 HIS A CA 13
ATOM 22463 C C . HIS A 1 101 ? -1.616 -15.403 2.751 1.00 0.00 101 HIS A C 13
ATOM 22464 O O . HIS A 1 101 ? -2.146 -14.323 2.487 1.00 0.00 101 HIS A O 13
ATOM 22479 N N . LYS A 1 102 ? -2.029 -16.555 2.233 1.00 0.00 102 LYS A N 13
ATOM 22480 C CA . LYS A 1 102 ? -3.152 -16.620 1.307 1.00 0.00 102 LYS A CA 13
ATOM 22481 C C . LYS A 1 102 ? -4.478 -16.642 2.060 1.00 0.00 102 LYS A C 13
ATOM 22482 O O . LYS A 1 102 ? -5.538 -16.838 1.465 1.00 0.00 102 LYS A O 13
ATOM 22501 N N . MET A 1 103 ? -4.412 -16.437 3.372 1.00 0.00 103 MET A N 13
ATOM 22502 C CA . MET A 1 103 ? -5.609 -16.431 4.205 1.00 0.00 103 MET A CA 13
ATOM 22503 C C . MET A 1 103 ? -6.342 -15.099 4.093 1.00 0.00 103 MET A C 13
ATOM 22504 O O . MET A 1 103 ? -7.464 -14.953 4.580 1.00 0.00 103 MET A O 13
ATOM 22518 N N . LEU A 1 104 ? -5.703 -14.128 3.449 1.00 0.00 104 LEU A N 13
ATOM 22519 C CA . LEU A 1 104 ? -6.295 -12.807 3.274 1.00 0.00 104 LEU A CA 13
ATOM 22520 C C . LEU A 1 104 ? -6.174 -12.344 1.825 1.00 0.00 104 LEU A C 13
ATOM 22521 O O . LEU A 1 104 ? -5.096 -12.400 1.235 1.00 0.00 104 LEU A O 13
ATOM 22537 N N . GLN A 1 105 ? -7.287 -11.886 1.261 1.00 0.00 105 GLN A N 13
ATOM 22538 C CA . GLN A 1 105 ? -7.304 -11.413 -0.118 1.00 0.00 105 GLN A CA 13
ATOM 22539 C C . GLN A 1 105 ? -8.238 -10.216 -0.271 1.00 0.00 105 GLN A C 13
ATOM 22540 O O . GLN A 1 105 ? -9.207 -10.073 0.474 1.00 0.00 105 GLN A O 13
ATOM 22554 N N . GLY A 1 106 ? -7.938 -9.358 -1.241 1.00 0.00 106 GLY A N 13
ATOM 22555 C CA . GLY A 1 106 ? -8.760 -8.185 -1.474 1.00 0.00 106 GLY A CA 13
ATOM 22556 C C . GLY A 1 106 ? -8.106 -7.196 -2.418 1.00 0.00 106 GLY A C 13
ATOM 22557 O O . GLY A 1 106 ? -7.416 -7.591 -3.360 1.00 0.00 106 GLY A O 13
ATOM 22561 N N . ILE A 1 107 ? -8.322 -5.909 -2.169 1.00 0.00 107 ILE A N 13
ATOM 22562 C CA . ILE A 1 107 ? -7.749 -4.863 -3.005 1.00 0.00 107 ILE A CA 13
ATOM 22563 C C . ILE A 1 107 ? -6.938 -3.876 -2.172 1.00 0.00 107 ILE A C 13
ATOM 22564 O O . ILE A 1 107 ? -7.182 -3.708 -0.977 1.00 0.00 107 ILE A O 13
ATOM 22580 N N . PHE A 1 108 ? -5.972 -3.224 -2.811 1.00 0.00 108 PHE A N 13
ATOM 22581 C CA . PHE A 1 108 ? -5.125 -2.252 -2.130 1.00 0.00 108 PHE A CA 13
ATOM 22582 C C . PHE A 1 108 ? -4.759 -1.101 -3.062 1.00 0.00 108 PHE A C 13
ATOM 22583 O O . PHE A 1 108 ? -4.839 -1.210 -4.286 1.00 0.00 108 PHE A O 13
ATOM 22600 N N . PRO A 1 109 ? -4.348 0.030 -2.471 1.00 0.00 109 PRO A N 13
ATOM 22601 C CA . PRO A 1 109 ? -3.961 1.224 -3.229 1.00 0.00 109 PRO A CA 13
ATOM 22602 C C . PRO A 1 109 ? -2.653 1.030 -3.988 1.00 0.00 109 PRO A C 13
ATOM 22603 O O . PRO A 1 109 ? -1.724 0.393 -3.493 1.00 0.00 109 PRO A O 13
ATOM 22614 N N . LYS A 1 110 ? -2.588 1.584 -5.194 1.00 0.00 110 LYS A N 13
ATOM 22615 C CA . LYS A 1 110 ? -1.393 1.474 -6.023 1.00 0.00 110 LYS A CA 13
ATOM 22616 C C . LYS A 1 110 ? -0.273 2.359 -5.484 1.00 0.00 110 LYS A C 13
ATOM 22617 O O . LYS A 1 110 ? 0.901 2.142 -5.784 1.00 0.00 110 LYS A O 13
ATOM 22636 N N . SER A 1 111 ? -0.644 3.354 -4.686 1.00 0.00 111 SER A N 13
ATOM 22637 C CA . SER A 1 111 ? 0.329 4.273 -4.107 1.00 0.00 111 SER A CA 13
ATOM 22638 C C . SER A 1 111 ? 1.088 3.609 -2.962 1.00 0.00 111 SER A C 13
ATOM 22639 O O . SER A 1 111 ? 2.029 4.181 -2.411 1.00 0.00 111 SER A O 13
ATOM 22647 N N . PHE A 1 112 ? 0.672 2.397 -2.609 1.00 0.00 112 PHE A N 13
ATOM 22648 C CA . PHE A 1 112 ? 1.312 1.654 -1.529 1.00 0.00 112 PHE A CA 13
ATOM 22649 C C . PHE A 1 112 ? 2.063 0.443 -2.073 1.00 0.00 112 PHE A C 13
ATOM 22650 O O . PHE A 1 112 ? 2.844 -0.188 -1.360 1.00 0.00 112 PHE A O 13
ATOM 22667 N N . ILE A 1 113 ? 1.820 0.123 -3.340 1.00 0.00 113 ILE A N 13
ATOM 22668 C CA . ILE A 1 113 ? 2.474 -1.011 -3.980 1.00 0.00 113 ILE A CA 13
ATOM 22669 C C . ILE A 1 113 ? 3.639 -0.555 -4.852 1.00 0.00 113 ILE A C 13
ATOM 22670 O O . ILE A 1 113 ? 3.514 0.395 -5.626 1.00 0.00 113 ILE A O 13
ATOM 22686 N N . HIS A 1 114 ? 4.772 -1.238 -4.722 1.00 0.00 114 HIS A N 13
ATOM 22687 C CA . HIS A 1 114 ? 5.960 -0.905 -5.500 1.00 0.00 114 HIS A CA 13
ATOM 22688 C C . HIS A 1 114 ? 6.300 -2.024 -6.479 1.00 0.00 114 HIS A C 13
ATOM 22689 O O . HIS A 1 114 ? 6.858 -3.051 -6.092 1.00 0.00 114 HIS A O 13
ATOM 22704 N N . ILE A 1 115 ? 5.959 -1.819 -7.747 1.00 0.00 115 ILE A N 13
ATOM 22705 C CA . ILE A 1 115 ? 6.229 -2.811 -8.780 1.00 0.00 115 ILE A CA 13
ATOM 22706 C C . ILE A 1 115 ? 7.728 -3.008 -8.974 1.00 0.00 115 ILE A C 13
ATOM 22707 O O . ILE A 1 115 ? 8.400 -2.181 -9.591 1.00 0.00 115 ILE A O 13
ATOM 22723 N N . LYS A 1 116 ? 8.248 -4.111 -8.446 1.00 0.00 116 LYS A N 13
ATOM 22724 C CA . LYS A 1 116 ? 9.668 -4.421 -8.562 1.00 0.00 116 LYS A CA 13
ATOM 22725 C C . LYS A 1 116 ? 10.107 -4.414 -10.023 1.00 0.00 116 LYS A C 13
ATOM 22726 O O . LYS A 1 116 ? 9.499 -5.072 -10.866 1.00 0.00 116 LYS A O 13
ATOM 22745 N N . GLU A 1 117 ? 11.169 -3.668 -10.314 1.00 0.00 117 GLU A N 13
ATOM 22746 C CA . GLU A 1 117 ? 11.689 -3.578 -11.673 1.00 0.00 117 GLU A CA 13
ATOM 22747 C C . GLU A 1 117 ? 13.152 -4.010 -11.725 1.00 0.00 117 GLU A C 13
ATOM 22748 O O . GLU A 1 117 ? 14.059 -3.187 -11.600 1.00 0.00 117 GLU A O 13
ATOM 22760 N N . VAL A 1 118 ? 13.373 -5.308 -11.910 1.00 0.00 118 VAL A N 13
ATOM 22761 C CA . VAL A 1 118 ? 14.724 -5.851 -11.979 1.00 0.00 118 VAL A CA 13
ATOM 22762 C C . VAL A 1 118 ? 15.264 -5.800 -13.404 1.00 0.00 118 VAL A C 13
ATOM 22763 O O . VAL A 1 118 ? 16.476 -5.751 -13.620 1.00 0.00 118 VAL A O 13
ATOM 22776 N N . THR A 1 119 ? 14.357 -5.812 -14.376 1.00 0.00 119 THR A N 13
ATOM 22777 C CA . THR A 1 119 ? 14.742 -5.768 -15.781 1.00 0.00 119 THR A CA 13
ATOM 22778 C C . THR A 1 119 ? 14.012 -4.649 -16.516 1.00 0.00 119 THR A C 13
ATOM 22779 O O . THR A 1 119 ? 12.787 -4.667 -16.635 1.00 0.00 119 THR A O 13
ATOM 22790 N N . GLY A 1 1 ? 26.502 -11.496 4.443 1.00 0.00 1 GLY A N 14
ATOM 22791 C CA . GLY A 1 1 ? 26.480 -10.348 3.555 1.00 0.00 1 GLY A CA 14
ATOM 22792 C C . GLY A 1 1 ? 25.379 -10.438 2.517 1.00 0.00 1 GLY A C 14
ATOM 22793 O O . GLY A 1 1 ? 25.259 -11.443 1.816 1.00 0.00 1 GLY A O 14
ATOM 22797 N N . SER A 1 2 ? 24.573 -9.386 2.419 1.00 0.00 2 SER A N 14
ATOM 22798 C CA . SER A 1 2 ? 23.473 -9.353 1.462 1.00 0.00 2 SER A CA 14
ATOM 22799 C C . SER A 1 2 ? 23.646 -8.203 0.474 1.00 0.00 2 SER A C 14
ATOM 22800 O O . SER A 1 2 ? 24.596 -7.426 0.570 1.00 0.00 2 SER A O 14
ATOM 22808 N N . SER A 1 3 ? 22.721 -8.103 -0.475 1.00 0.00 3 SER A N 14
ATOM 22809 C CA . SER A 1 3 ? 22.773 -7.051 -1.484 1.00 0.00 3 SER A CA 14
ATOM 22810 C C . SER A 1 3 ? 21.466 -6.265 -1.516 1.00 0.00 3 SER A C 14
ATOM 22811 O O . SER A 1 3 ? 20.415 -6.769 -1.122 1.00 0.00 3 SER A O 14
ATOM 22819 N N . GLY A 1 4 ? 21.540 -5.024 -1.988 1.00 0.00 4 GLY A N 14
ATOM 22820 C CA . GLY A 1 4 ? 20.358 -4.186 -2.063 1.00 0.00 4 GLY A CA 14
ATOM 22821 C C . GLY A 1 4 ? 20.545 -2.855 -1.364 1.00 0.00 4 GLY A C 14
ATOM 22822 O O . GLY A 1 4 ? 20.196 -1.806 -1.907 1.00 0.00 4 GLY A O 14
ATOM 22826 N N . SER A 1 5 ? 21.096 -2.895 -0.155 1.00 0.00 5 SER A N 14
ATOM 22827 C CA . SER A 1 5 ? 21.324 -1.682 0.622 1.00 0.00 5 SER A CA 14
ATOM 22828 C C . SER A 1 5 ? 22.628 -1.008 0.206 1.00 0.00 5 SER A C 14
ATOM 22829 O O . SER A 1 5 ? 22.658 0.192 -0.070 1.00 0.00 5 SER A O 14
ATOM 22837 N N . SER A 1 6 ? 23.703 -1.787 0.164 1.00 0.00 6 SER A N 14
ATOM 22838 C CA . SER A 1 6 ? 25.011 -1.266 -0.215 1.00 0.00 6 SER A CA 14
ATOM 22839 C C . SER A 1 6 ? 24.889 -0.284 -1.376 1.00 0.00 6 SER A C 14
ATOM 22840 O O . SER A 1 6 ? 23.949 -0.353 -2.165 1.00 0.00 6 SER A O 14
ATOM 22848 N N . GLY A 1 7 ? 25.850 0.631 -1.473 1.00 0.00 7 GLY A N 14
ATOM 22849 C CA . GLY A 1 7 ? 25.832 1.614 -2.539 1.00 0.00 7 GLY A CA 14
ATOM 22850 C C . GLY A 1 7 ? 25.158 2.907 -2.125 1.00 0.00 7 GLY A C 14
ATOM 22851 O O . GLY A 1 7 ? 23.949 2.939 -1.897 1.00 0.00 7 GLY A O 14
ATOM 22855 N N . ARG A 1 8 ? 25.941 3.976 -2.026 1.00 0.00 8 ARG A N 14
ATOM 22856 C CA . ARG A 1 8 ? 25.413 5.277 -1.634 1.00 0.00 8 ARG A CA 14
ATOM 22857 C C . ARG A 1 8 ? 25.040 6.105 -2.860 1.00 0.00 8 ARG A C 14
ATOM 22858 O O . ARG A 1 8 ? 25.466 5.807 -3.977 1.00 0.00 8 ARG A O 14
ATOM 22879 N N . LEU A 1 9 ? 24.241 7.144 -2.645 1.00 0.00 9 LEU A N 14
ATOM 22880 C CA . LEU A 1 9 ? 23.810 8.016 -3.732 1.00 0.00 9 LEU A CA 14
ATOM 22881 C C . LEU A 1 9 ? 23.706 9.463 -3.262 1.00 0.00 9 LEU A C 14
ATOM 22882 O O . LEU A 1 9 ? 22.959 9.773 -2.332 1.00 0.00 9 LEU A O 14
ATOM 22898 N N . LEU A 1 10 ? 24.457 10.346 -3.910 1.00 0.00 10 LEU A N 14
ATOM 22899 C CA . LEU A 1 10 ? 24.448 11.762 -3.560 1.00 0.00 10 LEU A CA 14
ATOM 22900 C C . LEU A 1 10 ? 23.319 12.493 -4.279 1.00 0.00 10 LEU A C 14
ATOM 22901 O O . LEU A 1 10 ? 23.471 13.647 -4.681 1.00 0.00 10 LEU A O 14
ATOM 22917 N N . ASP A 1 11 ? 22.188 11.815 -4.436 1.00 0.00 11 ASP A N 14
ATOM 22918 C CA . ASP A 1 11 ? 21.031 12.402 -5.103 1.00 0.00 11 ASP A CA 14
ATOM 22919 C C . ASP A 1 11 ? 19.835 11.457 -5.048 1.00 0.00 11 ASP A C 14
ATOM 22920 O O . ASP A 1 11 ? 19.846 10.387 -5.657 1.00 0.00 11 ASP A O 14
ATOM 22929 N N . LEU A 1 12 ? 18.804 11.859 -4.312 1.00 0.00 12 LEU A N 14
ATOM 22930 C CA . LEU A 1 12 ? 17.599 11.048 -4.175 1.00 0.00 12 LEU A CA 14
ATOM 22931 C C . LEU A 1 12 ? 16.667 11.253 -5.365 1.00 0.00 12 LEU A C 14
ATOM 22932 O O . LEU A 1 12 ? 15.447 11.292 -5.209 1.00 0.00 12 LEU A O 14
ATOM 22948 N N . GLU A 1 13 ? 17.250 11.382 -6.552 1.00 0.00 13 GLU A N 14
ATOM 22949 C CA . GLU A 1 13 ? 16.471 11.581 -7.768 1.00 0.00 13 GLU A CA 14
ATOM 22950 C C . GLU A 1 13 ? 16.343 10.278 -8.553 1.00 0.00 13 GLU A C 14
ATOM 22951 O O . GLU A 1 13 ? 16.537 10.252 -9.767 1.00 0.00 13 GLU A O 14
ATOM 22963 N N . ASN A 1 14 ? 16.016 9.200 -7.848 1.00 0.00 14 ASN A N 14
ATOM 22964 C CA . ASN A 1 14 ? 15.864 7.893 -8.478 1.00 0.00 14 ASN A CA 14
ATOM 22965 C C . ASN A 1 14 ? 14.445 7.363 -8.293 1.00 0.00 14 ASN A C 14
ATOM 22966 O O . ASN A 1 14 ? 13.758 7.049 -9.266 1.00 0.00 14 ASN A O 14
ATOM 22977 N N . ILE A 1 15 ? 14.014 7.266 -7.040 1.00 0.00 15 ILE A N 14
ATOM 22978 C CA . ILE A 1 15 ? 12.677 6.775 -6.729 1.00 0.00 15 ILE A CA 14
ATOM 22979 C C . ILE A 1 15 ? 11.664 7.914 -6.711 1.00 0.00 15 ILE A C 14
ATOM 22980 O O . ILE A 1 15 ? 11.946 9.000 -6.205 1.00 0.00 15 ILE A O 14
ATOM 22996 N N . GLN A 1 16 ? 10.483 7.658 -7.265 1.00 0.00 16 GLN A N 14
ATOM 22997 C CA . GLN A 1 16 ? 9.427 8.662 -7.312 1.00 0.00 16 GLN A CA 14
ATOM 22998 C C . GLN A 1 16 ? 8.480 8.511 -6.127 1.00 0.00 16 GLN A C 14
ATOM 22999 O O . GLN A 1 16 ? 7.271 8.706 -6.258 1.00 0.00 16 GLN A O 14
ATOM 23013 N N . ILE A 1 17 ? 9.036 8.161 -4.972 1.00 0.00 17 ILE A N 14
ATOM 23014 C CA . ILE A 1 17 ? 8.239 7.984 -3.764 1.00 0.00 17 ILE A CA 14
ATOM 23015 C C . ILE A 1 17 ? 8.426 9.156 -2.806 1.00 0.00 17 ILE A C 14
ATOM 23016 O O . ILE A 1 17 ? 9.533 9.656 -2.605 1.00 0.00 17 ILE A O 14
ATOM 23032 N N . PRO A 1 18 ? 7.318 9.605 -2.197 1.00 0.00 18 PRO A N 14
ATOM 23033 C CA . PRO A 1 18 ? 7.333 10.722 -1.248 1.00 0.00 18 PRO A CA 14
ATOM 23034 C C . PRO A 1 18 ? 8.024 10.360 0.062 1.00 0.00 18 PRO A C 14
ATOM 23035 O O . PRO A 1 18 ? 8.460 9.224 0.252 1.00 0.00 18 PRO A O 14
ATOM 23046 N N . ASP A 1 19 ? 8.120 11.331 0.963 1.00 0.00 19 ASP A N 14
ATOM 23047 C CA . ASP A 1 19 ? 8.757 11.114 2.257 1.00 0.00 19 ASP A CA 14
ATOM 23048 C C . ASP A 1 19 ? 7.749 10.594 3.278 1.00 0.00 19 ASP A C 14
ATOM 23049 O O . ASP A 1 19 ? 8.047 9.684 4.050 1.00 0.00 19 ASP A O 14
ATOM 23058 N N . ALA A 1 20 ? 6.556 11.179 3.275 1.00 0.00 20 ALA A N 14
ATOM 23059 C CA . ALA A 1 20 ? 5.505 10.774 4.200 1.00 0.00 20 ALA A CA 14
ATOM 23060 C C . ALA A 1 20 ? 4.358 10.091 3.462 1.00 0.00 20 ALA A C 14
ATOM 23061 O O . ALA A 1 20 ? 4.188 10.243 2.253 1.00 0.00 20 ALA A O 14
ATOM 23068 N N . PRO A 1 21 ? 3.551 9.320 4.206 1.00 0.00 21 PRO A N 14
ATOM 23069 C CA . PRO A 1 21 ? 2.406 8.598 3.643 1.00 0.00 21 PRO A CA 14
ATOM 23070 C C . PRO A 1 21 ? 1.281 9.536 3.220 1.00 0.00 21 PRO A C 14
ATOM 23071 O O . PRO A 1 21 ? 0.606 10.148 4.048 1.00 0.00 21 PRO A O 14
ATOM 23082 N N . PRO A 1 22 ? 1.072 9.652 1.900 1.00 0.00 22 PRO A N 14
ATOM 23083 C CA . PRO A 1 22 ? 0.028 10.513 1.337 1.00 0.00 22 PRO A CA 14
ATOM 23084 C C . PRO A 1 22 ? -1.374 9.979 1.611 1.00 0.00 22 PRO A C 14
ATOM 23085 O O . PRO A 1 22 ? -1.567 8.803 1.921 1.00 0.00 22 PRO A O 14
ATOM 23096 N N . PRO A 1 23 ? -2.378 10.861 1.495 1.00 0.00 23 PRO A N 14
ATOM 23097 C CA . PRO A 1 23 ? -3.780 10.500 1.725 1.00 0.00 23 PRO A CA 14
ATOM 23098 C C . PRO A 1 23 ? -4.329 9.584 0.636 1.00 0.00 23 PRO A C 14
ATOM 23099 O O . PRO A 1 23 ? -4.462 9.988 -0.519 1.00 0.00 23 PRO A O 14
ATOM 23110 N N . ILE A 1 24 ? -4.645 8.350 1.013 1.00 0.00 24 ILE A N 14
ATOM 23111 C CA . ILE A 1 24 ? -5.181 7.377 0.069 1.00 0.00 24 ILE A CA 14
ATOM 23112 C C . ILE A 1 24 ? -6.201 8.021 -0.864 1.00 0.00 24 ILE A C 14
ATOM 23113 O O . ILE A 1 24 ? -7.034 8.828 -0.451 1.00 0.00 24 ILE A O 14
ATOM 23129 N N . PRO A 1 25 ? -6.137 7.656 -2.153 1.00 0.00 25 PRO A N 14
ATOM 23130 C CA . PRO A 1 25 ? -7.050 8.184 -3.172 1.00 0.00 25 PRO A CA 14
ATOM 23131 C C . PRO A 1 25 ? -8.475 7.671 -2.995 1.00 0.00 25 PRO A C 14
ATOM 23132 O O . PRO A 1 25 ? -8.749 6.861 -2.110 1.00 0.00 25 PRO A O 14
ATOM 23143 N N . LYS A 1 26 ? -9.379 8.148 -3.844 1.00 0.00 26 LYS A N 14
ATOM 23144 C CA . LYS A 1 26 ? -10.777 7.736 -3.783 1.00 0.00 26 LYS A CA 14
ATOM 23145 C C . LYS A 1 26 ? -10.915 6.239 -4.038 1.00 0.00 26 LYS A C 14
ATOM 23146 O O . LYS A 1 26 ? -10.171 5.665 -4.832 1.00 0.00 26 LYS A O 14
ATOM 23165 N N . GLU A 1 27 ? -11.873 5.614 -3.360 1.00 0.00 27 GLU A N 14
ATOM 23166 C CA . GLU A 1 27 ? -12.107 4.183 -3.515 1.00 0.00 27 GLU A CA 14
ATOM 23167 C C . GLU A 1 27 ? -13.021 3.907 -4.706 1.00 0.00 27 GLU A C 14
ATOM 23168 O O . GLU A 1 27 ? -13.944 4.666 -5.001 1.00 0.00 27 GLU A O 14
ATOM 23180 N N . PRO A 1 28 ? -12.758 2.794 -5.407 1.00 0.00 28 PRO A N 14
ATOM 23181 C CA . PRO A 1 28 ? -13.545 2.392 -6.577 1.00 0.00 28 PRO A CA 14
ATOM 23182 C C . PRO A 1 28 ? -14.952 1.941 -6.202 1.00 0.00 28 PRO A C 14
ATOM 23183 O O . PRO A 1 28 ? -15.173 0.777 -5.867 1.00 0.00 28 PRO A O 14
ATOM 23194 N N . SER A 1 29 ? -15.902 2.869 -6.261 1.00 0.00 29 SER A N 14
ATOM 23195 C CA . SER A 1 29 ? -17.288 2.567 -5.924 1.00 0.00 29 SER A CA 14
ATOM 23196 C C . SER A 1 29 ? -17.988 1.865 -7.084 1.00 0.00 29 SER A C 14
ATOM 23197 O O . SER A 1 29 ? -19.094 2.238 -7.473 1.00 0.00 29 SER A O 14
ATOM 23205 N N . ASN A 1 30 ? -17.335 0.846 -7.631 1.00 0.00 30 ASN A N 14
ATOM 23206 C CA . ASN A 1 30 ? -17.893 0.090 -8.747 1.00 0.00 30 ASN A CA 14
ATOM 23207 C C . ASN A 1 30 ? -17.000 -1.095 -9.103 1.00 0.00 30 ASN A C 14
ATOM 23208 O O . ASN A 1 30 ? -15.941 -0.927 -9.707 1.00 0.00 30 ASN A O 14
ATOM 23219 N N . TYR A 1 31 ? -17.436 -2.291 -8.724 1.00 0.00 31 TYR A N 14
ATOM 23220 C CA . TYR A 1 31 ? -16.676 -3.504 -9.002 1.00 0.00 31 TYR A CA 14
ATOM 23221 C C . TYR A 1 31 ? -17.144 -4.156 -10.299 1.00 0.00 31 TYR A C 14
ATOM 23222 O O . TYR A 1 31 ? -18.266 -3.928 -10.752 1.00 0.00 31 TYR A O 14
ATOM 23240 N N . ASP A 1 32 ? -16.276 -4.968 -10.892 1.00 0.00 32 ASP A N 14
ATOM 23241 C CA . ASP A 1 32 ? -16.600 -5.655 -12.137 1.00 0.00 32 ASP A CA 14
ATOM 23242 C C . ASP A 1 32 ? -16.815 -7.146 -11.895 1.00 0.00 32 ASP A C 14
ATOM 23243 O O . ASP A 1 32 ? -17.648 -7.778 -12.545 1.00 0.00 32 ASP A O 14
ATOM 23252 N N . PHE A 1 33 ? -16.057 -7.703 -10.956 1.00 0.00 33 PHE A N 14
ATOM 23253 C CA . PHE A 1 33 ? -16.162 -9.120 -10.629 1.00 0.00 33 PHE A CA 14
ATOM 23254 C C . PHE A 1 33 ? -17.617 -9.580 -10.666 1.00 0.00 33 PHE A C 14
ATOM 23255 O O . PHE A 1 33 ? -17.954 -10.554 -11.339 1.00 0.00 33 PHE A O 14
ATOM 23272 N N . SER A 1 34 ? -18.474 -8.871 -9.938 1.00 0.00 34 SER A N 14
ATOM 23273 C CA . SER A 1 34 ? -19.892 -9.208 -9.884 1.00 0.00 34 SER A CA 14
ATOM 23274 C C . SER A 1 34 ? -20.094 -10.719 -9.954 1.00 0.00 34 SER A C 14
ATOM 23275 O O . SER A 1 34 ? -20.855 -11.217 -10.783 1.00 0.00 34 SER A O 14
ATOM 23283 N N . GLY A 1 35 ? -19.407 -11.444 -9.077 1.00 0.00 35 GLY A N 14
ATOM 23284 C CA . GLY A 1 35 ? -19.524 -12.890 -9.055 1.00 0.00 35 GLY A CA 14
ATOM 23285 C C . GLY A 1 35 ? -20.276 -13.393 -7.839 1.00 0.00 35 GLY A C 14
ATOM 23286 O O . GLY A 1 35 ? -21.022 -12.655 -7.195 1.00 0.00 35 GLY A O 14
ATOM 23290 N N . PRO A 1 36 ? -20.083 -14.679 -7.509 1.00 0.00 36 PRO A N 14
ATOM 23291 C CA . PRO A 1 36 ? -20.742 -15.308 -6.361 1.00 0.00 36 PRO A CA 14
ATOM 23292 C C . PRO A 1 36 ? -20.211 -14.786 -5.030 1.00 0.00 36 PRO A C 14
ATOM 23293 O O . PRO A 1 36 ? -20.687 -15.178 -3.965 1.00 0.00 36 PRO A O 14
ATOM 23304 N N . SER A 1 37 ? -19.224 -13.899 -5.099 1.00 0.00 37 SER A N 14
ATOM 23305 C CA . SER A 1 37 ? -18.626 -13.325 -3.899 1.00 0.00 37 SER A CA 14
ATOM 23306 C C . SER A 1 37 ? -19.696 -13.008 -2.858 1.00 0.00 37 SER A C 14
ATOM 23307 O O . SER A 1 37 ? -19.515 -13.265 -1.668 1.00 0.00 37 SER A O 14
ATOM 23315 N N . SER A 1 38 ? -20.810 -12.448 -3.316 1.00 0.00 38 SER A N 14
ATOM 23316 C CA . SER A 1 38 ? -21.908 -12.091 -2.426 1.00 0.00 38 SER A CA 14
ATOM 23317 C C . SER A 1 38 ? -22.243 -13.246 -1.486 1.00 0.00 38 SER A C 14
ATOM 23318 O O . SER A 1 38 ? -22.050 -14.412 -1.825 1.00 0.00 38 SER A O 14
ATOM 23326 N N . GLY A 1 39 ? -22.746 -12.911 -0.302 1.00 0.00 39 GLY A N 14
ATOM 23327 C CA . GLY A 1 39 ? -23.099 -13.929 0.669 1.00 0.00 39 GLY A CA 14
ATOM 23328 C C . GLY A 1 39 ? -24.280 -14.769 0.225 1.00 0.00 39 GLY A C 14
ATOM 23329 O O . GLY A 1 39 ? -24.123 -15.941 -0.118 1.00 0.00 39 GLY A O 14
ATOM 23333 N N . ILE A 1 40 ? -25.466 -14.170 0.232 1.00 0.00 40 ILE A N 14
ATOM 23334 C CA . ILE A 1 40 ? -26.678 -14.871 -0.173 1.00 0.00 40 ILE A CA 14
ATOM 23335 C C . ILE A 1 40 ? -27.465 -14.062 -1.199 1.00 0.00 40 ILE A C 14
ATOM 23336 O O . ILE A 1 40 ? -27.047 -12.976 -1.599 1.00 0.00 40 ILE A O 14
ATOM 23352 N N . GLU A 1 41 ? -28.606 -14.599 -1.619 1.00 0.00 41 GLU A N 14
ATOM 23353 C CA . GLU A 1 41 ? -29.452 -13.926 -2.598 1.00 0.00 41 GLU A CA 14
ATOM 23354 C C . GLU A 1 41 ? -30.784 -13.517 -1.976 1.00 0.00 41 GLU A C 14
ATOM 23355 O O . GLU A 1 41 ? -31.084 -13.870 -0.837 1.00 0.00 41 GLU A O 14
ATOM 23367 N N . GLY A 1 42 ? -31.579 -12.768 -2.735 1.00 0.00 42 GLY A N 14
ATOM 23368 C CA . GLY A 1 42 ? -32.869 -12.322 -2.242 1.00 0.00 42 GLY A CA 14
ATOM 23369 C C . GLY A 1 42 ? -33.835 -11.992 -3.363 1.00 0.00 42 GLY A C 14
ATOM 23370 O O . GLY A 1 42 ? -34.481 -12.881 -3.916 1.00 0.00 42 GLY A O 14
ATOM 23374 N N . ARG A 1 43 ? -33.935 -10.709 -3.697 1.00 0.00 43 ARG A N 14
ATOM 23375 C CA . ARG A 1 43 ? -34.832 -10.264 -4.756 1.00 0.00 43 ARG A CA 14
ATOM 23376 C C . ARG A 1 43 ? -34.162 -10.385 -6.122 1.00 0.00 43 ARG A C 14
ATOM 23377 O O . ARG A 1 43 ? -34.306 -9.511 -6.976 1.00 0.00 43 ARG A O 14
ATOM 23398 N N . GLY A 1 44 ? -33.427 -11.475 -6.321 1.00 0.00 44 GLY A N 14
ATOM 23399 C CA . GLY A 1 44 ? -32.745 -11.690 -7.583 1.00 0.00 44 GLY A CA 14
ATOM 23400 C C . GLY A 1 44 ? -32.206 -13.101 -7.719 1.00 0.00 44 GLY A C 14
ATOM 23401 O O . GLY A 1 44 ? -31.870 -13.742 -6.723 1.00 0.00 44 GLY A O 14
ATOM 23405 N N . SER A 1 45 ? -32.126 -13.586 -8.953 1.00 0.00 45 SER A N 14
ATOM 23406 C CA . SER A 1 45 ? -31.630 -14.932 -9.215 1.00 0.00 45 SER A CA 14
ATOM 23407 C C . SER A 1 45 ? -30.289 -14.885 -9.942 1.00 0.00 45 SER A C 14
ATOM 23408 O O . SER A 1 45 ? -30.083 -14.062 -10.833 1.00 0.00 45 SER A O 14
ATOM 23416 N N . SER A 1 46 ? -29.381 -15.775 -9.554 1.00 0.00 46 SER A N 14
ATOM 23417 C CA . SER A 1 46 ? -28.059 -15.834 -10.166 1.00 0.00 46 SER A CA 14
ATOM 23418 C C . SER A 1 46 ? -27.427 -17.208 -9.964 1.00 0.00 46 SER A C 14
ATOM 23419 O O . SER A 1 46 ? -27.783 -17.937 -9.040 1.00 0.00 46 SER A O 14
ATOM 23427 N N . GLY A 1 47 ? -26.487 -17.554 -10.838 1.00 0.00 47 GLY A N 14
ATOM 23428 C CA . GLY A 1 47 ? -25.820 -18.840 -10.740 1.00 0.00 47 GLY A CA 14
ATOM 23429 C C . GLY A 1 47 ? -24.592 -18.924 -11.623 1.00 0.00 47 GLY A C 14
ATOM 23430 O O . GLY A 1 47 ? -24.692 -19.241 -12.809 1.00 0.00 47 GLY A O 14
ATOM 23434 N N . SER A 1 48 ? -23.429 -18.639 -11.046 1.00 0.00 48 SER A N 14
ATOM 23435 C CA . SER A 1 48 ? -22.176 -18.680 -11.791 1.00 0.00 48 SER A CA 14
ATOM 23436 C C . SER A 1 48 ? -21.190 -19.647 -11.143 1.00 0.00 48 SER A C 14
ATOM 23437 O O . SER A 1 48 ? -21.426 -20.148 -10.044 1.00 0.00 48 SER A O 14
ATOM 23445 N N . SER A 1 49 ? -20.083 -19.904 -11.833 1.00 0.00 49 SER A N 14
ATOM 23446 C CA . SER A 1 49 ? -19.061 -20.814 -11.328 1.00 0.00 49 SER A CA 14
ATOM 23447 C C . SER A 1 49 ? -17.673 -20.192 -11.448 1.00 0.00 49 SER A C 14
ATOM 23448 O O . SER A 1 49 ? -17.500 -19.148 -12.074 1.00 0.00 49 SER A O 14
ATOM 23456 N N . GLY A 1 50 ? -16.685 -20.844 -10.842 1.00 0.00 50 GLY A N 14
ATOM 23457 C CA . GLY A 1 50 ? -15.325 -20.342 -10.891 1.00 0.00 50 GLY A CA 14
ATOM 23458 C C . GLY A 1 50 ? -14.327 -21.409 -11.296 1.00 0.00 50 GLY A C 14
ATOM 23459 O O . GLY A 1 50 ? -13.602 -21.941 -10.455 1.00 0.00 50 GLY A O 14
ATOM 23463 N N . SER A 1 51 ? -14.291 -21.725 -12.586 1.00 0.00 51 SER A N 14
ATOM 23464 C CA . SER A 1 51 ? -13.378 -22.740 -13.100 1.00 0.00 51 SER A CA 14
ATOM 23465 C C . SER A 1 51 ? -11.956 -22.194 -13.195 1.00 0.00 51 SER A C 14
ATOM 23466 O O . SER A 1 51 ? -11.718 -21.158 -13.814 1.00 0.00 51 SER A O 14
ATOM 23474 N N . SER A 1 52 ? -11.016 -22.901 -12.576 1.00 0.00 52 SER A N 14
ATOM 23475 C CA . SER A 1 52 ? -9.618 -22.487 -12.587 1.00 0.00 52 SER A CA 14
ATOM 23476 C C . SER A 1 52 ? -8.695 -23.683 -12.368 1.00 0.00 52 SER A C 14
ATOM 23477 O O . SER A 1 52 ? -8.593 -24.208 -11.260 1.00 0.00 52 SER A O 14
ATOM 23485 N N . GLY A 1 53 ? -8.026 -24.108 -13.435 1.00 0.00 53 GLY A N 14
ATOM 23486 C CA . GLY A 1 53 ? -7.121 -25.239 -13.341 1.00 0.00 53 GLY A CA 14
ATOM 23487 C C . GLY A 1 53 ? -6.072 -25.235 -14.435 1.00 0.00 53 GLY A C 14
ATOM 23488 O O . GLY A 1 53 ? -6.302 -25.757 -15.526 1.00 0.00 53 GLY A O 14
ATOM 23492 N N . SER A 1 54 ? -4.918 -24.644 -14.144 1.00 0.00 54 SER A N 14
ATOM 23493 C CA . SER A 1 54 ? -3.831 -24.570 -15.115 1.00 0.00 54 SER A CA 14
ATOM 23494 C C . SER A 1 54 ? -2.531 -24.141 -14.442 1.00 0.00 54 SER A C 14
ATOM 23495 O O . SER A 1 54 ? -2.500 -23.870 -13.242 1.00 0.00 54 SER A O 14
ATOM 23503 N N . SER A 1 55 ? -1.459 -24.080 -15.226 1.00 0.00 55 SER A N 14
ATOM 23504 C CA . SER A 1 55 ? -0.154 -23.688 -14.707 1.00 0.00 55 SER A CA 14
ATOM 23505 C C . SER A 1 55 ? 0.614 -22.863 -15.735 1.00 0.00 55 SER A C 14
ATOM 23506 O O . SER A 1 55 ? 0.527 -23.111 -16.937 1.00 0.00 55 SER A O 14
ATOM 23514 N N . GLY A 1 56 ? 1.366 -21.878 -15.253 1.00 0.00 56 GLY A N 14
ATOM 23515 C CA . GLY A 1 56 ? 2.139 -21.031 -16.142 1.00 0.00 56 GLY A CA 14
ATOM 23516 C C . GLY A 1 56 ? 1.575 -19.627 -16.240 1.00 0.00 56 GLY A C 14
ATOM 23517 O O . GLY A 1 56 ? 0.985 -19.257 -17.255 1.00 0.00 56 GLY A O 14
ATOM 23521 N N . ASP A 1 57 ? 1.755 -18.844 -15.183 1.00 0.00 57 ASP A N 14
ATOM 23522 C CA . ASP A 1 57 ? 1.259 -17.473 -15.153 1.00 0.00 57 ASP A CA 14
ATOM 23523 C C . ASP A 1 57 ? 2.349 -16.511 -14.690 1.00 0.00 57 ASP A C 14
ATOM 23524 O O . ASP A 1 57 ? 2.943 -16.694 -13.627 1.00 0.00 57 ASP A O 14
ATOM 23533 N N . LYS A 1 58 ? 2.607 -15.485 -15.494 1.00 0.00 58 LYS A N 14
ATOM 23534 C CA . LYS A 1 58 ? 3.624 -14.493 -15.168 1.00 0.00 58 LYS A CA 14
ATOM 23535 C C . LYS A 1 58 ? 2.986 -13.213 -14.639 1.00 0.00 58 LYS A C 14
ATOM 23536 O O . LYS A 1 58 ? 2.661 -12.308 -15.407 1.00 0.00 58 LYS A O 14
ATOM 23555 N N . GLU A 1 59 ? 2.811 -13.144 -13.323 1.00 0.00 59 GLU A N 14
ATOM 23556 C CA . GLU A 1 59 ? 2.212 -11.973 -12.692 1.00 0.00 59 GLU A CA 14
ATOM 23557 C C . GLU A 1 59 ? 3.284 -10.963 -12.293 1.00 0.00 59 GLU A C 14
ATOM 23558 O O . GLU A 1 59 ? 4.477 -11.200 -12.481 1.00 0.00 59 GLU A O 14
ATOM 23570 N N . ARG A 1 60 ? 2.848 -9.835 -11.741 1.00 0.00 60 ARG A N 14
ATOM 23571 C CA . ARG A 1 60 ? 3.769 -8.787 -11.316 1.00 0.00 60 ARG A CA 14
ATOM 23572 C C . ARG A 1 60 ? 4.133 -8.947 -9.843 1.00 0.00 60 ARG A C 14
ATOM 23573 O O . ARG A 1 60 ? 3.343 -9.461 -9.050 1.00 0.00 60 ARG A O 14
ATOM 23594 N N . HIS A 1 61 ? 5.333 -8.504 -9.484 1.00 0.00 61 HIS A N 14
ATOM 23595 C CA . HIS A 1 61 ? 5.802 -8.598 -8.106 1.00 0.00 61 HIS A CA 14
ATOM 23596 C C . HIS A 1 61 ? 5.818 -7.224 -7.442 1.00 0.00 61 HIS A C 14
ATOM 23597 O O . HIS A 1 61 ? 6.472 -6.300 -7.923 1.00 0.00 61 HIS A O 14
ATOM 23612 N N . GLY A 1 62 ? 5.093 -7.098 -6.335 1.00 0.00 62 GLY A N 14
ATOM 23613 C CA . GLY A 1 62 ? 5.038 -5.834 -5.625 1.00 0.00 62 GLY A CA 14
ATOM 23614 C C . GLY A 1 62 ? 5.409 -5.974 -4.161 1.00 0.00 62 GLY A C 14
ATOM 23615 O O . GLY A 1 62 ? 5.451 -7.083 -3.628 1.00 0.00 62 GLY A O 14
ATOM 23619 N N . VAL A 1 63 ? 5.679 -4.847 -3.511 1.00 0.00 63 VAL A N 14
ATOM 23620 C CA . VAL A 1 63 ? 6.049 -4.849 -2.100 1.00 0.00 63 VAL A CA 14
ATOM 23621 C C . VAL A 1 63 ? 5.478 -3.632 -1.381 1.00 0.00 63 VAL A C 14
ATOM 23622 O O . VAL A 1 63 ? 5.673 -2.496 -1.811 1.00 0.00 63 VAL A O 14
ATOM 23635 N N . ALA A 1 64 ? 4.772 -3.879 -0.282 1.00 0.00 64 ALA A N 14
ATOM 23636 C CA . ALA A 1 64 ? 4.174 -2.803 0.499 1.00 0.00 64 ALA A CA 14
ATOM 23637 C C . ALA A 1 64 ? 5.247 -1.921 1.129 1.00 0.00 64 ALA A C 14
ATOM 23638 O O . ALA A 1 64 ? 6.145 -2.412 1.812 1.00 0.00 64 ALA A O 14
ATOM 23645 N N . ILE A 1 65 ? 5.147 -0.617 0.894 1.00 0.00 65 ILE A N 14
ATOM 23646 C CA . ILE A 1 65 ? 6.109 0.333 1.438 1.00 0.00 65 ILE A CA 14
ATOM 23647 C C . ILE A 1 65 ? 5.530 1.074 2.640 1.00 0.00 65 ILE A C 14
ATOM 23648 O O . ILE A 1 65 ? 6.266 1.530 3.515 1.00 0.00 65 ILE A O 14
ATOM 23664 N N . TYR A 1 66 ? 4.207 1.188 2.676 1.00 0.00 66 TYR A N 14
ATOM 23665 C CA . TYR A 1 66 ? 3.529 1.873 3.769 1.00 0.00 66 TYR A CA 14
ATOM 23666 C C . TYR A 1 66 ? 2.481 0.970 4.412 1.00 0.00 66 TYR A C 14
ATOM 23667 O O . TYR A 1 66 ? 1.678 0.343 3.722 1.00 0.00 66 TYR A O 14
ATOM 23685 N N . ASN A 1 67 ? 2.496 0.909 5.740 1.00 0.00 67 ASN A N 14
ATOM 23686 C CA . ASN A 1 67 ? 1.547 0.083 6.477 1.00 0.00 67 ASN A CA 14
ATOM 23687 C C . ASN A 1 67 ? 0.112 0.507 6.183 1.00 0.00 67 ASN A C 14
ATOM 23688 O O . ASN A 1 67 ? -0.327 1.581 6.595 1.00 0.00 67 ASN A O 14
ATOM 23699 N N . PHE A 1 68 ? -0.616 -0.344 5.467 1.00 0.00 68 PHE A N 14
ATOM 23700 C CA . PHE A 1 68 ? -2.002 -0.057 5.116 1.00 0.00 68 PHE A CA 14
ATOM 23701 C C . PHE A 1 68 ? -2.961 -0.740 6.087 1.00 0.00 68 PHE A C 14
ATOM 23702 O O . PHE A 1 68 ? -2.829 -1.930 6.372 1.00 0.00 68 PHE A O 14
ATOM 23719 N N . GLN A 1 69 ? -3.925 0.023 6.592 1.00 0.00 69 GLN A N 14
ATOM 23720 C CA . GLN A 1 69 ? -4.905 -0.508 7.532 1.00 0.00 69 GLN A CA 14
ATOM 23721 C C . GLN A 1 69 ? -6.326 -0.273 7.029 1.00 0.00 69 GLN A C 14
ATOM 23722 O O . GLN A 1 69 ? -6.821 0.853 7.043 1.00 0.00 69 GLN A O 14
ATOM 23736 N N . GLY A 1 70 ? -6.976 -1.344 6.584 1.00 0.00 70 GLY A N 14
ATOM 23737 C CA . GLY A 1 70 ? -8.332 -1.233 6.081 1.00 0.00 70 GLY A CA 14
ATOM 23738 C C . GLY A 1 70 ? -9.368 -1.620 7.118 1.00 0.00 70 GLY A C 14
ATOM 23739 O O . GLY A 1 70 ? -9.079 -1.648 8.314 1.00 0.00 70 GLY A O 14
ATOM 23743 N N . SER A 1 71 ? -10.580 -1.918 6.659 1.00 0.00 71 SER A N 14
ATOM 23744 C CA . SER A 1 71 ? -11.664 -2.300 7.556 1.00 0.00 71 SER A CA 14
ATOM 23745 C C . SER A 1 71 ? -12.204 -3.681 7.198 1.00 0.00 71 SER A C 14
ATOM 23746 O O . SER A 1 71 ? -12.362 -4.542 8.063 1.00 0.00 71 SER A O 14
ATOM 23754 N N . GLY A 1 72 ? -12.486 -3.885 5.915 1.00 0.00 72 GLY A N 14
ATOM 23755 C CA . GLY A 1 72 ? -13.006 -5.163 5.463 1.00 0.00 72 GLY A CA 14
ATOM 23756 C C . GLY A 1 72 ? -13.117 -5.243 3.954 1.00 0.00 72 GLY A C 14
ATOM 23757 O O . GLY A 1 72 ? -13.262 -4.223 3.281 1.00 0.00 72 GLY A O 14
ATOM 23761 N N . ALA A 1 73 ? -13.046 -6.458 3.420 1.00 0.00 73 ALA A N 14
ATOM 23762 C CA . ALA A 1 73 ? -13.139 -6.667 1.981 1.00 0.00 73 ALA A CA 14
ATOM 23763 C C . ALA A 1 73 ? -14.164 -5.727 1.355 1.00 0.00 73 ALA A C 14
ATOM 23764 O O . ALA A 1 73 ? -15.098 -5.264 2.009 1.00 0.00 73 ALA A O 14
ATOM 23771 N N . PRO A 1 74 ? -13.986 -5.435 0.058 1.00 0.00 74 PRO A N 14
ATOM 23772 C CA . PRO A 1 74 ? -12.877 -5.980 -0.731 1.00 0.00 74 PRO A CA 14
ATOM 23773 C C . PRO A 1 74 ? -11.530 -5.399 -0.315 1.00 0.00 74 PRO A C 14
ATOM 23774 O O . PRO A 1 74 ? -10.488 -5.780 -0.848 1.00 0.00 74 PRO A O 14
ATOM 23785 N N . GLN A 1 75 ? -11.558 -4.475 0.641 1.00 0.00 75 GLN A N 14
ATOM 23786 C CA . GLN A 1 75 ? -10.338 -3.842 1.127 1.00 0.00 75 GLN A CA 14
ATOM 23787 C C . GLN A 1 75 ? -9.500 -4.826 1.937 1.00 0.00 75 GLN A C 14
ATOM 23788 O O . GLN A 1 75 ? -9.967 -5.384 2.931 1.00 0.00 75 GLN A O 14
ATOM 23802 N N . LEU A 1 76 ? -8.261 -5.036 1.505 1.00 0.00 76 LEU A N 14
ATOM 23803 C CA . LEU A 1 76 ? -7.357 -5.953 2.190 1.00 0.00 76 LEU A CA 14
ATOM 23804 C C . LEU A 1 76 ? -6.242 -5.191 2.899 1.00 0.00 76 LEU A C 14
ATOM 23805 O O . LEU A 1 76 ? -5.741 -4.189 2.390 1.00 0.00 76 LEU A O 14
ATOM 23821 N N . SER A 1 77 ? -5.858 -5.674 4.076 1.00 0.00 77 SER A N 14
ATOM 23822 C CA . SER A 1 77 ? -4.802 -5.038 4.856 1.00 0.00 77 SER A CA 14
ATOM 23823 C C . SER A 1 77 ? -3.426 -5.428 4.327 1.00 0.00 77 SER A C 14
ATOM 23824 O O . SER A 1 77 ? -3.276 -6.436 3.635 1.00 0.00 77 SER A O 14
ATOM 23832 N N . LEU A 1 78 ? -2.422 -4.622 4.657 1.00 0.00 78 LEU A N 14
ATOM 23833 C CA . LEU A 1 78 ? -1.056 -4.882 4.217 1.00 0.00 78 LEU A CA 14
ATOM 23834 C C . LEU A 1 78 ? -0.048 -4.385 5.248 1.00 0.00 78 LEU A C 14
ATOM 23835 O O . LEU A 1 78 ? -0.348 -3.497 6.045 1.00 0.00 78 LEU A O 14
ATOM 23851 N N . GLN A 1 79 ? 1.149 -4.962 5.224 1.00 0.00 79 GLN A N 14
ATOM 23852 C CA . GLN A 1 79 ? 2.202 -4.577 6.156 1.00 0.00 79 GLN A CA 14
ATOM 23853 C C . GLN A 1 79 ? 3.506 -4.295 5.417 1.00 0.00 79 GLN A C 14
ATOM 23854 O O . GLN A 1 79 ? 3.884 -5.029 4.503 1.00 0.00 79 GLN A O 14
ATOM 23868 N N . ILE A 1 80 ? 4.190 -3.229 5.820 1.00 0.00 80 ILE A N 14
ATOM 23869 C CA . ILE A 1 80 ? 5.453 -2.852 5.196 1.00 0.00 80 ILE A CA 14
ATOM 23870 C C . ILE A 1 80 ? 6.394 -4.047 5.095 1.00 0.00 80 ILE A C 14
ATOM 23871 O O . ILE A 1 80 ? 6.622 -4.757 6.074 1.00 0.00 80 ILE A O 14
ATOM 23887 N N . GLY A 1 81 ? 6.942 -4.264 3.903 1.00 0.00 81 GLY A N 14
ATOM 23888 C CA . GLY A 1 81 ? 7.854 -5.373 3.695 1.00 0.00 81 GLY A CA 14
ATOM 23889 C C . GLY A 1 81 ? 7.137 -6.646 3.293 1.00 0.00 81 GLY A C 14
ATOM 23890 O O . GLY A 1 81 ? 7.696 -7.739 3.392 1.00 0.00 81 GLY A O 14
ATOM 23894 N N . ASP A 1 82 ? 5.896 -6.507 2.840 1.00 0.00 82 ASP A N 14
ATOM 23895 C CA . ASP A 1 82 ? 5.101 -7.656 2.422 1.00 0.00 82 ASP A CA 14
ATOM 23896 C C . ASP A 1 82 ? 4.862 -7.632 0.916 1.00 0.00 82 ASP A C 14
ATOM 23897 O O . ASP A 1 82 ? 4.624 -6.575 0.331 1.00 0.00 82 ASP A O 14
ATOM 23906 N N . VAL A 1 83 ? 4.929 -8.804 0.293 1.00 0.00 83 VAL A N 14
ATOM 23907 C CA . VAL A 1 83 ? 4.720 -8.919 -1.146 1.00 0.00 83 VAL A CA 14
ATOM 23908 C C . VAL A 1 83 ? 3.374 -9.563 -1.456 1.00 0.00 83 VAL A C 14
ATOM 23909 O O . VAL A 1 83 ? 2.951 -10.500 -0.779 1.00 0.00 83 VAL A O 14
ATOM 23922 N N . VAL A 1 84 ? 2.704 -9.054 -2.486 1.00 0.00 84 VAL A N 14
ATOM 23923 C CA . VAL A 1 84 ? 1.405 -9.581 -2.888 1.00 0.00 84 VAL A CA 14
ATOM 23924 C C . VAL A 1 84 ? 1.388 -9.927 -4.372 1.00 0.00 84 VAL A C 14
ATOM 23925 O O . VAL A 1 84 ? 1.792 -9.123 -5.212 1.00 0.00 84 VAL A O 14
ATOM 23938 N N . ARG A 1 85 ? 0.918 -11.129 -4.689 1.00 0.00 85 ARG A N 14
ATOM 23939 C CA . ARG A 1 85 ? 0.848 -11.583 -6.073 1.00 0.00 85 ARG A CA 14
ATOM 23940 C C . ARG A 1 85 ? -0.190 -10.784 -6.855 1.00 0.00 85 ARG A C 14
ATOM 23941 O O . ARG A 1 85 ? -1.388 -11.057 -6.773 1.00 0.00 85 ARG A O 14
ATOM 23962 N N . ILE A 1 86 ? 0.278 -9.797 -7.612 1.00 0.00 86 ILE A N 14
ATOM 23963 C CA . ILE A 1 86 ? -0.610 -8.960 -8.409 1.00 0.00 86 ILE A CA 14
ATOM 23964 C C . ILE A 1 86 ? -1.226 -9.751 -9.558 1.00 0.00 86 ILE A C 14
ATOM 23965 O O . ILE A 1 86 ? -0.527 -10.173 -10.479 1.00 0.00 86 ILE A O 14
ATOM 23981 N N . GLN A 1 87 ? -2.540 -9.945 -9.498 1.00 0.00 87 GLN A N 14
ATOM 23982 C CA . GLN A 1 87 ? -3.250 -10.684 -10.535 1.00 0.00 87 GLN A CA 14
ATOM 23983 C C . GLN A 1 87 ? -3.877 -9.733 -11.549 1.00 0.00 87 GLN A C 14
ATOM 23984 O O . GLN A 1 87 ? -3.828 -9.977 -12.754 1.00 0.00 87 GLN A O 14
ATOM 23998 N N . GLU A 1 88 ? -4.465 -8.649 -11.052 1.00 0.00 88 GLU A N 14
ATOM 23999 C CA . GLU A 1 88 ? -5.102 -7.662 -11.916 1.00 0.00 88 GLU A CA 14
ATOM 24000 C C . GLU A 1 88 ? -4.843 -6.247 -11.409 1.00 0.00 88 GLU A C 14
ATOM 24001 O O . GLU A 1 88 ? -4.291 -6.054 -10.324 1.00 0.00 88 GLU A O 14
ATOM 24013 N N . THR A 1 89 ? -5.244 -5.258 -12.201 1.00 0.00 89 THR A N 14
ATOM 24014 C CA . THR A 1 89 ? -5.054 -3.860 -11.835 1.00 0.00 89 THR A CA 14
ATOM 24015 C C . THR A 1 89 ? -6.262 -3.019 -12.230 1.00 0.00 89 THR A C 14
ATOM 24016 O O . THR A 1 89 ? -6.776 -3.137 -13.343 1.00 0.00 89 THR A O 14
ATOM 24027 N N . CYS A 1 90 ? -6.712 -2.170 -11.313 1.00 0.00 90 CYS A N 14
ATOM 24028 C CA . CYS A 1 90 ? -7.861 -1.308 -11.566 1.00 0.00 90 CYS A CA 14
ATOM 24029 C C . CYS A 1 90 ? -7.598 0.110 -11.069 1.00 0.00 90 CYS A C 14
ATOM 24030 O O . CYS A 1 90 ? -7.063 0.308 -9.979 1.00 0.00 90 CYS A O 14
ATOM 24038 N N . GLY A 1 91 ? -7.975 1.095 -11.879 1.00 0.00 91 GLY A N 14
ATOM 24039 C CA . GLY A 1 91 ? -7.770 2.482 -11.505 1.00 0.00 91 GLY A CA 14
ATOM 24040 C C . GLY A 1 91 ? -6.456 2.699 -10.782 1.00 0.00 91 GLY A C 14
ATOM 24041 O O . GLY A 1 91 ? -5.386 2.429 -11.329 1.00 0.00 91 GLY A O 14
ATOM 24045 N N . ASP A 1 92 ? -6.534 3.190 -9.550 1.00 0.00 92 ASP A N 14
ATOM 24046 C CA . ASP A 1 92 ? -5.341 3.444 -8.751 1.00 0.00 92 ASP A CA 14
ATOM 24047 C C . ASP A 1 92 ? -5.238 2.451 -7.597 1.00 0.00 92 ASP A C 14
ATOM 24048 O O . ASP A 1 92 ? -4.846 2.813 -6.488 1.00 0.00 92 ASP A O 14
ATOM 24057 N N . TRP A 1 93 ? -5.594 1.200 -7.867 1.00 0.00 93 TRP A N 14
ATOM 24058 C CA . TRP A 1 93 ? -5.543 0.156 -6.850 1.00 0.00 93 TRP A CA 14
ATOM 24059 C C . TRP A 1 93 ? -5.222 -1.197 -7.476 1.00 0.00 93 TRP A C 14
ATOM 24060 O O . TRP A 1 93 ? -5.658 -1.496 -8.588 1.00 0.00 93 TRP A O 14
ATOM 24081 N N . TYR A 1 94 ? -4.458 -2.011 -6.756 1.00 0.00 94 TYR A N 14
ATOM 24082 C CA . TYR A 1 94 ? -4.077 -3.332 -7.243 1.00 0.00 94 TYR A CA 14
ATOM 24083 C C . TYR A 1 94 ? -5.045 -4.398 -6.739 1.00 0.00 94 TYR A C 14
ATOM 24084 O O . TYR A 1 94 ? -5.761 -4.189 -5.760 1.00 0.00 94 TYR A O 14
ATOM 24102 N N . ARG A 1 95 ? -5.060 -5.541 -7.416 1.00 0.00 95 ARG A N 14
ATOM 24103 C CA . ARG A 1 95 ? -5.940 -6.641 -7.039 1.00 0.00 95 ARG A CA 14
ATOM 24104 C C . ARG A 1 95 ? -5.148 -7.932 -6.856 1.00 0.00 95 ARG A C 14
ATOM 24105 O O . ARG A 1 95 ? -4.629 -8.497 -7.818 1.00 0.00 95 ARG A O 14
ATOM 24126 N N . GLY A 1 96 ? -5.059 -8.395 -5.612 1.00 0.00 96 GLY A N 14
ATOM 24127 C CA . GLY A 1 96 ? -4.328 -9.615 -5.325 1.00 0.00 96 GLY A CA 14
ATOM 24128 C C . GLY A 1 96 ? -4.527 -10.088 -3.899 1.00 0.00 96 GLY A C 14
ATOM 24129 O O . GLY A 1 96 ? -5.606 -9.924 -3.327 1.00 0.00 96 GLY A O 14
ATOM 24133 N N . TYR A 1 97 ? -3.486 -10.679 -3.322 1.00 0.00 97 TYR A N 14
ATOM 24134 C CA . TYR A 1 97 ? -3.553 -11.181 -1.955 1.00 0.00 97 TYR A CA 14
ATOM 24135 C C . TYR A 1 97 ? -2.158 -11.306 -1.352 1.00 0.00 97 TYR A C 14
ATOM 24136 O O . TYR A 1 97 ? -1.152 -11.140 -2.043 1.00 0.00 97 TYR A O 14
ATOM 24154 N N . LEU A 1 98 ? -2.104 -11.601 -0.058 1.00 0.00 98 LEU A N 14
ATOM 24155 C CA . LEU A 1 98 ? -0.832 -11.750 0.641 1.00 0.00 98 LEU A CA 14
ATOM 24156 C C . LEU A 1 98 ? -0.201 -13.105 0.340 1.00 0.00 98 LEU A C 14
ATOM 24157 O O . LEU A 1 98 ? -0.781 -14.151 0.636 1.00 0.00 98 LEU A O 14
ATOM 24173 N N . ILE A 1 99 ? 0.991 -13.080 -0.248 1.00 0.00 99 ILE A N 14
ATOM 24174 C CA . ILE A 1 99 ? 1.702 -14.307 -0.585 1.00 0.00 99 ILE A CA 14
ATOM 24175 C C . ILE A 1 99 ? 2.019 -15.120 0.665 1.00 0.00 99 ILE A C 14
ATOM 24176 O O . ILE A 1 99 ? 1.690 -16.303 0.750 1.00 0.00 99 ILE A O 14
ATOM 24192 N N . LYS A 1 100 ? 2.659 -14.477 1.636 1.00 0.00 100 LYS A N 14
ATOM 24193 C CA . LYS A 1 100 ? 3.019 -15.138 2.884 1.00 0.00 100 LYS A CA 14
ATOM 24194 C C . LYS A 1 100 ? 1.786 -15.726 3.564 1.00 0.00 100 LYS A C 14
ATOM 24195 O O . LYS A 1 100 ? 1.866 -16.757 4.232 1.00 0.00 100 LYS A O 14
ATOM 24214 N N . HIS A 1 101 ? 0.647 -15.065 3.387 1.00 0.00 101 HIS A N 14
ATOM 24215 C CA . HIS A 1 101 ? -0.603 -15.523 3.981 1.00 0.00 101 HIS A CA 14
ATOM 24216 C C . HIS A 1 101 ? -1.743 -15.459 2.969 1.00 0.00 101 HIS A C 14
ATOM 24217 O O . HIS A 1 101 ? -2.413 -14.435 2.837 1.00 0.00 101 HIS A O 14
ATOM 24232 N N . LYS A 1 102 ? -1.955 -16.559 2.254 1.00 0.00 102 LYS A N 14
ATOM 24233 C CA . LYS A 1 102 ? -3.013 -16.629 1.253 1.00 0.00 102 LYS A CA 14
ATOM 24234 C C . LYS A 1 102 ? -4.358 -16.938 1.903 1.00 0.00 102 LYS A C 14
ATOM 24235 O O . LYS A 1 102 ? -5.174 -17.671 1.344 1.00 0.00 102 LYS A O 14
ATOM 24254 N N . MET A 1 103 ? -4.582 -16.375 3.085 1.00 0.00 103 MET A N 14
ATOM 24255 C CA . MET A 1 103 ? -5.830 -16.589 3.809 1.00 0.00 103 MET A CA 14
ATOM 24256 C C . MET A 1 103 ? -6.729 -15.360 3.720 1.00 0.00 103 MET A C 14
ATOM 24257 O O . MET A 1 103 ? -7.877 -15.384 4.164 1.00 0.00 103 MET A O 14
ATOM 24271 N N . LEU A 1 104 ? -6.199 -14.286 3.145 1.00 0.00 104 LEU A N 14
ATOM 24272 C CA . LEU A 1 104 ? -6.953 -13.046 2.998 1.00 0.00 104 LEU A CA 14
ATOM 24273 C C . LEU A 1 104 ? -6.686 -12.403 1.641 1.00 0.00 104 LEU A C 14
ATOM 24274 O O . LEU A 1 104 ? -5.544 -12.089 1.307 1.00 0.00 104 LEU A O 14
ATOM 24290 N N . GLN A 1 105 ? -7.747 -12.210 0.864 1.00 0.00 105 GLN A N 14
ATOM 24291 C CA . GLN A 1 105 ? -7.627 -11.604 -0.456 1.00 0.00 105 GLN A CA 14
ATOM 24292 C C . GLN A 1 105 ? -8.466 -10.334 -0.550 1.00 0.00 105 GLN A C 14
ATOM 24293 O O . GLN A 1 105 ? -9.479 -10.195 0.134 1.00 0.00 105 GLN A O 14
ATOM 24307 N N . GLY A 1 106 ? -8.037 -9.409 -1.404 1.00 0.00 106 GLY A N 14
ATOM 24308 C CA . GLY A 1 106 ? -8.761 -8.162 -1.572 1.00 0.00 106 GLY A CA 14
ATOM 24309 C C . GLY A 1 106 ? -8.052 -7.202 -2.506 1.00 0.00 106 GLY A C 14
ATOM 24310 O O . GLY A 1 106 ? -7.482 -7.615 -3.516 1.00 0.00 106 GLY A O 14
ATOM 24314 N N . ILE A 1 107 ? -8.089 -5.917 -2.170 1.00 0.00 107 ILE A N 14
ATOM 24315 C CA . ILE A 1 107 ? -7.445 -4.895 -2.987 1.00 0.00 107 ILE A CA 14
ATOM 24316 C C . ILE A 1 107 ? -6.681 -3.900 -2.121 1.00 0.00 107 ILE A C 14
ATOM 24317 O O . ILE A 1 107 ? -6.853 -3.860 -0.903 1.00 0.00 107 ILE A O 14
ATOM 24333 N N . PHE A 1 108 ? -5.836 -3.096 -2.759 1.00 0.00 108 PHE A N 14
ATOM 24334 C CA . PHE A 1 108 ? -5.045 -2.099 -2.047 1.00 0.00 108 PHE A CA 14
ATOM 24335 C C . PHE A 1 108 ? -4.574 -1.000 -2.996 1.00 0.00 108 PHE A C 14
ATOM 24336 O O . PHE A 1 108 ? -4.555 -1.164 -4.216 1.00 0.00 108 PHE A O 14
ATOM 24353 N N . PRO A 1 109 ? -4.186 0.149 -2.423 1.00 0.00 109 PRO A N 14
ATOM 24354 C CA . PRO A 1 109 ? -3.707 1.298 -3.198 1.00 0.00 109 PRO A CA 14
ATOM 24355 C C . PRO A 1 109 ? -2.346 1.041 -3.835 1.00 0.00 109 PRO A C 14
ATOM 24356 O O . PRO A 1 109 ? -1.397 0.645 -3.159 1.00 0.00 109 PRO A O 14
ATOM 24367 N N . LYS A 1 110 ? -2.257 1.269 -5.141 1.00 0.00 110 LYS A N 14
ATOM 24368 C CA . LYS A 1 110 ? -1.012 1.065 -5.871 1.00 0.00 110 LYS A CA 14
ATOM 24369 C C . LYS A 1 110 ? 0.102 1.938 -5.302 1.00 0.00 110 LYS A C 14
ATOM 24370 O O . LYS A 1 110 ? 1.274 1.563 -5.333 1.00 0.00 110 LYS A O 14
ATOM 24389 N N . SER A 1 111 ? -0.272 3.102 -4.782 1.00 0.00 111 SER A N 14
ATOM 24390 C CA . SER A 1 111 ? 0.695 4.030 -4.209 1.00 0.00 111 SER A CA 14
ATOM 24391 C C . SER A 1 111 ? 1.386 3.412 -2.996 1.00 0.00 111 SER A C 14
ATOM 24392 O O . SER A 1 111 ? 2.369 3.951 -2.486 1.00 0.00 111 SER A O 14
ATOM 24400 N N . PHE A 1 112 ? 0.865 2.278 -2.540 1.00 0.00 112 PHE A N 14
ATOM 24401 C CA . PHE A 1 112 ? 1.430 1.587 -1.387 1.00 0.00 112 PHE A CA 14
ATOM 24402 C C . PHE A 1 112 ? 2.247 0.376 -1.826 1.00 0.00 112 PHE A C 14
ATOM 24403 O O . PHE A 1 112 ? 3.068 -0.141 -1.067 1.00 0.00 112 PHE A O 14
ATOM 24420 N N . ILE A 1 113 ? 2.016 -0.072 -3.055 1.00 0.00 113 ILE A N 14
ATOM 24421 C CA . ILE A 1 113 ? 2.731 -1.222 -3.596 1.00 0.00 113 ILE A CA 14
ATOM 24422 C C . ILE A 1 113 ? 3.903 -0.782 -4.466 1.00 0.00 113 ILE A C 14
ATOM 24423 O O . ILE A 1 113 ? 3.744 0.037 -5.373 1.00 0.00 113 ILE A O 14
ATOM 24439 N N . HIS A 1 114 ? 5.080 -1.331 -4.186 1.00 0.00 114 HIS A N 14
ATOM 24440 C CA . HIS A 1 114 ? 6.280 -0.996 -4.945 1.00 0.00 114 HIS A CA 14
ATOM 24441 C C . HIS A 1 114 ? 6.557 -2.048 -6.015 1.00 0.00 114 HIS A C 14
ATOM 24442 O O . HIS A 1 114 ? 7.085 -3.121 -5.721 1.00 0.00 114 HIS A O 14
ATOM 24457 N N . ILE A 1 115 ? 6.197 -1.734 -7.254 1.00 0.00 115 ILE A N 14
ATOM 24458 C CA . ILE A 1 115 ? 6.407 -2.652 -8.366 1.00 0.00 115 ILE A CA 14
ATOM 24459 C C . ILE A 1 115 ? 7.891 -2.798 -8.686 1.00 0.00 115 ILE A C 14
ATOM 24460 O O . ILE A 1 115 ? 8.484 -1.939 -9.338 1.00 0.00 115 ILE A O 14
ATOM 24476 N N . LYS A 1 116 ? 8.486 -3.892 -8.224 1.00 0.00 116 LYS A N 14
ATOM 24477 C CA . LYS A 1 116 ? 9.900 -4.154 -8.462 1.00 0.00 116 LYS A CA 14
ATOM 24478 C C . LYS A 1 116 ? 10.167 -4.394 -9.945 1.00 0.00 116 LYS A C 14
ATOM 24479 O O . LYS A 1 116 ? 10.261 -5.537 -10.390 1.00 0.00 116 LYS A O 14
ATOM 24498 N N . GLU A 1 117 ? 10.288 -3.309 -10.703 1.00 0.00 117 GLU A N 14
ATOM 24499 C CA . GLU A 1 117 ? 10.544 -3.403 -12.136 1.00 0.00 117 GLU A CA 14
ATOM 24500 C C . GLU A 1 117 ? 11.931 -2.864 -12.477 1.00 0.00 117 GLU A C 14
ATOM 24501 O O . GLU A 1 117 ? 12.084 -2.038 -13.376 1.00 0.00 117 GLU A O 14
ATOM 24513 N N . VAL A 1 118 ? 12.938 -3.338 -11.751 1.00 0.00 118 VAL A N 14
ATOM 24514 C CA . VAL A 1 118 ? 14.312 -2.906 -11.975 1.00 0.00 118 VAL A CA 14
ATOM 24515 C C . VAL A 1 118 ? 14.833 -3.407 -13.318 1.00 0.00 118 VAL A C 14
ATOM 24516 O O . VAL A 1 118 ? 15.598 -2.719 -13.996 1.00 0.00 118 VAL A O 14
ATOM 24529 N N . THR A 1 119 ? 14.414 -4.610 -13.698 1.00 0.00 119 THR A N 14
ATOM 24530 C CA . THR A 1 119 ? 14.838 -5.204 -14.959 1.00 0.00 119 THR A CA 14
ATOM 24531 C C . THR A 1 119 ? 16.294 -4.869 -15.262 1.00 0.00 119 THR A C 14
ATOM 24532 O O . THR A 1 119 ? 16.661 -4.631 -16.413 1.00 0.00 119 THR A O 14
ATOM 24543 N N . GLY A 1 1 ? 15.275 19.644 7.723 1.00 0.00 1 GLY A N 15
ATOM 24544 C CA . GLY A 1 1 ? 16.602 19.256 8.164 1.00 0.00 1 GLY A CA 15
ATOM 24545 C C . GLY A 1 1 ? 17.240 18.230 7.249 1.00 0.00 1 GLY A C 15
ATOM 24546 O O . GLY A 1 1 ? 17.031 18.255 6.036 1.00 0.00 1 GLY A O 15
ATOM 24550 N N . SER A 1 2 ? 18.023 17.327 7.830 1.00 0.00 2 SER A N 15
ATOM 24551 C CA . SER A 1 2 ? 18.698 16.291 7.058 1.00 0.00 2 SER A CA 15
ATOM 24552 C C . SER A 1 2 ? 18.481 14.917 7.685 1.00 0.00 2 SER A C 15
ATOM 24553 O O . SER A 1 2 ? 17.995 14.806 8.811 1.00 0.00 2 SER A O 15
ATOM 24561 N N . SER A 1 3 ? 18.844 13.872 6.947 1.00 0.00 3 SER A N 15
ATOM 24562 C CA . SER A 1 3 ? 18.686 12.505 7.428 1.00 0.00 3 SER A CA 15
ATOM 24563 C C . SER A 1 3 ? 20.044 11.860 7.689 1.00 0.00 3 SER A C 15
ATOM 24564 O O . SER A 1 3 ? 21.082 12.399 7.310 1.00 0.00 3 SER A O 15
ATOM 24572 N N . GLY A 1 4 ? 20.026 10.701 8.340 1.00 0.00 4 GLY A N 15
ATOM 24573 C CA . GLY A 1 4 ? 21.261 10.000 8.642 1.00 0.00 4 GLY A CA 15
ATOM 24574 C C . GLY A 1 4 ? 22.289 10.136 7.536 1.00 0.00 4 GLY A C 15
ATOM 24575 O O . GLY A 1 4 ? 21.944 10.137 6.354 1.00 0.00 4 GLY A O 15
ATOM 24579 N N . SER A 1 5 ? 23.556 10.253 7.919 1.00 0.00 5 SER A N 15
ATOM 24580 C CA . SER A 1 5 ? 24.638 10.396 6.952 1.00 0.00 5 SER A CA 15
ATOM 24581 C C . SER A 1 5 ? 25.159 9.030 6.515 1.00 0.00 5 SER A C 15
ATOM 24582 O O . SER A 1 5 ? 26.348 8.867 6.238 1.00 0.00 5 SER A O 15
ATOM 24590 N N . SER A 1 6 ? 24.261 8.052 6.455 1.00 0.00 6 SER A N 15
ATOM 24591 C CA . SER A 1 6 ? 24.630 6.699 6.055 1.00 0.00 6 SER A CA 15
ATOM 24592 C C . SER A 1 6 ? 24.059 6.364 4.681 1.00 0.00 6 SER A C 15
ATOM 24593 O O . SER A 1 6 ? 24.765 5.856 3.810 1.00 0.00 6 SER A O 15
ATOM 24601 N N . GLY A 1 7 ? 22.775 6.652 4.494 1.00 0.00 7 GLY A N 15
ATOM 24602 C CA . GLY A 1 7 ? 22.130 6.375 3.224 1.00 0.00 7 GLY A CA 15
ATOM 24603 C C . GLY A 1 7 ? 22.623 5.089 2.591 1.00 0.00 7 GLY A C 15
ATOM 24604 O O . GLY A 1 7 ? 23.505 5.110 1.733 1.00 0.00 7 GLY A O 15
ATOM 24608 N N . ARG A 1 8 ? 22.054 3.966 3.017 1.00 0.00 8 ARG A N 15
ATOM 24609 C CA . ARG A 1 8 ? 22.444 2.664 2.488 1.00 0.00 8 ARG A CA 15
ATOM 24610 C C . ARG A 1 8 ? 21.216 1.819 2.164 1.00 0.00 8 ARG A C 15
ATOM 24611 O O . ARG A 1 8 ? 21.325 0.622 1.898 1.00 0.00 8 ARG A O 15
ATOM 24632 N N . LEU A 1 9 ? 20.047 2.451 2.188 1.00 0.00 9 LEU A N 15
ATOM 24633 C CA . LEU A 1 9 ? 18.797 1.757 1.896 1.00 0.00 9 LEU A CA 15
ATOM 24634 C C . LEU A 1 9 ? 18.645 1.516 0.398 1.00 0.00 9 LEU A C 15
ATOM 24635 O O . LEU A 1 9 ? 18.078 0.507 -0.025 1.00 0.00 9 LEU A O 15
ATOM 24651 N N . LEU A 1 10 ? 19.155 2.446 -0.401 1.00 0.00 10 LEU A N 15
ATOM 24652 C CA . LEU A 1 10 ? 19.079 2.334 -1.853 1.00 0.00 10 LEU A CA 15
ATOM 24653 C C . LEU A 1 10 ? 20.307 2.951 -2.513 1.00 0.00 10 LEU A C 15
ATOM 24654 O O . LEU A 1 10 ? 21.065 3.683 -1.876 1.00 0.00 10 LEU A O 15
ATOM 24670 N N . ASP A 1 11 ? 20.498 2.653 -3.794 1.00 0.00 11 ASP A N 15
ATOM 24671 C CA . ASP A 1 11 ? 21.633 3.181 -4.541 1.00 0.00 11 ASP A CA 15
ATOM 24672 C C . ASP A 1 11 ? 21.163 4.105 -5.661 1.00 0.00 11 ASP A C 15
ATOM 24673 O O . ASP A 1 11 ? 21.267 5.328 -5.555 1.00 0.00 11 ASP A O 15
ATOM 24682 N N . LEU A 1 12 ? 20.648 3.514 -6.732 1.00 0.00 12 LEU A N 15
ATOM 24683 C CA . LEU A 1 12 ? 20.163 4.284 -7.873 1.00 0.00 12 LEU A CA 15
ATOM 24684 C C . LEU A 1 12 ? 18.692 3.987 -8.144 1.00 0.00 12 LEU A C 15
ATOM 24685 O O . LEU A 1 12 ? 18.279 3.848 -9.295 1.00 0.00 12 LEU A O 15
ATOM 24701 N N . GLU A 1 13 ? 17.905 3.894 -7.076 1.00 0.00 13 GLU A N 15
ATOM 24702 C CA . GLU A 1 13 ? 16.479 3.616 -7.200 1.00 0.00 13 GLU A CA 15
ATOM 24703 C C . GLU A 1 13 ? 15.788 4.683 -8.045 1.00 0.00 13 GLU A C 15
ATOM 24704 O O . GLU A 1 13 ? 15.528 5.789 -7.575 1.00 0.00 13 GLU A O 15
ATOM 24716 N N . ASN A 1 14 ? 15.496 4.341 -9.296 1.00 0.00 14 ASN A N 15
ATOM 24717 C CA . ASN A 1 14 ? 14.836 5.269 -10.208 1.00 0.00 14 ASN A CA 15
ATOM 24718 C C . ASN A 1 14 ? 13.707 6.014 -9.502 1.00 0.00 14 ASN A C 15
ATOM 24719 O O . ASN A 1 14 ? 13.587 7.234 -9.620 1.00 0.00 14 ASN A O 15
ATOM 24730 N N . ILE A 1 15 ? 12.883 5.272 -8.770 1.00 0.00 15 ILE A N 15
ATOM 24731 C CA . ILE A 1 15 ? 11.765 5.863 -8.045 1.00 0.00 15 ILE A CA 15
ATOM 24732 C C . ILE A 1 15 ? 12.252 6.679 -6.854 1.00 0.00 15 ILE A C 15
ATOM 24733 O O . ILE A 1 15 ? 13.186 6.282 -6.157 1.00 0.00 15 ILE A O 15
ATOM 24749 N N . GLN A 1 16 ? 11.613 7.822 -6.624 1.00 0.00 16 GLN A N 15
ATOM 24750 C CA . GLN A 1 16 ? 11.981 8.694 -5.515 1.00 0.00 16 GLN A CA 15
ATOM 24751 C C . GLN A 1 16 ? 10.821 8.851 -4.538 1.00 0.00 16 GLN A C 15
ATOM 24752 O O . GLN A 1 16 ? 10.146 9.881 -4.522 1.00 0.00 16 GLN A O 15
ATOM 24766 N N . ILE A 1 17 ? 10.595 7.824 -3.725 1.00 0.00 17 ILE A N 15
ATOM 24767 C CA . ILE A 1 17 ? 9.517 7.850 -2.745 1.00 0.00 17 ILE A CA 15
ATOM 24768 C C . ILE A 1 17 ? 9.592 9.103 -1.878 1.00 0.00 17 ILE A C 15
ATOM 24769 O O . ILE A 1 17 ? 10.664 9.529 -1.451 1.00 0.00 17 ILE A O 15
ATOM 24785 N N . PRO A 1 18 ? 8.424 9.707 -1.610 1.00 0.00 18 PRO A N 15
ATOM 24786 C CA . PRO A 1 18 ? 8.330 10.918 -0.790 1.00 0.00 18 PRO A CA 15
ATOM 24787 C C . PRO A 1 18 ? 8.640 10.650 0.678 1.00 0.00 18 PRO A C 15
ATOM 24788 O O . PRO A 1 18 ? 8.829 9.502 1.083 1.00 0.00 18 PRO A O 15
ATOM 24799 N N . ASP A 1 19 ? 8.692 11.714 1.471 1.00 0.00 19 ASP A N 15
ATOM 24800 C CA . ASP A 1 19 ? 8.978 11.593 2.896 1.00 0.00 19 ASP A CA 15
ATOM 24801 C C . ASP A 1 19 ? 7.746 11.116 3.659 1.00 0.00 19 ASP A C 15
ATOM 24802 O O . ASP A 1 19 ? 7.850 10.318 4.590 1.00 0.00 19 ASP A O 15
ATOM 24811 N N . ALA A 1 20 ? 6.579 11.612 3.259 1.00 0.00 20 ALA A N 15
ATOM 24812 C CA . ALA A 1 20 ? 5.328 11.236 3.904 1.00 0.00 20 ALA A CA 15
ATOM 24813 C C . ALA A 1 20 ? 4.346 10.648 2.896 1.00 0.00 20 ALA A C 15
ATOM 24814 O O . ALA A 1 20 ? 4.359 10.983 1.712 1.00 0.00 20 ALA A O 15
ATOM 24821 N N . PRO A 1 21 ? 3.474 9.748 3.375 1.00 0.00 21 PRO A N 15
ATOM 24822 C CA . PRO A 1 21 ? 2.469 9.093 2.532 1.00 0.00 21 PRO A CA 15
ATOM 24823 C C . PRO A 1 21 ? 1.377 10.056 2.079 1.00 0.00 21 PRO A C 15
ATOM 24824 O O . PRO A 1 21 ? 0.803 10.801 2.874 1.00 0.00 21 PRO A O 15
ATOM 24835 N N . PRO A 1 22 ? 1.081 10.043 0.771 1.00 0.00 22 PRO A N 15
ATOM 24836 C CA . PRO A 1 22 ? 0.054 10.908 0.182 1.00 0.00 22 PRO A CA 15
ATOM 24837 C C . PRO A 1 22 ? -1.355 10.507 0.605 1.00 0.00 22 PRO A C 15
ATOM 24838 O O . PRO A 1 22 ? -1.576 9.444 1.185 1.00 0.00 22 PRO A O 15
ATOM 24849 N N . PRO A 1 23 ? -2.332 11.376 0.310 1.00 0.00 23 PRO A N 15
ATOM 24850 C CA . PRO A 1 23 ? -3.737 11.133 0.650 1.00 0.00 23 PRO A CA 15
ATOM 24851 C C . PRO A 1 23 ? -4.350 10.011 -0.182 1.00 0.00 23 PRO A C 15
ATOM 24852 O O . PRO A 1 23 ? -4.567 10.166 -1.384 1.00 0.00 23 PRO A O 15
ATOM 24863 N N . ILE A 1 24 ? -4.625 8.884 0.465 1.00 0.00 24 ILE A N 15
ATOM 24864 C CA . ILE A 1 24 ? -5.214 7.738 -0.216 1.00 0.00 24 ILE A CA 15
ATOM 24865 C C . ILE A 1 24 ? -6.353 8.168 -1.134 1.00 0.00 24 ILE A C 15
ATOM 24866 O O . ILE A 1 24 ? -7.174 9.018 -0.788 1.00 0.00 24 ILE A O 15
ATOM 24882 N N . PRO A 1 25 ? -6.406 7.569 -2.332 1.00 0.00 25 PRO A N 15
ATOM 24883 C CA . PRO A 1 25 ? -7.441 7.872 -3.324 1.00 0.00 25 PRO A CA 15
ATOM 24884 C C . PRO A 1 25 ? -8.816 7.366 -2.901 1.00 0.00 25 PRO A C 15
ATOM 24885 O O . PRO A 1 25 ? -8.974 6.794 -1.823 1.00 0.00 25 PRO A O 15
ATOM 24896 N N . LYS A 1 26 ? -9.810 7.581 -3.757 1.00 0.00 26 LYS A N 15
ATOM 24897 C CA . LYS A 1 26 ? -11.172 7.145 -3.473 1.00 0.00 26 LYS A CA 15
ATOM 24898 C C . LYS A 1 26 ? -11.407 5.727 -3.984 1.00 0.00 26 LYS A C 15
ATOM 24899 O O . LYS A 1 26 ? -11.044 5.397 -5.112 1.00 0.00 26 LYS A O 15
ATOM 24918 N N . GLU A 1 27 ? -12.019 4.895 -3.147 1.00 0.00 27 GLU A N 15
ATOM 24919 C CA . GLU A 1 27 ? -12.303 3.514 -3.516 1.00 0.00 27 GLU A CA 15
ATOM 24920 C C . GLU A 1 27 ? -13.348 3.450 -4.625 1.00 0.00 27 GLU A C 15
ATOM 24921 O O . GLU A 1 27 ? -14.328 4.196 -4.633 1.00 0.00 27 GLU A O 15
ATOM 24933 N N . PRO A 1 28 ? -13.137 2.539 -5.586 1.00 0.00 28 PRO A N 15
ATOM 24934 C CA . PRO A 1 28 ? -14.049 2.356 -6.719 1.00 0.00 28 PRO A CA 15
ATOM 24935 C C . PRO A 1 28 ? -15.381 1.745 -6.297 1.00 0.00 28 PRO A C 15
ATOM 24936 O O . PRO A 1 28 ? -15.423 0.651 -5.735 1.00 0.00 28 PRO A O 15
ATOM 24947 N N . SER A 1 29 ? -16.468 2.460 -6.572 1.00 0.00 29 SER A N 15
ATOM 24948 C CA . SER A 1 29 ? -17.802 1.989 -6.218 1.00 0.00 29 SER A CA 15
ATOM 24949 C C . SER A 1 29 ? -18.319 0.994 -7.252 1.00 0.00 29 SER A C 15
ATOM 24950 O O . SER A 1 29 ? -17.901 1.010 -8.409 1.00 0.00 29 SER A O 15
ATOM 24958 N N . ASN A 1 30 ? -19.233 0.128 -6.826 1.00 0.00 30 ASN A N 15
ATOM 24959 C CA . ASN A 1 30 ? -19.808 -0.876 -7.714 1.00 0.00 30 ASN A CA 15
ATOM 24960 C C . ASN A 1 30 ? -18.745 -1.868 -8.175 1.00 0.00 30 ASN A C 15
ATOM 24961 O O . ASN A 1 30 ? -18.621 -2.152 -9.366 1.00 0.00 30 ASN A O 15
ATOM 24972 N N . TYR A 1 31 ? -17.980 -2.391 -7.223 1.00 0.00 31 TYR A N 15
ATOM 24973 C CA . TYR A 1 31 ? -16.925 -3.350 -7.531 1.00 0.00 31 TYR A CA 15
ATOM 24974 C C . TYR A 1 31 ? -17.198 -4.693 -6.861 1.00 0.00 31 TYR A C 15
ATOM 24975 O O . TYR A 1 31 ? -16.274 -5.378 -6.420 1.00 0.00 31 TYR A O 15
ATOM 24993 N N . ASP A 1 32 ? -18.471 -5.063 -6.789 1.00 0.00 32 ASP A N 15
ATOM 24994 C CA . ASP A 1 32 ? -18.867 -6.325 -6.175 1.00 0.00 32 ASP A CA 15
ATOM 24995 C C . ASP A 1 32 ? -18.591 -7.497 -7.113 1.00 0.00 32 ASP A C 15
ATOM 24996 O O . ASP A 1 32 ? -19.511 -8.069 -7.697 1.00 0.00 32 ASP A O 15
ATOM 25005 N N . PHE A 1 33 ? -17.316 -7.848 -7.252 1.00 0.00 33 PHE A N 15
ATOM 25006 C CA . PHE A 1 33 ? -16.918 -8.949 -8.120 1.00 0.00 33 PHE A CA 15
ATOM 25007 C C . PHE A 1 33 ? -16.027 -9.937 -7.372 1.00 0.00 33 PHE A C 15
ATOM 25008 O O . PHE A 1 33 ? -15.074 -10.478 -7.933 1.00 0.00 33 PHE A O 15
ATOM 25025 N N . SER A 1 34 ? -16.345 -10.166 -6.102 1.00 0.00 34 SER A N 15
ATOM 25026 C CA . SER A 1 34 ? -15.572 -11.084 -5.274 1.00 0.00 34 SER A CA 15
ATOM 25027 C C . SER A 1 34 ? -16.388 -12.328 -4.936 1.00 0.00 34 SER A C 15
ATOM 25028 O O . SER A 1 34 ? -15.983 -13.451 -5.238 1.00 0.00 34 SER A O 15
ATOM 25036 N N . GLY A 1 35 ? -17.540 -12.120 -4.306 1.00 0.00 35 GLY A N 15
ATOM 25037 C CA . GLY A 1 35 ? -18.395 -13.233 -3.937 1.00 0.00 35 GLY A CA 15
ATOM 25038 C C . GLY A 1 35 ? -19.808 -13.077 -4.462 1.00 0.00 35 GLY A C 15
ATOM 25039 O O . GLY A 1 35 ? -20.080 -12.260 -5.342 1.00 0.00 35 GLY A O 15
ATOM 25043 N N . PRO A 1 36 ? -20.738 -13.877 -3.919 1.00 0.00 36 PRO A N 15
ATOM 25044 C CA . PRO A 1 36 ? -22.146 -13.844 -4.324 1.00 0.00 36 PRO A CA 15
ATOM 25045 C C . PRO A 1 36 ? -22.847 -12.565 -3.880 1.00 0.00 36 PRO A C 15
ATOM 25046 O O . PRO A 1 36 ? -22.705 -12.133 -2.737 1.00 0.00 36 PRO A O 15
ATOM 25057 N N . SER A 1 37 ? -23.604 -11.963 -4.793 1.00 0.00 37 SER A N 15
ATOM 25058 C CA . SER A 1 37 ? -24.325 -10.731 -4.496 1.00 0.00 37 SER A CA 15
ATOM 25059 C C . SER A 1 37 ? -25.815 -11.003 -4.316 1.00 0.00 37 SER A C 15
ATOM 25060 O O . SER A 1 37 ? -26.378 -11.887 -4.962 1.00 0.00 37 SER A O 15
ATOM 25068 N N . SER A 1 38 ? -26.448 -10.237 -3.433 1.00 0.00 38 SER A N 15
ATOM 25069 C CA . SER A 1 38 ? -27.872 -10.397 -3.165 1.00 0.00 38 SER A CA 15
ATOM 25070 C C . SER A 1 38 ? -28.436 -9.161 -2.471 1.00 0.00 38 SER A C 15
ATOM 25071 O O . SER A 1 38 ? -27.759 -8.525 -1.663 1.00 0.00 38 SER A O 15
ATOM 25079 N N . GLY A 1 39 ? -29.682 -8.826 -2.792 1.00 0.00 39 GLY A N 15
ATOM 25080 C CA . GLY A 1 39 ? -30.317 -7.668 -2.191 1.00 0.00 39 GLY A CA 15
ATOM 25081 C C . GLY A 1 39 ? -30.431 -7.785 -0.684 1.00 0.00 39 GLY A C 15
ATOM 25082 O O . GLY A 1 39 ? -30.336 -8.881 -0.132 1.00 0.00 39 GLY A O 15
ATOM 25086 N N . ILE A 1 40 ? -30.633 -6.653 -0.018 1.00 0.00 40 ILE A N 15
ATOM 25087 C CA . ILE A 1 40 ? -30.759 -6.634 1.434 1.00 0.00 40 ILE A CA 15
ATOM 25088 C C . ILE A 1 40 ? -32.163 -7.039 1.869 1.00 0.00 40 ILE A C 15
ATOM 25089 O O . ILE A 1 40 ? -32.435 -7.189 3.060 1.00 0.00 40 ILE A O 15
ATOM 25105 N N . GLU A 1 41 ? -33.051 -7.214 0.896 1.00 0.00 41 GLU A N 15
ATOM 25106 C CA . GLU A 1 41 ? -34.428 -7.602 1.179 1.00 0.00 41 GLU A CA 15
ATOM 25107 C C . GLU A 1 41 ? -34.577 -9.121 1.177 1.00 0.00 41 GLU A C 15
ATOM 25108 O O . GLU A 1 41 ? -35.520 -9.663 0.603 1.00 0.00 41 GLU A O 15
ATOM 25120 N N . GLY A 1 42 ? -33.636 -9.803 1.824 1.00 0.00 42 GLY A N 15
ATOM 25121 C CA . GLY A 1 42 ? -33.679 -11.252 1.884 1.00 0.00 42 GLY A CA 15
ATOM 25122 C C . GLY A 1 42 ? -32.874 -11.809 3.042 1.00 0.00 42 GLY A C 15
ATOM 25123 O O . GLY A 1 42 ? -31.811 -11.285 3.376 1.00 0.00 42 GLY A O 15
ATOM 25127 N N . ARG A 1 43 ? -33.382 -12.872 3.657 1.00 0.00 43 ARG A N 15
ATOM 25128 C CA . ARG A 1 43 ? -32.704 -13.498 4.785 1.00 0.00 43 ARG A CA 15
ATOM 25129 C C . ARG A 1 43 ? -31.244 -13.788 4.450 1.00 0.00 43 ARG A C 15
ATOM 25130 O O . ARG A 1 43 ? -30.344 -13.478 5.229 1.00 0.00 43 ARG A O 15
ATOM 25151 N N . GLY A 1 44 ? -31.018 -14.387 3.284 1.00 0.00 44 GLY A N 15
ATOM 25152 C CA . GLY A 1 44 ? -29.666 -14.710 2.866 1.00 0.00 44 GLY A CA 15
ATOM 25153 C C . GLY A 1 44 ? -29.629 -15.808 1.822 1.00 0.00 44 GLY A C 15
ATOM 25154 O O . GLY A 1 44 ? -30.363 -15.760 0.835 1.00 0.00 44 GLY A O 15
ATOM 25158 N N . SER A 1 45 ? -28.769 -16.798 2.037 1.00 0.00 45 SER A N 15
ATOM 25159 C CA . SER A 1 45 ? -28.635 -17.910 1.103 1.00 0.00 45 SER A CA 15
ATOM 25160 C C . SER A 1 45 ? -28.944 -19.237 1.790 1.00 0.00 45 SER A C 15
ATOM 25161 O O . SER A 1 45 ? -28.978 -19.320 3.018 1.00 0.00 45 SER A O 15
ATOM 25169 N N . SER A 1 46 ? -29.170 -20.273 0.989 1.00 0.00 46 SER A N 15
ATOM 25170 C CA . SER A 1 46 ? -29.480 -21.596 1.518 1.00 0.00 46 SER A CA 15
ATOM 25171 C C . SER A 1 46 ? -28.351 -22.578 1.221 1.00 0.00 46 SER A C 15
ATOM 25172 O O . SER A 1 46 ? -27.939 -23.348 2.088 1.00 0.00 46 SER A O 15
ATOM 25180 N N . GLY A 1 47 ? -27.855 -22.545 -0.012 1.00 0.00 47 GLY A N 15
ATOM 25181 C CA . GLY A 1 47 ? -26.779 -23.437 -0.403 1.00 0.00 47 GLY A CA 15
ATOM 25182 C C . GLY A 1 47 ? -25.435 -22.738 -0.450 1.00 0.00 47 GLY A C 15
ATOM 25183 O O . GLY A 1 47 ? -25.043 -22.068 0.505 1.00 0.00 47 GLY A O 15
ATOM 25187 N N . SER A 1 48 ? -24.726 -22.896 -1.563 1.00 0.00 48 SER A N 15
ATOM 25188 C CA . SER A 1 48 ? -23.415 -22.279 -1.728 1.00 0.00 48 SER A CA 15
ATOM 25189 C C . SER A 1 48 ? -23.166 -21.915 -3.189 1.00 0.00 48 SER A C 15
ATOM 25190 O O . SER A 1 48 ? -23.954 -22.260 -4.069 1.00 0.00 48 SER A O 15
ATOM 25198 N N . SER A 1 49 ? -22.064 -21.215 -3.438 1.00 0.00 49 SER A N 15
ATOM 25199 C CA . SER A 1 49 ? -21.712 -20.800 -4.791 1.00 0.00 49 SER A CA 15
ATOM 25200 C C . SER A 1 49 ? -20.292 -20.242 -4.836 1.00 0.00 49 SER A C 15
ATOM 25201 O O . SER A 1 49 ? -19.717 -19.895 -3.805 1.00 0.00 49 SER A O 15
ATOM 25209 N N . GLY A 1 50 ? -19.734 -20.159 -6.039 1.00 0.00 50 GLY A N 15
ATOM 25210 C CA . GLY A 1 50 ? -18.386 -19.643 -6.198 1.00 0.00 50 GLY A CA 15
ATOM 25211 C C . GLY A 1 50 ? -18.066 -19.291 -7.637 1.00 0.00 50 GLY A C 15
ATOM 25212 O O . GLY A 1 50 ? -18.861 -19.553 -8.539 1.00 0.00 50 GLY A O 15
ATOM 25216 N N . SER A 1 51 ? -16.898 -18.695 -7.852 1.00 0.00 51 SER A N 15
ATOM 25217 C CA . SER A 1 51 ? -16.476 -18.301 -9.192 1.00 0.00 51 SER A CA 15
ATOM 25218 C C . SER A 1 51 ? -15.012 -18.661 -9.428 1.00 0.00 51 SER A C 15
ATOM 25219 O O . SER A 1 51 ? -14.301 -19.055 -8.503 1.00 0.00 51 SER A O 15
ATOM 25227 N N . SER A 1 52 ? -14.569 -18.524 -10.674 1.00 0.00 52 SER A N 15
ATOM 25228 C CA . SER A 1 52 ? -13.192 -18.837 -11.034 1.00 0.00 52 SER A CA 15
ATOM 25229 C C . SER A 1 52 ? -12.589 -17.730 -11.893 1.00 0.00 52 SER A C 15
ATOM 25230 O O . SER A 1 52 ? -13.287 -16.813 -12.323 1.00 0.00 52 SER A O 15
ATOM 25238 N N . GLY A 1 53 ? -11.286 -17.824 -12.139 1.00 0.00 53 GLY A N 15
ATOM 25239 C CA . GLY A 1 53 ? -10.609 -16.824 -12.946 1.00 0.00 53 GLY A CA 15
ATOM 25240 C C . GLY A 1 53 ? -9.475 -17.409 -13.763 1.00 0.00 53 GLY A C 15
ATOM 25241 O O . GLY A 1 53 ? -9.320 -18.628 -13.839 1.00 0.00 53 GLY A O 15
ATOM 25245 N N . SER A 1 54 ? -8.681 -16.539 -14.379 1.00 0.00 54 SER A N 15
ATOM 25246 C CA . SER A 1 54 ? -7.558 -16.976 -15.200 1.00 0.00 54 SER A CA 15
ATOM 25247 C C . SER A 1 54 ? -6.607 -15.818 -15.481 1.00 0.00 54 SER A C 15
ATOM 25248 O O . SER A 1 54 ? -7.018 -14.658 -15.521 1.00 0.00 54 SER A O 15
ATOM 25256 N N . SER A 1 55 ? -5.332 -16.140 -15.675 1.00 0.00 55 SER A N 15
ATOM 25257 C CA . SER A 1 55 ? -4.320 -15.127 -15.948 1.00 0.00 55 SER A CA 15
ATOM 25258 C C . SER A 1 55 ? -3.275 -15.654 -16.927 1.00 0.00 55 SER A C 15
ATOM 25259 O O . SER A 1 55 ? -2.972 -16.846 -16.948 1.00 0.00 55 SER A O 15
ATOM 25267 N N . GLY A 1 56 ? -2.725 -14.754 -17.738 1.00 0.00 56 GLY A N 15
ATOM 25268 C CA . GLY A 1 56 ? -1.720 -15.146 -18.708 1.00 0.00 56 GLY A CA 15
ATOM 25269 C C . GLY A 1 56 ? -0.343 -15.290 -18.091 1.00 0.00 56 GLY A C 15
ATOM 25270 O O . GLY A 1 56 ? 0.624 -14.698 -18.570 1.00 0.00 56 GLY A O 15
ATOM 25274 N N . ASP A 1 57 ? -0.254 -16.077 -17.024 1.00 0.00 57 ASP A N 15
ATOM 25275 C CA . ASP A 1 57 ? 1.014 -16.297 -16.340 1.00 0.00 57 ASP A CA 15
ATOM 25276 C C . ASP A 1 57 ? 1.852 -15.022 -16.326 1.00 0.00 57 ASP A C 15
ATOM 25277 O O . ASP A 1 57 ? 3.066 -15.062 -16.528 1.00 0.00 57 ASP A O 15
ATOM 25286 N N . LYS A 1 58 ? 1.196 -13.892 -16.086 1.00 0.00 58 LYS A N 15
ATOM 25287 C CA . LYS A 1 58 ? 1.879 -12.604 -16.045 1.00 0.00 58 LYS A CA 15
ATOM 25288 C C . LYS A 1 58 ? 1.555 -11.857 -14.756 1.00 0.00 58 LYS A C 15
ATOM 25289 O O . LYS A 1 58 ? 0.637 -11.038 -14.717 1.00 0.00 58 LYS A O 15
ATOM 25308 N N . GLU A 1 59 ? 2.315 -12.145 -13.703 1.00 0.00 59 GLU A N 15
ATOM 25309 C CA . GLU A 1 59 ? 2.107 -11.499 -12.413 1.00 0.00 59 GLU A CA 15
ATOM 25310 C C . GLU A 1 59 ? 3.227 -10.506 -12.115 1.00 0.00 59 GLU A C 15
ATOM 25311 O O . GLU A 1 59 ? 4.343 -10.644 -12.616 1.00 0.00 59 GLU A O 15
ATOM 25323 N N . ARG A 1 60 ? 2.920 -9.504 -11.297 1.00 0.00 60 ARG A N 15
ATOM 25324 C CA . ARG A 1 60 ? 3.899 -8.487 -10.933 1.00 0.00 60 ARG A CA 15
ATOM 25325 C C . ARG A 1 60 ? 4.295 -8.613 -9.465 1.00 0.00 60 ARG A C 15
ATOM 25326 O O . ARG A 1 60 ? 3.449 -8.843 -8.601 1.00 0.00 60 ARG A O 15
ATOM 25347 N N . HIS A 1 61 ? 5.587 -8.462 -9.191 1.00 0.00 61 HIS A N 15
ATOM 25348 C CA . HIS A 1 61 ? 6.095 -8.559 -7.827 1.00 0.00 61 HIS A CA 15
ATOM 25349 C C . HIS A 1 61 ? 6.175 -7.181 -7.178 1.00 0.00 61 HIS A C 15
ATOM 25350 O O . HIS A 1 61 ? 6.881 -6.297 -7.660 1.00 0.00 61 HIS A O 15
ATOM 25365 N N . GLY A 1 62 ? 5.445 -7.005 -6.080 1.00 0.00 62 GLY A N 15
ATOM 25366 C CA . GLY A 1 62 ? 5.447 -5.732 -5.384 1.00 0.00 62 GLY A CA 15
ATOM 25367 C C . GLY A 1 62 ? 5.733 -5.882 -3.902 1.00 0.00 62 GLY A C 15
ATOM 25368 O O . GLY A 1 62 ? 5.713 -6.991 -3.368 1.00 0.00 62 GLY A O 15
ATOM 25372 N N . VAL A 1 63 ? 6.003 -4.763 -3.237 1.00 0.00 63 VAL A N 15
ATOM 25373 C CA . VAL A 1 63 ? 6.295 -4.775 -1.809 1.00 0.00 63 VAL A CA 15
ATOM 25374 C C . VAL A 1 63 ? 5.664 -3.576 -1.109 1.00 0.00 63 VAL A C 15
ATOM 25375 O O . VAL A 1 63 ? 5.811 -2.438 -1.553 1.00 0.00 63 VAL A O 15
ATOM 25388 N N . ALA A 1 64 ? 4.963 -3.840 -0.012 1.00 0.00 64 ALA A N 15
ATOM 25389 C CA . ALA A 1 64 ? 4.312 -2.783 0.751 1.00 0.00 64 ALA A CA 15
ATOM 25390 C C . ALA A 1 64 ? 5.339 -1.880 1.426 1.00 0.00 64 ALA A C 15
ATOM 25391 O O . ALA A 1 64 ? 6.285 -2.360 2.051 1.00 0.00 64 ALA A O 15
ATOM 25398 N N . ILE A 1 65 ? 5.148 -0.572 1.294 1.00 0.00 65 ILE A N 15
ATOM 25399 C CA . ILE A 1 65 ? 6.058 0.397 1.891 1.00 0.00 65 ILE A CA 15
ATOM 25400 C C . ILE A 1 65 ? 5.385 1.154 3.031 1.00 0.00 65 ILE A C 15
ATOM 25401 O O . ILE A 1 65 ? 6.055 1.720 3.895 1.00 0.00 65 ILE A O 15
ATOM 25417 N N . TYR A 1 66 ? 4.057 1.159 3.027 1.00 0.00 66 TYR A N 15
ATOM 25418 C CA . TYR A 1 66 ? 3.292 1.847 4.060 1.00 0.00 66 TYR A CA 15
ATOM 25419 C C . TYR A 1 66 ? 2.244 0.921 4.670 1.00 0.00 66 TYR A C 15
ATOM 25420 O O . TYR A 1 66 ? 1.572 0.173 3.960 1.00 0.00 66 TYR A O 15
ATOM 25438 N N . ASN A 1 67 ? 2.109 0.978 5.991 1.00 0.00 67 ASN A N 15
ATOM 25439 C CA . ASN A 1 67 ? 1.142 0.145 6.697 1.00 0.00 67 ASN A CA 15
ATOM 25440 C C . ASN A 1 67 ? -0.285 0.532 6.323 1.00 0.00 67 ASN A C 15
ATOM 25441 O O . ASN A 1 67 ? -0.765 1.606 6.685 1.00 0.00 67 ASN A O 15
ATOM 25452 N N . PHE A 1 68 ? -0.960 -0.352 5.595 1.00 0.00 68 PHE A N 15
ATOM 25453 C CA . PHE A 1 68 ? -2.333 -0.104 5.170 1.00 0.00 68 PHE A CA 15
ATOM 25454 C C . PHE A 1 68 ? -3.311 -0.971 5.958 1.00 0.00 68 PHE A C 15
ATOM 25455 O O . PHE A 1 68 ? -3.166 -2.191 6.016 1.00 0.00 68 PHE A O 15
ATOM 25472 N N . GLN A 1 69 ? -4.305 -0.330 6.563 1.00 0.00 69 GLN A N 15
ATOM 25473 C CA . GLN A 1 69 ? -5.306 -1.041 7.349 1.00 0.00 69 GLN A CA 15
ATOM 25474 C C . GLN A 1 69 ? -6.678 -0.959 6.687 1.00 0.00 69 GLN A C 15
ATOM 25475 O O . GLN A 1 69 ? -7.327 0.086 6.709 1.00 0.00 69 GLN A O 15
ATOM 25489 N N . GLY A 1 70 ? -7.113 -2.068 6.097 1.00 0.00 70 GLY A N 15
ATOM 25490 C CA . GLY A 1 70 ? -8.405 -2.099 5.436 1.00 0.00 70 GLY A CA 15
ATOM 25491 C C . GLY A 1 70 ? -9.535 -2.436 6.388 1.00 0.00 70 GLY A C 15
ATOM 25492 O O . GLY A 1 70 ? -9.311 -2.639 7.581 1.00 0.00 70 GLY A O 15
ATOM 25496 N N . SER A 1 71 ? -10.754 -2.494 5.860 1.00 0.00 71 SER A N 15
ATOM 25497 C CA . SER A 1 71 ? -11.924 -2.803 6.673 1.00 0.00 71 SER A CA 15
ATOM 25498 C C . SER A 1 71 ? -12.569 -4.110 6.221 1.00 0.00 71 SER A C 15
ATOM 25499 O O . SER A 1 71 ? -13.073 -4.881 7.037 1.00 0.00 71 SER A O 15
ATOM 25507 N N . GLY A 1 72 ? -12.549 -4.352 4.914 1.00 0.00 72 GLY A N 15
ATOM 25508 C CA . GLY A 1 72 ? -13.135 -5.566 4.375 1.00 0.00 72 GLY A CA 15
ATOM 25509 C C . GLY A 1 72 ? -13.186 -5.562 2.860 1.00 0.00 72 GLY A C 15
ATOM 25510 O O . GLY A 1 72 ? -13.297 -4.505 2.239 1.00 0.00 72 GLY A O 15
ATOM 25514 N N . ALA A 1 73 ? -13.103 -6.746 2.264 1.00 0.00 73 ALA A N 15
ATOM 25515 C CA . ALA A 1 73 ? -13.140 -6.875 0.812 1.00 0.00 73 ALA A CA 15
ATOM 25516 C C . ALA A 1 73 ? -14.176 -5.935 0.205 1.00 0.00 73 ALA A C 15
ATOM 25517 O O . ALA A 1 73 ? -15.157 -5.557 0.844 1.00 0.00 73 ALA A O 15
ATOM 25524 N N . PRO A 1 74 ? -13.954 -5.548 -1.060 1.00 0.00 74 PRO A N 15
ATOM 25525 C CA . PRO A 1 74 ? -12.789 -5.991 -1.831 1.00 0.00 74 PRO A CA 15
ATOM 25526 C C . PRO A 1 74 ? -11.487 -5.387 -1.314 1.00 0.00 74 PRO A C 15
ATOM 25527 O O . PRO A 1 74 ? -10.406 -5.708 -1.807 1.00 0.00 74 PRO A O 15
ATOM 25538 N N . GLN A 1 75 ? -11.600 -4.514 -0.319 1.00 0.00 75 GLN A N 15
ATOM 25539 C CA . GLN A 1 75 ? -10.431 -3.865 0.263 1.00 0.00 75 GLN A CA 15
ATOM 25540 C C . GLN A 1 75 ? -9.608 -4.858 1.078 1.00 0.00 75 GLN A C 15
ATOM 25541 O O . GLN A 1 75 ? -10.136 -5.548 1.952 1.00 0.00 75 GLN A O 15
ATOM 25555 N N . LEU A 1 76 ? -8.314 -4.924 0.788 1.00 0.00 76 LEU A N 15
ATOM 25556 C CA . LEU A 1 76 ? -7.417 -5.833 1.494 1.00 0.00 76 LEU A CA 15
ATOM 25557 C C . LEU A 1 76 ? -6.337 -5.059 2.244 1.00 0.00 76 LEU A C 15
ATOM 25558 O O . LEU A 1 76 ? -5.784 -4.088 1.728 1.00 0.00 76 LEU A O 15
ATOM 25574 N N . SER A 1 77 ? -6.041 -5.497 3.463 1.00 0.00 77 SER A N 15
ATOM 25575 C CA . SER A 1 77 ? -5.028 -4.844 4.285 1.00 0.00 77 SER A CA 15
ATOM 25576 C C . SER A 1 77 ? -3.625 -5.236 3.831 1.00 0.00 77 SER A C 15
ATOM 25577 O O . SER A 1 77 ? -3.449 -6.190 3.071 1.00 0.00 77 SER A O 15
ATOM 25585 N N . LEU A 1 78 ? -2.629 -4.493 4.301 1.00 0.00 78 LEU A N 15
ATOM 25586 C CA . LEU A 1 78 ? -1.241 -4.761 3.944 1.00 0.00 78 LEU A CA 15
ATOM 25587 C C . LEU A 1 78 ? -0.299 -4.339 5.067 1.00 0.00 78 LEU A C 15
ATOM 25588 O O . LEU A 1 78 ? -0.647 -3.502 5.900 1.00 0.00 78 LEU A O 15
ATOM 25604 N N . GLN A 1 79 ? 0.895 -4.923 5.082 1.00 0.00 79 GLN A N 15
ATOM 25605 C CA . GLN A 1 79 ? 1.887 -4.606 6.103 1.00 0.00 79 GLN A CA 15
ATOM 25606 C C . GLN A 1 79 ? 3.232 -4.266 5.468 1.00 0.00 79 GLN A C 15
ATOM 25607 O O . GLN A 1 79 ? 3.691 -4.956 4.558 1.00 0.00 79 GLN A O 15
ATOM 25621 N N . ILE A 1 80 ? 3.856 -3.198 5.953 1.00 0.00 80 ILE A N 15
ATOM 25622 C CA . ILE A 1 80 ? 5.148 -2.768 5.433 1.00 0.00 80 ILE A CA 15
ATOM 25623 C C . ILE A 1 80 ? 6.121 -3.938 5.340 1.00 0.00 80 ILE A C 15
ATOM 25624 O O . ILE A 1 80 ? 6.284 -4.701 6.292 1.00 0.00 80 ILE A O 15
ATOM 25640 N N . GLY A 1 81 ? 6.769 -4.073 4.187 1.00 0.00 81 GLY A N 15
ATOM 25641 C CA . GLY A 1 81 ? 7.720 -5.151 3.991 1.00 0.00 81 GLY A CA 15
ATOM 25642 C C . GLY A 1 81 ? 7.048 -6.451 3.595 1.00 0.00 81 GLY A C 15
ATOM 25643 O O . GLY A 1 81 ? 7.618 -7.529 3.767 1.00 0.00 81 GLY A O 15
ATOM 25647 N N . ASP A 1 82 ? 5.835 -6.351 3.064 1.00 0.00 82 ASP A N 15
ATOM 25648 C CA . ASP A 1 82 ? 5.084 -7.528 2.643 1.00 0.00 82 ASP A CA 15
ATOM 25649 C C . ASP A 1 82 ? 4.935 -7.563 1.125 1.00 0.00 82 ASP A C 15
ATOM 25650 O O . ASP A 1 82 ? 4.642 -6.545 0.496 1.00 0.00 82 ASP A O 15
ATOM 25659 N N . VAL A 1 83 ? 5.138 -8.740 0.542 1.00 0.00 83 VAL A N 15
ATOM 25660 C CA . VAL A 1 83 ? 5.026 -8.907 -0.902 1.00 0.00 83 VAL A CA 15
ATOM 25661 C C . VAL A 1 83 ? 3.681 -9.516 -1.282 1.00 0.00 83 VAL A C 15
ATOM 25662 O O . VAL A 1 83 ? 3.225 -10.477 -0.662 1.00 0.00 83 VAL A O 15
ATOM 25675 N N . VAL A 1 84 ? 3.049 -8.949 -2.305 1.00 0.00 84 VAL A N 15
ATOM 25676 C CA . VAL A 1 84 ? 1.756 -9.436 -2.769 1.00 0.00 84 VAL A CA 15
ATOM 25677 C C . VAL A 1 84 ? 1.812 -9.825 -4.242 1.00 0.00 84 VAL A C 15
ATOM 25678 O O . VAL A 1 84 ? 2.414 -9.126 -5.057 1.00 0.00 84 VAL A O 15
ATOM 25691 N N . ARG A 1 85 ? 1.180 -10.946 -4.577 1.00 0.00 85 ARG A N 15
ATOM 25692 C CA . ARG A 1 85 ? 1.159 -11.429 -5.952 1.00 0.00 85 ARG A CA 15
ATOM 25693 C C . ARG A 1 85 ? 0.125 -10.670 -6.779 1.00 0.00 85 ARG A C 15
ATOM 25694 O O . ARG A 1 85 ? -1.059 -11.006 -6.770 1.00 0.00 85 ARG A O 15
ATOM 25715 N N . ILE A 1 86 ? 0.582 -9.646 -7.492 1.00 0.00 86 ILE A N 15
ATOM 25716 C CA . ILE A 1 86 ? -0.303 -8.840 -8.324 1.00 0.00 86 ILE A CA 15
ATOM 25717 C C . ILE A 1 86 ? -0.801 -9.634 -9.526 1.00 0.00 86 ILE A C 15
ATOM 25718 O O . ILE A 1 86 ? -0.011 -10.085 -10.355 1.00 0.00 86 ILE A O 15
ATOM 25734 N N . GLN A 1 87 ? -2.117 -9.800 -9.615 1.00 0.00 87 GLN A N 15
ATOM 25735 C CA . GLN A 1 87 ? -2.721 -10.540 -10.717 1.00 0.00 87 GLN A CA 15
ATOM 25736 C C . GLN A 1 87 ? -3.380 -9.591 -11.712 1.00 0.00 87 GLN A C 15
ATOM 25737 O O . GLN A 1 87 ? -3.291 -9.788 -12.924 1.00 0.00 87 GLN A O 15
ATOM 25751 N N . GLU A 1 88 ? -4.041 -8.561 -11.193 1.00 0.00 88 GLU A N 15
ATOM 25752 C CA . GLU A 1 88 ? -4.716 -7.583 -12.037 1.00 0.00 88 GLU A CA 15
ATOM 25753 C C . GLU A 1 88 ? -4.499 -6.167 -11.510 1.00 0.00 88 GLU A C 15
ATOM 25754 O O . GLU A 1 88 ? -4.341 -5.957 -10.307 1.00 0.00 88 GLU A O 15
ATOM 25766 N N . THR A 1 89 ? -4.493 -5.198 -12.420 1.00 0.00 89 THR A N 15
ATOM 25767 C CA . THR A 1 89 ? -4.294 -3.803 -12.048 1.00 0.00 89 THR A CA 15
ATOM 25768 C C . THR A 1 89 ? -5.324 -2.902 -12.721 1.00 0.00 89 THR A C 15
ATOM 25769 O O . THR A 1 89 ? -5.346 -2.775 -13.945 1.00 0.00 89 THR A O 15
ATOM 25780 N N . CYS A 1 90 ? -6.175 -2.279 -11.913 1.00 0.00 90 CYS A N 15
ATOM 25781 C CA . CYS A 1 90 ? -7.208 -1.390 -12.431 1.00 0.00 90 CYS A CA 15
ATOM 25782 C C . CYS A 1 90 ? -7.082 0.003 -11.822 1.00 0.00 90 CYS A C 15
ATOM 25783 O O . CYS A 1 90 ? -6.862 0.148 -10.620 1.00 0.00 90 CYS A O 15
ATOM 25791 N N . GLY A 1 91 ? -7.223 1.025 -12.660 1.00 0.00 91 GLY A N 15
ATOM 25792 C CA . GLY A 1 91 ? -7.120 2.393 -12.186 1.00 0.00 91 GLY A CA 15
ATOM 25793 C C . GLY A 1 91 ? -5.948 2.594 -11.246 1.00 0.00 91 GLY A C 15
ATOM 25794 O O . GLY A 1 91 ? -4.843 2.120 -11.510 1.00 0.00 91 GLY A O 15
ATOM 25798 N N . ASP A 1 92 ? -6.188 3.300 -10.146 1.00 0.00 92 ASP A N 15
ATOM 25799 C CA . ASP A 1 92 ? -5.144 3.563 -9.163 1.00 0.00 92 ASP A CA 15
ATOM 25800 C C . ASP A 1 92 ? -5.209 2.557 -8.018 1.00 0.00 92 ASP A C 15
ATOM 25801 O O . ASP A 1 92 ? -5.058 2.920 -6.852 1.00 0.00 92 ASP A O 15
ATOM 25810 N N . TRP A 1 93 ? -5.435 1.294 -8.360 1.00 0.00 93 TRP A N 15
ATOM 25811 C CA . TRP A 1 93 ? -5.521 0.236 -7.360 1.00 0.00 93 TRP A CA 15
ATOM 25812 C C . TRP A 1 93 ? -5.094 -1.105 -7.948 1.00 0.00 93 TRP A C 15
ATOM 25813 O O . TRP A 1 93 ? -5.367 -1.398 -9.112 1.00 0.00 93 TRP A O 15
ATOM 25834 N N . TYR A 1 94 ? -4.422 -1.914 -7.137 1.00 0.00 94 TYR A N 15
ATOM 25835 C CA . TYR A 1 94 ? -3.956 -3.223 -7.578 1.00 0.00 94 TYR A CA 15
ATOM 25836 C C . TYR A 1 94 ? -4.966 -4.310 -7.223 1.00 0.00 94 TYR A C 15
ATOM 25837 O O . TYR A 1 94 ? -5.928 -4.065 -6.495 1.00 0.00 94 TYR A O 15
ATOM 25855 N N . ARG A 1 95 ? -4.739 -5.512 -7.743 1.00 0.00 95 ARG A N 15
ATOM 25856 C CA . ARG A 1 95 ? -5.629 -6.637 -7.483 1.00 0.00 95 ARG A CA 15
ATOM 25857 C C . ARG A 1 95 ? -4.833 -7.920 -7.263 1.00 0.00 95 ARG A C 15
ATOM 25858 O O . ARG A 1 95 ? -4.174 -8.418 -8.176 1.00 0.00 95 ARG A O 15
ATOM 25879 N N . GLY A 1 96 ? -4.899 -8.451 -6.046 1.00 0.00 96 GLY A N 15
ATOM 25880 C CA . GLY A 1 96 ? -4.179 -9.671 -5.729 1.00 0.00 96 GLY A CA 15
ATOM 25881 C C . GLY A 1 96 ? -4.426 -10.136 -4.307 1.00 0.00 96 GLY A C 15
ATOM 25882 O O . GLY A 1 96 ? -5.524 -9.974 -3.775 1.00 0.00 96 GLY A O 15
ATOM 25886 N N . TYR A 1 97 ? -3.403 -10.718 -3.692 1.00 0.00 97 TYR A N 15
ATOM 25887 C CA . TYR A 1 97 ? -3.515 -11.213 -2.324 1.00 0.00 97 TYR A CA 15
ATOM 25888 C C . TYR A 1 97 ? -2.142 -11.304 -1.664 1.00 0.00 97 TYR A C 15
ATOM 25889 O O . TYR A 1 97 ? -1.112 -11.261 -2.337 1.00 0.00 97 TYR A O 15
ATOM 25907 N N . LEU A 1 98 ? -2.137 -11.431 -0.342 1.00 0.00 98 LEU A N 15
ATOM 25908 C CA . LEU A 1 98 ? -0.892 -11.530 0.412 1.00 0.00 98 LEU A CA 15
ATOM 25909 C C . LEU A 1 98 ? -0.247 -12.899 0.221 1.00 0.00 98 LEU A C 15
ATOM 25910 O O . LEU A 1 98 ? -0.779 -13.915 0.668 1.00 0.00 98 LEU A O 15
ATOM 25926 N N . ILE A 1 99 ? 0.904 -12.917 -0.444 1.00 0.00 99 ILE A N 15
ATOM 25927 C CA . ILE A 1 99 ? 1.623 -14.160 -0.690 1.00 0.00 99 ILE A CA 15
ATOM 25928 C C . ILE A 1 99 ? 1.864 -14.923 0.608 1.00 0.00 99 ILE A C 15
ATOM 25929 O O . ILE A 1 99 ? 1.507 -16.096 0.727 1.00 0.00 99 ILE A O 15
ATOM 25945 N N . LYS A 1 100 ? 2.470 -14.250 1.580 1.00 0.00 100 LYS A N 15
ATOM 25946 C CA . LYS A 1 100 ? 2.757 -14.862 2.872 1.00 0.00 100 LYS A CA 15
ATOM 25947 C C . LYS A 1 100 ? 1.501 -15.494 3.464 1.00 0.00 100 LYS A C 15
ATOM 25948 O O . LYS A 1 100 ? 1.567 -16.539 4.113 1.00 0.00 100 LYS A O 15
ATOM 25967 N N . HIS A 1 101 ? 0.358 -14.856 3.236 1.00 0.00 101 HIS A N 15
ATOM 25968 C CA . HIS A 1 101 ? -0.913 -15.357 3.746 1.00 0.00 101 HIS A CA 15
ATOM 25969 C C . HIS A 1 101 ? -1.982 -15.335 2.658 1.00 0.00 101 HIS A C 15
ATOM 25970 O O . HIS A 1 101 ? -2.546 -14.285 2.349 1.00 0.00 101 HIS A O 15
ATOM 25985 N N . LYS A 1 102 ? -2.256 -16.499 2.080 1.00 0.00 102 LYS A N 15
ATOM 25986 C CA . LYS A 1 102 ? -3.257 -16.614 1.026 1.00 0.00 102 LYS A CA 15
ATOM 25987 C C . LYS A 1 102 ? -4.663 -16.667 1.615 1.00 0.00 102 LYS A C 15
ATOM 25988 O O . LYS A 1 102 ? -5.642 -16.853 0.893 1.00 0.00 102 LYS A O 15
ATOM 26007 N N . MET A 1 103 ? -4.755 -16.501 2.931 1.00 0.00 103 MET A N 15
ATOM 26008 C CA . MET A 1 103 ? -6.042 -16.528 3.616 1.00 0.00 103 MET A CA 15
ATOM 26009 C C . MET A 1 103 ? -6.800 -15.221 3.399 1.00 0.00 103 MET A C 15
ATOM 26010 O O . MET A 1 103 ? -7.954 -15.086 3.809 1.00 0.00 103 MET A O 15
ATOM 26024 N N . LEU A 1 104 ? -6.144 -14.262 2.755 1.00 0.00 104 LEU A N 15
ATOM 26025 C CA . LEU A 1 104 ? -6.756 -12.966 2.484 1.00 0.00 104 LEU A CA 15
ATOM 26026 C C . LEU A 1 104 ? -6.459 -12.510 1.059 1.00 0.00 104 LEU A C 15
ATOM 26027 O O . LEU A 1 104 ? -5.333 -12.638 0.580 1.00 0.00 104 LEU A O 15
ATOM 26043 N N . GLN A 1 105 ? -7.475 -11.976 0.390 1.00 0.00 105 GLN A N 15
ATOM 26044 C CA . GLN A 1 105 ? -7.321 -11.500 -0.980 1.00 0.00 105 GLN A CA 15
ATOM 26045 C C . GLN A 1 105 ? -8.225 -10.300 -1.243 1.00 0.00 105 GLN A C 15
ATOM 26046 O O . GLN A 1 105 ? -9.375 -10.269 -0.808 1.00 0.00 105 GLN A O 15
ATOM 26060 N N . GLY A 1 106 ? -7.695 -9.312 -1.959 1.00 0.00 106 GLY A N 15
ATOM 26061 C CA . GLY A 1 106 ? -8.468 -8.123 -2.268 1.00 0.00 106 GLY A CA 15
ATOM 26062 C C . GLY A 1 106 ? -7.691 -7.129 -3.108 1.00 0.00 106 GLY A C 15
ATOM 26063 O O . GLY A 1 106 ? -6.866 -7.517 -3.936 1.00 0.00 106 GLY A O 15
ATOM 26067 N N . ILE A 1 107 ? -7.956 -5.844 -2.898 1.00 0.00 107 ILE A N 15
ATOM 26068 C CA . ILE A 1 107 ? -7.276 -4.793 -3.644 1.00 0.00 107 ILE A CA 15
ATOM 26069 C C . ILE A 1 107 ? -6.637 -3.777 -2.703 1.00 0.00 107 ILE A C 15
ATOM 26070 O O . ILE A 1 107 ? -7.047 -3.638 -1.551 1.00 0.00 107 ILE A O 15
ATOM 26086 N N . PHE A 1 108 ? -5.632 -3.066 -3.203 1.00 0.00 108 PHE A N 15
ATOM 26087 C CA . PHE A 1 108 ? -4.936 -2.061 -2.408 1.00 0.00 108 PHE A CA 15
ATOM 26088 C C . PHE A 1 108 ? -4.428 -0.925 -3.291 1.00 0.00 108 PHE A C 15
ATOM 26089 O O . PHE A 1 108 ? -4.302 -1.060 -4.508 1.00 0.00 108 PHE A O 15
ATOM 26106 N N . PRO A 1 109 ? -4.129 0.222 -2.664 1.00 0.00 109 PRO A N 15
ATOM 26107 C CA . PRO A 1 109 ? -3.630 1.405 -3.372 1.00 0.00 109 PRO A CA 15
ATOM 26108 C C . PRO A 1 109 ? -2.212 1.209 -3.899 1.00 0.00 109 PRO A C 15
ATOM 26109 O O . PRO A 1 109 ? -1.295 0.893 -3.142 1.00 0.00 109 PRO A O 15
ATOM 26120 N N . LYS A 1 110 ? -2.039 1.400 -5.203 1.00 0.00 110 LYS A N 15
ATOM 26121 C CA . LYS A 1 110 ? -0.733 1.247 -5.832 1.00 0.00 110 LYS A CA 15
ATOM 26122 C C . LYS A 1 110 ? 0.298 2.160 -5.177 1.00 0.00 110 LYS A C 15
ATOM 26123 O O . LYS A 1 110 ? 1.499 1.897 -5.232 1.00 0.00 110 LYS A O 15
ATOM 26142 N N . SER A 1 111 ? -0.180 3.234 -4.555 1.00 0.00 111 SER A N 15
ATOM 26143 C CA . SER A 1 111 ? 0.700 4.187 -3.890 1.00 0.00 111 SER A CA 15
ATOM 26144 C C . SER A 1 111 ? 1.338 3.566 -2.652 1.00 0.00 111 SER A C 15
ATOM 26145 O O . SER A 1 111 ? 2.262 4.131 -2.065 1.00 0.00 111 SER A O 15
ATOM 26153 N N . PHE A 1 112 ? 0.839 2.398 -2.259 1.00 0.00 112 PHE A N 15
ATOM 26154 C CA . PHE A 1 112 ? 1.359 1.699 -1.090 1.00 0.00 112 PHE A CA 15
ATOM 26155 C C . PHE A 1 112 ? 2.215 0.506 -1.506 1.00 0.00 112 PHE A C 15
ATOM 26156 O O . PHE A 1 112 ? 2.989 -0.024 -0.708 1.00 0.00 112 PHE A O 15
ATOM 26173 N N . ILE A 1 113 ? 2.070 0.089 -2.759 1.00 0.00 113 ILE A N 15
ATOM 26174 C CA . ILE A 1 113 ? 2.829 -1.040 -3.281 1.00 0.00 113 ILE A CA 15
ATOM 26175 C C . ILE A 1 113 ? 4.049 -0.567 -4.064 1.00 0.00 113 ILE A C 15
ATOM 26176 O O . ILE A 1 113 ? 3.962 0.362 -4.868 1.00 0.00 113 ILE A O 15
ATOM 26192 N N . HIS A 1 114 ? 5.186 -1.213 -3.826 1.00 0.00 114 HIS A N 15
ATOM 26193 C CA . HIS A 1 114 ? 6.424 -0.860 -4.511 1.00 0.00 114 HIS A CA 15
ATOM 26194 C C . HIS A 1 114 ? 6.838 -1.959 -5.485 1.00 0.00 114 HIS A C 15
ATOM 26195 O O . HIS A 1 114 ? 7.367 -2.995 -5.079 1.00 0.00 114 HIS A O 15
ATOM 26210 N N . ILE A 1 115 ? 6.594 -1.727 -6.771 1.00 0.00 115 ILE A N 15
ATOM 26211 C CA . ILE A 1 115 ? 6.942 -2.697 -7.801 1.00 0.00 115 ILE A CA 15
ATOM 26212 C C . ILE A 1 115 ? 8.454 -2.809 -7.963 1.00 0.00 115 ILE A C 15
ATOM 26213 O O . ILE A 1 115 ? 9.129 -1.832 -8.289 1.00 0.00 115 ILE A O 15
ATOM 26229 N N . LYS A 1 116 ? 8.981 -4.007 -7.734 1.00 0.00 116 LYS A N 15
ATOM 26230 C CA . LYS A 1 116 ? 10.413 -4.250 -7.857 1.00 0.00 116 LYS A CA 15
ATOM 26231 C C . LYS A 1 116 ? 10.787 -4.587 -9.297 1.00 0.00 116 LYS A C 15
ATOM 26232 O O . LYS A 1 116 ? 11.898 -5.040 -9.569 1.00 0.00 116 LYS A O 15
ATOM 26251 N N . GLU A 1 117 ? 9.851 -4.362 -10.214 1.00 0.00 117 GLU A N 15
ATOM 26252 C CA . GLU A 1 117 ? 10.084 -4.642 -11.626 1.00 0.00 117 GLU A CA 15
ATOM 26253 C C . GLU A 1 117 ? 10.996 -5.854 -11.797 1.00 0.00 117 GLU A C 15
ATOM 26254 O O . GLU A 1 117 ? 11.990 -5.799 -12.521 1.00 0.00 117 GLU A O 15
ATOM 26266 N N . VAL A 1 118 ? 10.649 -6.947 -11.126 1.00 0.00 118 VAL A N 15
ATOM 26267 C CA . VAL A 1 118 ? 11.435 -8.173 -11.203 1.00 0.00 118 VAL A CA 15
ATOM 26268 C C . VAL A 1 118 ? 10.854 -9.134 -12.234 1.00 0.00 118 VAL A C 15
ATOM 26269 O O . VAL A 1 118 ? 11.586 -9.739 -13.018 1.00 0.00 118 VAL A O 15
ATOM 26282 N N . THR A 1 119 ? 9.531 -9.270 -12.230 1.00 0.00 119 THR A N 15
ATOM 26283 C CA . THR A 1 119 ? 8.851 -10.158 -13.164 1.00 0.00 119 THR A CA 15
ATOM 26284 C C . THR A 1 119 ? 8.920 -9.616 -14.587 1.00 0.00 119 THR A C 15
ATOM 26285 O O . THR A 1 119 ? 8.657 -8.438 -14.827 1.00 0.00 119 THR A O 15
ATOM 26296 N N . GLY A 1 1 ? 10.603 0.826 -30.953 1.00 0.00 1 GLY A N 16
ATOM 26297 C CA . GLY A 1 1 ? 10.778 2.228 -31.285 1.00 0.00 1 GLY A CA 16
ATOM 26298 C C . GLY A 1 1 ? 10.780 3.119 -30.059 1.00 0.00 1 GLY A C 16
ATOM 26299 O O . GLY A 1 1 ? 10.106 2.828 -29.070 1.00 0.00 1 GLY A O 16
ATOM 26303 N N . SER A 1 2 ? 11.541 4.207 -30.120 1.00 0.00 2 SER A N 16
ATOM 26304 C CA . SER A 1 2 ? 11.633 5.140 -29.004 1.00 0.00 2 SER A CA 16
ATOM 26305 C C . SER A 1 2 ? 12.166 4.443 -27.756 1.00 0.00 2 SER A C 16
ATOM 26306 O O . SER A 1 2 ? 11.675 4.666 -26.649 1.00 0.00 2 SER A O 16
ATOM 26314 N N . SER A 1 3 ? 13.174 3.597 -27.942 1.00 0.00 3 SER A N 16
ATOM 26315 C CA . SER A 1 3 ? 13.772 2.863 -26.833 1.00 0.00 3 SER A CA 16
ATOM 26316 C C . SER A 1 3 ? 14.967 3.620 -26.262 1.00 0.00 3 SER A C 16
ATOM 26317 O O . SER A 1 3 ? 15.061 3.836 -25.055 1.00 0.00 3 SER A O 16
ATOM 26325 N N . GLY A 1 4 ? 15.880 4.022 -27.142 1.00 0.00 4 GLY A N 16
ATOM 26326 C CA . GLY A 1 4 ? 17.057 4.751 -26.708 1.00 0.00 4 GLY A CA 16
ATOM 26327 C C . GLY A 1 4 ? 18.294 3.875 -26.653 1.00 0.00 4 GLY A C 16
ATOM 26328 O O . GLY A 1 4 ? 18.821 3.469 -27.688 1.00 0.00 4 GLY A O 16
ATOM 26332 N N . SER A 1 5 ? 18.758 3.585 -25.442 1.00 0.00 5 SER A N 16
ATOM 26333 C CA . SER A 1 5 ? 19.943 2.756 -25.256 1.00 0.00 5 SER A CA 16
ATOM 26334 C C . SER A 1 5 ? 19.558 1.348 -24.812 1.00 0.00 5 SER A C 16
ATOM 26335 O O . SER A 1 5 ? 18.423 1.103 -24.404 1.00 0.00 5 SER A O 16
ATOM 26343 N N . SER A 1 6 ? 20.512 0.426 -24.895 1.00 0.00 6 SER A N 16
ATOM 26344 C CA . SER A 1 6 ? 20.272 -0.958 -24.506 1.00 0.00 6 SER A CA 16
ATOM 26345 C C . SER A 1 6 ? 20.000 -1.063 -23.008 1.00 0.00 6 SER A C 16
ATOM 26346 O O . SER A 1 6 ? 20.556 -0.309 -22.211 1.00 0.00 6 SER A O 16
ATOM 26354 N N . GLY A 1 7 ? 19.138 -2.003 -22.634 1.00 0.00 7 GLY A N 16
ATOM 26355 C CA . GLY A 1 7 ? 18.806 -2.190 -21.234 1.00 0.00 7 GLY A CA 16
ATOM 26356 C C . GLY A 1 7 ? 20.034 -2.375 -20.366 1.00 0.00 7 GLY A C 16
ATOM 26357 O O . GLY A 1 7 ? 20.793 -3.327 -20.547 1.00 0.00 7 GLY A O 16
ATOM 26361 N N . ARG A 1 8 ? 20.232 -1.461 -19.421 1.00 0.00 8 ARG A N 16
ATOM 26362 C CA . ARG A 1 8 ? 21.380 -1.526 -18.523 1.00 0.00 8 ARG A CA 16
ATOM 26363 C C . ARG A 1 8 ? 20.998 -1.069 -17.119 1.00 0.00 8 ARG A C 16
ATOM 26364 O O . ARG A 1 8 ? 20.298 -0.070 -16.948 1.00 0.00 8 ARG A O 16
ATOM 26385 N N . LEU A 1 9 ? 21.460 -1.808 -16.116 1.00 0.00 9 LEU A N 16
ATOM 26386 C CA . LEU A 1 9 ? 21.167 -1.479 -14.725 1.00 0.00 9 LEU A CA 16
ATOM 26387 C C . LEU A 1 9 ? 22.013 -0.301 -14.254 1.00 0.00 9 LEU A C 16
ATOM 26388 O O . LEU A 1 9 ? 23.120 -0.482 -13.745 1.00 0.00 9 LEU A O 16
ATOM 26404 N N . LEU A 1 10 ? 21.485 0.906 -14.425 1.00 0.00 10 LEU A N 16
ATOM 26405 C CA . LEU A 1 10 ? 22.191 2.115 -14.015 1.00 0.00 10 LEU A CA 16
ATOM 26406 C C . LEU A 1 10 ? 22.887 1.910 -12.673 1.00 0.00 10 LEU A C 16
ATOM 26407 O O . LEU A 1 10 ? 22.370 1.223 -11.792 1.00 0.00 10 LEU A O 16
ATOM 26423 N N . ASP A 1 11 ? 24.062 2.513 -12.525 1.00 0.00 11 ASP A N 16
ATOM 26424 C CA . ASP A 1 11 ? 24.828 2.400 -11.289 1.00 0.00 11 ASP A CA 16
ATOM 26425 C C . ASP A 1 11 ? 24.369 3.436 -10.268 1.00 0.00 11 ASP A C 16
ATOM 26426 O O . ASP A 1 11 ? 24.836 3.449 -9.128 1.00 0.00 11 ASP A O 16
ATOM 26435 N N . LEU A 1 12 ? 23.455 4.305 -10.685 1.00 0.00 12 LEU A N 16
ATOM 26436 C CA . LEU A 1 12 ? 22.933 5.346 -9.807 1.00 0.00 12 LEU A CA 16
ATOM 26437 C C . LEU A 1 12 ? 21.422 5.217 -9.647 1.00 0.00 12 LEU A C 16
ATOM 26438 O O . LEU A 1 12 ? 20.661 6.037 -10.160 1.00 0.00 12 LEU A O 16
ATOM 26454 N N . GLU A 1 13 ? 20.994 4.183 -8.929 1.00 0.00 13 GLU A N 16
ATOM 26455 C CA . GLU A 1 13 ? 19.573 3.948 -8.700 1.00 0.00 13 GLU A CA 16
ATOM 26456 C C . GLU A 1 13 ? 19.201 4.238 -7.249 1.00 0.00 13 GLU A C 16
ATOM 26457 O O . GLU A 1 13 ? 19.812 3.709 -6.323 1.00 0.00 13 GLU A O 16
ATOM 26469 N N . ASN A 1 14 ? 18.192 5.083 -7.061 1.00 0.00 14 ASN A N 16
ATOM 26470 C CA . ASN A 1 14 ? 17.738 5.446 -5.723 1.00 0.00 14 ASN A CA 16
ATOM 26471 C C . ASN A 1 14 ? 16.398 6.172 -5.782 1.00 0.00 14 ASN A C 16
ATOM 26472 O O . ASN A 1 14 ? 16.290 7.250 -6.369 1.00 0.00 14 ASN A O 16
ATOM 26483 N N . ILE A 1 15 ? 15.380 5.575 -5.171 1.00 0.00 15 ILE A N 16
ATOM 26484 C CA . ILE A 1 15 ? 14.048 6.166 -5.152 1.00 0.00 15 ILE A CA 16
ATOM 26485 C C . ILE A 1 15 ? 13.935 7.235 -4.070 1.00 0.00 15 ILE A C 16
ATOM 26486 O O . ILE A 1 15 ? 14.477 7.082 -2.976 1.00 0.00 15 ILE A O 16
ATOM 26502 N N . GLN A 1 16 ? 13.227 8.315 -4.384 1.00 0.00 16 GLN A N 16
ATOM 26503 C CA . GLN A 1 16 ? 13.043 9.408 -3.437 1.00 0.00 16 GLN A CA 16
ATOM 26504 C C . GLN A 1 16 ? 11.651 9.360 -2.815 1.00 0.00 16 GLN A C 16
ATOM 26505 O O . GLN A 1 16 ? 10.706 9.950 -3.339 1.00 0.00 16 GLN A O 16
ATOM 26519 N N . ILE A 1 17 ? 11.534 8.655 -1.695 1.00 0.00 17 ILE A N 16
ATOM 26520 C CA . ILE A 1 17 ? 10.258 8.532 -1.001 1.00 0.00 17 ILE A CA 16
ATOM 26521 C C . ILE A 1 17 ? 9.935 9.798 -0.215 1.00 0.00 17 ILE A C 16
ATOM 26522 O O . ILE A 1 17 ? 10.795 10.391 0.436 1.00 0.00 17 ILE A O 16
ATOM 26538 N N . PRO A 1 18 ? 8.664 10.222 -0.273 1.00 0.00 18 PRO A N 16
ATOM 26539 C CA . PRO A 1 18 ? 8.196 11.421 0.430 1.00 0.00 18 PRO A CA 16
ATOM 26540 C C . PRO A 1 18 ? 8.167 11.231 1.943 1.00 0.00 18 PRO A C 16
ATOM 26541 O O . PRO A 1 18 ? 8.122 10.104 2.436 1.00 0.00 18 PRO A O 16
ATOM 26552 N N . ASP A 1 19 ? 8.192 12.340 2.674 1.00 0.00 19 ASP A N 16
ATOM 26553 C CA . ASP A 1 19 ? 8.166 12.296 4.131 1.00 0.00 19 ASP A CA 16
ATOM 26554 C C . ASP A 1 19 ? 6.850 11.711 4.635 1.00 0.00 19 ASP A C 16
ATOM 26555 O O . ASP A 1 19 ? 6.830 10.926 5.582 1.00 0.00 19 ASP A O 16
ATOM 26564 N N . ALA A 1 20 ? 5.752 12.100 3.994 1.00 0.00 20 ALA A N 16
ATOM 26565 C CA . ALA A 1 20 ? 4.432 11.614 4.376 1.00 0.00 20 ALA A CA 16
ATOM 26566 C C . ALA A 1 20 ? 3.745 10.916 3.207 1.00 0.00 20 ALA A C 16
ATOM 26567 O O . ALA A 1 20 ? 3.999 11.213 2.039 1.00 0.00 20 ALA A O 16
ATOM 26574 N N . PRO A 1 21 ? 2.854 9.965 3.525 1.00 0.00 21 PRO A N 16
ATOM 26575 C CA . PRO A 1 21 ? 2.113 9.205 2.515 1.00 0.00 21 PRO A CA 16
ATOM 26576 C C . PRO A 1 21 ? 1.084 10.062 1.785 1.00 0.00 21 PRO A C 16
ATOM 26577 O O . PRO A 1 21 ? 0.456 10.949 2.363 1.00 0.00 21 PRO A O 16
ATOM 26588 N N . PRO A 1 22 ? 0.906 9.792 0.483 1.00 0.00 22 PRO A N 16
ATOM 26589 C CA . PRO A 1 22 ? -0.047 10.526 -0.354 1.00 0.00 22 PRO A CA 16
ATOM 26590 C C . PRO A 1 22 ? -1.496 10.218 0.009 1.00 0.00 22 PRO A C 16
ATOM 26591 O O . PRO A 1 22 ? -1.787 9.304 0.780 1.00 0.00 22 PRO A O 16
ATOM 26602 N N . PRO A 1 23 ? -2.428 10.998 -0.559 1.00 0.00 23 PRO A N 16
ATOM 26603 C CA . PRO A 1 23 ? -3.862 10.827 -0.310 1.00 0.00 23 PRO A CA 16
ATOM 26604 C C . PRO A 1 23 ? -4.410 9.549 -0.935 1.00 0.00 23 PRO A C 16
ATOM 26605 O O . PRO A 1 23 ? -4.583 9.467 -2.152 1.00 0.00 23 PRO A O 16
ATOM 26616 N N . ILE A 1 24 ? -4.683 8.555 -0.097 1.00 0.00 24 ILE A N 16
ATOM 26617 C CA . ILE A 1 24 ? -5.213 7.282 -0.568 1.00 0.00 24 ILE A CA 16
ATOM 26618 C C . ILE A 1 24 ? -6.195 7.487 -1.717 1.00 0.00 24 ILE A C 16
ATOM 26619 O O . ILE A 1 24 ? -7.023 8.398 -1.703 1.00 0.00 24 ILE A O 16
ATOM 26635 N N . PRO A 1 25 ? -6.104 6.619 -2.735 1.00 0.00 25 PRO A N 16
ATOM 26636 C CA . PRO A 1 25 ? -6.979 6.683 -3.910 1.00 0.00 25 PRO A CA 16
ATOM 26637 C C . PRO A 1 25 ? -8.418 6.299 -3.583 1.00 0.00 25 PRO A C 16
ATOM 26638 O O . PRO A 1 25 ? -8.689 5.181 -3.145 1.00 0.00 25 PRO A O 16
ATOM 26649 N N . LYS A 1 26 ? -9.338 7.233 -3.800 1.00 0.00 26 LYS A N 16
ATOM 26650 C CA . LYS A 1 26 ? -10.751 6.992 -3.530 1.00 0.00 26 LYS A CA 16
ATOM 26651 C C . LYS A 1 26 ? -11.168 5.607 -4.012 1.00 0.00 26 LYS A C 16
ATOM 26652 O O . LYS A 1 26 ? -11.085 5.303 -5.201 1.00 0.00 26 LYS A O 16
ATOM 26671 N N . GLU A 1 27 ? -11.619 4.772 -3.080 1.00 0.00 27 GLU A N 16
ATOM 26672 C CA . GLU A 1 27 ? -12.050 3.419 -3.412 1.00 0.00 27 GLU A CA 16
ATOM 26673 C C . GLU A 1 27 ? -12.731 3.384 -4.777 1.00 0.00 27 GLU A C 16
ATOM 26674 O O . GLU A 1 27 ? -13.461 4.300 -5.158 1.00 0.00 27 GLU A O 16
ATOM 26686 N N . PRO A 1 28 ? -12.488 2.303 -5.532 1.00 0.00 28 PRO A N 16
ATOM 26687 C CA . PRO A 1 28 ? -13.067 2.122 -6.866 1.00 0.00 28 PRO A CA 16
ATOM 26688 C C . PRO A 1 28 ? -14.570 1.869 -6.815 1.00 0.00 28 PRO A C 16
ATOM 26689 O O . PRO A 1 28 ? -15.016 0.792 -6.419 1.00 0.00 28 PRO A O 16
ATOM 26700 N N . SER A 1 29 ? -15.348 2.869 -7.220 1.00 0.00 29 SER A N 16
ATOM 26701 C CA . SER A 1 29 ? -16.801 2.756 -7.217 1.00 0.00 29 SER A CA 16
ATOM 26702 C C . SER A 1 29 ? -17.295 2.071 -8.488 1.00 0.00 29 SER A C 16
ATOM 26703 O O . SER A 1 29 ? -18.221 2.548 -9.144 1.00 0.00 29 SER A O 16
ATOM 26711 N N . ASN A 1 30 ? -16.670 0.949 -8.830 1.00 0.00 30 ASN A N 16
ATOM 26712 C CA . ASN A 1 30 ? -17.044 0.198 -10.023 1.00 0.00 30 ASN A CA 16
ATOM 26713 C C . ASN A 1 30 ? -16.254 -1.103 -10.116 1.00 0.00 30 ASN A C 16
ATOM 26714 O O . ASN A 1 30 ? -15.064 -1.098 -10.432 1.00 0.00 30 ASN A O 16
ATOM 26725 N N . TYR A 1 31 ? -16.924 -2.217 -9.840 1.00 0.00 31 TYR A N 16
ATOM 26726 C CA . TYR A 1 31 ? -16.284 -3.526 -9.891 1.00 0.00 31 TYR A CA 16
ATOM 26727 C C . TYR A 1 31 ? -16.520 -4.195 -11.242 1.00 0.00 31 TYR A C 16
ATOM 26728 O O . TYR A 1 31 ? -17.660 -4.357 -11.676 1.00 0.00 31 TYR A O 16
ATOM 26746 N N . ASP A 1 32 ? -15.433 -4.582 -11.900 1.00 0.00 32 ASP A N 16
ATOM 26747 C CA . ASP A 1 32 ? -15.519 -5.236 -13.201 1.00 0.00 32 ASP A CA 16
ATOM 26748 C C . ASP A 1 32 ? -15.744 -6.736 -13.042 1.00 0.00 32 ASP A C 16
ATOM 26749 O O . ASP A 1 32 ? -16.469 -7.352 -13.823 1.00 0.00 32 ASP A O 16
ATOM 26758 N N . PHE A 1 33 ? -15.118 -7.318 -12.025 1.00 0.00 33 PHE A N 16
ATOM 26759 C CA . PHE A 1 33 ? -15.248 -8.747 -11.764 1.00 0.00 33 PHE A CA 16
ATOM 26760 C C . PHE A 1 33 ? -16.383 -9.019 -10.781 1.00 0.00 33 PHE A C 16
ATOM 26761 O O . PHE A 1 33 ? -17.269 -9.831 -11.048 1.00 0.00 33 PHE A O 16
ATOM 26778 N N . SER A 1 34 ? -16.348 -8.335 -9.642 1.00 0.00 34 SER A N 16
ATOM 26779 C CA . SER A 1 34 ? -17.371 -8.505 -8.616 1.00 0.00 34 SER A CA 16
ATOM 26780 C C . SER A 1 34 ? -18.747 -8.120 -9.152 1.00 0.00 34 SER A C 16
ATOM 26781 O O . SER A 1 34 ? -19.125 -6.950 -9.140 1.00 0.00 34 SER A O 16
ATOM 26789 N N . GLY A 1 35 ? -19.492 -9.116 -9.622 1.00 0.00 35 GLY A N 16
ATOM 26790 C CA . GLY A 1 35 ? -20.817 -8.863 -10.156 1.00 0.00 35 GLY A CA 16
ATOM 26791 C C . GLY A 1 35 ? -21.868 -9.776 -9.556 1.00 0.00 35 GLY A C 16
ATOM 26792 O O . GLY A 1 35 ? -21.605 -10.935 -9.236 1.00 0.00 35 GLY A O 16
ATOM 26796 N N . PRO A 1 36 ? -23.091 -9.250 -9.393 1.00 0.00 36 PRO A N 16
ATOM 26797 C CA . PRO A 1 36 ? -24.210 -10.008 -8.824 1.00 0.00 36 PRO A CA 16
ATOM 26798 C C . PRO A 1 36 ? -24.700 -11.107 -9.761 1.00 0.00 36 PRO A C 16
ATOM 26799 O O . PRO A 1 36 ? -25.286 -10.828 -10.807 1.00 0.00 36 PRO A O 16
ATOM 26810 N N . SER A 1 37 ? -24.457 -12.356 -9.378 1.00 0.00 37 SER A N 16
ATOM 26811 C CA . SER A 1 37 ? -24.872 -13.497 -10.185 1.00 0.00 37 SER A CA 16
ATOM 26812 C C . SER A 1 37 ? -26.334 -13.366 -10.602 1.00 0.00 37 SER A C 16
ATOM 26813 O O . SER A 1 37 ? -26.680 -13.569 -11.766 1.00 0.00 37 SER A O 16
ATOM 26821 N N . SER A 1 38 ? -27.188 -13.024 -9.642 1.00 0.00 38 SER A N 16
ATOM 26822 C CA . SER A 1 38 ? -28.613 -12.869 -9.907 1.00 0.00 38 SER A CA 16
ATOM 26823 C C . SER A 1 38 ? -28.886 -11.577 -10.671 1.00 0.00 38 SER A C 16
ATOM 26824 O O . SER A 1 38 ? -28.275 -10.543 -10.403 1.00 0.00 38 SER A O 16
ATOM 26832 N N . GLY A 1 39 ? -29.810 -11.644 -11.625 1.00 0.00 39 GLY A N 16
ATOM 26833 C CA . GLY A 1 39 ? -30.148 -10.474 -12.414 1.00 0.00 39 GLY A CA 16
ATOM 26834 C C . GLY A 1 39 ? -30.140 -10.756 -13.903 1.00 0.00 39 GLY A C 16
ATOM 26835 O O . GLY A 1 39 ? -29.286 -11.494 -14.397 1.00 0.00 39 GLY A O 16
ATOM 26839 N N . ILE A 1 40 ? -31.092 -10.170 -14.620 1.00 0.00 40 ILE A N 16
ATOM 26840 C CA . ILE A 1 40 ? -31.191 -10.364 -16.062 1.00 0.00 40 ILE A CA 16
ATOM 26841 C C . ILE A 1 40 ? -30.482 -9.244 -16.816 1.00 0.00 40 ILE A C 16
ATOM 26842 O O . ILE A 1 40 ? -30.912 -8.842 -17.896 1.00 0.00 40 ILE A O 16
ATOM 26858 N N . GLU A 1 41 ? -29.392 -8.747 -16.240 1.00 0.00 41 GLU A N 16
ATOM 26859 C CA . GLU A 1 41 ? -28.622 -7.675 -16.859 1.00 0.00 41 GLU A CA 16
ATOM 26860 C C . GLU A 1 41 ? -27.208 -8.142 -17.193 1.00 0.00 41 GLU A C 16
ATOM 26861 O O . GLU A 1 41 ? -26.714 -7.920 -18.297 1.00 0.00 41 GLU A O 16
ATOM 26873 N N . GLY A 1 42 ? -26.563 -8.791 -16.228 1.00 0.00 42 GLY A N 16
ATOM 26874 C CA . GLY A 1 42 ? -25.212 -9.278 -16.438 1.00 0.00 42 GLY A CA 16
ATOM 26875 C C . GLY A 1 42 ? -25.157 -10.786 -16.587 1.00 0.00 42 GLY A C 16
ATOM 26876 O O . GLY A 1 42 ? -24.292 -11.442 -16.007 1.00 0.00 42 GLY A O 16
ATOM 26880 N N . ARG A 1 43 ? -26.083 -11.336 -17.365 1.00 0.00 43 ARG A N 16
ATOM 26881 C CA . ARG A 1 43 ? -26.138 -12.776 -17.586 1.00 0.00 43 ARG A CA 16
ATOM 26882 C C . ARG A 1 43 ? -24.734 -13.360 -17.718 1.00 0.00 43 ARG A C 16
ATOM 26883 O O . ARG A 1 43 ? -24.340 -14.235 -16.948 1.00 0.00 43 ARG A O 16
ATOM 26904 N N . GLY A 1 44 ? -23.983 -12.868 -18.699 1.00 0.00 44 GLY A N 16
ATOM 26905 C CA . GLY A 1 44 ? -22.633 -13.353 -18.914 1.00 0.00 44 GLY A CA 16
ATOM 26906 C C . GLY A 1 44 ? -22.333 -13.606 -20.378 1.00 0.00 44 GLY A C 16
ATOM 26907 O O . GLY A 1 44 ? -22.879 -12.936 -21.255 1.00 0.00 44 GLY A O 16
ATOM 26911 N N . SER A 1 45 ? -21.461 -14.573 -20.644 1.00 0.00 45 SER A N 16
ATOM 26912 C CA . SER A 1 45 ? -21.086 -14.909 -22.012 1.00 0.00 45 SER A CA 16
ATOM 26913 C C . SER A 1 45 ? -21.413 -16.366 -22.324 1.00 0.00 45 SER A C 16
ATOM 26914 O O . SER A 1 45 ? -21.102 -17.264 -21.541 1.00 0.00 45 SER A O 16
ATOM 26922 N N . SER A 1 46 ? -22.042 -16.592 -23.472 1.00 0.00 46 SER A N 16
ATOM 26923 C CA . SER A 1 46 ? -22.415 -17.940 -23.887 1.00 0.00 46 SER A CA 16
ATOM 26924 C C . SER A 1 46 ? -21.303 -18.583 -24.709 1.00 0.00 46 SER A C 16
ATOM 26925 O O . SER A 1 46 ? -20.626 -17.914 -25.489 1.00 0.00 46 SER A O 16
ATOM 26933 N N . GLY A 1 47 ? -21.120 -19.887 -24.528 1.00 0.00 47 GLY A N 16
ATOM 26934 C CA . GLY A 1 47 ? -20.089 -20.601 -25.259 1.00 0.00 47 GLY A CA 16
ATOM 26935 C C . GLY A 1 47 ? -20.613 -21.861 -25.919 1.00 0.00 47 GLY A C 16
ATOM 26936 O O . GLY A 1 47 ? -21.583 -22.457 -25.452 1.00 0.00 47 GLY A O 16
ATOM 26940 N N . SER A 1 48 ? -19.970 -22.267 -27.009 1.00 0.00 48 SER A N 16
ATOM 26941 C CA . SER A 1 48 ? -20.380 -23.462 -27.737 1.00 0.00 48 SER A CA 16
ATOM 26942 C C . SER A 1 48 ? -19.340 -24.569 -27.594 1.00 0.00 48 SER A C 16
ATOM 26943 O O . SER A 1 48 ? -19.660 -25.689 -27.193 1.00 0.00 48 SER A O 16
ATOM 26951 N N . SER A 1 49 ? -18.093 -24.248 -27.923 1.00 0.00 49 SER A N 16
ATOM 26952 C CA . SER A 1 49 ? -17.005 -25.216 -27.835 1.00 0.00 49 SER A CA 16
ATOM 26953 C C . SER A 1 49 ? -16.046 -24.853 -26.706 1.00 0.00 49 SER A C 16
ATOM 26954 O O . SER A 1 49 ? -15.703 -23.687 -26.518 1.00 0.00 49 SER A O 16
ATOM 26962 N N . GLY A 1 50 ? -15.617 -25.864 -25.955 1.00 0.00 50 GLY A N 16
ATOM 26963 C CA . GLY A 1 50 ? -14.701 -25.632 -24.853 1.00 0.00 50 GLY A CA 16
ATOM 26964 C C . GLY A 1 50 ? -13.649 -26.717 -24.736 1.00 0.00 50 GLY A C 16
ATOM 26965 O O . GLY A 1 50 ? -13.611 -27.451 -23.748 1.00 0.00 50 GLY A O 16
ATOM 26969 N N . SER A 1 51 ? -12.793 -26.820 -25.748 1.00 0.00 51 SER A N 16
ATOM 26970 C CA . SER A 1 51 ? -11.738 -27.827 -25.757 1.00 0.00 51 SER A CA 16
ATOM 26971 C C . SER A 1 51 ? -10.382 -27.191 -26.046 1.00 0.00 51 SER A C 16
ATOM 26972 O O . SER A 1 51 ? -9.981 -27.057 -27.202 1.00 0.00 51 SER A O 16
ATOM 26980 N N . SER A 1 52 ? -9.681 -26.800 -24.986 1.00 0.00 52 SER A N 16
ATOM 26981 C CA . SER A 1 52 ? -8.371 -26.174 -25.125 1.00 0.00 52 SER A CA 16
ATOM 26982 C C . SER A 1 52 ? -7.580 -26.274 -23.824 1.00 0.00 52 SER A C 16
ATOM 26983 O O . SER A 1 52 ? -8.135 -26.578 -22.769 1.00 0.00 52 SER A O 16
ATOM 26991 N N . GLY A 1 53 ? -6.279 -26.016 -23.909 1.00 0.00 53 GLY A N 16
ATOM 26992 C CA . GLY A 1 53 ? -5.431 -26.083 -22.733 1.00 0.00 53 GLY A CA 16
ATOM 26993 C C . GLY A 1 53 ? -4.377 -24.994 -22.715 1.00 0.00 53 GLY A C 16
ATOM 26994 O O . GLY A 1 53 ? -3.181 -25.278 -22.780 1.00 0.00 53 GLY A O 16
ATOM 26998 N N . SER A 1 54 ? -4.821 -23.744 -22.629 1.00 0.00 54 SER A N 16
ATOM 26999 C CA . SER A 1 54 ? -3.906 -22.608 -22.609 1.00 0.00 54 SER A CA 16
ATOM 27000 C C . SER A 1 54 ? -4.227 -21.674 -21.447 1.00 0.00 54 SER A C 16
ATOM 27001 O O . SER A 1 54 ? -5.101 -20.813 -21.551 1.00 0.00 54 SER A O 16
ATOM 27009 N N . SER A 1 55 ? -3.513 -21.850 -20.340 1.00 0.00 55 SER A N 16
ATOM 27010 C CA . SER A 1 55 ? -3.723 -21.025 -19.155 1.00 0.00 55 SER A CA 16
ATOM 27011 C C . SER A 1 55 ? -3.183 -19.615 -19.372 1.00 0.00 55 SER A C 16
ATOM 27012 O O . SER A 1 55 ? -2.136 -19.427 -19.991 1.00 0.00 55 SER A O 16
ATOM 27020 N N . GLY A 1 56 ? -3.907 -18.625 -18.858 1.00 0.00 56 GLY A N 16
ATOM 27021 C CA . GLY A 1 56 ? -3.486 -17.244 -19.006 1.00 0.00 56 GLY A CA 16
ATOM 27022 C C . GLY A 1 56 ? -3.233 -16.570 -17.673 1.00 0.00 56 GLY A C 16
ATOM 27023 O O . GLY A 1 56 ? -4.142 -15.986 -17.082 1.00 0.00 56 GLY A O 16
ATOM 27027 N N . ASP A 1 57 ? -1.995 -16.650 -17.196 1.00 0.00 57 ASP A N 16
ATOM 27028 C CA . ASP A 1 57 ? -1.625 -16.043 -15.923 1.00 0.00 57 ASP A CA 16
ATOM 27029 C C . ASP A 1 57 ? -0.406 -15.140 -16.086 1.00 0.00 57 ASP A C 16
ATOM 27030 O O . ASP A 1 57 ? 0.695 -15.611 -16.374 1.00 0.00 57 ASP A O 16
ATOM 27039 N N . LYS A 1 58 ? -0.609 -13.840 -15.901 1.00 0.00 58 LYS A N 16
ATOM 27040 C CA . LYS A 1 58 ? 0.472 -12.870 -16.027 1.00 0.00 58 LYS A CA 16
ATOM 27041 C C . LYS A 1 58 ? 0.510 -11.939 -14.819 1.00 0.00 58 LYS A C 16
ATOM 27042 O O . LYS A 1 58 ? 0.715 -10.734 -14.961 1.00 0.00 58 LYS A O 16
ATOM 27061 N N . GLU A 1 59 ? 0.314 -12.507 -13.633 1.00 0.00 59 GLU A N 16
ATOM 27062 C CA . GLU A 1 59 ? 0.328 -11.725 -12.402 1.00 0.00 59 GLU A CA 16
ATOM 27063 C C . GLU A 1 59 ? 1.538 -10.797 -12.360 1.00 0.00 59 GLU A C 16
ATOM 27064 O O . GLU A 1 59 ? 2.420 -10.871 -13.215 1.00 0.00 59 GLU A O 16
ATOM 27076 N N . ARG A 1 60 ? 1.570 -9.922 -11.360 1.00 0.00 60 ARG A N 16
ATOM 27077 C CA . ARG A 1 60 ? 2.670 -8.977 -11.207 1.00 0.00 60 ARG A CA 16
ATOM 27078 C C . ARG A 1 60 ? 3.291 -9.086 -9.817 1.00 0.00 60 ARG A C 16
ATOM 27079 O O . ARG A 1 60 ? 2.656 -9.566 -8.878 1.00 0.00 60 ARG A O 16
ATOM 27100 N N . HIS A 1 61 ? 4.536 -8.637 -9.694 1.00 0.00 61 HIS A N 16
ATOM 27101 C CA . HIS A 1 61 ? 5.243 -8.684 -8.419 1.00 0.00 61 HIS A CA 16
ATOM 27102 C C . HIS A 1 61 ? 5.416 -7.282 -7.842 1.00 0.00 61 HIS A C 16
ATOM 27103 O O . HIS A 1 61 ? 6.067 -6.429 -8.442 1.00 0.00 61 HIS A O 16
ATOM 27118 N N . GLY A 1 62 ? 4.826 -7.052 -6.673 1.00 0.00 62 GLY A N 16
ATOM 27119 C CA . GLY A 1 62 ? 4.926 -5.752 -6.035 1.00 0.00 62 GLY A CA 16
ATOM 27120 C C . GLY A 1 62 ? 5.353 -5.850 -4.584 1.00 0.00 62 GLY A C 16
ATOM 27121 O O . GLY A 1 62 ? 5.435 -6.944 -4.025 1.00 0.00 62 GLY A O 16
ATOM 27125 N N . VAL A 1 63 ? 5.629 -4.703 -3.971 1.00 0.00 63 VAL A N 16
ATOM 27126 C CA . VAL A 1 63 ? 6.051 -4.663 -2.576 1.00 0.00 63 VAL A CA 16
ATOM 27127 C C . VAL A 1 63 ? 5.433 -3.475 -1.848 1.00 0.00 63 VAL A C 16
ATOM 27128 O O . VAL A 1 63 ? 5.511 -2.339 -2.315 1.00 0.00 63 VAL A O 16
ATOM 27141 N N . ALA A 1 64 ? 4.818 -3.745 -0.701 1.00 0.00 64 ALA A N 16
ATOM 27142 C CA . ALA A 1 64 ? 4.188 -2.698 0.093 1.00 0.00 64 ALA A CA 16
ATOM 27143 C C . ALA A 1 64 ? 5.231 -1.760 0.690 1.00 0.00 64 ALA A C 16
ATOM 27144 O O . ALA A 1 64 ? 6.112 -2.189 1.436 1.00 0.00 64 ALA A O 16
ATOM 27151 N N . ILE A 1 65 ? 5.126 -0.478 0.358 1.00 0.00 65 ILE A N 16
ATOM 27152 C CA . ILE A 1 65 ? 6.061 0.521 0.862 1.00 0.00 65 ILE A CA 16
ATOM 27153 C C . ILE A 1 65 ? 5.498 1.231 2.089 1.00 0.00 65 ILE A C 16
ATOM 27154 O O . ILE A 1 65 ? 6.246 1.670 2.962 1.00 0.00 65 ILE A O 16
ATOM 27170 N N . TYR A 1 66 ? 4.175 1.338 2.148 1.00 0.00 66 TYR A N 16
ATOM 27171 C CA . TYR A 1 66 ? 3.511 1.995 3.267 1.00 0.00 66 TYR A CA 16
ATOM 27172 C C . TYR A 1 66 ? 2.583 1.027 3.995 1.00 0.00 66 TYR A C 16
ATOM 27173 O O . TYR A 1 66 ? 1.721 0.399 3.383 1.00 0.00 66 TYR A O 16
ATOM 27191 N N . ASN A 1 67 ? 2.768 0.913 5.306 1.00 0.00 67 ASN A N 16
ATOM 27192 C CA . ASN A 1 67 ? 1.949 0.022 6.119 1.00 0.00 67 ASN A CA 16
ATOM 27193 C C . ASN A 1 67 ? 0.483 0.446 6.082 1.00 0.00 67 ASN A C 16
ATOM 27194 O O . ASN A 1 67 ? 0.094 1.428 6.714 1.00 0.00 67 ASN A O 16
ATOM 27205 N N . PHE A 1 68 ? -0.325 -0.303 5.339 1.00 0.00 68 PHE A N 16
ATOM 27206 C CA . PHE A 1 68 ? -1.747 -0.005 5.219 1.00 0.00 68 PHE A CA 16
ATOM 27207 C C . PHE A 1 68 ? -2.559 -0.812 6.228 1.00 0.00 68 PHE A C 16
ATOM 27208 O O . PHE A 1 68 ? -2.165 -1.911 6.619 1.00 0.00 68 PHE A O 16
ATOM 27225 N N . GLN A 1 69 ? -3.693 -0.258 6.645 1.00 0.00 69 GLN A N 16
ATOM 27226 C CA . GLN A 1 69 ? -4.559 -0.926 7.609 1.00 0.00 69 GLN A CA 16
ATOM 27227 C C . GLN A 1 69 ? -6.025 -0.603 7.339 1.00 0.00 69 GLN A C 16
ATOM 27228 O O . GLN A 1 69 ? -6.466 0.530 7.527 1.00 0.00 69 GLN A O 16
ATOM 27242 N N . GLY A 1 70 ? -6.775 -1.607 6.895 1.00 0.00 70 GLY A N 16
ATOM 27243 C CA . GLY A 1 70 ? -8.183 -1.409 6.605 1.00 0.00 70 GLY A CA 16
ATOM 27244 C C . GLY A 1 70 ? -9.083 -1.987 7.679 1.00 0.00 70 GLY A C 16
ATOM 27245 O O . GLY A 1 70 ? -8.730 -1.991 8.859 1.00 0.00 70 GLY A O 16
ATOM 27249 N N . SER A 1 71 ? -10.250 -2.477 7.272 1.00 0.00 71 SER A N 16
ATOM 27250 C CA . SER A 1 71 ? -11.205 -3.055 8.209 1.00 0.00 71 SER A CA 16
ATOM 27251 C C . SER A 1 71 ? -11.626 -4.452 7.763 1.00 0.00 71 SER A C 16
ATOM 27252 O O . SER A 1 71 ? -11.600 -5.400 8.546 1.00 0.00 71 SER A O 16
ATOM 27260 N N . GLY A 1 72 ? -12.015 -4.570 6.497 1.00 0.00 72 GLY A N 16
ATOM 27261 C CA . GLY A 1 72 ? -12.437 -5.853 5.967 1.00 0.00 72 GLY A CA 16
ATOM 27262 C C . GLY A 1 72 ? -12.750 -5.794 4.485 1.00 0.00 72 GLY A C 16
ATOM 27263 O O . GLY A 1 72 ? -13.045 -4.727 3.948 1.00 0.00 72 GLY A O 16
ATOM 27267 N N . ALA A 1 73 ? -12.685 -6.944 3.821 1.00 0.00 73 ALA A N 16
ATOM 27268 C CA . ALA A 1 73 ? -12.965 -7.018 2.393 1.00 0.00 73 ALA A CA 16
ATOM 27269 C C . ALA A 1 73 ? -14.123 -6.103 2.012 1.00 0.00 73 ALA A C 16
ATOM 27270 O O . ALA A 1 73 ? -14.990 -5.787 2.826 1.00 0.00 73 ALA A O 16
ATOM 27277 N N . PRO A 1 74 ? -14.139 -5.664 0.744 1.00 0.00 74 PRO A N 16
ATOM 27278 C CA . PRO A 1 74 ? -13.112 -6.032 -0.234 1.00 0.00 74 PRO A CA 16
ATOM 27279 C C . PRO A 1 74 ? -11.762 -5.392 0.073 1.00 0.00 74 PRO A C 16
ATOM 27280 O O . PRO A 1 74 ? -10.771 -5.658 -0.606 1.00 0.00 74 PRO A O 16
ATOM 27291 N N . GLN A 1 75 ? -11.733 -4.549 1.100 1.00 0.00 75 GLN A N 16
ATOM 27292 C CA . GLN A 1 75 ? -10.504 -3.871 1.496 1.00 0.00 75 GLN A CA 16
ATOM 27293 C C . GLN A 1 75 ? -9.502 -4.860 2.083 1.00 0.00 75 GLN A C 16
ATOM 27294 O O . GLN A 1 75 ? -9.829 -5.629 2.988 1.00 0.00 75 GLN A O 16
ATOM 27308 N N . LEU A 1 76 ? -8.280 -4.836 1.561 1.00 0.00 76 LEU A N 16
ATOM 27309 C CA . LEU A 1 76 ? -7.229 -5.731 2.033 1.00 0.00 76 LEU A CA 16
ATOM 27310 C C . LEU A 1 76 ? -6.113 -4.948 2.716 1.00 0.00 76 LEU A C 16
ATOM 27311 O O . LEU A 1 76 ? -5.736 -3.866 2.267 1.00 0.00 76 LEU A O 16
ATOM 27327 N N . SER A 1 77 ? -5.587 -5.503 3.803 1.00 0.00 77 SER A N 16
ATOM 27328 C CA . SER A 1 77 ? -4.514 -4.856 4.550 1.00 0.00 77 SER A CA 16
ATOM 27329 C C . SER A 1 77 ? -3.154 -5.188 3.944 1.00 0.00 77 SER A C 16
ATOM 27330 O O . SER A 1 77 ? -3.026 -6.120 3.149 1.00 0.00 77 SER A O 16
ATOM 27338 N N . LEU A 1 78 ? -2.140 -4.419 4.325 1.00 0.00 78 LEU A N 16
ATOM 27339 C CA . LEU A 1 78 ? -0.788 -4.630 3.821 1.00 0.00 78 LEU A CA 16
ATOM 27340 C C . LEU A 1 78 ? 0.251 -4.138 4.824 1.00 0.00 78 LEU A C 16
ATOM 27341 O O . LEU A 1 78 ? -0.030 -3.264 5.644 1.00 0.00 78 LEU A O 16
ATOM 27357 N N . GLN A 1 79 ? 1.451 -4.704 4.752 1.00 0.00 79 GLN A N 16
ATOM 27358 C CA . GLN A 1 79 ? 2.531 -4.322 5.653 1.00 0.00 79 GLN A CA 16
ATOM 27359 C C . GLN A 1 79 ? 3.798 -3.987 4.873 1.00 0.00 79 GLN A C 16
ATOM 27360 O O . GLN A 1 79 ? 4.157 -4.685 3.924 1.00 0.00 79 GLN A O 16
ATOM 27374 N N . ILE A 1 80 ? 4.471 -2.916 5.279 1.00 0.00 80 ILE A N 16
ATOM 27375 C CA . ILE A 1 80 ? 5.699 -2.490 4.618 1.00 0.00 80 ILE A CA 16
ATOM 27376 C C . ILE A 1 80 ? 6.702 -3.635 4.530 1.00 0.00 80 ILE A C 16
ATOM 27377 O O . ILE A 1 80 ? 6.973 -4.314 5.520 1.00 0.00 80 ILE A O 16
ATOM 27393 N N . GLY A 1 81 ? 7.252 -3.843 3.338 1.00 0.00 81 GLY A N 16
ATOM 27394 C CA . GLY A 1 81 ? 8.220 -4.906 3.142 1.00 0.00 81 GLY A CA 16
ATOM 27395 C C . GLY A 1 81 ? 7.565 -6.243 2.858 1.00 0.00 81 GLY A C 16
ATOM 27396 O O . GLY A 1 81 ? 8.206 -7.289 2.955 1.00 0.00 81 GLY A O 16
ATOM 27400 N N . ASP A 1 82 ? 6.284 -6.209 2.508 1.00 0.00 82 ASP A N 16
ATOM 27401 C CA . ASP A 1 82 ? 5.541 -7.428 2.209 1.00 0.00 82 ASP A CA 16
ATOM 27402 C C . ASP A 1 82 ? 5.175 -7.492 0.729 1.00 0.00 82 ASP A C 16
ATOM 27403 O O . ASP A 1 82 ? 4.700 -6.513 0.153 1.00 0.00 82 ASP A O 16
ATOM 27412 N N . VAL A 1 83 ? 5.400 -8.651 0.119 1.00 0.00 83 VAL A N 16
ATOM 27413 C CA . VAL A 1 83 ? 5.094 -8.844 -1.293 1.00 0.00 83 VAL A CA 16
ATOM 27414 C C . VAL A 1 83 ? 3.739 -9.518 -1.475 1.00 0.00 83 VAL A C 16
ATOM 27415 O O . VAL A 1 83 ? 3.331 -10.346 -0.661 1.00 0.00 83 VAL A O 16
ATOM 27428 N N . VAL A 1 84 ? 3.044 -9.158 -2.550 1.00 0.00 84 VAL A N 16
ATOM 27429 C CA . VAL A 1 84 ? 1.735 -9.730 -2.841 1.00 0.00 84 VAL A CA 16
ATOM 27430 C C . VAL A 1 84 ? 1.611 -10.098 -4.315 1.00 0.00 84 VAL A C 16
ATOM 27431 O O . VAL A 1 84 ? 2.149 -9.412 -5.184 1.00 0.00 84 VAL A O 16
ATOM 27444 N N . ARG A 1 85 ? 0.899 -11.186 -4.589 1.00 0.00 85 ARG A N 16
ATOM 27445 C CA . ARG A 1 85 ? 0.705 -11.647 -5.959 1.00 0.00 85 ARG A CA 16
ATOM 27446 C C . ARG A 1 85 ? -0.431 -10.884 -6.633 1.00 0.00 85 ARG A C 16
ATOM 27447 O O . ARG A 1 85 ? -1.607 -11.166 -6.399 1.00 0.00 85 ARG A O 16
ATOM 27468 N N . ILE A 1 86 ? -0.072 -9.917 -7.471 1.00 0.00 86 ILE A N 16
ATOM 27469 C CA . ILE A 1 86 ? -1.061 -9.115 -8.180 1.00 0.00 86 ILE A CA 16
ATOM 27470 C C . ILE A 1 86 ? -1.769 -9.935 -9.252 1.00 0.00 86 ILE A C 16
ATOM 27471 O O . ILE A 1 86 ? -1.148 -10.381 -10.217 1.00 0.00 86 ILE A O 16
ATOM 27487 N N . GLN A 1 87 ? -3.072 -10.130 -9.077 1.00 0.00 87 GLN A N 16
ATOM 27488 C CA . GLN A 1 87 ? -3.865 -10.896 -10.031 1.00 0.00 87 GLN A CA 16
ATOM 27489 C C . GLN A 1 87 ? -4.565 -9.973 -11.023 1.00 0.00 87 GLN A C 16
ATOM 27490 O O . GLN A 1 87 ? -4.591 -10.242 -12.223 1.00 0.00 87 GLN A O 16
ATOM 27504 N N . GLU A 1 88 ? -5.132 -8.884 -10.512 1.00 0.00 88 GLU A N 16
ATOM 27505 C CA . GLU A 1 88 ? -5.833 -7.923 -11.354 1.00 0.00 88 GLU A CA 16
ATOM 27506 C C . GLU A 1 88 ? -5.482 -6.492 -10.954 1.00 0.00 88 GLU A C 16
ATOM 27507 O O . GLU A 1 88 ? -4.847 -6.260 -9.925 1.00 0.00 88 GLU A O 16
ATOM 27519 N N . THR A 1 89 ? -5.900 -5.535 -11.777 1.00 0.00 89 THR A N 16
ATOM 27520 C CA . THR A 1 89 ? -5.629 -4.128 -11.512 1.00 0.00 89 THR A CA 16
ATOM 27521 C C . THR A 1 89 ? -6.839 -3.262 -11.846 1.00 0.00 89 THR A C 16
ATOM 27522 O O . THR A 1 89 ? -7.172 -3.070 -13.016 1.00 0.00 89 THR A O 16
ATOM 27533 N N . CYS A 1 90 ? -7.492 -2.742 -10.813 1.00 0.00 90 CYS A N 16
ATOM 27534 C CA . CYS A 1 90 ? -8.666 -1.896 -10.998 1.00 0.00 90 CYS A CA 16
ATOM 27535 C C . CYS A 1 90 ? -8.314 -0.426 -10.796 1.00 0.00 90 CYS A C 16
ATOM 27536 O O . CYS A 1 90 ? -7.904 -0.018 -9.710 1.00 0.00 90 CYS A O 16
ATOM 27544 N N . GLY A 1 91 ? -8.475 0.366 -11.852 1.00 0.00 91 GLY A N 16
ATOM 27545 C CA . GLY A 1 91 ? -8.168 1.782 -11.771 1.00 0.00 91 GLY A CA 16
ATOM 27546 C C . GLY A 1 91 ? -6.964 2.065 -10.894 1.00 0.00 91 GLY A C 16
ATOM 27547 O O . GLY A 1 91 ? -5.873 1.551 -11.141 1.00 0.00 91 GLY A O 16
ATOM 27551 N N . ASP A 1 92 ? -7.162 2.885 -9.868 1.00 0.00 92 ASP A N 16
ATOM 27552 C CA . ASP A 1 92 ? -6.084 3.237 -8.951 1.00 0.00 92 ASP A CA 16
ATOM 27553 C C . ASP A 1 92 ? -6.048 2.281 -7.762 1.00 0.00 92 ASP A C 16
ATOM 27554 O O . ASP A 1 92 ? -5.832 2.698 -6.625 1.00 0.00 92 ASP A O 16
ATOM 27563 N N . TRP A 1 93 ? -6.264 0.999 -8.034 1.00 0.00 93 TRP A N 16
ATOM 27564 C CA . TRP A 1 93 ? -6.258 -0.015 -6.986 1.00 0.00 93 TRP A CA 16
ATOM 27565 C C . TRP A 1 93 ? -5.846 -1.373 -7.545 1.00 0.00 93 TRP A C 16
ATOM 27566 O O . TRP A 1 93 ? -6.297 -1.776 -8.617 1.00 0.00 93 TRP A O 16
ATOM 27587 N N . TYR A 1 94 ? -4.988 -2.074 -6.812 1.00 0.00 94 TYR A N 16
ATOM 27588 C CA . TYR A 1 94 ? -4.514 -3.386 -7.237 1.00 0.00 94 TYR A CA 16
ATOM 27589 C C . TYR A 1 94 ? -5.339 -4.497 -6.595 1.00 0.00 94 TYR A C 16
ATOM 27590 O O . TYR A 1 94 ? -6.026 -4.278 -5.597 1.00 0.00 94 TYR A O 16
ATOM 27608 N N . ARG A 1 95 ? -5.266 -5.690 -7.176 1.00 0.00 95 ARG A N 16
ATOM 27609 C CA . ARG A 1 95 ? -6.006 -6.836 -6.662 1.00 0.00 95 ARG A CA 16
ATOM 27610 C C . ARG A 1 95 ? -5.078 -8.026 -6.437 1.00 0.00 95 ARG A C 16
ATOM 27611 O O . ARG A 1 95 ? -4.098 -8.207 -7.159 1.00 0.00 95 ARG A O 16
ATOM 27632 N N . GLY A 1 96 ? -5.393 -8.835 -5.430 1.00 0.00 96 GLY A N 16
ATOM 27633 C CA . GLY A 1 96 ? -4.578 -9.997 -5.128 1.00 0.00 96 GLY A CA 16
ATOM 27634 C C . GLY A 1 96 ? -4.641 -10.384 -3.664 1.00 0.00 96 GLY A C 16
ATOM 27635 O O . GLY A 1 96 ? -5.662 -10.184 -3.005 1.00 0.00 96 GLY A O 16
ATOM 27639 N N . TYR A 1 97 ? -3.548 -10.941 -3.153 1.00 0.00 97 TYR A N 16
ATOM 27640 C CA . TYR A 1 97 ? -3.485 -11.362 -1.759 1.00 0.00 97 TYR A CA 16
ATOM 27641 C C . TYR A 1 97 ? -2.039 -11.452 -1.282 1.00 0.00 97 TYR A C 16
ATOM 27642 O O . TYR A 1 97 ? -1.104 -11.206 -2.046 1.00 0.00 97 TYR A O 16
ATOM 27660 N N . LEU A 1 98 ? -1.862 -11.808 -0.014 1.00 0.00 98 LEU A N 16
ATOM 27661 C CA . LEU A 1 98 ? -0.529 -11.932 0.566 1.00 0.00 98 LEU A CA 16
ATOM 27662 C C . LEU A 1 98 ? 0.057 -13.314 0.293 1.00 0.00 98 LEU A C 16
ATOM 27663 O O . LEU A 1 98 ? -0.591 -14.332 0.537 1.00 0.00 98 LEU A O 16
ATOM 27679 N N . ILE A 1 99 ? 1.286 -13.340 -0.211 1.00 0.00 99 ILE A N 16
ATOM 27680 C CA . ILE A 1 99 ? 1.960 -14.597 -0.514 1.00 0.00 99 ILE A CA 16
ATOM 27681 C C . ILE A 1 99 ? 2.367 -15.324 0.764 1.00 0.00 99 ILE A C 16
ATOM 27682 O O . ILE A 1 99 ? 2.002 -16.480 0.977 1.00 0.00 99 ILE A O 16
ATOM 27698 N N . LYS A 1 100 ? 3.125 -14.637 1.612 1.00 0.00 100 LYS A N 16
ATOM 27699 C CA . LYS A 1 100 ? 3.581 -15.214 2.871 1.00 0.00 100 LYS A CA 16
ATOM 27700 C C . LYS A 1 100 ? 2.420 -15.852 3.629 1.00 0.00 100 LYS A C 16
ATOM 27701 O O . LYS A 1 100 ? 2.622 -16.733 4.466 1.00 0.00 100 LYS A O 16
ATOM 27720 N N . HIS A 1 101 ? 1.206 -15.403 3.329 1.00 0.00 101 HIS A N 16
ATOM 27721 C CA . HIS A 1 101 ? 0.013 -15.932 3.981 1.00 0.00 101 HIS A CA 16
ATOM 27722 C C . HIS A 1 101 ? -1.228 -15.683 3.128 1.00 0.00 101 HIS A C 16
ATOM 27723 O O . HIS A 1 101 ? -1.693 -14.550 3.005 1.00 0.00 101 HIS A O 16
ATOM 27738 N N . LYS A 1 102 ? -1.758 -16.750 2.539 1.00 0.00 102 LYS A N 16
ATOM 27739 C CA . LYS A 1 102 ? -2.944 -16.650 1.698 1.00 0.00 102 LYS A CA 16
ATOM 27740 C C . LYS A 1 102 ? -4.215 -16.714 2.539 1.00 0.00 102 LYS A C 16
ATOM 27741 O O . LYS A 1 102 ? -5.175 -17.395 2.180 1.00 0.00 102 LYS A O 16
ATOM 27760 N N . MET A 1 103 ? -4.215 -15.998 3.659 1.00 0.00 103 MET A N 16
ATOM 27761 C CA . MET A 1 103 ? -5.369 -15.972 4.550 1.00 0.00 103 MET A CA 16
ATOM 27762 C C . MET A 1 103 ? -6.196 -14.709 4.331 1.00 0.00 103 MET A C 16
ATOM 27763 O O . MET A 1 103 ? -7.398 -14.688 4.599 1.00 0.00 103 MET A O 16
ATOM 27777 N N . LEU A 1 104 ? -5.545 -13.659 3.844 1.00 0.00 104 LEU A N 16
ATOM 27778 C CA . LEU A 1 104 ? -6.221 -12.391 3.590 1.00 0.00 104 LEU A CA 16
ATOM 27779 C C . LEU A 1 104 ? -6.158 -12.028 2.109 1.00 0.00 104 LEU A C 16
ATOM 27780 O O . LEU A 1 104 ? -5.087 -12.037 1.504 1.00 0.00 104 LEU A O 16
ATOM 27796 N N . GLN A 1 105 ? -7.313 -11.707 1.535 1.00 0.00 105 GLN A N 16
ATOM 27797 C CA . GLN A 1 105 ? -7.388 -11.339 0.126 1.00 0.00 105 GLN A CA 16
ATOM 27798 C C . GLN A 1 105 ? -8.349 -10.173 -0.082 1.00 0.00 105 GLN A C 16
ATOM 27799 O O . GLN A 1 105 ? -9.313 -10.009 0.665 1.00 0.00 105 GLN A O 16
ATOM 27813 N N . GLY A 1 106 ? -8.079 -9.364 -1.102 1.00 0.00 106 GLY A N 16
ATOM 27814 C CA . GLY A 1 106 ? -8.928 -8.223 -1.389 1.00 0.00 106 GLY A CA 16
ATOM 27815 C C . GLY A 1 106 ? -8.282 -7.246 -2.351 1.00 0.00 106 GLY A C 16
ATOM 27816 O O . GLY A 1 106 ? -7.684 -7.652 -3.349 1.00 0.00 106 GLY A O 16
ATOM 27820 N N . ILE A 1 107 ? -8.403 -5.957 -2.054 1.00 0.00 107 ILE A N 16
ATOM 27821 C CA . ILE A 1 107 ? -7.826 -4.921 -2.902 1.00 0.00 107 ILE A CA 16
ATOM 27822 C C . ILE A 1 107 ? -7.026 -3.918 -2.077 1.00 0.00 107 ILE A C 16
ATOM 27823 O O . ILE A 1 107 ? -7.211 -3.807 -0.865 1.00 0.00 107 ILE A O 16
ATOM 27839 N N . PHE A 1 108 ? -6.137 -3.188 -2.743 1.00 0.00 108 PHE A N 16
ATOM 27840 C CA . PHE A 1 108 ? -5.309 -2.193 -2.072 1.00 0.00 108 PHE A CA 16
ATOM 27841 C C . PHE A 1 108 ? -4.911 -1.078 -3.034 1.00 0.00 108 PHE A C 16
ATOM 27842 O O . PHE A 1 108 ? -4.952 -1.234 -4.255 1.00 0.00 108 PHE A O 16
ATOM 27859 N N . PRO A 1 109 ? -4.517 0.075 -2.473 1.00 0.00 109 PRO A N 16
ATOM 27860 C CA . PRO A 1 109 ? -4.104 1.239 -3.263 1.00 0.00 109 PRO A CA 16
ATOM 27861 C C . PRO A 1 109 ? -2.773 1.016 -3.972 1.00 0.00 109 PRO A C 16
ATOM 27862 O O . PRO A 1 109 ? -1.821 0.503 -3.382 1.00 0.00 109 PRO A O 16
ATOM 27873 N N . LYS A 1 110 ? -2.712 1.403 -5.241 1.00 0.00 110 LYS A N 16
ATOM 27874 C CA . LYS A 1 110 ? -1.496 1.248 -6.032 1.00 0.00 110 LYS A CA 16
ATOM 27875 C C . LYS A 1 110 ? -0.369 2.109 -5.472 1.00 0.00 110 LYS A C 16
ATOM 27876 O O . LYS A 1 110 ? 0.797 1.714 -5.493 1.00 0.00 110 LYS A O 16
ATOM 27895 N N . SER A 1 111 ? -0.724 3.288 -4.970 1.00 0.00 111 SER A N 16
ATOM 27896 C CA . SER A 1 111 ? 0.258 4.206 -4.406 1.00 0.00 111 SER A CA 16
ATOM 27897 C C . SER A 1 111 ? 0.999 3.560 -3.239 1.00 0.00 111 SER A C 16
ATOM 27898 O O . SER A 1 111 ? 1.998 4.090 -2.753 1.00 0.00 111 SER A O 16
ATOM 27906 N N . PHE A 1 112 ? 0.502 2.410 -2.795 1.00 0.00 112 PHE A N 16
ATOM 27907 C CA . PHE A 1 112 ? 1.115 1.690 -1.685 1.00 0.00 112 PHE A CA 16
ATOM 27908 C C . PHE A 1 112 ? 1.933 0.505 -2.190 1.00 0.00 112 PHE A C 16
ATOM 27909 O O . PHE A 1 112 ? 2.852 0.040 -1.516 1.00 0.00 112 PHE A O 16
ATOM 27926 N N . ILE A 1 113 ? 1.590 0.022 -3.380 1.00 0.00 113 ILE A N 16
ATOM 27927 C CA . ILE A 1 113 ? 2.292 -1.108 -3.976 1.00 0.00 113 ILE A CA 16
ATOM 27928 C C . ILE A 1 113 ? 3.449 -0.637 -4.850 1.00 0.00 113 ILE A C 16
ATOM 27929 O O . ILE A 1 113 ? 3.266 0.175 -5.757 1.00 0.00 113 ILE A O 16
ATOM 27945 N N . HIS A 1 114 ? 4.642 -1.153 -4.571 1.00 0.00 114 HIS A N 16
ATOM 27946 C CA . HIS A 1 114 ? 5.830 -0.787 -5.334 1.00 0.00 114 HIS A CA 16
ATOM 27947 C C . HIS A 1 114 ? 6.220 -1.902 -6.301 1.00 0.00 114 HIS A C 16
ATOM 27948 O O . HIS A 1 114 ? 6.875 -2.870 -5.915 1.00 0.00 114 HIS A O 16
ATOM 27963 N N . ILE A 1 115 ? 5.811 -1.758 -7.557 1.00 0.00 115 ILE A N 16
ATOM 27964 C CA . ILE A 1 115 ? 6.117 -2.752 -8.578 1.00 0.00 115 ILE A CA 16
ATOM 27965 C C . ILE A 1 115 ? 7.617 -2.818 -8.849 1.00 0.00 115 ILE A C 16
ATOM 27966 O O . ILE A 1 115 ? 8.247 -1.809 -9.165 1.00 0.00 115 ILE A O 16
ATOM 27982 N N . LYS A 1 116 ? 8.183 -4.014 -8.725 1.00 0.00 116 LYS A N 16
ATOM 27983 C CA . LYS A 1 116 ? 9.608 -4.214 -8.959 1.00 0.00 116 LYS A CA 16
ATOM 27984 C C . LYS A 1 116 ? 9.896 -4.383 -10.447 1.00 0.00 116 LYS A C 16
ATOM 27985 O O . LYS A 1 116 ? 10.760 -5.169 -10.835 1.00 0.00 116 LYS A O 16
ATOM 28004 N N . GLU A 1 117 ? 9.169 -3.639 -11.275 1.00 0.00 117 GLU A N 16
ATOM 28005 C CA . GLU A 1 117 ? 9.348 -3.707 -12.720 1.00 0.00 117 GLU A CA 16
ATOM 28006 C C . GLU A 1 117 ? 9.720 -5.122 -13.156 1.00 0.00 117 GLU A C 16
ATOM 28007 O O . GLU A 1 117 ? 10.672 -5.321 -13.911 1.00 0.00 117 GLU A O 16
ATOM 28019 N N . VAL A 1 118 ? 8.963 -6.102 -12.674 1.00 0.00 118 VAL A N 16
ATOM 28020 C CA . VAL A 1 118 ? 9.211 -7.498 -13.013 1.00 0.00 118 VAL A CA 16
ATOM 28021 C C . VAL A 1 118 ? 8.605 -7.851 -14.366 1.00 0.00 118 VAL A C 16
ATOM 28022 O O . VAL A 1 118 ? 9.136 -8.687 -15.098 1.00 0.00 118 VAL A O 16
ATOM 28035 N N . THR A 1 119 ? 7.490 -7.207 -14.695 1.00 0.00 119 THR A N 16
ATOM 28036 C CA . THR A 1 119 ? 6.810 -7.452 -15.961 1.00 0.00 119 THR A CA 16
ATOM 28037 C C . THR A 1 119 ? 6.431 -6.144 -16.645 1.00 0.00 119 THR A C 16
ATOM 28038 O O . THR A 1 119 ? 5.352 -5.599 -16.411 1.00 0.00 119 THR A O 16
ATOM 28049 N N . GLY A 1 1 ? 7.760 24.829 -14.454 1.00 0.00 1 GLY A N 17
ATOM 28050 C CA . GLY A 1 1 ? 8.662 24.733 -13.321 1.00 0.00 1 GLY A CA 17
ATOM 28051 C C . GLY A 1 1 ? 9.392 23.406 -13.271 1.00 0.00 1 GLY A C 17
ATOM 28052 O O . GLY A 1 1 ? 8.772 22.345 -13.354 1.00 0.00 1 GLY A O 17
ATOM 28056 N N . SER A 1 2 ? 10.713 23.463 -13.137 1.00 0.00 2 SER A N 17
ATOM 28057 C CA . SER A 1 2 ? 11.529 22.256 -13.082 1.00 0.00 2 SER A CA 17
ATOM 28058 C C . SER A 1 2 ? 12.467 22.288 -11.879 1.00 0.00 2 SER A C 17
ATOM 28059 O O . SER A 1 2 ? 12.459 21.381 -11.047 1.00 0.00 2 SER A O 17
ATOM 28067 N N . SER A 1 3 ? 13.274 23.341 -11.795 1.00 0.00 3 SER A N 17
ATOM 28068 C CA . SER A 1 3 ? 14.222 23.491 -10.697 1.00 0.00 3 SER A CA 17
ATOM 28069 C C . SER A 1 3 ? 13.632 24.353 -9.585 1.00 0.00 3 SER A C 17
ATOM 28070 O O . SER A 1 3 ? 12.832 25.253 -9.839 1.00 0.00 3 SER A O 17
ATOM 28078 N N . GLY A 1 4 ? 14.033 24.071 -8.349 1.00 0.00 4 GLY A N 17
ATOM 28079 C CA . GLY A 1 4 ? 13.535 24.828 -7.216 1.00 0.00 4 GLY A CA 17
ATOM 28080 C C . GLY A 1 4 ? 12.801 23.958 -6.215 1.00 0.00 4 GLY A C 17
ATOM 28081 O O . GLY A 1 4 ? 13.409 23.410 -5.295 1.00 0.00 4 GLY A O 17
ATOM 28085 N N . SER A 1 5 ? 11.490 23.832 -6.392 1.00 0.00 5 SER A N 17
ATOM 28086 C CA . SER A 1 5 ? 10.671 23.027 -5.493 1.00 0.00 5 SER A CA 17
ATOM 28087 C C . SER A 1 5 ? 11.385 21.732 -5.121 1.00 0.00 5 SER A C 17
ATOM 28088 O O . SER A 1 5 ? 11.524 21.403 -3.943 1.00 0.00 5 SER A O 17
ATOM 28096 N N . SER A 1 6 ? 11.837 21.000 -6.134 1.00 0.00 6 SER A N 17
ATOM 28097 C CA . SER A 1 6 ? 12.534 19.738 -5.915 1.00 0.00 6 SER A CA 17
ATOM 28098 C C . SER A 1 6 ? 13.545 19.866 -4.779 1.00 0.00 6 SER A C 17
ATOM 28099 O O . SER A 1 6 ? 14.136 20.926 -4.575 1.00 0.00 6 SER A O 17
ATOM 28107 N N . GLY A 1 7 ? 13.737 18.777 -4.041 1.00 0.00 7 GLY A N 17
ATOM 28108 C CA . GLY A 1 7 ? 14.676 18.787 -2.934 1.00 0.00 7 GLY A CA 17
ATOM 28109 C C . GLY A 1 7 ? 14.945 17.399 -2.389 1.00 0.00 7 GLY A C 17
ATOM 28110 O O . GLY A 1 7 ? 15.962 16.784 -2.712 1.00 0.00 7 GLY A O 17
ATOM 28114 N N . ARG A 1 8 ? 14.033 16.903 -1.560 1.00 0.00 8 ARG A N 17
ATOM 28115 C CA . ARG A 1 8 ? 14.178 15.579 -0.966 1.00 0.00 8 ARG A CA 17
ATOM 28116 C C . ARG A 1 8 ? 15.635 15.304 -0.603 1.00 0.00 8 ARG A C 17
ATOM 28117 O O . ARG A 1 8 ? 16.124 14.185 -0.761 1.00 0.00 8 ARG A O 17
ATOM 28138 N N . LEU A 1 9 ? 16.322 16.331 -0.115 1.00 0.00 9 LEU A N 17
ATOM 28139 C CA . LEU A 1 9 ? 17.722 16.200 0.271 1.00 0.00 9 LEU A CA 17
ATOM 28140 C C . LEU A 1 9 ? 17.853 15.484 1.612 1.00 0.00 9 LEU A C 17
ATOM 28141 O O . LEU A 1 9 ? 18.960 15.272 2.109 1.00 0.00 9 LEU A O 17
ATOM 28157 N N . LEU A 1 10 ? 16.717 15.113 2.191 1.00 0.00 10 LEU A N 17
ATOM 28158 C CA . LEU A 1 10 ? 16.704 14.418 3.474 1.00 0.00 10 LEU A CA 17
ATOM 28159 C C . LEU A 1 10 ? 17.243 12.999 3.331 1.00 0.00 10 LEU A C 17
ATOM 28160 O O . LEU A 1 10 ? 17.480 12.310 4.324 1.00 0.00 10 LEU A O 17
ATOM 28176 N N . ASP A 1 11 ? 17.438 12.568 2.089 1.00 0.00 11 ASP A N 17
ATOM 28177 C CA . ASP A 1 11 ? 17.953 11.232 1.815 1.00 0.00 11 ASP A CA 17
ATOM 28178 C C . ASP A 1 11 ? 18.398 11.109 0.361 1.00 0.00 11 ASP A C 17
ATOM 28179 O O . ASP A 1 11 ? 17.571 11.088 -0.552 1.00 0.00 11 ASP A O 17
ATOM 28188 N N . LEU A 1 12 ? 19.707 11.027 0.153 1.00 0.00 12 LEU A N 17
ATOM 28189 C CA . LEU A 1 12 ? 20.262 10.907 -1.191 1.00 0.00 12 LEU A CA 17
ATOM 28190 C C . LEU A 1 12 ? 20.730 9.481 -1.461 1.00 0.00 12 LEU A C 17
ATOM 28191 O O . LEU A 1 12 ? 21.723 9.264 -2.154 1.00 0.00 12 LEU A O 17
ATOM 28207 N N . GLU A 1 13 ? 20.005 8.511 -0.911 1.00 0.00 13 GLU A N 17
ATOM 28208 C CA . GLU A 1 13 ? 20.346 7.105 -1.094 1.00 0.00 13 GLU A CA 17
ATOM 28209 C C . GLU A 1 13 ? 19.685 6.545 -2.350 1.00 0.00 13 GLU A C 17
ATOM 28210 O O . GLU A 1 13 ? 19.220 5.406 -2.364 1.00 0.00 13 GLU A O 17
ATOM 28222 N N . ASN A 1 14 ? 19.646 7.355 -3.403 1.00 0.00 14 ASN A N 17
ATOM 28223 C CA . ASN A 1 14 ? 19.041 6.941 -4.664 1.00 0.00 14 ASN A CA 17
ATOM 28224 C C . ASN A 1 14 ? 17.635 6.393 -4.439 1.00 0.00 14 ASN A C 17
ATOM 28225 O O . ASN A 1 14 ? 17.243 5.395 -5.044 1.00 0.00 14 ASN A O 17
ATOM 28236 N N . ILE A 1 15 ? 16.882 7.053 -3.566 1.00 0.00 15 ILE A N 17
ATOM 28237 C CA . ILE A 1 15 ? 15.520 6.634 -3.262 1.00 0.00 15 ILE A CA 17
ATOM 28238 C C . ILE A 1 15 ? 14.501 7.570 -3.902 1.00 0.00 15 ILE A C 17
ATOM 28239 O O . ILE A 1 15 ? 14.714 8.781 -3.970 1.00 0.00 15 ILE A O 17
ATOM 28255 N N . GLN A 1 16 ? 13.393 7.002 -4.367 1.00 0.00 16 GLN A N 17
ATOM 28256 C CA . GLN A 1 16 ? 12.340 7.787 -5.000 1.00 0.00 16 GLN A CA 17
ATOM 28257 C C . GLN A 1 16 ? 11.104 7.860 -4.109 1.00 0.00 16 GLN A C 17
ATOM 28258 O O . GLN A 1 16 ? 9.974 7.854 -4.598 1.00 0.00 16 GLN A O 17
ATOM 28272 N N . ILE A 1 17 ? 11.327 7.926 -2.801 1.00 0.00 17 ILE A N 17
ATOM 28273 C CA . ILE A 1 17 ? 10.232 8.000 -1.842 1.00 0.00 17 ILE A CA 17
ATOM 28274 C C . ILE A 1 17 ? 10.039 9.426 -1.337 1.00 0.00 17 ILE A C 17
ATOM 28275 O O . ILE A 1 17 ? 10.994 10.129 -1.008 1.00 0.00 17 ILE A O 17
ATOM 28291 N N . PRO A 1 18 ? 8.773 9.864 -1.272 1.00 0.00 18 PRO A N 17
ATOM 28292 C CA . PRO A 1 18 ? 8.424 11.210 -0.805 1.00 0.00 18 PRO A CA 17
ATOM 28293 C C . PRO A 1 18 ? 8.665 11.385 0.691 1.00 0.00 18 PRO A C 17
ATOM 28294 O O . PRO A 1 18 ? 9.089 10.453 1.374 1.00 0.00 18 PRO A O 17
ATOM 28305 N N . ASP A 1 19 ? 8.392 12.584 1.192 1.00 0.00 19 ASP A N 17
ATOM 28306 C CA . ASP A 1 19 ? 8.578 12.881 2.608 1.00 0.00 19 ASP A CA 17
ATOM 28307 C C . ASP A 1 19 ? 7.486 12.228 3.448 1.00 0.00 19 ASP A C 17
ATOM 28308 O O . ASP A 1 19 ? 7.762 11.636 4.492 1.00 0.00 19 ASP A O 17
ATOM 28317 N N . ALA A 1 20 ? 6.245 12.340 2.987 1.00 0.00 20 ALA A N 17
ATOM 28318 C CA . ALA A 1 20 ? 5.111 11.760 3.696 1.00 0.00 20 ALA A CA 17
ATOM 28319 C C . ALA A 1 20 ? 4.213 10.975 2.745 1.00 0.00 20 ALA A C 17
ATOM 28320 O O . ALA A 1 20 ? 4.226 11.177 1.531 1.00 0.00 20 ALA A O 17
ATOM 28327 N N . PRO A 1 21 ? 3.413 10.057 3.308 1.00 0.00 21 PRO A N 17
ATOM 28328 C CA . PRO A 1 21 ? 2.494 9.223 2.528 1.00 0.00 21 PRO A CA 17
ATOM 28329 C C . PRO A 1 21 ? 1.332 10.024 1.952 1.00 0.00 21 PRO A C 17
ATOM 28330 O O . PRO A 1 21 ? 0.739 10.872 2.620 1.00 0.00 21 PRO A O 17
ATOM 28341 N N . PRO A 1 22 ? 0.996 9.751 0.682 1.00 0.00 22 PRO A N 17
ATOM 28342 C CA . PRO A 1 22 ? -0.099 10.436 -0.011 1.00 0.00 22 PRO A CA 17
ATOM 28343 C C . PRO A 1 22 ? -1.467 10.046 0.538 1.00 0.00 22 PRO A C 17
ATOM 28344 O O . PRO A 1 22 ? -1.638 8.994 1.155 1.00 0.00 22 PRO A O 17
ATOM 28355 N N . PRO A 1 23 ? -2.466 10.911 0.309 1.00 0.00 23 PRO A N 17
ATOM 28356 C CA . PRO A 1 23 ? -3.837 10.677 0.772 1.00 0.00 23 PRO A CA 17
ATOM 28357 C C . PRO A 1 23 ? -4.518 9.540 0.018 1.00 0.00 23 PRO A C 17
ATOM 28358 O O . PRO A 1 23 ? -4.828 9.668 -1.167 1.00 0.00 23 PRO A O 17
ATOM 28369 N N . ILE A 1 24 ? -4.748 8.430 0.711 1.00 0.00 24 ILE A N 17
ATOM 28370 C CA . ILE A 1 24 ? -5.394 7.272 0.105 1.00 0.00 24 ILE A CA 17
ATOM 28371 C C . ILE A 1 24 ? -6.442 7.699 -0.917 1.00 0.00 24 ILE A C 17
ATOM 28372 O O . ILE A 1 24 ? -7.204 8.642 -0.705 1.00 0.00 24 ILE A O 17
ATOM 28388 N N . PRO A 1 25 ? -6.485 6.987 -2.053 1.00 0.00 25 PRO A N 17
ATOM 28389 C CA . PRO A 1 25 ? -7.437 7.272 -3.130 1.00 0.00 25 PRO A CA 17
ATOM 28390 C C . PRO A 1 25 ? -8.871 6.925 -2.743 1.00 0.00 25 PRO A C 17
ATOM 28391 O O . PRO A 1 25 ? -9.133 6.479 -1.626 1.00 0.00 25 PRO A O 17
ATOM 28402 N N . LYS A 1 26 ? -9.796 7.131 -3.674 1.00 0.00 26 LYS A N 17
ATOM 28403 C CA . LYS A 1 26 ? -11.204 6.837 -3.432 1.00 0.00 26 LYS A CA 17
ATOM 28404 C C . LYS A 1 26 ? -11.537 5.403 -3.829 1.00 0.00 26 LYS A C 17
ATOM 28405 O O . LYS A 1 26 ? -11.180 4.952 -4.917 1.00 0.00 26 LYS A O 17
ATOM 28424 N N . GLU A 1 27 ? -12.224 4.692 -2.940 1.00 0.00 27 GLU A N 17
ATOM 28425 C CA . GLU A 1 27 ? -12.605 3.309 -3.199 1.00 0.00 27 GLU A CA 17
ATOM 28426 C C . GLU A 1 27 ? -13.335 3.186 -4.534 1.00 0.00 27 GLU A C 17
ATOM 28427 O O . GLU A 1 27 ? -14.369 3.813 -4.764 1.00 0.00 27 GLU A O 17
ATOM 28439 N N . PRO A 1 28 ? -12.784 2.360 -5.435 1.00 0.00 28 PRO A N 17
ATOM 28440 C CA . PRO A 1 28 ? -13.366 2.135 -6.762 1.00 0.00 28 PRO A CA 17
ATOM 28441 C C . PRO A 1 28 ? -14.673 1.352 -6.697 1.00 0.00 28 PRO A C 17
ATOM 28442 O O . PRO A 1 28 ? -14.740 0.289 -6.081 1.00 0.00 28 PRO A O 17
ATOM 28453 N N . SER A 1 29 ? -15.709 1.885 -7.338 1.00 0.00 29 SER A N 17
ATOM 28454 C CA . SER A 1 29 ? -17.015 1.237 -7.350 1.00 0.00 29 SER A CA 17
ATOM 28455 C C . SER A 1 29 ? -17.276 0.565 -8.694 1.00 0.00 29 SER A C 17
ATOM 28456 O O . SER A 1 29 ? -16.467 0.662 -9.616 1.00 0.00 29 SER A O 17
ATOM 28464 N N . ASN A 1 30 ? -18.412 -0.116 -8.798 1.00 0.00 30 ASN A N 17
ATOM 28465 C CA . ASN A 1 30 ? -18.781 -0.805 -10.029 1.00 0.00 30 ASN A CA 17
ATOM 28466 C C . ASN A 1 30 ? -17.670 -1.752 -10.476 1.00 0.00 30 ASN A C 17
ATOM 28467 O O . ASN A 1 30 ? -17.371 -1.856 -11.665 1.00 0.00 30 ASN A O 17
ATOM 28478 N N . TYR A 1 31 ? -17.064 -2.439 -9.514 1.00 0.00 31 TYR A N 17
ATOM 28479 C CA . TYR A 1 31 ? -15.985 -3.375 -9.808 1.00 0.00 31 TYR A CA 17
ATOM 28480 C C . TYR A 1 31 ? -16.290 -4.179 -11.069 1.00 0.00 31 TYR A C 17
ATOM 28481 O O . TYR A 1 31 ? -17.450 -4.430 -11.393 1.00 0.00 31 TYR A O 17
ATOM 28499 N N . ASP A 1 32 ? -15.238 -4.579 -11.775 1.00 0.00 32 ASP A N 17
ATOM 28500 C CA . ASP A 1 32 ? -15.391 -5.355 -13.000 1.00 0.00 32 ASP A CA 17
ATOM 28501 C C . ASP A 1 32 ? -15.586 -6.835 -12.684 1.00 0.00 32 ASP A C 17
ATOM 28502 O O . ASP A 1 32 ? -16.605 -7.428 -13.040 1.00 0.00 32 ASP A O 17
ATOM 28511 N N . PHE A 1 33 ? -14.602 -7.427 -12.015 1.00 0.00 33 PHE A N 17
ATOM 28512 C CA . PHE A 1 33 ? -14.663 -8.838 -11.654 1.00 0.00 33 PHE A CA 17
ATOM 28513 C C . PHE A 1 33 ? -15.838 -9.108 -10.718 1.00 0.00 33 PHE A C 17
ATOM 28514 O O . PHE A 1 33 ? -15.957 -8.491 -9.660 1.00 0.00 33 PHE A O 17
ATOM 28531 N N . SER A 1 34 ? -16.703 -10.036 -11.116 1.00 0.00 34 SER A N 17
ATOM 28532 C CA . SER A 1 34 ? -17.871 -10.386 -10.316 1.00 0.00 34 SER A CA 17
ATOM 28533 C C . SER A 1 34 ? -18.362 -11.789 -10.657 1.00 0.00 34 SER A C 17
ATOM 28534 O O . SER A 1 34 ? -18.419 -12.172 -11.825 1.00 0.00 34 SER A O 17
ATOM 28542 N N . GLY A 1 35 ? -18.716 -12.552 -9.627 1.00 0.00 35 GLY A N 17
ATOM 28543 C CA . GLY A 1 35 ? -19.198 -13.905 -9.837 1.00 0.00 35 GLY A CA 17
ATOM 28544 C C . GLY A 1 35 ? -20.676 -13.949 -10.171 1.00 0.00 35 GLY A C 17
ATOM 28545 O O . GLY A 1 35 ? -21.262 -12.963 -10.620 1.00 0.00 35 GLY A O 17
ATOM 28549 N N . PRO A 1 36 ? -21.301 -15.115 -9.953 1.00 0.00 36 PRO A N 17
ATOM 28550 C CA . PRO A 1 36 ? -22.728 -15.312 -10.228 1.00 0.00 36 PRO A CA 17
ATOM 28551 C C . PRO A 1 36 ? -23.617 -14.540 -9.258 1.00 0.00 36 PRO A C 17
ATOM 28552 O O . PRO A 1 36 ? -24.843 -14.629 -9.321 1.00 0.00 36 PRO A O 17
ATOM 28563 N N . SER A 1 37 ? -22.991 -13.784 -8.362 1.00 0.00 37 SER A N 17
ATOM 28564 C CA . SER A 1 37 ? -23.726 -12.999 -7.377 1.00 0.00 37 SER A CA 17
ATOM 28565 C C . SER A 1 37 ? -24.882 -12.249 -8.033 1.00 0.00 37 SER A C 17
ATOM 28566 O O . SER A 1 37 ? -25.884 -11.944 -7.387 1.00 0.00 37 SER A O 17
ATOM 28574 N N . SER A 1 38 ? -24.733 -11.954 -9.320 1.00 0.00 38 SER A N 17
ATOM 28575 C CA . SER A 1 38 ? -25.761 -11.235 -10.064 1.00 0.00 38 SER A CA 17
ATOM 28576 C C . SER A 1 38 ? -27.132 -11.867 -9.843 1.00 0.00 38 SER A C 17
ATOM 28577 O O . SER A 1 38 ? -27.327 -13.057 -10.090 1.00 0.00 38 SER A O 17
ATOM 28585 N N . GLY A 1 39 ? -28.080 -11.061 -9.376 1.00 0.00 39 GLY A N 17
ATOM 28586 C CA . GLY A 1 39 ? -29.421 -11.557 -9.129 1.00 0.00 39 GLY A CA 17
ATOM 28587 C C . GLY A 1 39 ? -29.802 -11.497 -7.663 1.00 0.00 39 GLY A C 17
ATOM 28588 O O . GLY A 1 39 ? -30.052 -12.527 -7.037 1.00 0.00 39 GLY A O 17
ATOM 28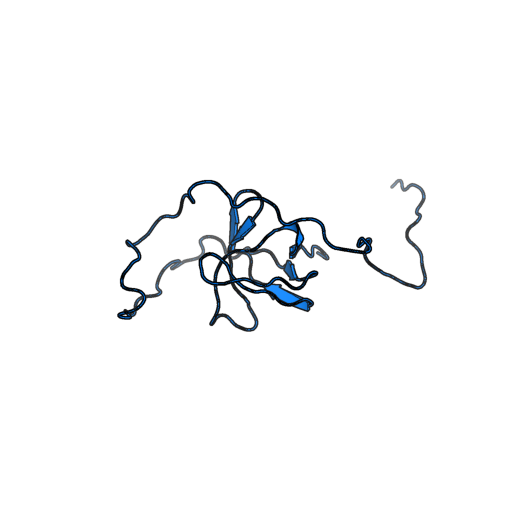592 N N . ILE A 1 40 ? -29.844 -10.288 -7.114 1.00 0.00 40 ILE A N 17
ATOM 28593 C CA . ILE A 1 40 ? -30.195 -10.098 -5.712 1.00 0.00 40 ILE A CA 17
ATOM 28594 C C . ILE A 1 40 ? -30.997 -8.816 -5.516 1.00 0.00 40 ILE A C 17
ATOM 28595 O O . ILE A 1 40 ? -31.208 -8.053 -6.458 1.00 0.00 40 ILE A O 17
ATOM 28611 N N . GLU A 1 41 ? -31.440 -8.584 -4.284 1.00 0.00 41 GLU A N 17
ATOM 28612 C CA . GLU A 1 41 ? -32.218 -7.393 -3.964 1.00 0.00 41 GLU A CA 17
ATOM 28613 C C . GLU A 1 41 ? -31.423 -6.449 -3.066 1.00 0.00 41 GLU A C 17
ATOM 28614 O O . GLU A 1 41 ? -31.358 -5.246 -3.315 1.00 0.00 41 GLU A O 17
ATOM 28626 N N . GLY A 1 42 ? -30.821 -7.005 -2.019 1.00 0.00 42 GLY A N 17
ATOM 28627 C CA . GLY A 1 42 ? -30.039 -6.199 -1.099 1.00 0.00 42 GLY A CA 17
ATOM 28628 C C . GLY A 1 42 ? -29.696 -6.943 0.176 1.00 0.00 42 GLY A C 17
ATOM 28629 O O . GLY A 1 42 ? -29.950 -6.452 1.276 1.00 0.00 42 GLY A O 17
ATOM 28633 N N . ARG A 1 43 ? -29.120 -8.132 0.029 1.00 0.00 43 ARG A N 17
ATOM 28634 C CA . ARG A 1 43 ? -28.745 -8.946 1.179 1.00 0.00 43 ARG A CA 17
ATOM 28635 C C . ARG A 1 43 ? -27.229 -8.988 1.345 1.00 0.00 43 ARG A C 17
ATOM 28636 O O . ARG A 1 43 ? -26.484 -8.831 0.378 1.00 0.00 43 ARG A O 17
ATOM 28657 N N . GLY A 1 44 ? -26.779 -9.199 2.578 1.00 0.00 44 GLY A N 17
ATOM 28658 C CA . GLY A 1 44 ? -25.354 -9.256 2.848 1.00 0.00 44 GLY A CA 17
ATOM 28659 C C . GLY A 1 44 ? -24.863 -10.673 3.068 1.00 0.00 44 GLY A C 17
ATOM 28660 O O . GLY A 1 44 ? -25.119 -11.271 4.113 1.00 0.00 44 GLY A O 17
ATOM 28664 N N . SER A 1 45 ? -24.155 -11.213 2.081 1.00 0.00 45 SER A N 17
ATOM 28665 C CA . SER A 1 45 ? -23.631 -12.571 2.170 1.00 0.00 45 SER A CA 17
ATOM 28666 C C . SER A 1 45 ? -22.240 -12.657 1.550 1.00 0.00 45 SER A C 17
ATOM 28667 O O . SER A 1 45 ? -21.744 -11.690 0.971 1.00 0.00 45 SER A O 17
ATOM 28675 N N . SER A 1 46 ? -21.614 -13.824 1.676 1.00 0.00 46 SER A N 17
ATOM 28676 C CA . SER A 1 46 ? -20.278 -14.037 1.132 1.00 0.00 46 SER A CA 17
ATOM 28677 C C . SER A 1 46 ? -20.342 -14.349 -0.360 1.00 0.00 46 SER A C 17
ATOM 28678 O O . SER A 1 46 ? -21.412 -14.621 -0.903 1.00 0.00 46 SER A O 17
ATOM 28686 N N . GLY A 1 47 ? -19.187 -14.307 -1.018 1.00 0.00 47 GLY A N 17
ATOM 28687 C CA . GLY A 1 47 ? -19.133 -14.587 -2.441 1.00 0.00 47 GLY A CA 17
ATOM 28688 C C . GLY A 1 47 ? -18.187 -15.724 -2.772 1.00 0.00 47 GLY A C 17
ATOM 28689 O O . GLY A 1 47 ? -18.570 -16.893 -2.723 1.00 0.00 47 GLY A O 17
ATOM 28693 N N . SER A 1 48 ? -16.949 -15.381 -3.113 1.00 0.00 48 SER A N 17
ATOM 28694 C CA . SER A 1 48 ? -15.947 -16.382 -3.460 1.00 0.00 48 SER A CA 17
ATOM 28695 C C . SER A 1 48 ? -15.919 -17.504 -2.426 1.00 0.00 48 SER A C 17
ATOM 28696 O O . SER A 1 48 ? -16.354 -17.326 -1.289 1.00 0.00 48 SER A O 17
ATOM 28704 N N . SER A 1 49 ? -15.405 -18.661 -2.831 1.00 0.00 49 SER A N 17
ATOM 28705 C CA . SER A 1 49 ? -15.323 -19.814 -1.943 1.00 0.00 49 SER A CA 17
ATOM 28706 C C . SER A 1 49 ? -13.900 -20.361 -1.891 1.00 0.00 49 SER A C 17
ATOM 28707 O O . SER A 1 49 ? -13.326 -20.528 -0.816 1.00 0.00 49 SER A O 17
ATOM 28715 N N . GLY A 1 50 ? -13.336 -20.638 -3.063 1.00 0.00 50 GLY A N 17
ATOM 28716 C CA . GLY A 1 50 ? -11.984 -21.162 -3.130 1.00 0.00 50 GLY A CA 17
ATOM 28717 C C . GLY A 1 50 ? -11.426 -21.147 -4.539 1.00 0.00 50 GLY A C 17
ATOM 28718 O O . GLY A 1 50 ? -11.442 -22.165 -5.231 1.00 0.00 50 GLY A O 17
ATOM 28722 N N . SER A 1 51 ? -10.933 -19.989 -4.966 1.00 0.00 51 SER A N 17
ATOM 28723 C CA . SER A 1 51 ? -10.372 -19.844 -6.305 1.00 0.00 51 SER A CA 17
ATOM 28724 C C . SER A 1 51 ? -9.173 -20.769 -6.494 1.00 0.00 51 SER A C 17
ATOM 28725 O O . SER A 1 51 ? -8.372 -20.961 -5.580 1.00 0.00 51 SER A O 17
ATOM 28733 N N . SER A 1 52 ? -9.058 -21.340 -7.689 1.00 0.00 52 SER A N 17
ATOM 28734 C CA . SER A 1 52 ? -7.960 -22.248 -7.999 1.00 0.00 52 SER A CA 17
ATOM 28735 C C . SER A 1 52 ? -6.868 -21.531 -8.788 1.00 0.00 52 SER A C 17
ATOM 28736 O O . SER A 1 52 ? -7.116 -20.505 -9.420 1.00 0.00 52 SER A O 17
ATOM 28744 N N . GLY A 1 53 ? -5.658 -22.080 -8.746 1.00 0.00 53 GLY A N 17
ATOM 28745 C CA . GLY A 1 53 ? -4.546 -21.481 -9.461 1.00 0.00 53 GLY A CA 17
ATOM 28746 C C . GLY A 1 53 ? -4.697 -21.590 -10.965 1.00 0.00 53 GLY A C 17
ATOM 28747 O O . GLY A 1 53 ? -5.475 -22.406 -11.460 1.00 0.00 53 GLY A O 17
ATOM 28751 N N . SER A 1 54 ? -3.952 -20.766 -11.694 1.00 0.00 54 SER A N 17
ATOM 28752 C CA . SER A 1 54 ? -4.010 -20.770 -13.151 1.00 0.00 54 SER A CA 17
ATOM 28753 C C . SER A 1 54 ? -2.638 -20.479 -13.751 1.00 0.00 54 SER A C 17
ATOM 28754 O O . SER A 1 54 ? -2.121 -19.367 -13.636 1.00 0.00 54 SER A O 17
ATOM 28762 N N . SER A 1 55 ? -2.053 -21.486 -14.391 1.00 0.00 55 SER A N 17
ATOM 28763 C CA . SER A 1 55 ? -0.739 -21.340 -15.006 1.00 0.00 55 SER A CA 17
ATOM 28764 C C . SER A 1 55 ? -0.826 -20.517 -16.287 1.00 0.00 55 SER A C 17
ATOM 28765 O O . SER A 1 55 ? -1.889 -20.409 -16.898 1.00 0.00 55 SER A O 17
ATOM 28773 N N . GLY A 1 56 ? 0.301 -19.936 -16.689 1.00 0.00 56 GLY A N 17
ATOM 28774 C CA . GLY A 1 56 ? 0.331 -19.129 -17.894 1.00 0.00 56 GLY A CA 17
ATOM 28775 C C . GLY A 1 56 ? 0.223 -17.646 -17.602 1.00 0.00 56 GLY A C 17
ATOM 28776 O O . GLY A 1 56 ? 1.102 -16.868 -17.973 1.00 0.00 56 GLY A O 17
ATOM 28780 N N . ASP A 1 57 ? -0.857 -17.252 -16.936 1.00 0.00 57 ASP A N 17
ATOM 28781 C CA . ASP A 1 57 ? -1.076 -15.852 -16.595 1.00 0.00 57 ASP A CA 17
ATOM 28782 C C . ASP A 1 57 ? 0.231 -15.181 -16.185 1.00 0.00 57 ASP A C 17
ATOM 28783 O O . ASP A 1 57 ? 1.124 -15.823 -15.632 1.00 0.00 57 ASP A O 17
ATOM 28792 N N . LYS A 1 58 ? 0.337 -13.885 -16.461 1.00 0.00 58 LYS A N 17
ATOM 28793 C CA . LYS A 1 58 ? 1.534 -13.126 -16.122 1.00 0.00 58 LYS A CA 17
ATOM 28794 C C . LYS A 1 58 ? 1.252 -12.141 -14.992 1.00 0.00 58 LYS A C 17
ATOM 28795 O O . LYS A 1 58 ? 0.873 -10.996 -15.234 1.00 0.00 58 LYS A O 17
ATOM 28814 N N . GLU A 1 59 ? 1.441 -12.595 -13.756 1.00 0.00 59 GLU A N 17
ATOM 28815 C CA . GLU A 1 59 ? 1.207 -11.753 -12.589 1.00 0.00 59 GLU A CA 17
ATOM 28816 C C . GLU A 1 59 ? 2.350 -10.760 -12.398 1.00 0.00 59 GLU A C 17
ATOM 28817 O O . GLU A 1 59 ? 3.426 -10.918 -12.973 1.00 0.00 59 GLU A O 17
ATOM 28829 N N . ARG A 1 60 ? 2.106 -9.736 -11.586 1.00 0.00 60 ARG A N 17
ATOM 28830 C CA . ARG A 1 60 ? 3.112 -8.716 -11.319 1.00 0.00 60 ARG A CA 17
ATOM 28831 C C . ARG A 1 60 ? 3.614 -8.810 -9.881 1.00 0.00 60 ARG A C 17
ATOM 28832 O O . ARG A 1 60 ? 2.872 -9.197 -8.977 1.00 0.00 60 ARG A O 17
ATOM 28853 N N . HIS A 1 61 ? 4.878 -8.453 -9.676 1.00 0.00 61 HIS A N 17
ATOM 28854 C CA . HIS A 1 61 ? 5.479 -8.497 -8.348 1.00 0.00 61 HIS A CA 17
ATOM 28855 C C . HIS A 1 61 ? 5.516 -7.106 -7.722 1.00 0.00 61 HIS A C 17
ATOM 28856 O O . HIS A 1 61 ? 6.057 -6.167 -8.305 1.00 0.00 61 HIS A O 17
ATOM 28871 N N . GLY A 1 62 ? 4.938 -6.981 -6.531 1.00 0.00 62 GLY A N 17
ATOM 28872 C CA . GLY A 1 62 ? 4.916 -5.702 -5.847 1.00 0.00 62 GLY A CA 17
ATOM 28873 C C . GLY A 1 62 ? 5.418 -5.798 -4.421 1.00 0.00 62 GLY A C 17
ATOM 28874 O O . GLY A 1 62 ? 5.615 -6.894 -3.896 1.00 0.00 62 GLY A O 17
ATOM 28878 N N . VAL A 1 63 ? 5.629 -4.647 -3.790 1.00 0.00 63 VAL A N 17
ATOM 28879 C CA . VAL A 1 63 ? 6.112 -4.606 -2.415 1.00 0.00 63 VAL A CA 17
ATOM 28880 C C . VAL A 1 63 ? 5.490 -3.445 -1.648 1.00 0.00 63 VAL A C 17
ATOM 28881 O O . VAL A 1 63 ? 5.544 -2.297 -2.088 1.00 0.00 63 VAL A O 17
ATOM 28894 N N . ALA A 1 64 ? 4.899 -3.751 -0.498 1.00 0.00 64 ALA A N 17
ATOM 28895 C CA . ALA A 1 64 ? 4.268 -2.733 0.332 1.00 0.00 64 ALA A CA 17
ATOM 28896 C C . ALA A 1 64 ? 5.302 -1.759 0.887 1.00 0.00 64 ALA A C 17
ATOM 28897 O O . ALA A 1 64 ? 6.241 -2.161 1.574 1.00 0.00 64 ALA A O 17
ATOM 28904 N N . ILE A 1 65 ? 5.123 -0.478 0.584 1.00 0.00 65 ILE A N 17
ATOM 28905 C CA . ILE A 1 65 ? 6.040 0.553 1.053 1.00 0.00 65 ILE A CA 17
ATOM 28906 C C . ILE A 1 65 ? 5.437 1.340 2.212 1.00 0.00 65 ILE A C 17
ATOM 28907 O O . ILE A 1 65 ? 6.151 1.795 3.106 1.00 0.00 65 ILE A O 17
ATOM 28923 N N . TYR A 1 66 ? 4.118 1.496 2.190 1.00 0.00 66 TYR A N 17
ATOM 28924 C CA . TYR A 1 66 ? 3.418 2.229 3.238 1.00 0.00 66 TYR A CA 17
ATOM 28925 C C . TYR A 1 66 ? 2.470 1.312 4.004 1.00 0.00 66 TYR A C 17
ATOM 28926 O O . TYR A 1 66 ? 1.680 0.580 3.409 1.00 0.00 66 TYR A O 17
ATOM 28944 N N . ASN A 1 67 ? 2.555 1.358 5.330 1.00 0.00 67 ASN A N 17
ATOM 28945 C CA . ASN A 1 67 ? 1.705 0.531 6.179 1.00 0.00 67 ASN A CA 17
ATOM 28946 C C . ASN A 1 67 ? 0.236 0.910 6.012 1.00 0.00 67 ASN A C 17
ATOM 28947 O O . ASN A 1 67 ? -0.182 2.002 6.396 1.00 0.00 67 ASN A O 17
ATOM 28958 N N . PHE A 1 68 ? -0.542 -0.001 5.438 1.00 0.00 68 PHE A N 17
ATOM 28959 C CA . PHE A 1 68 ? -1.964 0.236 5.219 1.00 0.00 68 PHE A CA 17
ATOM 28960 C C . PHE A 1 68 ? -2.808 -0.583 6.191 1.00 0.00 68 PHE A C 17
ATOM 28961 O O . PHE A 1 68 ? -2.588 -1.781 6.363 1.00 0.00 68 PHE A O 17
ATOM 28978 N N . GLN A 1 69 ? -3.775 0.074 6.825 1.00 0.00 69 GLN A N 17
ATOM 28979 C CA . GLN A 1 69 ? -4.651 -0.593 7.781 1.00 0.00 69 GLN A CA 17
ATOM 28980 C C . GLN A 1 69 ? -6.091 -0.611 7.279 1.00 0.00 69 GLN A C 17
ATOM 28981 O O . GLN A 1 69 ? -6.734 0.432 7.169 1.00 0.00 69 GLN A O 17
ATOM 28995 N N . GLY A 1 70 ? -6.591 -1.805 6.975 1.00 0.00 70 GLY A N 17
ATOM 28996 C CA . GLY A 1 70 ? -7.952 -1.937 6.487 1.00 0.00 70 GLY A CA 17
ATOM 28997 C C . GLY A 1 70 ? -8.926 -2.322 7.583 1.00 0.00 70 GLY A C 17
ATOM 28998 O O . GLY A 1 70 ? -8.547 -2.432 8.749 1.00 0.00 70 GLY A O 17
ATOM 29002 N N . SER A 1 71 ? -10.185 -2.525 7.208 1.00 0.00 71 SER A N 17
ATOM 29003 C CA . SER A 1 71 ? -11.218 -2.894 8.169 1.00 0.00 71 SER A CA 17
ATOM 29004 C C . SER A 1 71 ? -11.816 -4.255 7.827 1.00 0.00 71 SER A C 17
ATOM 29005 O O . SER A 1 71 ? -12.015 -5.096 8.703 1.00 0.00 71 SER A O 17
ATOM 29013 N N . GLY A 1 72 ? -12.101 -4.465 6.546 1.00 0.00 72 GLY A N 17
ATOM 29014 C CA . GLY A 1 72 ? -12.674 -5.725 6.109 1.00 0.00 72 GLY A CA 17
ATOM 29015 C C . GLY A 1 72 ? -13.000 -5.731 4.629 1.00 0.00 72 GLY A C 17
ATOM 29016 O O . GLY A 1 72 ? -13.319 -4.692 4.052 1.00 0.00 72 GLY A O 17
ATOM 29020 N N . ALA A 1 73 ? -12.919 -6.906 4.012 1.00 0.00 73 ALA A N 17
ATOM 29021 C CA . ALA A 1 73 ? -13.208 -7.043 2.590 1.00 0.00 73 ALA A CA 17
ATOM 29022 C C . ALA A 1 73 ? -14.345 -6.118 2.169 1.00 0.00 73 ALA A C 17
ATOM 29023 O O . ALA A 1 73 ? -15.238 -5.797 2.953 1.00 0.00 73 ALA A O 17
ATOM 29030 N N . PRO A 1 74 ? -14.313 -5.679 0.903 1.00 0.00 74 PRO A N 17
ATOM 29031 C CA . PRO A 1 74 ? -13.255 -6.054 -0.039 1.00 0.00 74 PRO A CA 17
ATOM 29032 C C . PRO A 1 74 ? -11.912 -5.425 0.316 1.00 0.00 74 PRO A C 17
ATOM 29033 O O . PRO A 1 74 ? -10.905 -5.675 -0.345 1.00 0.00 74 PRO A O 17
ATOM 29044 N N . GLN A 1 75 ? -11.906 -4.608 1.364 1.00 0.00 75 GLN A N 17
ATOM 29045 C CA . GLN A 1 75 ? -10.686 -3.943 1.807 1.00 0.00 75 GLN A CA 17
ATOM 29046 C C . GLN A 1 75 ? -9.695 -4.950 2.383 1.00 0.00 75 GLN A C 17
ATOM 29047 O O . GLN A 1 75 ? -10.075 -5.852 3.130 1.00 0.00 75 GLN A O 17
ATOM 29061 N N . LEU A 1 76 ? -8.425 -4.790 2.031 1.00 0.00 76 LEU A N 17
ATOM 29062 C CA . LEU A 1 76 ? -7.378 -5.685 2.513 1.00 0.00 76 LEU A CA 17
ATOM 29063 C C . LEU A 1 76 ? -6.226 -4.896 3.127 1.00 0.00 76 LEU A C 17
ATOM 29064 O O . LEU A 1 76 ? -5.816 -3.863 2.597 1.00 0.00 76 LEU A O 17
ATOM 29080 N N . SER A 1 77 ? -5.708 -5.390 4.246 1.00 0.00 77 SER A N 17
ATOM 29081 C CA . SER A 1 77 ? -4.604 -4.730 4.933 1.00 0.00 77 SER A CA 17
ATOM 29082 C C . SER A 1 77 ? -3.273 -5.057 4.262 1.00 0.00 77 SER A C 17
ATOM 29083 O O . SER A 1 77 ? -3.188 -5.966 3.436 1.00 0.00 77 SER A O 17
ATOM 29091 N N . LEU A 1 78 ? -2.236 -4.309 4.623 1.00 0.00 78 LEU A N 17
ATOM 29092 C CA . LEU A 1 78 ? -0.908 -4.517 4.057 1.00 0.00 78 LEU A CA 17
ATOM 29093 C C . LEU A 1 78 ? 0.177 -4.107 5.047 1.00 0.00 78 LEU A C 17
ATOM 29094 O O . LEU A 1 78 ? -0.052 -3.272 5.922 1.00 0.00 78 LEU A O 17
ATOM 29110 N N . GLN A 1 79 ? 1.358 -4.699 4.902 1.00 0.00 79 GLN A N 17
ATOM 29111 C CA . GLN A 1 79 ? 2.478 -4.394 5.783 1.00 0.00 79 GLN A CA 17
ATOM 29112 C C . GLN A 1 79 ? 3.729 -4.059 4.978 1.00 0.00 79 GLN A C 17
ATOM 29113 O O . GLN A 1 79 ? 4.075 -4.765 4.029 1.00 0.00 79 GLN A O 17
ATOM 29127 N N . ILE A 1 80 ? 4.403 -2.980 5.361 1.00 0.00 80 ILE A N 17
ATOM 29128 C CA . ILE A 1 80 ? 5.615 -2.553 4.674 1.00 0.00 80 ILE A CA 17
ATOM 29129 C C . ILE A 1 80 ? 6.636 -3.684 4.605 1.00 0.00 80 ILE A C 17
ATOM 29130 O O . ILE A 1 80 ? 7.058 -4.216 5.631 1.00 0.00 80 ILE A O 17
ATOM 29146 N N . GLY A 1 81 ? 7.029 -4.046 3.388 1.00 0.00 81 GLY A N 17
ATOM 29147 C CA . GLY A 1 81 ? 7.998 -5.111 3.208 1.00 0.00 81 GLY A CA 17
ATOM 29148 C C . GLY A 1 81 ? 7.347 -6.435 2.860 1.00 0.00 81 GLY A C 17
ATOM 29149 O O . GLY A 1 81 ? 7.953 -7.495 3.021 1.00 0.00 81 GLY A O 17
ATOM 29153 N N . ASP A 1 82 ? 6.108 -6.376 2.384 1.00 0.00 82 ASP A N 17
ATOM 29154 C CA . ASP A 1 82 ? 5.373 -7.580 2.014 1.00 0.00 82 ASP A CA 17
ATOM 29155 C C . ASP A 1 82 ? 5.204 -7.670 0.500 1.00 0.00 82 ASP A C 17
ATOM 29156 O O . ASP A 1 82 ? 5.115 -6.652 -0.186 1.00 0.00 82 ASP A O 17
ATOM 29165 N N . VAL A 1 83 ? 5.162 -8.895 -0.014 1.00 0.00 83 VAL A N 17
ATOM 29166 C CA . VAL A 1 83 ? 5.004 -9.118 -1.446 1.00 0.00 83 VAL A CA 17
ATOM 29167 C C . VAL A 1 83 ? 3.653 -9.750 -1.758 1.00 0.00 83 VAL A C 17
ATOM 29168 O O . VAL A 1 83 ? 3.392 -10.896 -1.392 1.00 0.00 83 VAL A O 17
ATOM 29181 N N . VAL A 1 84 ? 2.795 -8.995 -2.438 1.00 0.00 84 VAL A N 17
ATOM 29182 C CA . VAL A 1 84 ? 1.470 -9.482 -2.801 1.00 0.00 84 VAL A CA 17
ATOM 29183 C C . VAL A 1 84 ? 1.379 -9.764 -4.296 1.00 0.00 84 VAL A C 17
ATOM 29184 O O . VAL A 1 84 ? 1.795 -8.948 -5.119 1.00 0.00 84 VAL A O 17
ATOM 29197 N N . ARG A 1 85 ? 0.832 -10.925 -4.642 1.00 0.00 85 ARG A N 17
ATOM 29198 C CA . ARG A 1 85 ? 0.686 -11.316 -6.039 1.00 0.00 85 ARG A CA 17
ATOM 29199 C C . ARG A 1 85 ? -0.389 -10.481 -6.728 1.00 0.00 85 ARG A C 17
ATOM 29200 O O . ARG A 1 85 ? -1.576 -10.609 -6.426 1.00 0.00 85 ARG A O 17
ATOM 29221 N N . ILE A 1 86 ? 0.035 -9.627 -7.654 1.00 0.00 86 ILE A N 17
ATOM 29222 C CA . ILE A 1 86 ? -0.892 -8.773 -8.385 1.00 0.00 86 ILE A CA 17
ATOM 29223 C C . ILE A 1 86 ? -1.557 -9.534 -9.527 1.00 0.00 86 ILE A C 17
ATOM 29224 O O . ILE A 1 86 ? -0.898 -9.936 -10.485 1.00 0.00 86 ILE A O 17
ATOM 29240 N N . GLN A 1 87 ? -2.868 -9.726 -9.418 1.00 0.00 87 GLN A N 17
ATOM 29241 C CA . GLN A 1 87 ? -3.623 -10.438 -10.442 1.00 0.00 87 GLN A CA 17
ATOM 29242 C C . GLN A 1 87 ? -4.264 -9.462 -11.423 1.00 0.00 87 GLN A C 17
ATOM 29243 O O . GLN A 1 87 ? -4.231 -9.674 -12.634 1.00 0.00 87 GLN A O 17
ATOM 29257 N N . GLU A 1 88 ? -4.847 -8.392 -10.890 1.00 0.00 88 GLU A N 17
ATOM 29258 C CA . GLU A 1 88 ? -5.497 -7.384 -11.720 1.00 0.00 88 GLU A CA 17
ATOM 29259 C C . GLU A 1 88 ? -5.217 -5.981 -11.191 1.00 0.00 88 GLU A C 17
ATOM 29260 O O . GLU A 1 88 ? -4.614 -5.813 -10.131 1.00 0.00 88 GLU A O 17
ATOM 29272 N N . THR A 1 89 ? -5.659 -4.974 -11.938 1.00 0.00 89 THR A N 17
ATOM 29273 C CA . THR A 1 89 ? -5.456 -3.585 -11.547 1.00 0.00 89 THR A CA 17
ATOM 29274 C C . THR A 1 89 ? -6.643 -2.720 -11.952 1.00 0.00 89 THR A C 17
ATOM 29275 O O . THR A 1 89 ? -6.926 -2.554 -13.139 1.00 0.00 89 THR A O 17
ATOM 29286 N N . CYS A 1 90 ? -7.335 -2.170 -10.960 1.00 0.00 90 CYS A N 17
ATOM 29287 C CA . CYS A 1 90 ? -8.493 -1.321 -11.214 1.00 0.00 90 CYS A CA 17
ATOM 29288 C C . CYS A 1 90 ? -8.272 0.081 -10.656 1.00 0.00 90 CYS A C 17
ATOM 29289 O O . CYS A 1 90 ? -8.148 0.267 -9.446 1.00 0.00 90 CYS A O 17
ATOM 29297 N N . GLY A 1 91 ? -8.223 1.067 -11.547 1.00 0.00 91 GLY A N 17
ATOM 29298 C CA . GLY A 1 91 ? -8.015 2.439 -11.125 1.00 0.00 91 GLY A CA 17
ATOM 29299 C C . GLY A 1 91 ? -6.811 2.591 -10.217 1.00 0.00 91 GLY A C 17
ATOM 29300 O O . GLY A 1 91 ? -5.708 2.167 -10.562 1.00 0.00 91 GLY A O 17
ATOM 29304 N N . ASP A 1 92 ? -7.021 3.198 -9.055 1.00 0.00 92 ASP A N 17
ATOM 29305 C CA . ASP A 1 92 ? -5.943 3.405 -8.094 1.00 0.00 92 ASP A CA 17
ATOM 29306 C C . ASP A 1 92 ? -5.939 2.305 -7.037 1.00 0.00 92 ASP A C 17
ATOM 29307 O O . ASP A 1 92 ? -5.680 2.563 -5.861 1.00 0.00 92 ASP A O 17
ATOM 29316 N N . TRP A 1 93 ? -6.230 1.081 -7.462 1.00 0.00 93 TRP A N 17
ATOM 29317 C CA . TRP A 1 93 ? -6.261 -0.057 -6.551 1.00 0.00 93 TRP A CA 17
ATOM 29318 C C . TRP A 1 93 ? -5.967 -1.356 -7.293 1.00 0.00 93 TRP A C 17
ATOM 29319 O O . TRP A 1 93 ? -6.472 -1.582 -8.393 1.00 0.00 93 TRP A O 17
ATOM 29340 N N . TYR A 1 94 ? -5.148 -2.207 -6.685 1.00 0.00 94 TYR A N 17
ATOM 29341 C CA . TYR A 1 94 ? -4.785 -3.483 -7.290 1.00 0.00 94 TYR A CA 17
ATOM 29342 C C . TYR A 1 94 ? -5.706 -4.598 -6.802 1.00 0.00 94 TYR A C 17
ATOM 29343 O O . TYR A 1 94 ? -6.544 -4.388 -5.926 1.00 0.00 94 TYR A O 17
ATOM 29361 N N . ARG A 1 95 ? -5.542 -5.785 -7.377 1.00 0.00 95 ARG A N 17
ATOM 29362 C CA . ARG A 1 95 ? -6.357 -6.934 -7.003 1.00 0.00 95 ARG A CA 17
ATOM 29363 C C . ARG A 1 95 ? -5.496 -8.185 -6.848 1.00 0.00 95 ARG A C 17
ATOM 29364 O O . ARG A 1 95 ? -4.998 -8.733 -7.830 1.00 0.00 95 ARG A O 17
ATOM 29385 N N . GLY A 1 96 ? -5.326 -8.630 -5.606 1.00 0.00 96 GLY A N 17
ATOM 29386 C CA . GLY A 1 96 ? -4.524 -9.811 -5.346 1.00 0.00 96 GLY A CA 17
ATOM 29387 C C . GLY A 1 96 ? -4.681 -10.316 -3.925 1.00 0.00 96 GLY A C 17
ATOM 29388 O O . GLY A 1 96 ? -5.751 -10.191 -3.329 1.00 0.00 96 GLY A O 17
ATOM 29392 N N . TYR A 1 97 ? -3.613 -10.890 -3.382 1.00 0.00 97 TYR A N 17
ATOM 29393 C CA . TYR A 1 97 ? -3.638 -11.419 -2.023 1.00 0.00 97 TYR A CA 17
ATOM 29394 C C . TYR A 1 97 ? -2.228 -11.508 -1.447 1.00 0.00 97 TYR A C 17
ATOM 29395 O O . TYR A 1 97 ? -1.241 -11.493 -2.184 1.00 0.00 97 TYR A O 17
ATOM 29413 N N . LEU A 1 98 ? -2.142 -11.600 -0.125 1.00 0.00 98 LEU A N 17
ATOM 29414 C CA . LEU A 1 98 ? -0.853 -11.692 0.553 1.00 0.00 98 LEU A CA 17
ATOM 29415 C C . LEU A 1 98 ? -0.198 -13.045 0.296 1.00 0.00 98 LEU A C 17
ATOM 29416 O O . LEU A 1 98 ? -0.714 -14.084 0.710 1.00 0.00 98 LEU A O 17
ATOM 29432 N N . ILE A 1 99 ? 0.942 -13.025 -0.386 1.00 0.00 99 ILE A N 17
ATOM 29433 C CA . ILE A 1 99 ? 1.669 -14.251 -0.694 1.00 0.00 99 ILE A CA 17
ATOM 29434 C C . ILE A 1 99 ? 2.019 -15.017 0.577 1.00 0.00 99 ILE A C 17
ATOM 29435 O O . ILE A 1 99 ? 1.678 -16.190 0.722 1.00 0.00 99 ILE A O 17
ATOM 29451 N N . LYS A 1 100 ? 2.702 -14.344 1.498 1.00 0.00 100 LYS A N 17
ATOM 29452 C CA . LYS A 1 100 ? 3.096 -14.959 2.759 1.00 0.00 100 LYS A CA 17
ATOM 29453 C C . LYS A 1 100 ? 1.894 -15.583 3.460 1.00 0.00 100 LYS A C 17
ATOM 29454 O O . LYS A 1 100 ? 2.038 -16.524 4.242 1.00 0.00 100 LYS A O 17
ATOM 29473 N N . HIS A 1 101 ? 0.708 -15.055 3.174 1.00 0.00 101 HIS A N 17
ATOM 29474 C CA . HIS A 1 101 ? -0.520 -15.563 3.776 1.00 0.00 101 HIS A CA 17
ATOM 29475 C C . HIS A 1 101 ? -1.679 -15.493 2.786 1.00 0.00 101 HIS A C 17
ATOM 29476 O O . HIS A 1 101 ? -2.217 -14.418 2.518 1.00 0.00 101 HIS A O 17
ATOM 29491 N N . LYS A 1 102 ? -2.058 -16.645 2.244 1.00 0.00 102 LYS A N 17
ATOM 29492 C CA . LYS A 1 102 ? -3.154 -16.716 1.285 1.00 0.00 102 LYS A CA 17
ATOM 29493 C C . LYS A 1 102 ? -4.500 -16.783 1.999 1.00 0.00 102 LYS A C 17
ATOM 29494 O O . LYS A 1 102 ? -5.450 -17.383 1.497 1.00 0.00 102 LYS A O 17
ATOM 29513 N N . MET A 1 103 ? -4.573 -16.164 3.172 1.00 0.00 103 MET A N 17
ATOM 29514 C CA . MET A 1 103 ? -5.805 -16.152 3.954 1.00 0.00 103 MET A CA 17
ATOM 29515 C C . MET A 1 103 ? -6.460 -14.775 3.914 1.00 0.00 103 MET A C 17
ATOM 29516 O O . MET A 1 103 ? -7.646 -14.632 4.214 1.00 0.00 103 MET A O 17
ATOM 29530 N N . LEU A 1 104 ? -5.682 -13.764 3.543 1.00 0.00 104 LEU A N 17
ATOM 29531 C CA . LEU A 1 104 ? -6.187 -12.398 3.465 1.00 0.00 104 LEU A CA 17
ATOM 29532 C C . LEU A 1 104 ? -6.238 -11.919 2.018 1.00 0.00 104 LEU A C 17
ATOM 29533 O O . LEU A 1 104 ? -5.218 -11.536 1.445 1.00 0.00 104 LEU A O 17
ATOM 29549 N N . GLN A 1 105 ? -7.431 -11.941 1.434 1.00 0.00 105 GLN A N 17
ATOM 29550 C CA . GLN A 1 105 ? -7.615 -11.507 0.054 1.00 0.00 105 GLN A CA 17
ATOM 29551 C C . GLN A 1 105 ? -8.502 -10.268 -0.014 1.00 0.00 105 GLN A C 17
ATOM 29552 O O . GLN A 1 105 ? -9.393 -10.084 0.814 1.00 0.00 105 GLN A O 17
ATOM 29566 N N . GLY A 1 106 ? -8.251 -9.420 -1.007 1.00 0.00 106 GLY A N 17
ATOM 29567 C CA . GLY A 1 106 ? -9.035 -8.209 -1.164 1.00 0.00 106 GLY A CA 17
ATOM 29568 C C . GLY A 1 106 ? -8.410 -7.236 -2.144 1.00 0.00 106 GLY A C 17
ATOM 29569 O O . GLY A 1 106 ? -7.856 -7.644 -3.165 1.00 0.00 106 GLY A O 17
ATOM 29573 N N . ILE A 1 107 ? -8.499 -5.947 -1.834 1.00 0.00 107 ILE A N 17
ATOM 29574 C CA . ILE A 1 107 ? -7.938 -4.914 -2.695 1.00 0.00 107 ILE A CA 17
ATOM 29575 C C . ILE A 1 107 ? -7.098 -3.926 -1.893 1.00 0.00 107 ILE A C 17
ATOM 29576 O O . ILE A 1 107 ? -7.188 -3.870 -0.667 1.00 0.00 107 ILE A O 17
ATOM 29592 N N . PHE A 1 108 ? -6.281 -3.146 -2.594 1.00 0.00 108 PHE A N 17
ATOM 29593 C CA . PHE A 1 108 ? -5.425 -2.159 -1.948 1.00 0.00 108 PHE A CA 17
ATOM 29594 C C . PHE A 1 108 ? -4.962 -1.103 -2.948 1.00 0.00 108 PHE A C 17
ATOM 29595 O O . PHE A 1 108 ? -4.983 -1.309 -4.161 1.00 0.00 108 PHE A O 17
ATOM 29612 N N . PRO A 1 109 ? -4.535 0.057 -2.427 1.00 0.00 109 PRO A N 17
ATOM 29613 C CA . PRO A 1 109 ? -4.059 1.169 -3.255 1.00 0.00 109 PRO A CA 17
ATOM 29614 C C . PRO A 1 109 ? -2.723 0.864 -3.923 1.00 0.00 109 PRO A C 17
ATOM 29615 O O . PRO A 1 109 ? -1.704 0.701 -3.252 1.00 0.00 109 PRO A O 17
ATOM 29626 N N . LYS A 1 110 ? -2.734 0.788 -5.250 1.00 0.00 110 LYS A N 17
ATOM 29627 C CA . LYS A 1 110 ? -1.522 0.504 -6.010 1.00 0.00 110 LYS A CA 17
ATOM 29628 C C . LYS A 1 110 ? -0.404 1.470 -5.632 1.00 0.00 110 LYS A C 17
ATOM 29629 O O . LYS A 1 110 ? 0.769 1.096 -5.605 1.00 0.00 110 LYS A O 17
ATOM 29648 N N . SER A 1 111 ? -0.774 2.712 -5.339 1.00 0.00 111 SER A N 17
ATOM 29649 C CA . SER A 1 111 ? 0.199 3.732 -4.965 1.00 0.00 111 SER A CA 17
ATOM 29650 C C . SER A 1 111 ? 1.008 3.290 -3.749 1.00 0.00 111 SER A C 17
ATOM 29651 O O . SER A 1 111 ? 2.046 3.873 -3.434 1.00 0.00 111 SER A O 17
ATOM 29659 N N . PHE A 1 112 ? 0.526 2.254 -3.070 1.00 0.00 112 PHE A N 17
ATOM 29660 C CA . PHE A 1 112 ? 1.203 1.733 -1.888 1.00 0.00 112 PHE A CA 17
ATOM 29661 C C . PHE A 1 112 ? 2.046 0.511 -2.239 1.00 0.00 112 PHE A C 17
ATOM 29662 O O . PHE A 1 112 ? 2.881 0.073 -1.447 1.00 0.00 112 PHE A O 17
ATOM 29679 N N . ILE A 1 113 ? 1.821 -0.033 -3.430 1.00 0.00 113 ILE A N 17
ATOM 29680 C CA . ILE A 1 113 ? 2.561 -1.204 -3.885 1.00 0.00 113 ILE A CA 17
ATOM 29681 C C . ILE A 1 113 ? 3.679 -0.809 -4.844 1.00 0.00 113 ILE A C 17
ATOM 29682 O O . ILE A 1 113 ? 3.443 -0.129 -5.843 1.00 0.00 113 ILE A O 17
ATOM 29698 N N . HIS A 1 114 ? 4.897 -1.242 -4.535 1.00 0.00 114 HIS A N 17
ATOM 29699 C CA . HIS A 1 114 ? 6.052 -0.936 -5.371 1.00 0.00 114 HIS A CA 17
ATOM 29700 C C . HIS A 1 114 ? 6.328 -2.070 -6.353 1.00 0.00 114 HIS A C 17
ATOM 29701 O O . HIS A 1 114 ? 6.748 -3.158 -5.957 1.00 0.00 114 HIS A O 17
ATOM 29716 N N . ILE A 1 115 ? 6.089 -1.809 -7.633 1.00 0.00 115 ILE A N 17
ATOM 29717 C CA . ILE A 1 115 ? 6.312 -2.808 -8.671 1.00 0.00 115 ILE A CA 17
ATOM 29718 C C . ILE A 1 115 ? 7.800 -2.983 -8.955 1.00 0.00 115 ILE A C 17
ATOM 29719 O O . ILE A 1 115 ? 8.435 -2.117 -9.557 1.00 0.00 115 ILE A O 17
ATOM 29735 N N . LYS A 1 116 ? 8.351 -4.110 -8.517 1.00 0.00 116 LYS A N 17
ATOM 29736 C CA . LYS A 1 116 ? 9.765 -4.402 -8.726 1.00 0.00 116 LYS A CA 17
ATOM 29737 C C . LYS A 1 116 ? 10.004 -4.960 -10.126 1.00 0.00 116 LYS A C 17
ATOM 29738 O O . LYS A 1 116 ? 9.922 -6.168 -10.344 1.00 0.00 116 LYS A O 17
ATOM 29757 N N . GLU A 1 117 ? 10.301 -4.072 -11.069 1.00 0.00 117 GLU A N 17
ATOM 29758 C CA . GLU A 1 117 ? 10.553 -4.477 -12.447 1.00 0.00 117 GLU A CA 17
ATOM 29759 C C . GLU A 1 117 ? 12.043 -4.709 -12.682 1.00 0.00 117 GLU A C 17
ATOM 29760 O O . GLU A 1 117 ? 12.616 -4.207 -13.649 1.00 0.00 117 GLU A O 17
ATOM 29772 N N . VAL A 1 118 ? 12.665 -5.474 -11.790 1.00 0.00 118 VAL A N 17
ATOM 29773 C CA . VAL A 1 118 ? 14.087 -5.774 -11.899 1.00 0.00 118 VAL A CA 17
ATOM 29774 C C . VAL A 1 118 ? 14.334 -6.923 -12.871 1.00 0.00 118 VAL A C 17
ATOM 29775 O O . VAL A 1 118 ? 15.439 -7.087 -13.389 1.00 0.00 118 VAL A O 17
ATOM 29788 N N . THR A 1 119 ? 13.296 -7.717 -13.114 1.00 0.00 119 THR A N 17
ATOM 29789 C CA . THR A 1 119 ? 13.399 -8.852 -14.023 1.00 0.00 119 THR A CA 17
ATOM 29790 C C . THR A 1 119 ? 13.106 -8.435 -15.460 1.00 0.00 119 THR A C 17
ATOM 29791 O O . THR A 1 119 ? 13.278 -9.220 -16.392 1.00 0.00 119 THR A O 17
ATOM 29802 N N . GLY A 1 1 ? -9.739 24.603 -24.946 1.00 0.00 1 GLY A N 18
ATOM 29803 C CA . GLY A 1 1 ? -9.370 23.548 -24.021 1.00 0.00 1 GLY A CA 18
ATOM 29804 C C . GLY A 1 1 ? -7.875 23.299 -23.991 1.00 0.00 1 GLY A C 18
ATOM 29805 O O . GLY A 1 1 ? -7.163 23.639 -24.937 1.00 0.00 1 GLY A O 18
ATOM 29809 N N . SER A 1 2 ? -7.396 22.707 -22.902 1.00 0.00 2 SER A N 18
ATOM 29810 C CA . SER A 1 2 ? -5.974 22.419 -22.751 1.00 0.00 2 SER A CA 18
ATOM 29811 C C . SER A 1 2 ? -5.761 21.156 -21.921 1.00 0.00 2 SER A C 18
ATOM 29812 O O . SER A 1 2 ? -6.648 20.729 -21.181 1.00 0.00 2 SER A O 18
ATOM 29820 N N . SER A 1 3 ? -4.579 20.563 -22.050 1.00 0.00 3 SER A N 18
ATOM 29821 C CA . SER A 1 3 ? -4.249 19.347 -21.316 1.00 0.00 3 SER A CA 18
ATOM 29822 C C . SER A 1 3 ? -2.842 19.430 -20.733 1.00 0.00 3 SER A C 18
ATOM 29823 O O . SER A 1 3 ? -2.080 20.344 -21.046 1.00 0.00 3 SER A O 18
ATOM 29831 N N . GLY A 1 4 ? -2.504 18.467 -19.881 1.00 0.00 4 GLY A N 18
ATOM 29832 C CA . GLY A 1 4 ? -1.189 18.448 -19.266 1.00 0.00 4 GLY A CA 18
ATOM 29833 C C . GLY A 1 4 ? -0.072 18.374 -20.288 1.00 0.00 4 GLY A C 18
ATOM 29834 O O . GLY A 1 4 ? -0.225 18.835 -21.419 1.00 0.00 4 GLY A O 18
ATOM 29838 N N . SER A 1 5 ? 1.055 17.794 -19.889 1.00 0.00 5 SER A N 18
ATOM 29839 C CA . SER A 1 5 ? 2.205 17.667 -20.777 1.00 0.00 5 SER A CA 18
ATOM 29840 C C . SER A 1 5 ? 3.178 16.613 -20.258 1.00 0.00 5 SER A C 18
ATOM 29841 O O . SER A 1 5 ? 3.442 16.533 -19.058 1.00 0.00 5 SER A O 18
ATOM 29849 N N . SER A 1 6 ? 3.709 15.806 -21.171 1.00 0.00 6 SER A N 18
ATOM 29850 C CA . SER A 1 6 ? 4.651 14.754 -20.806 1.00 0.00 6 SER A CA 18
ATOM 29851 C C . SER A 1 6 ? 6.027 15.024 -21.407 1.00 0.00 6 SER A C 18
ATOM 29852 O O . SER A 1 6 ? 6.162 15.792 -22.358 1.00 0.00 6 SER A O 18
ATOM 29860 N N . GLY A 1 7 ? 7.048 14.386 -20.842 1.00 0.00 7 GLY A N 18
ATOM 29861 C CA . GLY A 1 7 ? 8.401 14.570 -21.334 1.00 0.00 7 GLY A CA 18
ATOM 29862 C C . GLY A 1 7 ? 9.381 13.594 -20.714 1.00 0.00 7 GLY A C 18
ATOM 29863 O O . GLY A 1 7 ? 8.980 12.654 -20.026 1.00 0.00 7 GLY A O 18
ATOM 29867 N N . ARG A 1 8 ? 10.668 13.814 -20.959 1.00 0.00 8 ARG A N 18
ATOM 29868 C CA . ARG A 1 8 ? 11.708 12.944 -20.422 1.00 0.00 8 ARG A CA 18
ATOM 29869 C C . ARG A 1 8 ? 12.658 13.726 -19.520 1.00 0.00 8 ARG A C 18
ATOM 29870 O O . ARG A 1 8 ? 12.936 14.901 -19.762 1.00 0.00 8 ARG A O 18
ATOM 29891 N N . LEU A 1 9 ? 13.153 13.066 -18.478 1.00 0.00 9 LEU A N 18
ATOM 29892 C CA . LEU A 1 9 ? 14.072 13.699 -17.538 1.00 0.00 9 LEU A CA 18
ATOM 29893 C C . LEU A 1 9 ? 14.954 12.658 -16.855 1.00 0.00 9 LEU A C 18
ATOM 29894 O O . LEU A 1 9 ? 14.471 11.832 -16.079 1.00 0.00 9 LEU A O 18
ATOM 29910 N N . LEU A 1 10 ? 16.249 12.705 -17.147 1.00 0.00 10 LEU A N 18
ATOM 29911 C CA . LEU A 1 10 ? 17.200 11.768 -16.559 1.00 0.00 10 LEU A CA 18
ATOM 29912 C C . LEU A 1 10 ? 16.933 11.583 -15.069 1.00 0.00 10 LEU A C 18
ATOM 29913 O O . LEU A 1 10 ? 16.533 12.521 -14.379 1.00 0.00 10 LEU A O 18
ATOM 29929 N N . ASP A 1 11 ? 17.158 10.369 -14.579 1.00 0.00 11 ASP A N 18
ATOM 29930 C CA . ASP A 1 11 ? 16.945 10.062 -13.169 1.00 0.00 11 ASP A CA 18
ATOM 29931 C C . ASP A 1 11 ? 17.447 8.661 -12.837 1.00 0.00 11 ASP A C 18
ATOM 29932 O O . ASP A 1 11 ? 16.877 7.663 -13.282 1.00 0.00 11 ASP A O 18
ATOM 29941 N N . LEU A 1 12 ? 18.516 8.592 -12.052 1.00 0.00 12 LEU A N 18
ATOM 29942 C CA . LEU A 1 12 ? 19.097 7.312 -11.660 1.00 0.00 12 LEU A CA 18
ATOM 29943 C C . LEU A 1 12 ? 18.011 6.259 -11.465 1.00 0.00 12 LEU A C 18
ATOM 29944 O O . LEU A 1 12 ? 18.054 5.190 -12.072 1.00 0.00 12 LEU A O 18
ATOM 29960 N N . GLU A 1 13 ? 17.037 6.570 -10.614 1.00 0.00 13 GLU A N 18
ATOM 29961 C CA . GLU A 1 13 ? 15.940 5.650 -10.341 1.00 0.00 13 GLU A CA 18
ATOM 29962 C C . GLU A 1 13 ? 14.670 6.088 -11.065 1.00 0.00 13 GLU A C 18
ATOM 29963 O O . GLU A 1 13 ? 14.436 7.279 -11.266 1.00 0.00 13 GLU A O 18
ATOM 29975 N N . ASN A 1 14 ? 13.853 5.115 -11.455 1.00 0.00 14 ASN A N 18
ATOM 29976 C CA . ASN A 1 14 ? 12.607 5.398 -12.159 1.00 0.00 14 ASN A CA 18
ATOM 29977 C C . ASN A 1 14 ? 11.498 5.761 -11.176 1.00 0.00 14 ASN A C 18
ATOM 29978 O O . ASN A 1 14 ? 10.766 6.730 -11.380 1.00 0.00 14 ASN A O 18
ATOM 29989 N N . ILE A 1 15 ? 11.381 4.977 -10.109 1.00 0.00 15 ILE A N 18
ATOM 29990 C CA . ILE A 1 15 ? 10.363 5.217 -9.094 1.00 0.00 15 ILE A CA 18
ATOM 29991 C C . ILE A 1 15 ? 10.723 6.418 -8.226 1.00 0.00 15 ILE A C 18
ATOM 29992 O O . ILE A 1 15 ? 11.888 6.620 -7.883 1.00 0.00 15 ILE A O 18
ATOM 30008 N N . GLN A 1 16 ? 9.716 7.210 -7.874 1.00 0.00 16 GLN A N 18
ATOM 30009 C CA . GLN A 1 16 ? 9.928 8.391 -7.045 1.00 0.00 16 GLN A CA 18
ATOM 30010 C C . GLN A 1 16 ? 8.929 8.433 -5.893 1.00 0.00 16 GLN A C 18
ATOM 30011 O O . GLN A 1 16 ? 7.829 8.968 -6.031 1.00 0.00 16 GLN A O 18
ATOM 30025 N N . ILE A 1 17 ? 9.320 7.864 -4.757 1.00 0.00 17 ILE A N 18
ATOM 30026 C CA . ILE A 1 17 ? 8.460 7.838 -3.581 1.00 0.00 17 ILE A CA 18
ATOM 30027 C C . ILE A 1 17 ? 8.822 8.955 -2.609 1.00 0.00 17 ILE A C 18
ATOM 30028 O O . ILE A 1 17 ? 9.993 9.221 -2.338 1.00 0.00 17 ILE A O 18
ATOM 30044 N N . PRO A 1 18 ? 7.794 9.627 -2.070 1.00 0.00 18 PRO A N 18
ATOM 30045 C CA . PRO A 1 18 ? 7.978 10.726 -1.117 1.00 0.00 18 PRO A CA 18
ATOM 30046 C C . PRO A 1 18 ? 8.498 10.242 0.232 1.00 0.00 18 PRO A C 18
ATOM 30047 O O . PRO A 1 18 ? 8.745 9.051 0.422 1.00 0.00 18 PRO A O 18
ATOM 30058 N N . ASP A 1 19 ? 8.661 11.173 1.166 1.00 0.00 19 ASP A N 18
ATOM 30059 C CA . ASP A 1 19 ? 9.150 10.841 2.499 1.00 0.00 19 ASP A CA 18
ATOM 30060 C C . ASP A 1 19 ? 8.011 10.357 3.391 1.00 0.00 19 ASP A C 18
ATOM 30061 O O . ASP A 1 19 ? 8.194 9.466 4.220 1.00 0.00 19 ASP A O 18
ATOM 30070 N N . ALA A 1 20 ? 6.836 10.951 3.215 1.00 0.00 20 ALA A N 18
ATOM 30071 C CA . ALA A 1 20 ? 5.667 10.581 4.003 1.00 0.00 20 ALA A CA 18
ATOM 30072 C C . ALA A 1 20 ? 4.590 9.952 3.125 1.00 0.00 20 ALA A C 18
ATOM 30073 O O . ALA A 1 20 ? 4.547 10.155 1.912 1.00 0.00 20 ALA A O 18
ATOM 30080 N N . PRO A 1 21 ? 3.699 9.168 3.751 1.00 0.00 21 PRO A N 18
ATOM 30081 C CA . PRO A 1 21 ? 2.605 8.493 3.045 1.00 0.00 21 PRO A CA 18
ATOM 30082 C C . PRO A 1 21 ? 1.545 9.470 2.549 1.00 0.00 21 PRO A C 18
ATOM 30083 O O . PRO A 1 21 ? 0.963 10.235 3.318 1.00 0.00 21 PRO A O 18
ATOM 30094 N N . PRO A 1 22 ? 1.287 9.446 1.233 1.00 0.00 22 PRO A N 18
ATOM 30095 C CA . PRO A 1 22 ? 0.294 10.323 0.605 1.00 0.00 22 PRO A CA 18
ATOM 30096 C C . PRO A 1 22 ? -1.134 9.954 0.992 1.00 0.00 22 PRO A C 18
ATOM 30097 O O . PRO A 1 22 ? -1.416 8.834 1.420 1.00 0.00 22 PRO A O 18
ATOM 30108 N N . PRO A 1 23 ? -2.057 10.915 0.838 1.00 0.00 23 PRO A N 18
ATOM 30109 C CA . PRO A 1 23 ? -3.471 10.713 1.165 1.00 0.00 23 PRO A CA 18
ATOM 30110 C C . PRO A 1 23 ? -4.160 9.760 0.195 1.00 0.00 23 PRO A C 18
ATOM 30111 O O . PRO A 1 23 ? -4.301 10.061 -0.991 1.00 0.00 23 PRO A O 18
ATOM 30122 N N . ILE A 1 24 ? -4.588 8.610 0.705 1.00 0.00 24 ILE A N 18
ATOM 30123 C CA . ILE A 1 24 ? -5.264 7.614 -0.117 1.00 0.00 24 ILE A CA 18
ATOM 30124 C C . ILE A 1 24 ? -6.457 8.221 -0.847 1.00 0.00 24 ILE A C 18
ATOM 30125 O O . ILE A 1 24 ? -7.233 8.994 -0.284 1.00 0.00 24 ILE A O 18
ATOM 30141 N N . PRO A 1 25 ? -6.610 7.864 -2.131 1.00 0.00 25 PRO A N 18
ATOM 30142 C CA . PRO A 1 25 ? -7.708 8.360 -2.965 1.00 0.00 25 PRO A CA 18
ATOM 30143 C C . PRO A 1 25 ? -9.059 7.792 -2.544 1.00 0.00 25 PRO A C 18
ATOM 30144 O O . PRO A 1 25 ? -9.143 6.983 -1.620 1.00 0.00 25 PRO A O 18
ATOM 30155 N N . LYS A 1 26 ? -10.115 8.220 -3.228 1.00 0.00 26 LYS A N 18
ATOM 30156 C CA . LYS A 1 26 ? -11.463 7.753 -2.926 1.00 0.00 26 LYS A CA 18
ATOM 30157 C C . LYS A 1 26 ? -11.683 6.343 -3.463 1.00 0.00 26 LYS A C 18
ATOM 30158 O O . LYS A 1 26 ? -11.680 6.123 -4.674 1.00 0.00 26 LYS A O 18
ATOM 30177 N N . GLU A 1 27 ? -11.874 5.391 -2.554 1.00 0.00 27 GLU A N 18
ATOM 30178 C CA . GLU A 1 27 ? -12.096 4.002 -2.938 1.00 0.00 27 GLU A CA 18
ATOM 30179 C C . GLU A 1 27 ? -12.904 3.918 -4.230 1.00 0.00 27 GLU A C 18
ATOM 30180 O O . GLU A 1 27 ? -13.982 4.498 -4.356 1.00 0.00 27 GLU A O 18
ATOM 30192 N N . PRO A 1 28 ? -12.370 3.178 -5.213 1.00 0.00 28 PRO A N 18
ATOM 30193 C CA . PRO A 1 28 ? -13.024 2.999 -6.513 1.00 0.00 28 PRO A CA 18
ATOM 30194 C C . PRO A 1 28 ? -14.281 2.141 -6.417 1.00 0.00 28 PRO A C 18
ATOM 30195 O O . PRO A 1 28 ? -14.223 0.981 -6.008 1.00 0.00 28 PRO A O 18
ATOM 30206 N N . SER A 1 29 ? -15.417 2.719 -6.795 1.00 0.00 29 SER A N 18
ATOM 30207 C CA . SER A 1 29 ? -16.689 2.008 -6.748 1.00 0.00 29 SER A CA 18
ATOM 30208 C C . SER A 1 29 ? -16.969 1.308 -8.075 1.00 0.00 29 SER A C 18
ATOM 30209 O O . SER A 1 29 ? -18.065 1.414 -8.625 1.00 0.00 29 SER A O 18
ATOM 30217 N N . ASN A 1 30 ? -15.971 0.593 -8.583 1.00 0.00 30 ASN A N 18
ATOM 30218 C CA . ASN A 1 30 ? -16.109 -0.124 -9.845 1.00 0.00 30 ASN A CA 18
ATOM 30219 C C . ASN A 1 30 ? -15.541 -1.535 -9.734 1.00 0.00 30 ASN A C 18
ATOM 30220 O O . ASN A 1 30 ? -14.860 -2.015 -10.641 1.00 0.00 30 ASN A O 18
ATOM 30231 N N . TYR A 1 31 ? -15.826 -2.195 -8.617 1.00 0.00 31 TYR A N 18
ATOM 30232 C CA . TYR A 1 31 ? -15.342 -3.551 -8.385 1.00 0.00 31 TYR A CA 18
ATOM 30233 C C . TYR A 1 31 ? -16.501 -4.502 -8.103 1.00 0.00 31 TYR A C 18
ATOM 30234 O O . TYR A 1 31 ? -16.391 -5.403 -7.271 1.00 0.00 31 TYR A O 18
ATOM 30252 N N . ASP A 1 32 ? -17.611 -4.295 -8.802 1.00 0.00 32 ASP A N 18
ATOM 30253 C CA . ASP A 1 32 ? -18.791 -5.134 -8.629 1.00 0.00 32 ASP A CA 18
ATOM 30254 C C . ASP A 1 32 ? -18.499 -6.574 -9.038 1.00 0.00 32 ASP A C 18
ATOM 30255 O O . ASP A 1 32 ? -18.951 -7.518 -8.391 1.00 0.00 32 ASP A O 18
ATOM 30264 N N . PHE A 1 33 ? -17.741 -6.735 -10.118 1.00 0.00 33 PHE A N 18
ATOM 30265 C CA . PHE A 1 33 ? -17.389 -8.060 -10.615 1.00 0.00 33 PHE A CA 18
ATOM 30266 C C . PHE A 1 33 ? -17.198 -9.041 -9.461 1.00 0.00 33 PHE A C 18
ATOM 30267 O O . PHE A 1 33 ? -16.476 -8.758 -8.505 1.00 0.00 33 PHE A O 18
ATOM 30284 N N . SER A 1 34 ? -17.852 -10.194 -9.558 1.00 0.00 34 SER A N 18
ATOM 30285 C CA . SER A 1 34 ? -17.758 -11.215 -8.521 1.00 0.00 34 SER A CA 18
ATOM 30286 C C . SER A 1 34 ? -16.756 -12.297 -8.913 1.00 0.00 34 SER A C 18
ATOM 30287 O O . SER A 1 34 ? -17.101 -13.262 -9.593 1.00 0.00 34 SER A O 18
ATOM 30295 N N . GLY A 1 35 ? -15.511 -12.127 -8.479 1.00 0.00 35 GLY A N 18
ATOM 30296 C CA . GLY A 1 35 ? -14.476 -13.095 -8.793 1.00 0.00 35 GLY A CA 18
ATOM 30297 C C . GLY A 1 35 ? -14.622 -14.377 -7.998 1.00 0.00 35 GLY A C 18
ATOM 30298 O O . GLY A 1 35 ? -15.706 -14.722 -7.529 1.00 0.00 35 GLY A O 18
ATOM 30302 N N . PRO A 1 36 ? -13.508 -15.108 -7.839 1.00 0.00 36 PRO A N 18
ATOM 30303 C CA . PRO A 1 36 ? -13.491 -16.372 -7.096 1.00 0.00 36 PRO A CA 18
ATOM 30304 C C . PRO A 1 36 ? -13.688 -16.167 -5.598 1.00 0.00 36 PRO A C 18
ATOM 30305 O O . PRO A 1 36 ? -13.649 -17.121 -4.821 1.00 0.00 36 PRO A O 18
ATOM 30316 N N . SER A 1 37 ? -13.901 -14.917 -5.199 1.00 0.00 37 SER A N 18
ATOM 30317 C CA . SER A 1 37 ? -14.101 -14.587 -3.793 1.00 0.00 37 SER A CA 18
ATOM 30318 C C . SER A 1 37 ? -14.838 -15.710 -3.071 1.00 0.00 37 SER A C 18
ATOM 30319 O O . SER A 1 37 ? -14.414 -16.161 -2.007 1.00 0.00 37 SER A O 18
ATOM 30327 N N . SER A 1 38 ? -15.943 -16.158 -3.658 1.00 0.00 38 SER A N 18
ATOM 30328 C CA . SER A 1 38 ? -16.742 -17.226 -3.069 1.00 0.00 38 SER A CA 18
ATOM 30329 C C . SER A 1 38 ? -16.729 -17.138 -1.546 1.00 0.00 38 SER A C 18
ATOM 30330 O O . SER A 1 38 ? -16.450 -18.120 -0.859 1.00 0.00 38 SER A O 18
ATOM 30338 N N . GLY A 1 39 ? -17.034 -15.954 -1.025 1.00 0.00 39 GLY A N 18
ATOM 30339 C CA . GLY A 1 39 ? -17.051 -15.758 0.413 1.00 0.00 39 GLY A CA 18
ATOM 30340 C C . GLY A 1 39 ? -18.457 -15.621 0.962 1.00 0.00 39 GLY A C 18
ATOM 30341 O O . GLY A 1 39 ? -18.808 -16.262 1.954 1.00 0.00 39 GLY A O 18
ATOM 30345 N N . ILE A 1 40 ? -19.264 -14.785 0.318 1.00 0.00 40 ILE A N 18
ATOM 30346 C CA . ILE A 1 40 ? -20.639 -14.566 0.749 1.00 0.00 40 ILE A CA 18
ATOM 30347 C C . ILE A 1 40 ? -21.628 -14.993 -0.331 1.00 0.00 40 ILE A C 18
ATOM 30348 O O . ILE A 1 40 ? -22.720 -14.436 -0.440 1.00 0.00 40 ILE A O 18
ATOM 30364 N N . GLU A 1 41 ? -21.237 -15.986 -1.124 1.00 0.00 41 GLU A N 18
ATOM 30365 C CA . GLU A 1 41 ? -22.091 -16.488 -2.195 1.00 0.00 41 GLU A CA 18
ATOM 30366 C C . GLU A 1 41 ? -23.409 -17.016 -1.637 1.00 0.00 41 GLU A C 18
ATOM 30367 O O . GLU A 1 41 ? -23.539 -17.248 -0.436 1.00 0.00 41 GLU A O 18
ATOM 30379 N N . GLY A 1 42 ? -24.386 -17.204 -2.520 1.00 0.00 42 GLY A N 18
ATOM 30380 C CA . GLY A 1 42 ? -25.682 -17.702 -2.098 1.00 0.00 42 GLY A CA 18
ATOM 30381 C C . GLY A 1 42 ? -25.577 -18.704 -0.965 1.00 0.00 42 GLY A C 18
ATOM 30382 O O . GLY A 1 42 ? -25.166 -19.846 -1.174 1.00 0.00 42 GLY A O 18
ATOM 30386 N N . ARG A 1 43 ? -25.947 -18.277 0.237 1.00 0.00 43 ARG A N 18
ATOM 30387 C CA . ARG A 1 43 ? -25.889 -19.144 1.408 1.00 0.00 43 ARG A CA 18
ATOM 30388 C C . ARG A 1 43 ? -26.163 -20.595 1.023 1.00 0.00 43 ARG A C 18
ATOM 30389 O O . ARG A 1 43 ? -27.220 -20.915 0.481 1.00 0.00 43 ARG A O 18
ATOM 30410 N N . GLY A 1 44 ? -25.202 -21.469 1.307 1.00 0.00 44 GLY A N 18
ATOM 30411 C CA . GLY A 1 44 ? -25.358 -22.875 0.983 1.00 0.00 44 GLY A CA 18
ATOM 30412 C C . GLY A 1 44 ? -24.029 -23.578 0.794 1.00 0.00 44 GLY A C 18
ATOM 30413 O O . GLY A 1 44 ? -23.882 -24.414 -0.098 1.00 0.00 44 GLY A O 18
ATOM 30417 N N . SER A 1 45 ? -23.057 -23.238 1.634 1.00 0.00 45 SER A N 18
ATOM 30418 C CA . SER A 1 45 ? -21.730 -23.838 1.552 1.00 0.00 45 SER A CA 18
ATOM 30419 C C . SER A 1 45 ? -21.327 -24.068 0.099 1.00 0.00 45 SER A C 18
ATOM 30420 O O . SER A 1 45 ? -20.720 -25.086 -0.235 1.00 0.00 45 SER A O 18
ATOM 30428 N N . SER A 1 46 ? -21.669 -23.115 -0.762 1.00 0.00 46 SER A N 18
ATOM 30429 C CA . SER A 1 46 ? -21.347 -23.214 -2.180 1.00 0.00 46 SER A CA 18
ATOM 30430 C C . SER A 1 46 ? -20.030 -22.509 -2.489 1.00 0.00 46 SER A C 18
ATOM 30431 O O . SER A 1 46 ? -19.474 -21.810 -1.643 1.00 0.00 46 SER A O 18
ATOM 30439 N N . GLY A 1 47 ? -19.535 -22.699 -3.708 1.00 0.00 47 GLY A N 18
ATOM 30440 C CA . GLY A 1 47 ? -18.287 -22.076 -4.108 1.00 0.00 47 GLY A CA 18
ATOM 30441 C C . GLY A 1 47 ? -17.521 -22.908 -5.118 1.00 0.00 47 GLY A C 18
ATOM 30442 O O . GLY A 1 47 ? -16.675 -23.722 -4.747 1.00 0.00 47 GLY A O 18
ATOM 30446 N N . SER A 1 48 ? -17.819 -22.705 -6.397 1.00 0.00 48 SER A N 18
ATOM 30447 C CA . SER A 1 48 ? -17.156 -23.447 -7.463 1.00 0.00 48 SER A CA 18
ATOM 30448 C C . SER A 1 48 ? -16.303 -22.519 -8.322 1.00 0.00 48 SER A C 18
ATOM 30449 O O . SER A 1 48 ? -16.601 -21.332 -8.457 1.00 0.00 48 SER A O 18
ATOM 30457 N N . SER A 1 49 ? -15.240 -23.069 -8.901 1.00 0.00 49 SER A N 18
ATOM 30458 C CA . SER A 1 49 ? -14.340 -22.290 -9.744 1.00 0.00 49 SER A CA 18
ATOM 30459 C C . SER A 1 49 ? -15.061 -21.792 -10.993 1.00 0.00 49 SER A C 18
ATOM 30460 O O . SER A 1 49 ? -15.799 -22.537 -11.636 1.00 0.00 49 SER A O 18
ATOM 30468 N N . GLY A 1 50 ? -14.841 -20.525 -11.330 1.00 0.00 50 GLY A N 18
ATOM 30469 C CA . GLY A 1 50 ? -15.476 -19.947 -12.500 1.00 0.00 50 GLY A CA 18
ATOM 30470 C C . GLY A 1 50 ? -14.801 -20.364 -13.791 1.00 0.00 50 GLY A C 18
ATOM 30471 O O . GLY A 1 50 ? -14.137 -21.399 -13.846 1.00 0.00 50 GLY A O 18
ATOM 30475 N N . SER A 1 51 ? -14.971 -19.557 -14.834 1.00 0.00 51 SER A N 18
ATOM 30476 C CA . SER A 1 51 ? -14.377 -19.851 -16.133 1.00 0.00 51 SER A CA 18
ATOM 30477 C C . SER A 1 51 ? -12.979 -19.248 -16.239 1.00 0.00 51 SER A C 18
ATOM 30478 O O . SER A 1 51 ? -12.611 -18.366 -15.464 1.00 0.00 51 SER A O 18
ATOM 30486 N N . SER A 1 52 ? -12.206 -19.732 -17.205 1.00 0.00 52 SER A N 18
ATOM 30487 C CA . SER A 1 52 ? -10.847 -19.246 -17.412 1.00 0.00 52 SER A CA 18
ATOM 30488 C C . SER A 1 52 ? -10.857 -17.853 -18.036 1.00 0.00 52 SER A C 18
ATOM 30489 O O . SER A 1 52 ? -11.169 -17.691 -19.215 1.00 0.00 52 SER A O 18
ATOM 30497 N N . GLY A 1 53 ? -10.514 -16.850 -17.233 1.00 0.00 53 GLY A N 18
ATOM 30498 C CA . GLY A 1 53 ? -10.490 -15.484 -17.722 1.00 0.00 53 GLY A CA 18
ATOM 30499 C C . GLY A 1 53 ? -9.168 -14.794 -17.451 1.00 0.00 53 GLY A C 18
ATOM 30500 O O . GLY A 1 53 ? -8.470 -14.388 -18.380 1.00 0.00 53 GLY A O 18
ATOM 30504 N N . SER A 1 54 ? -8.825 -14.658 -16.174 1.00 0.00 54 SER A N 18
ATOM 30505 C CA . SER A 1 54 ? -7.580 -14.006 -15.783 1.00 0.00 54 SER A CA 18
ATOM 30506 C C . SER A 1 54 ? -6.374 -14.797 -16.280 1.00 0.00 54 SER A C 18
ATOM 30507 O O . SER A 1 54 ? -5.912 -15.728 -15.620 1.00 0.00 54 SER A O 18
ATOM 30515 N N . SER A 1 55 ? -5.867 -14.419 -17.449 1.00 0.00 55 SER A N 18
ATOM 30516 C CA . SER A 1 55 ? -4.717 -15.094 -18.039 1.00 0.00 55 SER A CA 18
ATOM 30517 C C . SER A 1 55 ? -3.504 -15.003 -17.118 1.00 0.00 55 SER A C 18
ATOM 30518 O O . SER A 1 55 ? -2.889 -16.015 -16.781 1.00 0.00 55 SER A O 18
ATOM 30526 N N . GLY A 1 56 ? -3.165 -13.783 -16.713 1.00 0.00 56 GLY A N 18
ATOM 30527 C CA . GLY A 1 56 ? -2.027 -13.582 -15.835 1.00 0.00 56 GLY A CA 18
ATOM 30528 C C . GLY A 1 56 ? -0.891 -14.541 -16.130 1.00 0.00 56 GLY A C 18
ATOM 30529 O O . GLY A 1 56 ? -0.745 -15.565 -15.462 1.00 0.00 56 GLY A O 18
ATOM 30533 N N . ASP A 1 57 ? -0.085 -14.211 -17.133 1.00 0.00 57 ASP A N 18
ATOM 30534 C CA . ASP A 1 57 ? 1.044 -15.051 -17.515 1.00 0.00 57 ASP A CA 18
ATOM 30535 C C . ASP A 1 57 ? 2.231 -14.823 -16.584 1.00 0.00 57 ASP A C 18
ATOM 30536 O O . ASP A 1 57 ? 2.786 -15.769 -16.025 1.00 0.00 57 ASP A O 18
ATOM 30545 N N . LYS A 1 58 ? 2.616 -13.562 -16.422 1.00 0.00 58 LYS A N 18
ATOM 30546 C CA . LYS A 1 58 ? 3.737 -13.208 -15.559 1.00 0.00 58 LYS A CA 18
ATOM 30547 C C . LYS A 1 58 ? 3.312 -12.188 -14.507 1.00 0.00 58 LYS A C 18
ATOM 30548 O O . LYS A 1 58 ? 3.569 -10.993 -14.650 1.00 0.00 58 LYS A O 18
ATOM 30567 N N . GLU A 1 59 ? 2.663 -12.668 -13.451 1.00 0.00 59 GLU A N 18
ATOM 30568 C CA . GLU A 1 59 ? 2.205 -11.796 -12.376 1.00 0.00 59 GLU A CA 18
ATOM 30569 C C . GLU A 1 59 ? 3.269 -10.761 -12.023 1.00 0.00 59 GLU A C 18
ATOM 30570 O O . GLU A 1 59 ? 4.459 -10.973 -12.260 1.00 0.00 59 GLU A O 18
ATOM 30582 N N . ARG A 1 60 ? 2.832 -9.641 -11.458 1.00 0.00 60 ARG A N 18
ATOM 30583 C CA . ARG A 1 60 ? 3.746 -8.572 -11.074 1.00 0.00 60 ARG A CA 18
ATOM 30584 C C . ARG A 1 60 ? 4.097 -8.662 -9.592 1.00 0.00 60 ARG A C 18
ATOM 30585 O O . ARG A 1 60 ? 3.234 -8.923 -8.753 1.00 0.00 60 ARG A O 18
ATOM 30606 N N . HIS A 1 61 ? 5.370 -8.445 -9.276 1.00 0.00 61 HIS A N 18
ATOM 30607 C CA . HIS A 1 61 ? 5.836 -8.502 -7.895 1.00 0.00 61 HIS A CA 18
ATOM 30608 C C . HIS A 1 61 ? 5.754 -7.128 -7.237 1.00 0.00 61 HIS A C 18
ATOM 30609 O O . HIS A 1 61 ? 6.363 -6.167 -7.706 1.00 0.00 61 HIS A O 18
ATOM 30624 N N . GLY A 1 62 ? 4.996 -7.043 -6.148 1.00 0.00 62 GLY A N 18
ATOM 30625 C CA . GLY A 1 62 ? 4.848 -5.782 -5.444 1.00 0.00 62 GLY A CA 18
ATOM 30626 C C . GLY A 1 62 ? 5.195 -5.895 -3.973 1.00 0.00 62 GLY A C 18
ATOM 30627 O O . GLY A 1 62 ? 5.163 -6.986 -3.402 1.00 0.00 62 GLY A O 18
ATOM 30631 N N . VAL A 1 63 ? 5.528 -4.766 -3.357 1.00 0.00 63 VAL A N 18
ATOM 30632 C CA . VAL A 1 63 ? 5.883 -4.743 -1.943 1.00 0.00 63 VAL A CA 18
ATOM 30633 C C . VAL A 1 63 ? 5.294 -3.520 -1.248 1.00 0.00 63 VAL A C 18
ATOM 30634 O O . VAL A 1 63 ? 5.475 -2.390 -1.700 1.00 0.00 63 VAL A O 18
ATOM 30647 N N . ALA A 1 64 ? 4.588 -3.755 -0.147 1.00 0.00 64 ALA A N 18
ATOM 30648 C CA . ALA A 1 64 ? 3.973 -2.673 0.612 1.00 0.00 64 ALA A CA 18
ATOM 30649 C C . ALA A 1 64 ? 5.032 -1.761 1.223 1.00 0.00 64 ALA A C 18
ATOM 30650 O O . ALA A 1 64 ? 6.017 -2.233 1.792 1.00 0.00 64 ALA A O 18
ATOM 30657 N N . ILE A 1 65 ? 4.823 -0.455 1.102 1.00 0.00 65 ILE A N 18
ATOM 30658 C CA . ILE A 1 65 ? 5.759 0.522 1.643 1.00 0.00 65 ILE A CA 18
ATOM 30659 C C . ILE A 1 65 ? 5.138 1.298 2.799 1.00 0.00 65 ILE A C 18
ATOM 30660 O O . ILE A 1 65 ? 5.839 1.757 3.701 1.00 0.00 65 ILE A O 18
ATOM 30676 N N . TYR A 1 66 ? 3.817 1.439 2.767 1.00 0.00 66 TYR A N 18
ATOM 30677 C CA . TYR A 1 66 ? 3.100 2.160 3.812 1.00 0.00 66 TYR A CA 18
ATOM 30678 C C . TYR A 1 66 ? 2.083 1.254 4.499 1.00 0.00 66 TYR A C 18
ATOM 30679 O O . TYR A 1 66 ? 1.299 0.572 3.841 1.00 0.00 66 TYR A O 18
ATOM 30697 N N . ASN A 1 67 ? 2.102 1.254 5.828 1.00 0.00 67 ASN A N 18
ATOM 30698 C CA . ASN A 1 67 ? 1.182 0.433 6.606 1.00 0.00 67 ASN A CA 18
ATOM 30699 C C . ASN A 1 67 ? -0.266 0.807 6.307 1.00 0.00 67 ASN A C 18
ATOM 30700 O O . ASN A 1 67 ? -0.705 1.919 6.602 1.00 0.00 67 ASN A O 18
ATOM 30711 N N . PHE A 1 68 ? -1.004 -0.130 5.720 1.00 0.00 68 PHE A N 18
ATOM 30712 C CA . PHE A 1 68 ? -2.404 0.101 5.381 1.00 0.00 68 PHE A CA 18
ATOM 30713 C C . PHE A 1 68 ? -3.325 -0.704 6.294 1.00 0.00 68 PHE A C 18
ATOM 30714 O O . PHE A 1 68 ? -3.056 -1.867 6.593 1.00 0.00 68 PHE A O 18
ATOM 30731 N N . GLN A 1 69 ? -4.410 -0.074 6.732 1.00 0.00 69 GLN A N 18
ATOM 30732 C CA . GLN A 1 69 ? -5.370 -0.731 7.612 1.00 0.00 69 GLN A CA 18
ATOM 30733 C C . GLN A 1 69 ? -6.767 -0.717 7.000 1.00 0.00 69 GLN A C 18
ATOM 30734 O O . GLN A 1 69 ? -7.352 0.343 6.787 1.00 0.00 69 GLN A O 18
ATOM 30748 N N . GLY A 1 70 ? -7.296 -1.904 6.718 1.00 0.00 70 GLY A N 18
ATOM 30749 C CA . GLY A 1 70 ? -8.620 -2.007 6.132 1.00 0.00 70 GLY A CA 18
ATOM 30750 C C . GLY A 1 70 ? -9.651 -2.518 7.118 1.00 0.00 70 GLY A C 18
ATOM 30751 O O . GLY A 1 70 ? -9.360 -2.682 8.302 1.00 0.00 70 GLY A O 18
ATOM 30755 N N . SER A 1 71 ? -10.862 -2.769 6.628 1.00 0.00 71 SER A N 18
ATOM 30756 C CA . SER A 1 71 ? -11.942 -3.259 7.476 1.00 0.00 71 SER A CA 18
ATOM 30757 C C . SER A 1 71 ? -12.440 -4.617 6.990 1.00 0.00 71 SER A C 18
ATOM 30758 O O . SER A 1 71 ? -12.585 -5.554 7.774 1.00 0.00 71 SER A O 18
ATOM 30766 N N . GLY A 1 72 ? -12.700 -4.715 5.690 1.00 0.00 72 GLY A N 18
ATOM 30767 C CA . GLY A 1 72 ? -13.179 -5.961 5.121 1.00 0.00 72 GLY A CA 18
ATOM 30768 C C . GLY A 1 72 ? -13.321 -5.893 3.613 1.00 0.00 72 GLY A C 18
ATOM 30769 O O . GLY A 1 72 ? -13.521 -4.818 3.050 1.00 0.00 72 GLY A O 18
ATOM 30773 N N . ALA A 1 73 ? -13.216 -7.045 2.958 1.00 0.00 73 ALA A N 18
ATOM 30774 C CA . ALA A 1 73 ? -13.334 -7.111 1.507 1.00 0.00 73 ALA A CA 18
ATOM 30775 C C . ALA A 1 73 ? -14.402 -6.148 0.998 1.00 0.00 73 ALA A C 18
ATOM 30776 O O . ALA A 1 73 ? -15.341 -5.793 1.710 1.00 0.00 73 ALA A O 18
ATOM 30783 N N . PRO A 1 74 ? -14.256 -5.714 -0.262 1.00 0.00 74 PRO A N 18
ATOM 30784 C CA . PRO A 1 74 ? -13.142 -6.130 -1.119 1.00 0.00 74 PRO A CA 18
ATOM 30785 C C . PRO A 1 74 ? -11.809 -5.547 -0.661 1.00 0.00 74 PRO A C 18
ATOM 30786 O O . PRO A 1 74 ? -10.761 -5.848 -1.232 1.00 0.00 74 PRO A O 18
ATOM 30797 N N . GLN A 1 75 ? -11.858 -4.713 0.373 1.00 0.00 75 GLN A N 18
ATOM 30798 C CA . GLN A 1 75 ? -10.654 -4.088 0.907 1.00 0.00 75 GLN A CA 18
ATOM 30799 C C . GLN A 1 75 ? -9.761 -5.121 1.589 1.00 0.00 75 GLN A C 18
ATOM 30800 O O . GLN A 1 75 ? -10.250 -6.060 2.219 1.00 0.00 75 GLN A O 18
ATOM 30814 N N . LEU A 1 76 ? -8.452 -4.941 1.459 1.00 0.00 76 LEU A N 18
ATOM 30815 C CA . LEU A 1 76 ? -7.490 -5.857 2.062 1.00 0.00 76 LEU A CA 18
ATOM 30816 C C . LEU A 1 76 ? -6.407 -5.092 2.816 1.00 0.00 76 LEU A C 18
ATOM 30817 O O . LEU A 1 76 ? -5.942 -4.046 2.362 1.00 0.00 76 LEU A O 18
ATOM 30833 N N . SER A 1 77 ? -6.009 -5.621 3.968 1.00 0.00 77 SER A N 18
ATOM 30834 C CA . SER A 1 77 ? -4.981 -4.987 4.785 1.00 0.00 77 SER A CA 18
ATOM 30835 C C . SER A 1 77 ? -3.591 -5.253 4.215 1.00 0.00 77 SER A C 18
ATOM 30836 O O . SER A 1 77 ? -3.418 -6.111 3.348 1.00 0.00 77 SER A O 18
ATOM 30844 N N . LEU A 1 78 ? -2.605 -4.513 4.708 1.00 0.00 78 LEU A N 18
ATOM 30845 C CA . LEU A 1 78 ? -1.229 -4.669 4.248 1.00 0.00 78 LEU A CA 18
ATOM 30846 C C . LEU A 1 78 ? -0.243 -4.195 5.311 1.00 0.00 78 LEU A C 18
ATOM 30847 O O . LEU A 1 78 ? -0.565 -3.334 6.130 1.00 0.00 78 LEU A O 18
ATOM 30863 N N . GLN A 1 79 ? 0.959 -4.760 5.290 1.00 0.00 79 GLN A N 18
ATOM 30864 C CA . GLN A 1 79 ? 1.993 -4.394 6.252 1.00 0.00 79 GLN A CA 18
ATOM 30865 C C . GLN A 1 79 ? 3.295 -4.037 5.542 1.00 0.00 79 GLN A C 18
ATOM 30866 O O . GLN A 1 79 ? 3.745 -4.759 4.652 1.00 0.00 79 GLN A O 18
ATOM 30880 N N . ILE A 1 80 ? 3.894 -2.921 5.942 1.00 0.00 80 ILE A N 18
ATOM 30881 C CA . ILE A 1 80 ? 5.145 -2.470 5.344 1.00 0.00 80 ILE A CA 18
ATOM 30882 C C . ILE A 1 80 ? 6.169 -3.598 5.296 1.00 0.00 80 ILE A C 18
ATOM 30883 O O . ILE A 1 80 ? 6.502 -4.193 6.320 1.00 0.00 80 ILE A O 18
ATOM 30899 N N . GLY A 1 81 ? 6.668 -3.886 4.097 1.00 0.00 81 GLY A N 18
ATOM 30900 C CA . GLY A 1 81 ? 7.651 -4.942 3.937 1.00 0.00 81 GLY A CA 18
ATOM 30901 C C . GLY A 1 81 ? 7.022 -6.267 3.556 1.00 0.00 81 GLY A C 18
ATOM 30902 O O . GLY A 1 81 ? 7.622 -7.325 3.750 1.00 0.00 81 GLY A O 18
ATOM 30906 N N . ASP A 1 82 ? 5.811 -6.211 3.014 1.00 0.00 82 ASP A N 18
ATOM 30907 C CA . ASP A 1 82 ? 5.100 -7.417 2.605 1.00 0.00 82 ASP A CA 18
ATOM 30908 C C . ASP A 1 82 ? 5.031 -7.518 1.085 1.00 0.00 82 ASP A C 18
ATOM 30909 O O . ASP A 1 82 ? 4.808 -6.523 0.395 1.00 0.00 82 ASP A O 18
ATOM 30918 N N . VAL A 1 83 ? 5.226 -8.727 0.568 1.00 0.00 83 VAL A N 18
ATOM 30919 C CA . VAL A 1 83 ? 5.186 -8.959 -0.872 1.00 0.00 83 VAL A CA 18
ATOM 30920 C C . VAL A 1 83 ? 3.898 -9.665 -1.279 1.00 0.00 83 VAL A C 18
ATOM 30921 O O . VAL A 1 83 ? 3.684 -10.830 -0.944 1.00 0.00 83 VAL A O 18
ATOM 30934 N N . VAL A 1 84 ? 3.043 -8.953 -2.006 1.00 0.00 84 VAL A N 18
ATOM 30935 C CA . VAL A 1 84 ? 1.776 -9.512 -2.461 1.00 0.00 84 VAL A CA 18
ATOM 30936 C C . VAL A 1 84 ? 1.792 -9.756 -3.966 1.00 0.00 84 VAL A C 18
ATOM 30937 O O . VAL A 1 84 ? 2.386 -8.988 -4.723 1.00 0.00 84 VAL A O 18
ATOM 30950 N N . ARG A 1 85 ? 1.135 -10.829 -4.393 1.00 0.00 85 ARG A N 18
ATOM 30951 C CA . ARG A 1 85 ? 1.075 -11.175 -5.808 1.00 0.00 85 ARG A CA 18
ATOM 30952 C C . ARG A 1 85 ? -0.008 -10.369 -6.519 1.00 0.00 85 ARG A C 18
ATOM 30953 O O . ARG A 1 85 ? -1.177 -10.408 -6.136 1.00 0.00 85 ARG A O 18
ATOM 30974 N N . ILE A 1 86 ? 0.390 -9.638 -7.555 1.00 0.00 86 ILE A N 18
ATOM 30975 C CA . ILE A 1 86 ? -0.546 -8.823 -8.319 1.00 0.00 86 ILE A CA 18
ATOM 30976 C C . ILE A 1 86 ? -1.149 -9.615 -9.475 1.00 0.00 86 ILE A C 18
ATOM 30977 O O . ILE A 1 86 ? -0.428 -10.128 -10.330 1.00 0.00 86 ILE A O 18
ATOM 30993 N N . GLN A 1 87 ? -2.474 -9.709 -9.493 1.00 0.00 87 GLN A N 18
ATOM 30994 C CA . GLN A 1 87 ? -3.174 -10.438 -10.544 1.00 0.00 87 GLN A CA 18
ATOM 30995 C C . GLN A 1 87 ? -3.853 -9.477 -11.514 1.00 0.00 87 GLN A C 18
ATOM 30996 O O . GLN A 1 87 ? -3.821 -9.679 -12.727 1.00 0.00 87 GLN A O 18
ATOM 31010 N N . GLU A 1 88 ? -4.467 -8.431 -10.969 1.00 0.00 88 GLU A N 18
ATOM 31011 C CA . GLU A 1 88 ? -5.155 -7.439 -11.788 1.00 0.00 88 GLU A CA 18
ATOM 31012 C C . GLU A 1 88 ? -4.786 -6.024 -11.352 1.00 0.00 88 GLU A C 18
ATOM 31013 O O . GLU A 1 88 ? -4.466 -5.783 -10.188 1.00 0.00 88 GLU A O 18
ATOM 31025 N N . THR A 1 89 ? -4.833 -5.090 -12.297 1.00 0.00 89 THR A N 18
ATOM 31026 C CA . THR A 1 89 ? -4.502 -3.699 -12.013 1.00 0.00 89 THR A CA 18
ATOM 31027 C C . THR A 1 89 ? -5.525 -2.753 -12.631 1.00 0.00 89 THR A C 18
ATOM 31028 O O . THR A 1 89 ? -5.620 -2.639 -13.854 1.00 0.00 89 THR A O 18
ATOM 31039 N N . CYS A 1 90 ? -6.288 -2.076 -11.780 1.00 0.00 90 CYS A N 18
ATOM 31040 C CA . CYS A 1 90 ? -7.305 -1.139 -12.243 1.00 0.00 90 CYS A CA 18
ATOM 31041 C C . CYS A 1 90 ? -7.120 0.229 -11.595 1.00 0.00 90 CYS A C 18
ATOM 31042 O O . CYS A 1 90 ? -6.810 0.328 -10.409 1.00 0.00 90 CYS A O 18
ATOM 31050 N N . GLY A 1 91 ? -7.310 1.282 -12.384 1.00 0.00 91 GLY A N 18
ATOM 31051 C CA . GLY A 1 91 ? -7.158 2.631 -11.870 1.00 0.00 91 GLY A CA 18
ATOM 31052 C C . GLY A 1 91 ? -5.964 2.768 -10.946 1.00 0.00 91 GLY A C 18
ATOM 31053 O O . GLY A 1 91 ? -4.839 2.440 -11.322 1.00 0.00 91 GLY A O 18
ATOM 31057 N N . ASP A 1 92 ? -6.209 3.255 -9.734 1.00 0.00 92 ASP A N 18
ATOM 31058 C CA . ASP A 1 92 ? -5.144 3.435 -8.754 1.00 0.00 92 ASP A CA 18
ATOM 31059 C C . ASP A 1 92 ? -5.264 2.413 -7.628 1.00 0.00 92 ASP A C 18
ATOM 31060 O O . ASP A 1 92 ? -5.155 2.756 -6.450 1.00 0.00 92 ASP A O 18
ATOM 31069 N N . TRP A 1 93 ? -5.490 1.157 -7.997 1.00 0.00 93 TRP A N 18
ATOM 31070 C CA . TRP A 1 93 ? -5.625 0.085 -7.018 1.00 0.00 93 TRP A CA 18
ATOM 31071 C C . TRP A 1 93 ? -5.246 -1.260 -7.627 1.00 0.00 93 TRP A C 18
ATOM 31072 O O . TRP A 1 93 ? -5.621 -1.567 -8.759 1.00 0.00 93 TRP A O 18
ATOM 31093 N N . TYR A 1 94 ? -4.502 -2.059 -6.871 1.00 0.00 94 TYR A N 18
ATOM 31094 C CA . TYR A 1 94 ? -4.070 -3.371 -7.338 1.00 0.00 94 TYR A CA 18
ATOM 31095 C C . TYR A 1 94 ? -5.037 -4.458 -6.879 1.00 0.00 94 TYR A C 18
ATOM 31096 O O . TYR A 1 94 ? -5.826 -4.253 -5.956 1.00 0.00 94 TYR A O 18
ATOM 31114 N N . ARG A 1 95 ? -4.968 -5.615 -7.529 1.00 0.00 95 ARG A N 18
ATOM 31115 C CA . ARG A 1 95 ? -5.837 -6.735 -7.189 1.00 0.00 95 ARG A CA 18
ATOM 31116 C C . ARG A 1 95 ? -5.033 -8.025 -7.052 1.00 0.00 95 ARG A C 18
ATOM 31117 O O . ARG A 1 95 ? -4.475 -8.526 -8.027 1.00 0.00 95 ARG A O 18
ATOM 31138 N N . GLY A 1 96 ? -4.979 -8.556 -5.835 1.00 0.00 96 GLY A N 18
ATOM 31139 C CA . GLY A 1 96 ? -4.240 -9.782 -5.593 1.00 0.00 96 GLY A CA 18
ATOM 31140 C C . GLY A 1 96 ? -4.406 -10.288 -4.174 1.00 0.00 96 GLY A C 18
ATOM 31141 O O . GLY A 1 96 ? -5.485 -10.181 -3.591 1.00 0.00 96 GLY A O 18
ATOM 31145 N N . TYR A 1 97 ? -3.335 -10.843 -3.617 1.00 0.00 97 TYR A N 18
ATOM 31146 C CA . TYR A 1 97 ? -3.368 -11.372 -2.258 1.00 0.00 97 TYR A CA 18
ATOM 31147 C C . TYR A 1 97 ? -1.963 -11.445 -1.668 1.00 0.00 97 TYR A C 18
ATOM 31148 O O . TYR A 1 97 ? -0.969 -11.357 -2.389 1.00 0.00 97 TYR A O 18
ATOM 31166 N N . LEU A 1 98 ? -1.890 -11.607 -0.351 1.00 0.00 98 LEU A N 18
ATOM 31167 C CA . LEU A 1 98 ? -0.607 -11.692 0.338 1.00 0.00 98 LEU A CA 18
ATOM 31168 C C . LEU A 1 98 ? 0.048 -13.050 0.104 1.00 0.00 98 LEU A C 18
ATOM 31169 O O . LEU A 1 98 ? -0.493 -14.086 0.493 1.00 0.00 98 LEU A O 18
ATOM 31185 N N . ILE A 1 99 ? 1.214 -13.036 -0.532 1.00 0.00 99 ILE A N 18
ATOM 31186 C CA . ILE A 1 99 ? 1.944 -14.266 -0.814 1.00 0.00 99 ILE A CA 18
ATOM 31187 C C . ILE A 1 99 ? 2.317 -14.992 0.474 1.00 0.00 99 ILE A C 18
ATOM 31188 O O . ILE A 1 99 ? 1.989 -16.164 0.657 1.00 0.00 99 ILE A O 18
ATOM 31204 N N . LYS A 1 100 ? 3.004 -14.287 1.366 1.00 0.00 100 LYS A N 18
ATOM 31205 C CA . LYS A 1 100 ? 3.421 -14.862 2.640 1.00 0.00 100 LYS A CA 18
ATOM 31206 C C . LYS A 1 100 ? 2.248 -15.541 3.340 1.00 0.00 100 LYS A C 18
ATOM 31207 O O . LYS A 1 100 ? 2.432 -16.487 4.106 1.00 0.00 100 LYS A O 18
ATOM 31226 N N . HIS A 1 101 ? 1.041 -15.053 3.071 1.00 0.00 101 HIS A N 18
ATOM 31227 C CA . HIS A 1 101 ? -0.163 -15.614 3.673 1.00 0.00 101 HIS A CA 18
ATOM 31228 C C . HIS A 1 101 ? -1.358 -15.468 2.737 1.00 0.00 101 HIS A C 18
ATOM 31229 O O . HIS A 1 101 ? -1.905 -14.376 2.576 1.00 0.00 101 HIS A O 18
ATOM 31244 N N . LYS A 1 102 ? -1.759 -16.574 2.120 1.00 0.00 102 LYS A N 18
ATOM 31245 C CA . LYS A 1 102 ? -2.890 -16.570 1.200 1.00 0.00 102 LYS A CA 18
ATOM 31246 C C . LYS A 1 102 ? -4.208 -16.707 1.956 1.00 0.00 102 LYS A C 18
ATOM 31247 O O . LYS A 1 102 ? -5.173 -17.273 1.443 1.00 0.00 102 LYS A O 18
ATOM 31266 N N . MET A 1 103 ? -4.241 -16.185 3.178 1.00 0.00 103 MET A N 18
ATOM 31267 C CA . MET A 1 103 ? -5.441 -16.248 4.003 1.00 0.00 103 MET A CA 18
ATOM 31268 C C . MET A 1 103 ? -6.256 -14.964 3.876 1.00 0.00 103 MET A C 18
ATOM 31269 O O . MET A 1 103 ? -7.387 -14.884 4.357 1.00 0.00 103 MET A O 18
ATOM 31283 N N . LEU A 1 104 ? -5.675 -13.962 3.226 1.00 0.00 104 LEU A N 18
ATOM 31284 C CA . LEU A 1 104 ? -6.347 -12.682 3.035 1.00 0.00 104 LEU A CA 18
ATOM 31285 C C . LEU A 1 104 ? -6.219 -12.209 1.591 1.00 0.00 104 LEU A C 18
ATOM 31286 O O . LEU A 1 104 ? -5.113 -12.074 1.068 1.00 0.00 104 LEU A O 18
ATOM 31302 N N . GLN A 1 105 ? -7.358 -11.957 0.953 1.00 0.00 105 GLN A N 18
ATOM 31303 C CA . GLN A 1 105 ? -7.372 -11.498 -0.431 1.00 0.00 105 GLN A CA 18
ATOM 31304 C C . GLN A 1 105 ? -8.269 -10.274 -0.589 1.00 0.00 105 GLN A C 18
ATOM 31305 O O . GLN A 1 105 ? -9.247 -10.111 0.140 1.00 0.00 105 GLN A O 18
ATOM 31319 N N . GLY A 1 106 ? -7.929 -9.416 -1.546 1.00 0.00 106 GLY A N 18
ATOM 31320 C CA . GLY A 1 106 ? -8.713 -8.219 -1.782 1.00 0.00 106 GLY A CA 18
ATOM 31321 C C . GLY A 1 106 ? -8.001 -7.227 -2.681 1.00 0.00 106 GLY A C 18
ATOM 31322 O O . GLY A 1 106 ? -7.269 -7.618 -3.590 1.00 0.00 106 GLY A O 18
ATOM 31326 N N . ILE A 1 107 ? -8.216 -5.941 -2.427 1.00 0.00 107 ILE A N 18
ATOM 31327 C CA . ILE A 1 107 ? -7.590 -4.891 -3.220 1.00 0.00 107 ILE A CA 18
ATOM 31328 C C . ILE A 1 107 ? -6.869 -3.884 -2.329 1.00 0.00 107 ILE A C 18
ATOM 31329 O O . ILE A 1 107 ? -7.082 -3.847 -1.117 1.00 0.00 107 ILE A O 18
ATOM 31345 N N . PHE A 1 108 ? -6.015 -3.069 -2.938 1.00 0.00 108 PHE A N 18
ATOM 31346 C CA . PHE A 1 108 ? -5.262 -2.061 -2.201 1.00 0.00 108 PHE A CA 18
ATOM 31347 C C . PHE A 1 108 ? -4.761 -0.964 -3.136 1.00 0.00 108 PHE A C 18
ATOM 31348 O O . PHE A 1 108 ? -4.689 -1.136 -4.353 1.00 0.00 108 PHE A O 18
ATOM 31365 N N . PRO A 1 109 ? -4.406 0.192 -2.555 1.00 0.00 109 PRO A N 18
ATOM 31366 C CA . PRO A 1 109 ? -3.905 1.340 -3.317 1.00 0.00 109 PRO A CA 18
ATOM 31367 C C . PRO A 1 109 ? -2.516 1.091 -3.895 1.00 0.00 109 PRO A C 18
ATOM 31368 O O . PRO A 1 109 ? -1.572 0.793 -3.163 1.00 0.00 109 PRO A O 18
ATOM 31379 N N . LYS A 1 110 ? -2.398 1.214 -5.213 1.00 0.00 110 LYS A N 18
ATOM 31380 C CA . LYS A 1 110 ? -1.124 1.004 -5.890 1.00 0.00 110 LYS A CA 18
ATOM 31381 C C . LYS A 1 110 ? -0.036 1.888 -5.289 1.00 0.00 110 LYS A C 18
ATOM 31382 O O . LYS A 1 110 ? 1.133 1.505 -5.242 1.00 0.00 110 LYS A O 18
A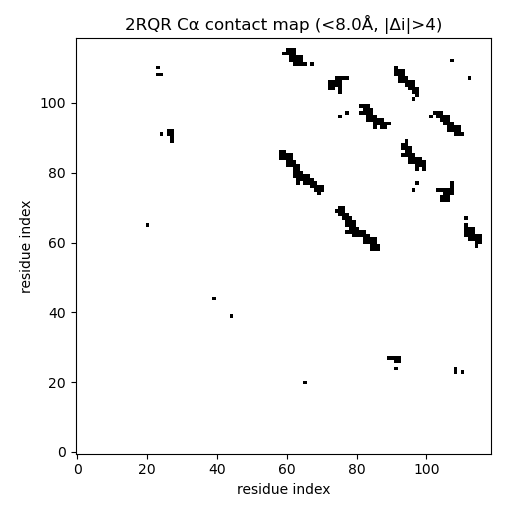TOM 31401 N N . SER A 1 111 ? -0.429 3.072 -4.830 1.00 0.00 111 SER A N 18
ATOM 31402 C CA . SER A 1 111 ? 0.514 4.012 -4.234 1.00 0.00 111 SER A CA 18
ATOM 31403 C C . SER A 1 111 ? 1.184 3.403 -3.006 1.00 0.00 111 SER A C 18
ATOM 31404 O O . SER A 1 111 ? 2.172 3.933 -2.497 1.00 0.00 111 SER A O 18
ATOM 31412 N N . PHE A 1 112 ? 0.640 2.286 -2.535 1.00 0.00 112 PHE A N 18
ATOM 31413 C CA . PHE A 1 112 ? 1.183 1.604 -1.366 1.00 0.00 112 PHE A CA 18
ATOM 31414 C C . PHE A 1 112 ? 1.994 0.379 -1.779 1.00 0.00 112 PHE A C 18
ATOM 31415 O O . PHE A 1 112 ? 2.786 -0.146 -0.997 1.00 0.00 112 PHE A O 18
ATOM 31432 N N . ILE A 1 113 ? 1.788 -0.070 -3.013 1.00 0.00 113 ILE A N 18
ATOM 31433 C CA . ILE A 1 113 ? 2.500 -1.232 -3.530 1.00 0.00 113 ILE A CA 18
ATOM 31434 C C . ILE A 1 113 ? 3.679 -0.813 -4.400 1.00 0.00 113 ILE A C 18
ATOM 31435 O O . ILE A 1 113 ? 3.530 -0.008 -5.321 1.00 0.00 113 ILE A O 18
ATOM 31451 N N . HIS A 1 114 ? 4.852 -1.364 -4.105 1.00 0.00 114 HIS A N 18
ATOM 31452 C CA . HIS A 1 114 ? 6.058 -1.049 -4.862 1.00 0.00 114 HIS A CA 18
ATOM 31453 C C . HIS A 1 114 ? 6.420 -2.191 -5.806 1.00 0.00 114 HIS A C 18
ATOM 31454 O O . HIS A 1 114 ? 6.757 -3.290 -5.365 1.00 0.00 114 HIS A O 18
ATOM 31469 N N . ILE A 1 115 ? 6.348 -1.923 -7.106 1.00 0.00 115 ILE A N 18
ATOM 31470 C CA . ILE A 1 115 ? 6.669 -2.929 -8.111 1.00 0.00 115 ILE A CA 18
ATOM 31471 C C . ILE A 1 115 ? 8.164 -3.230 -8.130 1.00 0.00 115 ILE A C 18
ATOM 31472 O O . ILE A 1 115 ? 8.981 -2.357 -8.425 1.00 0.00 115 ILE A O 18
ATOM 31488 N N . LYS A 1 116 ? 8.516 -4.472 -7.815 1.00 0.00 116 LYS A N 18
ATOM 31489 C CA . LYS A 1 116 ? 9.912 -4.891 -7.798 1.00 0.00 116 LYS A CA 18
ATOM 31490 C C . LYS A 1 116 ? 10.429 -5.119 -9.215 1.00 0.00 116 LYS A C 18
ATOM 31491 O O . LYS A 1 116 ? 11.065 -6.133 -9.497 1.00 0.00 116 LYS A O 18
ATOM 31510 N N . GLU A 1 117 ? 10.152 -4.167 -10.101 1.00 0.00 117 GLU A N 18
ATOM 31511 C CA . GLU A 1 117 ? 10.590 -4.265 -11.488 1.00 0.00 117 GLU A CA 18
ATOM 31512 C C . GLU A 1 117 ? 11.926 -3.555 -11.688 1.00 0.00 117 GLU A C 18
ATOM 31513 O O . GLU A 1 117 ? 11.968 -2.372 -12.028 1.00 0.00 117 GLU A O 18
ATOM 31525 N N . VAL A 1 118 ? 13.016 -4.285 -11.475 1.00 0.00 118 VAL A N 18
ATOM 31526 C CA . VAL A 1 118 ? 14.354 -3.726 -11.632 1.00 0.00 118 VAL A CA 18
ATOM 31527 C C . VAL A 1 118 ? 14.702 -3.539 -13.104 1.00 0.00 118 VAL A C 18
ATOM 31528 O O . VAL A 1 118 ? 15.266 -2.517 -13.495 1.00 0.00 118 VAL A O 18
ATOM 31541 N N . THR A 1 119 ? 14.361 -4.533 -13.918 1.00 0.00 119 THR A N 18
ATOM 31542 C CA . THR A 1 119 ? 14.638 -4.479 -15.348 1.00 0.00 119 THR A CA 18
ATOM 31543 C C . THR A 1 119 ? 13.711 -3.494 -16.051 1.00 0.00 119 THR A C 18
ATOM 31544 O O . THR A 1 119 ? 12.501 -3.710 -16.127 1.00 0.00 119 THR A O 18
ATOM 31555 N N . GLY A 1 1 ? -3.574 18.117 -7.007 1.00 0.00 1 GLY A N 19
ATOM 31556 C CA . GLY A 1 1 ? -4.868 17.695 -7.510 1.00 0.00 1 GLY A CA 19
ATOM 31557 C C . GLY A 1 1 ? -4.820 17.294 -8.971 1.00 0.00 1 GLY A C 19
ATOM 31558 O O . GLY A 1 1 ? -4.412 18.081 -9.825 1.00 0.00 1 GLY A O 19
ATOM 31562 N N . SER A 1 2 ? -5.235 16.065 -9.259 1.00 0.00 2 SER A N 19
ATOM 31563 C CA . SER A 1 2 ? -5.232 15.558 -10.626 1.00 0.00 2 SER A CA 19
ATOM 31564 C C . SER A 1 2 ? -6.482 14.727 -10.901 1.00 0.00 2 SER A C 19
ATOM 31565 O O . SER A 1 2 ? -6.687 13.676 -10.294 1.00 0.00 2 SER A O 19
ATOM 31573 N N . SER A 1 3 ? -7.314 15.206 -11.819 1.00 0.00 3 SER A N 19
ATOM 31574 C CA . SER A 1 3 ? -8.546 14.511 -12.172 1.00 0.00 3 SER A CA 19
ATOM 31575 C C . SER A 1 3 ? -8.251 13.094 -12.657 1.00 0.00 3 SER A C 19
ATOM 31576 O O . SER A 1 3 ? -8.698 12.116 -12.060 1.00 0.00 3 SER A O 19
ATOM 31584 N N . GLY A 1 4 ? -7.493 12.994 -13.745 1.00 0.00 4 GLY A N 19
ATOM 31585 C CA . GLY A 1 4 ? -7.151 11.694 -14.292 1.00 0.00 4 GLY A CA 19
ATOM 31586 C C . GLY A 1 4 ? -5.925 11.745 -15.182 1.00 0.00 4 GLY A C 19
ATOM 31587 O O . GLY A 1 4 ? -4.911 11.109 -14.891 1.00 0.00 4 GLY A O 19
ATOM 31591 N N . SER A 1 5 ? -6.016 12.502 -16.271 1.00 0.00 5 SER A N 19
ATOM 31592 C CA . SER A 1 5 ? -4.908 12.629 -17.210 1.00 0.00 5 SER A CA 19
ATOM 31593 C C . SER A 1 5 ? -4.322 14.037 -17.171 1.00 0.00 5 SER A C 19
ATOM 31594 O O . SER A 1 5 ? -4.006 14.618 -18.209 1.00 0.00 5 SER A O 19
ATOM 31602 N N . SER A 1 6 ? -4.181 14.580 -15.966 1.00 0.00 6 SER A N 19
ATOM 31603 C CA . SER A 1 6 ? -3.638 15.922 -15.791 1.00 0.00 6 SER A CA 19
ATOM 31604 C C . SER A 1 6 ? -2.152 15.866 -15.449 1.00 0.00 6 SER A C 19
ATOM 31605 O O . SER A 1 6 ? -1.708 14.993 -14.704 1.00 0.00 6 SER A O 19
ATOM 31613 N N . GLY A 1 7 ? -1.388 16.805 -15.999 1.00 0.00 7 GLY A N 19
ATOM 31614 C CA . GLY A 1 7 ? 0.039 16.846 -15.740 1.00 0.00 7 GLY A CA 19
ATOM 31615 C C . GLY A 1 7 ? 0.829 15.992 -16.713 1.00 0.00 7 GLY A C 19
ATOM 31616 O O . GLY A 1 7 ? 0.251 15.271 -17.527 1.00 0.00 7 GLY A O 19
ATOM 31620 N N . ARG A 1 8 ? 2.153 16.075 -16.630 1.00 0.00 8 ARG A N 19
ATOM 31621 C CA . ARG A 1 8 ? 3.023 15.306 -17.512 1.00 0.00 8 ARG A CA 19
ATOM 31622 C C . ARG A 1 8 ? 3.750 14.210 -16.738 1.00 0.00 8 ARG A C 19
ATOM 31623 O O . ARG A 1 8 ? 4.026 14.356 -15.547 1.00 0.00 8 ARG A O 19
ATOM 31644 N N . LEU A 1 9 ? 4.058 13.114 -17.423 1.00 0.00 9 LEU A N 19
ATOM 31645 C CA . LEU A 1 9 ? 4.753 11.993 -16.801 1.00 0.00 9 LEU A CA 19
ATOM 31646 C C . LEU A 1 9 ? 6.262 12.117 -16.987 1.00 0.00 9 LEU A C 19
ATOM 31647 O O . LEU A 1 9 ? 6.817 11.636 -17.976 1.00 0.00 9 LEU A O 19
ATOM 31663 N N . LEU A 1 10 ? 6.920 12.762 -16.030 1.00 0.00 10 LEU A N 19
ATOM 31664 C CA . LEU A 1 10 ? 8.366 12.947 -16.087 1.00 0.00 10 LEU A CA 19
ATOM 31665 C C . LEU A 1 10 ? 9.094 11.650 -15.751 1.00 0.00 10 LEU A C 19
ATOM 31666 O O . LEU A 1 10 ? 8.467 10.628 -15.472 1.00 0.00 10 LEU A O 19
ATOM 31682 N N . ASP A 1 11 ? 10.422 11.699 -15.777 1.00 0.00 11 ASP A N 19
ATOM 31683 C CA . ASP A 1 11 ? 11.236 10.528 -15.471 1.00 0.00 11 ASP A CA 19
ATOM 31684 C C . ASP A 1 11 ? 12.719 10.887 -15.459 1.00 0.00 11 ASP A C 19
ATOM 31685 O O . ASP A 1 11 ? 13.298 11.215 -16.495 1.00 0.00 11 ASP A O 19
ATOM 31694 N N . LEU A 1 12 ? 13.328 10.823 -14.279 1.00 0.00 12 LEU A N 19
ATOM 31695 C CA . LEU A 1 12 ? 14.743 11.141 -14.131 1.00 0.00 12 LEU A CA 19
ATOM 31696 C C . LEU A 1 12 ? 15.491 9.997 -13.455 1.00 0.00 12 LEU A C 19
ATOM 31697 O O . LEU A 1 12 ? 16.364 9.372 -14.057 1.00 0.00 12 LEU A O 19
ATOM 31713 N N . GLU A 1 13 ? 15.142 9.727 -12.201 1.00 0.00 13 GLU A N 19
ATOM 31714 C CA . GLU A 1 13 ? 15.779 8.656 -11.445 1.00 0.00 13 GLU A CA 19
ATOM 31715 C C . GLU A 1 13 ? 14.978 7.362 -11.552 1.00 0.00 13 GLU A C 19
ATOM 31716 O O . GLU A 1 13 ? 13.991 7.290 -12.282 1.00 0.00 13 GLU A O 19
ATOM 31728 N N . ASN A 1 14 ? 15.411 6.342 -10.818 1.00 0.00 14 ASN A N 19
ATOM 31729 C CA . ASN A 1 14 ? 14.735 5.050 -10.831 1.00 0.00 14 ASN A CA 19
ATOM 31730 C C . ASN A 1 14 ? 13.627 5.005 -9.783 1.00 0.00 14 ASN A C 19
ATOM 31731 O O . ASN A 1 14 ? 12.522 4.532 -10.053 1.00 0.00 14 ASN A O 19
ATOM 31742 N N . ILE A 1 15 ? 13.929 5.501 -8.588 1.00 0.00 15 ILE A N 19
ATOM 31743 C CA . ILE A 1 15 ? 12.959 5.519 -7.501 1.00 0.00 15 ILE A CA 19
ATOM 31744 C C . ILE A 1 15 ? 12.254 6.869 -7.416 1.00 0.00 15 ILE A C 19
ATOM 31745 O O . ILE A 1 15 ? 12.897 7.918 -7.454 1.00 0.00 15 ILE A O 19
ATOM 31761 N N . GLN A 1 16 ? 10.931 6.834 -7.298 1.00 0.00 16 GLN A N 19
ATOM 31762 C CA . GLN A 1 16 ? 10.140 8.055 -7.205 1.00 0.00 16 GLN A CA 19
ATOM 31763 C C . GLN A 1 16 ? 9.136 7.968 -6.060 1.00 0.00 16 GLN A C 19
ATOM 31764 O O . GLN A 1 16 ? 7.925 7.997 -6.281 1.00 0.00 16 GLN A O 19
ATOM 31778 N N . ILE A 1 17 ? 9.647 7.861 -4.839 1.00 0.00 17 ILE A N 19
ATOM 31779 C CA . ILE A 1 17 ? 8.795 7.771 -3.660 1.00 0.00 17 ILE A CA 19
ATOM 31780 C C . ILE A 1 17 ? 8.867 9.048 -2.830 1.00 0.00 17 ILE A C 19
ATOM 31781 O O . ILE A 1 17 ? 9.934 9.629 -2.630 1.00 0.00 17 ILE A O 19
ATOM 31797 N N . PRO A 1 18 ? 7.705 9.497 -2.333 1.00 0.00 18 PRO A N 19
ATOM 31798 C CA . PRO A 1 18 ? 7.609 10.709 -1.514 1.00 0.00 18 PRO A CA 19
ATOM 31799 C C . PRO A 1 18 ? 8.242 10.531 -0.138 1.00 0.00 18 PRO A C 19
ATOM 31800 O O . PRO A 1 18 ? 8.714 9.446 0.202 1.00 0.00 18 PRO A O 19
ATOM 31811 N N . ASP A 1 19 ? 8.248 11.601 0.648 1.00 0.00 19 ASP A N 19
ATOM 31812 C CA . ASP A 1 19 ? 8.821 11.562 1.988 1.00 0.00 19 ASP A CA 19
ATOM 31813 C C . ASP A 1 19 ? 7.764 11.185 3.021 1.00 0.00 19 ASP A C 19
ATOM 31814 O O . ASP A 1 19 ? 8.054 10.495 3.998 1.00 0.00 19 ASP A O 19
ATOM 31823 N N . ALA A 1 20 ? 6.536 11.644 2.798 1.00 0.00 20 ALA A N 19
ATOM 31824 C CA . ALA A 1 20 ? 5.436 11.354 3.709 1.00 0.00 20 ALA A CA 19
ATOM 31825 C C . ALA A 1 20 ? 4.267 10.710 2.970 1.00 0.00 20 ALA A C 19
ATOM 31826 O O . ALA A 1 20 ? 4.047 10.946 1.782 1.00 0.00 20 ALA A O 19
ATOM 31833 N N . PRO A 1 21 ? 3.499 9.877 3.688 1.00 0.00 21 PRO A N 19
ATOM 31834 C CA . PRO A 1 21 ? 2.340 9.182 3.120 1.00 0.00 21 PRO A CA 19
ATOM 31835 C C . PRO A 1 21 ? 1.189 10.132 2.809 1.00 0.00 21 PRO A C 19
ATOM 31836 O O . PRO A 1 21 ? 0.598 10.742 3.701 1.00 0.00 21 PRO A O 19
ATOM 31847 N N . PRO A 1 22 ? 0.861 10.264 1.515 1.00 0.00 22 PRO A N 19
ATOM 31848 C CA . PRO A 1 22 ? -0.223 11.138 1.058 1.00 0.00 22 PRO A CA 19
ATOM 31849 C C . PRO A 1 22 ? -1.598 10.612 1.454 1.00 0.00 22 PRO A C 19
ATOM 31850 O O . PRO A 1 22 ? -1.747 9.482 1.920 1.00 0.00 22 PRO A O 19
ATOM 31861 N N . PRO A 1 23 ? -2.629 11.449 1.266 1.00 0.00 23 PRO A N 19
ATOM 31862 C CA . PRO A 1 23 ? -4.011 11.089 1.596 1.00 0.00 23 PRO A CA 19
ATOM 31863 C C . PRO A 1 23 ? -4.574 10.027 0.657 1.00 0.00 23 PRO A C 19
ATOM 31864 O O . PRO A 1 23 ? -4.746 10.270 -0.538 1.00 0.00 23 PRO A O 19
ATOM 31875 N N . ILE A 1 24 ? -4.860 8.851 1.205 1.00 0.00 24 ILE A N 19
ATOM 31876 C CA . ILE A 1 24 ? -5.405 7.754 0.416 1.00 0.00 24 ILE A CA 19
ATOM 31877 C C . ILE A 1 24 ? -6.620 8.205 -0.387 1.00 0.00 24 ILE A C 19
ATOM 31878 O O . ILE A 1 24 ? -7.500 8.906 0.112 1.00 0.00 24 ILE A O 19
ATOM 31894 N N . PRO A 1 25 ? -6.673 7.792 -1.662 1.00 0.00 25 PRO A N 19
ATOM 31895 C CA . PRO A 1 25 ? -7.777 8.140 -2.562 1.00 0.00 25 PRO A CA 19
ATOM 31896 C C . PRO A 1 25 ? -9.078 7.442 -2.180 1.00 0.00 25 PRO A C 19
ATOM 31897 O O . PRO A 1 25 ? -9.130 6.696 -1.202 1.00 0.00 25 PRO A O 19
ATOM 31908 N N . LYS A 1 26 ? -10.126 7.689 -2.957 1.00 0.00 26 LYS A N 19
ATOM 31909 C CA . LYS A 1 26 ? -11.428 7.083 -2.702 1.00 0.00 26 LYS A CA 19
ATOM 31910 C C . LYS A 1 26 ? -11.501 5.680 -3.297 1.00 0.00 26 LYS A C 19
ATOM 31911 O O . LYS A 1 26 ? -11.013 5.439 -4.401 1.00 0.00 26 LYS A O 19
ATOM 31930 N N . GLU A 1 27 ? -12.115 4.761 -2.560 1.00 0.00 27 GLU A N 19
ATOM 31931 C CA . GLU A 1 27 ? -12.252 3.383 -3.016 1.00 0.00 27 GLU A CA 19
ATOM 31932 C C . GLU A 1 27 ? -12.923 3.328 -4.386 1.00 0.00 27 GLU A C 19
ATOM 31933 O O . GLU A 1 27 ? -14.022 3.845 -4.588 1.00 0.00 27 GLU A O 19
ATOM 31945 N N . PRO A 1 28 ? -12.247 2.686 -5.350 1.00 0.00 28 PRO A N 19
ATOM 31946 C CA . PRO A 1 28 ? -12.757 2.548 -6.717 1.00 0.00 28 PRO A CA 19
ATOM 31947 C C . PRO A 1 28 ? -13.955 1.608 -6.797 1.00 0.00 28 PRO A C 19
ATOM 31948 O O . PRO A 1 28 ? -13.861 0.435 -6.434 1.00 0.00 28 PRO A O 19
ATOM 31959 N N . SER A 1 29 ? -15.081 2.129 -7.273 1.00 0.00 29 SER A N 19
ATOM 31960 C CA . SER A 1 29 ? -16.298 1.337 -7.397 1.00 0.00 29 SER A CA 19
ATOM 31961 C C . SER A 1 29 ? -16.497 0.868 -8.835 1.00 0.00 29 SER A C 19
ATOM 31962 O O . SER A 1 29 ? -17.581 1.007 -9.401 1.00 0.00 29 SER A O 19
ATOM 31970 N N . ASN A 1 30 ? -15.442 0.310 -9.420 1.00 0.00 30 ASN A N 19
ATOM 31971 C CA . ASN A 1 30 ? -15.500 -0.179 -10.793 1.00 0.00 30 ASN A CA 19
ATOM 31972 C C . ASN A 1 30 ? -14.939 -1.595 -10.889 1.00 0.00 30 ASN A C 19
ATOM 31973 O O . ASN A 1 30 ? -14.130 -1.895 -11.768 1.00 0.00 30 ASN A O 19
ATOM 31984 N N . TYR A 1 31 ? -15.373 -2.461 -9.980 1.00 0.00 31 TYR A N 19
ATOM 31985 C CA . TYR A 1 31 ? -14.914 -3.844 -9.961 1.00 0.00 31 TYR A CA 19
ATOM 31986 C C . TYR A 1 31 ? -16.070 -4.806 -10.219 1.00 0.00 31 TYR A C 19
ATOM 31987 O O . TYR A 1 31 ? -17.230 -4.482 -9.964 1.00 0.00 31 TYR A O 19
ATOM 32005 N N . ASP A 1 32 ? -15.743 -5.990 -10.725 1.00 0.00 32 ASP A N 19
ATOM 32006 C CA . ASP A 1 32 ? -16.753 -7.001 -11.017 1.00 0.00 32 ASP A CA 19
ATOM 32007 C C . ASP A 1 32 ? -16.372 -8.343 -10.399 1.00 0.00 32 ASP A C 19
ATOM 32008 O O . ASP A 1 32 ? -17.190 -8.993 -9.748 1.00 0.00 32 ASP A O 19
ATOM 32017 N N . PHE A 1 33 ? -15.125 -8.753 -10.609 1.00 0.00 33 PHE A N 19
ATOM 32018 C CA . PHE A 1 33 ? -14.636 -10.018 -10.074 1.00 0.00 33 PHE A CA 19
ATOM 32019 C C . PHE A 1 33 ? -15.249 -10.304 -8.706 1.00 0.00 33 PHE A C 19
ATOM 32020 O O . PHE A 1 33 ? -15.105 -9.515 -7.773 1.00 0.00 33 PHE A O 19
ATOM 32037 N N . SER A 1 34 ? -15.933 -11.438 -8.596 1.00 0.00 34 SER A N 19
ATOM 32038 C CA . SER A 1 34 ? -16.572 -11.827 -7.344 1.00 0.00 34 SER A CA 19
ATOM 32039 C C . SER A 1 34 ? -15.639 -12.695 -6.505 1.00 0.00 34 SER A C 19
ATOM 32040 O O . SER A 1 34 ? -15.433 -13.871 -6.802 1.00 0.00 34 SER A O 19
ATOM 32048 N N . GLY A 1 35 ? -15.077 -12.105 -5.454 1.00 0.00 35 GLY A N 19
ATOM 32049 C CA . GLY A 1 35 ? -14.173 -12.839 -4.588 1.00 0.00 35 GLY A CA 19
ATOM 32050 C C . GLY A 1 35 ? -14.812 -14.081 -4.001 1.00 0.00 35 GLY A C 19
ATOM 32051 O O . GLY A 1 35 ? -16.028 -14.152 -3.816 1.00 0.00 35 GLY A O 19
ATOM 32055 N N . PRO A 1 36 ? -13.984 -15.092 -3.700 1.00 0.00 36 PRO A N 19
ATOM 32056 C CA . PRO A 1 36 ? -14.453 -16.357 -3.127 1.00 0.00 36 PRO A CA 19
ATOM 32057 C C . PRO A 1 36 ? -14.940 -16.198 -1.691 1.00 0.00 36 PRO A C 19
ATOM 32058 O O . PRO A 1 36 ? -15.912 -16.832 -1.282 1.00 0.00 36 PRO A O 19
ATOM 32069 N N . SER A 1 37 ? -14.258 -15.348 -0.931 1.00 0.00 37 SER A N 19
ATOM 32070 C CA . SER A 1 37 ? -14.620 -15.108 0.462 1.00 0.00 37 SER A CA 19
ATOM 32071 C C . SER A 1 37 ? -15.801 -14.148 0.559 1.00 0.00 37 SER A C 19
ATOM 32072 O O . SER A 1 37 ? -15.623 -12.946 0.758 1.00 0.00 37 SER A O 19
ATOM 32080 N N . SER A 1 38 ? -17.007 -14.687 0.416 1.00 0.00 38 SER A N 19
ATOM 32081 C CA . SER A 1 38 ? -18.219 -13.878 0.484 1.00 0.00 38 SER A CA 19
ATOM 32082 C C . SER A 1 38 ? -19.428 -14.739 0.838 1.00 0.00 38 SER A C 19
ATOM 32083 O O . SER A 1 38 ? -19.518 -15.898 0.436 1.00 0.00 38 SER A O 19
ATOM 32091 N N . GLY A 1 39 ? -20.356 -14.162 1.594 1.00 0.00 39 GLY A N 19
ATOM 32092 C CA . GLY A 1 39 ? -21.548 -14.889 1.991 1.00 0.00 39 GLY A CA 19
ATOM 32093 C C . GLY A 1 39 ? -22.784 -14.427 1.245 1.00 0.00 39 GLY A C 19
ATOM 32094 O O . GLY A 1 39 ? -22.850 -13.287 0.786 1.00 0.00 39 GLY A O 19
ATOM 32098 N N . ILE A 1 40 ? -23.765 -15.315 1.123 1.00 0.00 40 ILE A N 19
ATOM 32099 C CA . ILE A 1 40 ? -25.005 -14.992 0.427 1.00 0.00 40 ILE A CA 19
ATOM 32100 C C . ILE A 1 40 ? -26.217 -15.250 1.315 1.00 0.00 40 ILE A C 19
ATOM 32101 O O . ILE A 1 40 ? -26.275 -16.253 2.026 1.00 0.00 40 ILE A O 19
ATOM 32117 N N . GLU A 1 41 ? -27.184 -14.339 1.267 1.00 0.00 41 GLU A N 19
ATOM 32118 C CA . GLU A 1 41 ? -28.396 -14.470 2.067 1.00 0.00 41 GLU A CA 19
ATOM 32119 C C . GLU A 1 41 ? -28.807 -15.934 2.197 1.00 0.00 41 GLU A C 19
ATOM 32120 O O . GLU A 1 41 ? -29.354 -16.522 1.265 1.00 0.00 41 GLU A O 19
ATOM 32132 N N . GLY A 1 42 ? -28.537 -16.517 3.361 1.00 0.00 42 GLY A N 19
ATOM 32133 C CA . GLY A 1 42 ? -28.884 -17.907 3.593 1.00 0.00 42 GLY A CA 19
ATOM 32134 C C . GLY A 1 42 ? -27.678 -18.755 3.943 1.00 0.00 42 GLY A C 19
ATOM 32135 O O . GLY A 1 42 ? -27.095 -18.603 5.017 1.00 0.00 42 GLY A O 19
ATOM 32139 N N . ARG A 1 43 ? -27.304 -19.652 3.037 1.00 0.00 43 ARG A N 19
ATOM 32140 C CA . ARG A 1 43 ? -26.161 -20.530 3.257 1.00 0.00 43 ARG A CA 19
ATOM 32141 C C . ARG A 1 43 ? -25.819 -21.305 1.989 1.00 0.00 43 ARG A C 19
ATOM 32142 O O . ARG A 1 43 ? -26.648 -21.445 1.091 1.00 0.00 43 ARG A O 19
ATOM 32163 N N . GLY A 1 44 ? -24.590 -21.808 1.922 1.00 0.00 44 GLY A N 19
ATOM 32164 C CA . GLY A 1 44 ? -24.159 -22.563 0.759 1.00 0.00 44 GLY A CA 19
ATOM 32165 C C . GLY A 1 44 ? -23.160 -21.801 -0.089 1.00 0.00 44 GLY A C 19
ATOM 32166 O O . GLY A 1 44 ? -23.541 -20.986 -0.928 1.00 0.00 44 GLY A O 19
ATOM 32170 N N . SER A 1 45 ? -21.876 -22.066 0.131 1.00 0.00 45 SER A N 19
ATOM 32171 C CA . SER A 1 45 ? -20.818 -21.396 -0.615 1.00 0.00 45 SER A CA 19
ATOM 32172 C C . SER A 1 45 ? -20.394 -22.227 -1.823 1.00 0.00 45 SER A C 19
ATOM 32173 O O . SER A 1 45 ? -19.711 -23.241 -1.683 1.00 0.00 45 SER A O 19
ATOM 32181 N N . SER A 1 46 ? -20.806 -21.789 -3.008 1.00 0.00 46 SER A N 19
ATOM 32182 C CA . SER A 1 46 ? -20.473 -22.493 -4.241 1.00 0.00 46 SER A CA 19
ATOM 32183 C C . SER A 1 46 ? -19.068 -22.130 -4.712 1.00 0.00 46 SER A C 19
ATOM 32184 O O . SER A 1 46 ? -18.783 -20.973 -5.018 1.00 0.00 46 SER A O 19
ATOM 32192 N N . GLY A 1 47 ? -18.192 -23.129 -4.768 1.00 0.00 47 GLY A N 19
ATOM 32193 C CA . GLY A 1 47 ? -16.827 -22.895 -5.202 1.00 0.00 47 GLY A CA 19
ATOM 32194 C C . GLY A 1 47 ? -16.307 -24.002 -6.099 1.00 0.00 47 GLY A C 19
ATOM 32195 O O . GLY A 1 47 ? -15.279 -24.614 -5.808 1.00 0.00 47 GLY A O 19
ATOM 32199 N N . SER A 1 48 ? -17.018 -24.260 -7.191 1.00 0.00 48 SER A N 19
ATOM 32200 C CA . SER A 1 48 ? -16.625 -25.304 -8.130 1.00 0.00 48 SER A CA 19
ATOM 32201 C C . SER A 1 48 ? -15.397 -24.880 -8.931 1.00 0.00 48 SER A C 19
ATOM 32202 O O . SER A 1 48 ? -14.950 -23.737 -8.844 1.00 0.00 48 SER A O 19
ATOM 32210 N N . SER A 1 49 ? -14.856 -25.812 -9.709 1.00 0.00 49 SER A N 19
ATOM 32211 C CA . SER A 1 49 ? -13.677 -25.538 -10.522 1.00 0.00 49 SER A CA 19
ATOM 32212 C C . SER A 1 49 ? -14.075 -25.159 -11.946 1.00 0.00 49 SER A C 19
ATOM 32213 O O . SER A 1 49 ? -15.251 -25.196 -12.304 1.00 0.00 49 SER A O 19
ATOM 32221 N N . GLY A 1 50 ? -13.084 -24.793 -12.753 1.00 0.00 50 GLY A N 19
ATOM 32222 C CA . GLY A 1 50 ? -13.349 -24.412 -14.128 1.00 0.00 50 GLY A CA 19
ATOM 32223 C C . GLY A 1 50 ? -12.139 -23.800 -14.804 1.00 0.00 50 GLY A C 19
ATOM 32224 O O . GLY A 1 50 ? -11.309 -24.512 -15.370 1.00 0.00 50 GLY A O 19
ATOM 32228 N N . SER A 1 51 ? -12.037 -22.476 -14.747 1.00 0.00 51 SER A N 19
ATOM 32229 C CA . SER A 1 51 ? -10.922 -21.767 -15.364 1.00 0.00 51 SER A CA 19
ATOM 32230 C C . SER A 1 51 ? -9.597 -22.188 -14.734 1.00 0.00 51 SER A C 19
ATOM 32231 O O . SER A 1 51 ? -9.237 -21.726 -13.652 1.00 0.00 51 SER A O 19
ATOM 32239 N N . SER A 1 52 ? -8.875 -23.068 -15.422 1.00 0.00 52 SER A N 19
ATOM 32240 C CA . SER A 1 52 ? -7.592 -23.554 -14.930 1.00 0.00 52 SER A CA 19
ATOM 32241 C C . SER A 1 52 ? -6.484 -22.543 -15.210 1.00 0.00 52 SER A C 19
ATOM 32242 O O . SER A 1 52 ? -6.710 -21.521 -15.856 1.00 0.00 52 SER A O 19
ATOM 32250 N N . GLY A 1 53 ? -5.284 -22.838 -14.718 1.00 0.00 53 GLY A N 19
ATOM 32251 C CA . GLY A 1 53 ? -4.158 -21.946 -14.924 1.00 0.00 53 GLY A CA 19
ATOM 32252 C C . GLY A 1 53 ? -3.025 -22.609 -15.682 1.00 0.00 53 GLY A C 19
ATOM 32253 O O . GLY A 1 53 ? -1.939 -22.808 -15.138 1.00 0.00 53 GLY A O 19
ATOM 32257 N N . SER A 1 54 ? -3.278 -22.953 -16.940 1.00 0.00 54 SER A N 19
ATOM 32258 C CA . SER A 1 54 ? -2.272 -23.603 -17.772 1.00 0.00 54 SER A CA 19
ATOM 32259 C C . SER A 1 54 ? -1.176 -22.618 -18.168 1.00 0.00 54 SER A C 19
ATOM 32260 O O . SER A 1 54 ? 0.011 -22.887 -17.983 1.00 0.00 54 SER A O 19
ATOM 32268 N N . SER A 1 55 ? -1.584 -21.477 -18.714 1.00 0.00 55 SER A N 19
ATOM 32269 C CA . SER A 1 55 ? -0.638 -20.453 -19.140 1.00 0.00 55 SER A CA 19
ATOM 32270 C C . SER A 1 55 ? -1.194 -19.057 -18.879 1.00 0.00 55 SER A C 19
ATOM 32271 O O . SER A 1 55 ? -2.408 -18.854 -18.859 1.00 0.00 55 SER A O 19
ATOM 32279 N N . GLY A 1 56 ? -0.297 -18.096 -18.680 1.00 0.00 56 GLY A N 19
ATOM 32280 C CA . GLY A 1 56 ? -0.716 -16.731 -18.422 1.00 0.00 56 GLY A CA 19
ATOM 32281 C C . GLY A 1 56 ? -0.501 -16.321 -16.979 1.00 0.00 56 GLY A C 19
ATOM 32282 O O . GLY A 1 56 ? -1.333 -15.628 -16.393 1.00 0.00 56 GLY A O 19
ATOM 32286 N N . ASP A 1 57 ? 0.617 -16.750 -16.404 1.00 0.00 57 ASP A N 19
ATOM 32287 C CA . ASP A 1 57 ? 0.939 -16.423 -15.020 1.00 0.00 57 ASP A CA 19
ATOM 32288 C C . ASP A 1 57 ? 1.938 -15.273 -14.951 1.00 0.00 57 ASP A C 19
ATOM 32289 O O . ASP A 1 57 ? 2.883 -15.302 -14.162 1.00 0.00 57 ASP A O 19
ATOM 32298 N N . LYS A 1 58 ? 1.723 -14.259 -15.783 1.00 0.00 58 LYS A N 19
ATOM 32299 C CA . LYS A 1 58 ? 2.603 -13.097 -15.817 1.00 0.00 58 LYS A CA 19
ATOM 32300 C C . LYS A 1 58 ? 2.223 -12.094 -14.733 1.00 0.00 58 LYS A C 19
ATOM 32301 O O . LYS A 1 58 ? 2.250 -10.884 -14.958 1.00 0.00 58 LYS A O 19
ATOM 32320 N N . GLU A 1 59 ? 1.872 -12.605 -13.557 1.00 0.00 59 GLU A N 19
ATOM 32321 C CA . GLU A 1 59 ? 1.487 -11.752 -12.439 1.00 0.00 59 GLU A CA 19
ATOM 32322 C C . GLU A 1 59 ? 2.595 -10.756 -12.108 1.00 0.00 59 GLU A C 19
ATOM 32323 O O . GLU A 1 59 ? 3.776 -11.034 -12.315 1.00 0.00 59 GLU A O 19
ATOM 32335 N N . ARG A 1 60 ? 2.204 -9.595 -11.594 1.00 0.00 60 ARG A N 19
ATOM 32336 C CA . ARG A 1 60 ? 3.162 -8.556 -11.236 1.00 0.00 60 ARG A CA 19
ATOM 32337 C C . ARG A 1 60 ? 3.635 -8.725 -9.795 1.00 0.00 60 ARG A C 19
ATOM 32338 O O . ARG A 1 60 ? 2.903 -9.234 -8.946 1.00 0.00 60 ARG A O 19
ATOM 32359 N N . HIS A 1 61 ? 4.865 -8.297 -9.527 1.00 0.00 61 HIS A N 19
ATOM 32360 C CA . HIS A 1 61 ? 5.436 -8.401 -8.189 1.00 0.00 61 HIS A CA 19
ATOM 32361 C C . HIS A 1 61 ? 5.514 -7.030 -7.524 1.00 0.00 61 HIS A C 19
ATOM 32362 O O . HIS A 1 61 ? 6.102 -6.097 -8.069 1.00 0.00 61 HIS A O 19
ATOM 32377 N N . GLY A 1 62 ? 4.916 -6.917 -6.342 1.00 0.00 62 GLY A N 19
ATOM 32378 C CA . GLY A 1 62 ? 4.928 -5.657 -5.622 1.00 0.00 62 GLY A CA 19
ATOM 32379 C C . GLY A 1 62 ? 5.338 -5.821 -4.172 1.00 0.00 62 GLY A C 19
ATOM 32380 O O . GLY A 1 62 ? 5.462 -6.942 -3.678 1.00 0.00 62 GLY A O 19
ATOM 32384 N N . VAL A 1 63 ? 5.551 -4.702 -3.488 1.00 0.00 63 VAL A N 19
ATOM 32385 C CA . VAL A 1 63 ? 5.950 -4.726 -2.086 1.00 0.00 63 VAL A CA 19
ATOM 32386 C C . VAL A 1 63 ? 5.360 -3.544 -1.325 1.00 0.00 63 VAL A C 19
ATOM 32387 O O . VAL A 1 63 ? 5.459 -2.399 -1.765 1.00 0.00 63 VAL A O 19
ATOM 32400 N N . ALA A 1 64 ? 4.747 -3.830 -0.182 1.00 0.00 64 ALA A N 19
ATOM 32401 C CA . ALA A 1 64 ? 4.142 -2.790 0.642 1.00 0.00 64 ALA A CA 19
ATOM 32402 C C . ALA A 1 64 ? 5.206 -1.870 1.232 1.00 0.00 64 ALA A C 19
ATOM 32403 O O . ALA A 1 64 ? 6.138 -2.328 1.893 1.00 0.00 64 ALA A O 19
ATOM 32410 N N . ILE A 1 65 ? 5.060 -0.572 0.988 1.00 0.00 65 ILE A N 19
ATOM 32411 C CA . ILE A 1 65 ? 6.008 0.411 1.495 1.00 0.00 65 ILE A CA 19
ATOM 32412 C C . ILE A 1 65 ? 5.431 1.166 2.688 1.00 0.00 65 ILE A C 19
ATOM 32413 O O . ILE A 1 65 ? 6.167 1.771 3.469 1.00 0.00 65 ILE A O 19
ATOM 32429 N N . TYR A 1 66 ? 4.110 1.126 2.824 1.00 0.00 66 TYR A N 19
ATOM 32430 C CA . TYR A 1 66 ? 3.433 1.807 3.921 1.00 0.00 66 TYR A CA 19
ATOM 32431 C C . TYR A 1 66 ? 2.416 0.887 4.589 1.00 0.00 66 TYR A C 19
ATOM 32432 O O . TYR A 1 66 ? 1.577 0.284 3.922 1.00 0.00 66 TYR A O 19
ATOM 32450 N N . ASN A 1 67 ? 2.499 0.785 5.911 1.00 0.00 67 ASN A N 19
ATOM 32451 C CA . ASN A 1 67 ? 1.586 -0.061 6.671 1.00 0.00 67 ASN A CA 19
ATOM 32452 C C . ASN A 1 67 ? 0.137 0.354 6.437 1.00 0.00 67 ASN A C 19
ATOM 32453 O O . ASN A 1 67 ? -0.309 1.393 6.923 1.00 0.00 67 ASN A O 19
ATOM 32464 N N . PHE A 1 68 ? -0.594 -0.466 5.689 1.00 0.00 68 PHE A N 19
ATOM 32465 C CA . PHE A 1 68 ? -1.993 -0.185 5.389 1.00 0.00 68 PHE A CA 19
ATOM 32466 C C . PHE A 1 68 ? -2.917 -1.012 6.277 1.00 0.00 68 PHE A C 19
ATOM 32467 O O . PHE A 1 68 ? -2.789 -2.234 6.355 1.00 0.00 68 PHE A O 19
ATOM 32484 N N . GLN A 1 69 ? -3.846 -0.337 6.946 1.00 0.00 69 GLN A N 19
ATOM 32485 C CA . GLN A 1 69 ? -4.791 -1.010 7.830 1.00 0.00 69 GLN A CA 19
ATOM 32486 C C . GLN A 1 69 ? -6.221 -0.844 7.327 1.00 0.00 69 GLN A C 19
ATOM 32487 O O . GLN A 1 69 ? -6.780 0.252 7.366 1.00 0.00 69 GLN A O 19
ATOM 32501 N N . GLY A 1 70 ? -6.808 -1.939 6.854 1.00 0.00 70 GLY A N 19
ATOM 32502 C CA . GLY A 1 70 ? -8.168 -1.893 6.349 1.00 0.00 70 GLY A CA 19
ATOM 32503 C C . GLY A 1 70 ? -9.174 -2.436 7.345 1.00 0.00 70 GLY A C 19
ATOM 32504 O O . GLY A 1 70 ? -8.859 -2.615 8.521 1.00 0.00 70 GLY A O 19
ATOM 32508 N N . SER A 1 71 ? -10.389 -2.696 6.873 1.00 0.00 71 SER A N 19
ATOM 32509 C CA . SER A 1 71 ? -11.447 -3.216 7.731 1.00 0.00 71 SER A CA 19
ATOM 32510 C C . SER A 1 71 ? -11.907 -4.591 7.254 1.00 0.00 71 SER A C 19
ATOM 32511 O O . SER A 1 71 ? -12.017 -5.529 8.042 1.00 0.00 71 SER A O 19
ATOM 32519 N N . GLY A 1 72 ? -12.173 -4.702 5.956 1.00 0.00 72 GLY A N 19
ATOM 32520 C CA . GLY A 1 72 ? -12.618 -5.964 5.395 1.00 0.00 72 GLY A CA 19
ATOM 32521 C C . GLY A 1 72 ? -12.918 -5.866 3.913 1.00 0.00 72 GLY A C 19
ATOM 32522 O O . GLY A 1 72 ? -13.167 -4.778 3.393 1.00 0.00 72 GLY A O 19
ATOM 32526 N N . ALA A 1 73 ? -12.894 -7.006 3.229 1.00 0.00 73 ALA A N 19
ATOM 32527 C CA . ALA A 1 73 ? -13.167 -7.044 1.798 1.00 0.00 73 ALA A CA 19
ATOM 32528 C C . ALA A 1 73 ? -14.262 -6.052 1.421 1.00 0.00 73 ALA A C 19
ATOM 32529 O O . ALA A 1 73 ? -15.162 -5.756 2.207 1.00 0.00 73 ALA A O 19
ATOM 32536 N N . PRO A 1 74 ? -14.186 -5.525 0.190 1.00 0.00 74 PRO A N 19
ATOM 32537 C CA . PRO A 1 74 ? -13.119 -5.869 -0.754 1.00 0.00 74 PRO A CA 19
ATOM 32538 C C . PRO A 1 74 ? -11.765 -5.313 -0.326 1.00 0.00 74 PRO A C 19
ATOM 32539 O O . PRO A 1 74 ? -10.737 -5.628 -0.926 1.00 0.00 74 PRO A O 19
ATOM 32550 N N . GLN A 1 75 ? -11.772 -4.486 0.714 1.00 0.00 75 GLN A N 19
ATOM 32551 C CA . GLN A 1 75 ? -10.543 -3.887 1.222 1.00 0.00 75 GLN A CA 19
ATOM 32552 C C . GLN A 1 75 ? -9.662 -4.937 1.890 1.00 0.00 75 GLN A C 19
ATOM 32553 O O . GLN A 1 75 ? -10.149 -5.791 2.633 1.00 0.00 75 GLN A O 19
ATOM 32567 N N . LEU A 1 76 ? -8.362 -4.869 1.623 1.00 0.00 76 LEU A N 19
ATOM 32568 C CA . LEU A 1 76 ? -7.412 -5.814 2.199 1.00 0.00 76 LEU A CA 19
ATOM 32569 C C . LEU A 1 76 ? -6.278 -5.081 2.910 1.00 0.00 76 LEU A C 19
ATOM 32570 O O . LEU A 1 76 ? -5.786 -4.061 2.428 1.00 0.00 76 LEU A O 19
ATOM 32586 N N . SER A 1 77 ? -5.868 -5.609 4.059 1.00 0.00 77 SER A N 19
ATOM 32587 C CA . SER A 1 77 ? -4.794 -5.005 4.838 1.00 0.00 77 SER A CA 19
ATOM 32588 C C . SER A 1 77 ? -3.430 -5.406 4.285 1.00 0.00 77 SER A C 19
ATOM 32589 O O . SER A 1 77 ? -3.294 -6.437 3.625 1.00 0.00 77 SER A O 19
ATOM 32597 N N . LEU A 1 78 ? -2.422 -4.585 4.560 1.00 0.00 78 LEU A N 19
ATOM 32598 C CA . LEU A 1 78 ? -1.067 -4.854 4.091 1.00 0.00 78 LEU A CA 19
ATOM 32599 C C . LEU A 1 78 ? -0.036 -4.416 5.127 1.00 0.00 78 LEU A C 19
ATOM 32600 O O . LEU A 1 78 ? -0.310 -3.556 5.963 1.00 0.00 78 LEU A O 19
ATOM 32616 N N . GLN A 1 79 ? 1.149 -5.013 5.062 1.00 0.00 79 GLN A N 19
ATOM 32617 C CA . GLN A 1 79 ? 2.222 -4.684 5.994 1.00 0.00 79 GLN A CA 19
ATOM 32618 C C . GLN A 1 79 ? 3.510 -4.356 5.247 1.00 0.00 79 GLN A C 19
ATOM 32619 O O . GLN A 1 79 ? 3.854 -5.014 4.264 1.00 0.00 79 GLN A O 19
ATOM 32633 N N . ILE A 1 80 ? 4.219 -3.336 5.718 1.00 0.00 80 ILE A N 19
ATOM 32634 C CA . ILE A 1 80 ? 5.470 -2.922 5.095 1.00 0.00 80 ILE A CA 19
ATOM 32635 C C . ILE A 1 80 ? 6.427 -4.100 4.948 1.00 0.00 80 ILE A C 19
ATOM 32636 O O . ILE A 1 80 ? 6.569 -4.915 5.859 1.00 0.00 80 ILE A O 19
ATOM 32652 N N . GLY A 1 81 ? 7.083 -4.183 3.795 1.00 0.00 81 GLY A N 19
ATOM 32653 C CA . GLY A 1 81 ? 8.020 -5.264 3.550 1.00 0.00 81 GLY A CA 19
ATOM 32654 C C . GLY A 1 81 ? 7.326 -6.559 3.179 1.00 0.00 81 GLY A C 19
ATOM 32655 O O . GLY A 1 81 ? 7.935 -7.629 3.212 1.00 0.00 81 GLY A O 19
ATOM 32659 N N . ASP A 1 82 ? 6.049 -6.465 2.826 1.00 0.00 82 ASP A N 19
ATOM 32660 C CA . ASP A 1 82 ? 5.272 -7.639 2.448 1.00 0.00 82 ASP A CA 19
ATOM 32661 C C . ASP A 1 82 ? 5.026 -7.667 0.942 1.00 0.00 82 ASP A C 19
ATOM 32662 O O . ASP A 1 82 ? 4.631 -6.663 0.349 1.00 0.00 82 ASP A O 19
ATOM 32671 N N . VAL A 1 83 ? 5.265 -8.822 0.330 1.00 0.00 83 VAL A N 19
ATOM 32672 C CA . VAL A 1 83 ? 5.070 -8.981 -1.106 1.00 0.00 83 VAL A CA 19
ATOM 32673 C C . VAL A 1 83 ? 3.714 -9.607 -1.411 1.00 0.00 83 VAL A C 19
ATOM 32674 O O . VAL A 1 83 ? 3.337 -10.617 -0.817 1.00 0.00 83 VAL A O 19
ATOM 32687 N N . VAL A 1 84 ? 2.984 -9.001 -2.342 1.00 0.00 84 VAL A N 19
ATOM 32688 C CA . VAL A 1 84 ? 1.670 -9.499 -2.727 1.00 0.00 84 VAL A CA 19
ATOM 32689 C C . VAL A 1 84 ? 1.624 -9.835 -4.214 1.00 0.00 84 VAL A C 19
ATOM 32690 O O . VAL A 1 84 ? 2.217 -9.138 -5.037 1.00 0.00 84 VAL A O 19
ATOM 32703 N N . ARG A 1 85 ? 0.915 -10.908 -4.551 1.00 0.00 85 ARG A N 19
ATOM 32704 C CA . ARG A 1 85 ? 0.792 -11.337 -5.938 1.00 0.00 85 ARG A CA 19
ATOM 32705 C C . ARG A 1 85 ? -0.329 -10.580 -6.645 1.00 0.00 85 ARG A C 19
ATOM 32706 O O . ARG A 1 85 ? -1.509 -10.861 -6.434 1.00 0.00 85 ARG A O 19
ATOM 32727 N N . ILE A 1 86 ? 0.049 -9.620 -7.482 1.00 0.00 86 ILE A N 19
ATOM 32728 C CA . ILE A 1 86 ? -0.924 -8.823 -8.219 1.00 0.00 86 ILE A CA 19
ATOM 32729 C C . ILE A 1 86 ? -1.527 -9.620 -9.371 1.00 0.00 86 ILE A C 19
ATOM 32730 O O . ILE A 1 86 ? -0.808 -10.249 -10.146 1.00 0.00 86 ILE A O 19
ATOM 32746 N N . GLN A 1 87 ? -2.852 -9.586 -9.477 1.00 0.00 87 GLN A N 19
ATOM 32747 C CA . GLN A 1 87 ? -3.551 -10.304 -10.536 1.00 0.00 87 GLN A CA 19
ATOM 32748 C C . GLN A 1 87 ? -4.301 -9.337 -11.446 1.00 0.00 87 GLN A C 19
ATOM 32749 O O . GLN A 1 87 ? -4.447 -9.583 -12.643 1.00 0.00 87 GLN A O 19
ATOM 32763 N N . GLU A 1 88 ? -4.775 -8.237 -10.870 1.00 0.00 88 GLU A N 19
ATOM 32764 C CA . GLU A 1 88 ? -5.512 -7.233 -11.630 1.00 0.00 88 GLU A CA 19
ATOM 32765 C C . GLU A 1 88 ? -5.241 -5.833 -11.088 1.00 0.00 88 GLU A C 19
ATOM 32766 O O . GLU A 1 88 ? -5.056 -5.645 -9.885 1.00 0.00 88 GLU A O 19
ATOM 32778 N N . THR A 1 89 ? -5.218 -4.852 -11.985 1.00 0.00 89 THR A N 19
ATOM 32779 C CA . THR A 1 89 ? -4.968 -3.469 -11.598 1.00 0.00 89 THR A CA 19
ATOM 32780 C C . THR A 1 89 ? -6.013 -2.534 -12.196 1.00 0.00 89 THR A C 19
ATOM 32781 O O . THR A 1 89 ? -6.124 -2.411 -13.416 1.00 0.00 89 THR A O 19
ATOM 32792 N N . CYS A 1 90 ? -6.776 -1.876 -11.330 1.00 0.00 90 CYS A N 19
ATOM 32793 C CA . CYS A 1 90 ? -7.813 -0.951 -11.773 1.00 0.00 90 CYS A CA 19
ATOM 32794 C C . CYS A 1 90 ? -7.619 0.425 -11.144 1.00 0.00 90 CYS A C 19
ATOM 32795 O O . CYS A 1 90 ? -7.295 0.539 -9.963 1.00 0.00 90 CYS A O 19
ATOM 32803 N N . GLY A 1 91 ? -7.818 1.469 -11.943 1.00 0.00 91 GLY A N 19
ATOM 32804 C CA . GLY A 1 91 ? -7.658 2.823 -11.448 1.00 0.00 91 GLY A CA 19
ATOM 32805 C C . GLY A 1 91 ? -6.374 3.007 -10.665 1.00 0.00 91 GLY A C 19
ATOM 32806 O O . GLY A 1 91 ? -5.287 2.716 -11.165 1.00 0.00 91 GLY A O 19
ATOM 32810 N N . ASP A 1 92 ? -6.497 3.491 -9.434 1.00 0.00 92 ASP A N 19
ATOM 32811 C CA . ASP A 1 92 ? -5.336 3.714 -8.580 1.00 0.00 92 ASP A CA 19
ATOM 32812 C C . ASP A 1 92 ? -5.275 2.675 -7.464 1.00 0.00 92 ASP A C 19
ATOM 32813 O O . ASP A 1 92 ? -4.723 2.931 -6.394 1.00 0.00 92 ASP A O 19
ATOM 32822 N N . TRP A 1 93 ? -5.847 1.504 -7.722 1.00 0.00 93 TRP A N 19
ATOM 32823 C CA . TRP A 1 93 ? -5.858 0.427 -6.738 1.00 0.00 93 TRP A CA 19
ATOM 32824 C C . TRP A 1 93 ? -5.448 -0.896 -7.376 1.00 0.00 93 TRP A C 19
ATOM 32825 O O . TRP A 1 93 ? -5.757 -1.158 -8.538 1.00 0.00 93 TRP A O 19
ATOM 32846 N N . TYR A 1 94 ? -4.751 -1.726 -6.608 1.00 0.00 94 TYR A N 19
ATOM 32847 C CA . TYR A 1 94 ? -4.297 -3.022 -7.099 1.00 0.00 94 TYR A CA 19
ATOM 32848 C C . TYR A 1 94 ? -5.261 -4.130 -6.686 1.00 0.00 94 TYR A C 19
ATOM 32849 O O . TYR A 1 94 ? -6.107 -3.938 -5.813 1.00 0.00 94 TYR A O 19
ATOM 32867 N N . ARG A 1 95 ? -5.126 -5.289 -7.321 1.00 0.00 95 ARG A N 19
ATOM 32868 C CA . ARG A 1 95 ? -5.985 -6.429 -7.022 1.00 0.00 95 ARG A CA 19
ATOM 32869 C C . ARG A 1 95 ? -5.161 -7.703 -6.863 1.00 0.00 95 ARG A C 19
ATOM 32870 O O . ARG A 1 95 ? -4.602 -8.218 -7.830 1.00 0.00 95 ARG A O 19
ATOM 32891 N N . GLY A 1 96 ? -5.092 -8.208 -5.634 1.00 0.00 96 GLY A N 19
ATOM 32892 C CA . GLY A 1 96 ? -4.334 -9.417 -5.371 1.00 0.00 96 GLY A CA 19
ATOM 32893 C C . GLY A 1 96 ? -4.545 -9.938 -3.963 1.00 0.00 96 GLY A C 19
ATOM 32894 O O . GLY A 1 96 ? -5.612 -9.752 -3.378 1.00 0.00 96 GLY A O 19
ATOM 32898 N N . TYR A 1 97 ? -3.527 -10.595 -3.419 1.00 0.00 97 TYR A N 19
ATOM 32899 C CA . TYR A 1 97 ? -3.607 -11.148 -2.072 1.00 0.00 97 TYR A CA 19
ATOM 32900 C C . TYR A 1 97 ? -2.215 -11.334 -1.476 1.00 0.00 97 TYR A C 19
ATOM 32901 O O . TYR A 1 97 ? -1.216 -11.360 -2.196 1.00 0.00 97 TYR A O 19
ATOM 32919 N N . LEU A 1 98 ? -2.157 -11.462 -0.155 1.00 0.00 98 LEU A N 19
ATOM 32920 C CA . LEU A 1 98 ? -0.888 -11.646 0.541 1.00 0.00 98 LEU A CA 19
ATOM 32921 C C . LEU A 1 98 ? -0.307 -13.028 0.258 1.00 0.00 98 LEU A C 19
ATOM 32922 O O . LEU A 1 98 ? -0.868 -14.044 0.670 1.00 0.00 98 LEU A O 19
ATOM 32938 N N . ILE A 1 99 ? 0.820 -13.058 -0.445 1.00 0.00 99 ILE A N 19
ATOM 32939 C CA . ILE A 1 99 ? 1.478 -14.315 -0.780 1.00 0.00 99 ILE A CA 19
ATOM 32940 C C . ILE A 1 99 ? 1.765 -15.135 0.473 1.00 0.00 99 ILE A C 19
ATOM 32941 O O . ILE A 1 99 ? 1.443 -16.322 0.539 1.00 0.00 99 ILE A O 19
ATOM 32957 N N . LYS A 1 100 ? 2.372 -14.495 1.467 1.00 0.00 100 LYS A N 19
ATOM 32958 C CA . LYS A 1 100 ? 2.701 -15.164 2.720 1.00 0.00 100 LYS A CA 19
ATOM 32959 C C . LYS A 1 100 ? 1.443 -15.703 3.395 1.00 0.00 100 LYS A C 19
ATOM 32960 O O . LYS A 1 100 ? 1.509 -16.630 4.203 1.00 0.00 100 LYS A O 19
ATOM 32979 N N . HIS A 1 101 ? 0.299 -15.118 3.058 1.00 0.00 101 HIS A N 19
ATOM 32980 C CA . HIS A 1 101 ? -0.974 -15.541 3.630 1.00 0.00 101 HIS A CA 19
ATOM 32981 C C . HIS A 1 101 ? -2.108 -15.365 2.624 1.00 0.00 101 HIS A C 19
ATOM 32982 O O . HIS A 1 101 ? -2.557 -14.248 2.367 1.00 0.00 101 HIS A O 19
ATOM 32997 N N . LYS A 1 102 ? -2.566 -16.475 2.056 1.00 0.00 102 LYS A N 19
ATOM 32998 C CA . LYS A 1 102 ? -3.647 -16.445 1.078 1.00 0.00 102 LYS A CA 19
ATOM 32999 C C . LYS A 1 102 ? -5.007 -16.426 1.770 1.00 0.00 102 LYS A C 19
ATOM 33000 O O . LYS A 1 102 ? -6.048 -16.438 1.114 1.00 0.00 102 LYS A O 19
ATOM 33019 N N . MET A 1 103 ? -4.989 -16.395 3.099 1.00 0.00 103 MET A N 19
ATOM 33020 C CA . MET A 1 103 ? -6.221 -16.372 3.879 1.00 0.00 103 MET A CA 19
ATOM 33021 C C . MET A 1 103 ? -6.907 -15.014 3.771 1.00 0.00 103 MET A C 19
ATOM 33022 O O . MET A 1 103 ? -8.050 -14.849 4.199 1.00 0.00 103 MET A O 19
ATOM 33036 N N . LEU A 1 104 ? -6.202 -14.044 3.198 1.00 0.00 104 LEU A N 19
ATOM 33037 C CA . LEU A 1 104 ? -6.744 -12.700 3.034 1.00 0.00 104 LEU A CA 19
ATOM 33038 C C . LEU A 1 104 ? -6.601 -12.227 1.591 1.00 0.00 104 LEU A C 19
ATOM 33039 O O . LEU A 1 104 ? -5.530 -12.338 0.996 1.00 0.00 104 LEU A O 19
ATOM 33055 N N . GLN A 1 105 ? -7.686 -11.697 1.037 1.00 0.00 105 GLN A N 19
ATOM 33056 C CA . GLN A 1 105 ? -7.680 -11.206 -0.336 1.00 0.00 105 GLN A CA 19
ATOM 33057 C C . GLN A 1 105 ? -8.576 -9.979 -0.479 1.00 0.00 105 GLN A C 19
ATOM 33058 O O . GLN A 1 105 ? -9.630 -9.892 0.148 1.00 0.00 105 GLN A O 19
ATOM 33072 N N . GLY A 1 106 ? -8.147 -9.033 -1.310 1.00 0.00 106 GLY A N 19
ATOM 33073 C CA . GLY A 1 106 ? -8.922 -7.824 -1.520 1.00 0.00 106 GLY A CA 19
ATOM 33074 C C . GLY A 1 106 ? -8.213 -6.830 -2.418 1.00 0.00 106 GLY A C 19
ATOM 33075 O O . GLY A 1 106 ? -7.551 -7.217 -3.382 1.00 0.00 106 GLY A O 19
ATOM 33079 N N . ILE A 1 107 ? -8.351 -5.547 -2.103 1.00 0.00 107 ILE A N 19
ATOM 33080 C CA . ILE A 1 107 ? -7.719 -4.495 -2.889 1.00 0.00 107 ILE A CA 19
ATOM 33081 C C . ILE A 1 107 ? -6.902 -3.561 -2.003 1.00 0.00 107 ILE A C 19
ATOM 33082 O O . ILE A 1 107 ? -7.051 -3.560 -0.780 1.00 0.00 107 ILE A O 19
ATOM 33098 N N . PHE A 1 108 ? -6.040 -2.765 -2.627 1.00 0.00 108 PHE A N 19
ATOM 33099 C CA . PHE A 1 108 ? -5.200 -1.825 -1.894 1.00 0.00 108 PHE A CA 19
ATOM 33100 C C . PHE A 1 108 ? -4.733 -0.692 -2.803 1.00 0.00 108 PHE A C 19
ATOM 33101 O O . PHE A 1 108 ? -4.753 -0.797 -4.030 1.00 0.00 108 PHE A O 19
ATOM 33118 N N . PRO A 1 109 ? -4.301 0.420 -2.188 1.00 0.00 109 PRO A N 19
ATOM 33119 C CA . PRO A 1 109 ? -3.821 1.594 -2.922 1.00 0.00 109 PRO A CA 19
ATOM 33120 C C . PRO A 1 109 ? -2.485 1.340 -3.612 1.00 0.00 109 PRO A C 19
ATOM 33121 O O . PRO A 1 109 ? -1.504 0.964 -2.970 1.00 0.00 109 PRO A O 19
ATOM 33132 N N . LYS A 1 110 ? -2.453 1.548 -4.924 1.00 0.00 110 LYS A N 19
ATOM 33133 C CA . LYS A 1 110 ? -1.237 1.343 -5.702 1.00 0.00 110 LYS A CA 19
ATOM 33134 C C . LYS A 1 110 ? -0.097 2.203 -5.166 1.00 0.00 110 LYS A C 19
ATOM 33135 O O . LYS A 1 110 ? 1.076 1.890 -5.369 1.00 0.00 110 LYS A O 19
ATOM 33154 N N . SER A 1 111 ? -0.450 3.285 -4.481 1.00 0.00 111 SER A N 19
ATOM 33155 C CA . SER A 1 111 ? 0.545 4.191 -3.918 1.00 0.00 111 SER A CA 19
ATOM 33156 C C . SER A 1 111 ? 1.254 3.549 -2.729 1.00 0.00 111 SER A C 19
ATOM 33157 O O . SER A 1 111 ? 2.234 4.085 -2.213 1.00 0.00 111 SER A O 19
ATOM 33165 N N . PHE A 1 112 ? 0.750 2.396 -2.301 1.00 0.00 112 PHE A N 19
ATOM 33166 C CA . PHE A 1 112 ? 1.333 1.679 -1.173 1.00 0.00 112 PHE A CA 19
ATOM 33167 C C . PHE A 1 112 ? 2.112 0.456 -1.649 1.00 0.00 112 PHE A C 19
ATOM 33168 O O . PHE A 1 112 ? 2.900 -0.121 -0.900 1.00 0.00 112 PHE A O 19
ATOM 33185 N N . ILE A 1 113 ? 1.883 0.067 -2.899 1.00 0.00 113 ILE A N 19
ATOM 33186 C CA . ILE A 1 113 ? 2.563 -1.086 -3.475 1.00 0.00 113 ILE A CA 19
ATOM 33187 C C . ILE A 1 113 ? 3.697 -0.651 -4.397 1.00 0.00 113 ILE A C 19
ATOM 33188 O O . ILE A 1 113 ? 3.494 0.138 -5.320 1.00 0.00 113 ILE A O 19
ATOM 33204 N N . HIS A 1 114 ? 4.893 -1.173 -4.142 1.00 0.00 114 HIS A N 19
ATOM 33205 C CA . HIS A 1 114 ? 6.060 -0.841 -4.951 1.00 0.00 114 HIS A CA 19
ATOM 33206 C C . HIS A 1 114 ? 6.347 -1.941 -5.970 1.00 0.00 114 HIS A C 19
ATOM 33207 O O . HIS A 1 114 ? 6.887 -2.993 -5.626 1.00 0.00 114 HIS A O 19
ATOM 33222 N N . ILE A 1 115 ? 5.981 -1.690 -7.222 1.00 0.00 115 ILE A N 19
ATOM 33223 C CA . ILE A 1 115 ? 6.199 -2.659 -8.289 1.00 0.00 115 ILE A CA 19
ATOM 33224 C C . ILE A 1 115 ? 7.686 -2.851 -8.562 1.00 0.00 115 ILE A C 19
ATOM 33225 O O . ILE A 1 115 ? 8.357 -1.952 -9.071 1.00 0.00 115 ILE A O 19
ATOM 33241 N N . LYS A 1 116 ? 8.198 -4.029 -8.222 1.00 0.00 116 LYS A N 19
ATOM 33242 C CA . LYS A 1 116 ? 9.606 -4.342 -8.433 1.00 0.00 116 LYS A CA 19
ATOM 33243 C C . LYS A 1 116 ? 9.831 -4.932 -9.821 1.00 0.00 116 LYS A C 19
ATOM 33244 O O . LYS A 1 116 ? 9.514 -6.095 -10.069 1.00 0.00 116 LYS A O 19
ATOM 33263 N N . GLU A 1 117 ? 10.380 -4.123 -10.722 1.00 0.00 117 GLU A N 19
ATOM 33264 C CA . GLU A 1 117 ? 10.647 -4.567 -12.085 1.00 0.00 117 GLU A CA 19
ATOM 33265 C C . GLU A 1 117 ? 12.089 -4.268 -12.482 1.00 0.00 117 GLU A C 19
ATOM 33266 O O . GLU A 1 117 ? 12.384 -3.214 -13.045 1.00 0.00 117 GLU A O 19
ATOM 33278 N N . VAL A 1 118 ? 12.985 -5.203 -12.183 1.00 0.00 118 VAL A N 19
ATOM 33279 C CA . VAL A 1 118 ? 14.397 -5.041 -12.509 1.00 0.00 118 VAL A CA 19
ATOM 33280 C C . VAL A 1 118 ? 14.668 -5.389 -13.969 1.00 0.00 118 VAL A C 19
ATOM 33281 O O . VAL A 1 118 ? 15.791 -5.247 -14.455 1.00 0.00 118 VAL A O 19
ATOM 33294 N N . THR A 1 119 ? 13.632 -5.845 -14.665 1.00 0.00 119 THR A N 19
ATOM 33295 C CA . THR A 1 119 ? 13.757 -6.214 -16.069 1.00 0.00 119 THR A CA 19
ATOM 33296 C C . THR A 1 119 ? 12.850 -5.357 -16.946 1.00 0.00 119 THR A C 19
ATOM 33297 O O . THR A 1 119 ? 13.288 -4.803 -17.954 1.00 0.00 119 THR A O 19
ATOM 33308 N N . GLY A 1 1 ? 8.812 -9.462 -26.781 1.00 0.00 1 GLY A N 20
ATOM 33309 C CA . GLY A 1 1 ? 8.570 -8.168 -26.171 1.00 0.00 1 GLY A CA 20
ATOM 33310 C C . GLY A 1 1 ? 9.738 -7.696 -25.330 1.00 0.00 1 GLY A C 20
ATOM 33311 O O . GLY A 1 1 ? 9.744 -7.867 -24.111 1.00 0.00 1 GLY A O 20
ATOM 33315 N N . SER A 1 2 ? 10.732 -7.101 -25.981 1.00 0.00 2 SER A N 20
ATOM 33316 C CA . SER A 1 2 ? 11.915 -6.607 -25.286 1.00 0.00 2 SER A CA 20
ATOM 33317 C C . SER A 1 2 ? 12.623 -5.536 -26.110 1.00 0.00 2 SER A C 20
ATOM 33318 O O . SER A 1 2 ? 12.287 -5.309 -27.272 1.00 0.00 2 SER A O 20
ATOM 33326 N N . SER A 1 3 ? 13.604 -4.880 -25.498 1.00 0.00 3 SER A N 20
ATOM 33327 C CA . SER A 1 3 ? 14.357 -3.829 -26.173 1.00 0.00 3 SER A CA 20
ATOM 33328 C C . SER A 1 3 ? 15.649 -4.383 -26.766 1.00 0.00 3 SER A C 20
ATOM 33329 O O . SER A 1 3 ? 16.339 -5.187 -26.141 1.00 0.00 3 SER A O 20
ATOM 33337 N N . GLY A 1 4 ? 15.971 -3.945 -27.980 1.00 0.00 4 GLY A N 20
ATOM 33338 C CA . GLY A 1 4 ? 17.178 -4.407 -28.640 1.00 0.00 4 GLY A CA 20
ATOM 33339 C C . GLY A 1 4 ? 18.270 -3.355 -28.653 1.00 0.00 4 GLY A C 20
ATOM 33340 O O . GLY A 1 4 ? 18.697 -2.880 -27.601 1.00 0.00 4 GLY A O 20
ATOM 33344 N N . SER A 1 5 ? 18.723 -2.990 -29.849 1.00 0.00 5 SER A N 20
ATOM 33345 C CA . SER A 1 5 ? 19.776 -1.992 -29.995 1.00 0.00 5 SER A CA 20
ATOM 33346 C C . SER A 1 5 ? 19.186 -0.586 -30.054 1.00 0.00 5 SER A C 20
ATOM 33347 O O . SER A 1 5 ? 18.995 -0.026 -31.134 1.00 0.00 5 SER A O 20
ATOM 33355 N N . SER A 1 6 ? 18.899 -0.022 -28.885 1.00 0.00 6 SER A N 20
ATOM 33356 C CA . SER A 1 6 ? 18.327 1.317 -28.803 1.00 0.00 6 SER A CA 20
ATOM 33357 C C . SER A 1 6 ? 19.093 2.174 -27.799 1.00 0.00 6 SER A C 20
ATOM 33358 O O . SER A 1 6 ? 18.497 2.896 -27.001 1.00 0.00 6 SER A O 20
ATOM 33366 N N . GLY A 1 7 ? 20.419 2.087 -27.846 1.00 0.00 7 GLY A N 20
ATOM 33367 C CA . GLY A 1 7 ? 21.245 2.858 -26.936 1.00 0.00 7 GLY A CA 20
ATOM 33368 C C . GLY A 1 7 ? 21.289 2.260 -25.544 1.00 0.00 7 GLY A C 20
ATOM 33369 O O . GLY A 1 7 ? 20.675 1.225 -25.286 1.00 0.00 7 GLY A O 20
ATOM 33373 N N . ARG A 1 8 ? 22.019 2.912 -24.644 1.00 0.00 8 ARG A N 20
ATOM 33374 C CA . ARG A 1 8 ? 22.143 2.436 -23.271 1.00 0.00 8 ARG A CA 20
ATOM 33375 C C . ARG A 1 8 ? 21.435 3.379 -22.303 1.00 0.00 8 ARG A C 20
ATOM 33376 O O . ARG A 1 8 ? 21.756 4.566 -22.230 1.00 0.00 8 ARG A O 20
ATOM 33397 N N . LEU A 1 9 ? 20.472 2.843 -21.561 1.00 0.00 9 LEU A N 20
ATOM 33398 C CA . LEU A 1 9 ? 19.718 3.637 -20.597 1.00 0.00 9 LEU A CA 20
ATOM 33399 C C . LEU A 1 9 ? 19.208 2.765 -19.454 1.00 0.00 9 LEU A C 20
ATOM 33400 O O . LEU A 1 9 ? 18.301 1.952 -19.636 1.00 0.00 9 LEU A O 20
ATOM 33416 N N . LEU A 1 10 ? 19.796 2.940 -18.276 1.00 0.00 10 LEU A N 20
ATOM 33417 C CA . LEU A 1 10 ? 19.400 2.170 -17.101 1.00 0.00 10 LEU A CA 20
ATOM 33418 C C . LEU A 1 10 ? 18.699 3.059 -16.079 1.00 0.00 10 LEU A C 20
ATOM 33419 O O . LEU A 1 10 ? 17.973 2.572 -15.212 1.00 0.00 10 LEU A O 20
ATOM 33435 N N . ASP A 1 11 ? 18.920 4.365 -16.188 1.00 0.00 11 ASP A N 20
ATOM 33436 C CA . ASP A 1 11 ? 18.307 5.322 -15.275 1.00 0.00 11 ASP A CA 20
ATOM 33437 C C . ASP A 1 11 ? 16.787 5.299 -15.403 1.00 0.00 11 ASP A C 20
ATOM 33438 O O . ASP A 1 11 ? 16.076 5.920 -14.611 1.00 0.00 11 ASP A O 20
ATOM 33447 N N . LEU A 1 12 ? 16.294 4.579 -16.405 1.00 0.00 12 LEU A N 20
ATOM 33448 C CA . LEU A 1 12 ? 14.857 4.474 -16.637 1.00 0.00 12 LEU A CA 20
ATOM 33449 C C . LEU A 1 12 ? 14.099 4.356 -15.319 1.00 0.00 12 LEU A C 20
ATOM 33450 O O . LEU A 1 12 ? 13.011 4.910 -15.167 1.00 0.00 12 LEU A O 20
ATOM 33466 N N . GLU A 1 13 ? 14.683 3.633 -14.369 1.00 0.00 13 GLU A N 20
ATOM 33467 C CA . GLU A 1 13 ? 14.062 3.444 -13.063 1.00 0.00 13 GLU A CA 20
ATOM 33468 C C . GLU A 1 13 ? 14.155 4.717 -12.227 1.00 0.00 13 GLU A C 20
ATOM 33469 O O . GLU A 1 13 ? 15.140 4.940 -11.524 1.00 0.00 13 GLU A O 20
ATOM 33481 N N . ASN A 1 14 ? 13.122 5.550 -12.311 1.00 0.00 14 ASN A N 20
ATOM 33482 C CA . ASN A 1 14 ? 13.087 6.801 -11.564 1.00 0.00 14 ASN A CA 20
ATOM 33483 C C . ASN A 1 14 ? 11.908 6.824 -10.596 1.00 0.00 14 ASN A C 20
ATOM 33484 O O . ASN A 1 14 ? 10.812 7.264 -10.947 1.00 0.00 14 ASN A O 20
ATOM 33495 N N . ILE A 1 15 ? 12.140 6.349 -9.377 1.00 0.00 15 ILE A N 20
ATOM 33496 C CA . ILE A 1 15 ? 11.098 6.317 -8.359 1.00 0.00 15 ILE A CA 20
ATOM 33497 C C . ILE A 1 15 ? 11.292 7.434 -7.339 1.00 0.00 15 ILE A C 20
ATOM 33498 O O . ILE A 1 15 ? 12.408 7.688 -6.888 1.00 0.00 15 ILE A O 20
ATOM 33514 N N . GLN A 1 16 ? 10.197 8.095 -6.978 1.00 0.00 16 GLN A N 20
ATOM 33515 C CA . GLN A 1 16 ? 10.246 9.183 -6.010 1.00 0.00 16 GLN A CA 20
ATOM 33516 C C . GLN A 1 16 ? 9.146 9.034 -4.965 1.00 0.00 16 GLN A C 20
ATOM 33517 O O . GLN A 1 16 ? 7.969 9.254 -5.253 1.00 0.00 16 GLN A O 20
ATOM 33531 N N . ILE A 1 17 ? 9.535 8.657 -3.752 1.00 0.00 17 ILE A N 20
ATOM 33532 C CA . ILE A 1 17 ? 8.581 8.478 -2.665 1.00 0.00 17 ILE A CA 20
ATOM 33533 C C . ILE A 1 17 ? 8.597 9.673 -1.717 1.00 0.00 17 ILE A C 20
ATOM 33534 O O . ILE A 1 17 ? 9.651 10.200 -1.360 1.00 0.00 17 ILE A O 20
ATOM 33550 N N . PRO A 1 18 ? 7.401 10.111 -1.298 1.00 0.00 18 PRO A N 20
ATOM 33551 C CA . PRO A 1 18 ? 7.250 11.248 -0.384 1.00 0.00 18 PRO A CA 20
ATOM 33552 C C . PRO A 1 18 ? 7.736 10.926 1.025 1.00 0.00 18 PRO A C 20
ATOM 33553 O O . PRO A 1 18 ? 7.724 9.770 1.448 1.00 0.00 18 PRO A O 20
ATOM 33564 N N . ASP A 1 19 ? 8.163 11.956 1.748 1.00 0.00 19 ASP A N 20
ATOM 33565 C CA . ASP A 1 19 ? 8.652 11.784 3.111 1.00 0.00 19 ASP A CA 20
ATOM 33566 C C . ASP A 1 19 ? 7.563 11.208 4.010 1.00 0.00 19 ASP A C 20
ATOM 33567 O O . ASP A 1 19 ? 7.831 10.361 4.862 1.00 0.00 19 ASP A O 20
ATOM 33576 N N . ALA A 1 20 ? 6.334 11.675 3.815 1.00 0.00 20 ALA A N 20
ATOM 33577 C CA . ALA A 1 20 ? 5.204 11.206 4.607 1.00 0.00 20 ALA A CA 20
ATOM 33578 C C . ALA A 1 20 ? 4.173 10.503 3.731 1.00 0.00 20 ALA A C 20
ATOM 33579 O O . ALA A 1 20 ? 4.029 10.795 2.544 1.00 0.00 20 ALA A O 20
ATOM 33586 N N . PRO A 1 21 ? 3.437 9.553 4.327 1.00 0.00 21 PRO A N 20
ATOM 33587 C CA . PRO A 1 21 ? 2.407 8.788 3.619 1.00 0.00 21 PRO A CA 20
ATOM 33588 C C . PRO A 1 21 ? 1.194 9.641 3.263 1.00 0.00 21 PRO A C 20
ATOM 33589 O O . PRO A 1 21 ? 0.541 10.227 4.127 1.00 0.00 21 PRO A O 20
ATOM 33600 N N . PRO A 1 22 ? 0.883 9.715 1.960 1.00 0.00 22 PRO A N 20
ATOM 33601 C CA . PRO A 1 22 ? -0.254 10.494 1.461 1.00 0.00 22 PRO A CA 20
ATOM 33602 C C . PRO A 1 22 ? -1.594 9.876 1.846 1.00 0.00 22 PRO A C 20
ATOM 33603 O O . PRO A 1 22 ? -1.689 8.692 2.170 1.00 0.00 22 PRO A O 20
ATOM 33614 N N . PRO A 1 23 ? -2.656 10.695 1.811 1.00 0.00 23 PRO A N 20
ATOM 33615 C CA . PRO A 1 23 ? -4.010 10.250 2.153 1.00 0.00 23 PRO A CA 20
ATOM 33616 C C . PRO A 1 23 ? -4.587 9.297 1.112 1.00 0.00 23 PRO A C 20
ATOM 33617 O O . PRO A 1 23 ? -4.896 9.701 -0.010 1.00 0.00 23 PRO A O 20
ATOM 33628 N N . ILE A 1 24 ? -4.730 8.031 1.490 1.00 0.00 24 ILE A N 20
ATOM 33629 C CA . ILE A 1 24 ? -5.272 7.021 0.589 1.00 0.00 24 ILE A CA 20
ATOM 33630 C C . ILE A 1 24 ? -6.340 7.615 -0.323 1.00 0.00 24 ILE A C 20
ATOM 33631 O O . ILE A 1 24 ? -7.180 8.410 0.099 1.00 0.00 24 ILE A O 20
ATOM 33647 N N . PRO A 1 25 ? -6.311 7.219 -1.604 1.00 0.00 25 PRO A N 20
ATOM 33648 C CA . PRO A 1 25 ? -7.272 7.697 -2.603 1.00 0.00 25 PRO A CA 20
ATOM 33649 C C . PRO A 1 25 ? -8.676 7.152 -2.364 1.00 0.00 25 PRO A C 20
ATOM 33650 O O . PRO A 1 25 ? -8.915 6.425 -1.400 1.00 0.00 25 PRO A O 20
ATOM 33661 N N . LYS A 1 26 ? -9.602 7.508 -3.248 1.00 0.00 26 LYS A N 20
ATOM 33662 C CA . LYS A 1 26 ? -10.982 7.053 -3.135 1.00 0.00 26 LYS A CA 20
ATOM 33663 C C . LYS A 1 26 ? -11.190 5.749 -3.899 1.00 0.00 26 LYS A C 20
ATOM 33664 O O . LYS A 1 26 ? -10.744 5.608 -5.037 1.00 0.00 26 LYS A O 20
ATOM 33683 N N . GLU A 1 27 ? -11.871 4.800 -3.264 1.00 0.00 27 GLU A N 20
ATOM 33684 C CA . GLU A 1 27 ? -12.137 3.507 -3.885 1.00 0.00 27 GLU A CA 20
ATOM 33685 C C . GLU A 1 27 ? -12.631 3.684 -5.318 1.00 0.00 27 GLU A C 20
ATOM 33686 O O . GLU A 1 27 ? -13.372 4.614 -5.636 1.00 0.00 27 GLU A O 20
ATOM 33698 N N . PRO A 1 28 ? -12.210 2.770 -6.205 1.00 0.00 28 PRO A N 20
ATOM 33699 C CA . PRO A 1 28 ? -12.597 2.802 -7.619 1.00 0.00 28 PRO A CA 20
ATOM 33700 C C . PRO A 1 28 ? -14.070 2.468 -7.825 1.00 0.00 28 PRO A C 20
ATOM 33701 O O . PRO A 1 28 ? -14.778 2.129 -6.877 1.00 0.00 28 PRO A O 20
ATOM 33712 N N . SER A 1 29 ? -14.526 2.565 -9.070 1.00 0.00 29 SER A N 20
ATOM 33713 C CA . SER A 1 29 ? -15.916 2.275 -9.400 1.00 0.00 29 SER A CA 20
ATOM 33714 C C . SER A 1 29 ? -16.260 0.823 -9.081 1.00 0.00 29 SER A C 20
ATOM 33715 O O . SER A 1 29 ? -15.411 0.060 -8.622 1.00 0.00 29 SER A O 20
ATOM 33723 N N . ASN A 1 30 ? -17.511 0.450 -9.327 1.00 0.00 30 ASN A N 20
ATOM 33724 C CA . ASN A 1 30 ? -17.968 -0.910 -9.066 1.00 0.00 30 ASN A CA 20
ATOM 33725 C C . ASN A 1 30 ? -16.914 -1.929 -9.489 1.00 0.00 30 ASN A C 20
ATOM 33726 O O . ASN A 1 30 ? -16.755 -2.217 -10.675 1.00 0.00 30 ASN A O 20
ATOM 33737 N N . TYR A 1 31 ? -16.197 -2.471 -8.511 1.00 0.00 31 TYR A N 20
ATOM 33738 C CA . TYR A 1 31 ? -15.157 -3.457 -8.781 1.00 0.00 31 TYR A CA 20
ATOM 33739 C C . TYR A 1 31 ? -15.629 -4.478 -9.812 1.00 0.00 31 TYR A C 20
ATOM 33740 O O . TYR A 1 31 ? -16.555 -5.249 -9.559 1.00 0.00 31 TYR A O 20
ATOM 33758 N N . ASP A 1 32 ? -14.985 -4.476 -10.973 1.00 0.00 32 ASP A N 20
ATOM 33759 C CA . ASP A 1 32 ? -15.336 -5.403 -12.043 1.00 0.00 32 ASP A CA 20
ATOM 33760 C C . ASP A 1 32 ? -14.868 -6.817 -11.713 1.00 0.00 32 ASP A C 20
ATOM 33761 O O . ASP A 1 32 ? -13.739 -7.197 -12.023 1.00 0.00 32 ASP A O 20
ATOM 33770 N N . PHE A 1 33 ? -15.743 -7.592 -11.080 1.00 0.00 33 PHE A N 20
ATOM 33771 C CA . PHE A 1 33 ? -15.419 -8.963 -10.705 1.00 0.00 33 PHE A CA 20
ATOM 33772 C C . PHE A 1 33 ? -16.248 -9.958 -11.513 1.00 0.00 33 PHE A C 20
ATOM 33773 O O . PHE A 1 33 ? -16.994 -9.574 -12.413 1.00 0.00 33 PHE A O 20
ATOM 33790 N N . SER A 1 34 ? -16.110 -11.239 -11.183 1.00 0.00 34 SER A N 20
ATOM 33791 C CA . SER A 1 34 ? -16.842 -12.290 -11.880 1.00 0.00 34 SER A CA 20
ATOM 33792 C C . SER A 1 34 ? -18.219 -12.497 -11.257 1.00 0.00 34 SER A C 20
ATOM 33793 O O . SER A 1 34 ? -18.609 -13.621 -10.944 1.00 0.00 34 SER A O 20
ATOM 33801 N N . GLY A 1 35 ? -18.953 -11.402 -11.080 1.00 0.00 35 GLY A N 20
ATOM 33802 C CA . GLY A 1 35 ? -20.279 -11.484 -10.496 1.00 0.00 35 GLY A CA 20
ATOM 33803 C C . GLY A 1 35 ? -20.736 -10.163 -9.910 1.00 0.00 35 GLY A C 20
ATOM 33804 O O . GLY A 1 35 ? -19.940 -9.378 -9.395 1.00 0.00 35 GLY A O 20
ATOM 33808 N N . PRO A 1 36 ? -22.050 -9.901 -9.987 1.00 0.00 36 PRO A N 20
ATOM 33809 C CA . PRO A 1 36 ? -22.642 -8.665 -9.466 1.00 0.00 36 PRO A CA 20
ATOM 33810 C C . PRO A 1 36 ? -22.620 -8.609 -7.942 1.00 0.00 36 PRO A C 20
ATOM 33811 O O . PRO A 1 36 ? -22.217 -7.605 -7.354 1.00 0.00 36 PRO A O 20
ATOM 33822 N N . SER A 1 37 ? -23.055 -9.693 -7.308 1.00 0.00 37 SER A N 20
ATOM 33823 C CA . SER A 1 37 ? -23.088 -9.766 -5.852 1.00 0.00 37 SER A CA 20
ATOM 33824 C C . SER A 1 37 ? -22.848 -11.194 -5.374 1.00 0.00 37 SER A C 20
ATOM 33825 O O . SER A 1 37 ? -23.506 -12.131 -5.826 1.00 0.00 37 SER A O 20
ATOM 33833 N N . SER A 1 38 ? -21.900 -11.353 -4.456 1.00 0.00 38 SER A N 20
ATOM 33834 C CA . SER A 1 38 ? -21.569 -12.667 -3.918 1.00 0.00 38 SER A CA 20
ATOM 33835 C C . SER A 1 38 ? -22.830 -13.499 -3.701 1.00 0.00 38 SER A C 20
ATOM 33836 O O . SER A 1 38 ? -22.883 -14.672 -4.065 1.00 0.00 38 SER A O 20
ATOM 33844 N N . GLY A 1 39 ? -23.844 -12.880 -3.104 1.00 0.00 39 GLY A N 20
ATOM 33845 C CA . GLY A 1 39 ? -25.091 -13.576 -2.849 1.00 0.00 39 GLY A CA 20
ATOM 33846 C C . GLY A 1 39 ? -25.035 -14.425 -1.594 1.00 0.00 39 GLY A C 20
ATOM 33847 O O . GLY A 1 39 ? -24.699 -13.931 -0.517 1.00 0.00 39 GLY A O 20
ATOM 33851 N N . ILE A 1 40 ? -25.365 -15.705 -1.732 1.00 0.00 40 ILE A N 20
ATOM 33852 C CA . ILE A 1 40 ? -25.350 -16.623 -0.600 1.00 0.00 40 ILE A CA 20
ATOM 33853 C C . ILE A 1 40 ? -25.093 -18.055 -1.057 1.00 0.00 40 ILE A C 20
ATOM 33854 O O . ILE A 1 40 ? -25.102 -18.346 -2.252 1.00 0.00 40 ILE A O 20
ATOM 33870 N N . GLU A 1 41 ? -24.865 -18.945 -0.096 1.00 0.00 41 GLU A N 20
ATOM 33871 C CA . GLU A 1 41 ? -24.607 -20.347 -0.401 1.00 0.00 41 GLU A CA 20
ATOM 33872 C C . GLU A 1 41 ? -25.520 -20.839 -1.520 1.00 0.00 41 GLU A C 20
ATOM 33873 O O . GLU A 1 41 ? -25.076 -21.510 -2.450 1.00 0.00 41 GLU A O 20
ATOM 33885 N N . GLY A 1 42 ? -26.802 -20.499 -1.422 1.00 0.00 42 GLY A N 20
ATOM 33886 C CA . GLY A 1 42 ? -27.759 -20.913 -2.431 1.00 0.00 42 GLY A CA 20
ATOM 33887 C C . GLY A 1 42 ? -28.844 -21.810 -1.868 1.00 0.00 42 GLY A C 20
ATOM 33888 O O . GLY A 1 42 ? -28.583 -22.638 -0.995 1.00 0.00 42 GLY A O 20
ATOM 33892 N N . ARG A 1 43 ? -30.064 -21.644 -2.366 1.00 0.00 43 ARG A N 20
ATOM 33893 C CA . ARG A 1 43 ? -31.193 -22.443 -1.905 1.00 0.00 43 ARG A CA 20
ATOM 33894 C C . ARG A 1 43 ? -30.919 -23.932 -2.093 1.00 0.00 43 ARG A C 20
ATOM 33895 O O . ARG A 1 43 ? -31.007 -24.715 -1.148 1.00 0.00 43 ARG A O 20
ATOM 33916 N N . GLY A 1 44 ? -30.585 -24.316 -3.322 1.00 0.00 44 GLY A N 20
ATOM 33917 C CA . GLY A 1 44 ? -30.303 -25.710 -3.612 1.00 0.00 44 GLY A CA 20
ATOM 33918 C C . GLY A 1 44 ? -28.844 -25.949 -3.946 1.00 0.00 44 GLY A C 20
ATOM 33919 O O . GLY A 1 44 ? -28.252 -25.213 -4.735 1.00 0.00 44 GLY A O 20
ATOM 33923 N N . SER A 1 45 ? -28.262 -26.981 -3.344 1.00 0.00 45 SER A N 20
ATOM 33924 C CA . SER A 1 45 ? -26.862 -27.312 -3.577 1.00 0.00 45 SER A CA 20
ATOM 33925 C C . SER A 1 45 ? -26.672 -27.927 -4.960 1.00 0.00 45 SER A C 20
ATOM 33926 O O . SER A 1 45 ? -26.721 -29.146 -5.122 1.00 0.00 45 SER A O 20
ATOM 33934 N N . SER A 1 46 ? -26.455 -27.073 -5.956 1.00 0.00 46 SER A N 20
ATOM 33935 C CA . SER A 1 46 ? -26.261 -27.530 -7.327 1.00 0.00 46 SER A CA 20
ATOM 33936 C C . SER A 1 46 ? -25.727 -26.403 -8.205 1.00 0.00 46 SER A C 20
ATOM 33937 O O . SER A 1 46 ? -26.437 -25.445 -8.505 1.00 0.00 46 SER A O 20
ATOM 33945 N N . GLY A 1 47 ? -24.467 -26.527 -8.614 1.00 0.00 47 GLY A N 20
ATOM 33946 C CA . GLY A 1 47 ? -23.857 -25.512 -9.453 1.00 0.00 47 GLY A CA 20
ATOM 33947 C C . GLY A 1 47 ? -22.361 -25.405 -9.239 1.00 0.00 47 GLY A C 20
ATOM 33948 O O . GLY A 1 47 ? -21.864 -25.664 -8.143 1.00 0.00 47 GLY A O 20
ATOM 33952 N N . SER A 1 48 ? -21.640 -25.024 -10.288 1.00 0.00 48 SER A N 20
ATOM 33953 C CA . SER A 1 48 ? -20.190 -24.888 -10.211 1.00 0.00 48 SER A CA 20
ATOM 33954 C C . SER A 1 48 ? -19.668 -23.990 -11.328 1.00 0.00 48 SER A C 20
ATOM 33955 O O . SER A 1 48 ? -20.313 -23.831 -12.364 1.00 0.00 48 SER A O 20
ATOM 33963 N N . SER A 1 49 ? -18.494 -23.406 -11.110 1.00 0.00 49 SER A N 20
ATOM 33964 C CA . SER A 1 49 ? -17.886 -22.520 -12.096 1.00 0.00 49 SER A CA 20
ATOM 33965 C C . SER A 1 49 ? -16.494 -23.011 -12.481 1.00 0.00 49 SER A C 20
ATOM 33966 O O . SER A 1 49 ? -15.559 -22.221 -12.610 1.00 0.00 49 SER A O 20
ATOM 33974 N N . GLY A 1 50 ? -16.364 -24.321 -12.663 1.00 0.00 50 GLY A N 20
ATOM 33975 C CA . GLY A 1 50 ? -15.084 -24.896 -13.031 1.00 0.00 50 GLY A CA 20
ATOM 33976 C C . GLY A 1 50 ? -13.920 -24.203 -12.351 1.00 0.00 50 GLY A C 20
ATOM 33977 O O . GLY A 1 50 ? -14.039 -23.745 -11.215 1.00 0.00 50 GLY A O 20
ATOM 33981 N N . SER A 1 51 ? -12.790 -24.127 -13.047 1.00 0.00 51 SER A N 20
ATOM 33982 C CA . SER A 1 51 ? -11.597 -23.489 -12.501 1.00 0.00 51 SER A CA 20
ATOM 33983 C C . SER A 1 51 ? -10.592 -23.181 -13.607 1.00 0.00 51 SER A C 20
ATOM 33984 O O . SER A 1 51 ? -10.476 -23.924 -14.581 1.00 0.00 51 SER A O 20
ATOM 33992 N N . SER A 1 52 ? -9.867 -22.078 -13.448 1.00 0.00 52 SER A N 20
ATOM 33993 C CA . SER A 1 52 ? -8.874 -21.668 -14.433 1.00 0.00 52 SER A CA 20
ATOM 33994 C C . SER A 1 52 ? -7.560 -21.290 -13.756 1.00 0.00 52 SER A C 20
ATOM 33995 O O . SER A 1 52 ? -7.502 -21.124 -12.538 1.00 0.00 52 SER A O 20
ATOM 34003 N N . GLY A 1 53 ? -6.506 -21.156 -14.555 1.00 0.00 53 GLY A N 20
ATOM 34004 C CA . GLY A 1 53 ? -5.207 -20.799 -14.016 1.00 0.00 53 GLY A CA 20
ATOM 34005 C C . GLY A 1 53 ? -4.416 -22.009 -13.559 1.00 0.00 53 GLY A C 20
ATOM 34006 O O . GLY A 1 53 ? -4.155 -22.174 -12.368 1.00 0.00 53 GLY A O 20
ATOM 34010 N N . SER A 1 54 ? -4.036 -22.858 -14.508 1.00 0.00 54 SER A N 20
ATOM 34011 C CA . SER A 1 54 ? -3.276 -24.063 -14.196 1.00 0.00 54 SER A CA 20
ATOM 34012 C C . SER A 1 54 ? -1.789 -23.747 -14.063 1.00 0.00 54 SER A C 20
ATOM 34013 O O . SER A 1 54 ? -1.150 -24.121 -13.079 1.00 0.00 54 SER A O 20
ATOM 34021 N N . SER A 1 55 ? -1.245 -23.056 -15.059 1.00 0.00 55 SER A N 20
ATOM 34022 C CA . SER A 1 55 ? 0.167 -22.693 -15.056 1.00 0.00 55 SER A CA 20
ATOM 34023 C C . SER A 1 55 ? 0.391 -21.378 -15.796 1.00 0.00 55 SER A C 20
ATOM 34024 O O . SER A 1 55 ? -0.288 -21.082 -16.778 1.00 0.00 55 SER A O 20
ATOM 34032 N N . GLY A 1 56 ? 1.350 -20.592 -15.317 1.00 0.00 56 GLY A N 20
ATOM 34033 C CA . GLY A 1 56 ? 1.648 -19.317 -15.944 1.00 0.00 56 GLY A CA 20
ATOM 34034 C C . GLY A 1 56 ? 2.043 -18.254 -14.938 1.00 0.00 56 GLY A C 20
ATOM 34035 O O . GLY A 1 56 ? 1.191 -17.536 -14.416 1.00 0.00 56 GLY A O 20
ATOM 34039 N N . ASP A 1 57 ? 3.340 -18.154 -14.665 1.00 0.00 57 ASP A N 20
ATOM 34040 C CA . ASP A 1 57 ? 3.847 -17.172 -13.714 1.00 0.00 57 ASP A CA 20
ATOM 34041 C C . ASP A 1 57 ? 4.170 -15.855 -14.414 1.00 0.00 57 ASP A C 20
ATOM 34042 O O . ASP A 1 57 ? 5.255 -15.299 -14.243 1.00 0.00 57 ASP A O 20
ATOM 34051 N N . LYS A 1 58 ? 3.222 -15.362 -15.203 1.00 0.00 58 LYS A N 20
ATOM 34052 C CA . LYS A 1 58 ? 3.405 -14.111 -15.930 1.00 0.00 58 LYS A CA 20
ATOM 34053 C C . LYS A 1 58 ? 2.697 -12.961 -15.219 1.00 0.00 58 LYS A C 20
ATOM 34054 O O . LYS A 1 58 ? 2.164 -12.058 -15.862 1.00 0.00 58 LYS A O 20
ATOM 34073 N N . GLU A 1 59 ? 2.699 -13.002 -13.890 1.00 0.00 59 GLU A N 20
ATOM 34074 C CA . GLU A 1 59 ? 2.058 -11.963 -13.094 1.00 0.00 59 GLU A CA 20
ATOM 34075 C C . GLU A 1 59 ? 3.061 -10.883 -12.699 1.00 0.00 59 GLU A C 20
ATOM 34076 O O . GLU A 1 59 ? 4.233 -10.943 -13.072 1.00 0.00 59 GLU A O 20
ATOM 34088 N N . ARG A 1 60 ? 2.592 -9.896 -11.943 1.00 0.00 60 ARG A N 20
ATOM 34089 C CA . ARG A 1 60 ? 3.447 -8.801 -11.499 1.00 0.00 60 ARG A CA 20
ATOM 34090 C C . ARG A 1 60 ? 3.829 -8.971 -10.032 1.00 0.00 60 ARG A C 20
ATOM 34091 O O . ARG A 1 60 ? 3.039 -9.466 -9.227 1.00 0.00 60 ARG A O 20
ATOM 34112 N N . HIS A 1 61 ? 5.045 -8.556 -9.690 1.00 0.00 61 HIS A N 20
ATOM 34113 C CA . HIS A 1 61 ? 5.531 -8.662 -8.319 1.00 0.00 61 HIS A CA 20
ATOM 34114 C C . HIS A 1 61 ? 5.543 -7.296 -7.640 1.00 0.00 61 HIS A C 20
ATOM 34115 O O . HIS A 1 61 ? 6.228 -6.376 -8.086 1.00 0.00 61 HIS A O 20
ATOM 34130 N N . GLY A 1 62 ? 4.780 -7.171 -6.558 1.00 0.00 62 GLY A N 20
ATOM 34131 C CA . GLY A 1 62 ? 4.717 -5.914 -5.836 1.00 0.00 62 GLY A CA 20
ATOM 34132 C C . GLY A 1 62 ? 5.104 -6.063 -4.378 1.00 0.00 62 GLY A C 20
ATOM 34133 O O . GLY A 1 62 ? 5.020 -7.154 -3.814 1.00 0.00 62 GLY A O 20
ATOM 34137 N N . VAL A 1 63 ? 5.530 -4.963 -3.765 1.00 0.00 63 VAL A N 20
ATOM 34138 C CA . VAL A 1 63 ? 5.932 -4.976 -2.364 1.00 0.00 63 VAL A CA 20
ATOM 34139 C C . VAL A 1 63 ? 5.426 -3.736 -1.635 1.00 0.00 63 VAL A C 20
ATOM 34140 O O . VAL A 1 63 ? 5.626 -2.611 -2.091 1.00 0.00 63 VAL A O 20
ATOM 34153 N N . ALA A 1 64 ? 4.769 -3.951 -0.500 1.00 0.00 64 ALA A N 20
ATOM 34154 C CA . ALA A 1 64 ? 4.236 -2.850 0.294 1.00 0.00 64 ALA A CA 20
ATOM 34155 C C . ALA A 1 64 ? 5.358 -1.976 0.844 1.00 0.00 64 ALA A C 20
ATOM 34156 O O . ALA A 1 64 ? 6.323 -2.479 1.421 1.00 0.00 64 ALA A O 20
ATOM 34163 N N . ILE A 1 65 ? 5.225 -0.667 0.662 1.00 0.00 65 ILE A N 20
ATOM 34164 C CA . ILE A 1 65 ? 6.228 0.276 1.141 1.00 0.00 65 ILE A CA 20
ATOM 34165 C C . ILE A 1 65 ? 5.704 1.082 2.325 1.00 0.00 65 ILE A C 20
ATOM 34166 O O . ILE A 1 65 ? 6.475 1.704 3.055 1.00 0.00 65 ILE A O 20
ATOM 34182 N N . TYR A 1 66 ? 4.388 1.063 2.510 1.00 0.00 66 TYR A N 20
ATOM 34183 C CA . TYR A 1 66 ? 3.760 1.792 3.605 1.00 0.00 66 TYR A CA 20
ATOM 34184 C C . TYR A 1 66 ? 2.758 0.910 4.343 1.00 0.00 66 TYR A C 20
ATOM 34185 O O . TYR A 1 66 ? 2.097 0.065 3.741 1.00 0.00 66 TYR A O 20
ATOM 34203 N N . ASN A 1 67 ? 2.652 1.113 5.652 1.00 0.00 67 ASN A N 20
ATOM 34204 C CA . ASN A 1 67 ? 1.731 0.337 6.474 1.00 0.00 67 ASN A CA 20
ATOM 34205 C C . ASN A 1 67 ? 0.285 0.731 6.191 1.00 0.00 67 ASN A C 20
ATOM 34206 O O . ASN A 1 67 ? -0.193 1.762 6.667 1.00 0.00 67 ASN A O 20
ATOM 34217 N N . PHE A 1 68 ? -0.407 -0.095 5.415 1.00 0.00 68 PHE A N 20
ATOM 34218 C CA . PHE A 1 68 ? -1.799 0.167 5.068 1.00 0.00 68 PHE A CA 20
ATOM 34219 C C . PHE A 1 68 ? -2.743 -0.587 6.000 1.00 0.00 68 PHE A C 20
ATOM 34220 O O . PHE A 1 68 ? -2.654 -1.807 6.135 1.00 0.00 68 PHE A O 20
ATOM 34237 N N . GLN A 1 69 ? -3.646 0.149 6.640 1.00 0.00 69 GLN A N 20
ATOM 34238 C CA . GLN A 1 69 ? -4.606 -0.449 7.560 1.00 0.00 69 GLN A CA 20
ATOM 34239 C C . GLN A 1 69 ? -6.036 -0.124 7.143 1.00 0.00 69 GLN A C 20
ATOM 34240 O O . GLN A 1 69 ? -6.471 1.024 7.224 1.00 0.00 69 GLN A O 20
ATOM 34254 N N . GLY A 1 70 ? -6.763 -1.143 6.695 1.00 0.00 70 GLY A N 20
ATOM 34255 C CA . GLY A 1 70 ? -8.137 -0.944 6.271 1.00 0.00 70 GLY A CA 20
ATOM 34256 C C . GLY A 1 70 ? -9.137 -1.371 7.327 1.00 0.00 70 GLY A C 20
ATOM 34257 O O . GLY A 1 70 ? -8.907 -1.185 8.522 1.00 0.00 70 GLY A O 20
ATOM 34261 N N . SER A 1 71 ? -10.252 -1.945 6.886 1.00 0.00 71 SER A N 20
ATOM 34262 C CA . SER A 1 71 ? -11.294 -2.395 7.801 1.00 0.00 71 SER A CA 20
ATOM 34263 C C . SER A 1 71 ? -11.771 -3.797 7.434 1.00 0.00 71 SER A C 20
ATOM 34264 O O . SER A 1 71 ? -11.940 -4.654 8.300 1.00 0.00 71 SER A O 20
ATOM 34272 N N . GLY A 1 72 ? -11.988 -4.022 6.142 1.00 0.00 72 GLY A N 20
ATOM 34273 C CA . GLY A 1 72 ? -12.444 -5.321 5.681 1.00 0.00 72 GLY A CA 20
ATOM 34274 C C . GLY A 1 72 ? -12.721 -5.343 4.191 1.00 0.00 72 GLY A C 20
ATOM 34275 O O . GLY A 1 72 ? -12.975 -4.303 3.585 1.00 0.00 72 GLY A O 20
ATOM 34279 N N . ALA A 1 73 ? -12.671 -6.532 3.599 1.00 0.00 73 ALA A N 20
ATOM 34280 C CA . ALA A 1 73 ? -12.919 -6.685 2.171 1.00 0.00 73 ALA A CA 20
ATOM 34281 C C . ALA A 1 73 ? -14.019 -5.739 1.700 1.00 0.00 73 ALA A C 20
ATOM 34282 O O . ALA A 1 73 ? -14.918 -5.369 2.455 1.00 0.00 73 ALA A O 20
ATOM 34289 N N . PRO A 1 74 ? -13.947 -5.336 0.423 1.00 0.00 74 PRO A N 20
ATOM 34290 C CA . PRO A 1 74 ? -12.881 -5.770 -0.485 1.00 0.00 74 PRO A CA 20
ATOM 34291 C C . PRO A 1 74 ? -11.528 -5.171 -0.118 1.00 0.00 74 PRO A C 20
ATOM 34292 O O . PRO A 1 74 ? -10.513 -5.478 -0.743 1.00 0.00 74 PRO A O 20
ATOM 34303 N N . GLN A 1 75 ? -11.521 -4.315 0.899 1.00 0.00 75 GLN A N 20
ATOM 34304 C CA . GLN A 1 75 ? -10.291 -3.673 1.348 1.00 0.00 75 GLN A CA 20
ATOM 34305 C C . GLN A 1 75 ? -9.405 -4.660 2.099 1.00 0.00 75 GLN A C 20
ATOM 34306 O O . GLN A 1 75 ? -9.831 -5.272 3.079 1.00 0.00 75 GLN A O 20
ATOM 34320 N N . LEU A 1 76 ? -8.170 -4.812 1.633 1.00 0.00 76 LEU A N 20
ATOM 34321 C CA . LEU A 1 76 ? -7.222 -5.726 2.261 1.00 0.00 76 LEU A CA 20
ATOM 34322 C C . LEU A 1 76 ? -6.073 -4.959 2.908 1.00 0.00 76 LEU A C 20
ATOM 34323 O O . LEU A 1 76 ? -5.571 -3.985 2.348 1.00 0.00 76 LEU A O 20
ATOM 34339 N N . SER A 1 77 ? -5.660 -5.408 4.089 1.00 0.00 77 SER A N 20
ATOM 34340 C CA . SER A 1 77 ? -4.571 -4.763 4.813 1.00 0.00 77 SER A CA 20
ATOM 34341 C C . SER A 1 77 ? -3.220 -5.146 4.216 1.00 0.00 77 SER A C 20
ATOM 34342 O O . SER A 1 77 ? -3.116 -6.104 3.449 1.00 0.00 77 SER A O 20
ATOM 34350 N N . LEU A 1 78 ? -2.187 -4.390 4.573 1.00 0.00 78 LEU A N 20
ATOM 34351 C CA . LEU A 1 78 ? -0.841 -4.649 4.073 1.00 0.00 78 LEU A CA 20
ATOM 34352 C C . LEU A 1 78 ? 0.211 -4.141 5.054 1.00 0.00 78 LEU A C 20
ATOM 34353 O O . LEU A 1 78 ? -0.039 -3.210 5.818 1.00 0.00 78 LEU A O 20
ATOM 34369 N N . GLN A 1 79 ? 1.387 -4.759 5.024 1.00 0.00 79 GLN A N 20
ATOM 34370 C CA . GLN A 1 79 ? 2.477 -4.367 5.910 1.00 0.00 79 GLN A CA 20
ATOM 34371 C C . GLN A 1 79 ? 3.769 -4.161 5.125 1.00 0.00 79 GLN A C 20
ATOM 34372 O O . GLN A 1 79 ? 4.107 -4.955 4.247 1.00 0.00 79 GLN A O 20
ATOM 34386 N N . ILE A 1 80 ? 4.486 -3.090 5.447 1.00 0.00 80 ILE A N 20
ATOM 34387 C CA . ILE A 1 80 ? 5.740 -2.780 4.773 1.00 0.00 80 ILE A CA 20
ATOM 34388 C C . ILE A 1 80 ? 6.631 -4.013 4.675 1.00 0.00 80 ILE A C 20
ATOM 34389 O O . ILE A 1 80 ? 6.822 -4.734 5.654 1.00 0.00 80 ILE A O 20
ATOM 34405 N N . GLY A 1 81 ? 7.176 -4.250 3.485 1.00 0.00 81 GLY A N 20
ATOM 34406 C CA . GLY A 1 81 ? 8.042 -5.397 3.281 1.00 0.00 81 GLY A CA 20
ATOM 34407 C C . GLY A 1 81 ? 7.268 -6.656 2.944 1.00 0.00 81 GLY A C 20
ATOM 34408 O O . GLY A 1 81 ? 7.804 -7.761 3.022 1.00 0.00 81 GLY A O 20
ATOM 34412 N N . ASP A 1 82 ? 6.004 -6.489 2.571 1.00 0.00 82 ASP A N 20
ATOM 34413 C CA . ASP A 1 82 ? 5.154 -7.621 2.222 1.00 0.00 82 ASP A CA 20
ATOM 34414 C C . ASP A 1 82 ? 4.919 -7.680 0.716 1.00 0.00 82 ASP A C 20
ATOM 34415 O O . ASP A 1 82 ? 4.663 -6.659 0.077 1.00 0.00 82 ASP A O 20
ATOM 34424 N N . VAL A 1 83 ? 5.008 -8.881 0.155 1.00 0.00 83 VAL A N 20
ATOM 34425 C CA . VAL A 1 83 ? 4.805 -9.074 -1.276 1.00 0.00 83 VAL A CA 20
ATOM 34426 C C . VAL A 1 83 ? 3.448 -9.709 -1.558 1.00 0.00 83 VAL A C 20
ATOM 34427 O O . VAL A 1 83 ? 3.023 -10.627 -0.857 1.00 0.00 83 VAL A O 20
ATOM 34440 N N . VAL A 1 84 ? 2.772 -9.215 -2.591 1.00 0.00 84 VAL A N 20
ATOM 34441 C CA . VAL A 1 84 ? 1.463 -9.736 -2.967 1.00 0.00 84 VAL A CA 20
ATOM 34442 C C . VAL A 1 84 ? 1.409 -10.062 -4.456 1.00 0.00 84 VAL A C 20
ATOM 34443 O O . VAL A 1 84 ? 1.972 -9.341 -5.280 1.00 0.00 84 VAL A O 20
ATOM 34456 N N . ARG A 1 85 ? 0.728 -11.152 -4.793 1.00 0.00 85 ARG A N 20
ATOM 34457 C CA . ARG A 1 85 ? 0.600 -11.574 -6.182 1.00 0.00 85 ARG A CA 20
ATOM 34458 C C . ARG A 1 85 ? -0.481 -10.770 -6.898 1.00 0.00 85 ARG A C 20
ATOM 34459 O O . ARG A 1 85 ? -1.674 -10.997 -6.693 1.00 0.00 85 ARG A O 20
ATOM 34480 N N . ILE A 1 86 ? -0.056 -9.831 -7.736 1.00 0.00 86 ILE A N 20
ATOM 34481 C CA . ILE A 1 86 ? -0.988 -8.994 -8.481 1.00 0.00 86 ILE A CA 20
ATOM 34482 C C . ILE A 1 86 ? -1.645 -9.777 -9.613 1.00 0.00 86 ILE A C 20
ATOM 34483 O O . ILE A 1 86 ? -0.962 -10.354 -10.459 1.00 0.00 86 ILE A O 20
ATOM 34499 N N . GLN A 1 87 ? -2.974 -9.789 -9.623 1.00 0.00 87 GLN A N 20
ATOM 34500 C CA . GLN A 1 87 ? -3.723 -10.500 -10.653 1.00 0.00 87 GLN A CA 20
ATOM 34501 C C . GLN A 1 87 ? -4.510 -9.527 -11.523 1.00 0.00 87 GLN A C 20
ATOM 34502 O O . GLN A 1 87 ? -4.646 -9.728 -12.730 1.00 0.00 87 GLN A O 20
ATOM 34516 N N . GLU A 1 88 ? -5.028 -8.471 -10.903 1.00 0.00 88 GLU A N 20
ATOM 34517 C CA . GLU A 1 88 ? -5.803 -7.467 -11.622 1.00 0.00 88 GLU A CA 20
ATOM 34518 C C . GLU A 1 88 ? -5.634 -6.091 -10.985 1.00 0.00 88 GLU A C 20
ATOM 34519 O O . GLU A 1 88 ? -5.263 -5.975 -9.817 1.00 0.00 88 GLU A O 20
ATOM 34531 N N . THR A 1 89 ? -5.910 -5.048 -11.763 1.00 0.00 89 THR A N 20
ATOM 34532 C CA . THR A 1 89 ? -5.788 -3.679 -11.277 1.00 0.00 89 THR A CA 20
ATOM 34533 C C . THR A 1 89 ? -7.093 -2.912 -11.459 1.00 0.00 89 THR A C 20
ATOM 34534 O O . THR A 1 89 ? -7.628 -2.832 -12.565 1.00 0.00 89 THR A O 20
ATOM 34545 N N . CYS A 1 90 ? -7.599 -2.350 -10.367 1.00 0.00 90 CYS A N 20
ATOM 34546 C CA . CYS A 1 90 ? -8.843 -1.589 -10.406 1.00 0.00 90 CYS A CA 20
ATOM 34547 C C . CYS A 1 90 ? -8.581 -0.106 -10.166 1.00 0.00 90 CYS A C 20
ATOM 34548 O O . CYS A 1 90 ? -8.449 0.335 -9.025 1.00 0.00 90 CYS A O 20
ATOM 34556 N N . GLY A 1 91 ? -8.505 0.660 -11.250 1.00 0.00 91 GLY A N 20
ATOM 34557 C CA . GLY A 1 91 ? -8.257 2.085 -11.136 1.00 0.00 91 GLY A CA 20
ATOM 34558 C C . GLY A 1 91 ? -6.977 2.392 -10.383 1.00 0.00 91 GLY A C 20
ATOM 34559 O O . GLY A 1 91 ? -5.904 1.910 -10.746 1.00 0.00 91 GLY A O 20
ATOM 34563 N N . ASP A 1 92 ? -7.090 3.199 -9.333 1.00 0.00 92 ASP A N 20
ATOM 34564 C CA . ASP A 1 92 ? -5.933 3.570 -8.527 1.00 0.00 92 ASP A CA 20
ATOM 34565 C C . ASP A 1 92 ? -5.636 2.504 -7.478 1.00 0.00 92 ASP A C 20
ATOM 34566 O O . ASP A 1 92 ? -4.860 2.732 -6.550 1.00 0.00 92 ASP A O 20
ATOM 34575 N N . TRP A 1 93 ? -6.258 1.341 -7.632 1.00 0.00 93 TRP A N 20
ATOM 34576 C CA . TRP A 1 93 ? -6.062 0.239 -6.696 1.00 0.00 93 TRP A CA 20
ATOM 34577 C C . TRP A 1 93 ? -5.690 -1.042 -7.435 1.00 0.00 93 TRP A C 20
ATOM 34578 O O . TRP A 1 93 ? -6.017 -1.209 -8.610 1.00 0.00 93 TRP A O 20
ATOM 34599 N N . TYR A 1 94 ? -5.006 -1.943 -6.739 1.00 0.00 94 TYR A N 20
ATOM 34600 C CA . TYR A 1 94 ? -4.588 -3.209 -7.330 1.00 0.00 94 TYR A CA 20
ATOM 34601 C C . TYR A 1 94 ? -5.543 -4.333 -6.941 1.00 0.00 94 TYR A C 20
ATOM 34602 O O . TYR A 1 94 ? -6.534 -4.109 -6.246 1.00 0.00 94 TYR A O 20
ATOM 34620 N N . ARG A 1 95 ? -5.235 -5.545 -7.393 1.00 0.00 95 ARG A N 20
ATOM 34621 C CA . ARG A 1 95 ? -6.065 -6.705 -7.094 1.00 0.00 95 ARG A CA 20
ATOM 34622 C C . ARG A 1 95 ? -5.206 -7.949 -6.886 1.00 0.00 95 ARG A C 20
ATOM 34623 O O . ARG A 1 95 ? -4.606 -8.466 -7.828 1.00 0.00 95 ARG A O 20
ATOM 34644 N N . GLY A 1 96 ? -5.150 -8.424 -5.646 1.00 0.00 96 GLY A N 20
ATOM 34645 C CA . GLY A 1 96 ? -4.362 -9.603 -5.337 1.00 0.00 96 GLY A CA 20
ATOM 34646 C C . GLY A 1 96 ? -4.577 -10.089 -3.918 1.00 0.00 96 GLY A C 20
ATOM 34647 O O . GLY A 1 96 ? -5.642 -9.879 -3.337 1.00 0.00 96 GLY A O 20
ATOM 34651 N N . TYR A 1 97 ? -3.564 -10.742 -3.358 1.00 0.00 97 TYR A N 20
ATOM 34652 C CA . TYR A 1 97 ? -3.649 -11.263 -1.999 1.00 0.00 97 TYR A CA 20
ATOM 34653 C C . TYR A 1 97 ? -2.261 -11.405 -1.382 1.00 0.00 97 TYR A C 20
ATOM 34654 O O . TYR A 1 97 ? -1.249 -11.134 -2.031 1.00 0.00 97 TYR A O 20
ATOM 34672 N N . LEU A 1 98 ? -2.220 -11.833 -0.125 1.00 0.00 98 LEU A N 20
ATOM 34673 C CA . LEU A 1 98 ? -0.956 -12.013 0.581 1.00 0.00 98 LEU A CA 20
ATOM 34674 C C . LEU A 1 98 ? -0.337 -13.367 0.252 1.00 0.00 98 LEU A C 20
ATOM 34675 O O . LEU A 1 98 ? -0.898 -14.414 0.578 1.00 0.00 98 LEU A O 20
ATOM 34691 N N . ILE A 1 99 ? 0.824 -13.339 -0.394 1.00 0.00 99 ILE A N 20
ATOM 34692 C CA . ILE A 1 99 ? 1.522 -14.565 -0.764 1.00 0.00 99 ILE A CA 20
ATOM 34693 C C . ILE A 1 99 ? 1.856 -15.400 0.468 1.00 0.00 99 ILE A C 20
ATOM 34694 O O . ILE A 1 99 ? 1.733 -16.625 0.453 1.00 0.00 99 ILE A O 20
ATOM 34710 N N . LYS A 1 100 ? 2.279 -14.729 1.534 1.00 0.00 100 LYS A N 20
ATOM 34711 C CA . LYS A 1 100 ? 2.629 -15.408 2.776 1.00 0.00 100 LYS A CA 20
ATOM 34712 C C . LYS A 1 100 ? 1.377 -15.768 3.570 1.00 0.00 100 LYS A C 20
ATOM 34713 O O . LYS A 1 100 ? 1.362 -16.750 4.313 1.00 0.00 100 LYS A O 20
ATOM 34732 N N . HIS A 1 101 ? 0.328 -14.968 3.408 1.00 0.00 101 HIS A N 20
ATOM 34733 C CA . HIS A 1 101 ? -0.929 -15.204 4.108 1.00 0.00 101 HIS A CA 20
ATOM 34734 C C . HIS A 1 101 ? -2.116 -15.053 3.161 1.00 0.00 101 HIS A C 20
ATOM 34735 O O . HIS A 1 101 ? -2.924 -14.134 3.302 1.00 0.00 101 HIS A O 20
ATOM 34750 N N . LYS A 1 102 ? -2.215 -15.959 2.195 1.00 0.00 102 LYS A N 20
ATOM 34751 C CA . LYS A 1 102 ? -3.302 -15.928 1.224 1.00 0.00 102 LYS A CA 20
ATOM 34752 C C . LYS A 1 102 ? -4.656 -15.872 1.925 1.00 0.00 102 LYS A C 20
ATOM 34753 O O . LYS A 1 102 ? -5.637 -15.386 1.362 1.00 0.00 102 LYS A O 20
ATOM 34772 N N . MET A 1 103 ? -4.701 -16.369 3.156 1.00 0.00 103 MET A N 20
ATOM 34773 C CA . MET A 1 103 ? -5.934 -16.372 3.934 1.00 0.00 103 MET A CA 20
ATOM 34774 C C . MET A 1 103 ? -6.681 -15.052 3.774 1.00 0.00 103 MET A C 20
ATOM 34775 O O . MET A 1 103 ? -7.896 -14.987 3.968 1.00 0.00 103 MET A O 20
ATOM 34789 N N . LEU A 1 104 ? -5.949 -14.002 3.420 1.00 0.00 104 LEU A N 20
ATOM 34790 C CA . LEU A 1 104 ? -6.542 -12.683 3.234 1.00 0.00 104 LEU A CA 20
ATOM 34791 C C . LEU A 1 104 ? -6.390 -12.216 1.790 1.00 0.00 104 LEU A C 20
ATOM 34792 O O . LEU A 1 104 ? -5.281 -12.168 1.257 1.00 0.00 104 LEU A O 20
ATOM 34808 N N . GLN A 1 105 ? -7.510 -11.870 1.164 1.00 0.00 105 GLN A N 20
ATOM 34809 C CA . GLN A 1 105 ? -7.500 -11.406 -0.218 1.00 0.00 105 GLN A CA 20
ATOM 34810 C C . GLN A 1 105 ? -8.373 -10.166 -0.382 1.00 0.00 105 GLN A C 20
ATOM 34811 O O . GLN A 1 105 ? -9.432 -10.054 0.234 1.00 0.00 105 GLN A O 20
ATOM 34825 N N . GLY A 1 106 ? -7.921 -9.235 -1.217 1.00 0.00 106 GLY A N 20
ATOM 34826 C CA . GLY A 1 106 ? -8.673 -8.015 -1.446 1.00 0.00 106 GLY A CA 20
ATOM 34827 C C . GLY A 1 106 ? -7.950 -7.053 -2.368 1.00 0.00 106 GLY A C 20
ATOM 34828 O O . GLY A 1 106 ? -7.248 -7.474 -3.288 1.00 0.00 106 GLY A O 20
ATOM 34832 N N . ILE A 1 107 ? -8.122 -5.759 -2.123 1.00 0.00 107 ILE A N 20
ATOM 34833 C CA . ILE A 1 107 ? -7.481 -4.735 -2.938 1.00 0.00 107 ILE A CA 20
ATOM 34834 C C . ILE A 1 107 ? -6.686 -3.762 -2.075 1.00 0.00 107 ILE A C 20
ATOM 34835 O O . ILE A 1 107 ? -6.819 -3.750 -0.851 1.00 0.00 107 ILE A O 20
ATOM 34851 N N . PHE A 1 108 ? -5.859 -2.946 -2.720 1.00 0.00 108 PHE A N 20
ATOM 34852 C CA . PHE A 1 108 ? -5.042 -1.968 -2.011 1.00 0.00 108 PHE A CA 20
ATOM 34853 C C . PHE A 1 108 ? -4.575 -0.864 -2.955 1.00 0.00 108 PHE A C 20
ATOM 34854 O O . PHE A 1 108 ? -4.576 -1.015 -4.177 1.00 0.00 108 PHE A O 20
ATOM 34871 N N . PRO A 1 109 ? -4.165 0.275 -2.376 1.00 0.00 109 PRO A N 20
ATOM 34872 C CA . PRO A 1 109 ? -3.688 1.427 -3.146 1.00 0.00 109 PRO A CA 20
ATOM 34873 C C . PRO A 1 109 ? -2.339 1.164 -3.807 1.00 0.00 109 PRO A C 20
ATOM 34874 O O . PRO A 1 109 ? -1.411 0.662 -3.171 1.00 0.00 109 PRO A O 20
ATOM 34885 N N . LYS A 1 110 ? -2.236 1.505 -5.087 1.00 0.00 110 LYS A N 20
ATOM 34886 C CA . LYS A 1 110 ? -1.000 1.307 -5.835 1.00 0.00 110 LYS A CA 20
ATOM 34887 C C . LYS A 1 110 ? 0.130 2.150 -5.252 1.00 0.00 110 LYS A C 20
ATOM 34888 O O . LYS A 1 110 ? 1.300 1.780 -5.337 1.00 0.00 110 LYS A O 20
ATOM 34907 N N . SER A 1 111 ? -0.230 3.284 -4.658 1.00 0.00 111 SER A N 20
ATOM 34908 C CA . SER A 1 111 ? 0.755 4.180 -4.062 1.00 0.00 111 SER A CA 20
ATOM 34909 C C . SER A 1 111 ? 1.497 3.490 -2.921 1.00 0.00 111 SER A C 20
ATOM 34910 O O . SER A 1 111 ? 2.565 3.935 -2.502 1.00 0.00 111 SER A O 20
ATOM 34918 N N . PHE A 1 112 ? 0.922 2.401 -2.423 1.00 0.00 112 PHE A N 20
ATOM 34919 C CA . PHE A 1 112 ? 1.527 1.649 -1.330 1.00 0.00 112 PHE A CA 20
ATOM 34920 C C . PHE A 1 112 ? 2.243 0.408 -1.855 1.00 0.00 112 PHE A C 20
ATOM 34921 O O . PHE A 1 112 ? 3.014 -0.228 -1.135 1.00 0.00 112 PHE A O 20
ATOM 34938 N N . ILE A 1 113 ? 1.982 0.068 -3.112 1.00 0.00 113 ILE A N 20
ATOM 34939 C CA . ILE A 1 113 ? 2.601 -1.096 -3.734 1.00 0.00 113 ILE A CA 20
ATOM 34940 C C . ILE A 1 113 ? 3.790 -0.690 -4.599 1.00 0.00 113 ILE A C 20
ATOM 34941 O O . ILE A 1 113 ? 3.676 0.184 -5.459 1.00 0.00 113 ILE A O 20
ATOM 34957 N N . HIS A 1 114 ? 4.930 -1.332 -4.367 1.00 0.00 114 HIS A N 20
ATOM 34958 C CA . HIS A 1 114 ? 6.140 -1.041 -5.127 1.00 0.00 114 HIS A CA 20
ATOM 34959 C C . HIS A 1 114 ? 6.393 -2.115 -6.180 1.00 0.00 114 HIS A C 20
ATOM 34960 O O . HIS A 1 114 ? 6.942 -3.176 -5.879 1.00 0.00 114 HIS A O 20
ATOM 34975 N N . ILE A 1 115 ? 5.989 -1.834 -7.414 1.00 0.00 115 ILE A N 20
ATOM 34976 C CA . ILE A 1 115 ? 6.172 -2.777 -8.511 1.00 0.00 115 ILE A CA 20
ATOM 34977 C C . ILE A 1 115 ? 7.651 -2.987 -8.814 1.00 0.00 115 ILE A C 20
ATOM 34978 O O . ILE A 1 115 ? 8.285 -2.162 -9.473 1.00 0.00 115 ILE A O 20
ATOM 34994 N N . LYS A 1 116 ? 8.197 -4.097 -8.330 1.00 0.00 116 LYS A N 20
ATOM 34995 C CA . LYS A 1 116 ? 9.602 -4.419 -8.551 1.00 0.00 116 LYS A CA 20
ATOM 34996 C C . LYS A 1 116 ? 9.778 -5.244 -9.822 1.00 0.00 116 LYS A C 20
ATOM 34997 O O . LYS A 1 116 ? 9.095 -6.248 -10.019 1.00 0.00 116 LYS A O 20
ATOM 35016 N N . GLU A 1 117 ? 10.699 -4.814 -10.678 1.00 0.00 117 GLU A N 20
ATOM 35017 C CA . GLU A 1 117 ? 10.964 -5.514 -11.930 1.00 0.00 117 GLU A CA 20
ATOM 35018 C C . GLU A 1 117 ? 12.460 -5.746 -12.117 1.00 0.00 117 GLU A C 20
ATOM 35019 O O . GLU A 1 117 ? 13.147 -4.952 -12.761 1.00 0.00 117 GLU A O 20
ATOM 35031 N N . VAL A 1 118 ? 12.959 -6.839 -11.549 1.00 0.00 118 VAL A N 20
ATOM 35032 C CA . VAL A 1 118 ? 14.374 -7.177 -11.653 1.00 0.00 118 VAL A CA 20
ATOM 35033 C C . VAL A 1 118 ? 14.563 -8.583 -12.213 1.00 0.00 118 VAL A C 20
ATOM 35034 O O . VAL A 1 118 ? 15.200 -8.770 -13.250 1.00 0.00 118 VAL A O 20
ATOM 35047 N N . THR A 1 119 ? 14.006 -9.570 -11.519 1.00 0.00 119 THR A N 20
ATOM 35048 C CA . THR A 1 119 ? 14.113 -10.960 -11.946 1.00 0.00 119 THR A CA 20
ATOM 35049 C C . THR A 1 119 ? 13.292 -11.213 -13.205 1.00 0.00 119 THR A C 20
ATOM 35050 O O . THR A 1 119 ? 12.106 -10.887 -13.260 1.00 0.00 119 THR A O 20
#

InterPro domains:
  IPR001452 SH3 domain [PF07653] (12-63)
  IPR001452 SH3 domain [PS50002] (8-69)
  IPR001452 SH3 domain [SM00326] (11-68)
  IPR016024 Armadillo-type fold [SSF48371] (645-1333)
  IPR026791 Dedicator of cytokinesis [PTHR45653] (3-1752)
  IPR026799 Dedicator of cytokinesis protein 2, DHR2 domain [cd11706] (1200-1620)
  IPR027007 C2 DOCK-type domain [PF14429] (419-615)
  IPR027007 C2 DOCK-type domain [PS51650] (423-607)
  IPR027357 DOCKER domain [PS51651] (1211-1622)
  IPR032376 Dedicator of cytokinesis, N-terminal domain [PF16172] (72-414)
  IPR035892 C2 domain superfamily [G3DSA:2.60.40.150] (423-617)
  IPR036028 SH3-like domain superfamily [SSF50044] (9-66)
  IPR042455 Dedicator of cytokinesis, N-terminal, subdomain 1 [G3DSA:1.20.1270.350] (81-177)
  IPR043161 Dedicator of cytokinesis, C-terminal, lobe A [G3DSA:1.25.40.410] (1187-1337)
  IPR043162 Dedicator of cytokinesis, C-terminal, lobe C [G3DSA:1.20.58.740] (1493-1622)
  IPR046769 DOCKER, Lobe A [PF06920] (1205-1334)
  IPR046770 DOCKER, Lobe B [PF20422] (1395-1473)
  IPR046773 DOCKER, Lobe C [PF20421] (1514-1615)
  IPR056372 Dedicator of cytokinesis, TPR repeats region [PF23554] (626-1156)

Radius of gyration: 18.18 Å; Cα contacts (8 Å, |Δi|>4): 147; chains: 1; bounding box: 50×38×39 Å